Protein AF-0000000070389187 (afdb_homodimer)

Secondary structure (DSSP, 8-state):
----TTTTTS-PPPPP-S-----TT--------SSSEEEEE----TTHHHHHHHHHTT--TTS-S--HHHHHHHHHHHHHTT--EEE---SS--TTTTTS--BTBS-SS----HHHHHHHHTTPEE---TT-GGG--HHHHHHH--S-SSGGGHHHHHHHHHHHHHHHTTS-BEEE-S--BTTTBPPTT--HHHHHHHHHHHHHHHHHHHT-S-TTTTT-EEEEEE-THHHHHHHTTPPPPTTSEEEEEB-SSS-B-----GGGTT-TT-EEEEEESSB-SSS--B-SS----HHHHHHHHHHHHHTT--SEEEEE-TT-TT-HHHHHHHHHHHH-GGGS-TTTHHHHHHHHHHHHH-GGGHHHHHHHHHHHHHHHHHS-GGG--TTSS-SSSTTHHHHHHHHHHHHHHHHHHHHHHS-TTTHHHHIIIIIHHHHHHHHHHHHHHHHHHHHHHHHTT-THHHHHHHHHHHHHHHHHHHHHHHHTHHHHTTTTTT----SS-SSSSPPSS-BPPPB--B-TTS-B--PSSPPTTPPTT--BSEEEEETT----BSS--S-SSSSSSSPPPPBPPPB-TTS-SEEEEEEEE-SSS-EEEEEEESSTTEEEESSEEEE-TTSTT-EEEEEEE-GGGS---TTS--EEEEEEEEEEETTS-EEEEEEEEEEPPPPPTT--SEE-BTTEEEEETTS-SEEE-BTTBEEEEEET-SSSSEEEEEES-SS----TTTS-EEEEEEEE-SS-S-TT-EEEEEEEE-S----STT----EEEEETTSPPEEE--S-SSBGGGTT-SS-HHHH-S-BTTHHHHHHHT-EEEEEEEE-S-PPSEEEEEEEEE-STT--EEEEEEESSHHHHH---SS-SPPPPB-/----TTTTTS-PPPPP-S-----TT--------SSSEEEEE----TTHHHHHHHHHTT--TTS-S-SHHHHHHHHHHHHHTT--EEE---SS--TTTTTS--BTBS-SS----HHHHHHHHTTPEE---TT-GGG--HHHHHHH--S-SSGGGHHHHHHHHHHHHHHHTTS-BEEE-S--BTTTBPPTT--HHHHHHHHHHHHHHHHHHHT-S-TTTTT-EEEEEE-THHHHHHHTTPPPPTTSEEEEEB-SSS-B-----GGGTT-TT-EEEEEESSB-SSS--B-SS----HHHHHHHHHHHHHTT--SEEEEE-TT-TT-HHHHHHHHHHHH-GGGS-TTTHHHHHHHHHHHHH-GGGHHHHHHHHHHHHHHHHSS-GGG--TTSS-SSSTTHHHHHHHHHHHHHHHHHHHHHHS-TTTHHHHIIIIIHHHHHHHHHHHHHHHHHHHHHHHHTT-THHHHHHHHHHHHHHHHHHHHHHHHTHHHHTTTTTT----SS-SSSSPPSS-BPPPB--B-TTS-B--PSSPPTTPPTT--BSEEEEETT----BSS--S-SSSSSSSPPPPBPPPB-TTS-SEEEEEEEE-SSS-EEEEEEESSTTEEEESSEEEE-TTSTT-EEEEEEE-GGGS---TTS--EEEEEEEEEEETTS-EEEEEEEEEEPPPPPTT--SEE-BTTEEEEETTS-SEEE-BTTBEEEEEET-SSSSEEEEEES-SS----TTTS-EEEEEEEE-SS-S-TT-EEEEEEEE------STT----EEEEETTSPPEEE--S-SSBGGGTT-SS-HHHH-S-BTTHHHHHHHT-EEEEEEEE-S-PPSEEEEEEEEE-STT--EEEEEEESSHHHHH---SS-SPPPPB-

InterPro domains:
  IPR031924 Glycosyl hydrolase family 115 [PF15979] (30-383)
  IPR041437 Gylcosyl hydrolase 115 C-terminal domain [PF17829] (677-870)
  IPR042301 Glycosyl hydrolase 115 superfamily [G3DSA:3.20.20.520] (35-341)

Organism: Cryptococcus deneoformans (strain JEC21 / ATCC MYA-565) (NCBI:txid214684)

Nearest PDB structures (foldseek):
  4c90-assembly1_A  TM=7.035E-01  e=8.492E-58  Bacteroides ovatus
  4c90-assembly1_B  TM=7.030E-01  e=6.177E-56  Bacteroides ovatus
  4c91-assembly1_A  TM=6.990E-01  e=6.866E-56  Bacteroides ovatus
  7pug-assembly1_A  TM=6.966E-01  e=4.741E-56  uncultured bacterium
  7pxq-assembly1_A-2  TM=6.909E-01  e=7.239E-56  uncultured bacterium

Solvent-accessible surface area (backbone atoms only — not comparable to full-atom values): 90268 Å² total; per-residue (Å²): 127,75,63,57,59,36,33,79,85,45,40,31,62,72,68,86,67,97,70,88,82,72,64,87,89,53,80,90,67,90,74,77,54,60,25,76,36,30,26,45,25,38,35,73,35,66,48,13,40,45,46,21,37,19,58,75,68,68,43,55,76,89,46,71,42,72,41,55,76,54,45,53,58,50,51,49,30,33,48,60,50,65,33,38,27,38,23,60,47,49,76,73,42,39,57,58,52,39,86,52,81,50,90,86,41,76,65,82,74,54,64,62,13,57,37,46,52,50,32,42,74,69,62,32,32,38,38,35,50,79,64,14,35,36,58,36,52,57,37,48,43,69,72,70,53,70,78,64,73,43,76,92,38,44,69,56,48,51,52,55,35,45,46,27,48,48,23,40,60,94,43,61,48,41,31,20,44,50,79,50,16,65,86,83,35,67,40,83,88,68,44,60,66,56,47,46,48,51,34,50,50,53,50,52,45,48,25,59,72,67,68,42,92,48,47,60,84,70,66,49,43,38,31,37,54,34,52,41,53,44,34,45,39,44,76,70,63,45,77,73,58,56,63,34,16,43,26,26,26,34,73,59,77,50,28,45,45,46,54,46,48,80,92,47,67,75,42,70,43,38,19,18,38,41,40,35,80,28,39,83,39,78,76,54,32,44,72,59,63,66,38,61,38,65,44,47,50,50,54,43,50,46,53,27,53,63,41,61,19,30,41,30,40,35,34,28,41,26,53,42,57,58,37,56,63,66,50,50,53,52,35,48,41,37,37,40,43,82,77,52,50,92,65,34,62,59,58,48,35,22,52,50,28,22,63,63,73,32,68,90,39,7,67,63,49,17,50,47,51,53,50,46,23,26,60,29,36,34,42,48,72,59,71,62,42,50,76,51,47,24,82,44,37,81,51,37,39,58,51,55,52,49,55,31,47,51,46,28,52,54,38,49,57,51,52,73,68,44,56,77,71,42,32,64,19,45,39,64,75,44,36,49,57,32,45,50,53,33,41,54,52,51,21,24,53,21,25,32,44,0,45,52,27,32,71,44,31,24,27,39,3,42,54,24,30,50,48,21,53,51,31,54,54,45,52,54,49,54,46,48,54,56,21,50,39,83,87,38,72,40,39,43,43,70,57,54,46,62,40,63,64,87,60,33,53,68,36,45,29,45,33,50,67,57,34,22,36,49,59,49,81,45,56,18,37,43,58,81,68,71,45,86,88,52,59,68,74,52,57,31,39,49,31,39,32,44,56,62,46,75,22,30,34,74,48,52,68,43,48,58,35,93,84,23,52,64,53,72,68,56,63,49,74,60,36,32,93,47,28,65,71,58,49,47,36,39,41,30,6,8,6,68,41,68,36,45,36,39,52,46,62,79,46,91,25,55,46,62,45,65,40,58,53,55,27,30,25,74,21,84,36,46,44,72,26,40,35,36,65,44,71,87,59,40,82,69,65,86,76,70,47,72,40,75,51,71,42,42,38,42,34,42,32,75,73,69,50,69,48,50,36,37,40,37,36,42,43,62,53,76,76,60,88,83,55,64,36,32,33,47,25,57,35,23,35,32,41,52,45,85,73,51,70,44,77,42,64,36,98,84,25,31,72,43,75,36,58,50,19,60,70,81,66,29,23,32,30,42,32,71,68,60,88,64,69,38,55,88,87,64,35,18,35,39,31,34,38,32,35,40,75,35,70,50,42,42,98,75,22,46,32,38,40,31,41,31,25,51,57,57,52,50,29,47,85,96,46,76,47,35,34,27,46,24,52,62,88,46,80,64,40,82,41,63,84,62,61,84,54,36,37,37,72,67,75,43,99,44,54,34,65,77,69,17,72,40,35,52,60,43,62,59,21,63,59,53,45,36,37,82,44,72,46,78,45,74,45,89,79,58,67,56,38,82,43,34,43,33,42,31,42,24,31,37,73,55,33,38,30,33,38,36,38,28,24,46,31,49,74,70,66,50,81,41,74,84,55,72,72,65,37,47,70,88,127,75,62,58,56,38,34,79,84,46,38,31,61,72,69,86,70,98,71,86,82,72,65,85,88,53,79,91,69,90,74,76,54,61,24,77,35,30,27,47,24,37,35,74,36,66,50,13,41,45,46,21,37,19,59,75,70,68,42,53,77,91,46,72,43,73,41,55,76,52,45,53,56,50,49,49,30,34,48,61,50,65,33,39,26,37,24,62,47,51,76,72,43,39,59,57,52,39,87,50,82,50,89,87,42,76,65,82,75,54,61,61,13,58,38,46,51,49,31,42,76,69,62,34,32,38,38,36,50,79,66,13,36,37,57,35,53,58,38,47,42,68,72,71,53,71,80,67,72,44,76,91,37,45,71,56,49,51,52,55,36,44,46,27,47,48,24,40,60,94,43,62,47,41,30,20,44,50,79,50,16,64,86,83,34,67,41,82,90,68,45,59,67,56,48,47,49,51,33,48,51,52,51,53,44,48,25,59,71,68,69,42,92,46,46,63,85,69,67,49,43,37,32,37,54,33,53,43,56,44,34,46,39,44,76,70,63,44,76,74,58,55,64,35,17,43,27,26,26,33,73,58,78,53,30,46,46,47,53,46,48,80,91,48,69,74,43,70,42,37,18,17,37,42,41,35,78,29,40,84,41,79,74,52,31,44,73,59,62,64,38,62,36,63,44,47,51,49,54,44,50,47,54,28,54,62,41,62,19,32,41,30,40,36,35,29,40,26,54,41,58,58,37,58,63,67,50,50,54,54,36,48,41,38,37,40,44,81,76,52,48,93,64,34,62,60,58,48,34,22,52,52,28,21,64,64,72,32,69,92,40,7,64,61,49,19,50,46,53,51,52,46,24,26,60,29,37,33,42,49,72,59,70,62,42,50,76,50,49,23,82,45,38,82,52,36,40,59,51,56,51,48,54,32,46,51,44,28,52,54,39,48,56,52,50,72,69,45,56,77,71,40,33,63,19,44,38,65,75,45,35,48,58,33,45,50,54,33,40,54,51,50,22,23,53,21,24,33,45,1,43,52,27,32,69,43,31,25,26,38,1,42,53,25,27,52,48,20,54,51,31,54,54,46,52,55,47,54,46,49,52,57,22,49,39,85,86,38,72,41,37,43,43,69,58,55,47,65,38,63,65,86,61,32,53,69,37,45,28,45,31,48,65,59,34,22,36,48,60,49,80,44,57,18,36,43,56,83,68,72,45,87,88,52,59,67,76,52,59,34,38,50,29,40,32,46,56,63,46,76,20,30,33,75,50,52,68,45,47,57,36,92,84,24,52,65,55,73,69,56,63,49,73,61,35,32,93,48,29,65,71,60,48,46,37,39,39,30,6,8,6,69,40,67,38,45,36,40,51,46,62,81,44,89,26,56,45,61,46,65,42,57,53,55,27,32,24,74,21,82,36,46,45,71,28,40,34,36,66,42,72,89,59,39,82,70,65,85,78,71,47,71,41,77,51,71,43,44,37,42,34,42,34,75,71,69,50,68,48,51,36,36,41,37,34,42,42,62,54,77,78,62,86,84,56,65,37,33,33,48,25,58,35,24,36,31,40,52,46,85,71,50,71,44,78,41,65,36,96,83,26,32,71,43,76,37,59,52,19,59,71,81,65,28,22,33,30,42,32,73,70,60,89,65,70,39,54,88,88,64,36,18,36,39,31,35,38,32,35,40,74,34,70,50,42,40,97,76,21,46,34,37,39,32,41,31,26,49,57,57,52,52,28,46,86,97,45,77,48,35,35,27,46,26,53,64,89,50,79,64,42,82,41,64,85,61,62,86,55,36,34,40,70,66,77,42,100,46,54,36,67,75,65,18,72,39,35,53,60,43,61,59,21,63,60,53,45,36,38,80,44,72,47,78,45,76,45,91,78,58,67,57,38,82,43,35,44,35,42,30,43,26,32,38,71,57,33,38,30,34,37,36,39,29,23,45,30,50,73,71,64,50,83,40,75,82,55,73,72,66,37,48,70,86

Sequence (1748 aa):
MGISPFYFWSDVPIPHHSTIAILKNMSLSHGEPTVKYRGLFINDEHPALWGWAAEKWNRDPWEPAFQVEMYELWFEMMLRLKANYFWPAMWASKFSVDGLDITNGLPRPAIPGPNQILANKMGIVMGTSHHEPMSRNKPEWDVFGKGPWDWTNKDVLKDFWRYGAERAKGVETLFTMGMRGDGDEPLTDASNELVQNITKVQQDILKEVYDTDDLEGSGVSQMWCMYKEVAGYYKNGLEVPDDVTVLFADDNYGNIMSVLPPERQGHKAGAGIYYHVDYVGFPRDYKWINTVNPAKTWDQMNIARSFNTTQIWILNIGTLKPLEMPTEWFLDLAWDFDRWERNSWKRWLREWAGREFGDEWKEEVGDIMGKYSLYASRNKAELVNSKSWSLSNYREAERVLTEWQDLTTRAGMVYDQLPKETQPAFFQLVYMLCAAQENLNKLHIAVARSELYAFQAKTAANVFAHEAIEAFYQDANITETFHSLLNRKWDHMWDQTHINYYTNLEPIRDSLPPIHLVNPFQPSRPGIPLKERDLPGQIGYVRLTVENSLGAWPGDNVRNCERGYKCPDPTLLPMDPWGEQSRWIDIGAGGPKNVSWKMEVDVDWLTVEPRKGKTVWDGSGDERVWVSVDWDKVPASTKGERVEKEGHIEFSAADRTNVTVSVPIIIPPSPPSSFRGHVQGDGYVVIEAVHYTRNTSEEGYAFEELEGYGRTLSGLEMFPVTTQNFTLGKGPKLEYDFWTHGDSVDGNGKVEITVQVGPTLNFLIGEELAFGLQLDDLPPREIHPVPIKGLGESGSDRNSGEVGSVPKDWMEVVSSEIRNVTMEVTKDDWEAGRHTVTIWGLTTGVVVERIWVDMGGIRERGYSYLGPPESKRVMGISPFYFWSDVPIPHHSTIAILKNMSLSHGEPTVKYRGLFINDEHPALWGWAAEKWNRDPWEPAFQVEMYELWFEMMLRLKANYFWPAMWASKFSVDGLDITNGLPRPAIPGPNQILANKMGIVMGTSHHEPMSRNKPEWDVFGKGPWDWTNKDVLKDFWRYGAERAKGVETLFTMGMRGDGDEPLTDASNELVQNITKVQQDILKEVYDTDDLEGSGVSQMWCMYKEVAGYYKNGLEVPDDVTVLFADDNYGNIMSVLPPERQGHKAGAGIYYHVDYVGFPRDYKWINTVNPAKTWDQMNIARSFNTTQIWILNIGTLKPLEMPTEWFLDLAWDFDRWERNSWKRWLREWAGREFGDEWKEEVGDIMGKYSLYASRNKAELVNSKSWSLSNYREAERVLTEWQDLTTRAGMVYDQLPKETQPAFFQLVYMLCAAQENLNKLHIAVARSELYAFQAKTAANVFAHEAIEAFYQDANITETFHSLLNRKWDHMWDQTHINYYTNLEPIRDSLPPIHLVNPFQPSRPGIPLKERDLPGQIGYVRLTVENSLGAWPGDNVRNCERGYKCPDPTLLPMDPWGEQSRWIDIGAGGPKNVSWKMEVDVDWLTVEPRKGKTVWDGSGDERVWVSVDWDKVPASTKGERVEKEGHIEFSAADRTNVTVSVPIIIPPSPPSSFRGHVQGDGYVVIEAVHYTRNTSEEGYAFEELEGYGRTLSGLEMFPVTTQNFTLGKGPKLEYDFWTHGDSVDGNGKVEITVQVGPTLNFLIGEELAFGLQLDDLPPREIHPVPIKGLGESGSDRNSGEVGSVPKDWMEVVSSEIRNVTMEVTKDDWEAGRHTVTIWGLTTGVVVERIWVDMGGIRERGYSYLGPPESKRV

Structure (mmCIF, N/CA/C/O backbone):
data_AF-0000000070389187-model_v1
#
loop_
_entity.id
_entity.type
_entity.pdbx_description
1 polymer 'Gylcosyl hydrolase 115 C-terminal domain-containing protein'
#
loop_
_atom_site.group_PDB
_atom_site.id
_atom_site.type_symbol
_atom_site.label_atom_id
_atom_site.label_alt_id
_atom_site.label_comp_id
_atom_site.label_asym_id
_atom_site.label_entity_id
_atom_site.label_seq_id
_atom_site.pdbx_PDB_ins_code
_atom_site.Cartn_x
_atom_site.Cartn_y
_atom_site.Cartn_z
_atom_site.occupancy
_atom_site.B_iso_or_equiv
_atom_site.auth_seq_id
_atom_site.auth_comp_id
_atom_site.auth_asym_id
_atom_site.auth_atom_id
_atom_site.pdbx_PDB_model_num
ATOM 1 N N . MET A 1 1 ? 9.69 42.983 36.386 1 76.04 1 MET A N 1
ATOM 2 C CA . MET A 1 1 ? 9.305 41.928 37.319 1 76.04 1 MET A CA 1
ATOM 3 C C . MET A 1 1 ? 9.687 40.555 36.775 1 76.04 1 MET A C 1
ATOM 5 O O . MET A 1 1 ? 9.872 39.608 37.542 1 76.04 1 MET A O 1
ATOM 9 N N . GLY A 1 2 ? 9.878 40.396 35.612 1 80.5 2 GLY A N 1
ATOM 10 C CA . GLY A 1 2 ? 10.381 39.177 34.999 1 80.5 2 GLY A CA 1
ATOM 11 C C . GLY A 1 2 ? 9.407 38.018 35.091 1 80.5 2 GLY A C 1
ATOM 12 O O . GLY A 1 2 ? 9.817 36.856 35.111 1 80.5 2 GLY A O 1
ATOM 13 N N . ILE A 1 3 ? 8.161 38.243 35.275 1 90.29 3 ILE A N 1
ATOM 14 C CA . ILE A 1 3 ? 7.155 37.189 35.347 1 90.29 3 ILE A CA 1
ATOM 15 C C . ILE A 1 3 ? 6.8 36.717 33.939 1 90.29 3 ILE A C 1
ATOM 17 O O . ILE A 1 3 ? 6.46 37.527 33.073 1 90.29 3 ILE A O 1
ATOM 21 N N . SER A 1 4 ? 6.909 35.423 33.774 1 95.92 4 SER A N 1
ATOM 22 C CA . SER A 1 4 ? 6.582 34.831 32.481 1 95.92 4 SER A CA 1
ATOM 23 C C . SER A 1 4 ? 5.101 34.995 32.157 1 95.92 4 SER A C 1
ATOM 25 O O . SER A 1 4 ? 4.247 34.84 33.033 1 95.92 4 SER A O 1
ATOM 27 N N . PRO A 1 5 ? 4.827 35.307 30.865 1 96.87 5 PRO A N 1
ATOM 28 C CA . PRO A 1 5 ? 3.415 35.287 30.475 1 96.87 5 PRO A CA 1
ATOM 29 C C . PRO A 1 5 ? 2.775 33.911 30.647 1 96.87 5 PRO A C 1
ATOM 31 O O . PRO A 1 5 ? 1.547 33.797 30.68 1 96.87 5 PRO A O 1
ATOM 34 N N . PHE A 1 6 ? 3.631 32.905 30.879 1 97.71 6 PHE A N 1
ATOM 35 C CA . PHE A 1 6 ? 3.127 31.537 30.903 1 97.71 6 PHE A CA 1
ATOM 36 C C . PHE A 1 6 ? 3.205 30.956 32.309 1 97.71 6 PHE A C 1
ATOM 38 O O . PHE A 1 6 ? 3.25 29.736 32.481 1 97.71 6 PHE A O 1
ATOM 45 N N . TYR A 1 7 ? 3.237 31.774 33.32 1 96.75 7 TYR A N 1
ATOM 46 C CA . TYR A 1 7 ? 3.292 31.291 34.695 1 96.75 7 TYR A CA 1
ATOM 47 C C . TYR A 1 7 ? 2.158 30.31 34.974 1 96.75 7 TYR A C 1
ATOM 49 O O . TYR A 1 7 ? 2.355 29.301 35.655 1 96.75 7 TYR A O 1
ATOM 57 N N . PHE A 1 8 ? 0.972 30.543 34.427 1 97.15 8 PHE A N 1
ATOM 58 C CA . PHE A 1 8 ? -0.152 29.634 34.626 1 97.15 8 PHE A CA 1
ATOM 59 C C . PHE A 1 8 ? -0.17 28.553 33.553 1 97.15 8 PHE A C 1
ATOM 61 O O . PHE A 1 8 ? -0.335 27.37 33.859 1 97.15 8 PHE A O 1
ATOM 68 N N . TRP A 1 9 ? 0.008 28.922 32.334 1 97.71 9 TRP A N 1
ATOM 69 C CA . TRP A 1 9 ? -0.255 28.061 31.186 1 97.71 9 TRP A CA 1
ATOM 70 C C . TRP A 1 9 ? 0.901 27.094 30.955 1 97.71 9 TRP A C 1
ATOM 72 O O . TRP A 1 9 ? 0.749 26.092 30.252 1 97.71 9 TRP A O 1
ATOM 82 N N . SER A 1 10 ? 2.067 27.356 31.541 1 97.57 10 SER A N 1
ATOM 83 C CA . SER A 1 10 ? 3.17 26.405 31.45 1 97.57 10 SER A CA 1
ATOM 84 C C . SER A 1 10 ? 3.855 26.221 32.801 1 97.57 10 SER A C 1
ATOM 86 O O . SER A 1 10 ? 4.919 25.605 32.884 1 97.57 10 SER A O 1
ATOM 88 N N . ASP A 1 11 ? 3.283 26.868 33.816 1 97.82 11 ASP A N 1
ATOM 89 C CA . ASP A 1 11 ? 3.691 26.668 35.203 1 97.82 11 ASP A CA 1
ATOM 90 C C . ASP A 1 11 ? 5.11 27.18 35.437 1 97.82 11 ASP A C 1
ATOM 92 O O . ASP A 1 11 ? 5.882 26.568 36.179 1 97.82 11 ASP A O 1
ATOM 96 N N . VAL A 1 12 ? 5.499 28.15 34.693 1 97.52 12 VAL A N 1
ATOM 97 C CA . VAL A 1 12 ? 6.783 28.789 34.965 1 97.52 12 VAL A CA 1
ATOM 98 C C . VAL A 1 12 ? 6.756 29.435 36.348 1 97.52 12 VAL A C 1
ATOM 100 O O . VAL A 1 12 ? 5.856 30.22 36.656 1 97.52 12 VAL A O 1
ATOM 103 N N . PRO A 1 13 ? 7.744 29.178 37.134 1 95.43 13 PRO A N 1
ATOM 104 C CA . PRO A 1 13 ? 7.729 29.744 38.485 1 95.43 13 PRO A CA 1
ATOM 105 C C . PRO A 1 13 ? 7.862 31.265 38.489 1 95.43 13 PRO A C 1
ATOM 107 O O . PRO A 1 13 ? 8.59 31.827 37.667 1 95.43 13 PRO A O 1
ATOM 110 N N . ILE A 1 14 ? 7.254 31.915 39.446 1 93.74 14 ILE A N 1
ATOM 111 C CA . ILE A 1 14 ? 7.351 33.359 39.63 1 93.74 14 ILE A CA 1
ATOM 112 C C . ILE A 1 14 ? 8.568 33.69 40.49 1 93.74 14 ILE A C 1
ATOM 114 O O . ILE A 1 14 ? 8.625 33.317 41.665 1 93.74 14 ILE A O 1
ATOM 118 N N . PRO A 1 15 ? 9.414 34.374 39.883 1 87.86 15 PRO A N 1
ATOM 119 C CA . PRO A 1 15 ? 10.563 34.757 40.707 1 87.86 15 PRO A CA 1
ATOM 120 C C . PRO A 1 15 ? 10.197 35.756 41.802 1 87.86 15 PRO A C 1
ATOM 122 O O . PRO A 1 15 ? 9.368 36.643 41.581 1 87.86 15 PRO A O 1
ATOM 125 N N . HIS A 1 16 ? 10.791 35.537 42.914 1 86.45 16 HIS A N 1
ATOM 126 C CA . HIS A 1 16 ? 10.56 36.449 44.028 1 86.45 16 HIS A CA 1
ATOM 127 C C . HIS A 1 16 ? 11.603 37.561 44.057 1 86.45 16 HIS A C 1
ATOM 129 O O . HIS A 1 16 ? 12.802 37.296 43.942 1 86.45 16 HIS A O 1
ATOM 135 N N . HIS A 1 17 ? 11.073 38.774 44.024 1 86.96 17 HIS A N 1
ATOM 136 C CA . HIS A 1 17 ? 11.91 39.95 44.231 1 86.96 17 HIS A CA 1
ATOM 137 C C . HIS A 1 17 ? 11.485 40.718 45.478 1 86.96 17 HIS A C 1
ATOM 139 O O . HIS A 1 17 ? 10.326 41.122 45.598 1 86.96 17 HIS A O 1
ATOM 145 N N . SER A 1 18 ? 12.44 41.012 46.352 1 89.61 18 SER A N 1
ATOM 146 C CA . SER A 1 18 ? 12.123 41.747 47.572 1 89.61 18 SER A CA 1
ATOM 147 C C . SER A 1 18 ? 11.874 43.223 47.281 1 89.61 18 SER A C 1
ATOM 149 O O . SER A 1 18 ? 11.145 43.892 48.016 1 89.61 18 SER A O 1
ATOM 151 N N . THR A 1 19 ? 12.552 43.71 46.275 1 87.82 19 THR A N 1
ATOM 152 C CA . THR A 1 19 ? 12.419 45.106 45.871 1 87.82 19 THR A CA 1
ATOM 153 C C . THR A 1 19 ? 12.324 45.223 44.352 1 87.82 19 THR A C 1
ATOM 155 O O . THR A 1 19 ? 13.02 44.512 43.625 1 87.82 19 THR A O 1
ATOM 158 N N . ILE A 1 20 ? 11.281 45.835 43.957 1 83.09 20 ILE A N 1
ATOM 159 C CA . ILE A 1 20 ? 11.21 46.245 42.559 1 83.09 20 ILE A CA 1
ATOM 160 C C . ILE A 1 20 ? 11.478 47.744 42.446 1 83.09 20 ILE A C 1
ATOM 162 O O . ILE A 1 20 ? 10.868 48.545 43.158 1 83.09 20 ILE A O 1
ATOM 166 N N . ALA A 1 21 ? 12.543 48.14 41.813 1 81.28 21 ALA A N 1
ATOM 167 C CA . ALA A 1 21 ? 12.944 49.54 41.703 1 81.28 21 ALA A CA 1
ATOM 168 C C . ALA A 1 21 ? 12.846 50.027 40.261 1 81.28 21 ALA A C 1
ATOM 170 O O . ALA A 1 21 ? 13.079 49.261 39.323 1 81.28 21 ALA A O 1
ATOM 171 N N . ILE A 1 22 ? 12.195 51.058 40.094 1 78.78 22 ILE A N 1
ATOM 172 C CA . ILE A 1 22 ? 12.194 51.734 38.801 1 78.78 22 ILE A CA 1
ATOM 173 C C . ILE A 1 22 ? 13.027 53.01 38.885 1 78.78 22 ILE A C 1
ATOM 175 O O . ILE A 1 22 ? 13.058 53.672 39.926 1 78.78 22 ILE A O 1
ATOM 179 N N . LEU A 1 23 ? 13.77 53.158 37.835 1 79.19 23 LEU A N 1
ATOM 180 C CA . LEU A 1 23 ? 14.52 54.409 37.814 1 79.19 23 LEU A CA 1
ATOM 181 C C . LEU A 1 23 ? 13.577 55.607 37.764 1 79.19 23 LEU A C 1
ATOM 183 O O . LEU A 1 23 ? 12.629 55.623 36.976 1 79.19 23 LEU A O 1
ATOM 187 N N . LYS A 1 24 ? 13.743 56.592 38.623 1 78.71 24 LYS A N 1
ATOM 188 C CA . LYS A 1 24 ? 12.852 57.735 38.799 1 78.71 24 LYS A CA 1
ATOM 189 C C . LYS A 1 24 ? 12.689 58.512 37.496 1 78.71 24 LYS A C 1
ATOM 191 O O . LYS A 1 24 ? 11.599 58.997 37.188 1 78.71 24 LYS A O 1
ATOM 196 N N . ASN A 1 25 ? 13.81 58.671 36.751 1 78.6 25 ASN A N 1
ATOM 197 C CA . ASN A 1 25 ? 13.788 59.502 35.552 1 78.6 25 ASN A CA 1
ATOM 198 C C . ASN A 1 25 ? 13.412 58.692 34.315 1 78.6 25 ASN A C 1
ATOM 200 O O . ASN A 1 25 ? 13.419 59.215 33.199 1 78.6 25 ASN A O 1
ATOM 204 N N . MET A 1 26 ? 13.103 57.461 34.564 1 72.77 26 MET A N 1
ATOM 205 C CA . MET A 1 26 ? 12.805 56.649 33.389 1 72.77 26 MET A CA 1
ATOM 206 C C . MET A 1 26 ? 11.301 56.58 33.141 1 72.77 26 MET A C 1
ATOM 208 O O . MET A 1 26 ? 10.52 56.417 34.08 1 72.77 26 MET A O 1
ATOM 212 N N . SER A 1 27 ? 10.883 57.238 32.099 1 69.64 27 SER A N 1
ATOM 213 C CA . SER A 1 27 ? 9.535 56.925 31.636 1 69.64 27 SER A CA 1
ATOM 214 C C . SER A 1 27 ? 9.438 55.482 31.151 1 69.64 27 SER A C 1
ATOM 216 O O . SER A 1 27 ? 10.191 55.066 30.268 1 69.64 27 SER A O 1
ATOM 218 N N . LEU A 1 28 ? 8.693 54.726 31.925 1 71.19 28 LEU A N 1
ATOM 219 C CA . LEU A 1 28 ? 8.522 53.324 31.56 1 71.19 28 LEU A CA 1
ATOM 220 C C . LEU A 1 28 ? 7.413 53.163 30.526 1 71.19 28 LEU A C 1
ATOM 222 O O . LEU A 1 28 ? 6.232 53.314 30.846 1 71.19 28 LEU A O 1
ATOM 226 N N . SER A 1 29 ? 7.766 53.376 29.237 1 75.91 29 SER A N 1
ATOM 227 C CA . SER A 1 29 ? 6.833 53.116 28.146 1 75.91 29 SER A CA 1
ATOM 228 C C . SER A 1 29 ? 7.388 52.075 27.179 1 75.91 29 SER A C 1
ATOM 230 O O . SER A 1 29 ? 8.603 51.978 26.995 1 75.91 29 SER A O 1
ATOM 232 N N . HIS A 1 30 ? 6.504 51.151 26.742 1 78.8 30 HIS A N 1
ATOM 233 C CA . HIS A 1 30 ? 6.904 50.12 25.792 1 78.8 30 HIS A CA 1
ATOM 234 C C . HIS A 1 30 ? 6.862 50.644 24.36 1 78.8 30 HIS A C 1
ATOM 236 O O . HIS A 1 30 ? 7.2 49.921 23.42 1 78.8 30 HIS A O 1
ATOM 242 N N . GLY A 1 31 ? 6.656 51.881 24.145 1 81.18 31 GLY A N 1
ATOM 243 C CA . GLY A 1 31 ? 6.552 52.406 22.793 1 81.18 31 GLY A CA 1
ATOM 244 C C . GLY A 1 31 ? 5.286 51.97 22.079 1 81.18 31 GLY A C 1
ATOM 245 O O . GLY A 1 31 ? 4.374 51.421 22.701 1 81.18 31 GLY A O 1
ATOM 246 N N . GLU A 1 32 ? 5.303 52.238 20.718 1 89.36 32 GLU A N 1
ATOM 247 C CA . GLU A 1 32 ? 4.163 51.871 19.883 1 89.36 32 GLU A CA 1
ATOM 248 C C . GLU A 1 32 ? 4.414 50.554 19.154 1 89.36 32 GLU A C 1
ATOM 250 O O . GLU A 1 32 ? 5.528 50.296 18.694 1 89.36 32 GLU A O 1
ATOM 255 N N . PRO A 1 33 ? 3.487 49.737 19.043 1 95.52 33 PRO A N 1
ATOM 256 C CA . PRO A 1 33 ? 3.67 48.441 18.386 1 95.52 33 PRO A CA 1
ATOM 257 C C . PRO A 1 33 ? 3.808 48.562 16.87 1 95.52 33 PRO A C 1
ATOM 259 O O . PRO A 1 33 ? 3.323 49.53 16.277 1 95.52 33 PRO A O 1
ATOM 262 N N . THR A 1 34 ? 4.456 47.611 16.244 1 96.86 34 THR A N 1
ATOM 263 C CA . THR A 1 34 ? 4.544 47.511 14.792 1 96.86 34 THR A CA 1
ATOM 264 C C . THR A 1 34 ? 3.176 47.213 14.186 1 96.86 34 THR A C 1
ATOM 266 O O . THR A 1 34 ? 2.827 47.749 13.132 1 96.86 34 THR A O 1
ATOM 269 N N . VAL A 1 35 ? 2.414 46.431 14.821 1 98.18 35 VAL A N 1
ATOM 270 C CA . VAL A 1 35 ? 1.111 45.98 14.344 1 98.18 35 VAL A CA 1
ATOM 271 C C . VAL A 1 35 ? 0.015 46.487 15.278 1 98.18 35 VAL A C 1
ATOM 273 O O . VAL A 1 35 ? 0.112 46.336 16.499 1 98.18 35 VAL A O 1
ATOM 276 N N . LYS A 1 36 ? -0.992 47.034 14.759 1 96.89 36 LYS A N 1
ATOM 277 C CA . LYS A 1 36 ? -2.048 47.642 15.563 1 96.89 36 LYS A CA 1
ATOM 278 C C . LYS A 1 36 ? -2.864 46.579 16.293 1 96.89 36 LYS A C 1
ATOM 280 O O . LYS A 1 36 ? -2.977 46.611 17.52 1 96.89 36 LYS A O 1
ATOM 285 N N . TYR A 1 37 ? -3.425 45.656 15.543 1 98 37 TYR A N 1
ATOM 286 C CA . TYR A 1 37 ? -4.184 44.549 16.115 1 98 37 TYR A CA 1
ATOM 287 C C . TYR A 1 37 ? -3.36 43.268 16.119 1 98 37 TYR A C 1
ATOM 289 O O . TYR A 1 37 ? -3.09 42.692 15.062 1 98 37 TYR A O 1
ATOM 297 N N . ARG A 1 38 ? -2.89 42.825 17.206 1 98.5 38 ARG A N 1
ATOM 298 C CA . ARG A 1 38 ? -2.093 41.622 17.426 1 98.5 38 ARG A CA 1
ATOM 299 C C . ARG A 1 38 ? -2.916 40.539 18.117 1 98.5 38 ARG A C 1
ATOM 301 O O . ARG A 1 38 ? -3.232 40.654 19.303 1 98.5 38 ARG A O 1
ATOM 308 N N . GLY A 1 39 ? -3.271 39.514 17.346 1 97.72 39 GLY A N 1
ATOM 309 C CA . GLY A 1 39 ? -4.321 38.656 17.871 1 97.72 39 GLY A CA 1
ATOM 310 C C . GLY A 1 39 ? -3.942 37.187 17.879 1 97.72 39 GLY A C 1
ATOM 311 O O . GLY A 1 39 ? -2.936 36.797 17.283 1 97.72 39 GLY A O 1
ATOM 312 N N . LEU A 1 40 ? -4.663 36.367 18.637 1 98.29 40 LEU A N 1
ATOM 313 C CA . LEU A 1 40 ? -4.63 34.91 18.684 1 98.29 40 LEU A CA 1
ATOM 314 C C . LEU A 1 40 ? -5.985 34.322 18.304 1 98.29 40 LEU A C 1
ATOM 316 O O . LEU A 1 40 ? -7.027 34.918 18.59 1 98.29 40 LEU A O 1
ATOM 320 N N . PHE A 1 41 ? -5.924 33.237 17.643 1 97.61 41 PHE A N 1
ATOM 321 C CA . PHE A 1 41 ? -7.107 32.488 17.236 1 97.61 41 PHE A CA 1
ATOM 322 C C . PHE A 1 41 ? -7.1 31.091 17.847 1 97.61 41 PHE A C 1
ATOM 324 O O . PHE A 1 41 ? -6.207 30.289 17.564 1 97.61 41 PHE A O 1
ATOM 331 N N . ILE A 1 42 ? -8.02 30.774 18.761 1 96.25 42 ILE A N 1
ATOM 332 C CA . ILE A 1 42 ? -8.234 29.387 19.16 1 96.25 42 ILE A CA 1
ATOM 333 C C . ILE A 1 42 ? -8.968 28.639 18.05 1 96.25 42 ILE A C 1
ATOM 335 O O . ILE A 1 42 ? -10.124 28.944 17.745 1 96.25 42 ILE A O 1
ATOM 339 N N . ASN A 1 43 ? -8.27 27.786 17.485 1 91.06 43 ASN A N 1
ATOM 340 C CA . ASN A 1 43 ? -8.841 27.019 16.383 1 91.06 43 ASN A CA 1
ATOM 341 C C . ASN A 1 43 ? -8.726 25.517 16.626 1 91.06 43 ASN A C 1
ATOM 343 O O . ASN A 1 43 ? -7.785 25.06 17.277 1 91.06 43 ASN A O 1
ATOM 347 N N . ASP A 1 44 ? -9.698 24.747 16.324 1 85.97 44 ASP A N 1
ATOM 348 C CA . ASP A 1 44 ? -9.68 23.295 16.469 1 85.97 44 ASP A CA 1
ATOM 349 C C . ASP A 1 44 ? -9.448 22.892 17.924 1 85.97 44 ASP A C 1
ATOM 351 O O . ASP A 1 44 ? -8.559 22.09 18.217 1 85.97 44 ASP A O 1
ATOM 355 N N . GLU A 1 45 ? -10.229 23.436 18.802 1 88.88 45 GLU A N 1
ATOM 356 C CA . GLU A 1 45 ? -10.074 23.343 20.251 1 88.88 45 GLU A CA 1
ATOM 357 C C . GLU A 1 45 ? -10.292 21.913 20.738 1 88.88 45 GLU A C 1
ATOM 359 O O . GLU A 1 45 ? -9.955 21.582 21.877 1 88.88 45 GLU A O 1
ATOM 364 N N . HIS A 1 46 ? -10.876 21.091 19.907 1 86.15 46 HIS A N 1
ATOM 365 C CA . HIS A 1 46 ? -11.077 19.696 20.284 1 86.15 46 HIS A CA 1
ATOM 366 C C . HIS A 1 46 ? -9.953 18.814 19.752 1 86.15 46 HIS A C 1
ATOM 368 O O . HIS A 1 46 ? -9.503 18.99 18.617 1 86.15 46 HIS A O 1
ATOM 374 N N . PRO A 1 47 ? -9.631 17.863 20.56 1 87.91 47 PRO A N 1
ATOM 375 C CA . PRO A 1 47 ? -10.104 17.428 21.877 1 87.91 47 PRO A CA 1
ATOM 376 C C . PRO A 1 47 ? -9.358 18.105 23.025 1 87.91 47 PRO A C 1
ATOM 378 O O . PRO A 1 47 ? -9.861 18.149 24.151 1 87.91 47 PRO A O 1
ATOM 381 N N . ALA A 1 48 ? -8.221 18.678 22.88 1 91.47 48 ALA A N 1
ATOM 382 C CA . ALA A 1 48 ? -7.241 18.997 23.916 1 91.47 48 ALA A CA 1
ATOM 383 C C . ALA A 1 48 ? -7.728 20.144 24.796 1 91.47 48 ALA A C 1
ATOM 385 O O . ALA A 1 48 ? -8.257 19.917 25.887 1 91.47 48 ALA A O 1
ATOM 386 N N . LEU A 1 49 ? -7.775 21.357 24.265 1 94.51 49 LEU A N 1
ATOM 387 C CA . LEU A 1 49 ? -8.082 22.53 25.076 1 94.51 49 LEU A CA 1
ATOM 388 C C . LEU A 1 49 ? -9.495 22.445 25.643 1 94.51 49 LEU A C 1
ATOM 390 O O . LEU A 1 49 ? -9.722 22.777 26.809 1 94.51 49 LEU A O 1
ATOM 394 N N . TRP A 1 50 ? -10.445 22.031 24.843 1 91.78 50 TRP A N 1
ATOM 395 C CA . TRP A 1 50 ? -11.833 21.933 25.284 1 91.78 50 TRP A CA 1
ATOM 396 C C . TRP A 1 50 ? -11.981 20.89 26.387 1 91.78 50 TRP A C 1
ATOM 398 O O . TRP A 1 50 ? -12.616 21.148 27.413 1 91.78 50 TRP A O 1
ATOM 408 N N . GLY A 1 51 ? -11.387 19.665 26.112 1 90.7 51 GLY A N 1
ATOM 409 C CA . GLY A 1 51 ? -11.451 18.617 27.119 1 90.7 51 GLY A CA 1
ATOM 410 C C . GLY A 1 51 ? -10.795 19.008 28.429 1 90.7 51 GLY A C 1
ATOM 411 O O . GLY A 1 51 ? -11.307 18.692 29.505 1 90.7 51 GLY A O 1
ATOM 412 N N . TRP A 1 52 ? -9.669 19.655 28.376 1 95.04 52 TRP A N 1
ATOM 413 C CA . TRP A 1 52 ? -8.973 20.13 29.567 1 95.04 52 TRP A CA 1
ATOM 414 C C . TRP A 1 52 ? -9.839 21.111 30.349 1 95.04 52 TRP A C 1
ATOM 416 O O . TRP A 1 52 ? -9.999 20.975 31.565 1 95.04 52 TRP A O 1
ATOM 426 N N . ALA A 1 53 ? -10.398 22.154 29.664 1 95.57 53 ALA A N 1
ATOM 427 C CA . ALA A 1 53 ? -11.205 23.176 30.324 1 95.57 53 ALA A CA 1
ATOM 428 C C . ALA A 1 53 ? -12.446 22.565 30.968 1 95.57 53 ALA A C 1
ATOM 430 O O . ALA A 1 53 ? -12.826 22.94 32.08 1 95.57 53 ALA A O 1
ATOM 431 N N . ALA A 1 54 ? -13.085 21.675 30.235 1 93.21 54 ALA A N 1
ATOM 432 C CA . ALA A 1 54 ? -14.268 21.005 30.769 1 93.21 54 ALA A CA 1
ATOM 433 C C . ALA A 1 54 ? -13.946 20.28 32.073 1 93.21 54 ALA A C 1
ATOM 435 O O . ALA A 1 54 ? -14.717 20.343 33.033 1 93.21 54 ALA A O 1
ATOM 436 N N . GLU A 1 55 ? -12.825 19.618 32.065 1 92.95 55 GLU A N 1
ATOM 437 C CA . GLU A 1 55 ? -12.415 18.898 33.267 1 92.95 55 GLU A CA 1
ATOM 438 C C . GLU A 1 55 ? -11.982 19.863 34.367 1 92.95 55 GLU A C 1
ATOM 440 O O . GLU A 1 55 ? -12.381 19.714 35.524 1 92.95 55 GLU A O 1
ATOM 445 N N . LYS A 1 56 ? -11.16 20.8 34.051 1 95.58 56 LYS A N 1
ATOM 446 C CA . LYS A 1 56 ? -10.583 21.738 35.01 1 95.58 56 LYS A CA 1
ATOM 447 C C . LYS A 1 56 ? -11.673 22.462 35.795 1 95.58 56 LYS A C 1
ATOM 449 O O . LYS A 1 56 ? -11.542 22.668 37.004 1 95.58 56 LYS A O 1
ATOM 454 N N . TRP A 1 57 ? -12.751 22.85 35.126 1 95.68 57 TRP A N 1
ATOM 455 C CA . TRP A 1 57 ? -13.789 23.629 35.792 1 95.68 57 TRP A CA 1
ATOM 456 C C . TRP A 1 57 ? -15.048 22.794 35.998 1 95.68 57 TRP A C 1
ATOM 458 O O . TRP A 1 57 ? -16.135 23.339 36.209 1 95.68 57 TRP A O 1
ATOM 468 N N . ASN A 1 58 ? -14.92 21.438 35.885 1 93.85 58 ASN A N 1
ATOM 469 C CA . ASN A 1 58 ? -15.969 20.475 36.203 1 93.85 58 ASN A CA 1
ATOM 470 C C . ASN A 1 58 ? -17.271 20.805 35.479 1 93.85 58 ASN A C 1
ATOM 472 O O . ASN A 1 58 ? -18.321 20.941 36.111 1 93.85 58 ASN A O 1
ATOM 476 N N . ARG A 1 59 ? -17.165 21.016 34.156 1 92.96 59 ARG A N 1
ATOM 477 C CA . ARG A 1 59 ? -18.331 21.316 33.331 1 92.96 59 ARG A CA 1
ATOM 478 C C . ARG A 1 59 ? -19.078 20.04 32.954 1 92.96 59 ARG A C 1
ATOM 480 O O . ARG A 1 59 ? -18.458 19.019 32.651 1 92.96 59 ARG A O 1
ATOM 487 N N . ASP A 1 60 ? -20.401 20.098 33.028 1 88.58 60 ASP A N 1
ATOM 488 C CA . ASP A 1 60 ? -21.198 19.011 32.467 1 88.58 60 ASP A CA 1
ATOM 489 C C . ASP A 1 60 ? -21.072 18.967 30.946 1 88.58 60 ASP A C 1
ATOM 491 O O . ASP A 1 60 ? -20.759 19.978 30.314 1 88.58 60 ASP A O 1
ATOM 495 N N . PRO A 1 61 ? -21.331 17.813 30.34 1 80.74 61 PRO A N 1
ATOM 496 C CA . PRO A 1 61 ? -21.141 17.659 28.896 1 80.74 61 PRO A CA 1
ATOM 497 C C . PRO A 1 61 ? -21.949 18.668 28.083 1 80.74 61 PRO A C 1
ATOM 499 O O . PRO A 1 61 ? -21.571 19.004 26.957 1 80.74 61 PRO A O 1
ATOM 502 N N . TRP A 1 62 ? -23.073 19.303 28.619 1 82.5 62 TRP A N 1
ATOM 503 C CA . TRP A 1 62 ? -23.927 20.224 27.876 1 82.5 62 TRP A CA 1
ATOM 504 C C . TRP A 1 62 ? -23.543 21.672 28.159 1 82.5 62 TRP A C 1
ATOM 506 O O . TRP A 1 62 ? -24.074 22.595 27.537 1 82.5 62 TRP A O 1
ATOM 516 N N . GLU A 1 63 ? -22.629 21.855 29.05 1 88.6 63 GLU A N 1
ATOM 517 C CA . GLU A 1 63 ? -22.179 23.198 29.402 1 88.6 63 GLU A CA 1
ATOM 518 C C . GLU A 1 63 ? -20.964 23.608 28.574 1 88.6 63 GLU A C 1
ATOM 520 O O . GLU A 1 63 ? -20.103 22.778 28.273 1 88.6 63 GLU A O 1
ATOM 525 N N . PRO A 1 64 ? -20.957 24.897 28.252 1 91.41 64 PRO A N 1
ATOM 526 C CA . PRO A 1 64 ? -19.746 25.352 27.564 1 91.41 64 PRO A CA 1
ATOM 527 C C . PRO A 1 64 ? -18.5 25.264 28.443 1 91.41 64 PRO A C 1
ATOM 529 O O . PRO A 1 64 ? -18.538 25.647 29.615 1 91.41 64 PRO A O 1
ATOM 532 N N . ALA A 1 65 ? -17.459 24.798 27.879 1 92.55 65 ALA A N 1
ATOM 533 C CA . ALA A 1 65 ? -16.209 24.626 28.615 1 92.55 65 ALA A CA 1
ATOM 534 C C . ALA A 1 65 ? -15.471 25.954 28.762 1 92.55 65 ALA A C 1
ATOM 536 O O . ALA A 1 65 ? -14.75 26.165 29.74 1 92.55 65 ALA A O 1
ATOM 537 N N . PHE A 1 66 ? -15.65 26.867 27.823 1 95.53 66 PHE A N 1
ATOM 538 C CA . PHE A 1 66 ? -14.926 28.132 27.815 1 95.53 66 PHE A CA 1
ATOM 539 C C . PHE A 1 66 ? -15.801 29.26 28.351 1 95.53 66 PHE A C 1
ATOM 541 O O . PHE A 1 66 ? -16.633 29.806 27.623 1 95.53 66 PHE A O 1
ATOM 548 N N . GLN A 1 67 ? -15.612 29.63 29.585 1 95.39 67 GLN A N 1
ATOM 549 C CA . GLN A 1 67 ? -16.329 30.723 30.234 1 95.39 67 GLN A CA 1
ATOM 550 C C . GLN A 1 67 ? -15.361 31.696 30.901 1 95.39 67 GLN A C 1
ATOM 552 O O . GLN A 1 67 ? -14.151 31.631 30.672 1 95.39 67 GLN A O 1
ATOM 557 N N . VAL A 1 68 ? -15.842 32.621 31.594 1 96.78 68 VAL A N 1
ATOM 558 C CA . VAL A 1 68 ? -15.081 33.763 32.088 1 96.78 68 VAL A CA 1
ATOM 559 C C . VAL A 1 68 ? -13.885 33.275 32.901 1 96.78 68 VAL A C 1
ATOM 561 O O . VAL A 1 68 ? -12.851 33.946 32.961 1 96.78 68 VAL A O 1
ATOM 564 N N . GLU A 1 69 ? -14.041 32.112 33.533 1 96.5 69 GLU A N 1
ATOM 565 C CA . GLU A 1 69 ? -12.941 31.619 34.356 1 96.5 69 GLU A CA 1
ATOM 566 C C . GLU A 1 69 ? -11.735 31.245 33.498 1 96.5 69 GLU A C 1
ATOM 568 O O . GLU A 1 69 ? -10.595 31.552 33.853 1 96.5 69 GLU A O 1
ATOM 573 N N . MET A 1 70 ? -12.026 30.61 32.471 1 96.89 70 MET A N 1
ATOM 574 C CA . MET A 1 70 ? -10.956 30.23 31.553 1 96.89 70 MET A CA 1
ATOM 575 C C . MET A 1 70 ? -10.414 31.448 30.814 1 96.89 70 MET A C 1
ATOM 577 O O . MET A 1 70 ? -9.199 31.63 30.716 1 96.89 70 MET A O 1
ATOM 581 N N . TYR A 1 71 ? -11.275 32.33 30.367 1 97.47 71 TYR A N 1
ATOM 582 C CA . TYR A 1 71 ? -10.878 33.452 29.524 1 97.47 71 TYR A CA 1
ATOM 583 C C . TYR A 1 71 ? -10.13 34.505 30.333 1 97.47 71 TYR A C 1
ATOM 585 O O . TYR A 1 71 ? -9.286 35.226 29.796 1 97.47 71 TYR A O 1
ATOM 593 N N . GLU A 1 72 ? -10.429 34.615 31.595 1 98.17 72 GLU A N 1
ATOM 594 C CA . GLU A 1 72 ? -9.667 35.555 32.411 1 98.17 72 GLU A CA 1
ATOM 595 C C . GLU A 1 72 ? -8.176 35.23 32.38 1 98.17 72 GLU A C 1
ATOM 597 O O . GLU A 1 72 ? -7.344 36.125 32.215 1 98.17 72 GLU A O 1
ATOM 602 N N . LEU A 1 73 ? -7.912 33.976 32.551 1 97.82 73 LEU A N 1
ATOM 603 C CA . LEU A 1 73 ? -6.525 33.53 32.495 1 97.82 73 LEU A CA 1
ATOM 604 C C . LEU A 1 73 ? -5.964 33.671 31.084 1 97.82 73 LEU A C 1
ATOM 606 O O . LEU A 1 73 ? -4.795 34.024 30.909 1 97.82 73 LEU A O 1
ATOM 610 N N . TRP A 1 74 ? -6.787 33.395 30.145 1 97.9 74 TRP A N 1
ATOM 611 C CA . TRP A 1 74 ? -6.384 33.474 28.744 1 97.9 74 TRP A CA 1
ATOM 612 C C . TRP A 1 74 ? -6.064 34.912 28.35 1 97.9 74 TRP A C 1
ATOM 614 O O . TRP A 1 74 ? -5.023 35.179 27.743 1 97.9 74 TRP A O 1
ATOM 624 N N . PHE A 1 75 ? -6.892 35.869 28.723 1 98.37 75 PHE A N 1
ATOM 625 C CA . PHE A 1 75 ? -6.706 37.271 28.368 1 98.37 75 PHE A CA 1
ATOM 626 C C . PHE A 1 75 ? -5.523 37.868 29.122 1 98.37 75 PHE A C 1
ATOM 628 O O . PHE A 1 75 ? -4.813 38.726 28.594 1 98.37 75 PHE A O 1
ATOM 635 N N . GLU A 1 76 ? -5.373 37.419 30.285 1 98.07 76 GLU A N 1
ATOM 636 C CA . GLU A 1 76 ? -4.18 37.863 30.999 1 98.07 76 GLU A CA 1
ATOM 637 C C . GLU A 1 76 ? -2.91 37.469 30.25 1 98.07 76 GLU A C 1
ATOM 639 O O . GLU A 1 76 ? -1.999 38.283 30.091 1 98.07 76 GLU A O 1
ATOM 644 N N . MET A 1 77 ? -2.879 36.227 29.84 1 98.19 77 MET A N 1
ATOM 645 C CA . MET A 1 77 ? -1.738 35.757 29.059 1 98.19 77 MET A CA 1
ATOM 646 C C . MET A 1 77 ? -1.551 36.602 27.804 1 98.19 77 MET A C 1
ATOM 648 O O . MET A 1 77 ? -0.433 37.011 27.486 1 98.19 77 MET A O 1
ATOM 652 N N . MET A 1 78 ? -2.622 36.871 27.116 1 98.39 78 MET A N 1
ATOM 653 C CA . MET A 1 78 ? -2.555 37.659 25.888 1 98.39 78 MET A CA 1
ATOM 654 C C . MET A 1 78 ? -1.976 39.043 26.161 1 98.39 78 MET A C 1
ATOM 656 O O . MET A 1 78 ? -1.103 39.511 25.427 1 98.39 78 MET A O 1
ATOM 660 N N . LEU A 1 79 ? -2.436 39.653 27.2 1 97.18 79 LEU A N 1
ATOM 661 C CA . LEU A 1 79 ? -1.974 40.996 27.533 1 97.18 79 LEU A CA 1
ATOM 662 C C . LEU A 1 79 ? -0.496 40.985 27.909 1 97.18 79 LEU A C 1
ATOM 664 O O . LEU A 1 79 ? 0.25 41.895 27.538 1 97.18 79 LEU A O 1
ATOM 668 N N . ARG A 1 80 ? -0.151 39.957 28.556 1 96.43 80 ARG A N 1
ATOM 669 C CA . ARG A 1 80 ? 1.257 39.826 28.919 1 96.43 80 ARG A CA 1
ATOM 670 C C . ARG A 1 80 ? 2.116 39.551 27.689 1 96.43 80 ARG A C 1
ATOM 672 O O . ARG A 1 80 ? 3.294 39.914 27.655 1 96.43 80 ARG A O 1
ATOM 679 N N . LEU A 1 81 ? 1.569 39.006 26.717 1 97.52 81 LEU A N 1
ATOM 680 C CA . LEU A 1 81 ? 2.245 38.771 25.446 1 97.52 81 LEU A CA 1
ATOM 681 C C . LEU A 1 81 ? 2.096 39.973 24.52 1 97.52 81 LEU A C 1
ATOM 683 O O . LEU A 1 81 ? 2.509 39.923 23.359 1 97.52 81 LEU A O 1
ATOM 687 N N . LYS A 1 82 ? 1.42 41.035 25.014 1 96.39 82 LYS A N 1
ATOM 688 C CA . LYS A 1 82 ? 1.185 42.293 24.311 1 96.39 82 LYS A CA 1
ATOM 689 C C . LYS A 1 82 ? 0.235 42.096 23.134 1 96.39 82 LYS A C 1
ATOM 691 O O . LYS A 1 82 ? 0.373 42.754 22.101 1 96.39 82 LYS A O 1
ATOM 696 N N . ALA A 1 83 ? -0.644 41.176 23.221 1 97.95 83 ALA A N 1
ATOM 697 C CA . ALA A 1 83 ? -1.715 40.958 22.252 1 97.95 83 ALA A CA 1
ATOM 698 C C . ALA A 1 83 ? -2.996 41.668 22.682 1 97.95 83 ALA A C 1
ATOM 700 O O . ALA A 1 83 ? -3.285 41.772 23.876 1 97.95 83 ALA A O 1
ATOM 701 N N . ASN A 1 84 ? -3.787 42.153 21.706 1 98.08 84 ASN A N 1
ATOM 702 C CA . ASN A 1 84 ? -4.982 42.909 22.063 1 98.08 84 ASN A CA 1
ATOM 703 C C . ASN A 1 84 ? -6.171 42.525 21.187 1 98.08 84 ASN A C 1
ATOM 705 O O . ASN A 1 84 ? -7.201 43.201 21.199 1 98.08 84 ASN A O 1
ATOM 709 N N . TYR A 1 85 ? -6.074 41.492 20.368 1 98.36 85 TYR A N 1
ATOM 710 C CA . TYR A 1 85 ? -7.115 41.06 19.441 1 98.36 85 TYR A CA 1
ATOM 711 C C . TYR A 1 85 ? -7.339 39.556 19.535 1 98.36 85 TYR A C 1
ATOM 713 O O . TYR A 1 85 ? -6.384 38.787 19.669 1 98.36 85 TYR A O 1
ATOM 721 N N . PHE A 1 86 ? -8.643 39.103 19.459 1 98.02 86 PHE A N 1
ATOM 722 C CA . PHE A 1 86 ? -8.893 37.701 19.773 1 98.02 86 PHE A CA 1
ATOM 723 C C . PHE A 1 86 ? -9.993 37.135 18.884 1 98.02 86 PHE A C 1
ATOM 725 O O . PHE A 1 86 ? -11.057 37.741 18.74 1 98.02 86 PHE A O 1
ATOM 732 N N . TRP A 1 87 ? -9.677 36.003 18.165 1 97.49 87 TRP A N 1
ATOM 733 C CA . TRP A 1 87 ? -10.671 35.122 17.56 1 97.49 87 TRP A CA 1
ATOM 734 C C . TRP A 1 87 ? -10.941 33.914 18.451 1 97.49 87 TRP A C 1
ATOM 736 O O . TRP A 1 87 ? -10.102 33.017 18.562 1 97.49 87 TRP A O 1
ATOM 746 N N . PRO A 1 88 ? -12.117 33.829 19.085 1 95.62 88 PRO A N 1
ATOM 747 C CA . PRO A 1 88 ? -12.404 32.711 19.987 1 95.62 88 PRO A CA 1
ATOM 748 C C . PRO A 1 88 ? -12.671 31.405 19.241 1 95.62 88 PRO A C 1
ATOM 750 O O . PRO A 1 88 ? -12.771 31.401 18.012 1 95.62 88 PRO A O 1
ATOM 753 N N . ALA A 1 89 ? -12.759 30.32 20 1 91.57 89 ALA A N 1
ATOM 754 C CA . ALA A 1 89 ? -13.028 28.993 19.452 1 91.57 89 ALA A CA 1
ATOM 755 C C . ALA A 1 89 ? -14.356 28.969 18.701 1 91.57 89 ALA A C 1
ATOM 757 O O . ALA A 1 89 ? -15.312 29.641 19.096 1 91.57 89 ALA A O 1
ATOM 758 N N . MET A 1 90 ? -14.49 28.118 17.66 1 84.67 90 MET A N 1
ATOM 759 C CA . MET A 1 90 ? -15.628 28.303 16.764 1 84.67 90 MET A CA 1
ATOM 760 C C . MET A 1 90 ? -16.339 26.979 16.505 1 84.67 90 MET A C 1
ATOM 762 O O . MET A 1 90 ? -17.246 26.909 15.674 1 84.67 90 MET A O 1
ATOM 766 N N . TRP A 1 91 ? -15.92 25.91 17.138 1 81.89 91 TRP A N 1
ATOM 767 C CA . TRP A 1 91 ? -16.52 24.642 16.737 1 81.89 91 TRP A CA 1
ATOM 768 C C . TRP A 1 91 ? -17.6 24.214 17.725 1 81.89 91 TRP A C 1
ATOM 770 O O . TRP A 1 91 ? -18.601 23.608 17.336 1 81.89 91 TRP A O 1
ATOM 780 N N . ALA A 1 92 ? -17.331 24.461 18.974 1 82.14 92 ALA A N 1
ATOM 781 C CA . ALA A 1 92 ? -18.326 24.084 19.975 1 82.14 92 ALA A CA 1
ATOM 782 C C . ALA A 1 92 ? -18.748 25.289 20.811 1 82.14 92 ALA A C 1
ATOM 784 O O . ALA A 1 92 ? -19.888 25.362 21.275 1 82.14 92 ALA A O 1
ATOM 785 N N . SER A 1 93 ? -17.931 26.22 20.892 1 88.01 93 SER A N 1
ATOM 786 C CA . SER A 1 93 ? -18.12 27.353 21.791 1 88.01 93 SER A CA 1
ATOM 787 C C . SER A 1 93 ? -18.79 28.521 21.075 1 88.01 93 SER A C 1
ATOM 789 O O . SER A 1 93 ? -18.542 28.754 19.89 1 88.01 93 SER A O 1
ATOM 791 N N . LYS A 1 94 ? -19.661 29.123 21.855 1 92.21 94 LYS A N 1
ATOM 792 C CA . LYS A 1 94 ? -20.295 30.369 21.431 1 92.21 94 LYS A CA 1
ATOM 793 C C . LYS A 1 94 ? -19.872 31.532 22.324 1 92.21 94 LYS A C 1
ATOM 795 O O . LYS A 1 94 ? -20.642 31.978 23.178 1 92.21 94 LYS A O 1
ATOM 800 N N . PHE A 1 95 ? -18.762 32.049 22.026 1 94.85 95 PHE A N 1
ATOM 801 C CA . PHE A 1 95 ? -18.055 32.994 22.882 1 94.85 95 PHE A CA 1
ATOM 802 C C . PHE A 1 95 ? -19.002 34.072 23.396 1 94.85 95 PHE A C 1
ATOM 804 O O . PHE A 1 95 ? -19.031 34.361 24.594 1 94.85 95 PHE A O 1
ATOM 811 N N . SER A 1 96 ? -19.857 34.664 22.528 1 94.74 96 SER A N 1
ATOM 812 C CA . SER A 1 96 ? -20.678 35.824 22.859 1 94.74 96 SER A CA 1
ATOM 813 C C . SER A 1 96 ? -21.957 35.41 23.579 1 94.74 96 SER A C 1
ATOM 815 O O . SER A 1 96 ? -22.645 36.248 24.164 1 94.74 96 SER A O 1
ATOM 817 N N . VAL A 1 97 ? -22.287 34.111 23.523 1 94.34 97 VAL A N 1
ATOM 818 C CA . VAL A 1 97 ? -23.56 33.626 24.045 1 94.34 97 VAL A CA 1
ATOM 819 C C . VAL A 1 97 ? -23.321 32.8 25.307 1 94.34 97 VAL A C 1
ATOM 821 O O . VAL A 1 97 ? -24.183 32.734 26.187 1 94.34 97 VAL A O 1
ATOM 824 N N . ASP A 1 98 ? -22.176 32.171 25.42 1 94.08 98 ASP A N 1
ATOM 825 C CA . ASP A 1 98 ? -21.878 31.285 26.541 1 94.08 98 ASP A CA 1
ATOM 826 C C . ASP A 1 98 ? -21.956 32.035 27.869 1 94.08 98 ASP A C 1
ATOM 828 O O . ASP A 1 98 ? -21.388 33.12 28.01 1 94.08 98 ASP A O 1
ATOM 832 N N . GLY A 1 99 ? -22.687 31.496 28.803 1 91.31 99 GLY A N 1
ATOM 833 C CA . GLY A 1 99 ? -22.901 32.118 30.1 1 91.31 99 GLY A CA 1
ATOM 834 C C . GLY A 1 99 ? -24.204 32.889 30.184 1 91.31 99 GLY A C 1
ATOM 835 O O . GLY A 1 99 ? -24.638 33.269 31.273 1 91.31 99 GLY A O 1
ATOM 836 N N . LEU A 1 100 ? -24.841 33.13 28.988 1 93.89 100 LEU A N 1
ATOM 837 C CA . LEU A 1 100 ? -26.148 33.778 28.979 1 93.89 100 LEU A CA 1
ATOM 838 C C . LEU A 1 100 ? -27.262 32.758 29.19 1 93.89 100 LEU A C 1
ATOM 840 O O . LEU A 1 100 ? -27.12 31.591 28.816 1 93.89 100 LEU A O 1
ATOM 844 N N . ASP A 1 101 ? -28.327 33.125 29.791 1 91.23 101 ASP A N 1
ATOM 845 C CA . ASP A 1 101 ? -29.545 32.32 29.812 1 91.23 101 ASP A CA 1
ATOM 846 C C . ASP A 1 101 ? -30.263 32.376 28.465 1 91.23 101 ASP A C 1
ATOM 848 O O . ASP A 1 101 ? -30.846 33.401 28.108 1 91.23 101 ASP A O 1
ATOM 852 N N . ILE A 1 102 ? -30.181 31.41 27.67 1 91.18 102 ILE A N 1
ATOM 853 C CA . ILE A 1 102 ? -30.765 31.389 26.334 1 91.18 102 ILE A CA 1
ATOM 854 C C . ILE A 1 102 ? -31.959 30.437 26.307 1 91.18 102 ILE A C 1
ATOM 856 O O . ILE A 1 102 ? -32.338 29.937 25.246 1 91.18 102 ILE A O 1
ATOM 860 N N . THR A 1 103 ? -32.568 30.04 27.449 1 89.03 103 THR A N 1
ATOM 861 C CA . THR A 1 103 ? -33.678 29.101 27.573 1 89.03 103 THR A CA 1
ATOM 862 C C . THR A 1 103 ? -34.851 29.532 26.697 1 89.03 103 THR A C 1
ATOM 864 O O . THR A 1 103 ? -35.559 28.691 26.14 1 89.03 103 THR A O 1
ATOM 867 N N . ASN A 1 104 ? -35.035 30.86 26.668 1 90.53 104 ASN A N 1
ATOM 868 C CA . ASN A 1 104 ? -36.133 31.404 25.874 1 90.53 104 ASN A CA 1
ATOM 869 C C . ASN A 1 104 ? -35.625 32.075 24.601 1 90.53 104 ASN A C 1
ATOM 871 O O . ASN A 1 104 ? -36.239 33.023 24.107 1 90.53 104 ASN A O 1
ATOM 875 N N . GLY A 1 105 ? -34.487 31.618 24.155 1 90.89 105 GLY A N 1
ATOM 876 C CA . GLY A 1 105 ? -33.867 32.235 22.993 1 90.89 105 GLY A CA 1
ATOM 877 C C . GLY A 1 105 ? -32.873 33.323 23.354 1 90.89 105 GLY A C 1
ATOM 878 O O . GLY A 1 105 ? -32.599 33.554 24.534 1 90.89 105 GLY A O 1
ATOM 879 N N . LEU A 1 106 ? -32.41 33.987 22.376 1 94.5 106 LEU A N 1
ATOM 880 C CA . LEU A 1 106 ? -31.441 35.054 22.602 1 94.5 106 LEU A CA 1
ATOM 881 C C . LEU A 1 106 ? -32.112 36.273 23.227 1 94.5 106 LEU A C 1
ATOM 883 O O . LEU A 1 106 ? -33.245 36.611 22.877 1 94.5 106 LEU A O 1
ATOM 887 N N . PRO A 1 107 ? -31.405 36.953 24.106 1 93.42 107 PRO A N 1
ATOM 888 C CA . PRO A 1 107 ? -31.993 38.129 24.752 1 93.42 107 PRO A CA 1
ATOM 889 C C . PRO A 1 107 ? -32.402 39.209 23.754 1 93.42 107 PRO A C 1
ATOM 891 O O . PRO A 1 107 ? -31.699 39.441 22.767 1 93.42 107 PRO A O 1
ATOM 894 N N . ARG A 1 108 ? -33.511 39.924 24.064 1 93.18 108 ARG A N 1
ATOM 895 C CA . ARG A 1 108 ? -33.995 41.1 23.349 1 93.18 108 ARG A CA 1
ATOM 896 C C . ARG A 1 108 ? -34.386 42.209 24.32 1 93.18 108 ARG A C 1
ATOM 898 O O . ARG A 1 108 ? -35.308 42.043 25.122 1 93.18 108 ARG A O 1
ATOM 905 N N . PRO A 1 109 ? -33.788 43.322 24.246 1 92.49 109 PRO A N 1
ATOM 906 C CA . PRO A 1 109 ? -32.763 43.737 23.286 1 92.49 109 PRO A CA 1
ATOM 907 C C . PRO A 1 109 ? -31.475 42.925 23.41 1 92.49 109 PRO A C 1
ATOM 909 O O . PRO A 1 109 ? -31.229 42.307 24.449 1 92.49 109 PRO A O 1
ATOM 912 N N . ALA A 1 110 ? -30.658 42.974 22.353 1 95.62 110 ALA A N 1
ATOM 913 C CA . ALA A 1 110 ? -29.396 42.24 22.317 1 95.62 110 ALA A CA 1
ATOM 914 C C . ALA A 1 110 ? -28.428 42.761 23.376 1 95.62 110 ALA A C 1
ATOM 916 O O . ALA A 1 110 ? -28.292 43.973 23.559 1 95.62 110 ALA A O 1
ATOM 917 N N . ILE A 1 111 ? -27.738 41.887 24.155 1 95.18 111 ILE A N 1
ATOM 918 C CA . ILE A 1 111 ? -26.752 42.264 25.162 1 95.18 111 ILE A CA 1
ATOM 919 C C . ILE A 1 111 ? -25.491 41.42 24.992 1 95.18 111 ILE A C 1
ATOM 921 O O . ILE A 1 111 ? -25.565 40.255 24.596 1 95.18 111 ILE A O 1
ATOM 925 N N . PRO A 1 112 ? -24.408 41.929 25.255 1 95.55 112 PRO A N 1
ATOM 926 C CA . PRO A 1 112 ? -23.184 41.126 25.199 1 95.55 112 PRO A CA 1
ATOM 927 C C . PRO A 1 112 ? -23.119 40.073 26.303 1 95.55 112 PRO A C 1
ATOM 929 O O . PRO A 1 112 ? -23.556 40.325 27.429 1 95.55 112 PRO A O 1
ATOM 932 N N . GLY A 1 113 ? -22.603 38.944 26.002 1 95.35 113 GLY A N 1
ATOM 933 C CA . GLY A 1 113 ? -22.414 37.882 26.978 1 95.35 113 GLY A CA 1
ATOM 934 C C . GLY A 1 113 ? -21.277 38.155 27.945 1 95.35 113 GLY A C 1
ATOM 935 O O . GLY A 1 113 ? -20.521 39.112 27.767 1 95.35 113 GLY A O 1
ATOM 936 N N . PRO A 1 114 ? -21.145 37.33 28.996 1 96.76 114 PRO A N 1
ATOM 937 C CA . PRO A 1 114 ? -20.131 37.541 30.032 1 96.76 114 PRO A CA 1
ATOM 938 C C . PRO A 1 114 ? -18.709 37.528 29.477 1 96.76 114 PRO A C 1
ATOM 940 O O . PRO A 1 114 ? -17.852 38.282 29.946 1 96.76 114 PRO A O 1
ATOM 943 N N . ASN A 1 115 ? -18.456 36.668 28.58 1 97.01 115 ASN A N 1
ATOM 944 C CA . ASN A 1 115 ? -17.12 36.614 27.994 1 97.01 115 ASN A CA 1
ATOM 945 C C . ASN A 1 115 ? -16.773 37.913 27.272 1 97.01 115 ASN A C 1
ATOM 947 O O . ASN A 1 115 ? -15.639 38.389 27.353 1 97.01 115 ASN A O 1
ATOM 951 N N . GLN A 1 116 ? -17.704 38.489 26.552 1 96.49 116 GLN A N 1
ATOM 952 C CA . GLN A 1 116 ? -17.495 39.745 25.839 1 96.49 116 GLN A CA 1
ATOM 953 C C . GLN A 1 116 ? -17.261 40.897 26.811 1 96.49 116 GLN A C 1
ATOM 955 O O . GLN A 1 116 ? -16.429 41.771 26.558 1 96.49 116 GLN A O 1
ATOM 960 N N . ILE A 1 117 ? -18.04 40.865 27.855 1 97.26 117 ILE A N 1
ATOM 961 C CA . ILE A 1 117 ? -17.901 41.905 28.869 1 97.26 117 ILE A CA 1
ATOM 962 C C . ILE A 1 117 ? -16.506 41.839 29.487 1 97.26 117 ILE A C 1
ATOM 964 O O . ILE A 1 117 ? -15.857 42.87 29.681 1 97.26 117 ILE A O 1
ATOM 968 N N . LEU A 1 118 ? -16.136 40.615 29.707 1 98.15 118 LEU A N 1
ATOM 969 C CA . LEU A 1 118 ? -14.8 40.427 30.262 1 98.15 118 LEU A CA 1
ATOM 970 C C . LEU A 1 118 ? -13.733 40.918 29.289 1 98.15 118 LEU A C 1
ATOM 972 O O . LEU A 1 118 ? -12.785 41.596 29.692 1 98.15 118 LEU A O 1
ATOM 976 N N . ALA A 1 119 ? -13.831 40.568 28.042 1 97.97 119 ALA A N 1
ATOM 977 C CA . ALA A 1 119 ? -12.872 41.001 27.03 1 97.97 119 ALA A CA 1
ATOM 978 C C . ALA A 1 119 ? -12.787 42.524 26.971 1 97.97 119 ALA A C 1
ATOM 980 O O . ALA A 1 119 ? -11.692 43.091 26.953 1 97.97 119 ALA A O 1
ATOM 981 N N . ASN A 1 120 ? -13.907 43.162 26.957 1 97.36 120 ASN A N 1
ATOM 982 C CA . ASN A 1 120 ? -13.964 44.619 26.907 1 97.36 120 ASN A CA 1
ATOM 983 C C . ASN A 1 120 ? -13.318 45.248 28.138 1 97.36 120 ASN A C 1
ATOM 985 O O . ASN A 1 120 ? -12.575 46.225 28.024 1 97.36 120 ASN A O 1
ATOM 989 N N . LYS A 1 121 ? -13.662 44.668 29.233 1 97.9 121 LYS A N 1
ATOM 990 C CA . LYS A 1 121 ? -13.1 45.164 30.487 1 97.9 121 LYS A CA 1
ATOM 991 C C . LYS A 1 121 ? -11.578 45.057 30.487 1 97.9 121 LYS A C 1
ATOM 993 O O . LYS A 1 121 ? -10.89 45.915 31.043 1 97.9 121 LYS A O 1
ATOM 998 N N . MET A 1 122 ? -11.083 44.122 29.818 1 98.03 122 MET A N 1
ATOM 999 C CA . MET A 1 122 ? -9.648 43.855 29.865 1 98.03 122 MET A CA 1
ATOM 1000 C C . MET A 1 122 ? -8.942 44.463 28.657 1 98.03 122 MET A C 1
ATOM 1002 O O . MET A 1 122 ? -7.73 44.307 28.498 1 98.03 122 MET A O 1
ATOM 1006 N N . GLY A 1 123 ? -9.648 45.122 27.834 1 96.97 123 GLY A N 1
ATOM 1007 C CA . GLY A 1 123 ? -9.048 45.833 26.717 1 96.97 123 GLY A CA 1
ATOM 1008 C C . GLY A 1 123 ? -8.691 44.926 25.555 1 96.97 123 GLY A C 1
ATOM 1009 O O . GLY A 1 123 ? -7.755 45.209 24.804 1 96.97 123 GLY A O 1
ATOM 1010 N N . ILE A 1 124 ? -9.377 43.783 25.421 1 98.07 124 ILE A N 1
ATOM 1011 C CA . ILE A 1 124 ? -9.188 42.87 24.299 1 98.07 124 ILE A CA 1
ATOM 1012 C C . ILE A 1 124 ? -10.249 43.134 23.234 1 98.07 124 ILE A C 1
ATOM 1014 O O . ILE A 1 124 ? -11.447 43.017 23.5 1 98.07 124 ILE A O 1
ATOM 1018 N N . VAL A 1 125 ? -9.807 43.476 22.018 1 97.7 125 VAL A N 1
ATOM 1019 C CA . VAL A 1 125 ? -10.717 43.656 20.892 1 97.7 125 VAL A CA 1
ATOM 1020 C C . VAL A 1 125 ? -11.216 42.296 20.409 1 97.7 125 VAL A C 1
ATOM 1022 O O . VAL A 1 125 ? -10.419 41.392 20.147 1 97.7 125 VAL A O 1
ATOM 1025 N N . MET A 1 126 ? -12.508 42.226 20.309 1 96.57 126 MET A N 1
ATOM 1026 C CA . MET A 1 126 ? -13.068 40.933 19.925 1 96.57 126 MET A CA 1
ATOM 1027 C C . MET A 1 126 ? -13.327 40.876 18.424 1 96.57 126 MET A C 1
ATOM 1029 O O . MET A 1 126 ? -13.718 41.876 17.819 1 96.57 126 MET A O 1
ATOM 1033 N N . GLY A 1 127 ? -13.057 39.725 17.814 1 96.02 127 GLY A N 1
ATOM 1034 C CA . GLY A 1 127 ? -13.415 39.404 16.441 1 96.02 127 GLY A CA 1
ATOM 1035 C C . GLY A 1 127 ? -13.915 37.982 16.272 1 96.02 127 GLY A C 1
ATOM 1036 O O . GLY A 1 127 ? -14.091 37.259 17.255 1 96.02 127 GLY A O 1
ATOM 1037 N N . THR A 1 128 ? -14.297 37.638 15.087 1 95 128 THR A N 1
ATOM 1038 C CA . THR A 1 128 ? -14.649 36.277 14.695 1 95 128 THR A CA 1
ATOM 1039 C C . THR A 1 128 ? -13.799 35.818 13.514 1 95 128 THR A C 1
ATOM 1041 O O . THR A 1 128 ? -13.16 36.635 12.847 1 95 128 THR A O 1
ATOM 1044 N N . SER A 1 129 ? -13.789 34.586 13.322 1 93.25 129 SER A N 1
ATOM 1045 C CA . SER A 1 129 ? -12.882 33.985 12.35 1 93.25 129 SER A CA 1
ATOM 1046 C C . SER A 1 129 ? -13.277 34.354 10.924 1 93.25 129 SER A C 1
ATOM 1048 O O . SER A 1 129 ? -14.301 35.006 10.706 1 93.25 129 SER A O 1
ATOM 1050 N N . HIS A 1 130 ? -12.52 33.842 9.942 1 91.01 130 HIS A N 1
ATOM 1051 C CA . HIS A 1 130 ? -12.619 34.128 8.516 1 91.01 130 HIS A CA 1
ATOM 1052 C C . HIS A 1 130 ? -13.954 33.657 7.95 1 91.01 130 HIS A C 1
ATOM 1054 O O . HIS A 1 130 ? -14.389 34.129 6.897 1 91.01 130 HIS A O 1
ATOM 1060 N N . HIS A 1 131 ? -14.649 32.862 8.639 1 88.77 131 HIS A N 1
ATOM 1061 C CA . HIS A 1 131 ? -15.906 32.4 8.062 1 88.77 131 HIS A CA 1
ATOM 1062 C C . HIS A 1 131 ? -17.095 32.822 8.919 1 88.77 131 HIS A C 1
ATOM 1064 O O . HIS A 1 131 ? -18.222 32.38 8.685 1 88.77 131 HIS A O 1
ATOM 1070 N N . GLU A 1 132 ? -16.796 33.613 9.876 1 93.44 132 GLU A N 1
ATOM 1071 C CA . GLU A 1 132 ? -17.819 34.025 10.832 1 93.44 132 GLU A CA 1
ATOM 1072 C C . GLU A 1 132 ? -18.065 35.529 10.765 1 93.44 132 GLU A C 1
ATOM 1074 O O . GLU A 1 132 ? -17.537 36.287 11.581 1 93.44 132 GLU A O 1
ATOM 1079 N N . PRO A 1 133 ? -18.973 36.017 9.954 1 94.8 133 PRO A N 1
ATOM 1080 C CA . PRO A 1 133 ? -19.143 37.457 9.748 1 94.8 133 PRO A CA 1
ATOM 1081 C C . PRO A 1 133 ? -20.004 38.11 10.826 1 94.8 133 PRO A C 1
ATOM 1083 O O . PRO A 1 133 ? -20.847 37.445 11.435 1 94.8 133 PRO A O 1
ATOM 1086 N N . MET A 1 134 ? -19.784 39.367 11.032 1 97 134 MET A N 1
ATOM 1087 C CA . MET A 1 134 ? -20.647 40.289 11.765 1 97 134 MET A CA 1
ATOM 1088 C C . MET A 1 134 ? -20.76 39.882 13.23 1 97 134 MET A C 1
ATOM 1090 O O . MET A 1 134 ? -21.841 39.953 13.817 1 97 134 MET A O 1
ATOM 1094 N N . SER A 1 135 ? -19.652 39.295 13.751 1 95.71 135 SER A N 1
ATOM 1095 C CA . SER A 1 135 ? -19.511 38.951 15.162 1 95.71 135 SER A CA 1
ATOM 1096 C C . SER A 1 135 ? -20.445 37.809 15.549 1 95.71 135 SER A C 1
ATOM 1098 O O . SER A 1 135 ? -20.986 37.79 16.656 1 95.71 135 SER A O 1
ATOM 1100 N N . ARG A 1 136 ? -20.741 36.977 14.599 1 94.14 136 ARG A N 1
ATOM 1101 C CA . ARG A 1 136 ? -21.539 35.78 14.845 1 94.14 136 ARG A CA 1
ATOM 1102 C C . ARG A 1 136 ? -20.723 34.516 14.594 1 94.14 136 ARG A C 1
ATOM 1104 O O . ARG A 1 136 ? -20.094 34.376 13.543 1 94.14 136 ARG A O 1
ATOM 1111 N N . ASN A 1 137 ? -20.726 33.657 15.512 1 90.19 137 ASN A N 1
ATOM 1112 C CA . ASN A 1 137 ? -19.948 32.442 15.299 1 90.19 137 ASN A CA 1
ATOM 1113 C C . ASN A 1 137 ? -20.809 31.317 14.732 1 90.19 137 ASN A C 1
ATOM 1115 O O . ASN A 1 137 ? -22.037 31.362 14.826 1 90.19 137 ASN A O 1
ATOM 1119 N N . LYS A 1 138 ? -20.218 30.295 14.154 1 87.86 138 LYS A N 1
ATOM 1120 C CA . LYS A 1 138 ? -20.877 29.2 13.449 1 87.86 138 LYS A CA 1
ATOM 1121 C C . LYS A 1 138 ? -21.789 28.413 14.386 1 87.86 138 LYS A C 1
ATOM 1123 O O . LYS A 1 138 ? -22.917 28.074 14.022 1 87.86 138 LYS A O 1
ATOM 1128 N N . PRO A 1 139 ? -21.329 28.1 15.605 1 87.75 139 PRO A N 1
ATOM 1129 C CA . PRO A 1 139 ? -22.213 27.347 16.497 1 87.75 139 PRO A CA 1
ATOM 1130 C C . PRO A 1 139 ? -23.496 28.104 16.834 1 87.75 139 PRO A C 1
ATOM 1132 O O . PRO A 1 139 ? -24.532 27.487 17.093 1 87.75 139 PRO A O 1
ATOM 1135 N N . GLU A 1 140 ? -23.462 29.41 16.829 1 91.76 140 GLU A N 1
ATOM 1136 C CA . GLU A 1 140 ? -24.678 30.191 17.031 1 91.76 140 GLU A CA 1
ATOM 1137 C C . GLU A 1 140 ? -25.687 29.94 15.914 1 91.76 140 GLU A C 1
ATOM 1139 O O . GLU A 1 140 ? -26.889 29.831 16.169 1 91.76 140 GLU A O 1
ATOM 1144 N N . TRP A 1 141 ? -25.176 29.967 14.668 1 91.13 141 TRP A N 1
ATOM 1145 C CA . TRP A 1 141 ? -26.067 29.668 13.552 1 91.13 141 TRP A CA 1
ATOM 1146 C C . TRP A 1 141 ? -26.659 28.269 13.688 1 91.13 141 TRP A C 1
ATOM 1148 O O . TRP A 1 141 ? -27.839 28.057 13.396 1 91.13 141 TRP A O 1
ATOM 1158 N N . ASP A 1 142 ? -25.82 27.35 14.107 1 85.73 142 ASP A N 1
ATOM 1159 C CA . ASP A 1 142 ? -26.265 25.965 14.231 1 85.73 142 ASP A CA 1
ATOM 1160 C C . ASP A 1 142 ? -27.413 25.844 15.231 1 85.73 142 ASP A C 1
ATOM 1162 O O . ASP A 1 142 ? -28.279 24.978 15.087 1 85.73 142 ASP A O 1
ATOM 1166 N N . VAL A 1 143 ? -27.423 26.677 16.201 1 87.86 143 VAL A N 1
ATOM 1167 C CA . VAL A 1 143 ? -28.418 26.599 17.265 1 87.86 143 VAL A CA 1
ATOM 1168 C C . VAL A 1 143 ? -29.609 27.492 16.927 1 87.86 143 VAL A C 1
ATOM 1170 O O . VAL A 1 143 ? -30.762 27.099 17.12 1 87.86 143 VAL A O 1
ATOM 1173 N N . PHE A 1 144 ? -29.394 28.682 16.385 1 91.34 144 PHE A N 1
ATOM 1174 C CA . PHE A 1 144 ? -30.454 29.682 16.33 1 91.34 144 PHE A CA 1
ATOM 1175 C C . PHE A 1 144 ? -30.827 29.995 14.886 1 91.34 144 PHE A C 1
ATOM 1177 O O . PHE A 1 144 ? -31.862 30.613 14.627 1 91.34 144 PHE A O 1
ATOM 1184 N N . GLY A 1 145 ? -29.882 29.66 13.98 1 90.22 145 GLY A N 1
ATOM 1185 C CA . GLY A 1 145 ? -30.142 29.954 12.58 1 90.22 145 GLY A CA 1
ATOM 1186 C C . GLY A 1 145 ? -31.318 29.179 12.015 1 90.22 145 GLY A C 1
ATOM 1187 O O . GLY A 1 145 ? -31.656 28.104 12.514 1 90.22 145 GLY A O 1
ATOM 1188 N N . LYS A 1 146 ? -31.978 29.742 11.066 1 93.03 146 LYS A N 1
ATOM 1189 C CA . LYS A 1 146 ? -33.091 29.102 10.37 1 93.03 146 LYS A CA 1
ATOM 1190 C C . LYS A 1 146 ? -32.836 29.038 8.867 1 93.03 146 LYS A C 1
ATOM 1192 O O . LYS A 1 146 ? -32.468 30.04 8.251 1 93.03 146 LYS A O 1
ATOM 1197 N N . GLY A 1 147 ? -33.044 27.887 8.37 1 91.07 147 GLY A N 1
ATOM 1198 C CA . GLY A 1 147 ? -32.819 27.743 6.941 1 91.07 147 GLY A CA 1
ATOM 1199 C C . GLY A 1 147 ? -31.355 27.569 6.581 1 91.07 147 GLY A C 1
ATOM 1200 O O . GLY A 1 147 ? -30.51 27.401 7.463 1 91.07 147 GLY A O 1
ATOM 1201 N N . PRO A 1 148 ? -31.078 27.533 5.241 1 89.63 148 PRO A N 1
ATOM 1202 C CA . PRO A 1 148 ? -29.7 27.293 4.805 1 89.63 148 PRO A CA 1
ATOM 1203 C C . PRO A 1 148 ? -28.785 28.49 5.055 1 89.63 148 PRO A C 1
ATOM 1205 O O . PRO A 1 148 ? -29.214 29.639 4.922 1 89.63 148 PRO A O 1
ATOM 1208 N N . TRP A 1 149 ? -27.637 28.256 5.456 1 91.26 149 TRP A N 1
ATOM 1209 C CA . TRP A 1 149 ? -26.578 29.26 5.435 1 91.26 149 TRP A CA 1
ATOM 1210 C C . TRP A 1 149 ? -26.151 29.572 4.005 1 91.26 149 TRP A C 1
ATOM 1212 O O . TRP A 1 149 ? -25.106 29.105 3.547 1 91.26 149 TRP A O 1
ATOM 1222 N N . ASP A 1 150 ? -26.961 30.277 3.416 1 90.46 150 ASP A N 1
ATOM 1223 C CA . ASP A 1 150 ? -26.808 30.662 2.016 1 90.46 150 ASP A CA 1
ATOM 1224 C C . ASP A 1 150 ? -27.52 31.981 1.728 1 90.46 150 ASP A C 1
ATOM 1226 O O . ASP A 1 150 ? -28.522 32.305 2.369 1 90.46 150 ASP A O 1
ATOM 1230 N N . TRP A 1 151 ? -27.039 32.691 0.755 1 93.11 151 TRP A N 1
ATOM 1231 C CA . TRP A 1 151 ? -27.585 34.013 0.465 1 93.11 151 TRP A CA 1
ATOM 1232 C C . TRP A 1 151 ? -29.013 33.909 -0.059 1 93.11 151 TRP A C 1
ATOM 1234 O O . TRP A 1 151 ? -29.745 34.902 -0.085 1 93.11 151 TRP A O 1
ATOM 1244 N N . THR A 1 152 ? -29.4 32.709 -0.464 1 92.46 152 THR A N 1
ATOM 1245 C CA . THR A 1 152 ? -30.804 32.502 -0.802 1 92.46 152 THR A CA 1
ATOM 1246 C C . THR A 1 152 ? -31.695 32.749 0.411 1 92.46 152 THR A C 1
ATOM 1248 O O . THR A 1 152 ? -32.897 32.983 0.268 1 92.46 152 THR A O 1
ATOM 1251 N N . ASN A 1 153 ? -31.101 32.679 1.528 1 95.31 153 ASN A N 1
ATOM 1252 C CA . ASN A 1 153 ? -31.757 32.934 2.806 1 95.31 153 ASN A CA 1
ATOM 1253 C C . ASN A 1 153 ? -31.401 34.314 3.353 1 95.31 153 ASN A C 1
ATOM 1255 O O . ASN A 1 153 ? -31.192 34.474 4.557 1 95.31 153 ASN A O 1
ATOM 1259 N N . LYS A 1 154 ? -31.4 35.373 2.579 1 95.34 154 LYS A N 1
ATOM 1260 C CA . LYS A 1 154 ? -30.794 36.671 2.86 1 95.34 154 LYS A CA 1
ATOM 1261 C C . LYS A 1 154 ? -31.527 37.386 3.992 1 95.34 154 LYS A C 1
ATOM 1263 O O . LYS A 1 154 ? -30.9 38.042 4.827 1 95.34 154 LYS A O 1
ATOM 1268 N N . ASP A 1 155 ? -32.848 37.311 4.109 1 96.69 155 ASP A N 1
ATOM 1269 C CA . ASP A 1 155 ? -33.578 38.058 5.129 1 96.69 155 ASP A CA 1
ATOM 1270 C C . ASP A 1 155 ? -33.266 37.528 6.527 1 96.69 155 ASP A C 1
ATOM 1272 O O . ASP A 1 155 ? -33.086 38.307 7.465 1 96.69 155 ASP A O 1
ATOM 1276 N N . VAL A 1 156 ? -33.198 36.231 6.6 1 96.94 156 VAL A N 1
ATOM 1277 C CA . VAL A 1 156 ? -32.862 35.606 7.875 1 96.94 156 VAL A CA 1
ATOM 1278 C C . VAL A 1 156 ? -31.421 35.946 8.253 1 96.94 156 VAL A C 1
ATOM 1280 O O . VAL A 1 156 ? -31.126 36.218 9.419 1 96.94 156 VAL A O 1
ATOM 1283 N N . LEU A 1 157 ? -30.616 35.953 7.279 1 96.61 157 LEU A N 1
ATOM 1284 C CA . LEU A 1 157 ? -29.209 36.256 7.517 1 96.61 157 LEU A CA 1
ATOM 1285 C C . LEU A 1 157 ? -29.033 37.707 7.953 1 96.61 157 LEU A C 1
ATOM 1287 O O . LEU A 1 157 ? -28.23 37.999 8.843 1 96.61 157 LEU A O 1
ATOM 1291 N N . LYS A 1 158 ? -29.768 38.628 7.346 1 97.51 158 LYS A N 1
ATOM 1292 C CA . LYS A 1 158 ? -29.69 40.037 7.718 1 97.51 158 LYS A CA 1
ATOM 1293 C C . LYS A 1 158 ? -30.071 40.241 9.182 1 97.51 158 LYS A C 1
ATOM 1295 O O . LYS A 1 158 ? -29.392 40.968 9.91 1 97.51 158 LYS A O 1
ATOM 1300 N N . ASP A 1 159 ? -31.098 39.537 9.521 1 96.99 159 ASP A N 1
ATOM 1301 C CA . ASP A 1 159 ? -31.546 39.641 10.907 1 96.99 159 ASP A CA 1
ATOM 1302 C C . ASP A 1 159 ? -30.525 39.027 11.862 1 96.99 159 ASP A C 1
ATOM 1304 O O . ASP A 1 159 ? -30.298 39.549 12.955 1 96.99 159 ASP A O 1
ATOM 1308 N N . PHE A 1 160 ? -30.058 37.951 11.444 1 96.8 160 PHE A N 1
ATOM 1309 C CA . PHE A 1 160 ? -29.027 37.268 12.217 1 96.8 160 PHE A CA 1
ATOM 1310 C C . PHE A 1 160 ? -27.824 38.177 12.436 1 96.8 160 PHE A C 1
ATOM 1312 O O . PHE A 1 160 ? -27.337 38.311 13.561 1 96.8 160 PHE A O 1
ATOM 1319 N N . TRP A 1 161 ? -27.384 38.917 11.441 1 97.74 161 TRP A N 1
ATOM 1320 C CA . TRP A 1 161 ? -26.224 39.8 11.501 1 97.74 161 TRP A CA 1
ATOM 1321 C C . TRP A 1 161 ? -26.547 41.07 12.281 1 97.74 161 TRP A C 1
ATOM 1323 O O . TRP A 1 161 ? -25.695 41.597 13.001 1 97.74 161 TRP A O 1
ATOM 1333 N N . ARG A 1 162 ? -27.75 41.59 12.098 1 97.68 162 ARG A N 1
ATOM 1334 C CA . ARG A 1 162 ? -28.167 42.774 12.842 1 97.68 162 ARG A CA 1
ATOM 1335 C C . ARG A 1 162 ? -28.068 42.54 14.345 1 97.68 162 ARG A C 1
ATOM 1337 O O . ARG A 1 162 ? -27.601 43.408 15.085 1 97.68 162 ARG A O 1
ATOM 1344 N N . TYR A 1 163 ? -28.489 41.357 14.763 1 97.2 163 TYR A N 1
ATOM 1345 C CA . TYR A 1 163 ? -28.379 41.017 16.177 1 97.2 163 TYR A CA 1
ATOM 1346 C C . TYR A 1 163 ? -26.928 41.073 16.64 1 97.2 163 TYR A C 1
ATOM 1348 O O . TYR A 1 163 ? -26.636 41.569 17.731 1 97.2 163 TYR A O 1
ATOM 1356 N N . GLY A 1 164 ? -26.037 40.474 15.872 1 97.17 164 GLY A N 1
ATOM 1357 C CA . GLY A 1 164 ? -24.623 40.531 16.21 1 97.17 164 GLY A CA 1
ATOM 1358 C C . GLY A 1 164 ? -24.101 41.947 16.358 1 97.17 164 GLY A C 1
ATOM 1359 O O . GLY A 1 164 ? -23.337 42.24 17.281 1 97.17 164 GLY A O 1
ATOM 1360 N N . ALA A 1 165 ? -24.514 42.844 15.467 1 97.44 165 ALA A N 1
ATOM 1361 C CA . ALA A 1 165 ? -24.109 44.247 15.501 1 97.44 165 ALA A CA 1
ATOM 1362 C C . ALA A 1 165 ? -24.657 44.947 16.741 1 97.44 165 ALA A C 1
ATOM 1364 O O . ALA A 1 165 ? -23.944 45.709 17.398 1 97.44 165 ALA A O 1
ATOM 1365 N N . GLU A 1 166 ? -25.91 44.672 17.04 1 97.61 166 GLU A N 1
ATOM 1366 C CA . GLU A 1 166 ? -26.553 45.279 18.202 1 97.61 166 GLU A CA 1
ATOM 1367 C C . GLU A 1 166 ? -25.876 44.845 19.498 1 97.61 166 GLU A C 1
ATOM 1369 O O . GLU A 1 166 ? -25.629 45.668 20.382 1 97.61 166 GLU A O 1
ATOM 1374 N N . ARG A 1 167 ? -25.591 43.595 19.53 1 96.8 167 ARG A N 1
ATOM 1375 C CA . ARG A 1 167 ? -24.947 43.027 20.71 1 96.8 167 ARG A CA 1
ATOM 1376 C C . ARG A 1 167 ? -23.57 43.643 20.932 1 96.8 167 ARG A C 1
ATOM 1378 O O . ARG A 1 167 ? -23.15 43.845 22.073 1 96.8 167 ARG A O 1
ATOM 1385 N N . ALA A 1 168 ? -22.914 43.925 19.881 1 95.62 168 ALA A N 1
ATOM 1386 C CA . ALA A 1 168 ? -21.527 44.38 19.94 1 95.62 168 ALA A CA 1
ATOM 1387 C C . ALA A 1 168 ? -21.451 45.868 20.269 1 95.62 168 ALA A C 1
ATOM 1389 O O . ALA A 1 168 ? -20.383 46.38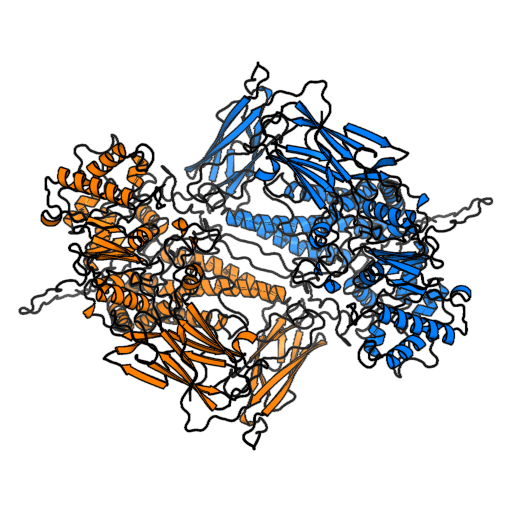 20.614 1 95.62 168 ALA A O 1
ATOM 1390 N N . LYS A 1 169 ? -22.561 46.56 20.157 1 93.94 169 LYS A N 1
ATOM 1391 C CA . LYS A 1 169 ? -22.559 47.995 20.428 1 93.94 169 LYS A CA 1
ATOM 1392 C C . LYS A 1 169 ? -22.155 48.281 21.872 1 93.94 169 LYS A C 1
ATOM 1394 O O . LYS A 1 169 ? -22.738 47.727 22.806 1 93.94 169 LYS A O 1
ATOM 1399 N N . GLY A 1 170 ? -21.144 49.025 22.057 1 91.73 170 GLY A N 1
ATOM 1400 C CA . GLY A 1 170 ? -20.67 49.372 23.387 1 91.73 170 GLY A CA 1
ATOM 1401 C C . GLY A 1 170 ? -19.452 48.574 23.813 1 91.73 170 GLY A C 1
ATOM 1402 O O . GLY A 1 170 ? -18.823 48.885 24.827 1 91.73 170 GLY A O 1
ATOM 1403 N N . VAL A 1 171 ? -19.188 47.505 23.119 1 94.69 171 VAL A N 1
ATOM 1404 C CA . VAL A 1 171 ? -17.953 46.764 23.354 1 94.69 171 VAL A CA 1
ATOM 1405 C C . VAL A 1 171 ? -17.062 46.838 22.116 1 94.69 171 VAL A C 1
ATOM 1407 O O . VAL A 1 171 ? -17.557 46.839 20.986 1 94.69 171 VAL A O 1
ATOM 1410 N N . GLU A 1 172 ? -15.818 46.97 22.295 1 95.15 172 GLU A N 1
ATOM 1411 C CA . GLU A 1 172 ? -14.899 47.104 21.169 1 95.15 172 GLU A CA 1
ATOM 1412 C C . GLU A 1 172 ? -14.86 45.828 20.333 1 95.15 172 GLU A C 1
ATOM 1414 O O . GLU A 1 172 ? -14.553 44.751 20.848 1 95.15 172 GLU A O 1
ATOM 1419 N N . THR A 1 173 ? -15.226 45.945 19.103 1 96.42 173 THR A N 1
ATOM 1420 C CA . THR A 1 173 ? -15.35 44.803 18.205 1 96.42 173 THR A CA 1
ATOM 1421 C C . THR A 1 173 ? -14.787 45.135 16.826 1 96.42 173 THR A C 1
ATOM 1423 O O . THR A 1 173 ? -14.984 46.242 16.32 1 96.42 173 THR A O 1
ATOM 1426 N N . LEU A 1 174 ? -13.927 44.27 16.335 1 97.39 174 LEU A N 1
ATOM 1427 C CA . LEU A 1 174 ? -13.52 44.295 14.934 1 97.39 174 LEU A CA 1
ATOM 1428 C C . LEU A 1 174 ? -14.35 43.317 14.11 1 97.39 174 LEU A C 1
ATOM 1430 O O . LEU A 1 174 ? -14.199 42.1 14.245 1 97.39 174 LEU A O 1
ATOM 1434 N N . PHE A 1 175 ? -15.227 43.837 13.212 1 97.92 175 PHE A N 1
ATOM 1435 C CA . PHE A 1 175 ? -16.215 43.019 12.519 1 97.92 175 PHE A CA 1
ATOM 1436 C C . PHE A 1 175 ? -15.588 42.31 11.325 1 97.92 175 PHE A C 1
ATOM 1438 O O . PHE A 1 175 ? -14.995 42.952 10.455 1 97.92 175 PHE A O 1
ATOM 1445 N N . THR A 1 176 ? -15.675 41.005 11.288 1 97.06 176 THR A N 1
ATOM 1446 C CA . THR A 1 176 ? -15.367 40.234 10.088 1 97.06 176 THR A CA 1
ATOM 1447 C C . THR A 1 176 ? -16.455 40.419 9.033 1 97.06 176 THR A C 1
ATOM 1449 O O . THR A 1 176 ? -17.644 40.283 9.329 1 97.06 176 THR A O 1
ATOM 1452 N N . MET A 1 177 ? -16.041 40.71 7.846 1 96.68 177 MET A N 1
ATOM 1453 C CA . MET A 1 177 ? -16.977 40.972 6.757 1 96.68 177 MET A CA 1
ATOM 1454 C C . MET A 1 177 ? -16.984 39.821 5.757 1 96.68 177 MET A C 1
ATOM 1456 O O . MET A 1 177 ? -16.113 38.95 5.8 1 96.68 177 MET A O 1
ATOM 1460 N N . GLY A 1 178 ? -18.005 39.909 4.894 1 93.37 178 GLY A N 1
ATOM 1461 C CA . GLY A 1 178 ? -18.114 38.904 3.849 1 93.37 178 GLY A CA 1
ATOM 1462 C C . GLY A 1 178 ? -18.909 37.684 4.275 1 93.37 178 GLY A C 1
ATOM 1463 O O . GLY A 1 178 ? -19.549 37.69 5.328 1 93.37 178 GLY A O 1
ATOM 1464 N N . MET A 1 179 ? -18.946 36.659 3.431 1 92.2 179 MET A N 1
ATOM 1465 C CA . MET A 1 179 ? -19.647 35.41 3.711 1 92.2 179 MET A CA 1
ATOM 1466 C C . MET A 1 179 ? -19.062 34.262 2.894 1 92.2 179 MET A C 1
ATOM 1468 O O . MET A 1 179 ? -18.82 34.409 1.695 1 92.2 179 MET A O 1
ATOM 1472 N N . ARG A 1 180 ? -18.675 33.228 3.589 1 89.83 180 ARG A N 1
ATOM 1473 C CA . ARG A 1 180 ? -18.317 31.962 2.958 1 89.83 180 ARG A CA 1
ATOM 1474 C C . ARG A 1 180 ? -19.436 30.938 3.11 1 89.83 180 ARG A C 1
ATOM 1476 O O . ARG A 1 180 ? -20.474 31.229 3.708 1 89.83 180 ARG A O 1
ATOM 1483 N N . GLY A 1 181 ? -19.237 29.768 2.474 1 83.43 181 GLY A N 1
ATOM 1484 C CA . GLY A 1 181 ? -20.248 28.727 2.565 1 83.43 181 GLY A CA 1
ATOM 1485 C C . GLY A 1 181 ? -20.309 28.072 3.932 1 83.43 181 GLY A C 1
ATOM 1486 O O . GLY A 1 181 ? -19.5 28.379 4.81 1 83.43 181 GLY A O 1
ATOM 1487 N N . ASP A 1 182 ? -21.253 27.263 4.06 1 79.51 182 ASP A N 1
ATOM 1488 C CA . ASP A 1 182 ? -21.473 26.586 5.334 1 79.51 182 ASP A CA 1
ATOM 1489 C C . ASP A 1 182 ? -20.31 25.656 5.67 1 79.51 182 ASP A C 1
ATOM 1491 O O . ASP A 1 182 ? -19.857 24.887 4.82 1 79.51 182 ASP A O 1
ATOM 1495 N N . GLY A 1 183 ? -19.889 25.701 6.829 1 70.3 183 GLY A N 1
ATOM 1496 C CA . GLY A 1 183 ? -18.85 24.798 7.302 1 70.3 183 GLY A CA 1
ATOM 1497 C C . GLY A 1 183 ? -17.482 25.109 6.725 1 70.3 183 GLY A C 1
ATOM 1498 O O . GLY A 1 183 ? -16.732 24.199 6.367 1 70.3 183 GLY A O 1
ATOM 1499 N N . ASP A 1 184 ? -17.174 26.295 6.57 1 74.27 184 ASP A N 1
ATOM 1500 C CA . ASP A 1 184 ? -15.863 26.724 6.092 1 74.27 184 ASP A CA 1
ATOM 1501 C C . ASP A 1 184 ? -15.613 26.238 4.666 1 74.27 184 ASP A C 1
ATOM 1503 O O . ASP A 1 184 ? -14.547 25.696 4.367 1 74.27 184 ASP A O 1
ATOM 1507 N N . GLU A 1 185 ? -16.674 26.216 3.866 1 76.69 185 GLU A N 1
ATOM 1508 C CA . GLU A 1 185 ? -16.653 25.825 2.46 1 76.69 185 GLU A CA 1
ATOM 1509 C C . GLU A 1 185 ? -16.937 27.017 1.551 1 76.69 185 GLU A C 1
ATOM 1511 O O . GLU A 1 185 ? -17.348 28.08 2.023 1 76.69 185 GLU A O 1
ATOM 1516 N N . PRO A 1 186 ? -16.677 26.864 0.301 1 77.45 186 PRO A N 1
ATOM 1517 C CA . PRO A 1 186 ? -16.995 27.959 -0.619 1 77.45 186 PRO A CA 1
ATOM 1518 C C . PRO A 1 186 ? -18.495 28.219 -0.73 1 77.45 186 PRO A C 1
ATOM 1520 O O . PRO A 1 186 ? -19.295 27.283 -0.66 1 77.45 186 PRO A O 1
ATOM 1523 N N . LEU A 1 187 ? -18.844 29.482 -0.907 1 81.56 187 LEU A N 1
ATOM 1524 C CA . LEU A 1 187 ? -20.231 29.879 -1.122 1 81.56 187 LEU A CA 1
ATOM 1525 C C . LEU A 1 187 ? -20.743 29.362 -2.463 1 81.56 187 LEU A C 1
ATOM 1527 O O . LEU A 1 187 ? -20.033 29.426 -3.469 1 81.56 187 LEU A O 1
ATOM 1531 N N . THR A 1 188 ? -21.912 28.811 -2.439 1 80.25 188 THR A N 1
ATOM 1532 C CA . THR A 1 188 ? -22.522 28.302 -3.662 1 80.25 188 THR A CA 1
ATOM 1533 C C . THR A 1 188 ? -22.674 29.415 -4.695 1 80.25 188 THR A C 1
ATOM 1535 O O . THR A 1 188 ? -23.154 30.504 -4.375 1 80.25 188 THR A O 1
ATOM 1538 N N . ASP A 1 189 ? -22.303 29.259 -5.907 1 79.64 189 ASP A N 1
ATOM 1539 C CA . ASP A 1 189 ? -22.436 30.164 -7.045 1 79.64 189 ASP A CA 1
ATOM 1540 C C . ASP A 1 189 ? -21.799 31.519 -6.745 1 79.64 189 ASP A C 1
ATOM 1542 O O . ASP A 1 189 ? -22.347 32.562 -7.109 1 79.64 189 ASP A O 1
ATOM 1546 N N . ALA A 1 190 ? -20.783 31.533 -6.005 1 83.14 190 ALA A N 1
ATOM 1547 C CA . ALA A 1 190 ? -20.105 32.752 -5.573 1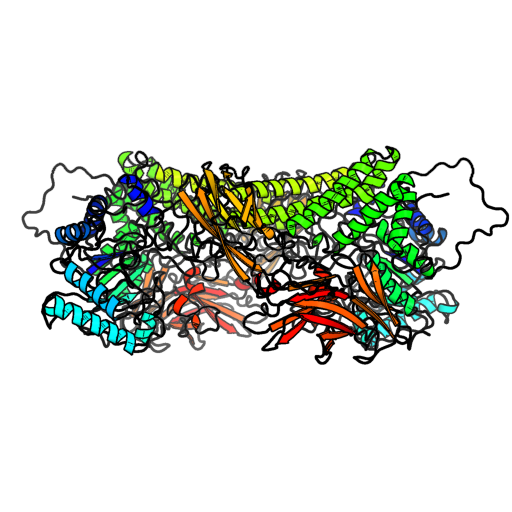 83.14 190 ALA A CA 1
ATOM 1548 C C . ALA A 1 190 ? -19.576 33.539 -6.768 1 83.14 190 ALA A C 1
ATOM 1550 O O . ALA A 1 190 ? -19.094 32.953 -7.741 1 83.14 190 ALA A O 1
ATOM 1551 N N . SER A 1 191 ? -19.772 34.813 -6.812 1 87.26 191 SER A N 1
ATOM 1552 C CA . SER A 1 191 ? -19.201 35.796 -7.726 1 87.26 191 SER A CA 1
ATOM 1553 C C . SER A 1 191 ? -18.728 37.038 -6.977 1 87.26 191 SER A C 1
ATOM 1555 O O . SER A 1 191 ? -19.156 37.289 -5.849 1 87.26 191 SER A O 1
ATOM 1557 N N . ASN A 1 192 ? -17.853 37.804 -7.544 1 91.15 192 ASN A N 1
ATOM 1558 C CA . ASN A 1 192 ? -17.399 39.052 -6.938 1 91.15 192 ASN A CA 1
ATOM 1559 C C . ASN A 1 192 ? -18.568 39.982 -6.627 1 91.15 192 ASN A C 1
ATOM 1561 O O . ASN A 1 192 ? -18.604 40.608 -5.566 1 91.15 192 ASN A O 1
ATOM 1565 N N . GLU A 1 193 ? -19.439 39.996 -7.58 1 92.39 193 GLU A N 1
ATOM 1566 C CA . GLU A 1 193 ? -20.599 40.865 -7.407 1 92.39 193 GLU A CA 1
ATOM 1567 C C . GLU A 1 193 ? -21.429 40.444 -6.198 1 92.39 193 GLU A C 1
ATOM 1569 O O . GLU A 1 193 ? -21.853 41.287 -5.405 1 92.39 193 GLU A O 1
ATOM 1574 N N . LEU A 1 194 ? -21.634 39.23 -6.093 1 93.19 194 LEU A N 1
ATOM 1575 C CA . LEU A 1 194 ? -22.448 38.714 -4.998 1 93.19 194 LEU A CA 1
ATOM 1576 C C . LEU A 1 194 ? -21.788 38.993 -3.652 1 93.19 194 LEU A C 1
ATOM 1578 O O . LEU A 1 194 ? -22.44 39.475 -2.723 1 93.19 194 LEU A O 1
ATOM 1582 N N . VAL A 1 195 ? -20.515 38.718 -3.525 1 93.15 195 VAL A N 1
ATOM 1583 C CA . VAL A 1 195 ? -19.836 38.86 -2.241 1 93.15 195 VAL A CA 1
ATOM 1584 C C . VAL A 1 195 ? -19.715 40.34 -1.881 1 93.15 195 VAL A C 1
ATOM 1586 O O . VAL A 1 195 ? -19.793 40.708 -0.707 1 93.15 195 VAL A O 1
ATOM 1589 N N . GLN A 1 196 ? -19.541 41.245 -2.848 1 94.8 196 GLN A N 1
ATOM 1590 C CA . GLN A 1 196 ? -19.511 42.685 -2.614 1 94.8 196 GLN A CA 1
ATOM 1591 C C . GLN A 1 196 ? -20.876 43.197 -2.163 1 94.8 196 GLN A C 1
ATOM 1593 O O . GLN A 1 196 ? -20.962 44.079 -1.306 1 94.8 196 GLN A O 1
ATOM 1598 N N . ASN A 1 197 ? -21.849 42.646 -2.821 1 95.42 197 ASN A N 1
ATOM 1599 C CA . ASN A 1 197 ? -23.198 43.007 -2.399 1 95.42 197 ASN A CA 1
ATOM 1600 C C . ASN A 1 197 ? -23.453 42.621 -0.945 1 95.42 197 ASN A C 1
ATOM 1602 O O . ASN A 1 197 ? -24.042 43.394 -0.187 1 95.42 197 ASN A O 1
ATOM 1606 N N . ILE A 1 198 ? -23.079 41.462 -0.591 1 96.23 198 ILE A N 1
ATOM 1607 C CA . ILE A 1 198 ? -23.249 40.979 0.775 1 96.23 198 ILE A CA 1
ATOM 1608 C C . ILE A 1 198 ? -22.522 41.908 1.744 1 96.23 198 ILE A C 1
ATOM 1610 O O . ILE A 1 198 ? -23.069 42.282 2.785 1 96.23 198 ILE A O 1
ATOM 1614 N N . THR A 1 199 ? -21.346 42.299 1.431 1 96.45 199 THR A N 1
ATOM 1615 C CA . THR A 1 199 ? -20.553 43.177 2.283 1 96.45 199 THR A CA 1
ATOM 1616 C C . THR A 1 199 ? -21.212 44.548 2.41 1 96.45 199 THR A C 1
ATOM 1618 O O . THR A 1 199 ? -21.194 45.155 3.482 1 96.45 199 THR A O 1
ATOM 1621 N N . LYS A 1 200 ? -21.786 45.033 1.313 1 96.76 200 LYS A N 1
ATOM 1622 C CA . LYS A 1 200 ? -22.503 46.304 1.353 1 96.76 200 LYS A CA 1
ATOM 1623 C C . LYS A 1 200 ? -23.697 46.232 2.3 1 96.76 200 LYS A C 1
ATOM 1625 O O . LYS A 1 200 ? -23.934 47.156 3.08 1 96.76 200 LYS A O 1
ATOM 1630 N N . VAL A 1 201 ? -24.339 45.146 2.182 1 97.85 201 VAL A N 1
ATOM 1631 C CA . VAL A 1 201 ? -25.479 44.932 3.068 1 97.85 201 VAL A CA 1
ATOM 1632 C C . VAL A 1 201 ? -25.01 44.917 4.521 1 97.85 201 VAL A C 1
ATOM 1634 O O . VAL A 1 201 ? -25.667 45.482 5.398 1 97.85 201 VAL A O 1
ATOM 1637 N N . GLN A 1 202 ? -24 44.289 4.81 1 98.26 202 GLN A N 1
ATOM 1638 C CA . GLN A 1 202 ? -23.436 44.222 6.154 1 98.26 202 GLN A CA 1
ATOM 1639 C C . GLN A 1 202 ? -23.03 45.607 6.649 1 98.26 202 GLN A C 1
ATOM 1641 O O . GLN A 1 202 ? -23.276 45.956 7.806 1 98.26 202 GLN A O 1
ATOM 1646 N N . GLN A 1 203 ? -22.432 46.425 5.827 1 97.96 203 GLN A N 1
ATOM 1647 C CA . GLN A 1 203 ? -22.075 47.791 6.195 1 97.96 203 GLN A CA 1
ATOM 1648 C C . GLN A 1 203 ? -23.321 48.629 6.471 1 97.96 203 GLN A C 1
ATOM 1650 O O . GLN A 1 203 ? -23.325 49.465 7.378 1 97.96 203 GLN A O 1
ATOM 1655 N N . ASP A 1 204 ? -24.351 48.398 5.64 1 98 204 ASP A N 1
ATOM 1656 C CA . ASP A 1 204 ? -25.6 49.12 5.865 1 98 204 ASP A CA 1
ATOM 1657 C C . ASP A 1 204 ? -26.192 48.781 7.231 1 98 204 ASP A C 1
ATOM 1659 O O . ASP A 1 204 ? -26.723 49.656 7.917 1 98 204 ASP A O 1
ATOM 1663 N N . ILE A 1 205 ? -26.094 47.549 7.594 1 98.34 205 ILE A N 1
ATOM 1664 C CA . ILE A 1 205 ? -26.565 47.124 8.908 1 98.34 205 ILE A CA 1
ATOM 1665 C C . ILE A 1 205 ? -25.772 47.84 9.998 1 98.34 205 ILE A C 1
ATOM 1667 O O . ILE A 1 205 ? -26.347 48.337 10.969 1 98.34 205 ILE A O 1
ATOM 1671 N N . LEU A 1 206 ? -24.482 47.881 9.888 1 98.27 206 LEU A N 1
ATOM 1672 C CA . LEU A 1 206 ? -23.635 48.545 10.873 1 98.27 206 LEU A CA 1
ATOM 1673 C C . LEU A 1 206 ? -23.967 50.031 10.961 1 98.27 206 LEU A C 1
ATOM 1675 O O . LEU A 1 206 ? -24.01 50.598 12.056 1 98.27 206 LEU A O 1
ATOM 1679 N N . LYS A 1 207 ? -24.2 50.704 9.831 1 97.88 207 LYS A N 1
ATOM 1680 C CA . LYS A 1 207 ? -24.553 52.121 9.802 1 97.88 207 LYS A CA 1
ATOM 1681 C C . LYS A 1 207 ? -25.865 52.376 10.539 1 97.88 207 LYS A C 1
ATOM 1683 O O . LYS A 1 207 ? -25.984 53.348 11.287 1 97.88 207 LYS A O 1
ATOM 1688 N N . GLU A 1 208 ? -26.725 51.468 10.292 1 97.76 208 GLU A N 1
ATOM 1689 C CA . GLU A 1 208 ? -28.027 51.599 10.94 1 97.76 208 GLU A CA 1
ATOM 1690 C C . GLU A 1 208 ? -27.912 51.415 12.45 1 97.76 208 GLU A C 1
ATOM 1692 O O . GLU A 1 208 ? -28.436 52.223 13.221 1 97.76 208 GLU A O 1
ATOM 1697 N N . VAL A 1 209 ? -27.303 50.376 12.832 1 97.42 209 VAL A N 1
ATOM 1698 C CA . VAL A 1 209 ? -27.227 50.011 14.243 1 97.42 209 VAL A CA 1
ATOM 1699 C C . VAL A 1 209 ? -26.403 51.049 15.002 1 97.42 209 VAL A C 1
ATOM 1701 O O . VAL A 1 209 ? -26.736 51.407 16.134 1 97.42 209 VAL A O 1
ATOM 1704 N N . TYR A 1 210 ? -25.352 51.545 14.446 1 96.28 210 TYR A N 1
ATOM 1705 C CA . TYR A 1 210 ? -24.471 52.493 15.118 1 96.28 210 TYR A CA 1
ATOM 1706 C C . TYR A 1 210 ? -24.866 53.929 14.796 1 96.28 210 TYR A C 1
ATOM 1708 O O . TYR A 1 210 ? -24.231 54.875 15.267 1 96.28 210 TYR A O 1
ATOM 1716 N N . ASP A 1 211 ? -25.813 54.12 13.995 1 94.98 211 ASP A N 1
ATOM 1717 C CA . ASP A 1 211 ? -26.4 55.41 13.645 1 94.98 211 ASP A CA 1
ATOM 1718 C C . ASP A 1 211 ? -25.34 56.368 13.106 1 94.98 211 ASP A C 1
ATOM 1720 O O . ASP A 1 211 ? -25.165 57.468 13.634 1 94.98 211 ASP A O 1
ATOM 1724 N N . THR A 1 212 ? -24.657 55.889 12.071 1 95.35 212 THR A N 1
ATOM 1725 C CA . THR A 1 212 ? -23.598 56.68 11.453 1 95.35 212 THR A CA 1
ATOM 1726 C C . THR A 1 212 ? -23.428 56.303 9.984 1 95.35 212 THR A C 1
ATOM 1728 O O . THR A 1 212 ? -23.665 55.156 9.601 1 95.35 212 THR A O 1
ATOM 1731 N N . ASP A 1 213 ? -22.967 57.304 9.226 1 92.69 213 ASP A N 1
ATOM 1732 C CA . ASP A 1 213 ? -22.605 57.028 7.839 1 92.69 213 ASP A CA 1
ATOM 1733 C C . ASP A 1 213 ? -21.096 56.845 7.692 1 92.69 213 ASP A C 1
ATOM 1735 O O . ASP A 1 213 ? -20.623 56.343 6.669 1 92.69 213 ASP A O 1
ATOM 1739 N N . ASP A 1 214 ? -20.423 57.195 8.746 1 92.91 214 ASP A N 1
ATOM 1740 C CA . ASP A 1 214 ? -18.968 57.085 8.766 1 92.91 214 ASP A CA 1
ATOM 1741 C C . ASP A 1 214 ? -18.51 56.039 9.779 1 92.91 214 ASP A C 1
ATOM 1743 O O . ASP A 1 214 ? -18.165 56.376 10.914 1 92.91 214 ASP A O 1
ATOM 1747 N N . LEU A 1 215 ? -18.43 54.834 9.316 1 93.09 215 LEU A N 1
ATOM 1748 C CA . LEU A 1 215 ? -18.106 53.722 10.204 1 93.09 215 LEU A CA 1
ATOM 1749 C C . LEU A 1 215 ? -16.688 53.857 10.748 1 93.09 215 LEU A C 1
ATOM 1751 O O . LEU A 1 215 ? -16.462 53.696 11.949 1 93.09 215 LEU A O 1
ATOM 1755 N N . GLU A 1 216 ? -15.779 54.169 9.924 1 86.74 216 GLU A N 1
ATOM 1756 C CA . GLU A 1 216 ? -14.388 54.31 10.344 1 86.74 216 GLU A CA 1
ATOM 1757 C C . GLU A 1 216 ? -14.232 55.433 11.366 1 86.74 216 GLU A C 1
ATOM 1759 O O . GLU A 1 216 ? -13.586 55.252 12.4 1 86.74 216 GLU A O 1
ATOM 1764 N N . GLY A 1 217 ? -14.874 56.572 11.083 1 85.55 217 GLY A N 1
ATOM 1765 C CA . GLY A 1 217 ? -14.771 57.728 11.96 1 85.55 217 GLY A CA 1
ATOM 1766 C C . GLY A 1 217 ? -15.465 57.528 13.294 1 85.55 217 GLY A C 1
ATOM 1767 O O . GLY A 1 217 ? -15.128 58.188 14.28 1 85.55 217 GLY A O 1
ATOM 1768 N N . SER A 1 218 ? -16.383 56.577 13.251 1 90.02 218 SER A N 1
ATOM 1769 C CA . SER A 1 218 ? -17.139 56.333 14.475 1 90.02 218 SER A CA 1
ATOM 1770 C C . SER A 1 218 ? -16.537 55.183 15.276 1 90.02 218 SER A C 1
ATOM 1772 O O . SER A 1 218 ? -17.13 54.724 16.254 1 90.02 218 SER A O 1
ATOM 1774 N N . GLY A 1 219 ? -15.434 54.666 14.799 1 88.29 219 GLY A N 1
ATOM 1775 C CA . GLY A 1 219 ? -14.716 53.654 15.558 1 88.29 219 GLY A CA 1
ATOM 1776 C C . GLY A 1 219 ? -15.194 52.243 15.271 1 88.29 219 GLY A C 1
ATOM 1777 O O . GLY A 1 219 ? -14.861 51.308 16.003 1 88.29 219 GLY A O 1
ATOM 1778 N N . VAL A 1 220 ? -16.015 52.059 14.281 1 94.32 220 VAL A N 1
ATOM 1779 C CA . VAL A 1 220 ? -16.46 50.726 13.888 1 94.32 220 VAL A CA 1
ATOM 1780 C C . VAL A 1 220 ? -15.44 50.099 12.94 1 94.32 220 VAL A C 1
ATOM 1782 O O . VAL A 1 220 ? -15.438 50.388 11.741 1 94.32 220 VAL A O 1
ATOM 1785 N N . SER A 1 221 ? -14.605 49.243 13.481 1 95.53 221 SER A N 1
ATOM 1786 C CA . SER A 1 221 ? -13.552 48.612 12.691 1 95.53 221 SER A CA 1
ATOM 1787 C C . SER A 1 221 ? -14.075 47.383 11.956 1 95.53 221 SER A C 1
ATOM 1789 O O . SER A 1 221 ? -14.896 46.635 12.491 1 95.53 221 SER A O 1
ATOM 1791 N N . GLN A 1 222 ? -13.599 47.196 10.684 1 97.63 222 GLN A N 1
ATOM 1792 C CA . GLN A 1 222 ? -14.023 46.102 9.817 1 97.63 222 GLN A CA 1
ATOM 1793 C C . GLN A 1 222 ? -12.824 45.436 9.147 1 97.63 222 GLN A C 1
ATOM 1795 O O . GLN A 1 222 ? -11.819 46.092 8.867 1 97.63 222 GLN A O 1
ATOM 1800 N N . MET A 1 223 ? -12.932 44.178 8.919 1 97.66 223 MET A N 1
ATOM 1801 C CA . MET A 1 223 ? -11.902 43.459 8.174 1 97.66 223 MET A CA 1
ATOM 1802 C C . MET A 1 223 ? -12.522 42.377 7.296 1 97.66 223 MET A C 1
ATOM 1804 O O . MET A 1 223 ? -13.556 41.805 7.645 1 97.66 223 MET A O 1
ATOM 1808 N N . TRP A 1 224 ? -11.987 42.104 6.157 1 96.92 224 TRP A N 1
ATOM 1809 C CA . TRP A 1 224 ? -12.382 41.047 5.231 1 96.92 224 TRP A CA 1
ATOM 1810 C C . TRP A 1 224 ? -11.211 40.116 4.936 1 96.92 224 TRP A C 1
ATOM 1812 O O . TRP A 1 224 ? -10.208 40.536 4.354 1 96.92 224 TRP A O 1
ATOM 1822 N N . CYS A 1 225 ? -11.334 38.822 5.328 1 95.42 225 CYS A N 1
ATOM 1823 C CA . CYS A 1 225 ? -10.249 37.852 5.229 1 95.42 225 CYS A CA 1
ATOM 1824 C C . CYS A 1 225 ? -10.184 37.246 3.833 1 95.42 225 CYS A C 1
ATOM 1826 O O . CYS A 1 225 ? -11.148 36.632 3.372 1 95.42 225 CYS A O 1
ATOM 1828 N N . MET A 1 226 ? -9.057 37.357 3.156 1 93.28 226 MET A N 1
ATOM 1829 C CA . MET A 1 226 ? -8.808 36.752 1.851 1 93.28 226 MET A CA 1
ATOM 1830 C C . MET A 1 226 ? -8.226 35.35 2.004 1 93.28 226 MET A C 1
ATOM 1832 O O . MET A 1 226 ? -7.067 35.114 1.659 1 93.28 226 MET A O 1
ATOM 1836 N N . TYR A 1 227 ? -9.046 34.466 2.469 1 90.93 227 TYR A N 1
ATOM 1837 C CA . TYR A 1 227 ? -8.635 33.108 2.806 1 90.93 227 TYR A CA 1
ATOM 1838 C C . TYR A 1 227 ? -9.247 32.098 1.843 1 90.93 227 TYR A C 1
ATOM 1840 O O . TYR A 1 227 ? -10.43 32.19 1.505 1 90.93 227 TYR A O 1
ATOM 1848 N N . LYS A 1 228 ? -8.417 31.133 1.266 1 87.64 228 LYS A N 1
ATOM 1849 C CA . LYS A 1 228 ? -8.812 30.028 0.397 1 87.64 228 LYS A CA 1
ATOM 1850 C C . LYS A 1 228 ? -9.481 30.541 -0.875 1 87.64 228 LYS A C 1
ATOM 1852 O O . LYS A 1 228 ? -8.901 31.347 -1.606 1 87.64 228 LYS A O 1
ATOM 1857 N N . GLU A 1 229 ? -10.741 30.227 -1.12 1 81.29 229 GLU A N 1
ATOM 1858 C CA . GLU A 1 229 ? -11.401 30.621 -2.361 1 81.29 229 GLU A CA 1
ATOM 1859 C C . GLU A 1 229 ? -11.555 32.137 -2.447 1 81.29 229 GLU A C 1
ATOM 1861 O O . GLU A 1 229 ? -11.526 32.708 -3.539 1 81.29 229 GLU A O 1
ATOM 1866 N N . VAL A 1 230 ? -11.613 32.832 -1.377 1 85.81 230 VAL A N 1
ATOM 1867 C CA . VAL A 1 230 ? -11.79 34.28 -1.366 1 85.81 230 VAL A CA 1
ATOM 1868 C C . VAL A 1 230 ? -10.518 34.961 -1.864 1 85.81 230 VAL A C 1
ATOM 1870 O O . VAL A 1 230 ? -10.578 36.021 -2.491 1 85.81 230 VAL A O 1
ATOM 1873 N N . ALA A 1 231 ? -9.398 34.355 -1.536 1 87.56 231 ALA A N 1
ATOM 1874 C CA . ALA A 1 231 ? -8.148 34.865 -2.093 1 87.56 231 ALA A CA 1
ATOM 1875 C C . ALA A 1 231 ? -8.186 34.863 -3.618 1 87.56 231 ALA A C 1
ATOM 1877 O O . ALA A 1 231 ? -7.634 35.76 -4.261 1 87.56 231 ALA A O 1
ATOM 1878 N N . GLY A 1 232 ? -8.775 33.849 -4.096 1 84.02 232 GLY A N 1
ATOM 1879 C CA . GLY A 1 232 ? -8.942 33.789 -5.54 1 84.02 232 GLY A CA 1
ATOM 1880 C C . GLY A 1 232 ? -9.807 34.909 -6.087 1 84.02 232 GLY A C 1
ATOM 1881 O O . GLY A 1 232 ? -9.517 35.46 -7.151 1 84.02 232 GLY A O 1
ATOM 1882 N N . TYR A 1 233 ? -10.837 35.295 -5.327 1 86.22 233 TYR A N 1
ATOM 1883 C CA . TYR A 1 233 ? -11.69 36.404 -5.737 1 86.22 233 TYR A CA 1
ATOM 1884 C C . TYR A 1 233 ? -10.908 37.712 -5.768 1 86.22 233 TYR A C 1
ATOM 1886 O O . TYR A 1 233 ? -11.081 38.525 -6.68 1 86.22 233 TYR A O 1
ATOM 1894 N N . TYR A 1 234 ? -10.158 37.863 -4.783 1 88.93 234 TYR A N 1
ATOM 1895 C CA . TYR A 1 234 ? -9.348 39.073 -4.704 1 88.93 234 TYR A CA 1
ATOM 1896 C C . TYR A 1 234 ? -8.401 39.175 -5.894 1 88.93 234 TYR A C 1
ATOM 1898 O O . TYR A 1 234 ? -8.277 40.237 -6.508 1 88.93 234 TYR A O 1
ATOM 1906 N N . LYS A 1 235 ? -7.762 38.102 -6.18 1 84.92 235 LYS A N 1
ATOM 1907 C CA . LYS A 1 235 ? -6.833 38.042 -7.305 1 84.92 235 LYS A CA 1
ATOM 1908 C C . LYS A 1 235 ? -7.547 38.333 -8.623 1 84.92 235 LYS A C 1
ATOM 1910 O O . LYS A 1 235 ? -6.942 38.859 -9.559 1 84.92 235 LYS A O 1
ATOM 1915 N N . ASN A 1 236 ? -8.821 38.037 -8.558 1 83.59 236 ASN A N 1
ATOM 1916 C CA . ASN A 1 236 ? -9.591 38.216 -9.785 1 83.59 236 ASN A CA 1
ATOM 1917 C C . ASN A 1 236 ? -10.375 39.525 -9.768 1 83.59 236 ASN A C 1
ATOM 1919 O O . ASN A 1 236 ? -11.391 39.654 -10.453 1 83.59 236 ASN A O 1
ATOM 1923 N N . GLY A 1 237 ? -10.063 40.385 -8.898 1 86.49 237 GLY A N 1
ATOM 1924 C CA . GLY A 1 237 ? -10.575 41.739 -9.032 1 86.49 237 GLY A CA 1
ATOM 1925 C C . GLY A 1 237 ? -11.598 42.099 -7.971 1 86.49 237 GLY A C 1
ATOM 1926 O O . GLY A 1 237 ? -12.284 43.117 -8.083 1 86.49 237 GLY A O 1
ATOM 1927 N N . LEU A 1 238 ? -11.724 41.286 -7.006 1 90.87 238 LEU A N 1
ATOM 1928 C CA . LEU A 1 238 ? -12.605 41.655 -5.904 1 90.87 238 LEU A CA 1
ATOM 1929 C C . LEU A 1 238 ? -12.178 42.982 -5.286 1 90.87 238 LEU A C 1
ATOM 1931 O O . LEU A 1 238 ? -11.002 43.174 -4.969 1 90.87 238 LEU A O 1
ATOM 1935 N N . GLU A 1 239 ? -13.096 43.893 -5.175 1 90.96 239 GLU A N 1
ATOM 1936 C CA . GLU A 1 239 ? -12.822 45.194 -4.573 1 90.96 239 GLU A CA 1
ATOM 1937 C C . GLU A 1 239 ? -13.211 45.213 -3.097 1 90.96 239 GLU A C 1
ATOM 1939 O O . GLU A 1 239 ? -14.349 44.893 -2.746 1 90.96 239 GLU A O 1
ATOM 1944 N N . VAL A 1 240 ? -12.273 45.62 -2.292 1 94.25 240 VAL A N 1
ATOM 1945 C CA . VAL A 1 240 ? -12.514 45.767 -0.86 1 94.25 240 VAL A CA 1
ATOM 1946 C C . VAL A 1 240 ? -12.709 47.242 -0.518 1 94.25 240 VAL A C 1
ATOM 1948 O O . VAL A 1 240 ? -11.874 48.081 -0.862 1 94.25 240 VAL A O 1
ATOM 1951 N N . PRO A 1 241 ? -13.777 47.567 0.193 1 94.24 241 PRO A N 1
ATOM 1952 C CA . PRO A 1 241 ? -14.004 48.967 0.56 1 94.24 241 PRO A CA 1
ATOM 1953 C C . PRO A 1 241 ? -12.829 49.576 1.321 1 94.24 241 PRO A C 1
ATOM 1955 O O . PRO A 1 241 ? -12.147 48.876 2.074 1 94.24 241 PRO A O 1
ATOM 1958 N N . ASP A 1 242 ? -12.627 50.914 1.218 1 92.14 242 ASP A N 1
ATOM 1959 C CA . ASP A 1 242 ? -11.465 51.618 1.753 1 92.14 242 ASP A CA 1
ATOM 1960 C C . ASP A 1 242 ? -11.447 51.567 3.279 1 92.14 242 ASP A C 1
ATOM 1962 O O . ASP A 1 242 ? -10.385 51.671 3.896 1 92.14 242 ASP A O 1
ATOM 1966 N N . ASP A 1 243 ? -12.61 51.441 3.837 1 95.08 243 ASP A N 1
ATOM 1967 C CA . ASP A 1 243 ? -12.686 51.468 5.294 1 95.08 243 ASP A CA 1
ATOM 1968 C C . ASP A 1 243 ? -12.715 50.053 5.869 1 95.08 243 ASP A C 1
ATOM 1970 O O . ASP A 1 243 ? -13.056 49.859 7.038 1 95.08 243 ASP A O 1
ATOM 1974 N N . VAL A 1 244 ? -12.456 49.056 5.039 1 96.72 244 VAL A N 1
ATOM 1975 C CA . VAL A 1 244 ? -12.357 47.664 5.463 1 96.72 244 VAL A CA 1
ATOM 1976 C C . VAL A 1 244 ? -10.915 47.182 5.321 1 96.72 244 VAL A C 1
ATOM 1978 O O . VAL A 1 244 ? -10.328 47.268 4.24 1 96.72 244 VAL A O 1
ATOM 1981 N N . THR A 1 245 ? -10.339 46.688 6.371 1 97.09 245 THR A N 1
ATOM 1982 C CA . THR A 1 245 ? -8.984 46.151 6.323 1 97.09 245 THR A CA 1
ATOM 1983 C C . THR A 1 245 ? -8.936 44.876 5.485 1 97.09 245 THR A C 1
ATOM 1985 O O . THR A 1 245 ? -9.779 43.991 5.643 1 97.09 245 THR A O 1
ATOM 1988 N N . VAL A 1 246 ? -7.979 44.701 4.6 1 96.7 246 VAL A N 1
ATOM 1989 C CA . VAL A 1 246 ? -7.765 43.478 3.833 1 96.7 246 VAL A CA 1
ATOM 1990 C C . VAL A 1 246 ? -6.882 42.518 4.627 1 96.7 246 VAL A C 1
ATOM 1992 O O . VAL A 1 246 ? -5.713 42.812 4.888 1 96.7 246 VAL A O 1
ATOM 1995 N N . LEU A 1 247 ? -7.391 41.43 5.009 1 97.59 247 LEU A N 1
ATOM 1996 C CA . LEU A 1 247 ? -6.609 40.447 5.751 1 97.59 247 LEU A CA 1
ATOM 1997 C C . LEU A 1 247 ? -6.167 39.305 4.841 1 97.59 247 LEU A C 1
ATOM 1999 O O . LEU A 1 247 ? -6.95 38.398 4.552 1 97.59 247 LEU A O 1
ATOM 2003 N N . PHE A 1 248 ? -4.945 39.287 4.459 1 96.39 248 PHE A N 1
ATOM 2004 C CA . PHE A 1 248 ? -4.396 38.189 3.672 1 96.39 248 PHE A CA 1
ATOM 2005 C C . PHE A 1 248 ? -4.064 36.997 4.562 1 96.39 248 PHE A C 1
ATOM 2007 O O . PHE A 1 248 ? -4.066 37.113 5.79 1 96.39 248 PHE A O 1
ATOM 2014 N N . ALA A 1 249 ? -3.846 35.882 3.958 1 95.29 249 ALA A N 1
ATOM 2015 C CA . ALA A 1 249 ? -3.525 34.678 4.719 1 95.29 249 ALA A CA 1
ATOM 2016 C C . ALA A 1 249 ? -2.274 33.999 4.169 1 95.29 249 ALA A C 1
ATOM 2018 O O . ALA A 1 249 ? -1.909 34.202 3.008 1 95.29 249 ALA A O 1
ATOM 2019 N N . ASP A 1 250 ? -1.633 33.225 5.016 1 96.19 250 ASP A N 1
ATOM 2020 C CA . ASP A 1 250 ? -0.619 32.299 4.522 1 96.19 250 ASP A CA 1
ATOM 2021 C C . ASP A 1 250 ? -1.262 31.068 3.887 1 96.19 250 ASP A C 1
ATOM 2023 O O . ASP A 1 250 ? -2.485 31.001 3.75 1 96.19 250 ASP A O 1
ATOM 2027 N N . ASP A 1 251 ? -0.52 30.138 3.399 1 94.89 251 ASP A N 1
ATOM 2028 C CA . ASP A 1 251 ? -1.019 28.95 2.715 1 94.89 251 ASP A CA 1
ATOM 2029 C C . ASP A 1 251 ? -1.361 27.845 3.712 1 94.89 251 ASP A C 1
ATOM 2031 O O . ASP A 1 251 ? -1.401 26.667 3.352 1 94.89 251 ASP A O 1
ATOM 2035 N N . ASN A 1 252 ? -1.421 28.203 5.016 1 94.76 252 ASN A N 1
ATOM 2036 C CA . ASN A 1 252 ? -1.711 27.292 6.117 1 94.76 252 ASN A CA 1
ATOM 2037 C C . ASN A 1 252 ? -0.449 26.592 6.614 1 94.76 252 ASN A C 1
ATOM 2039 O O . ASN A 1 252 ? -0.468 25.933 7.654 1 94.76 252 ASN A O 1
ATOM 2043 N N . TYR A 1 253 ? 0.647 26.705 5.886 1 95.91 253 TYR A N 1
ATOM 2044 C CA . TYR A 1 253 ? 1.914 26.084 6.257 1 95.91 253 TYR A CA 1
ATOM 2045 C C . TYR A 1 253 ? 2.997 27.136 6.461 1 95.91 253 TYR A C 1
ATOM 2047 O O . TYR A 1 253 ? 4.189 26.841 6.341 1 95.91 253 TYR A O 1
ATOM 2055 N N . GLY A 1 254 ? 2.559 28.36 6.634 1 96.32 254 GLY A N 1
ATOM 2056 C CA . GLY A 1 254 ? 3.47 29.416 7.046 1 96.32 254 GLY A CA 1
ATOM 2057 C C . GLY A 1 254 ? 4.085 30.163 5.879 1 96.32 254 GLY A C 1
ATOM 2058 O O . GLY A 1 254 ? 5.073 30.882 6.046 1 96.32 254 GLY A O 1
ATOM 2059 N N . ASN A 1 255 ? 3.519 30.047 4.65 1 96.97 255 ASN A N 1
ATOM 2060 C CA . ASN A 1 255 ? 4.005 30.8 3.499 1 96.97 255 ASN A CA 1
ATOM 2061 C C . ASN A 1 255 ? 2.993 31.851 3.049 1 96.97 255 ASN A C 1
ATOM 2063 O O . ASN A 1 255 ? 1.886 31.512 2.626 1 96.97 255 ASN A O 1
ATOM 2067 N N . ILE A 1 256 ? 3.411 33.048 3.083 1 96.17 256 ILE A N 1
ATOM 2068 C CA . ILE A 1 256 ? 2.52 34.152 2.746 1 96.17 256 ILE A CA 1
ATOM 2069 C C . ILE A 1 256 ? 2.138 34.074 1.269 1 96.17 256 ILE A C 1
ATOM 2071 O O . ILE A 1 256 ? 2.992 33.835 0.412 1 96.17 256 ILE A O 1
ATOM 2075 N N . MET A 1 257 ? 0.901 34.275 0.973 1 93.75 257 MET A N 1
ATOM 2076 C CA . MET A 1 257 ? 0.385 34.15 -0.387 1 93.75 257 MET A CA 1
ATOM 2077 C C . MET A 1 257 ? 0.255 35.519 -1.047 1 93.75 257 MET A C 1
ATOM 2079 O O . MET A 1 257 ? 0.311 35.629 -2.273 1 93.75 257 MET A O 1
ATOM 2083 N N . SER A 1 258 ? 0.002 36.543 -0.164 1 93.89 258 SER A N 1
ATOM 2084 C CA . SER A 1 258 ? -0.197 37.89 -0.688 1 93.89 258 SER A CA 1
ATOM 2085 C C . SER A 1 258 ? 0.072 38.944 0.381 1 93.89 258 SER A C 1
ATOM 2087 O O . SER A 1 258 ? -0.047 38.668 1.576 1 93.89 258 SER A O 1
ATOM 2089 N N . VAL A 1 259 ? 0.46 40.073 -0.063 1 95.3 259 VAL A N 1
ATOM 2090 C CA . VAL A 1 259 ? 0.613 41.27 0.757 1 95.3 259 VAL A CA 1
ATOM 2091 C C . VAL A 1 259 ? -0.05 42.459 0.064 1 95.3 259 VAL A C 1
ATOM 2093 O O . VAL A 1 259 ? -0.549 42.333 -1.057 1 95.3 259 VAL A O 1
ATOM 2096 N N . LEU A 1 260 ? -0.134 43.501 0.755 1 93.25 260 LEU A N 1
ATOM 2097 C CA . LEU A 1 260 ? -0.682 44.714 0.158 1 93.25 260 LEU A CA 1
ATOM 2098 C C . LEU A 1 260 ? 0.173 45.175 -1.018 1 93.25 260 LEU A C 1
ATOM 2100 O O . LEU A 1 260 ? 1.359 45.469 -0.852 1 93.25 260 LEU A O 1
ATOM 2104 N N . PRO A 1 261 ? -0.424 45.19 -2.184 1 88.1 261 PRO A N 1
ATOM 2105 C CA . PRO A 1 261 ? 0.369 45.613 -3.34 1 88.1 261 PRO A CA 1
ATOM 2106 C C . PRO A 1 261 ? 0.891 47.042 -3.207 1 88.1 261 PRO A C 1
ATOM 2108 O O . PRO A 1 261 ? 0.224 47.893 -2.613 1 88.1 261 PRO A O 1
ATOM 2111 N N . PRO A 1 262 ? 1.988 47.309 -3.842 1 86.68 262 PRO A N 1
ATOM 2112 C CA . PRO A 1 262 ? 2.585 48.643 -3.748 1 86.68 262 PRO A CA 1
ATOM 2113 C C . PRO A 1 262 ? 1.635 49.749 -4.203 1 86.68 262 PRO A C 1
ATOM 2115 O O . PRO A 1 262 ? 1.637 50.843 -3.634 1 86.68 262 PRO A O 1
ATOM 2118 N N . GLU A 1 263 ? 0.81 49.45 -5.148 1 84.03 263 GLU A N 1
ATOM 2119 C CA . GLU A 1 263 ? -0.095 50.457 -5.693 1 84.03 263 GLU A CA 1
ATOM 2120 C C . GLU A 1 263 ? -1.249 50.738 -4.736 1 84.03 263 GLU A C 1
ATOM 2122 O O . GLU A 1 263 ? -1.95 51.743 -4.878 1 84.03 263 GLU A O 1
ATOM 2127 N N . ARG A 1 264 ? -1.336 49.919 -3.762 1 85.46 264 ARG A N 1
ATOM 2128 C CA . ARG A 1 264 ? -2.453 50.053 -2.832 1 85.46 264 ARG A CA 1
ATOM 2129 C C . ARG A 1 264 ? -1.958 50.348 -1.42 1 85.46 264 ARG A C 1
ATOM 2131 O O . ARG A 1 264 ? -2.677 50.124 -0.445 1 85.46 264 ARG A O 1
ATOM 2138 N N . GLN A 1 265 ? -0.797 50.798 -1.351 1 82.51 265 GLN A N 1
ATOM 2139 C CA . GLN A 1 265 ? -0.212 51.067 -0.041 1 82.51 265 GLN A CA 1
ATOM 2140 C C . GLN A 1 265 ? -0.986 52.157 0.694 1 82.51 265 GLN A C 1
ATOM 2142 O O . GLN A 1 265 ? -0.897 52.271 1.918 1 82.51 265 GLN A O 1
ATOM 2147 N N . GLY A 1 266 ? -1.866 52.807 0.007 1 81.28 266 GLY A N 1
ATOM 2148 C CA . GLY A 1 266 ? -2.669 53.87 0.589 1 81.28 266 GLY A CA 1
ATOM 2149 C C . GLY A 1 266 ? -4.059 53.416 0.991 1 81.28 266 GLY A C 1
ATOM 2150 O O . GLY A 1 266 ? -4.901 54.235 1.367 1 81.28 266 GLY A O 1
ATOM 2151 N N . HIS A 1 267 ? -4.243 52.113 0.933 1 89.71 267 HIS A N 1
ATOM 2152 C CA . HIS A 1 267 ? -5.536 51.633 1.407 1 89.71 267 HIS A CA 1
ATOM 2153 C C . HIS A 1 267 ? -5.813 52.11 2.829 1 89.71 267 HIS A C 1
ATOM 2155 O O . HIS A 1 267 ? -5.069 51.779 3.755 1 89.71 267 HIS A O 1
ATOM 2161 N N . LYS A 1 268 ? -6.782 52.796 2.992 1 90.49 268 LYS A N 1
ATOM 2162 C CA . LYS A 1 268 ? -7.01 53.576 4.206 1 90.49 268 LYS A CA 1
ATOM 2163 C C . LYS A 1 268 ? -7.053 52.676 5.437 1 90.49 268 LYS A C 1
ATOM 2165 O O . LYS A 1 268 ? -6.43 52.98 6.457 1 90.49 268 LYS A O 1
ATOM 2170 N N . ALA A 1 269 ? -7.801 51.605 5.381 1 94.5 269 ALA A N 1
ATOM 2171 C CA . ALA A 1 269 ? -7.97 50.733 6.54 1 94.5 269 ALA A CA 1
ATOM 2172 C C . ALA A 1 269 ? -6.788 49.778 6.685 1 94.5 269 ALA A C 1
ATOM 2174 O O . ALA A 1 269 ? -6.709 49.02 7.654 1 94.5 269 ALA A O 1
ATOM 2175 N N . GLY A 1 270 ? -5.851 49.815 5.693 1 94.95 270 GLY A N 1
ATOM 2176 C CA . GLY A 1 270 ? -4.642 49.008 5.746 1 94.95 270 GLY A CA 1
ATOM 2177 C C . GLY A 1 270 ? -4.887 47.545 5.43 1 94.95 270 GLY A C 1
ATOM 2178 O O . GLY A 1 270 ? -5.909 47.196 4.834 1 94.95 270 GLY A O 1
ATOM 2179 N N . ALA A 1 271 ? -3.855 46.698 5.706 1 96.77 271 ALA A N 1
ATOM 2180 C CA . ALA A 1 271 ? -3.898 45.258 5.464 1 96.77 271 ALA A CA 1
ATOM 2181 C C . ALA A 1 271 ? -3.175 44.494 6.569 1 96.77 271 ALA A C 1
ATOM 2183 O O . ALA A 1 271 ? -2.425 45.083 7.351 1 96.77 271 ALA A O 1
ATOM 2184 N N . GLY A 1 272 ? -3.495 43.175 6.661 1 97.69 272 GLY A N 1
ATOM 2185 C CA . GLY A 1 272 ? -2.883 42.332 7.676 1 97.69 272 GLY A CA 1
ATOM 2186 C C . GLY A 1 272 ? -2.665 40.904 7.213 1 97.69 272 GLY A C 1
ATOM 2187 O O . GLY A 1 272 ? -2.817 40.599 6.029 1 97.69 272 GLY A O 1
ATOM 2188 N N . ILE A 1 273 ? -2.225 40.031 8.186 1 98.3 273 ILE A N 1
ATOM 2189 C CA . ILE A 1 273 ? -1.92 38.637 7.882 1 98.3 273 ILE A CA 1
ATOM 2190 C C . ILE A 1 273 ? -2.633 37.724 8.876 1 98.3 273 ILE A C 1
ATOM 2192 O O . ILE A 1 273 ? -2.56 37.939 10.088 1 98.3 273 ILE A O 1
ATOM 2196 N N . TYR A 1 274 ? -3.349 36.809 8.349 1 97.8 274 TYR A N 1
ATOM 2197 C CA . TYR A 1 274 ? -3.777 35.615 9.069 1 97.8 274 TYR A CA 1
ATOM 2198 C C . TYR A 1 274 ? -2.763 34.489 8.91 1 97.8 274 TYR A C 1
ATOM 2200 O O . TYR A 1 274 ? -2.601 33.941 7.817 1 97.8 274 TYR A O 1
ATOM 2208 N N . TYR A 1 275 ? -2.034 34.091 10.01 1 97.86 275 TYR A N 1
ATOM 2209 C CA . TYR A 1 275 ? -0.89 33.187 9.974 1 97.86 275 TYR A CA 1
ATOM 2210 C C . TYR A 1 275 ? -1.18 31.91 10.753 1 97.86 275 TYR A C 1
ATOM 2212 O O . TYR A 1 275 ? -2.042 31.895 11.635 1 97.86 275 TYR A O 1
ATOM 2220 N N . HIS A 1 276 ? -0.456 30.827 10.426 1 97.2 276 HIS A N 1
ATOM 2221 C CA . HIS A 1 276 ? -0.745 29.542 11.052 1 97.2 276 HIS A CA 1
ATOM 2222 C C . HIS A 1 276 ? 0.496 28.965 11.724 1 97.2 276 HIS A C 1
ATOM 2224 O O . HIS A 1 276 ? 1.571 28.924 11.122 1 97.2 276 HIS A O 1
ATOM 2230 N N . VAL A 1 277 ? 0.351 28.49 12.952 1 97.43 277 VAL A N 1
ATOM 2231 C CA . VAL A 1 277 ? 1.332 27.603 13.57 1 97.43 277 VAL A CA 1
ATOM 2232 C C . VAL A 1 277 ? 0.668 26.278 13.941 1 97.43 277 VAL A C 1
ATOM 2234 O O . VAL A 1 277 ? 1.317 25.384 14.49 1 97.43 277 VAL A O 1
ATOM 2237 N N . ASP A 1 278 ? -0.619 26.163 13.673 1 96.06 278 ASP A N 1
ATOM 2238 C CA . ASP A 1 278 ? -1.485 24.991 13.765 1 96.06 278 ASP A CA 1
ATOM 2239 C C . ASP A 1 278 ? -2.506 24.973 12.63 1 96.06 278 ASP A C 1
ATOM 2241 O O . ASP A 1 278 ? -2.977 26.026 12.194 1 96.06 278 ASP A O 1
ATOM 2245 N N . TYR A 1 279 ? -2.882 23.744 12.135 1 93.48 279 TYR A N 1
ATOM 2246 C CA . TYR A 1 279 ? -3.721 23.722 10.942 1 93.48 279 TYR A CA 1
ATOM 2247 C C . TYR A 1 279 ? -4.475 22.402 10.83 1 93.48 279 TYR A C 1
ATOM 2249 O O . TYR A 1 279 ? -3.946 21.346 11.182 1 93.48 279 TYR A O 1
ATOM 2257 N N . VAL A 1 280 ? -5.759 22.48 10.377 1 90.64 280 VAL A N 1
ATOM 2258 C CA . VAL A 1 280 ? -6.572 21.323 10.014 1 90.64 280 VAL A CA 1
ATOM 2259 C C . VAL A 1 280 ? -6.903 21.371 8.525 1 90.64 280 VAL A C 1
ATOM 2261 O O . VAL A 1 280 ? -7.531 22.321 8.052 1 90.64 280 VAL A O 1
ATOM 2264 N N . GLY A 1 281 ? -6.484 20.452 7.77 1 88.45 281 GLY A N 1
ATOM 2265 C CA . GLY A 1 281 ? -6.8 20.418 6.351 1 88.45 281 GLY A CA 1
ATOM 2266 C C . GLY A 1 281 ? -5.749 19.701 5.524 1 88.45 281 GLY A C 1
ATOM 2267 O O . GLY A 1 281 ? -5.023 18.847 6.037 1 88.45 281 GLY A O 1
ATOM 2268 N N . PHE A 1 282 ? -5.664 19.991 4.315 1 89.48 282 PHE A N 1
ATOM 2269 C CA . PHE A 1 282 ? -4.735 19.356 3.388 1 89.48 282 PHE A CA 1
ATOM 2270 C C . PHE A 1 282 ? -3.367 20.024 3.45 1 89.48 282 PHE A C 1
ATOM 2272 O O . PHE A 1 282 ? -3.265 21.218 3.738 1 89.48 282 PHE A O 1
ATOM 2279 N N . PRO A 1 283 ? -2.402 19.395 3.047 1 92.15 283 PRO A N 1
ATOM 2280 C CA . PRO A 1 283 ? -2.316 17.962 2.751 1 92.15 283 PRO A CA 1
ATOM 2281 C C . PRO A 1 283 ? -2.435 17.094 4.002 1 92.15 283 PRO A C 1
ATOM 2283 O O . PRO A 1 283 ? -2.722 15.898 3.902 1 92.15 283 PRO A O 1
ATOM 2286 N N . ARG A 1 284 ? -2.109 17.716 5.184 1 94.4 284 ARG A N 1
ATOM 2287 C CA . ARG A 1 284 ? -2.222 17.066 6.486 1 94.4 284 ARG A CA 1
ATOM 2288 C C . ARG A 1 284 ? -2.436 18.092 7.593 1 94.4 284 ARG A C 1
ATOM 2290 O O . ARG A 1 284 ? -1.813 19.156 7.591 1 94.4 284 ARG A O 1
ATOM 2297 N N . ASP A 1 285 ? -3.272 17.764 8.481 1 93.18 285 ASP A N 1
ATOM 2298 C CA . ASP A 1 285 ? -3.368 18.611 9.666 1 93.18 285 ASP A CA 1
ATOM 2299 C C . ASP A 1 285 ? -2.125 18.472 10.542 1 93.18 285 ASP A C 1
ATOM 2301 O O . ASP A 1 285 ? -1.485 17.419 10.559 1 93.18 285 ASP A O 1
ATOM 2305 N N . TYR A 1 286 ? -1.674 19.438 11.2 1 95.24 286 TYR A N 1
ATOM 2306 C CA . TYR A 1 286 ? -0.599 19.382 12.184 1 95.24 286 TYR A CA 1
ATOM 2307 C C . TYR A 1 286 ? -0.983 20.13 13.455 1 95.24 286 TYR A C 1
ATOM 2309 O O . TYR A 1 286 ? -0.764 21.339 13.561 1 95.24 286 TYR A O 1
ATOM 2317 N N . LYS A 1 287 ? -1.475 19.354 14.461 1 94.18 287 LYS A N 1
ATOM 2318 C CA . LYS A 1 287 ? -2.082 19.884 15.679 1 94.18 287 LYS A CA 1
ATOM 2319 C C . LYS A 1 287 ? -1.387 19.338 16.923 1 94.18 287 LYS A C 1
ATOM 2321 O O . LYS A 1 287 ? -1.625 19.816 18.034 1 94.18 287 LYS A O 1
ATOM 2326 N N . TRP A 1 288 ? -0.556 18.38 16.722 1 95.83 288 TRP A N 1
ATOM 2327 C CA . TRP A 1 288 ? -0.13 17.574 17.861 1 95.83 288 TRP A CA 1
ATOM 2328 C C . TRP A 1 288 ? 1.002 18.259 18.62 1 95.83 288 TRP A C 1
ATOM 2330 O O . TRP A 1 288 ? 0.949 18.384 19.846 1 95.83 288 TRP A O 1
ATOM 2340 N N . ILE A 1 289 ? 1.996 18.796 17.882 1 97.42 289 ILE A N 1
ATOM 2341 C CA . ILE A 1 289 ? 3.217 19.245 18.543 1 97.42 289 ILE A CA 1
ATOM 2342 C C . ILE A 1 289 ? 3.833 20.401 17.758 1 97.42 289 ILE A C 1
ATOM 2344 O O . ILE A 1 289 ? 3.502 20.612 16.589 1 97.42 289 ILE A O 1
ATOM 2348 N N . ASN A 1 290 ? 4.716 21.152 18.386 1 97.46 290 ASN A N 1
ATOM 2349 C CA . ASN A 1 290 ? 5.38 22.3 17.777 1 97.46 290 ASN A CA 1
ATOM 2350 C C . ASN A 1 290 ? 6.31 21.874 16.645 1 97.46 290 ASN A C 1
ATOM 2352 O O . ASN A 1 290 ? 7.268 21.133 16.868 1 97.46 290 ASN A O 1
ATOM 2356 N N . THR A 1 291 ? 6.075 22.335 15.44 1 97.59 291 THR A N 1
ATOM 2357 C CA . THR A 1 291 ? 6.934 22.053 14.295 1 97.59 291 THR A CA 1
ATOM 2358 C C . THR A 1 291 ? 7.277 23.337 13.546 1 97.59 291 THR A C 1
ATOM 2360 O O . THR A 1 291 ? 7.513 23.313 12.337 1 97.59 291 THR A O 1
ATOM 2363 N N . VAL A 1 292 ? 7.328 24.457 14.226 1 97.56 292 VAL A N 1
ATOM 2364 C CA . VAL A 1 292 ? 7.448 25.775 13.611 1 97.56 292 VAL A CA 1
ATOM 2365 C C . VAL A 1 292 ? 8.913 26.207 13.597 1 97.56 292 VAL A C 1
ATOM 2367 O O . VAL A 1 292 ? 9.616 26.071 14.601 1 97.56 292 VAL A O 1
ATOM 2370 N N . ASN A 1 293 ? 9.381 26.698 12.552 1 97.38 293 ASN A N 1
ATOM 2371 C CA . ASN A 1 293 ? 10.722 27.25 12.391 1 97.38 293 ASN A CA 1
ATOM 2372 C C . ASN A 1 293 ? 10.731 28.764 12.579 1 97.38 293 ASN A C 1
ATOM 2374 O O . ASN A 1 293 ? 10.172 29.499 11.762 1 97.38 293 ASN A O 1
ATOM 2378 N N . PRO A 1 294 ? 11.374 29.239 13.586 1 98.13 294 PRO A N 1
ATOM 2379 C CA . PRO A 1 294 ? 11.344 30.677 13.862 1 98.13 294 PRO A CA 1
ATOM 2380 C C . PRO A 1 294 ? 12.008 31.503 12.763 1 98.13 294 PRO A C 1
ATOM 2382 O O . PRO A 1 294 ? 11.627 32.655 12.537 1 98.13 294 PRO A O 1
ATOM 2385 N N . ALA A 1 295 ? 13.004 30.952 12.106 1 98.06 295 ALA A N 1
ATOM 2386 C CA . ALA A 1 295 ? 13.639 31.668 11.003 1 98.06 295 ALA A CA 1
ATOM 2387 C C . ALA A 1 295 ? 12.658 31.888 9.855 1 98.06 295 ALA A C 1
ATOM 2389 O O . ALA A 1 295 ? 12.632 32.962 9.25 1 98.06 295 ALA A O 1
ATOM 2390 N N . LYS A 1 296 ? 11.896 30.899 9.572 1 97.71 296 LYS A N 1
ATOM 2391 C CA . LYS A 1 296 ? 10.88 31.022 8.531 1 97.71 296 LYS A CA 1
ATOM 2392 C C . LYS A 1 296 ? 9.809 32.036 8.925 1 97.71 296 LYS A C 1
ATOM 2394 O O . LYS A 1 296 ? 9.377 32.843 8.099 1 97.71 296 LYS A O 1
ATOM 2399 N N . THR A 1 297 ? 9.397 31.961 10.158 1 98.33 297 THR A N 1
ATOM 2400 C CA . THR A 1 297 ? 8.412 32.921 10.642 1 98.33 297 THR A CA 1
ATOM 2401 C C . THR A 1 297 ? 8.917 34.35 10.468 1 98.33 297 THR A C 1
ATOM 2403 O O . THR A 1 297 ? 8.183 35.221 9.997 1 98.33 297 THR A O 1
ATOM 2406 N N . TRP A 1 298 ? 10.112 34.578 10.88 1 98.47 298 TRP A N 1
ATOM 2407 C CA . TRP A 1 298 ? 10.687 35.911 10.735 1 98.47 298 TRP A CA 1
ATOM 2408 C C . TRP A 1 298 ? 10.688 36.348 9.274 1 98.47 298 TRP A C 1
ATOM 2410 O O . TRP A 1 298 ? 10.302 37.475 8.957 1 98.47 298 TRP A O 1
ATOM 2420 N N . ASP A 1 299 ? 11.156 35.489 8.414 1 98.04 299 ASP A N 1
ATOM 2421 C CA . ASP A 1 299 ? 11.261 35.801 6.992 1 98.04 299 ASP A CA 1
ATOM 2422 C C . ASP A 1 299 ? 9.903 36.189 6.413 1 98.04 299 ASP A C 1
ATOM 2424 O O . ASP A 1 299 ? 9.78 37.212 5.736 1 98.04 299 ASP A O 1
ATOM 2428 N N . GLN A 1 300 ? 8.893 35.437 6.656 1 98.06 300 GLN A N 1
ATOM 2429 C CA . GLN A 1 300 ? 7.556 35.656 6.115 1 98.06 300 GLN A CA 1
ATOM 2430 C C . GLN A 1 300 ? 6.934 36.928 6.683 1 98.06 300 GLN A C 1
ATOM 2432 O O . GLN A 1 300 ? 6.316 37.704 5.951 1 98.06 300 GLN A O 1
ATOM 2437 N N . MET A 1 301 ? 7.163 37.13 7.938 1 98.34 301 MET A N 1
ATOM 2438 C CA . MET A 1 301 ? 6.584 38.325 8.546 1 98.34 301 MET A CA 1
ATOM 2439 C C . MET A 1 301 ? 7.378 39.57 8.164 1 98.34 301 MET A C 1
ATOM 2441 O O . MET A 1 301 ? 6.844 40.68 8.177 1 98.34 301 MET A O 1
ATOM 2445 N N . ASN A 1 302 ? 8.623 39.386 7.89 1 97.89 302 ASN A N 1
ATOM 2446 C CA . ASN A 1 302 ? 9.389 40.495 7.331 1 97.89 302 ASN A CA 1
ATOM 2447 C C . ASN A 1 302 ? 8.819 40.951 5.991 1 97.89 302 ASN A C 1
ATOM 2449 O O . ASN A 1 302 ? 8.791 42.148 5.699 1 97.89 302 ASN A O 1
ATOM 2453 N N . ILE A 1 303 ? 8.41 39.985 5.159 1 97.24 303 ILE A N 1
ATOM 2454 C CA . ILE A 1 303 ? 7.758 40.317 3.897 1 97.24 303 ILE A CA 1
ATOM 2455 C C . ILE A 1 303 ? 6.497 41.134 4.167 1 97.24 303 ILE A C 1
ATOM 2457 O O . ILE A 1 303 ? 6.288 42.185 3.558 1 97.24 303 ILE A O 1
ATOM 2461 N N . ALA A 1 304 ? 5.703 40.719 5.087 1 97.39 304 ALA A N 1
ATOM 2462 C CA . ALA A 1 304 ? 4.481 41.435 5.444 1 97.39 304 ALA A CA 1
ATOM 2463 C C . ALA A 1 304 ? 4.791 42.862 5.885 1 97.39 304 ALA A C 1
ATOM 2465 O O . ALA A 1 304 ? 4.147 43.812 5.432 1 97.39 304 ALA A O 1
ATOM 2466 N N . ARG A 1 305 ? 5.772 43.018 6.777 1 96.54 305 ARG A N 1
ATOM 2467 C CA . ARG A 1 305 ? 6.162 44.325 7.295 1 96.54 305 ARG A CA 1
ATOM 2468 C C . ARG A 1 305 ? 6.696 45.219 6.181 1 96.54 305 ARG A C 1
ATOM 2470 O O . ARG A 1 305 ? 6.403 46.416 6.144 1 96.54 305 ARG A O 1
ATOM 2477 N N . SER A 1 306 ? 7.438 44.634 5.279 1 95.42 306 SER A N 1
ATOM 2478 C CA . SER A 1 306 ? 8.084 45.386 4.208 1 95.42 306 SER A CA 1
ATOM 2479 C C . SER A 1 306 ? 7.055 45.98 3.252 1 95.42 306 SER A C 1
ATOM 2481 O O . SER A 1 306 ? 7.316 46.996 2.604 1 95.42 306 SER A O 1
ATOM 2483 N N . PHE A 1 307 ? 5.91 45.457 3.189 1 95.37 307 PHE A N 1
ATOM 2484 C CA . PHE A 1 307 ? 4.874 45.946 2.288 1 95.37 307 PHE A CA 1
ATOM 2485 C C . PHE A 1 307 ? 3.712 46.544 3.073 1 95.37 307 PHE A C 1
ATOM 2487 O O . PHE A 1 307 ? 2.564 46.497 2.625 1 95.37 307 PHE A O 1
ATOM 2494 N N . ASN A 1 308 ? 3.994 46.901 4.223 1 94.53 308 ASN A N 1
ATOM 2495 C CA . ASN A 1 308 ? 3.076 47.642 5.082 1 94.53 308 ASN A CA 1
ATOM 2496 C C . ASN A 1 308 ? 1.781 46.869 5.317 1 94.53 308 ASN A C 1
ATOM 2498 O O . ASN A 1 308 ? 0.692 47.443 5.264 1 94.53 308 ASN A O 1
ATOM 2502 N N . THR A 1 309 ? 1.866 45.653 5.408 1 97.17 309 THR A N 1
ATOM 2503 C CA . THR A 1 309 ? 0.752 44.777 5.755 1 97.17 309 THR A CA 1
ATOM 2504 C C . THR A 1 309 ? 0.74 44.483 7.252 1 97.17 309 THR A C 1
ATOM 2506 O O . THR A 1 309 ? 0.997 43.352 7.67 1 97.17 309 THR A O 1
ATOM 2509 N N . THR A 1 310 ? 0.448 45.551 8.072 1 97.28 310 THR A N 1
ATOM 2510 C CA . THR A 1 310 ? 0.73 45.474 9.502 1 97.28 310 THR A CA 1
ATOM 2511 C C . THR A 1 310 ? -0.457 45.984 10.315 1 97.28 310 THR A C 1
ATOM 2513 O O . THR A 1 310 ? -0.305 46.344 11.484 1 97.28 310 THR A O 1
ATOM 2516 N N . GLN A 1 311 ? -1.589 46.106 9.687 1 97.56 311 GLN A N 1
ATOM 2517 C CA . GLN A 1 311 ? -2.753 46.546 10.449 1 97.56 311 GLN A CA 1
ATOM 2518 C C . GLN A 1 311 ? -3.212 45.466 11.424 1 97.56 311 GLN A C 1
ATOM 2520 O O . GLN A 1 311 ? -3.591 45.766 12.558 1 97.56 311 GLN A O 1
ATOM 2525 N N . ILE A 1 312 ? -3.235 44.267 10.952 1 98.37 312 ILE A N 1
ATOM 2526 C CA . ILE A 1 312 ? -3.663 43.115 11.738 1 98.37 312 ILE A CA 1
ATOM 2527 C C . ILE A 1 312 ? -2.686 41.959 11.534 1 98.37 312 ILE A C 1
ATOM 2529 O O . ILE A 1 312 ? -2.358 41.609 10.397 1 98.37 312 ILE A O 1
ATOM 2533 N N . TRP A 1 313 ? -2.224 41.363 12.584 1 98.75 313 TRP A N 1
ATOM 2534 C CA . TRP A 1 313 ? -1.621 40.034 12.568 1 98.75 313 TRP A CA 1
ATOM 2535 C C . TRP A 1 313 ? -2.346 39.096 13.527 1 98.75 313 TRP A C 1
ATOM 2537 O O . TRP A 1 313 ? -2.339 39.311 14.741 1 98.75 313 TRP A O 1
ATOM 2547 N N . ILE A 1 314 ? -3.007 38.122 12.997 1 98.26 314 ILE A N 1
ATOM 2548 C CA . ILE A 1 314 ? -3.724 37.144 13.808 1 98.26 314 ILE A CA 1
ATOM 2549 C C . ILE A 1 314 ? -3.113 35.759 13.606 1 98.26 314 ILE A C 1
ATOM 2551 O O . ILE A 1 314 ? -2.836 35.355 12.474 1 98.26 314 ILE A O 1
ATOM 2555 N N . LEU A 1 315 ? -2.855 35.022 14.703 1 98.37 315 LEU A N 1
ATOM 2556 C CA . LEU A 1 315 ? -2.156 33.741 14.685 1 98.37 315 LEU A CA 1
ATOM 2557 C C . LEU A 1 315 ? -3.094 32.604 15.075 1 98.37 315 LEU A C 1
ATOM 2559 O O . LEU A 1 315 ? -3.699 32.633 16.149 1 98.37 315 LEU A O 1
ATOM 2563 N N . ASN A 1 316 ? -3.212 31.663 14.186 1 97.45 316 ASN A N 1
ATOM 2564 C CA . ASN A 1 316 ? -3.868 30.411 14.55 1 97.45 316 ASN A CA 1
ATOM 2565 C C . ASN A 1 316 ? -2.996 29.569 15.476 1 97.45 316 ASN A C 1
ATOM 2567 O O . ASN A 1 316 ? -1.928 29.102 15.076 1 97.45 316 ASN A O 1
ATOM 2571 N N . ILE A 1 317 ? -3.474 29.306 16.648 1 96.61 317 ILE A N 1
ATOM 2572 C CA . ILE A 1 317 ? -2.597 28.633 17.599 1 96.61 317 ILE A CA 1
ATOM 2573 C C . ILE A 1 317 ? -3.247 27.334 18.071 1 96.61 317 ILE A C 1
ATOM 2575 O O . ILE A 1 317 ? -2.888 26.799 19.122 1 96.61 317 ILE A O 1
ATOM 2579 N N . GLY A 1 318 ? -4.253 26.9 17.387 1 93.73 318 GLY A N 1
ATOM 2580 C CA . GLY A 1 318 ? -4.926 25.681 17.806 1 93.73 318 GLY A CA 1
ATOM 2581 C C . GLY A 1 318 ? -5.352 25.704 19.261 1 93.73 318 GLY A C 1
ATOM 2582 O O . GLY A 1 318 ? -6.151 26.551 19.666 1 93.73 318 GLY A O 1
ATOM 2583 N N . THR A 1 319 ? -4.617 24.877 20.14 1 92.51 319 THR A N 1
ATOM 2584 C CA . THR A 1 319 ? -4.961 24.748 21.552 1 92.51 319 THR A CA 1
ATOM 2585 C C . THR A 1 319 ? -3.891 25.392 22.43 1 92.51 319 THR A C 1
ATOM 2587 O O . THR A 1 319 ? -3.872 25.188 23.645 1 92.51 319 THR A O 1
ATOM 2590 N N . LEU A 1 320 ? -2.967 26.119 21.877 1 95.15 320 LEU A N 1
ATOM 2591 C CA . LEU A 1 320 ? -1.854 26.811 22.518 1 95.15 320 LEU A CA 1
ATOM 2592 C C . LEU A 1 320 ? -0.739 25.833 22.874 1 95.15 320 LEU A C 1
ATOM 2594 O O . LEU A 1 320 ? 0.415 26.035 22.49 1 95.15 320 LEU A O 1
ATOM 2598 N N . LYS A 1 321 ? -0.999 24.766 23.682 1 94.48 321 LYS A N 1
ATOM 2599 C CA . LYS A 1 321 ? 0.048 23.819 24.053 1 94.48 321 LYS A CA 1
ATOM 2600 C C . LYS A 1 321 ? 0.251 22.77 22.963 1 94.48 321 LYS A C 1
ATOM 2602 O O . LYS A 1 321 ? -0.715 22.188 22.466 1 94.48 321 LYS A O 1
ATOM 2607 N N . PRO A 1 322 ? 1.381 22.521 22.507 1 95.06 322 PRO A N 1
ATOM 2608 C CA . PRO A 1 322 ? 2.63 23.087 23.022 1 95.06 322 PRO A CA 1
ATOM 2609 C C . PRO A 1 322 ? 3.23 24.137 22.09 1 95.06 322 PRO A C 1
ATOM 2611 O O . PRO A 1 322 ? 4.438 24.126 21.837 1 95.06 322 PRO A O 1
ATOM 2614 N N . LEU A 1 323 ? 2.485 25.061 21.696 1 97.54 323 LEU A N 1
ATOM 2615 C CA . LEU A 1 323 ? 2.909 26.072 20.735 1 97.54 323 LEU A CA 1
ATOM 2616 C C . LEU A 1 323 ? 3.231 27.387 21.436 1 97.54 323 LEU A C 1
ATOM 2618 O O . LEU A 1 323 ? 3.203 28.451 20.813 1 97.54 323 LEU A O 1
ATOM 2622 N N . GLU A 1 324 ? 3.585 27.386 22.73 1 98.03 324 GLU A N 1
ATOM 2623 C CA . GLU A 1 324 ? 3.833 28.596 23.507 1 98.03 324 GLU A CA 1
ATOM 2624 C C . GLU A 1 324 ? 4.998 29.394 22.929 1 98.03 324 GLU A C 1
ATOM 2626 O O . GLU A 1 324 ? 4.902 30.611 22.761 1 98.03 324 GLU A O 1
ATOM 2631 N N . MET A 1 325 ? 5.959 28.67 22.558 1 98 325 MET A N 1
ATOM 2632 C CA . MET A 1 325 ? 7.177 29.326 22.092 1 98 325 MET A CA 1
ATOM 2633 C C . MET A 1 325 ? 6.942 30.025 20.757 1 98 325 MET A C 1
ATOM 2635 O O . MET A 1 325 ? 7.19 31.225 20.627 1 98 325 MET A O 1
ATOM 2639 N N . PRO A 1 326 ? 6.446 29.35 19.737 1 98.13 326 PRO A N 1
ATOM 2640 C CA . PRO A 1 326 ? 6.215 30.06 18.477 1 98.13 326 PRO A CA 1
ATOM 2641 C C . PRO A 1 326 ? 5.154 31.151 18.6 1 98.13 326 PRO A C 1
ATOM 2643 O O . PRO A 1 326 ? 5.199 32.146 17.872 1 98.13 326 PRO A O 1
ATOM 2646 N N . THR A 1 327 ? 4.256 30.995 19.515 1 98.6 327 THR A N 1
ATOM 2647 C CA . THR A 1 327 ? 3.254 32.027 19.759 1 98.6 327 THR A CA 1
ATOM 2648 C C . THR A 1 327 ? 3.908 33.302 20.286 1 98.6 327 THR A C 1
ATOM 2650 O O . THR A 1 327 ? 3.64 34.396 19.784 1 98.6 327 THR A O 1
ATOM 2653 N N . GLU A 1 328 ? 4.722 33.172 21.257 1 98.4 328 GLU A N 1
ATOM 2654 C CA . GLU A 1 328 ? 5.405 34.329 21.828 1 98.4 328 GLU A CA 1
ATOM 2655 C C . GLU A 1 328 ? 6.333 34.981 20.807 1 98.4 328 GLU A C 1
ATOM 2657 O O . GLU A 1 328 ? 6.414 36.209 20.728 1 98.4 328 GLU A O 1
ATOM 2662 N N . TRP A 1 329 ? 7.037 34.137 20.034 1 98.5 329 TRP A N 1
ATOM 2663 C CA . TRP A 1 329 ? 7.929 34.656 19.002 1 98.5 329 TRP A CA 1
ATOM 2664 C C . TRP A 1 329 ? 7.165 35.531 18.013 1 98.5 329 TRP A C 1
ATOM 2666 O O . TRP A 1 329 ? 7.584 36.652 17.715 1 98.5 329 TRP A O 1
ATOM 2676 N N . PHE A 1 330 ? 6.079 35.096 17.559 1 98.53 330 PHE A N 1
ATOM 2677 C CA . PHE A 1 330 ? 5.236 35.808 16.606 1 98.53 330 PHE A CA 1
ATOM 2678 C C . PHE A 1 330 ? 4.756 37.131 17.19 1 98.53 330 PHE A C 1
ATOM 2680 O O . PHE A 1 330 ? 4.805 38.166 16.522 1 98.53 330 PHE A O 1
ATOM 2687 N N . LEU A 1 331 ? 4.351 37.149 18.423 1 98.62 331 LEU A N 1
ATOM 2688 C CA . LEU A 1 331 ? 3.795 38.345 19.047 1 98.62 331 LEU A CA 1
ATOM 2689 C C . LEU A 1 331 ? 4.898 39.34 19.392 1 98.62 331 LEU A C 1
ATOM 2691 O O . LEU A 1 331 ? 4.676 40.553 19.368 1 98.62 331 LEU A O 1
ATOM 2695 N N . ASP A 1 332 ? 6.021 38.823 19.711 1 98.06 332 ASP A N 1
ATOM 2696 C CA . ASP A 1 332 ? 7.153 39.72 19.926 1 98.06 332 ASP A CA 1
ATOM 2697 C C . ASP A 1 332 ? 7.529 40.447 18.638 1 98.06 332 ASP A C 1
ATOM 2699 O O . ASP A 1 332 ? 7.879 41.629 18.665 1 98.06 332 ASP A O 1
ATOM 2703 N N . LEU A 1 333 ? 7.482 39.736 17.524 1 98.48 333 LEU A N 1
ATOM 2704 C CA . LEU A 1 333 ? 7.691 40.391 16.237 1 98.48 333 LEU A CA 1
ATOM 2705 C C . LEU A 1 333 ? 6.615 41.439 15.979 1 98.48 333 LEU A C 1
ATOM 2707 O O . LEU A 1 333 ? 6.913 42.539 15.508 1 98.48 333 LEU A O 1
ATOM 2711 N N . ALA A 1 334 ? 5.418 41.1 16.283 1 98.4 334 ALA A N 1
ATOM 2712 C CA . ALA A 1 334 ? 4.292 41.997 16.036 1 98.4 334 ALA A CA 1
ATOM 2713 C C . ALA A 1 334 ? 4.408 43.267 16.873 1 98.4 334 ALA A C 1
ATOM 2715 O O . ALA A 1 334 ? 4.001 44.346 16.436 1 98.4 334 ALA A O 1
ATOM 2716 N N . TRP A 1 335 ? 4.955 43.162 18.089 1 97.62 335 TRP A N 1
ATOM 2717 C CA . TRP A 1 335 ? 5.09 44.304 18.987 1 97.62 335 TRP A CA 1
ATOM 2718 C C . TRP A 1 335 ? 6.217 45.225 18.532 1 97.62 335 TRP A C 1
ATOM 2720 O O . TRP A 1 335 ? 6.029 46.439 18.42 1 97.62 335 TRP A O 1
ATOM 2730 N N . ASP A 1 336 ? 7.364 44.622 18.285 1 96.63 336 ASP A N 1
ATOM 2731 C CA . ASP A 1 336 ? 8.537 45.401 17.902 1 96.63 336 ASP A CA 1
ATOM 2732 C C . ASP A 1 336 ? 9.403 44.637 16.904 1 96.63 336 ASP A C 1
ATOM 2734 O O . ASP A 1 336 ? 10.397 44.015 17.285 1 96.63 336 ASP A O 1
ATOM 2738 N N . PHE A 1 337 ? 9.051 44.805 15.616 1 97.13 337 PHE A N 1
ATOM 2739 C CA . PHE A 1 337 ? 9.766 44.047 14.597 1 97.13 337 PHE A CA 1
ATOM 2740 C C . PHE A 1 337 ? 11.207 44.528 14.475 1 97.13 337 PHE A C 1
ATOM 2742 O O . PHE A 1 337 ? 12.112 43.734 14.212 1 97.13 337 PHE A O 1
ATOM 2749 N N . ASP A 1 338 ? 11.476 45.739 14.712 1 94.68 338 ASP A N 1
ATOM 2750 C CA . ASP A 1 338 ? 12.796 46.332 14.523 1 94.68 338 ASP A CA 1
ATOM 2751 C C . ASP A 1 338 ? 13.76 45.889 15.621 1 94.68 338 ASP A C 1
ATOM 2753 O O . ASP A 1 338 ? 14.977 45.882 15.422 1 94.68 338 ASP A O 1
ATOM 2757 N N . ARG A 1 339 ? 13.12 45.564 16.691 1 95.3 339 ARG A N 1
ATOM 2758 C CA . ARG A 1 339 ? 13.947 45.026 17.767 1 95.3 339 ARG A CA 1
ATOM 2759 C C . ARG A 1 339 ? 14.564 43.69 17.367 1 95.3 339 ARG A C 1
ATOM 2761 O O . ARG A 1 339 ? 15.649 43.337 17.834 1 95.3 339 ARG A O 1
ATOM 2768 N N . TRP A 1 340 ? 13.94 43.037 16.586 1 97.4 340 TRP A N 1
ATOM 2769 C CA . TRP A 1 340 ? 14.346 41.684 16.223 1 97.4 340 TRP A CA 1
ATOM 2770 C C . TRP A 1 340 ? 14.809 41.626 14.77 1 97.4 340 TRP A C 1
ATOM 2772 O O . TRP A 1 340 ? 14.019 41.322 13.873 1 97.4 340 TRP A O 1
ATOM 2782 N N . GLU A 1 341 ? 16.001 41.83 14.608 1 96.3 341 GLU A N 1
ATOM 2783 C CA . GLU A 1 341 ? 16.599 41.85 13.276 1 96.3 341 GLU A CA 1
ATOM 2784 C C . GLU A 1 341 ? 16.786 40.436 12.734 1 96.3 341 GLU A C 1
ATOM 2786 O O . GLU A 1 341 ? 16.461 39.458 13.41 1 96.3 341 GLU A O 1
ATOM 2791 N N . ARG A 1 342 ? 17.204 40.351 11.518 1 96.7 342 ARG A N 1
ATOM 2792 C CA . ARG A 1 342 ? 17.484 39.069 10.879 1 96.7 342 ARG A CA 1
ATOM 2793 C C . ARG A 1 342 ? 18.39 38.208 11.753 1 96.7 342 ARG A C 1
ATOM 2795 O O . ARG A 1 342 ? 19.399 38.688 12.273 1 96.7 342 ARG A O 1
ATOM 2802 N N . ASN A 1 343 ? 18.036 36.931 12.04 1 97.65 343 ASN A N 1
ATOM 2803 C CA . ASN A 1 343 ? 18.786 35.917 12.774 1 97.65 343 ASN A CA 1
ATOM 2804 C C . ASN A 1 343 ? 18.738 36.165 14.279 1 97.65 343 ASN A C 1
ATOM 2806 O O . ASN A 1 343 ? 19.484 35.545 15.038 1 97.65 343 ASN A O 1
ATOM 2810 N N . SER A 1 344 ? 17.856 37.025 14.658 1 97.89 344 SER A N 1
ATOM 2811 C CA . SER A 1 344 ? 17.773 37.355 16.077 1 97.89 344 SER A CA 1
ATOM 2812 C C . SER A 1 344 ? 17.036 36.269 16.855 1 97.89 344 SER A C 1
ATOM 2814 O O . SER A 1 344 ? 16.999 36.297 18.087 1 97.89 344 SER A O 1
ATOM 2816 N N . TRP A 1 345 ? 16.418 35.353 16.17 1 97.9 345 TRP A N 1
ATOM 2817 C CA . TRP A 1 345 ? 15.661 34.305 16.846 1 97.9 345 TRP A CA 1
ATOM 2818 C C . TRP A 1 345 ? 16.545 33.544 17.829 1 97.9 345 TRP A C 1
ATOM 2820 O O . TRP A 1 345 ? 16.07 33.08 18.869 1 97.9 345 TRP A O 1
ATOM 2830 N N . LYS A 1 346 ? 17.841 33.355 17.614 1 97.54 346 LYS A N 1
ATOM 2831 C CA . LYS A 1 346 ? 18.759 32.694 18.537 1 97.54 346 LYS A CA 1
ATOM 2832 C C . LYS A 1 346 ? 18.892 33.48 19.838 1 97.54 346 LYS A C 1
ATOM 2834 O O . LYS A 1 346 ? 18.855 32.901 20.926 1 97.54 346 LYS A O 1
ATOM 2839 N N . ARG A 1 347 ? 19.112 34.77 19.652 1 98.12 347 ARG A N 1
ATOM 2840 C CA . ARG A 1 347 ? 19.159 35.628 20.832 1 98.12 347 ARG A CA 1
ATOM 2841 C C . ARG A 1 347 ? 17.834 35.594 21.586 1 98.12 347 ARG A C 1
ATOM 2843 O O . ARG A 1 347 ? 17.815 35.542 22.817 1 98.12 347 ARG A O 1
ATOM 2850 N N . TRP A 1 348 ? 16.793 35.645 20.874 1 98.44 348 TRP A N 1
ATOM 2851 C CA . TRP A 1 348 ? 15.468 35.589 21.483 1 98.44 348 TRP A CA 1
ATOM 2852 C C . TRP A 1 348 ? 15.295 34.311 22.296 1 98.44 348 TRP A C 1
ATOM 2854 O O . TRP A 1 348 ? 14.797 34.347 23.423 1 98.44 348 TRP A O 1
ATOM 2864 N N . LEU A 1 349 ? 15.728 33.167 21.764 1 98.47 349 LEU A N 1
ATOM 2865 C CA . LEU A 1 349 ? 15.596 31.891 22.459 1 98.47 349 LEU A CA 1
ATOM 2866 C C . LEU A 1 349 ? 16.428 31.88 23.737 1 98.47 349 LEU A C 1
ATOM 2868 O O . LEU A 1 349 ? 16.012 31.312 24.749 1 98.47 349 LEU A O 1
ATOM 2872 N N . ARG A 1 350 ? 17.566 32.466 23.673 1 98.09 350 ARG A N 1
ATOM 2873 C CA . ARG A 1 350 ? 18.397 32.547 24.87 1 98.09 350 ARG A CA 1
ATOM 2874 C C . ARG A 1 350 ? 17.726 33.396 25.945 1 98.09 350 ARG A C 1
ATOM 2876 O O . ARG A 1 350 ? 17.712 33.022 27.119 1 98.09 350 ARG A O 1
ATOM 2883 N N . GLU A 1 351 ? 17.193 34.51 25.499 1 96.97 351 GLU A N 1
ATOM 2884 C CA . GLU A 1 351 ? 16.499 35.382 26.441 1 96.97 351 GLU A CA 1
ATOM 2885 C C . GLU A 1 351 ? 15.257 34.703 27.01 1 96.97 351 GLU A C 1
ATOM 2887 O O . GLU A 1 351 ? 14.98 34.804 28.207 1 96.97 351 GLU A O 1
ATOM 2892 N N . TRP A 1 352 ? 14.537 34.078 26.148 1 97.4 352 TRP A N 1
ATOM 2893 C CA . TRP A 1 352 ? 13.367 33.309 26.557 1 97.4 352 TRP A CA 1
ATOM 2894 C C . TRP A 1 352 ? 13.748 32.235 27.57 1 97.4 352 TRP A C 1
ATOM 2896 O O . TRP A 1 352 ? 13.116 32.113 28.622 1 97.4 352 TRP A O 1
ATOM 2906 N N . ALA A 1 353 ? 14.82 31.456 27.301 1 97.93 353 ALA A N 1
ATOM 2907 C CA . ALA A 1 353 ? 15.277 30.381 28.178 1 97.93 353 ALA A CA 1
ATOM 2908 C C . ALA A 1 353 ? 15.739 30.931 29.524 1 97.93 353 ALA A C 1
ATOM 2910 O O . ALA A 1 353 ? 15.466 30.339 30.57 1 97.93 353 ALA A O 1
ATOM 2911 N N . GLY A 1 354 ? 16.457 32.037 29.483 1 96.35 354 GLY A N 1
ATOM 2912 C CA . GLY A 1 354 ? 16.891 32.662 30.722 1 96.35 354 GLY A CA 1
ATOM 2913 C C . GLY A 1 354 ? 15.738 33.105 31.603 1 96.35 354 GLY A C 1
ATOM 2914 O O . GLY A 1 354 ? 15.78 32.934 32.823 1 96.35 354 GLY A O 1
ATOM 2915 N N . ARG A 1 355 ? 14.728 33.601 30.938 1 95.39 355 ARG A N 1
ATOM 2916 C CA . ARG A 1 355 ? 13.561 34.067 31.68 1 95.39 355 ARG A CA 1
ATOM 2917 C C . ARG A 1 355 ? 12.801 32.897 32.296 1 95.39 355 ARG A C 1
ATOM 2919 O O . ARG A 1 355 ? 12.369 32.968 33.448 1 95.39 355 ARG A O 1
ATOM 2926 N N . GLU A 1 356 ? 12.646 31.865 31.554 1 96.75 356 GLU A N 1
ATOM 2927 C CA . GLU A 1 356 ? 11.792 30.756 31.967 1 96.75 356 GLU A CA 1
ATOM 2928 C C . GLU A 1 356 ? 12.515 29.838 32.949 1 96.75 356 GLU A C 1
ATOM 2930 O O . GLU A 1 356 ? 11.89 29.255 33.837 1 96.75 356 GLU A O 1
ATOM 2935 N N . PHE A 1 357 ? 13.911 29.69 32.813 1 96.8 357 PHE A N 1
ATOM 2936 C CA . PHE A 1 357 ? 14.559 28.588 33.515 1 96.8 357 PHE A CA 1
ATOM 2937 C C . PHE A 1 357 ? 15.796 29.073 34.261 1 96.8 357 PHE A C 1
ATOM 2939 O O . PHE A 1 357 ? 16.431 28.306 34.987 1 96.8 357 PHE A O 1
ATOM 2946 N N . GLY A 1 358 ? 16.201 30.301 34.049 1 93.72 358 GLY A N 1
ATOM 2947 C CA . GLY A 1 358 ? 17.378 30.843 34.709 1 93.72 358 GLY A CA 1
ATOM 2948 C C . GLY A 1 358 ? 18.518 31.133 33.751 1 93.72 358 GLY A C 1
ATOM 2949 O O . GLY A 1 358 ? 18.724 30.399 32.782 1 93.72 358 GLY A O 1
ATOM 2950 N N . ASP A 1 359 ? 19.293 32.1 34.04 1 94.34 359 ASP A N 1
ATOM 2951 C CA . ASP A 1 359 ? 20.364 32.582 33.174 1 94.34 359 ASP A CA 1
ATOM 2952 C C . ASP A 1 359 ? 21.435 31.511 32.976 1 94.34 359 ASP A C 1
ATOM 2954 O O . ASP A 1 359 ? 22.098 31.472 31.938 1 94.34 359 ASP A O 1
ATOM 2958 N N . GLU A 1 360 ? 21.553 30.657 33.925 1 95.73 360 GLU A N 1
ATOM 2959 C CA . GLU A 1 360 ? 22.562 29.605 33.844 1 95.73 360 GLU A CA 1
ATOM 2960 C C . GLU A 1 360 ? 22.283 28.661 32.679 1 95.73 360 GLU A C 1
ATOM 2962 O O . GLU A 1 360 ? 23.196 28.008 32.169 1 95.73 360 GLU A O 1
ATOM 2967 N N . TRP A 1 361 ? 21.054 28.636 32.283 1 97.07 361 TRP A N 1
ATOM 2968 C CA . TRP A 1 361 ? 20.668 27.646 31.283 1 97.07 361 TRP A CA 1
ATOM 2969 C C . TRP A 1 361 ? 20.363 28.313 29.946 1 97.07 361 TRP A C 1
ATOM 2971 O O . TRP A 1 361 ? 20.017 27.638 28.974 1 97.07 361 TRP A O 1
ATOM 2981 N N . LYS A 1 362 ? 20.4 29.575 29.837 1 97.43 362 LYS A N 1
ATOM 2982 C CA . LYS A 1 362 ? 19.914 30.313 28.675 1 97.43 362 LYS A CA 1
ATOM 2983 C C . LYS A 1 362 ? 20.622 29.861 27.401 1 97.43 362 LYS A C 1
ATOM 2985 O O . LYS A 1 362 ? 19.99 29.714 26.353 1 97.43 362 LYS A O 1
ATOM 2990 N N . GLU A 1 363 ? 21.979 29.551 27.487 1 98.16 363 GLU A N 1
ATOM 2991 C CA . GLU A 1 363 ? 22.718 29.145 26.295 1 98.16 363 GLU A CA 1
ATOM 2992 C C . GLU A 1 363 ? 22.343 27.728 25.87 1 98.16 363 GLU A C 1
ATOM 2994 O O . GLU A 1 363 ? 22.022 27.489 24.704 1 98.16 363 GLU A O 1
ATOM 2999 N N . GLU A 1 364 ? 22.345 26.776 26.809 1 98.5 364 GLU A N 1
ATOM 3000 C CA . GLU A 1 364 ? 22.102 25.366 26.519 1 98.5 364 GLU A CA 1
ATOM 3001 C C . GLU A 1 364 ? 20.67 25.14 26.044 1 98.5 364 GLU A C 1
ATOM 3003 O O . GLU A 1 364 ? 20.444 24.482 25.026 1 98.5 364 GLU A O 1
ATOM 3008 N N . VAL A 1 365 ? 19.741 25.762 26.74 1 98.75 365 VAL A N 1
ATOM 3009 C CA . VAL A 1 365 ? 18.338 25.568 26.39 1 98.75 365 VAL A CA 1
ATOM 3010 C C . VAL A 1 365 ? 18.026 26.295 25.084 1 98.75 365 VAL A C 1
ATOM 3012 O O . VAL A 1 365 ? 17.252 25.801 24.26 1 98.75 365 VAL A O 1
ATOM 3015 N N . GLY A 1 366 ? 18.628 27.48 24.923 1 98.48 366 GLY A N 1
ATOM 3016 C CA . GLY A 1 366 ? 18.475 28.17 23.652 1 98.48 366 GLY A CA 1
ATOM 3017 C C . GLY A 1 366 ? 18.944 27.349 22.466 1 98.48 366 GLY A C 1
ATOM 3018 O O . GLY A 1 366 ? 18.282 27.315 21.427 1 98.48 366 GLY A O 1
ATOM 3019 N N . ASP A 1 367 ? 20.054 26.662 22.672 1 98.32 367 ASP A N 1
ATOM 3020 C CA . ASP A 1 367 ? 20.609 25.845 21.597 1 98.32 367 ASP A CA 1
ATOM 3021 C C . ASP A 1 367 ? 19.744 24.613 21.34 1 98.32 367 ASP A C 1
ATOM 3023 O O . ASP A 1 367 ? 19.513 24.239 20.188 1 98.32 367 ASP A O 1
ATOM 3027 N N . ILE A 1 368 ? 19.24 23.975 22.408 1 98.74 368 ILE A N 1
ATOM 3028 C CA . ILE A 1 368 ? 18.379 22.804 22.285 1 98.74 368 ILE A CA 1
ATOM 3029 C C . ILE A 1 368 ? 17.129 23.165 21.485 1 98.74 368 ILE A C 1
ATOM 3031 O O . ILE A 1 368 ? 16.787 22.485 20.515 1 98.74 368 ILE A O 1
ATOM 3035 N N . MET A 1 369 ? 16.555 24.274 21.788 1 98.66 369 MET A N 1
ATOM 3036 C CA . MET A 1 369 ? 15.289 24.631 21.154 1 98.66 369 MET A CA 1
ATOM 3037 C C . MET A 1 369 ? 15.517 25.148 19.737 1 98.66 369 MET A C 1
ATOM 3039 O O . MET A 1 369 ? 14.649 25.006 18.873 1 98.66 369 MET A O 1
ATOM 3043 N N . GLY A 1 370 ? 16.695 25.797 19.542 1 98.1 370 GLY A N 1
ATOM 3044 C CA . GLY A 1 370 ? 17.041 26.147 18.174 1 98.1 370 GLY A CA 1
ATOM 3045 C C . GLY A 1 370 ? 17.16 24.941 17.261 1 98.1 370 GLY A C 1
ATOM 3046 O O . GLY A 1 370 ? 16.582 24.92 16.173 1 98.1 370 GLY A O 1
ATOM 3047 N N . LYS A 1 371 ? 17.844 23.891 17.727 1 98.14 371 LYS A N 1
ATOM 3048 C CA . LYS A 1 371 ? 17.999 22.662 16.955 1 98.14 371 LYS A CA 1
ATOM 3049 C C . LYS A 1 371 ? 16.674 21.913 16.841 1 98.14 371 LYS A C 1
ATOM 3051 O O . LYS A 1 371 ? 16.352 21.367 15.784 1 98.14 371 LYS A O 1
ATOM 3056 N N . TYR A 1 372 ? 15.955 21.911 17.963 1 98.47 372 TYR A N 1
ATOM 3057 C CA . TYR A 1 372 ? 14.629 21.305 17.927 1 98.47 372 TYR A CA 1
ATOM 3058 C C . TYR A 1 372 ? 13.789 21.896 16.801 1 98.47 372 TYR A C 1
ATOM 3060 O O . TYR A 1 372 ? 13.175 21.161 16.024 1 98.47 372 TYR A O 1
ATOM 3068 N N . SER A 1 373 ? 13.739 23.21 16.726 1 97.83 373 SER A N 1
ATOM 3069 C CA . SER A 1 373 ? 12.899 23.892 15.747 1 97.83 373 SER A CA 1
ATOM 3070 C C . SER A 1 373 ? 13.318 23.546 14.322 1 97.83 373 SER A C 1
ATOM 3072 O O . SER A 1 373 ? 12.47 23.366 13.446 1 97.83 373 SER A O 1
ATOM 3074 N N . LEU A 1 374 ? 14.564 23.437 14.151 1 97.32 374 LEU A N 1
ATOM 3075 C CA . LEU A 1 374 ? 15.08 23.065 12.839 1 97.32 374 LEU A CA 1
ATOM 3076 C C . LEU A 1 374 ? 14.665 21.644 12.474 1 97.32 374 LEU A C 1
ATOM 3078 O O . LEU A 1 374 ? 14.15 21.404 11.38 1 97.32 374 LEU A O 1
ATOM 3082 N N . TYR A 1 375 ? 14.864 20.683 13.403 1 97.89 375 TYR A N 1
ATOM 3083 C CA . TYR A 1 375 ? 14.579 19.277 13.139 1 97.89 375 TYR A CA 1
ATOM 3084 C C . TYR A 1 375 ? 13.081 19.046 12.972 1 97.89 375 TYR A C 1
ATOM 3086 O O . TYR A 1 375 ? 12.656 18.313 12.076 1 97.89 375 TYR A O 1
ATOM 3094 N N . ALA A 1 376 ? 12.281 19.712 13.783 1 97.74 376 ALA A N 1
ATOM 3095 C CA . ALA A 1 376 ? 10.838 19.485 13.81 1 97.74 376 ALA A CA 1
ATOM 3096 C C . ALA A 1 376 ? 10.165 20.082 12.578 1 97.74 376 ALA A C 1
ATOM 3098 O O . ALA A 1 376 ? 9.1 19.623 12.161 1 97.74 376 ALA A O 1
ATOM 3099 N N . SER A 1 377 ? 10.811 21.041 11.978 1 96.45 377 SER A N 1
ATOM 3100 C CA . SER A 1 377 ? 10.193 21.736 10.853 1 96.45 377 SER A CA 1
ATOM 3101 C C . SER A 1 377 ? 10.538 21.061 9.53 1 96.45 377 SER A C 1
ATOM 3103 O O . SER A 1 377 ? 9.929 21.356 8.499 1 96.45 377 SER A O 1
ATOM 3105 N N . ARG A 1 378 ? 11.433 20.05 9.572 1 94.29 378 ARG A N 1
ATOM 3106 C CA . ARG A 1 378 ? 11.825 19.338 8.36 1 94.29 378 ARG A CA 1
ATOM 3107 C C . ARG A 1 378 ? 10.636 18.608 7.745 1 94.29 378 ARG A C 1
ATOM 3109 O O . ARG A 1 378 ? 10.513 18.531 6.52 1 94.29 378 ARG A O 1
ATOM 3116 N N . ASN A 1 379 ? 9.966 18.071 8.595 1 94.56 379 ASN A N 1
ATOM 3117 C CA . ASN A 1 379 ? 8.788 17.26 8.308 1 94.56 379 ASN A CA 1
ATOM 3118 C C . ASN A 1 379 ? 7.776 17.318 9.448 1 94.56 379 ASN A C 1
ATOM 3120 O O . ASN A 1 379 ? 8.086 16.937 10.579 1 94.56 379 ASN A O 1
ATOM 3124 N N . LYS A 1 380 ? 6.598 17.846 9.116 1 96.94 380 LYS A N 1
ATOM 3125 C CA . LYS A 1 380 ? 5.603 17.846 10.184 1 96.94 380 LYS A CA 1
ATOM 3126 C C . LYS A 1 380 ? 5.475 16.463 10.816 1 96.94 380 LYS A C 1
ATOM 3128 O O . LYS A 1 380 ? 5.522 15.448 10.118 1 96.94 380 LYS A O 1
ATOM 3133 N N . ALA A 1 381 ? 5.332 16.419 12.135 1 97.49 381 ALA A N 1
ATOM 3134 C CA . ALA A 1 381 ? 5.279 15.164 12.88 1 97.49 381 ALA A CA 1
ATOM 3135 C C . ALA A 1 381 ? 4.198 14.242 12.325 1 97.49 381 ALA A C 1
ATOM 3137 O O . ALA A 1 381 ? 4.39 13.026 12.248 1 97.49 381 ALA A O 1
ATOM 3138 N N . GLU A 1 382 ? 3.089 14.752 11.855 1 97.04 382 GLU A N 1
ATOM 3139 C CA . GLU A 1 382 ? 1.93 14.001 11.385 1 97.04 382 GLU A CA 1
ATOM 3140 C C . GLU A 1 382 ? 2.178 13.413 9.999 1 97.04 382 GLU A C 1
ATOM 3142 O O . GLU A 1 382 ? 1.417 12.562 9.535 1 97.04 382 GLU A O 1
ATOM 3147 N N . LEU A 1 383 ? 3.239 13.852 9.335 1 97.18 383 LEU A N 1
ATOM 3148 C CA . LEU A 1 383 ? 3.594 13.352 8.012 1 97.18 383 LEU A CA 1
ATOM 3149 C C . LEU A 1 383 ? 4.686 12.29 8.106 1 97.18 383 LEU A C 1
ATOM 3151 O O . LEU A 1 383 ? 4.949 11.576 7.136 1 97.18 383 LEU A O 1
ATOM 3155 N N . VAL A 1 384 ? 5.368 12.197 9.267 1 97.18 384 VAL A N 1
ATOM 3156 C CA . VAL A 1 384 ? 6.421 11.2 9.436 1 97.18 384 VAL A CA 1
ATOM 3157 C C . VAL A 1 384 ? 5.823 9.798 9.356 1 97.18 384 VAL A C 1
ATOM 3159 O O . VAL A 1 384 ? 4.791 9.52 9.972 1 97.18 384 VAL A O 1
ATOM 3162 N N . ASN A 1 385 ? 6.4 8.977 8.54 1 96.4 385 ASN A N 1
ATOM 3163 C CA . ASN A 1 385 ? 5.973 7.591 8.382 1 96.4 385 ASN A CA 1
ATOM 3164 C C . ASN A 1 385 ? 7.152 6.675 8.063 1 96.4 385 ASN A C 1
ATOM 3166 O O . ASN A 1 385 ? 8.309 7.085 8.169 1 96.4 385 ASN A O 1
ATOM 3170 N N . SER A 1 386 ? 6.9 5.496 7.77 1 96.07 386 SER A N 1
ATOM 3171 C CA . SER A 1 386 ? 7.932 4.477 7.609 1 96.07 386 SER A CA 1
ATOM 3172 C C . SER A 1 386 ? 8.752 4.716 6.346 1 96.07 386 SER A C 1
ATOM 3174 O O . SER A 1 386 ? 9.801 4.097 6.154 1 96.07 386 SER A O 1
ATOM 3176 N N . LYS A 1 387 ? 8.389 5.71 5.5 1 95.15 387 LYS A N 1
ATOM 3177 C CA . LYS A 1 387 ? 9.091 5.98 4.249 1 95.15 387 LYS A CA 1
ATOM 3178 C C . LYS A 1 387 ? 9.82 7.319 4.305 1 95.15 387 LYS A C 1
ATOM 3180 O O . LYS A 1 387 ? 10.479 7.715 3.341 1 95.15 387 LYS A O 1
ATOM 3185 N N . SER A 1 388 ? 9.692 7.916 5.42 1 96.42 388 SER A N 1
ATOM 3186 C CA . SER A 1 388 ? 10.2 9.281 5.511 1 96.42 388 SER A CA 1
ATOM 3187 C C . SER A 1 388 ? 11.723 9.311 5.436 1 96.42 388 SER A C 1
ATOM 3189 O O . SER A 1 388 ? 12.3 10.174 4.773 1 96.42 388 SER A O 1
ATOM 3191 N N . TRP A 1 389 ? 12.361 8.323 6.104 1 97.38 389 TRP A N 1
ATOM 3192 C CA . TRP A 1 389 ? 13.817 8.334 6.202 1 97.38 389 TRP A CA 1
ATOM 3193 C C . TRP A 1 389 ? 14.416 7.087 5.561 1 97.38 389 TRP A C 1
ATOM 3195 O O . TRP A 1 389 ? 14.026 5.964 5.889 1 97.38 389 TRP A O 1
ATOM 3205 N N . SER A 1 390 ? 15.384 7.271 4.709 1 97.08 390 SER A N 1
ATOM 3206 C CA . SER A 1 390 ? 15.987 6.15 3.995 1 97.08 390 SER A CA 1
ATOM 3207 C C . SER A 1 390 ? 16.8 5.268 4.936 1 97.08 390 SER A C 1
ATOM 3209 O O . SER A 1 390 ? 17.58 5.771 5.748 1 97.08 390 SER A O 1
ATOM 3211 N N . LEU A 1 391 ? 16.618 4.038 4.827 1 96.41 391 LEU A N 1
ATOM 3212 C CA . LEU A 1 391 ? 17.393 3.07 5.594 1 96.41 391 LEU A CA 1
ATOM 3213 C C . LEU A 1 391 ? 18.693 2.722 4.876 1 96.41 391 LEU A C 1
ATOM 3215 O O . LEU A 1 391 ? 19.647 2.256 5.503 1 96.41 391 LEU A O 1
ATOM 3219 N N . SER A 1 392 ? 18.764 2.969 3.57 1 93.96 392 SER A N 1
ATOM 3220 C CA . SER A 1 392 ? 19.855 2.435 2.761 1 93.96 392 SER A CA 1
ATOM 3221 C C . SER A 1 392 ? 20.765 3.55 2.256 1 93.96 392 SER A C 1
ATOM 3223 O O . SER A 1 392 ? 21.921 3.304 1.906 1 93.96 392 SER A O 1
ATOM 3225 N N . ASN A 1 393 ? 20.208 4.771 2.199 1 95.03 393 ASN A N 1
ATOM 3226 C CA . ASN A 1 393 ? 20.968 5.84 1.559 1 95.03 393 ASN A CA 1
ATOM 3227 C C . ASN A 1 393 ? 21.445 6.874 2.574 1 95.03 393 ASN A C 1
ATOM 3229 O O . ASN A 1 393 ? 20.648 7.398 3.355 1 95.03 393 ASN A O 1
ATOM 3233 N N . TYR A 1 394 ? 22.733 7.131 2.582 1 95.07 394 TYR A N 1
ATOM 3234 C CA . TYR A 1 394 ? 23.38 8.238 3.276 1 95.07 394 TYR A CA 1
ATOM 3235 C C . TYR A 1 394 ? 23.196 8.119 4.784 1 95.07 394 TYR A C 1
ATOM 3237 O O . TYR A 1 394 ? 23.17 9.127 5.495 1 95.07 394 TYR A O 1
ATOM 3245 N N . ARG A 1 395 ? 22.804 6.902 5.293 1 95.08 395 ARG A N 1
ATOM 3246 C CA . ARG A 1 395 ? 22.57 6.647 6.71 1 95.08 395 ARG A CA 1
ATOM 3247 C C . ARG A 1 395 ? 21.564 7.637 7.286 1 95.08 395 ARG A C 1
ATOM 3249 O O . ARG A 1 395 ? 21.72 8.102 8.417 1 95.08 395 ARG A O 1
ATOM 3256 N N . GLU A 1 396 ? 20.617 7.988 6.501 1 96.99 396 GLU A N 1
ATOM 3257 C CA . GLU A 1 396 ? 19.702 9.076 6.834 1 96.99 396 GLU A CA 1
ATOM 3258 C C . GLU A 1 396 ? 18.908 8.76 8.099 1 96.99 396 GLU A C 1
ATOM 3260 O O . GLU A 1 396 ? 18.841 9.581 9.016 1 96.99 396 GLU A O 1
ATOM 3265 N N . ALA A 1 397 ? 18.293 7.567 8.159 1 97.78 397 ALA A N 1
ATOM 3266 C CA . ALA A 1 397 ? 17.488 7.196 9.32 1 97.78 397 ALA A CA 1
ATOM 3267 C C . ALA A 1 397 ? 18.315 7.254 10.602 1 97.78 397 ALA A C 1
ATOM 3269 O O . ALA A 1 397 ? 17.843 7.746 11.63 1 97.78 397 ALA A O 1
ATOM 3270 N N . GLU A 1 398 ? 19.52 6.809 10.551 1 97.04 398 GLU A N 1
ATOM 3271 C CA . GLU A 1 398 ? 20.397 6.805 11.718 1 97.04 398 GLU A CA 1
ATOM 3272 C C . GLU A 1 398 ? 20.781 8.225 12.124 1 97.04 398 GLU A C 1
ATOM 3274 O O . GLU A 1 398 ? 20.809 8.55 13.313 1 97.04 398 GLU A O 1
ATOM 3279 N N . ARG A 1 399 ? 21.11 9.019 11.15 1 96.84 399 ARG A N 1
ATOM 3280 C CA . ARG A 1 399 ? 21.477 10.401 11.441 1 96.84 399 ARG A CA 1
ATOM 3281 C C . ARG A 1 399 ? 20.316 11.151 12.087 1 96.84 399 ARG A C 1
ATOM 3283 O O . ARG A 1 399 ? 20.501 11.848 13.087 1 96.84 399 ARG A O 1
ATOM 3290 N N . VAL A 1 400 ? 19.153 10.977 11.557 1 97.88 400 VAL A N 1
ATOM 3291 C CA . VAL A 1 400 ? 17.972 11.664 12.07 1 97.88 400 VAL A CA 1
ATOM 3292 C C . VAL A 1 400 ? 17.697 11.217 13.504 1 97.88 400 VAL A C 1
ATOM 3294 O O . VAL A 1 400 ? 17.487 12.049 14.39 1 97.88 400 VAL A O 1
ATOM 3297 N N . LEU A 1 401 ? 17.722 9.942 13.754 1 98.44 401 LEU A N 1
ATOM 3298 C CA . LEU A 1 401 ? 17.436 9.432 15.091 1 98.44 401 LEU A CA 1
ATOM 3299 C C . LEU A 1 401 ? 18.494 9.894 16.087 1 98.44 401 LEU A C 1
ATOM 3301 O O . LEU A 1 401 ? 18.169 10.262 17.219 1 98.44 401 LEU A O 1
ATOM 3305 N N . THR A 1 402 ? 19.734 9.873 15.671 1 98.36 402 THR A N 1
ATOM 3306 C CA . THR A 1 402 ? 20.827 10.306 16.535 1 98.36 402 THR A CA 1
ATOM 3307 C C . THR A 1 402 ? 20.674 11.779 16.902 1 98.36 402 THR A C 1
ATOM 3309 O O . THR A 1 402 ? 20.931 12.17 18.042 1 98.36 402 THR A O 1
ATOM 3312 N N . GLU A 1 403 ? 20.311 12.547 15.98 1 98.19 403 GLU A N 1
ATOM 3313 C CA . GLU A 1 403 ? 20.081 13.967 16.227 1 98.19 403 GLU A CA 1
ATOM 3314 C C . GLU A 1 403 ? 19.016 14.175 17.3 1 98.19 403 GLU A C 1
ATOM 3316 O O . GLU A 1 403 ? 19.208 14.962 18.229 1 98.19 403 GLU A O 1
ATOM 3321 N N . TRP A 1 404 ? 17.952 13.504 17.234 1 98.59 404 TRP A N 1
ATOM 3322 C CA . TRP A 1 404 ? 16.88 13.626 18.217 1 98.59 404 TRP A CA 1
ATOM 3323 C C . TRP A 1 404 ? 17.321 13.086 19.573 1 98.59 404 TRP A C 1
ATOM 3325 O O . TRP A 1 404 ? 17.007 13.671 20.613 1 98.59 404 TRP A O 1
ATOM 3335 N N . GLN A 1 405 ? 18.019 11.952 19.554 1 98.71 405 GLN A N 1
ATOM 3336 C CA . GLN A 1 405 ? 18.513 11.361 20.794 1 98.71 405 GLN A CA 1
ATOM 3337 C C . GLN A 1 405 ? 19.439 12.323 21.531 1 98.71 405 GLN A C 1
ATOM 3339 O O . GLN A 1 405 ? 19.384 12.429 22.758 1 98.71 405 GLN A O 1
ATOM 3344 N N . ASP A 1 406 ? 20.277 12.961 20.773 1 98.72 406 ASP A N 1
ATOM 3345 C CA . ASP A 1 406 ? 21.175 13.949 21.363 1 98.72 406 ASP A CA 1
ATOM 3346 C C . ASP A 1 406 ? 20.39 15.05 22.072 1 98.72 406 ASP A C 1
ATOM 3348 O O . ASP A 1 406 ? 20.706 15.413 23.207 1 98.72 406 ASP A O 1
ATOM 3352 N N . LEU A 1 407 ? 19.349 15.593 21.468 1 98.73 407 LEU A N 1
ATOM 3353 C CA . LEU A 1 407 ? 18.545 16.657 22.06 1 98.73 407 LEU A CA 1
ATOM 3354 C C . LEU A 1 407 ? 17.852 16.174 23.329 1 98.73 407 LEU A C 1
ATOM 3356 O O . LEU A 1 407 ? 17.814 16.891 24.332 1 98.73 407 LEU A O 1
ATOM 3360 N N . THR A 1 408 ? 17.275 14.953 23.238 1 98.82 408 THR A N 1
ATOM 3361 C CA . THR A 1 408 ? 16.567 14.411 24.393 1 98.82 408 THR A CA 1
ATOM 3362 C C . THR A 1 408 ? 17.521 14.203 25.565 1 98.82 408 THR A C 1
ATOM 3364 O O . THR A 1 408 ? 17.178 14.496 26.712 1 98.82 408 THR A O 1
ATOM 3367 N N . THR A 1 409 ? 18.705 13.706 25.255 1 98.83 409 THR A N 1
ATOM 3368 C CA . THR A 1 409 ? 19.714 13.488 26.286 1 98.83 409 THR A CA 1
ATOM 3369 C C . THR A 1 409 ? 20.117 14.809 26.937 1 98.83 409 THR A C 1
ATOM 3371 O O . THR A 1 409 ? 20.168 14.912 28.164 1 98.83 409 THR A O 1
ATOM 3374 N N . ARG A 1 410 ? 20.417 15.824 26.154 1 98.79 410 ARG A N 1
ATOM 3375 C CA . ARG A 1 410 ? 20.797 17.141 26.656 1 98.79 410 ARG A CA 1
ATOM 3376 C C . ARG A 1 410 ? 19.669 17.761 27.474 1 98.79 410 ARG A C 1
ATOM 3378 O O . ARG A 1 410 ? 19.905 18.303 28.556 1 98.79 410 ARG A O 1
ATOM 3385 N N . ALA A 1 411 ? 18.436 17.691 26.952 1 98.86 411 ALA A N 1
ATOM 3386 C CA . ALA A 1 411 ? 17.285 18.214 27.684 1 98.86 411 ALA A CA 1
ATOM 3387 C C . ALA A 1 411 ? 17.111 17.493 29.018 1 98.86 411 ALA A C 1
ATOM 3389 O O . ALA A 1 411 ? 16.778 18.117 30.029 1 98.86 411 ALA A O 1
ATOM 3390 N N . GLY A 1 412 ? 17.319 16.192 29.01 1 98.75 412 GLY A N 1
ATOM 3391 C CA . GLY A 1 412 ? 17.236 15.415 30.237 1 98.75 412 GLY A CA 1
ATOM 3392 C C . GLY A 1 412 ? 18.259 15.832 31.277 1 98.75 412 GLY A C 1
ATOM 3393 O O . GLY A 1 412 ? 17.951 15.892 32.469 1 98.75 412 GLY A O 1
ATOM 3394 N N . MET A 1 413 ? 19.42 16.148 30.856 1 98.59 413 MET A N 1
ATOM 3395 C CA . MET A 1 413 ? 20.471 16.588 31.77 1 98.59 413 MET A CA 1
ATOM 3396 C C . MET A 1 413 ? 20.098 17.911 32.431 1 98.59 413 MET A C 1
ATOM 3398 O O . MET A 1 413 ? 20.305 18.088 33.633 1 98.59 413 MET A O 1
ATOM 3402 N N . VAL A 1 414 ? 19.55 18.819 31.621 1 98.71 414 VAL A N 1
ATOM 3403 C CA . VAL A 1 414 ? 19.101 20.091 32.176 1 98.71 414 VAL A CA 1
ATOM 3404 C C . VAL A 1 414 ? 17.953 19.852 33.154 1 98.71 414 VAL A C 1
ATOM 3406 O O . VAL A 1 414 ? 17.953 20.389 34.264 1 98.71 414 VAL A O 1
ATOM 3409 N N . TYR A 1 415 ? 16.995 19.044 32.754 1 98.57 415 TYR A N 1
ATOM 3410 C CA . TYR A 1 415 ? 15.823 18.729 33.563 1 98.57 415 TYR A CA 1
ATOM 3411 C C . TYR A 1 415 ? 16.232 18.243 34.949 1 98.57 415 TYR A C 1
ATOM 3413 O O . TYR A 1 415 ? 15.686 18.694 35.958 1 98.57 415 TYR A O 1
ATOM 3421 N N . ASP A 1 416 ? 17.249 17.452 35.06 1 98.11 416 ASP A N 1
ATOM 3422 C CA . ASP A 1 416 ? 17.687 16.816 36.299 1 98.11 416 ASP A CA 1
ATOM 3423 C C . ASP A 1 416 ? 18.349 17.828 37.232 1 98.11 416 ASP A C 1
ATOM 3425 O O . ASP A 1 416 ? 18.405 17.618 38.445 1 98.11 416 ASP A O 1
ATOM 3429 N N . GLN A 1 417 ? 18.765 18.919 36.679 1 97.96 417 GLN A N 1
ATOM 3430 C CA . GLN A 1 417 ? 19.517 19.881 37.477 1 97.96 417 GLN A CA 1
ATOM 3431 C C . GLN A 1 417 ? 18.644 21.067 37.876 1 97.96 417 GLN A C 1
ATOM 3433 O O . GLN A 1 417 ? 19.039 21.88 38.715 1 97.96 417 GLN A O 1
ATOM 3438 N N . LEU A 1 418 ? 17.506 21.172 37.28 1 98.04 418 LEU A N 1
ATOM 3439 C CA . LEU A 1 418 ? 16.61 22.284 37.578 1 98.04 418 LEU A CA 1
ATOM 3440 C C . LEU A 1 418 ? 15.974 22.116 38.954 1 98.04 418 LEU A C 1
ATOM 3442 O O . LEU A 1 418 ? 15.758 20.991 39.409 1 98.04 418 LEU A O 1
ATOM 3446 N N . PRO A 1 419 ? 15.648 23.254 39.614 1 95.94 419 PRO A N 1
ATOM 3447 C CA . PRO A 1 419 ? 14.827 23.157 40.824 1 95.94 419 PRO A CA 1
ATOM 3448 C C . PRO A 1 419 ? 13.488 22.467 40.574 1 95.94 419 PRO A C 1
ATOM 3450 O O . PRO A 1 419 ? 12.899 22.624 39.501 1 95.94 419 PRO A O 1
ATOM 3453 N N . LYS A 1 420 ? 13.049 21.758 41.581 1 96.81 420 LYS A N 1
ATOM 3454 C CA . LYS A 1 420 ? 11.827 20.966 41.481 1 96.81 420 LYS A CA 1
ATOM 3455 C C . LYS A 1 420 ? 10.657 21.818 41.001 1 96.81 420 LYS A C 1
ATOM 3457 O O . LYS A 1 420 ? 9.805 21.344 40.246 1 96.81 420 LYS A O 1
ATOM 3462 N N . GLU A 1 421 ? 10.602 23.075 41.407 1 95.76 421 GLU A N 1
ATOM 3463 C CA . GLU A 1 421 ? 9.485 23.95 41.063 1 95.76 421 GLU A CA 1
ATOM 3464 C C . GLU A 1 421 ? 9.531 24.352 39.592 1 95.76 421 GLU A C 1
ATOM 3466 O O . GLU A 1 421 ? 8.519 24.77 39.025 1 95.76 421 GLU A O 1
ATOM 3471 N N . THR A 1 422 ? 10.716 24.208 38.909 1 97.26 422 THR A N 1
ATOM 3472 C CA . THR A 1 422 ? 10.892 24.628 37.523 1 97.26 422 THR A CA 1
ATOM 3473 C C . THR A 1 422 ? 10.726 23.445 36.574 1 97.26 422 THR A C 1
ATOM 3475 O O . THR A 1 422 ? 10.482 23.629 35.38 1 97.26 422 THR A O 1
ATOM 3478 N N . GLN A 1 423 ? 10.763 22.256 37.096 1 97.96 423 GLN A N 1
ATOM 3479 C CA . GLN A 1 423 ? 10.8 21.043 36.286 1 97.96 423 GLN A CA 1
ATOM 3480 C C . GLN A 1 423 ? 9.512 20.876 35.486 1 97.96 423 GLN A C 1
ATOM 3482 O O . GLN A 1 423 ? 9.549 20.51 34.309 1 97.96 423 GLN A O 1
ATOM 3487 N N . PRO A 1 424 ? 8.361 21.109 36.119 1 98.13 424 PRO A N 1
ATOM 3488 C CA . PRO A 1 424 ? 7.148 20.952 35.313 1 98.13 424 PRO A CA 1
ATOM 3489 C C . PRO A 1 424 ? 7.138 21.853 34.08 1 98.13 424 PRO A C 1
ATOM 3491 O O . PRO A 1 424 ? 6.76 21.411 32.992 1 98.13 424 PRO A O 1
ATOM 3494 N N . ALA A 1 425 ? 7.582 23.116 34.235 1 98.23 425 ALA A N 1
ATOM 3495 C CA . ALA A 1 425 ? 7.635 24.038 33.103 1 98.23 425 ALA A CA 1
ATOM 3496 C C . ALA A 1 425 ? 8.612 23.545 32.04 1 98.23 425 ALA A C 1
ATOM 3498 O O . ALA A 1 425 ? 8.311 23.587 30.844 1 98.23 425 ALA A O 1
ATOM 3499 N N . PHE A 1 426 ? 9.755 23.053 32.551 1 98.56 426 PHE A N 1
ATOM 3500 C CA . PHE A 1 426 ? 10.773 22.572 31.624 1 98.56 426 PHE A CA 1
ATOM 3501 C C . PHE A 1 426 ? 10.286 21.334 30.881 1 98.56 426 PHE A C 1
ATOM 3503 O O . PHE A 1 426 ? 10.542 21.181 29.685 1 98.56 426 PHE A O 1
ATOM 3510 N N . PHE A 1 427 ? 9.636 20.461 31.6 1 98.39 427 PHE A N 1
ATOM 3511 C CA . PHE A 1 427 ? 9.084 19.271 30.962 1 98.39 427 PHE A CA 1
ATOM 3512 C C . PHE A 1 427 ? 8.111 19.652 29.854 1 98.39 427 PHE A C 1
ATOM 3514 O O . PHE A 1 427 ? 8.185 19.119 28.745 1 98.39 427 PHE A O 1
ATOM 3521 N N . GLN A 1 428 ? 7.264 20.619 30.036 1 98.26 428 GLN A N 1
ATOM 3522 C CA . GLN A 1 428 ? 6.208 21.009 29.108 1 98.26 428 GLN A CA 1
ATOM 3523 C C . GLN A 1 428 ? 6.785 21.704 27.878 1 98.26 428 GLN A C 1
ATOM 3525 O O . GLN A 1 428 ? 6.329 21.471 26.756 1 98.26 428 GLN A O 1
ATOM 3530 N N . LEU A 1 429 ? 7.788 22.504 28.085 1 98.41 429 LEU A N 1
ATOM 3531 C CA . LEU A 1 429 ? 8.175 23.463 27.056 1 98.41 429 LEU A CA 1
ATOM 3532 C C . LEU A 1 429 ? 9.382 22.96 26.271 1 98.41 429 LEU A C 1
ATOM 3534 O O . LEU A 1 429 ? 9.673 23.463 25.183 1 98.41 429 LEU A O 1
ATOM 3538 N N . VAL A 1 430 ? 10.104 21.916 26.863 1 98.72 430 VAL A N 1
ATOM 3539 C CA . VAL A 1 430 ? 11.358 21.534 26.222 1 98.72 430 VAL A CA 1
ATOM 3540 C C . VAL A 1 430 ? 11.471 20.012 26.174 1 98.72 430 VAL A C 1
ATOM 3542 O O . VAL A 1 430 ? 11.434 19.415 25.095 1 98.72 430 VAL A O 1
ATOM 3545 N N . TYR A 1 431 ? 11.492 19.355 27.349 1 98.74 431 TYR A N 1
ATOM 3546 C CA . TYR A 1 431 ? 11.879 17.953 27.459 1 98.74 431 TYR A CA 1
ATOM 3547 C C . TYR A 1 431 ? 10.891 17.055 26.724 1 98.74 431 TYR A C 1
ATOM 3549 O O . TYR A 1 431 ? 11.293 16.172 25.962 1 98.74 431 TYR A O 1
ATOM 3557 N N . MET A 1 432 ? 9.628 17.245 27.003 1 98.21 432 MET A N 1
ATOM 3558 C CA . MET A 1 432 ? 8.61 16.392 26.394 1 98.21 432 MET A CA 1
ATOM 3559 C C . MET A 1 432 ? 8.618 16.535 24.876 1 98.21 432 MET A C 1
ATOM 3561 O O . MET A 1 432 ? 8.372 15.566 24.156 1 98.21 432 MET A O 1
ATOM 3565 N N . LEU A 1 433 ? 8.888 17.735 24.345 1 98.54 433 LEU A N 1
ATOM 3566 C CA . LEU A 1 433 ? 8.936 17.956 22.904 1 98.54 433 LEU A CA 1
ATOM 3567 C C . LEU A 1 433 ? 10.047 17.131 22.264 1 98.54 433 LEU A C 1
ATOM 3569 O O . LEU A 1 433 ? 9.825 16.463 21.251 1 98.54 433 LEU A O 1
ATOM 3573 N N . CYS A 1 434 ? 11.199 17.162 22.867 1 98.82 434 CYS A N 1
ATOM 3574 C CA . CYS A 1 434 ? 12.342 16.399 22.375 1 98.82 434 CYS A CA 1
ATOM 3575 C C . CYS A 1 434 ? 12.07 14.901 22.449 1 98.82 434 CYS A C 1
ATOM 3577 O O . CYS A 1 434 ? 12.275 14.18 21.47 1 98.82 434 CYS A O 1
ATOM 3579 N N . ALA A 1 435 ? 11.552 14.466 23.582 1 98.78 435 ALA A N 1
ATOM 3580 C CA . ALA A 1 435 ? 11.307 13.044 23.81 1 98.78 435 ALA A CA 1
ATOM 3581 C C . ALA A 1 435 ? 10.239 12.512 22.859 1 98.78 435 ALA A C 1
ATOM 3583 O O . ALA A 1 435 ? 10.36 11.399 22.34 1 98.78 435 ALA A O 1
ATOM 3584 N N . ALA A 1 436 ? 9.21 13.273 22.665 1 98.66 436 ALA A N 1
ATOM 3585 C CA . ALA A 1 436 ? 8.104 12.854 21.807 1 98.66 436 ALA A CA 1
ATOM 3586 C C . ALA A 1 436 ? 8.556 12.72 20.356 1 98.66 436 ALA A C 1
ATOM 3588 O O . ALA A 1 436 ? 8.205 11.752 19.677 1 98.66 436 ALA A O 1
ATOM 3589 N N . GLN A 1 437 ? 9.312 13.684 19.853 1 98.62 437 GLN A N 1
ATOM 3590 C CA . GLN A 1 437 ? 9.811 13.637 18.483 1 98.62 437 GLN A CA 1
ATOM 3591 C C . GLN A 1 437 ? 10.785 12.478 18.292 1 98.62 437 GLN A C 1
ATOM 3593 O O . GLN A 1 437 ? 10.755 11.797 17.264 1 98.62 437 GLN A O 1
ATOM 3598 N N . GLU A 1 438 ? 11.657 12.284 19.277 1 98.79 438 GLU A N 1
ATOM 3599 C CA . GLU A 1 438 ? 12.555 11.135 19.212 1 98.79 438 GLU A CA 1
ATOM 3600 C C . GLU A 1 438 ? 11.773 9.83 19.086 1 98.79 438 GLU A C 1
ATOM 3602 O O . GLU A 1 438 ? 12.066 9.006 18.217 1 98.79 438 GLU A O 1
ATOM 3607 N N . ASN A 1 439 ? 10.794 9.668 19.953 1 98.79 439 ASN A N 1
ATOM 3608 C CA . ASN A 1 439 ? 10.025 8.429 20.003 1 98.79 439 ASN A CA 1
ATOM 3609 C C . ASN A 1 439 ? 9.247 8.2 18.71 1 98.79 439 ASN A C 1
ATOM 3611 O O . ASN A 1 439 ? 9.172 7.073 18.217 1 98.79 439 ASN A O 1
ATOM 3615 N N . LEU A 1 440 ? 8.62 9.239 18.19 1 98.58 440 LEU A N 1
ATOM 3616 C CA . LEU A 1 440 ? 7.859 9.122 16.951 1 98.58 440 LEU A CA 1
ATOM 3617 C C . LEU A 1 440 ? 8.754 8.66 15.805 1 98.58 440 LEU A C 1
ATOM 3619 O O . LEU A 1 440 ? 8.368 7.789 15.022 1 98.58 440 LEU A O 1
ATOM 3623 N N . ASN A 1 441 ? 9.917 9.253 15.657 1 98.65 441 ASN A N 1
ATOM 3624 C CA . ASN A 1 441 ? 10.856 8.849 14.616 1 98.65 441 ASN A CA 1
ATOM 3625 C C . ASN A 1 441 ? 11.348 7.42 14.828 1 98.65 441 ASN A C 1
ATOM 3627 O O . ASN A 1 441 ? 11.436 6.642 13.876 1 98.65 441 ASN A O 1
ATOM 3631 N N . LYS A 1 442 ? 11.671 7.12 16.086 1 98.73 442 LYS A N 1
ATOM 3632 C CA . LYS A 1 442 ? 12.076 5.759 16.424 1 98.73 442 LYS A CA 1
ATOM 3633 C C . LYS A 1 442 ? 11.012 4.748 16.007 1 98.73 442 LYS A C 1
ATOM 3635 O O . LYS A 1 442 ? 11.33 3.701 15.439 1 98.73 442 LYS A O 1
ATOM 3640 N N . LEU A 1 443 ? 9.746 5.065 16.289 1 98.68 443 LEU A N 1
ATOM 3641 C CA . LEU A 1 443 ? 8.619 4.205 15.944 1 98.68 443 LEU A CA 1
ATOM 3642 C C . LEU A 1 443 ? 8.589 3.923 14.446 1 98.68 443 LEU A C 1
ATOM 3644 O O . LEU A 1 443 ? 8.58 2.762 14.028 1 98.68 443 LEU A O 1
ATOM 3648 N N . HIS A 1 444 ? 8.6 4.914 13.646 1 98.5 444 HIS A N 1
ATOM 3649 C CA . HIS A 1 444 ? 8.424 4.753 12.207 1 98.5 444 HIS A CA 1
ATOM 3650 C C . HIS A 1 444 ? 9.659 4.127 11.568 1 98.5 444 HIS A C 1
ATOM 3652 O O . HIS A 1 444 ? 9.546 3.374 10.598 1 98.5 444 HIS A O 1
ATOM 3658 N N . ILE A 1 445 ? 10.856 4.427 12.042 1 98.63 445 ILE A N 1
ATOM 3659 C CA . ILE A 1 445 ? 12.076 3.804 11.54 1 98.63 445 ILE A CA 1
ATOM 3660 C C . ILE A 1 445 ? 12.075 2.316 11.883 1 98.63 445 ILE A C 1
ATOM 3662 O O . ILE A 1 445 ? 12.495 1.486 11.074 1 98.63 445 ILE A O 1
ATOM 3666 N N . ALA A 1 446 ? 11.607 1.967 13.101 1 98.62 446 ALA A N 1
ATOM 3667 C CA . ALA A 1 446 ? 11.504 0.564 13.496 1 98.62 446 ALA A CA 1
ATOM 3668 C C . ALA A 1 446 ? 10.514 -0.184 12.608 1 98.62 446 ALA A C 1
ATOM 3670 O O . ALA A 1 446 ? 10.76 -1.328 12.219 1 98.62 446 ALA A O 1
ATOM 3671 N N . VAL A 1 447 ? 9.388 0.434 12.318 1 98.2 447 VAL A N 1
ATOM 3672 C CA . VAL A 1 447 ? 8.41 -0.143 11.401 1 98.2 447 VAL A CA 1
ATOM 3673 C C . VAL A 1 447 ? 9.063 -0.401 10.045 1 98.2 447 VAL A C 1
ATOM 3675 O O . VAL A 1 447 ? 8.935 -1.492 9.485 1 98.2 447 VAL A O 1
ATOM 3678 N N . ALA A 1 448 ? 9.74 0.58 9.515 1 97.91 448 ALA A N 1
ATOM 3679 C CA . ALA A 1 448 ? 10.416 0.452 8.226 1 97.91 448 ALA A CA 1
ATOM 3680 C C . ALA A 1 448 ? 11.424 -0.693 8.246 1 97.91 448 ALA A C 1
ATOM 3682 O O . ALA A 1 448 ? 11.534 -1.448 7.277 1 97.91 448 ALA A O 1
ATOM 3683 N N . ARG A 1 449 ? 12.168 -0.839 9.291 1 97.81 449 ARG A N 1
ATOM 3684 C CA . ARG A 1 449 ? 13.163 -1.899 9.412 1 97.81 449 ARG A CA 1
ATOM 3685 C C . ARG A 1 449 ? 12.497 -3.27 9.475 1 97.81 449 ARG A C 1
ATOM 3687 O O . ARG A 1 449 ? 12.991 -4.233 8.886 1 97.81 449 ARG A O 1
ATOM 3694 N N . SER A 1 450 ? 11.407 -3.345 10.264 1 97.72 450 SER A N 1
ATOM 3695 C CA . SER A 1 450 ? 10.702 -4.621 10.328 1 97.72 450 SER A CA 1
ATOM 3696 C C . SER A 1 450 ? 10.265 -5.081 8.941 1 97.72 450 SER A C 1
ATOM 3698 O O . SER A 1 450 ? 10.363 -6.265 8.615 1 97.72 450 SER A O 1
ATOM 3700 N N . GLU A 1 451 ? 9.806 -4.165 8.141 1 96.11 451 GLU A N 1
ATOM 3701 C CA . GLU A 1 451 ? 9.379 -4.468 6.779 1 96.11 451 GLU A CA 1
ATOM 3702 C C . GLU A 1 451 ? 10.562 -4.89 5.911 1 96.11 451 GLU A C 1
ATOM 3704 O O . GLU A 1 451 ? 10.513 -5.929 5.249 1 96.11 451 GLU A O 1
ATOM 3709 N N . LEU A 1 452 ? 11.607 -4.085 5.863 1 96.54 452 LEU A N 1
ATOM 3710 C CA . LEU A 1 452 ? 12.77 -4.346 5.022 1 96.54 452 LEU A CA 1
ATOM 3711 C C . LEU A 1 452 ? 13.423 -5.673 5.395 1 96.54 452 LEU A C 1
ATOM 3713 O O . LEU A 1 452 ? 13.78 -6.462 4.517 1 96.54 452 LEU A O 1
ATOM 3717 N N . TYR A 1 453 ? 13.6 -5.928 6.688 1 96.86 453 TYR A N 1
ATOM 3718 C CA . TYR A 1 453 ? 14.316 -7.12 7.129 1 96.86 453 TYR A CA 1
ATOM 3719 C C . TYR A 1 453 ? 13.481 -8.374 6.9 1 96.86 453 TYR A C 1
ATOM 3721 O O . TYR A 1 453 ? 14.023 -9.446 6.62 1 96.86 453 TYR A O 1
ATOM 3729 N N . ALA A 1 454 ? 12.142 -8.214 7.004 1 96.24 454 ALA A N 1
ATOM 3730 C CA . ALA A 1 454 ? 11.297 -9.335 6.6 1 96.24 454 ALA A CA 1
ATOM 3731 C C . ALA A 1 454 ? 11.463 -9.64 5.114 1 96.24 454 ALA A C 1
ATOM 3733 O O . ALA A 1 454 ? 11.59 -10.802 4.723 1 96.24 454 ALA A O 1
ATOM 3734 N N . PHE A 1 455 ? 11.498 -8.672 4.292 1 95.18 455 PHE A N 1
ATOM 3735 C CA . PHE A 1 455 ? 11.71 -8.81 2.856 1 95.18 455 PHE A CA 1
ATOM 3736 C C . PHE A 1 455 ? 13.052 -9.471 2.569 1 95.18 455 PHE A C 1
ATOM 3738 O O . PHE A 1 455 ? 13.161 -10.299 1.662 1 95.18 455 PHE A O 1
ATOM 3745 N N . GLN A 1 456 ? 14.04 -9.127 3.407 1 94.99 456 GLN A N 1
ATOM 3746 C CA . GLN A 1 456 ? 15.389 -9.661 3.254 1 94.99 456 GLN A CA 1
ATOM 3747 C C . GLN A 1 456 ? 15.522 -11.021 3.934 1 94.99 456 GLN A C 1
ATOM 3749 O O . GLN A 1 456 ? 16.62 -11.574 4.017 1 94.99 456 GLN A O 1
ATOM 3754 N N . ALA A 1 457 ? 14.504 -11.496 4.588 1 95.04 457 ALA A N 1
ATOM 3755 C CA . ALA A 1 457 ? 14.434 -12.802 5.238 1 95.04 457 ALA A CA 1
ATOM 3756 C C . ALA A 1 457 ? 15.342 -12.853 6.464 1 95.04 457 ALA A C 1
ATOM 3758 O O . ALA A 1 457 ? 15.978 -13.876 6.73 1 95.04 457 ALA A O 1
ATOM 3759 N N . LYS A 1 458 ? 15.441 -11.768 7.168 1 96.13 458 LYS A N 1
ATOM 3760 C CA . LYS A 1 458 ? 16.222 -11.678 8.399 1 96.13 458 LYS A CA 1
ATOM 3761 C C . LYS A 1 458 ? 15.326 -11.797 9.628 1 96.13 458 LYS A C 1
ATOM 3763 O O . LYS A 1 458 ? 14.238 -11.219 9.669 1 96.13 458 LYS A O 1
ATOM 3768 N N . THR A 1 459 ? 15.817 -12.469 10.673 1 97.57 459 THR A N 1
ATOM 3769 C CA . THR A 1 459 ? 15.064 -12.631 11.912 1 97.57 459 THR A CA 1
ATOM 3770 C C . THR A 1 459 ? 14.922 -11.296 12.636 1 97.57 459 THR A C 1
ATOM 3772 O O . THR A 1 459 ? 13.991 -11.107 13.423 1 97.57 459 THR A O 1
ATOM 3775 N N . ALA A 1 460 ? 15.786 -10.357 12.283 1 97.62 460 ALA A N 1
ATOM 3776 C CA . ALA A 1 460 ? 15.775 -9.039 12.913 1 97.62 460 ALA A CA 1
ATOM 3777 C C . ALA A 1 460 ? 14.458 -8.315 12.645 1 97.62 460 ALA A C 1
ATOM 3779 O O . ALA A 1 460 ? 14.136 -7.332 13.317 1 97.62 460 ALA A O 1
ATOM 3780 N N . ALA A 1 461 ? 13.697 -8.712 11.641 1 97.37 461 ALA A N 1
ATOM 3781 C CA . ALA A 1 461 ? 12.349 -8.183 11.449 1 97.37 461 ALA A CA 1
ATOM 3782 C C . ALA A 1 461 ? 11.553 -8.225 12.751 1 97.37 461 ALA A C 1
ATOM 3784 O O . ALA A 1 461 ? 10.834 -7.278 13.077 1 97.37 461 ALA A O 1
ATOM 3785 N N . ASN A 1 462 ? 11.727 -9.312 13.524 1 97.47 462 ASN A N 1
ATOM 3786 C CA . ASN A 1 462 ? 11.019 -9.487 14.787 1 97.47 462 ASN A CA 1
ATOM 3787 C C . ASN A 1 462 ? 11.507 -8.501 15.845 1 97.47 462 ASN A C 1
ATOM 3789 O O . ASN A 1 462 ? 10.711 -7.983 16.631 1 97.47 462 ASN A O 1
ATOM 3793 N N . VAL A 1 463 ? 12.816 -8.264 15.893 1 98.02 463 VAL A N 1
ATOM 3794 C CA . VAL A 1 463 ? 13.408 -7.334 16.85 1 98.02 463 VAL A CA 1
ATOM 3795 C C . VAL A 1 463 ? 12.815 -5.941 16.65 1 98.02 463 VAL A C 1
ATOM 3797 O O . VAL A 1 463 ? 12.363 -5.309 17.608 1 98.02 463 VAL A O 1
ATOM 3800 N N . PHE A 1 464 ? 12.779 -5.543 15.454 1 98.03 464 PHE A N 1
ATOM 3801 C CA . PHE A 1 464 ? 12.339 -4.179 15.182 1 98.03 464 PHE A CA 1
ATOM 3802 C C . PHE A 1 464 ? 10.819 -4.08 15.234 1 98.03 464 PHE A C 1
ATOM 3804 O O . PHE A 1 464 ? 10.271 -3.02 15.544 1 98.03 464 PHE A O 1
ATOM 3811 N N . ALA A 1 465 ? 10.08 -5.16 14.891 1 97.54 465 ALA A N 1
ATOM 3812 C CA . ALA A 1 465 ? 8.643 -5.18 15.156 1 97.54 465 ALA A CA 1
ATOM 3813 C C . ALA A 1 465 ? 8.354 -4.934 16.634 1 97.54 465 ALA A C 1
ATOM 3815 O O . ALA A 1 465 ? 7.483 -4.131 16.977 1 97.54 465 ALA A O 1
ATOM 3816 N N . HIS A 1 466 ? 9.101 -5.59 17.525 1 97.67 466 HIS A N 1
ATOM 3817 C CA . HIS A 1 466 ? 8.932 -5.404 18.961 1 97.67 466 HIS A CA 1
ATOM 3818 C C . HIS A 1 466 ? 9.293 -3.983 19.379 1 97.67 466 HIS A C 1
ATOM 3820 O O . HIS A 1 466 ? 8.618 -3.389 20.224 1 97.67 466 HIS A O 1
ATOM 3826 N N . GLU A 1 467 ? 10.363 -3.511 18.783 1 98.23 467 GLU A N 1
ATOM 3827 C CA . GLU A 1 467 ? 10.747 -2.131 19.064 1 98.23 467 GLU A CA 1
ATOM 3828 C C . GLU A 1 467 ? 9.635 -1.159 18.677 1 98.23 467 GLU A C 1
ATOM 3830 O O . GLU A 1 467 ? 9.374 -0.189 19.391 1 98.23 467 GLU A O 1
ATOM 3835 N N . ALA A 1 468 ? 9.006 -1.356 17.542 1 98.22 468 ALA A N 1
ATOM 3836 C CA . ALA A 1 468 ? 7.901 -0.513 17.092 1 98.22 468 ALA A CA 1
ATOM 3837 C C . ALA A 1 468 ? 6.73 -0.576 18.068 1 98.22 468 ALA A C 1
ATOM 3839 O O . ALA A 1 468 ? 6.137 0.452 18.403 1 98.22 468 ALA A O 1
ATOM 3840 N N . ILE A 1 469 ? 6.396 -1.772 18.566 1 97.61 469 ILE A N 1
ATOM 3841 C CA . ILE A 1 469 ? 5.317 -1.95 19.531 1 97.61 469 ILE A CA 1
ATOM 3842 C C . ILE A 1 469 ? 5.644 -1.194 20.817 1 97.61 469 ILE A C 1
ATOM 3844 O O . ILE A 1 469 ? 4.795 -0.482 21.359 1 97.61 469 ILE A O 1
ATOM 3848 N N . GLU A 1 470 ? 6.898 -1.325 21.279 1 98.26 470 GLU A N 1
ATOM 3849 C CA . GLU A 1 470 ? 7.325 -0.625 22.487 1 98.26 470 GLU A CA 1
ATOM 3850 C C . GLU A 1 470 ? 7.235 0.888 22.309 1 98.26 470 GLU A C 1
ATOM 3852 O O . GLU A 1 470 ? 6.759 1.596 23.199 1 98.26 470 GLU A O 1
ATOM 3857 N N . ALA A 1 471 ? 7.722 1.366 21.174 1 98.63 471 ALA A N 1
ATOM 3858 C CA . ALA A 1 471 ? 7.675 2.8 20.902 1 98.63 471 ALA A CA 1
ATOM 3859 C C . ALA A 1 471 ? 6.234 3.298 20.832 1 98.63 471 ALA A C 1
ATOM 3861 O O . ALA A 1 471 ? 5.938 4.422 21.244 1 98.63 471 ALA A O 1
ATOM 3862 N N . PHE A 1 472 ? 5.326 2.517 20.31 1 97.91 472 PHE A N 1
ATOM 3863 C CA . PHE A 1 472 ? 3.912 2.859 20.215 1 97.91 472 PHE A CA 1
ATOM 3864 C C . PHE A 1 472 ? 3.311 3.066 21.601 1 97.91 472 PHE A C 1
ATOM 3866 O O . PHE A 1 472 ? 2.635 4.068 21.847 1 97.91 472 PHE A O 1
ATOM 3873 N N . TYR A 1 473 ? 3.584 2.195 22.544 1 97.21 473 TYR A N 1
ATOM 3874 C CA . TYR A 1 473 ? 3.075 2.323 23.905 1 97.21 473 TYR A CA 1
ATOM 3875 C C . TYR A 1 473 ? 3.808 3.426 24.66 1 97.21 473 TYR A C 1
ATOM 3877 O O . TYR A 1 473 ? 3.22 4.104 25.506 1 97.21 473 TYR A O 1
ATOM 3885 N N . GLN A 1 474 ? 5.102 3.583 24.332 1 98.12 474 GLN A N 1
ATOM 3886 C CA . GLN A 1 474 ? 5.864 4.666 24.944 1 98.12 474 GLN A CA 1
ATOM 3887 C C . GLN A 1 474 ? 5.274 6.026 24.583 1 98.12 474 GLN A C 1
ATOM 3889 O O . GLN A 1 474 ? 5.307 6.957 25.39 1 98.12 474 GLN A O 1
ATOM 3894 N N . ASP A 1 475 ? 4.779 6.152 23.418 1 97.99 475 ASP A N 1
ATOM 3895 C CA . ASP A 1 475 ? 4.117 7.39 23.017 1 97.99 475 ASP A CA 1
ATOM 3896 C C . ASP A 1 475 ? 2.974 7.735 23.969 1 97.99 475 ASP A C 1
ATOM 3898 O O . ASP A 1 475 ? 2.86 8.875 24.423 1 97.99 475 ASP A O 1
ATOM 3902 N N . ALA A 1 476 ? 2.164 6.807 24.292 1 96.05 476 ALA A N 1
ATOM 3903 C CA . ALA A 1 476 ? 1.065 6.993 25.236 1 96.05 476 ALA A CA 1
ATOM 3904 C C . ALA A 1 476 ? 1.589 7.328 26.629 1 96.05 476 ALA A C 1
ATOM 3906 O O . ALA A 1 476 ? 0.977 8.113 27.357 1 96.05 476 ALA A O 1
ATOM 3907 N N . ASN A 1 477 ? 2.714 6.734 26.974 1 97.38 477 ASN A N 1
ATOM 3908 C CA . ASN A 1 477 ? 3.312 6.994 28.279 1 97.38 477 ASN A CA 1
ATOM 3909 C C . ASN A 1 477 ? 3.807 8.433 28.393 1 97.38 477 ASN A C 1
ATOM 3911 O O . ASN A 1 477 ? 3.697 9.05 29.454 1 97.38 477 ASN A O 1
ATOM 3915 N N . ILE A 1 478 ? 4.366 8.937 27.326 1 98.07 478 ILE A N 1
ATOM 3916 C CA . ILE A 1 478 ? 4.816 10.324 27.321 1 98.07 478 ILE A CA 1
ATOM 3917 C C . ILE A 1 478 ? 3.619 11.256 27.497 1 98.07 478 ILE A C 1
ATOM 3919 O O . ILE A 1 478 ? 3.668 12.195 28.295 1 98.07 478 ILE A O 1
ATOM 3923 N N . THR A 1 479 ? 2.558 10.994 26.825 1 96.86 479 THR A N 1
ATOM 3924 C CA . THR A 1 479 ? 1.334 11.777 26.951 1 96.86 479 THR A CA 1
ATOM 3925 C C . THR A 1 479 ? 0.792 11.71 28.376 1 96.86 479 THR A C 1
ATOM 3927 O O . THR A 1 479 ? 0.432 12.735 28.958 1 96.86 479 THR A O 1
ATOM 3930 N N . GLU A 1 480 ? 0.782 10.514 28.946 1 96.71 480 GLU A N 1
ATOM 3931 C CA . GLU A 1 480 ? 0.288 10.33 30.307 1 96.71 480 GLU A CA 1
ATOM 3932 C C . GLU A 1 480 ? 1.169 11.058 31.318 1 96.71 480 GLU A C 1
ATOM 3934 O O . GLU A 1 480 ? 0.671 11.597 32.309 1 96.71 480 GLU A O 1
ATOM 3939 N N . THR A 1 481 ? 2.425 11.035 31.088 1 97.74 481 THR A N 1
ATOM 3940 C CA . THR A 1 481 ? 3.335 11.763 31.965 1 97.74 481 THR A CA 1
ATOM 3941 C C . THR A 1 481 ? 3.012 13.255 31.961 1 97.74 481 THR A C 1
ATOM 3943 O O . THR A 1 481 ? 2.993 13.894 33.014 1 97.74 481 THR A O 1
ATOM 3946 N N . PHE A 1 482 ? 2.784 13.804 30.892 1 97.51 482 PHE A N 1
ATOM 3947 C CA . PHE A 1 482 ? 2.367 15.198 30.791 1 97.51 482 PHE A CA 1
ATOM 3948 C C . PHE A 1 482 ? 1.048 15.422 31.52 1 97.51 482 PHE A C 1
ATOM 3950 O O . PHE A 1 482 ? 0.923 16.356 32.315 1 97.51 482 PHE A O 1
ATOM 3957 N N . HIS A 1 483 ? 0.107 14.594 31.287 1 96.92 483 HIS A N 1
ATOM 3958 C CA . HIS A 1 483 ? -1.218 14.722 31.882 1 96.92 483 HIS A CA 1
ATOM 3959 C C . HIS A 1 483 ? -1.152 14.616 33.402 1 96.92 483 HIS A C 1
ATOM 3961 O O . HIS A 1 483 ? -1.937 15.253 34.108 1 96.92 483 HIS A O 1
ATOM 3967 N N . SER A 1 484 ? -0.209 13.944 33.886 1 96.73 484 SER A N 1
ATOM 3968 C CA . SER A 1 484 ? -0.13 13.65 35.313 1 96.73 484 SER A CA 1
ATOM 3969 C C . SER A 1 484 ? 0.599 14.758 36.066 1 96.73 484 SER A C 1
ATOM 3971 O O . SER A 1 484 ? 0.644 14.753 37.298 1 96.73 484 SER A O 1
ATOM 3973 N N . LEU A 1 485 ? 1.179 15.735 35.353 1 97.18 485 LEU A N 1
ATOM 3974 C CA . LEU A 1 485 ? 1.902 16.828 35.992 1 97.18 485 LEU A CA 1
ATOM 3975 C C . LEU A 1 485 ? 0.996 17.593 36.951 1 97.18 485 LEU A C 1
ATOM 3977 O O . LEU A 1 485 ? -0.178 17.824 36.651 1 97.18 485 LEU A O 1
ATOM 3981 N N . LEU A 1 486 ? 1.662 17.975 38.162 1 97.64 486 LEU A N 1
ATOM 3982 C CA . LEU A 1 486 ? 1.05 18.876 39.131 1 97.64 486 LEU A CA 1
ATOM 3983 C C . LEU A 1 486 ? -0.361 18.417 39.484 1 97.64 486 LEU A C 1
ATOM 3985 O O . LEU A 1 486 ? -1.313 19.196 39.392 1 97.64 486 LEU A O 1
ATOM 3989 N N . ASN A 1 487 ? -0.496 17.095 39.876 1 97.06 487 ASN A N 1
ATOM 3990 C CA . ASN A 1 487 ? -1.755 16.48 40.285 1 97.06 487 ASN A CA 1
ATOM 3991 C C . ASN A 1 487 ? -2.806 16.569 39.182 1 97.06 487 ASN A C 1
ATOM 3993 O O . ASN A 1 487 ? -3.924 17.031 39.42 1 97.06 487 ASN A O 1
ATOM 3997 N N . ARG A 1 488 ? -2.338 16.33 37.8 1 97.03 488 ARG A N 1
ATOM 3998 C CA . ARG A 1 488 ? -3.165 16.184 36.607 1 97.03 488 ARG A CA 1
ATOM 3999 C C . ARG A 1 488 ? -3.8 17.514 36.214 1 97.03 488 ARG A C 1
ATOM 4001 O O . ARG A 1 488 ? -4.925 17.546 35.712 1 97.03 488 ARG A O 1
ATOM 4008 N N . LYS A 1 489 ? -3.107 18.582 36.5 1 97.08 489 LYS A N 1
ATOM 4009 C CA . LYS A 1 489 ? -3.534 19.919 36.095 1 97.08 489 LYS A CA 1
ATOM 4010 C C . LYS A 1 489 ? -3.793 19.981 34.592 1 97.08 489 LYS A C 1
ATOM 4012 O O . LYS A 1 489 ? -4.654 20.736 34.136 1 97.08 489 LYS A O 1
ATOM 4017 N N . TRP A 1 490 ? -3.16 19.159 33.885 1 96.79 490 TRP A N 1
ATOM 4018 C CA . TRP A 1 490 ? -3.175 19.307 32.433 1 96.79 490 TRP A CA 1
ATOM 4019 C C . TRP A 1 490 ? -3.8 18.086 31.768 1 96.79 490 TRP A C 1
ATOM 4021 O O . TRP A 1 490 ? -3.539 17.808 30.595 1 96.79 490 TRP A O 1
ATOM 4031 N N . ASP A 1 491 ? -4.586 17.398 32.481 1 95.25 491 ASP A N 1
ATOM 4032 C CA . ASP A 1 491 ? -5.286 16.252 31.91 1 95.25 491 ASP A CA 1
ATOM 4033 C C . ASP A 1 491 ? -6.046 16.648 30.646 1 95.25 491 ASP A C 1
ATOM 4035 O O . ASP A 1 491 ? -6.716 17.682 30.616 1 95.25 491 ASP A O 1
ATOM 4039 N N . HIS A 1 492 ? -5.846 15.91 29.576 1 92.82 492 HIS A N 1
ATOM 4040 C CA . HIS A 1 492 ? -6.53 16.016 28.292 1 92.82 492 HIS A CA 1
ATOM 4041 C C . HIS A 1 492 ? -5.867 17.059 27.399 1 92.82 492 HIS A C 1
ATOM 4043 O O . HIS A 1 492 ? -6.13 17.109 26.195 1 92.82 492 HIS A O 1
ATOM 4049 N N . MET A 1 493 ? -4.987 17.895 27.838 1 95.63 493 MET A N 1
ATOM 4050 C CA . MET A 1 493 ? -4.431 19.014 27.082 1 95.63 493 MET A CA 1
ATOM 4051 C C . MET A 1 493 ? -3.584 18.517 25.916 1 95.63 493 MET A C 1
ATOM 4053 O O . MET A 1 493 ? -3.233 19.29 25.023 1 95.63 493 MET A O 1
ATOM 4057 N N . TRP A 1 494 ? -3.26 17.226 25.942 1 94.78 494 TRP A N 1
ATOM 4058 C CA . TRP A 1 494 ? -2.454 16.649 24.872 1 94.78 494 TRP A CA 1
ATOM 4059 C C . TRP A 1 494 ? -3.086 15.364 24.346 1 94.78 494 TRP A C 1
ATOM 4061 O O . TRP A 1 494 ? -2.39 14.374 24.109 1 94.78 494 TRP A O 1
ATOM 4071 N N . ASP A 1 495 ? -4.424 15.385 24.144 1 92.7 495 ASP A N 1
ATOM 4072 C CA . ASP A 1 495 ? -5.236 14.251 23.713 1 92.7 495 ASP A CA 1
ATOM 4073 C C . ASP A 1 495 ? -5.196 14.093 22.195 1 92.7 495 ASP A C 1
ATOM 4075 O O . ASP A 1 495 ? -5.755 13.139 21.65 1 92.7 495 ASP A O 1
ATOM 4079 N N . GLN A 1 496 ? -4.557 14.918 21.479 1 93.01 496 GLN A N 1
ATOM 4080 C CA . GLN A 1 496 ? -4.556 14.893 20.02 1 93.01 496 GLN A CA 1
ATOM 4081 C C . GLN A 1 496 ? -3.936 13.602 19.493 1 93.01 496 GLN A C 1
ATOM 4083 O O . GLN A 1 496 ? -2.771 13.308 19.771 1 93.01 496 GLN A O 1
ATOM 4088 N N . THR A 1 497 ? -4.737 12.789 18.758 1 92.94 497 THR A N 1
ATOM 4089 C CA . THR A 1 497 ? -4.199 11.606 18.095 1 92.94 497 THR A CA 1
ATOM 4090 C C . THR A 1 497 ? -3.258 12.004 16.96 1 92.94 497 THR A C 1
ATOM 4092 O O . THR A 1 497 ? -3.434 13.055 16.341 1 92.94 497 THR A O 1
ATOM 4095 N N . HIS A 1 498 ? -2.204 11.116 16.676 1 95.51 498 HIS A N 1
ATOM 4096 C CA . HIS A 1 498 ? -1.201 11.629 15.749 1 95.51 498 HIS A CA 1
ATOM 4097 C C . HIS A 1 498 ? -0.412 10.492 15.108 1 95.51 498 HIS A C 1
ATOM 4099 O O . HIS A 1 498 ? 0.594 10.731 14.437 1 95.51 498 HIS A O 1
ATOM 4105 N N . ILE A 1 499 ? -0.833 9.196 15.255 1 96.7 499 ILE A N 1
ATOM 4106 C CA . ILE A 1 499 ? -0.074 8.086 14.689 1 96.7 499 ILE A CA 1
ATOM 4107 C C . ILE A 1 499 ? -0.935 7.336 13.674 1 96.7 499 ILE A C 1
ATOM 4109 O O . ILE A 1 499 ? -2.034 6.88 14 1 96.7 499 ILE A O 1
ATOM 4113 N N . ASN A 1 500 ? -0.353 7.155 12.476 1 93.4 500 ASN A N 1
ATOM 4114 C CA . ASN A 1 500 ? -0.92 6.355 11.396 1 93.4 500 ASN A CA 1
ATOM 4115 C C . ASN A 1 500 ? -2.158 7.017 10.798 1 93.4 500 ASN A C 1
ATOM 4117 O O . ASN A 1 500 ? -3.276 6.529 10.978 1 93.4 500 ASN A O 1
ATOM 4121 N N . TYR A 1 501 ? -2.003 7.983 9.947 1 92.24 501 TYR A N 1
ATOM 4122 C CA . TYR A 1 501 ? -3.043 8.756 9.276 1 92.24 501 TYR A CA 1
ATOM 4123 C C . TYR A 1 501 ? -3.577 8.009 8.06 1 92.24 501 TYR A C 1
ATOM 4125 O O . TYR A 1 501 ? -2.815 7.37 7.331 1 92.24 501 TYR A O 1
ATOM 4133 N N . TYR A 1 502 ? -4.866 8.09 7.863 1 86.24 502 TYR A N 1
ATOM 4134 C CA . TYR A 1 502 ? -5.499 7.486 6.696 1 86.24 502 TYR A CA 1
ATOM 4135 C C . TYR A 1 502 ? -5.968 8.555 5.715 1 86.24 502 TYR A C 1
ATOM 4137 O O . TYR A 1 502 ? -6.294 8.251 4.566 1 86.24 502 TYR A O 1
ATOM 4145 N N . THR A 1 503 ? -6.041 9.833 6.157 1 87.62 503 THR A N 1
ATOM 4146 C CA . THR A 1 503 ? -6.447 10.983 5.357 1 87.62 503 THR A CA 1
ATOM 4147 C C . THR A 1 503 ? -5.72 12.244 5.816 1 87.62 503 THR A C 1
ATOM 4149 O O . THR A 1 503 ? -4.671 12.163 6.459 1 87.62 503 THR A O 1
ATOM 4152 N N . ASN A 1 504 ? -6.284 13.395 5.462 1 89.16 504 ASN A N 1
ATOM 4153 C CA . ASN A 1 504 ? -5.718 14.673 5.882 1 89.16 504 ASN A CA 1
ATOM 4154 C C . ASN A 1 504 ? -6.092 15.005 7.324 1 89.16 504 ASN A C 1
ATOM 4156 O O . ASN A 1 504 ? -5.459 15.854 7.954 1 89.16 504 ASN A O 1
ATOM 4160 N N . LEU A 1 505 ? -7.039 14.311 7.865 1 88.86 505 LEU A N 1
ATOM 4161 C CA . LEU A 1 505 ? -7.516 14.569 9.219 1 88.86 505 LEU A CA 1
ATOM 4162 C C . LEU A 1 505 ? -6.956 13.542 10.197 1 88.86 505 LEU A C 1
ATOM 4164 O O . LEU A 1 505 ? -6.573 12.441 9.796 1 88.86 505 LEU A O 1
ATOM 4168 N N . GLU A 1 506 ? -6.928 13.836 11.41 1 90 506 GLU A N 1
ATOM 4169 C CA . GLU A 1 506 ? -6.386 12.96 12.445 1 90 506 GLU A CA 1
ATOM 4170 C C . GLU A 1 506 ? -7.182 11.662 12.542 1 90 506 GLU A C 1
ATOM 4172 O O . GLU A 1 506 ? -8.393 11.651 12.311 1 90 506 GLU A O 1
ATOM 4177 N N . PRO A 1 507 ? -6.535 10.589 12.87 1 89.74 507 PRO A N 1
ATOM 4178 C CA . PRO A 1 507 ? -7.285 9.355 13.117 1 89.74 507 PRO A CA 1
ATOM 4179 C C . PRO A 1 507 ? -8.173 9.442 14.356 1 89.74 507 PRO A C 1
ATOM 4181 O O . PRO A 1 507 ? -7.866 10.188 15.29 1 89.74 507 PRO A O 1
ATOM 4184 N N . ILE A 1 508 ? -9.191 8.71 14.373 1 90.35 508 ILE A N 1
ATOM 4185 C CA . ILE A 1 508 ? -10.11 8.66 15.505 1 90.35 508 ILE A CA 1
ATOM 4186 C C . ILE A 1 508 ? -9.387 8.112 16.733 1 90.35 508 ILE A C 1
ATOM 4188 O O . ILE A 1 508 ? -9.68 8.51 17.863 1 90.35 508 ILE A O 1
ATOM 4192 N N . ARG A 1 509 ? -8.407 7.265 16.415 1 92.76 509 ARG A N 1
ATOM 4193 C CA . ARG A 1 509 ? -7.578 6.624 17.431 1 92.76 509 ARG A CA 1
ATOM 4194 C C . ARG A 1 509 ? -6.21 6.252 16.867 1 92.76 509 ARG A C 1
ATOM 4196 O O . ARG A 1 509 ? -6.102 5.835 15.712 1 92.76 509 ARG A O 1
ATOM 4203 N N . ASP A 1 510 ? -5.17 6.412 17.654 1 95.2 510 ASP A N 1
ATOM 4204 C CA . ASP A 1 510 ? -3.84 6.013 17.206 1 95.2 510 ASP A CA 1
ATOM 4205 C C . ASP A 1 510 ? -3.766 4.505 16.979 1 95.2 510 ASP A C 1
ATOM 4207 O O . ASP A 1 510 ? -4.319 3.726 17.758 1 95.2 510 ASP A O 1
ATOM 4211 N N . SER A 1 511 ? -3.175 4.162 15.957 1 96.15 511 SER A N 1
ATOM 4212 C CA . SER A 1 511 ? -2.927 2.756 15.656 1 96.15 511 SER A CA 1
ATOM 4213 C C . SER A 1 511 ? -1.488 2.531 15.205 1 96.15 511 SER A C 1
ATOM 4215 O O . SER A 1 511 ? -0.858 3.435 14.652 1 96.15 511 SER A O 1
ATOM 4217 N N . LEU A 1 512 ? -0.974 1.407 15.553 1 96.91 512 LEU A N 1
ATOM 4218 C CA . LEU A 1 512 ? 0.384 1.047 15.159 1 96.91 512 LEU A CA 1
ATOM 4219 C C . LEU A 1 512 ? 0.49 0.901 13.645 1 96.91 512 LEU A C 1
ATOM 4221 O O . LEU A 1 512 ? -0.292 0.172 13.031 1 96.91 512 LEU A O 1
ATOM 4225 N N . PRO A 1 513 ? 1.465 1.629 12.995 1 95.49 513 PRO A N 1
ATOM 4226 C CA . PRO A 1 513 ? 1.708 1.327 11.583 1 95.49 513 PRO A CA 1
ATOM 4227 C C . PRO A 1 513 ? 2.067 -0.138 11.346 1 95.49 513 PRO A C 1
ATOM 4229 O O . PRO A 1 513 ? 2.585 -0.804 12.246 1 95.49 513 PRO A O 1
ATOM 4232 N N . PRO A 1 514 ? 1.828 -0.625 10.16 1 92.59 514 PRO A N 1
ATOM 4233 C CA . PRO A 1 514 ? 1.938 -2.064 9.913 1 92.59 514 PRO A CA 1
ATOM 4234 C C . PRO A 1 514 ? 3.35 -2.597 10.148 1 92.59 514 PRO A C 1
ATOM 4236 O O . PRO A 1 514 ? 4.322 -2.023 9.65 1 92.59 514 PRO A O 1
ATOM 4239 N N . ILE A 1 515 ? 3.479 -3.66 10.883 1 96.25 515 ILE A N 1
ATOM 4240 C CA . ILE A 1 515 ? 4.753 -4.321 11.149 1 96.25 515 ILE A CA 1
ATOM 4241 C C . ILE A 1 515 ? 4.761 -5.704 10.503 1 96.25 515 ILE A C 1
ATOM 4243 O O . ILE A 1 515 ? 3.707 -6.238 10.15 1 96.25 515 ILE A O 1
ATOM 4247 N N . HIS A 1 516 ? 5.949 -6.3 10.366 1 95.29 516 HIS A N 1
ATOM 4248 C CA . HIS A 1 516 ? 6.171 -7.615 9.776 1 95.29 516 HIS A CA 1
ATOM 4249 C C . HIS A 1 516 ? 6.948 -8.521 10.725 1 95.29 516 HIS A C 1
ATOM 4251 O O . HIS A 1 516 ? 7.813 -8.052 11.468 1 95.29 516 HIS A O 1
ATOM 4257 N N . LEU A 1 517 ? 6.591 -9.779 10.703 1 96.58 517 LEU A N 1
ATOM 4258 C CA . LEU A 1 517 ? 7.278 -10.815 11.467 1 96.58 517 LEU A CA 1
ATOM 4259 C C . LEU A 1 517 ? 7.657 -11.99 10.572 1 96.58 517 LEU A C 1
ATOM 4261 O O . LEU A 1 517 ? 7.003 -12.239 9.557 1 96.58 517 LEU A O 1
ATOM 4265 N N . VAL A 1 518 ? 8.713 -12.637 10.901 1 96.37 518 VAL A N 1
ATOM 4266 C CA . VAL A 1 518 ? 9.064 -13.914 10.29 1 96.37 518 VAL A CA 1
ATOM 4267 C C . VAL A 1 518 ? 9.035 -15.018 11.345 1 96.37 518 VAL A C 1
ATOM 4269 O O . VAL A 1 518 ? 9.095 -14.739 12.545 1 96.37 518 VAL A O 1
ATOM 4272 N N . ASN A 1 519 ? 8.824 -16.25 10.994 1 94.22 519 ASN A N 1
ATOM 4273 C CA . ASN A 1 519 ? 8.986 -17.377 11.906 1 94.22 519 ASN A CA 1
ATOM 4274 C C . ASN A 1 519 ? 10.458 -17.7 12.143 1 94.22 519 ASN A C 1
ATOM 4276 O O . ASN A 1 519 ? 11.14 -18.201 11.247 1 94.22 519 ASN A O 1
ATOM 4280 N N . PRO A 1 520 ? 10.966 -17.486 13.337 1 93.23 520 PRO A N 1
ATOM 4281 C CA . PRO A 1 520 ? 12.397 -17.674 13.585 1 93.23 520 PRO A CA 1
ATOM 4282 C C . PRO A 1 520 ? 12.831 -19.133 13.464 1 93.23 520 PRO A C 1
ATOM 4284 O O . PRO A 1 520 ? 14.029 -19.423 13.413 1 93.23 520 PRO A O 1
ATOM 4287 N N . PHE A 1 521 ? 11.906 -20.063 13.344 1 91.07 521 PHE A N 1
ATOM 4288 C CA . PHE A 1 521 ? 12.22 -21.486 13.297 1 91.07 521 PHE A CA 1
ATOM 4289 C C . PHE A 1 521 ? 12.238 -21.989 11.858 1 91.07 521 PHE A C 1
ATOM 4291 O O . PHE A 1 521 ? 12.442 -23.18 11.614 1 91.07 521 PHE A O 1
ATOM 4298 N N . GLN A 1 522 ? 12.054 -21.109 10.94 1 91.41 522 GLN A N 1
ATOM 4299 C CA . GLN A 1 522 ? 12.141 -21.432 9.52 1 91.41 522 GLN A CA 1
ATOM 4300 C C . GLN A 1 522 ? 13.401 -20.838 8.897 1 91.41 522 GLN A C 1
ATOM 4302 O O . GLN A 1 522 ? 13.753 -19.689 9.171 1 91.41 522 GLN A O 1
ATOM 4307 N N . PRO A 1 523 ? 14.036 -21.583 8.123 1 91.46 523 PRO A N 1
ATOM 4308 C CA . PRO A 1 523 ? 15.225 -21.044 7.46 1 91.46 523 PRO A CA 1
ATOM 4309 C C . PRO A 1 523 ? 14.885 -20.182 6.247 1 91.46 523 PRO A C 1
ATOM 4311 O O . PRO A 1 523 ? 13.759 -20.233 5.744 1 91.46 523 PRO A O 1
ATOM 4314 N N . SER A 1 524 ? 15.85 -19.39 5.851 1 90.46 524 SER A N 1
ATOM 4315 C CA . SER A 1 524 ? 15.771 -18.703 4.566 1 90.46 524 SER A CA 1
ATOM 4316 C C . SER A 1 524 ? 16.158 -19.631 3.419 1 90.46 524 SER A C 1
ATOM 4318 O O . SER A 1 524 ? 17.208 -20.275 3.462 1 90.46 524 SER A O 1
ATOM 4320 N N . ARG A 1 525 ? 15.315 -19.724 2.472 1 87.03 525 ARG A N 1
ATOM 4321 C CA . ARG A 1 525 ? 15.55 -20.613 1.339 1 87.03 525 ARG A CA 1
ATOM 4322 C C . ARG A 1 525 ? 15.713 -19.821 0.047 1 87.03 525 ARG A C 1
ATOM 4324 O O . ARG A 1 525 ? 14.724 -19.443 -0.585 1 87.03 525 ARG A O 1
ATOM 4331 N N . PRO A 1 526 ? 16.965 -19.649 -0.275 1 74.1 526 PRO A N 1
ATOM 4332 C CA . PRO A 1 526 ? 17.147 -18.967 -1.558 1 74.1 526 PRO A CA 1
ATOM 4333 C C . PRO A 1 526 ? 16.466 -19.695 -2.715 1 74.1 526 PRO A C 1
ATOM 4335 O O . PRO A 1 526 ? 16.498 -20.927 -2.779 1 74.1 526 PRO A O 1
ATOM 4338 N N . GLY A 1 527 ? 15.402 -19.278 -3.243 1 64.24 527 GLY A N 1
ATOM 4339 C CA . GLY A 1 527 ? 14.59 -19.846 -4.307 1 64.24 527 GLY A CA 1
ATOM 4340 C C . GLY A 1 527 ? 15.359 -20.054 -5.598 1 64.24 527 GLY A C 1
ATOM 4341 O O . GLY A 1 527 ? 16.591 -20.013 -5.607 1 64.24 527 GLY A O 1
ATOM 4342 N N . ILE A 1 528 ? 14.777 -20.7 -6.564 1 65.48 528 ILE A N 1
ATOM 4343 C CA . ILE A 1 528 ? 15.24 -20.854 -7.939 1 65.48 528 ILE A CA 1
ATOM 4344 C C . ILE A 1 528 ? 14.966 -19.572 -8.722 1 65.48 528 ILE A C 1
ATOM 4346 O O . ILE A 1 528 ? 14.08 -18.794 -8.361 1 65.48 528 ILE A O 1
ATOM 4350 N N . PRO A 1 529 ? 15.807 -19.359 -9.754 1 67.48 529 PRO A N 1
ATOM 4351 C CA . PRO A 1 529 ? 16.858 -20.19 -10.346 1 67.48 529 PRO A CA 1
ATOM 4352 C C . PRO A 1 529 ? 18.182 -20.094 -9.59 1 67.48 529 PRO A C 1
ATOM 4354 O O . PRO A 1 529 ? 18.495 -19.048 -9.017 1 67.48 529 PRO A O 1
ATOM 4357 N N . LEU A 1 530 ? 18.905 -21.182 -9.583 1 71.13 530 LEU A N 1
ATOM 4358 C CA . LEU A 1 530 ? 20.238 -21.231 -8.992 1 71.13 530 LEU A CA 1
ATOM 4359 C C . LEU A 1 530 ? 21.266 -20.585 -9.914 1 71.13 530 LEU A C 1
ATOM 4361 O O . LEU A 1 530 ? 21.12 -20.624 -11.138 1 71.13 530 LEU A O 1
ATOM 4365 N N . LYS A 1 531 ? 22.303 -20.006 -9.288 1 69.53 531 LYS A N 1
ATOM 4366 C CA . LYS A 1 531 ? 23.465 -19.527 -10.031 1 69.53 531 LYS A CA 1
ATOM 4367 C C . LYS A 1 531 ? 24.372 -20.685 -10.439 1 69.53 531 LYS A C 1
ATOM 4369 O O . LYS A 1 531 ? 24.34 -21.752 -9.823 1 69.53 531 LYS A O 1
ATOM 4374 N N . GLU A 1 532 ? 25.091 -20.411 -11.553 1 63.87 532 GLU A N 1
ATOM 4375 C CA . GLU A 1 532 ? 26.063 -21.405 -12 1 63.87 532 GLU A CA 1
ATOM 4376 C C . GLU A 1 532 ? 26.984 -21.828 -10.86 1 63.87 532 GLU A C 1
ATOM 4378 O O . GLU A 1 532 ? 27.522 -20.982 -10.143 1 63.87 532 GLU A O 1
ATOM 4383 N N . ARG A 1 533 ? 27.078 -23.033 -10.442 1 63.03 533 ARG A N 1
ATOM 4384 C CA . ARG A 1 533 ? 27.997 -23.646 -9.489 1 63.03 533 ARG A CA 1
ATOM 4385 C C . ARG A 1 533 ? 27.483 -23.5 -8.061 1 63.03 533 ARG A C 1
ATOM 4387 O O . ARG A 1 533 ? 28.187 -23.832 -7.105 1 63.03 533 ARG A O 1
ATOM 4394 N N . ASP A 1 534 ? 26.313 -22.79 -7.943 1 73.13 534 ASP A N 1
ATOM 4395 C CA . ASP A 1 534 ? 25.714 -22.772 -6.612 1 73.13 534 ASP A CA 1
ATOM 4396 C C . ASP A 1 534 ? 25.368 -24.184 -6.147 1 73.13 534 ASP A C 1
ATOM 4398 O O . ASP A 1 534 ? 25.102 -25.066 -6.966 1 73.13 534 ASP A O 1
ATOM 4402 N N . LEU A 1 535 ? 25.471 -24.315 -4.878 1 73.54 535 LEU A N 1
ATOM 4403 C CA . LEU A 1 535 ? 25.019 -25.577 -4.302 1 73.54 535 LEU A CA 1
ATOM 4404 C C . LEU A 1 535 ? 23.496 -25.658 -4.299 1 73.54 535 LEU A C 1
ATOM 4406 O O . LEU A 1 535 ? 22.824 -24.775 -3.761 1 73.54 535 LEU A O 1
ATOM 4410 N N . PRO A 1 536 ? 23.014 -26.613 -5.026 1 72.69 536 PRO A N 1
ATOM 4411 C CA . PRO A 1 536 ? 21.554 -26.731 -5.049 1 72.69 536 PRO A CA 1
ATOM 4412 C C . PRO A 1 536 ? 20.952 -26.885 -3.654 1 72.69 536 PRO A C 1
ATOM 4414 O O . PRO A 1 536 ? 21.487 -27.626 -2.825 1 72.69 536 PRO A O 1
ATOM 4417 N N . GLY A 1 537 ? 19.921 -26.117 -3.346 1 69.45 537 GLY A N 1
ATOM 4418 C CA . GLY A 1 537 ? 19.161 -26.283 -2.117 1 69.45 537 GLY A CA 1
ATOM 4419 C C . GLY A 1 537 ? 19.839 -25.664 -0.909 1 69.45 537 GLY A C 1
ATOM 4420 O O . GLY A 1 537 ? 19.483 -25.968 0.232 1 69.45 537 GLY A O 1
ATOM 4421 N N . GLN A 1 538 ? 20.864 -24.971 -1.175 1 75.44 538 GLN A N 1
ATOM 4422 C CA . GLN A 1 538 ? 21.565 -24.379 -0.041 1 75.44 538 GLN A CA 1
ATOM 4423 C C . GLN A 1 538 ? 20.626 -23.518 0.799 1 75.44 538 GLN A C 1
ATOM 4425 O O . GLN A 1 538 ? 19.878 -22.699 0.26 1 75.44 538 GLN A O 1
ATOM 4430 N N . ILE A 1 539 ? 20.519 -23.851 2.083 1 84.3 539 ILE A N 1
ATOM 4431 C CA . ILE A 1 539 ? 19.767 -23.093 3.077 1 84.3 539 ILE A CA 1
ATOM 4432 C C . ILE A 1 539 ? 20.675 -22.051 3.726 1 84.3 539 ILE A C 1
ATOM 4434 O O . ILE A 1 539 ? 21.808 -22.356 4.105 1 84.3 539 ILE A O 1
ATOM 4438 N N . GLY A 1 540 ? 20.244 -20.828 3.728 1 85.56 540 GLY A N 1
ATOM 4439 C CA . GLY A 1 540 ? 21.014 -19.766 4.356 1 85.56 540 GLY A CA 1
ATOM 4440 C C . GLY A 1 540 ? 20.528 -19.421 5.751 1 85.56 540 GLY A C 1
ATOM 4441 O O . GLY A 1 540 ? 19.413 -18.924 5.92 1 85.56 540 GLY A O 1
ATOM 4442 N N . TYR A 1 541 ? 21.425 -19.745 6.761 1 93.98 541 TYR A N 1
ATOM 4443 C CA . TYR A 1 541 ? 21.105 -19.359 8.131 1 93.98 541 TYR A CA 1
ATOM 4444 C C . TYR A 1 541 ? 21.693 -17.993 8.464 1 93.98 541 TYR A C 1
ATOM 4446 O O . TYR A 1 541 ? 21.526 -17.494 9.579 1 93.98 541 TYR A O 1
ATOM 4454 N N . VAL A 1 542 ? 22.424 -17.438 7.525 1 94.66 542 VAL A N 1
ATOM 4455 C CA . VAL A 1 542 ? 22.969 -16.089 7.636 1 94.66 542 VAL A CA 1
ATOM 4456 C C . VAL A 1 542 ? 22.625 -15.287 6.383 1 94.66 542 VAL A C 1
ATOM 4458 O O . VAL A 1 542 ? 22.568 -15.839 5.282 1 94.66 542 VAL A O 1
ATOM 4461 N N . ARG A 1 543 ? 22.338 -14.004 6.589 1 94.9 543 ARG A N 1
ATOM 4462 C CA . ARG A 1 543 ? 22.014 -13.083 5.504 1 94.9 543 ARG A CA 1
ATOM 4463 C C . ARG A 1 543 ? 23.008 -11.928 5.451 1 94.9 543 ARG A C 1
ATOM 4465 O O . ARG A 1 543 ? 23.338 -11.337 6.481 1 94.9 543 ARG A O 1
ATOM 4472 N N . LEU A 1 544 ? 23.459 -11.603 4.28 1 96.21 544 LEU A N 1
ATOM 4473 C CA . LEU A 1 544 ? 24.377 -10.488 4.074 1 96.21 544 LEU A CA 1
ATOM 4474 C C . LEU A 1 544 ? 23.746 -9.423 3.182 1 96.21 544 LEU A C 1
ATOM 4476 O O . LEU A 1 544 ? 23.173 -9.743 2.138 1 96.21 544 LEU A O 1
ATOM 4480 N N . THR A 1 545 ? 23.805 -8.176 3.607 1 96.34 545 THR A N 1
ATOM 4481 C CA . THR A 1 545 ? 23.362 -7.04 2.806 1 96.34 545 THR A CA 1
ATOM 4482 C C . THR A 1 545 ? 24.438 -5.959 2.76 1 96.34 545 THR A C 1
ATOM 4484 O O . THR A 1 545 ? 25.305 -5.901 3.634 1 96.34 545 THR A O 1
ATOM 4487 N N . VAL A 1 546 ? 24.396 -5.206 1.74 1 96.83 546 VAL A N 1
ATOM 4488 C CA . VAL A 1 546 ? 25.387 -4.143 1.613 1 96.83 546 VAL A CA 1
ATOM 4489 C C . VAL A 1 546 ? 24.687 -2.788 1.551 1 96.83 546 VAL A C 1
ATOM 4491 O O . VAL A 1 546 ? 23.495 -2.711 1.245 1 96.83 546 VAL A O 1
ATOM 4494 N N . GLU A 1 547 ? 25.393 -1.79 1.833 1 95.44 547 GLU A N 1
ATOM 4495 C CA . GLU A 1 547 ? 24.879 -0.425 1.764 1 95.44 547 GLU A CA 1
ATOM 4496 C C . GLU A 1 547 ? 24.272 -0.132 0.395 1 95.44 547 GLU A C 1
ATOM 4498 O O . GLU A 1 547 ? 24.782 -0.596 -0.628 1 95.44 547 GLU A O 1
ATOM 4503 N N . ASN A 1 548 ? 23.153 0.64 0.383 1 93.14 548 ASN A N 1
ATOM 4504 C CA . ASN A 1 548 ? 22.464 1.117 -0.812 1 93.14 548 ASN A CA 1
ATOM 4505 C C . ASN A 1 548 ? 21.786 -0.026 -1.562 1 93.14 548 ASN A C 1
ATOM 4507 O O . ASN A 1 548 ? 21.491 0.096 -2.752 1 93.14 548 ASN A O 1
ATOM 4511 N N . SER A 1 549 ? 21.623 -1.17 -0.899 1 92.6 549 SER A N 1
ATOM 4512 C CA . SER A 1 549 ? 20.906 -2.288 -1.504 1 92.6 549 SER A CA 1
ATOM 4513 C C . SER A 1 549 ? 19.724 -2.718 -0.641 1 92.6 549 SER A C 1
ATOM 4515 O O . SER A 1 549 ? 19.817 -2.727 0.588 1 92.6 549 SER A O 1
ATOM 4517 N N . LEU A 1 550 ? 18.686 -3.055 -1.295 1 92.98 550 LEU A N 1
ATOM 4518 C CA . LEU A 1 550 ? 17.549 -3.65 -0.601 1 92.98 550 LEU A CA 1
ATOM 4519 C C . LEU A 1 550 ? 17.608 -5.173 -0.666 1 92.98 550 LEU A C 1
ATOM 4521 O O . LEU A 1 550 ? 16.77 -5.857 -0.074 1 92.98 550 LEU A O 1
ATOM 4525 N N . GLY A 1 551 ? 18.624 -5.694 -1.412 1 92.7 551 GLY A N 1
ATOM 4526 C CA . GLY A 1 551 ? 18.774 -7.128 -1.602 1 92.7 551 GLY A CA 1
ATOM 4527 C C . GLY A 1 551 ? 19.477 -7.812 -0.445 1 92.7 551 GLY A C 1
ATOM 4528 O O . GLY A 1 551 ? 19.913 -7.153 0.501 1 92.7 551 GLY A O 1
ATOM 4529 N N . ALA A 1 552 ? 19.534 -9.12 -0.435 1 93.02 552 ALA A N 1
ATOM 4530 C CA . ALA A 1 552 ? 20.221 -9.942 0.558 1 93.02 552 ALA A CA 1
ATOM 4531 C C . ALA A 1 552 ? 20.78 -11.213 -0.074 1 93.02 552 ALA A C 1
ATOM 4533 O O . ALA A 1 552 ? 20.174 -11.777 -0.989 1 93.02 552 ALA A O 1
ATOM 4534 N N . TRP A 1 553 ? 21.876 -11.67 0.364 1 91.37 553 TRP A N 1
ATOM 4535 C CA . TRP A 1 553 ? 22.57 -12.87 -0.09 1 91.37 553 TRP A CA 1
ATOM 4536 C C . TRP A 1 553 ? 22.717 -13.877 1.046 1 91.37 553 TRP A C 1
ATOM 4538 O O . TRP A 1 553 ? 22.906 -13.494 2.203 1 91.37 553 TRP A O 1
ATOM 4548 N N . PRO A 1 554 ? 22.796 -15.139 0.822 1 88.18 554 PRO A N 1
ATOM 4549 C CA . PRO A 1 554 ? 22.594 -15.755 -0.492 1 88.18 554 PRO A CA 1
ATOM 4550 C C . PRO A 1 554 ? 21.144 -15.677 -0.963 1 88.18 554 PRO A C 1
ATOM 4552 O O . PRO A 1 554 ? 20.251 -15.358 -0.174 1 88.18 554 PRO A O 1
ATOM 4555 N N . GLY A 1 555 ? 20.962 -15.988 -2.195 1 81.84 555 GLY A N 1
ATOM 4556 C CA . GLY A 1 555 ? 19.638 -15.965 -2.797 1 81.84 555 GLY A CA 1
ATOM 4557 C C . GLY A 1 555 ? 19.335 -14.668 -3.523 1 81.84 555 GLY A C 1
ATOM 4558 O O . GLY A 1 555 ? 20.11 -13.712 -3.447 1 81.84 555 GLY A O 1
ATOM 4559 N N . ASP A 1 556 ? 18.172 -14.678 -4.222 1 78.13 556 ASP A N 1
ATOM 4560 C CA . ASP A 1 556 ? 17.737 -13.531 -5.013 1 78.13 556 ASP A CA 1
ATOM 4561 C C . ASP A 1 556 ? 16.346 -13.067 -4.588 1 78.13 556 ASP A C 1
ATOM 4563 O O . ASP A 1 556 ? 15.344 -13.697 -4.932 1 78.13 556 ASP A O 1
ATOM 4567 N N . ASN A 1 557 ? 16.15 -11.939 -3.75 1 76.89 557 ASN A N 1
ATOM 4568 C CA . ASN A 1 557 ? 14.831 -11.444 -3.37 1 76.89 557 ASN A CA 1
ATOM 4569 C C . ASN A 1 557 ? 14.327 -10.385 -4.347 1 76.89 557 ASN A C 1
ATOM 4571 O O . ASN A 1 557 ? 13.466 -9.574 -4 1 76.89 557 ASN A O 1
ATOM 4575 N N . VAL A 1 558 ? 14.648 -10.371 -5.576 1 82.26 558 VAL A N 1
ATOM 4576 C CA . VAL A 1 558 ? 14.183 -9.564 -6.7 1 82.26 558 VAL A CA 1
ATOM 4577 C C . VAL A 1 558 ? 14.791 -8.165 -6.618 1 82.26 558 VAL A C 1
ATOM 4579 O O . VAL A 1 558 ? 14.76 -7.41 -7.593 1 82.26 558 VAL A O 1
ATOM 4582 N N . ARG A 1 559 ? 15.369 -7.796 -5.509 1 88.56 559 ARG A N 1
ATOM 4583 C CA . ARG A 1 559 ? 15.949 -6.462 -5.389 1 88.56 559 ARG A CA 1
ATOM 4584 C C . ARG A 1 559 ? 17.47 -6.533 -5.303 1 88.56 559 ARG A C 1
ATOM 4586 O O . ARG A 1 559 ? 18.122 -5.56 -4.917 1 88.56 559 ARG A O 1
ATOM 4593 N N . ASN A 1 560 ? 17.994 -7.658 -5.58 1 90.38 560 ASN A N 1
ATOM 4594 C CA . ASN A 1 560 ? 19.445 -7.81 -5.589 1 90.38 560 ASN A CA 1
ATOM 4595 C C . ASN A 1 560 ? 20.067 -7.18 -6.832 1 90.38 560 ASN A C 1
ATOM 4597 O O . ASN A 1 560 ? 21.216 -6.734 -6.799 1 90.38 560 ASN A O 1
ATOM 4601 N N . CYS A 1 561 ? 19.307 -7.201 -7.838 1 88.13 561 CYS A N 1
ATOM 4602 C CA . CYS A 1 561 ? 19.749 -6.619 -9.101 1 88.13 561 CYS A CA 1
ATOM 4603 C C . CYS A 1 561 ? 18.559 -6.259 -9.981 1 88.13 561 CYS A C 1
ATOM 4605 O O . CYS A 1 561 ? 17.41 -6.512 -9.614 1 88.13 561 CYS A O 1
ATOM 4607 N N . GLU A 1 562 ? 18.767 -5.698 -11.054 1 79.68 562 GLU A N 1
ATOM 4608 C CA . GLU A 1 562 ? 17.706 -5.201 -11.926 1 79.68 562 GLU A CA 1
ATOM 4609 C C . GLU A 1 562 ? 16.829 -6.341 -12.433 1 79.68 562 GLU A C 1
ATOM 4611 O O . GLU A 1 562 ? 15.603 -6.215 -12.478 1 79.68 562 GLU A O 1
ATOM 4616 N N . ARG A 1 563 ? 17.543 -7.507 -12.775 1 74.05 563 ARG A N 1
ATOM 4617 C CA . ARG A 1 563 ? 16.817 -8.638 -13.343 1 74.05 563 ARG A CA 1
ATOM 4618 C C . ARG A 1 563 ? 16.031 -9.38 -12.267 1 74.05 563 ARG A C 1
ATOM 4620 O O . ARG A 1 563 ? 15.093 -10.118 -12.574 1 74.05 563 ARG A O 1
ATOM 4627 N N . GLY A 1 564 ? 16.558 -9.289 -11.047 1 78.43 564 GLY A N 1
ATOM 4628 C CA . GLY A 1 564 ? 15.844 -9.848 -9.911 1 78.43 564 GLY A CA 1
ATOM 4629 C C . GLY A 1 564 ? 16.155 -11.313 -9.671 1 78.43 564 GLY A C 1
ATOM 4630 O O . GLY A 1 564 ? 15.657 -11.911 -8.715 1 78.43 564 GLY A O 1
ATOM 4631 N N . TYR A 1 565 ? 16.93 -12.048 -10.498 1 77.44 565 TYR A N 1
ATOM 4632 C CA . TYR A 1 565 ? 17.352 -13.431 -10.309 1 77.44 565 TYR A CA 1
ATOM 4633 C C . TYR A 1 565 ? 18.734 -13.666 -10.905 1 77.44 565 TYR A C 1
ATOM 4635 O O . TYR A 1 565 ? 19.194 -12.891 -11.747 1 77.44 565 TYR A O 1
ATOM 4643 N N . LYS A 1 566 ? 19.421 -14.699 -10.45 1 80.26 566 LYS A N 1
ATOM 4644 C CA . LYS A 1 566 ? 20.795 -15.011 -10.832 1 80.26 566 LYS A CA 1
ATOM 4645 C C . LYS A 1 566 ? 21.708 -13.804 -10.641 1 80.26 566 LYS A C 1
ATOM 4647 O O . LYS A 1 566 ? 22.47 -13.446 -11.541 1 80.26 566 LYS A O 1
ATOM 4652 N N . CYS A 1 567 ? 21.471 -13.151 -9.626 1 86.29 567 CYS A N 1
ATOM 4653 C CA . CYS A 1 567 ? 22.201 -11.917 -9.359 1 86.29 567 CYS A CA 1
ATOM 4654 C C . CYS A 1 567 ? 23.633 -12.213 -8.93 1 86.29 567 CYS A C 1
ATOM 4656 O O . CYS A 1 567 ? 23.88 -13.174 -8.199 1 86.29 567 CYS A O 1
ATOM 4658 N N . PRO A 1 568 ? 24.515 -11.421 -9.462 1 88.81 568 PRO A N 1
ATOM 4659 C CA . PRO A 1 568 ? 25.899 -11.582 -9.011 1 88.81 568 PRO A CA 1
ATOM 4660 C C . PRO A 1 568 ? 26.088 -11.209 -7.543 1 88.81 568 PRO A C 1
ATOM 4662 O O . PRO A 1 568 ? 25.163 -10.696 -6.908 1 88.81 568 PRO A O 1
ATOM 4665 N N . ASP A 1 569 ? 27.231 -11.567 -7.027 1 93.08 569 ASP A N 1
ATOM 4666 C CA . ASP A 1 569 ? 27.608 -11.092 -5.699 1 93.08 569 ASP A CA 1
ATOM 4667 C C . ASP A 1 569 ? 27.564 -9.567 -5.629 1 93.08 569 ASP A C 1
ATOM 4669 O O . ASP A 1 569 ? 27.674 -8.89 -6.653 1 93.08 569 ASP A O 1
ATOM 4673 N N . PRO A 1 570 ? 27.406 -9.051 -4.452 1 95.5 570 PRO A N 1
ATOM 4674 C CA . PRO A 1 570 ? 27.186 -7.608 -4.336 1 95.5 570 PRO A CA 1
ATOM 4675 C C . PRO A 1 570 ? 28.466 -6.799 -4.534 1 95.5 570 PRO A C 1
ATOM 4677 O O . PRO A 1 570 ? 29.566 -7.317 -4.327 1 95.5 570 PRO A O 1
ATOM 4680 N N . THR A 1 571 ? 28.275 -5.644 -4.979 1 96.56 571 THR A N 1
ATOM 4681 C CA . THR A 1 571 ? 29.321 -4.634 -5.103 1 96.56 571 THR A CA 1
ATOM 4682 C C . THR A 1 571 ? 28.957 -3.379 -4.315 1 96.56 571 THR A C 1
ATOM 4684 O O . THR A 1 571 ? 27.842 -2.866 -4.435 1 96.56 571 THR A O 1
ATOM 4687 N N . LEU A 1 572 ? 29.84 -2.921 -3.496 1 96.73 572 LEU A N 1
ATOM 4688 C CA . LEU A 1 572 ? 29.617 -1.646 -2.822 1 96.73 572 LEU A CA 1
ATOM 4689 C C . LEU A 1 572 ? 29.75 -0.484 -3.801 1 96.73 572 LEU A C 1
ATOM 4691 O O . LEU A 1 572 ? 30.368 -0.625 -4.858 1 96.73 572 LEU A O 1
ATOM 4695 N N . LEU A 1 573 ? 29.189 0.665 -3.412 1 94.13 573 LEU A N 1
ATOM 4696 C CA . LEU A 1 573 ? 29.446 1.879 -4.178 1 94.13 573 LEU A CA 1
ATOM 4697 C C . LEU A 1 573 ? 30.93 2.23 -4.16 1 94.13 573 LEU A C 1
ATOM 4699 O O . LEU A 1 573 ? 31.599 2.064 -3.138 1 94.13 573 LEU A O 1
ATOM 4703 N N . PRO A 1 574 ? 31.361 2.702 -5.293 1 94.22 574 PRO A N 1
ATOM 4704 C CA . PRO A 1 574 ? 32.781 3.061 -5.335 1 94.22 574 PRO A CA 1
ATOM 4705 C C . PRO A 1 574 ? 33.165 4.076 -4.261 1 94.22 574 PRO A C 1
ATOM 4707 O O . PRO A 1 574 ? 32.396 4.997 -3.973 1 94.22 574 PRO A O 1
ATOM 4710 N N . MET A 1 575 ? 34.328 3.869 -3.671 1 94.5 575 MET A N 1
ATOM 4711 C CA . MET A 1 575 ? 34.844 4.817 -2.688 1 94.5 575 MET A CA 1
ATOM 4712 C C . MET A 1 575 ? 35.974 5.653 -3.279 1 94.5 575 MET A C 1
ATOM 4714 O O . MET A 1 575 ? 36.758 5.159 -4.091 1 94.5 575 MET A O 1
ATOM 4718 N N . ASP A 1 576 ? 36.087 6.845 -2.941 1 92.86 576 ASP A N 1
ATOM 4719 C CA . ASP A 1 576 ? 37.141 7.779 -3.323 1 92.86 576 ASP A CA 1
ATOM 4720 C C . ASP A 1 576 ? 37.547 8.662 -2.145 1 92.86 576 ASP A C 1
ATOM 4722 O O . ASP A 1 576 ? 36.82 8.754 -1.153 1 92.86 576 ASP A O 1
ATOM 4726 N N . PRO A 1 577 ? 38.714 9.245 -2.191 1 92.39 577 PRO A N 1
ATOM 4727 C CA . PRO A 1 577 ? 39.221 9.99 -1.037 1 92.39 577 PRO A CA 1
ATOM 4728 C C . PRO A 1 577 ? 38.345 11.189 -0.678 1 92.39 577 PRO A C 1
ATOM 4730 O O . PRO A 1 577 ? 38.488 11.76 0.406 1 92.39 577 PRO A O 1
ATOM 4733 N N . TRP A 1 578 ? 37.472 11.615 -1.541 1 93.8 578 TRP A N 1
ATOM 4734 C CA . TRP A 1 578 ? 36.69 12.829 -1.332 1 93.8 578 TRP A CA 1
ATOM 4735 C C . TRP A 1 578 ? 35.244 12.492 -0.984 1 93.8 578 TRP A C 1
ATOM 4737 O O . TRP A 1 578 ? 34.459 13.379 -0.639 1 93.8 578 TRP A O 1
ATOM 4747 N N . GLY A 1 579 ? 34.831 11.268 -1.191 1 93.16 579 GLY A N 1
ATOM 4748 C CA . GLY A 1 579 ? 33.487 10.816 -0.872 1 93.16 579 GLY A CA 1
ATOM 4749 C C . GLY A 1 579 ? 33.363 10.257 0.533 1 93.16 579 GLY A C 1
ATOM 4750 O O . GLY A 1 579 ? 34.077 10.686 1.443 1 93.16 579 GLY A O 1
ATOM 4751 N N . GLU A 1 580 ? 32.435 9.366 0.766 1 91.62 580 GLU A N 1
ATOM 4752 C CA . GLU A 1 580 ? 32.233 8.712 2.055 1 91.62 580 GLU A CA 1
ATOM 4753 C C . GLU A 1 580 ? 33.462 7.905 2.463 1 91.62 580 GLU A C 1
ATOM 4755 O O . GLU A 1 580 ? 34.039 7.186 1.645 1 91.62 580 GLU A O 1
ATOM 4760 N N . GLN A 1 581 ? 33.701 7.995 3.71 1 91.38 581 GLN A N 1
ATOM 4761 C CA . GLN A 1 581 ? 34.964 7.433 4.178 1 91.38 581 GLN A CA 1
ATOM 4762 C C . GLN A 1 581 ? 34.805 5.963 4.555 1 91.38 581 GLN A C 1
ATOM 4764 O O . GLN A 1 581 ? 35.796 5.241 4.689 1 91.38 581 GLN A O 1
ATOM 4769 N N . SER A 1 582 ? 33.651 5.614 4.773 1 95.18 582 SER A N 1
ATOM 4770 C CA . SER A 1 582 ? 33.385 4.217 5.1 1 95.18 582 SER A CA 1
ATOM 4771 C C . SER A 1 582 ? 32.047 3.76 4.526 1 95.18 582 SER A C 1
ATOM 4773 O O . SER A 1 582 ? 31.141 4.572 4.328 1 95.18 582 SER A O 1
ATOM 4775 N N . ARG A 1 583 ? 31.98 2.576 4.139 1 96.81 583 ARG A N 1
ATOM 4776 C CA . ARG A 1 583 ? 30.756 1.883 3.751 1 96.81 583 ARG A CA 1
ATOM 4777 C C . ARG A 1 583 ? 30.473 0.708 4.681 1 96.81 583 ARG A C 1
ATOM 4779 O O . ARG A 1 583 ? 31.262 0.42 5.583 1 96.81 583 ARG A O 1
ATOM 4786 N N . TRP A 1 584 ? 29.279 0.061 4.495 1 97.15 584 TRP A N 1
ATOM 4787 C CA . TRP A 1 584 ? 28.999 -0.958 5.501 1 97.15 584 TRP A CA 1
ATOM 4788 C C . TRP A 1 584 ? 28.38 -2.197 4.863 1 97.15 584 TRP A C 1
ATOM 4790 O O . TRP A 1 584 ? 27.887 -2.141 3.734 1 97.15 584 TRP A O 1
ATOM 4800 N N . ILE A 1 585 ? 28.484 -3.327 5.454 1 97.77 585 ILE A N 1
ATOM 4801 C CA . ILE A 1 585 ? 27.875 -4.63 5.212 1 97.77 585 ILE A CA 1
ATOM 4802 C C . ILE A 1 585 ? 27.146 -5.1 6.469 1 97.77 585 ILE A C 1
ATOM 4804 O O . ILE A 1 585 ? 27.726 -5.124 7.558 1 97.77 585 ILE A O 1
ATOM 4808 N N . ASP A 1 586 ? 25.929 -5.454 6.322 1 97.29 586 ASP A N 1
ATOM 4809 C CA . ASP A 1 586 ? 25.167 -5.982 7.449 1 97.29 586 ASP A CA 1
ATOM 4810 C C . ASP A 1 586 ? 25.059 -7.504 7.375 1 97.29 586 ASP A C 1
ATOM 4812 O O . ASP A 1 586 ? 24.77 -8.06 6.313 1 97.29 586 ASP A O 1
ATOM 4816 N N . ILE A 1 587 ? 25.357 -8.145 8.47 1 97.8 587 ILE A N 1
ATOM 4817 C CA . ILE A 1 587 ? 25.223 -9.591 8.609 1 97.8 587 ILE A CA 1
ATOM 4818 C C . ILE A 1 587 ? 24.124 -9.911 9.62 1 97.8 587 ILE A C 1
ATOM 4820 O O . ILE A 1 587 ? 24.177 -9.462 10.767 1 97.8 587 ILE A O 1
ATOM 4824 N N . GLY A 1 588 ? 23.149 -10.648 9.193 1 96.63 588 GLY A N 1
ATOM 4825 C CA . GLY A 1 588 ? 22.018 -10.937 10.06 1 96.63 588 GLY A CA 1
ATOM 4826 C C . GLY A 1 588 ? 21.62 -12.401 10.052 1 96.63 588 GLY A C 1
ATOM 4827 O O . GLY A 1 588 ? 22.053 -13.163 9.185 1 96.63 588 GLY A O 1
ATOM 4828 N N . ALA A 1 589 ? 20.781 -12.818 11.001 1 96.98 589 ALA A N 1
ATOM 4829 C CA . ALA A 1 589 ? 20.3 -14.191 11.136 1 96.98 589 ALA A CA 1
ATOM 4830 C C . ALA A 1 589 ? 19.211 -14.493 10.109 1 96.98 589 ALA A C 1
ATOM 4832 O O . ALA A 1 589 ? 18.294 -13.692 9.913 1 96.98 589 ALA A O 1
ATOM 4833 N N . GLY A 1 590 ? 19.298 -15.671 9.405 1 94.84 590 GLY A N 1
ATOM 4834 C CA . GLY A 1 590 ? 18.327 -16.12 8.419 1 94.84 590 GLY A CA 1
ATOM 4835 C C . GLY A 1 590 ? 17.598 -17.384 8.832 1 94.84 590 GLY A C 1
ATOM 4836 O O . GLY A 1 590 ? 17.044 -18.091 7.987 1 94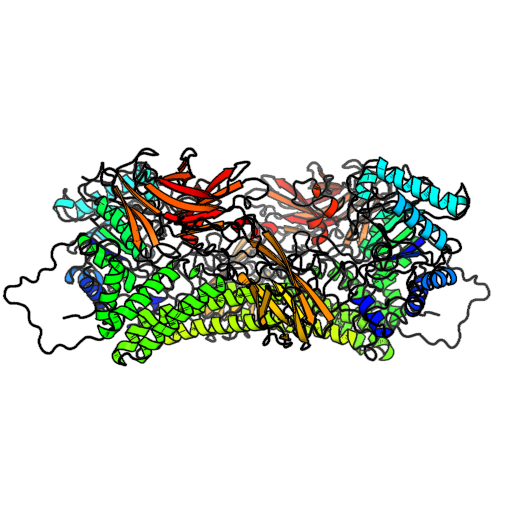.84 590 GLY A O 1
ATOM 4837 N N . GLY A 1 591 ? 17.611 -17.73 10.136 1 91.39 591 GLY A N 1
ATOM 4838 C CA . GLY A 1 591 ? 16.963 -18.963 10.555 1 91.39 591 GLY A CA 1
ATOM 4839 C C . GLY A 1 591 ? 17.415 -19.439 11.923 1 91.39 591 GLY A C 1
ATOM 4840 O O . GLY A 1 591 ? 18.027 -18.682 12.679 1 91.39 591 GLY A O 1
ATOM 4841 N N . PRO A 1 592 ? 17.075 -20.776 12.121 1 93.61 592 PRO A N 1
ATOM 4842 C CA . PRO A 1 592 ? 17.084 -21.179 13.53 1 93.61 592 PRO A CA 1
ATOM 4843 C C . PRO A 1 592 ? 18.436 -21.732 13.976 1 93.61 592 PRO A C 1
ATOM 4845 O O . PRO A 1 592 ? 18.49 -22.732 14.697 1 93.61 592 PRO A O 1
ATOM 4848 N N . LYS A 1 593 ? 19.579 -21.19 13.499 1 95.35 593 LYS A N 1
ATOM 4849 C CA . LYS A 1 593 ? 20.906 -21.611 13.938 1 95.35 593 LYS A CA 1
ATOM 4850 C C . LYS A 1 593 ? 21.822 -20.409 14.153 1 95.35 593 LYS A C 1
ATOM 4852 O O . LYS A 1 593 ? 21.735 -19.418 13.425 1 95.35 593 LYS A O 1
ATOM 4857 N N . ASN A 1 594 ? 22.636 -20.53 15.14 1 96.82 594 ASN A N 1
ATOM 4858 C CA . ASN A 1 594 ? 23.741 -19.588 15.283 1 96.82 594 ASN A CA 1
ATOM 4859 C C . ASN A 1 594 ? 24.853 -19.87 14.277 1 96.82 594 ASN A C 1
ATOM 4861 O O . ASN A 1 594 ? 25.175 -21.029 14.011 1 96.82 594 ASN A O 1
ATOM 4865 N N . VAL A 1 595 ? 25.387 -18.865 13.675 1 97.02 595 VAL A N 1
ATOM 4866 C CA . VAL A 1 595 ? 26.365 -19.085 12.615 1 97.02 595 VAL A CA 1
ATOM 4867 C C . VAL A 1 595 ? 27.568 -18.167 12.822 1 97.02 595 VAL A C 1
ATOM 4869 O O . VAL A 1 595 ? 27.415 -16.947 12.925 1 97.02 595 VAL A O 1
ATOM 4872 N N . SER A 1 596 ? 28.687 -18.725 12.934 1 97.8 596 SER A N 1
ATOM 4873 C CA . SER A 1 596 ? 29.921 -17.947 12.937 1 97.8 596 SER A CA 1
ATOM 4874 C C . SER A 1 596 ? 30.341 -17.572 11.52 1 97.8 596 SER A C 1
ATOM 4876 O O . SER A 1 596 ? 30.065 -18.307 10.57 1 97.8 596 SER A O 1
ATOM 4878 N N . TRP A 1 597 ? 30.966 -16.423 11.317 1 97.63 597 TRP A N 1
ATOM 4879 C CA . TRP A 1 597 ? 31.394 -15.969 9.997 1 97.63 597 TRP A CA 1
ATOM 4880 C C . TRP A 1 597 ? 32.728 -15.235 10.08 1 97.63 597 TRP A C 1
ATOM 4882 O O . TRP A 1 597 ? 33.161 -14.842 11.166 1 97.63 597 TRP A O 1
ATOM 4892 N N . LYS A 1 598 ? 33.421 -15.126 9.083 1 98.15 598 LYS A N 1
ATOM 4893 C CA . LYS A 1 598 ? 34.672 -14.384 8.955 1 98.15 598 LYS A CA 1
ATOM 4894 C C . LYS A 1 598 ? 34.741 -13.648 7.62 1 98.15 598 LYS A C 1
ATOM 4896 O O . LYS A 1 598 ? 34.038 -14.004 6.672 1 98.15 598 LYS A O 1
ATOM 4901 N N . MET A 1 599 ? 35.507 -12.58 7.585 1 97.71 599 MET A N 1
ATOM 4902 C CA . MET A 1 599 ? 35.761 -11.784 6.387 1 97.71 599 MET A CA 1
ATOM 4903 C C . MET A 1 599 ? 37.259 -11.651 6.131 1 97.71 599 MET A C 1
ATOM 4905 O O . MET A 1 599 ? 38.032 -11.401 7.057 1 97.71 599 MET A O 1
ATOM 4909 N N . GLU A 1 600 ? 37.621 -11.935 4.945 1 97.74 600 GLU A N 1
ATOM 4910 C CA . GLU A 1 600 ? 39.003 -11.769 4.505 1 97.74 600 GLU A CA 1
ATOM 4911 C C . GLU A 1 600 ? 39.096 -10.794 3.334 1 97.74 600 GLU A C 1
ATOM 4913 O O . GLU A 1 600 ? 38.222 -10.776 2.464 1 97.74 600 GLU A O 1
ATOM 4918 N N . VAL A 1 601 ? 40.12 -10.016 3.328 1 97.79 601 VAL A N 1
ATOM 4919 C CA . VAL A 1 601 ? 40.332 -9.05 2.255 1 97.79 601 VAL A CA 1
ATOM 4920 C C . VAL A 1 601 ? 41.531 -9.473 1.41 1 97.79 601 VAL A C 1
ATOM 4922 O O . VAL A 1 601 ? 42.456 -10.116 1.911 1 97.79 601 VAL A O 1
ATOM 4925 N N . ASP A 1 602 ? 41.602 -9.119 0.172 1 97.43 602 ASP A N 1
ATOM 4926 C CA . ASP A 1 602 ? 42.643 -9.604 -0.729 1 97.43 602 ASP A CA 1
ATOM 4927 C C . ASP A 1 602 ? 43.69 -8.523 -0.99 1 97.43 602 ASP A C 1
ATOM 4929 O O . ASP A 1 602 ? 44.656 -8.752 -1.721 1 97.43 602 ASP A O 1
ATOM 4933 N N . VAL A 1 603 ? 43.464 -7.359 -0.446 1 96.83 603 VAL A N 1
ATOM 4934 C CA . VAL A 1 603 ? 44.406 -6.263 -0.644 1 96.83 603 VAL A CA 1
ATOM 4935 C C . VAL A 1 603 ? 44.735 -5.615 0.699 1 96.83 603 VAL A C 1
ATOM 4937 O O . VAL A 1 603 ? 43.922 -5.647 1.626 1 96.83 603 VAL A O 1
ATOM 4940 N N . ASP A 1 604 ? 45.83 -4.949 0.874 1 94.92 604 ASP A N 1
ATOM 4941 C CA . ASP A 1 604 ? 46.311 -4.434 2.153 1 94.92 604 ASP A CA 1
ATOM 4942 C C . ASP A 1 604 ? 45.696 -3.071 2.462 1 94.92 604 ASP A C 1
ATOM 4944 O O . ASP A 1 604 ? 45.731 -2.614 3.607 1 94.92 604 ASP A O 1
ATOM 4948 N N . TRP A 1 605 ? 45.111 -2.354 1.464 1 95.62 605 TRP A N 1
ATOM 4949 C CA . TRP A 1 605 ? 44.577 -1.014 1.689 1 95.62 605 TRP A CA 1
ATOM 4950 C C . TRP A 1 605 ? 43.12 -1.077 2.136 1 95.62 605 TRP A C 1
ATOM 4952 O O . TRP A 1 605 ? 42.527 -0.054 2.485 1 95.62 605 TRP A O 1
ATOM 4962 N N . LEU A 1 606 ? 42.513 -2.209 2.042 1 96.77 606 LEU A N 1
ATOM 4963 C CA . LEU A 1 606 ? 41.117 -2.393 2.426 1 96.77 606 LEU A CA 1
ATOM 4964 C C . LEU A 1 606 ? 41.011 -2.913 3.856 1 96.77 606 LEU A C 1
ATOM 4966 O O . LEU A 1 606 ? 41.661 -3.898 4.213 1 96.77 606 LEU A O 1
ATOM 4970 N N . THR A 1 607 ? 40.207 -2.201 4.668 1 96.81 607 THR A N 1
ATOM 4971 C CA . THR A 1 607 ? 39.995 -2.604 6.054 1 96.81 607 THR A CA 1
ATOM 4972 C C . THR A 1 607 ? 38.529 -2.948 6.299 1 96.81 607 THR A C 1
ATOM 4974 O O . THR A 1 607 ? 37.633 -2.244 5.828 1 96.81 607 THR A O 1
ATOM 4977 N N . VAL A 1 608 ? 38.264 -4.022 6.973 1 97.39 608 VAL A N 1
ATOM 4978 C CA . VAL A 1 608 ? 36.939 -4.459 7.4 1 97.39 608 VAL A CA 1
ATOM 4979 C C . VAL A 1 608 ? 36.93 -4.683 8.911 1 97.39 608 VAL A C 1
ATOM 4981 O O . VAL A 1 608 ? 37.834 -5.322 9.455 1 97.39 608 VAL A O 1
ATOM 4984 N N . GLU A 1 609 ? 35.993 -4.068 9.614 1 97.11 609 GLU A N 1
ATOM 4985 C CA . GLU A 1 609 ? 35.895 -4.217 11.063 1 97.11 609 GLU A CA 1
ATOM 4986 C C . GLU A 1 609 ? 34.446 -4.418 11.501 1 97.11 609 GLU A C 1
ATOM 4988 O O . GLU A 1 609 ? 33.595 -3.56 11.258 1 97.11 609 GLU A O 1
ATOM 4993 N N . PRO A 1 610 ? 34.075 -5.457 12.234 1 96.87 610 PRO A N 1
ATOM 4994 C CA . PRO A 1 610 ? 34.948 -6.568 12.621 1 96.87 610 PRO A CA 1
ATOM 4995 C C . PRO A 1 610 ? 35.208 -7.54 11.473 1 96.87 610 PRO A C 1
ATOM 4997 O O . PRO A 1 610 ? 34.488 -7.527 10.472 1 96.87 610 PRO A O 1
ATOM 5000 N N . ARG A 1 611 ? 36.222 -8.407 11.598 1 96.7 611 ARG A N 1
ATOM 5001 C CA . ARG A 1 611 ? 36.589 -9.365 10.559 1 96.7 611 ARG A CA 1
ATOM 5002 C C . ARG A 1 611 ? 35.926 -10.716 10.801 1 96.7 611 ARG A C 1
ATOM 5004 O O . ARG A 1 611 ? 35.966 -11.596 9.939 1 96.7 611 ARG A O 1
ATOM 5011 N N . LYS A 1 612 ? 35.463 -10.883 11.987 1 97.65 612 LYS A N 1
ATOM 5012 C CA . LYS A 1 612 ? 34.733 -12.104 12.315 1 97.65 612 LYS A CA 1
ATOM 5013 C C . LYS A 1 612 ? 33.606 -11.821 13.304 1 97.65 612 LYS A C 1
ATOM 5015 O O . LYS A 1 612 ? 33.611 -10.792 13.982 1 97.65 612 LYS A O 1
ATOM 5020 N N . GLY A 1 613 ? 32.669 -12.608 13.33 1 97.02 613 GLY A N 1
ATOM 5021 C CA . GLY A 1 613 ? 31.535 -12.448 14.226 1 97.02 613 GLY A CA 1
ATOM 5022 C C . GLY A 1 613 ? 30.635 -13.668 14.273 1 97.02 613 GLY A C 1
ATOM 5023 O O . GLY A 1 613 ? 31.001 -14.736 13.777 1 97.02 613 GLY A O 1
ATOM 5024 N N . LYS A 1 614 ? 29.616 -13.606 15.045 1 96.9 614 LYS A N 1
ATOM 5025 C CA . LYS A 1 614 ? 28.63 -14.67 15.212 1 96.9 614 LYS A CA 1
ATOM 5026 C C . LYS A 1 614 ? 27.211 -14.109 15.206 1 96.9 614 LYS A C 1
ATOM 5028 O O . LYS A 1 614 ? 26.885 -13.221 15.996 1 96.9 614 LYS A O 1
ATOM 5033 N N . THR A 1 615 ? 26.441 -14.564 14.3 1 95.57 615 THR A N 1
ATOM 5034 C CA . THR A 1 615 ? 25.021 -14.233 14.288 1 95.57 615 THR A CA 1
ATOM 5035 C C . THR A 1 615 ? 24.236 -15.181 15.189 1 95.57 615 THR A C 1
ATOM 5037 O O . THR A 1 615 ? 24.523 -16.379 15.238 1 95.57 615 THR A O 1
ATOM 5040 N N . VAL A 1 616 ? 23.3 -14.631 15.944 1 96.61 616 VAL A N 1
ATOM 5041 C CA . VAL A 1 616 ? 22.429 -15.418 16.81 1 96.61 616 VAL A CA 1
ATOM 5042 C C . VAL A 1 616 ? 21.053 -15.563 16.164 1 96.61 616 VAL A C 1
ATOM 5044 O O . VAL A 1 616 ? 20.513 -14.6 15.615 1 96.61 616 VAL A O 1
ATOM 5047 N N . TRP A 1 617 ? 20.44 -16.71 16.251 1 95.24 617 TRP A N 1
ATOM 5048 C CA . TRP A 1 617 ? 19.274 -17.103 15.466 1 95.24 617 TRP A CA 1
ATOM 5049 C C . TRP A 1 617 ? 18.086 -16.194 15.762 1 95.24 617 TRP A C 1
ATOM 5051 O O . TRP A 1 617 ? 17.175 -16.066 14.941 1 95.24 617 TRP A O 1
ATOM 5061 N N . ASP A 1 618 ? 18.019 -15.479 16.885 1 94.68 618 ASP A N 1
ATOM 5062 C CA . ASP A 1 618 ? 16.861 -14.679 17.271 1 94.68 618 ASP A CA 1
ATOM 5063 C C . ASP A 1 618 ? 17.003 -13.238 16.787 1 94.68 618 ASP A C 1
ATOM 5065 O O . ASP A 1 618 ? 16.165 -12.388 17.096 1 94.68 618 ASP A O 1
ATOM 5069 N N . GLY A 1 619 ? 18.091 -12.921 16.029 1 94.64 619 GLY A N 1
ATOM 5070 C CA . GLY A 1 619 ? 18.283 -11.611 15.429 1 94.64 619 GLY A CA 1
ATOM 5071 C C . GLY A 1 619 ? 18.964 -10.623 16.358 1 94.64 619 GLY A C 1
ATOM 5072 O O . GLY A 1 619 ? 19.254 -9.492 15.964 1 94.64 619 GLY A O 1
ATOM 5073 N N . SER A 1 620 ? 19.305 -10.951 17.573 1 92.71 620 SER A N 1
ATOM 5074 C CA . SER A 1 620 ? 19.884 -10.042 18.557 1 92.71 620 SER A CA 1
ATOM 5075 C C . SER A 1 620 ? 21.372 -9.827 18.302 1 92.71 620 SER A C 1
ATOM 5077 O O . SER A 1 620 ? 21.968 -8.886 18.829 1 92.71 620 SER A O 1
ATOM 5079 N N . GLY A 1 621 ? 21.965 -10.706 17.551 1 92.25 621 GLY A N 1
ATOM 5080 C CA . GLY A 1 621 ? 23.4 -10.632 17.329 1 92.25 621 GLY A CA 1
ATOM 5081 C C . GLY A 1 621 ? 23.765 -10.154 15.936 1 92.25 621 GLY A C 1
ATOM 5082 O O . GLY A 1 621 ? 24.863 -10.428 15.448 1 92.25 621 GLY A O 1
ATOM 5083 N N . ASP A 1 622 ? 22.837 -9.539 15.206 1 95.36 622 ASP A N 1
ATOM 5084 C CA . ASP A 1 622 ? 23.166 -8.974 13.901 1 95.36 622 ASP A CA 1
ATOM 5085 C C . ASP A 1 622 ? 24.258 -7.913 14.022 1 95.36 622 ASP A C 1
ATOM 5087 O O . ASP A 1 622 ? 24.329 -7.199 15.025 1 95.36 622 ASP A O 1
ATOM 5091 N N . GLU A 1 623 ? 25.077 -7.857 13.09 1 96.27 623 GLU A N 1
ATOM 5092 C CA . GLU A 1 623 ? 26.223 -6.957 13.172 1 96.27 623 GLU A CA 1
ATOM 5093 C C . GLU A 1 623 ? 26.395 -6.165 11.879 1 96.27 623 GLU A C 1
ATOM 5095 O O . GLU A 1 623 ? 26.15 -6.685 10.788 1 96.27 623 GLU A O 1
ATOM 5100 N N . ARG A 1 624 ? 26.897 -4.984 12.044 1 96.98 624 ARG A N 1
ATOM 5101 C CA . ARG A 1 624 ? 27.338 -4.165 10.92 1 96.98 624 ARG A CA 1
ATOM 5102 C C . ARG A 1 624 ? 28.86 -4.121 10.838 1 96.98 624 ARG A C 1
ATOM 5104 O O . ARG A 1 624 ? 29.531 -3.802 11.822 1 96.98 624 ARG A O 1
ATOM 5111 N N . VAL A 1 625 ? 29.289 -4.389 9.667 1 97.75 625 VAL A N 1
ATOM 5112 C CA . VAL A 1 625 ? 30.72 -4.357 9.384 1 97.75 625 VAL A CA 1
ATOM 5113 C C . VAL A 1 625 ? 31.063 -3.093 8.598 1 97.75 625 VAL A C 1
ATOM 5115 O O . VAL A 1 625 ? 30.428 -2.793 7.585 1 97.75 625 VAL A O 1
ATOM 5118 N N . TRP A 1 626 ? 32.04 -2.41 9.035 1 97.94 626 TRP A N 1
ATOM 5119 C CA . TRP A 1 626 ? 32.461 -1.181 8.371 1 97.94 626 TRP A CA 1
ATOM 5120 C C . TRP A 1 626 ? 33.636 -1.442 7.434 1 97.94 626 TRP A C 1
ATOM 5122 O O . TRP A 1 626 ? 34.564 -2.176 7.783 1 97.94 626 TRP A O 1
ATOM 5132 N N . VAL A 1 627 ? 33.561 -0.949 6.298 1 98.27 627 VAL A N 1
ATOM 5133 C CA . VAL A 1 627 ? 34.58 -1.073 5.26 1 98.27 627 VAL A CA 1
ATOM 5134 C C . VAL A 1 627 ? 35.226 0.287 5.005 1 98.27 627 VAL A C 1
ATOM 5136 O O . VAL A 1 627 ? 34.532 1.271 4.738 1 98.27 627 VAL A O 1
ATOM 5139 N N . SER A 1 628 ? 36.48 0.381 5.122 1 97.67 628 SER A N 1
ATOM 5140 C CA . SER A 1 628 ? 37.186 1.633 4.873 1 97.67 628 SER A CA 1
ATOM 5141 C C . SER A 1 628 ? 38.464 1.398 4.074 1 97.67 628 SER A C 1
ATOM 5143 O O . SER A 1 628 ? 38.916 0.26 3.937 1 97.67 628 SER A O 1
ATOM 5145 N N . VAL A 1 629 ? 38.988 2.4 3.515 1 96.36 629 VAL A N 1
ATOM 5146 C CA . VAL A 1 629 ? 40.186 2.354 2.684 1 96.36 629 VAL A CA 1
ATOM 5147 C C . VAL A 1 629 ? 41.309 3.144 3.351 1 96.36 629 VAL A C 1
ATOM 5149 O O . VAL A 1 629 ? 41.099 4.272 3.803 1 96.36 629 VAL A O 1
ATOM 5152 N N . ASP A 1 630 ? 42.451 2.547 3.507 1 94.43 630 ASP A N 1
ATOM 5153 C CA . ASP A 1 630 ? 43.669 3.275 3.85 1 94.43 630 ASP A CA 1
ATOM 5154 C C . ASP A 1 630 ? 44.338 3.846 2.601 1 94.43 630 ASP A C 1
ATOM 5156 O O . ASP A 1 630 ? 45.186 3.192 1.991 1 94.43 630 ASP A O 1
ATOM 5160 N N . TRP A 1 631 ? 44.091 5.008 2.349 1 91.67 631 TRP A N 1
ATOM 5161 C CA . TRP A 1 631 ? 44.468 5.631 1.084 1 91.67 631 TRP A CA 1
ATOM 5162 C C . TRP A 1 631 ? 45.985 5.724 0.954 1 91.67 631 TRP A C 1
ATOM 5164 O O . TRP A 1 631 ? 46.517 5.779 -0.158 1 91.67 631 TRP A O 1
ATOM 5174 N N . ASP A 1 632 ? 46.682 5.707 1.999 1 90.01 632 ASP A N 1
ATOM 5175 C CA . ASP A 1 632 ? 48.14 5.772 1.976 1 90.01 632 ASP A CA 1
ATOM 5176 C C . ASP A 1 632 ? 48.74 4.468 1.454 1 90.01 632 ASP A C 1
ATOM 5178 O O . ASP A 1 632 ? 49.876 4.449 0.977 1 90.01 632 ASP A O 1
ATOM 5182 N N . LYS A 1 633 ? 47.985 3.439 1.554 1 91.93 633 LYS A N 1
ATOM 5183 C CA . LYS A 1 633 ? 48.482 2.121 1.169 1 91.93 633 LYS A CA 1
ATOM 5184 C C . LYS A 1 633 ? 48.054 1.766 -0.253 1 91.93 633 LYS A C 1
ATOM 5186 O O . LYS A 1 633 ? 48.477 0.744 -0.797 1 91.93 633 LYS A O 1
ATOM 5191 N N . VAL A 1 634 ? 47.192 2.64 -0.737 1 90.5 634 VAL A N 1
ATOM 5192 C CA . VAL A 1 634 ? 46.777 2.365 -2.109 1 90.5 634 VAL A CA 1
ATOM 5193 C C . VAL A 1 634 ? 47.926 2.667 -3.067 1 90.5 634 VAL A C 1
ATOM 5195 O O . VAL A 1 634 ? 48.515 3.749 -3.019 1 90.5 634 VAL A O 1
ATOM 5198 N N . PRO A 1 635 ? 48.292 1.696 -3.749 1 77.07 635 PRO A N 1
ATOM 5199 C CA . PRO A 1 635 ? 49.411 1.942 -4.66 1 77.07 635 PRO A CA 1
ATOM 5200 C C . PRO A 1 635 ? 49.176 3.144 -5.573 1 77.07 635 PRO A C 1
ATOM 5202 O O . PRO A 1 635 ? 48.099 3.277 -6.159 1 77.07 635 PRO A O 1
ATOM 5205 N N . ALA A 1 636 ? 49.725 4.248 -5.197 1 61.68 636 ALA A N 1
ATOM 5206 C CA . ALA A 1 636 ? 49.582 5.583 -5.772 1 61.68 636 ALA A CA 1
ATOM 5207 C C . ALA A 1 636 ? 49.819 5.558 -7.28 1 61.68 636 ALA A C 1
ATOM 5209 O O . ALA A 1 636 ? 50.557 4.709 -7.784 1 61.68 636 ALA A O 1
ATOM 5210 N N . SER A 1 637 ? 48.827 6.003 -8.083 1 55.44 637 SER A N 1
ATOM 5211 C CA . SER A 1 637 ? 49.3 6.359 -9.417 1 55.44 637 SER A CA 1
ATOM 5212 C C . SER A 1 637 ? 50.297 7.512 -9.361 1 55.44 637 SER A C 1
ATOM 5214 O O . SER A 1 637 ? 50.08 8.493 -8.647 1 55.44 637 SER A O 1
ATOM 5216 N N . THR A 1 638 ? 51.542 7.408 -9.429 1 50.56 638 THR A N 1
ATOM 5217 C CA . THR A 1 638 ? 52.584 8.426 -9.497 1 50.56 638 THR A CA 1
ATOM 5218 C C . THR A 1 638 ? 52.235 9.488 -10.537 1 50.56 638 THR A C 1
ATOM 5220 O O . THR A 1 638 ? 52.897 10.525 -10.619 1 50.56 638 THR A O 1
ATOM 5223 N N . LYS A 1 639 ? 51.457 9.338 -11.6 1 51.52 639 LYS A N 1
ATOM 5224 C CA . LYS A 1 639 ? 51.51 10.17 -12.798 1 51.52 639 LYS A CA 1
ATOM 5225 C C . LYS A 1 639 ? 50.332 11.139 -12.848 1 51.52 639 LYS A C 1
ATOM 5227 O O . LYS A 1 639 ? 49.958 11.616 -13.921 1 51.52 639 LYS A O 1
ATOM 5232 N N . GLY A 1 640 ? 49.629 11.493 -11.684 1 63.48 640 GLY A N 1
ATOM 5233 C CA . GLY A 1 640 ? 48.568 12.481 -11.791 1 63.48 640 GLY A CA 1
ATOM 5234 C C . GLY A 1 640 ? 47.347 11.969 -12.532 1 63.48 640 GLY A C 1
ATOM 5235 O O . GLY A 1 640 ? 46.558 12.757 -13.058 1 63.48 640 GLY A O 1
ATOM 5236 N N . GLU A 1 641 ? 47.136 10.744 -12.8 1 76.41 641 GLU A N 1
ATOM 5237 C CA . GLU A 1 641 ? 46.036 10.157 -13.559 1 76.41 641 GLU A CA 1
ATOM 5238 C C . GLU A 1 641 ? 45.043 9.454 -12.638 1 76.41 641 GLU A C 1
ATOM 5240 O O . GLU A 1 641 ? 45.383 9.097 -11.508 1 76.41 641 GLU A O 1
ATOM 5245 N N . ARG A 1 642 ? 43.811 9.387 -13.061 1 84.58 642 ARG A N 1
ATOM 5246 C CA . ARG A 1 642 ? 42.755 8.646 -12.378 1 84.58 642 ARG A CA 1
ATOM 5247 C C . ARG A 1 642 ? 43.109 7.167 -12.264 1 84.58 642 ARG A C 1
ATOM 5249 O O . ARG A 1 642 ? 43.55 6.552 -13.237 1 84.58 642 ARG A O 1
ATOM 5256 N N . VAL A 1 643 ? 43.057 6.609 -11.105 1 86.32 643 VAL A N 1
ATOM 5257 C CA . VAL A 1 643 ? 43.359 5.204 -10.854 1 86.32 643 VAL A CA 1
ATOM 5258 C C . VAL A 1 643 ? 42.105 4.485 -10.362 1 86.32 643 VAL A C 1
ATOM 5260 O O . VAL A 1 643 ? 41.388 4.995 -9.497 1 86.32 643 VAL A O 1
ATOM 5263 N N . GLU A 1 644 ? 41.773 3.463 -10.987 1 90.99 644 GLU A N 1
ATOM 5264 C CA . GLU A 1 644 ? 40.681 2.596 -10.553 1 90.99 644 GLU A CA 1
ATOM 5265 C C . GLU A 1 644 ? 41.203 1.235 -10.102 1 90.99 644 GLU A C 1
ATOM 5267 O O . GLU A 1 644 ? 42.061 0.644 -10.761 1 90.99 644 GLU A O 1
ATOM 5272 N N . LYS A 1 645 ? 40.865 0.86 -8.981 1 93.76 645 LYS A N 1
ATOM 5273 C CA . LYS A 1 645 ? 41.197 -0.45 -8.43 1 93.76 645 LYS A CA 1
ATOM 5274 C C . LYS A 1 645 ? 39.98 -1.093 -7.77 1 93.76 645 LYS A C 1
ATOM 5276 O O . LYS A 1 645 ? 38.95 -0.441 -7.586 1 93.76 645 LYS A O 1
ATOM 5281 N N . GLU A 1 646 ? 40.09 -2.289 -7.569 1 96.28 646 GLU A N 1
ATOM 5282 C CA . GLU A 1 646 ? 39.016 -3.036 -6.921 1 96.28 646 GLU A CA 1
ATOM 5283 C C . GLU A 1 646 ? 39.572 -4.042 -5.916 1 96.28 646 GLU A C 1
ATOM 5285 O O . GLU A 1 646 ? 40.567 -4.715 -6.19 1 96.28 646 GLU A O 1
ATOM 5290 N N . GLY A 1 647 ? 39.138 -3.928 -4.684 1 97.22 647 GLY A N 1
ATOM 5291 C CA . GLY A 1 647 ? 39.389 -4.955 -3.685 1 97.22 647 GLY A CA 1
ATOM 5292 C C . GLY A 1 647 ? 38.196 -5.861 -3.447 1 97.22 647 GLY A C 1
ATOM 5293 O O . GLY A 1 647 ? 37.092 -5.579 -3.918 1 97.22 647 GLY A O 1
ATOM 5294 N N . HIS A 1 648 ? 38.437 -6.992 -2.824 1 98.26 648 HIS A N 1
ATOM 5295 C CA . HIS A 1 648 ? 37.375 -7.957 -2.564 1 98.26 648 HIS A CA 1
ATOM 5296 C C . HIS A 1 648 ? 37.364 -8.385 -1.101 1 98.26 648 HIS A C 1
ATOM 5298 O O . HIS A 1 648 ? 38.422 -8.523 -0.482 1 98.26 648 HIS A O 1
ATOM 5304 N N . ILE A 1 649 ? 36.228 -8.48 -0.575 1 98.31 649 ILE A N 1
ATOM 5305 C CA . ILE A 1 649 ? 35.994 -9.04 0.752 1 98.31 649 ILE A CA 1
ATOM 5306 C C . ILE A 1 649 ? 35.33 -10.409 0.626 1 98.31 649 ILE A C 1
ATOM 5308 O O . ILE A 1 649 ? 34.194 -10.514 0.157 1 98.31 649 ILE A O 1
ATOM 5312 N N . GLU A 1 650 ? 35.997 -11.415 0.981 1 98.03 650 GLU A N 1
ATOM 5313 C CA . GLU A 1 650 ? 35.438 -12.764 0.969 1 98.03 650 GLU A CA 1
ATOM 5314 C C . GLU A 1 650 ? 34.75 -13.088 2.292 1 98.03 650 GLU A C 1
ATOM 5316 O O . GLU A 1 650 ? 35.407 -13.19 3.331 1 98.03 650 GLU A O 1
ATOM 5321 N N . PHE A 1 651 ? 33.56 -13.172 2.298 1 97.44 651 PHE A N 1
ATOM 5322 C CA . PHE A 1 651 ? 32.752 -13.572 3.444 1 97.44 651 PHE A CA 1
ATOM 5323 C C . PHE A 1 651 ? 32.507 -15.076 3.435 1 97.44 651 PHE A C 1
ATOM 5325 O O . PHE A 1 651 ? 32.047 -15.629 2.434 1 97.44 651 PHE A O 1
ATOM 5332 N N . SER A 1 652 ? 32.74 -15.766 4.478 1 96.82 652 SER A N 1
ATOM 5333 C CA . SER A 1 652 ? 32.466 -17.188 4.654 1 96.82 652 SER A CA 1
ATOM 5334 C C . SER A 1 652 ? 31.805 -17.462 6 1 96.82 652 SER A C 1
ATOM 5336 O O . SER A 1 652 ? 32.214 -16.908 7.023 1 96.82 652 SER A O 1
ATOM 5338 N N . ALA A 1 653 ? 30.835 -18.25 6.008 1 95.55 653 ALA A N 1
ATOM 5339 C CA . ALA A 1 653 ? 30.121 -18.596 7.235 1 95.55 653 ALA A CA 1
ATOM 5340 C C . ALA A 1 653 ? 30.114 -20.106 7.457 1 95.55 653 ALA A C 1
ATOM 5342 O O . ALA A 1 653 ? 30.343 -20.878 6.524 1 95.55 653 ALA A O 1
ATOM 5343 N N . ALA A 1 654 ? 29.855 -20.515 8.721 1 94.85 654 ALA A N 1
ATOM 5344 C CA . ALA A 1 654 ? 29.908 -21.919 9.119 1 94.85 654 ALA A CA 1
ATOM 5345 C C . ALA A 1 654 ? 28.777 -22.715 8.473 1 94.85 654 ALA A C 1
ATOM 5347 O O . ALA A 1 654 ? 28.807 -23.948 8.458 1 94.85 654 ALA A O 1
ATOM 5348 N N . ASP A 1 655 ? 27.745 -22.099 7.954 1 90.95 655 ASP A N 1
ATOM 5349 C CA . ASP A 1 655 ? 26.66 -22.796 7.269 1 90.95 655 ASP A CA 1
ATOM 5350 C C . ASP A 1 655 ? 26.97 -22.968 5.784 1 90.95 655 ASP A C 1
ATOM 5352 O O . ASP A 1 655 ? 26.078 -23.274 4.99 1 90.95 655 ASP A O 1
ATOM 5356 N N . ARG A 1 656 ? 28.187 -22.524 5.346 1 89.04 656 ARG A N 1
ATOM 5357 C CA . ARG A 1 656 ? 28.721 -22.679 3.996 1 89.04 656 ARG A CA 1
ATOM 5358 C C . ARG A 1 656 ? 28.301 -21.515 3.105 1 89.04 656 ARG A C 1
ATOM 5360 O O . ARG A 1 656 ? 28.509 -21.549 1.89 1 89.04 656 ARG A O 1
ATOM 5367 N N . THR A 1 657 ? 27.711 -20.535 3.687 1 90.6 657 THR A N 1
ATOM 5368 C CA . THR A 1 657 ? 27.447 -19.322 2.922 1 90.6 657 THR A CA 1
ATOM 5369 C C . THR A 1 657 ? 28.75 -18.611 2.567 1 90.6 657 THR A C 1
ATOM 5371 O O . THR A 1 657 ? 29.618 -18.43 3.425 1 90.6 657 THR A O 1
ATOM 5374 N N . ASN A 1 658 ? 28.892 -18.302 1.33 1 91.99 658 ASN A N 1
ATOM 5375 C CA . ASN A 1 658 ? 30.025 -17.526 0.838 1 91.99 658 ASN A CA 1
ATOM 5376 C C . ASN A 1 658 ? 29.575 -16.404 -0.093 1 91.99 658 ASN A C 1
ATOM 5378 O O . ASN A 1 658 ? 28.749 -16.622 -0.981 1 91.99 658 ASN A O 1
ATOM 5382 N N . VAL A 1 659 ? 30.014 -15.271 0.181 1 93.99 659 VAL A N 1
ATOM 5383 C CA . VAL A 1 659 ? 29.727 -14.095 -0.635 1 93.99 659 VAL A CA 1
ATOM 5384 C C . VAL A 1 659 ? 31.002 -13.277 -0.828 1 93.99 659 VAL A C 1
ATOM 5386 O O . VAL A 1 659 ? 31.758 -13.061 0.122 1 93.99 659 VAL A O 1
ATOM 5389 N N . THR A 1 660 ? 31.277 -12.911 -1.98 1 96.9 660 THR A N 1
ATOM 5390 C CA . THR A 1 660 ? 32.382 -11.997 -2.249 1 96.9 660 THR A CA 1
ATOM 5391 C C . THR A 1 660 ? 31.863 -10.592 -2.542 1 96.9 660 THR A C 1
ATOM 5393 O O . THR A 1 660 ? 31.117 -10.388 -3.501 1 96.9 660 THR A O 1
ATOM 5396 N N . VAL A 1 661 ? 32.224 -9.693 -1.737 1 97.92 661 VAL A N 1
ATOM 5397 C CA . VAL A 1 661 ? 31.81 -8.308 -1.938 1 97.92 661 VAL A CA 1
ATOM 5398 C C . VAL A 1 661 ? 32.915 -7.537 -2.656 1 97.92 661 VAL A C 1
ATOM 5400 O O . VAL A 1 661 ? 34.052 -7.484 -2.181 1 97.92 661 VAL A O 1
ATOM 5403 N N . SER A 1 662 ? 32.565 -6.991 -3.761 1 98.19 662 SER A N 1
ATOM 5404 C CA . SER A 1 662 ? 33.516 -6.165 -4.499 1 98.19 662 SER A CA 1
ATOM 5405 C C . SER A 1 662 ? 33.521 -4.731 -3.98 1 98.19 662 SER A C 1
ATOM 5407 O O . SER A 1 662 ? 32.467 -4.177 -3.661 1 98.19 662 SER A O 1
ATOM 5409 N N . VAL A 1 663 ? 34.702 -4.159 -3.832 1 97.68 663 VAL A N 1
ATOM 5410 C CA . VAL A 1 663 ? 34.873 -2.788 -3.361 1 97.68 663 VAL A CA 1
ATOM 5411 C C . VAL A 1 663 ? 35.679 -1.988 -4.381 1 97.68 663 VAL A C 1
ATOM 5413 O O . VAL A 1 663 ? 36.902 -1.879 -4.267 1 97.68 663 VAL A O 1
ATOM 5416 N N . PRO A 1 664 ? 35.012 -1.37 -5.292 1 96.55 664 PRO A N 1
ATOM 5417 C CA . PRO A 1 664 ? 35.734 -0.504 -6.228 1 96.55 664 PRO A CA 1
ATOM 5418 C C . PRO A 1 664 ? 36.196 0.802 -5.586 1 96.55 664 PRO A C 1
ATOM 5420 O O . PRO A 1 664 ? 35.48 1.377 -4.762 1 96.55 664 PRO A O 1
ATOM 5423 N N . ILE A 1 665 ? 37.357 1.235 -5.896 1 94.6 665 ILE A N 1
ATOM 5424 C CA . ILE A 1 665 ? 37.838 2.542 -5.461 1 94.6 665 ILE A CA 1
ATOM 5425 C C . ILE A 1 665 ? 38.277 3.36 -6.674 1 94.6 665 ILE A C 1
ATOM 5427 O O . ILE A 1 665 ? 38.665 2.799 -7.701 1 94.6 665 ILE A O 1
ATOM 5431 N N . ILE A 1 666 ? 38.136 4.579 -6.574 1 91.68 666 ILE A N 1
ATOM 5432 C CA . ILE A 1 666 ? 38.541 5.539 -7.595 1 91.68 666 ILE A CA 1
ATOM 5433 C C . ILE A 1 666 ? 39.403 6.63 -6.964 1 91.68 666 ILE A C 1
ATOM 5435 O O . ILE A 1 666 ? 38.996 7.264 -5.988 1 91.68 666 ILE A O 1
ATOM 5439 N N . ILE A 1 667 ? 40.574 6.845 -7.476 1 90.34 667 ILE A N 1
ATOM 5440 C CA . ILE A 1 667 ? 41.456 7.91 -7.012 1 90.34 667 ILE A CA 1
ATOM 5441 C C . ILE A 1 667 ? 41.655 8.937 -8.125 1 90.34 667 ILE A C 1
ATOM 5443 O O . ILE A 1 667 ? 42.514 8.764 -8.992 1 90.34 667 ILE A O 1
ATOM 5447 N N . PRO A 1 668 ? 40.941 9.967 -8.001 1 88.25 668 PRO A N 1
ATOM 5448 C CA . PRO A 1 668 ? 41.158 11.034 -8.981 1 88.25 668 PRO A CA 1
ATOM 5449 C C . PRO A 1 668 ? 42.371 11.901 -8.652 1 88.25 668 PRO A C 1
ATOM 5451 O O . PRO A 1 668 ? 42.867 11.872 -7.523 1 88.25 668 PRO A O 1
ATOM 5454 N N . PRO A 1 669 ? 42.85 12.576 -9.736 1 85.03 669 PRO A N 1
ATOM 5455 C CA . PRO A 1 669 ? 43.888 13.557 -9.409 1 85.03 669 PRO A CA 1
ATOM 5456 C C . PRO A 1 669 ? 43.429 14.577 -8.37 1 85.03 669 PRO A C 1
ATOM 5458 O O . PRO A 1 669 ? 42.278 15.02 -8.4 1 85.03 669 PRO A O 1
ATOM 5461 N N . SER A 1 670 ? 44.275 14.895 -7.422 1 86.14 670 SER A N 1
ATOM 5462 C CA . SER A 1 670 ? 43.927 15.876 -6.399 1 86.14 670 SER A CA 1
ATOM 5463 C C . SER A 1 670 ? 43.754 17.266 -7.002 1 86.14 670 SER A C 1
ATOM 5465 O O . SER A 1 670 ? 44.485 17.646 -7.919 1 86.14 670 SER A O 1
ATOM 5467 N N . PRO A 1 671 ? 42.807 17.957 -6.458 1 91.5 671 PRO A N 1
ATOM 5468 C CA . PRO A 1 671 ? 42.767 19.366 -6.858 1 91.5 671 PRO A CA 1
ATOM 5469 C C . PRO A 1 671 ? 44.034 20.125 -6.47 1 91.5 671 PRO A C 1
ATOM 5471 O O . PRO A 1 671 ? 44.703 19.762 -5.499 1 91.5 671 PRO A O 1
ATOM 5474 N N . PRO A 1 672 ? 44.392 21.157 -7.296 1 91.56 672 PRO A N 1
ATOM 5475 C CA . PRO A 1 672 ? 45.548 21.968 -6.908 1 91.56 672 PRO A CA 1
ATOM 5476 C C . PRO A 1 672 ? 45.396 22.585 -5.519 1 91.56 672 PRO A C 1
ATOM 5478 O O . PRO A 1 672 ? 44.28 22.9 -5.098 1 91.56 672 PRO A O 1
ATOM 5481 N N . SER A 1 673 ? 46.468 22.743 -4.887 1 93.38 673 SER A N 1
ATOM 5482 C CA . SER A 1 673 ? 46.467 23.287 -3.533 1 93.38 673 SER A CA 1
ATOM 5483 C C . SER A 1 673 ? 45.871 24.69 -3.501 1 93.38 673 SER A C 1
ATOM 5485 O O . SER A 1 673 ? 45.42 25.155 -2.452 1 93.38 673 SER A O 1
ATOM 5487 N N . SER A 1 674 ? 45.847 25.35 -4.601 1 95.13 674 SER A N 1
ATOM 5488 C CA . SER A 1 674 ? 45.331 26.712 -4.688 1 95.13 674 SER A CA 1
ATOM 5489 C C . SER A 1 674 ? 43.81 26.722 -4.793 1 95.13 674 SER A C 1
ATOM 5491 O O . SER A 1 674 ? 43.176 27.763 -4.606 1 95.13 674 SER A O 1
ATOM 5493 N N . PHE A 1 675 ? 43.277 25.61 -4.958 1 95.9 675 PHE A N 1
ATOM 5494 C CA . PHE A 1 675 ? 41.831 25.55 -5.136 1 95.9 675 PHE A CA 1
ATOM 5495 C C . PHE A 1 675 ? 41.115 25.697 -3.799 1 95.9 675 PHE A C 1
ATOM 5497 O O . PHE A 1 675 ? 41.556 25.146 -2.788 1 95.9 675 PHE A O 1
ATOM 5504 N N . ARG A 1 676 ? 40.066 26.482 -3.78 1 96.16 676 ARG A N 1
ATOM 5505 C CA . ARG A 1 676 ? 39.17 26.64 -2.639 1 96.16 676 ARG A CA 1
ATOM 5506 C C . ARG A 1 676 ? 37.718 26.413 -3.048 1 96.16 676 ARG A C 1
ATOM 5508 O O . ARG A 1 676 ? 37.23 27.035 -3.993 1 96.16 676 ARG A O 1
ATOM 5515 N N . GLY A 1 677 ? 37.08 25.498 -2.45 1 97.56 677 GLY A N 1
ATOM 5516 C CA . GLY A 1 677 ? 35.703 25.137 -2.747 1 97.56 677 GLY A CA 1
ATOM 5517 C C . GLY A 1 677 ? 35.374 23.699 -2.392 1 97.56 677 GLY A C 1
ATOM 5518 O O . GLY A 1 677 ? 36.045 23.091 -1.555 1 97.56 677 GLY A O 1
ATOM 5519 N N . HIS A 1 678 ? 34.313 23.191 -2.956 1 98.06 678 HIS A N 1
ATOM 5520 C CA . HIS A 1 678 ? 33.881 21.818 -2.718 1 98.06 678 HIS A CA 1
ATOM 5521 C C . HIS A 1 678 ? 34.411 20.88 -3.798 1 98.06 678 HIS A C 1
ATOM 5523 O O . HIS A 1 678 ? 34.583 21.286 -4.949 1 98.06 678 HIS A O 1
ATOM 5529 N N . VAL A 1 679 ? 34.636 19.711 -3.419 1 96.38 679 VAL A N 1
ATOM 5530 C CA . VAL A 1 679 ? 35.262 18.766 -4.338 1 96.38 679 VAL A CA 1
ATOM 5531 C C . VAL A 1 679 ? 34.308 17.607 -4.617 1 96.38 679 VAL A C 1
ATOM 5533 O O . VAL A 1 679 ? 33.633 17.118 -3.708 1 96.38 679 VAL A O 1
ATOM 5536 N N . GLN A 1 680 ? 34.269 17.247 -5.833 1 94.99 680 GLN A N 1
ATOM 5537 C CA . GLN A 1 680 ? 33.464 16.1 -6.24 1 94.99 680 GLN A CA 1
ATOM 5538 C C . GLN A 1 680 ? 33.871 14.843 -5.476 1 94.99 680 GLN A C 1
ATOM 5540 O O . GLN A 1 680 ? 35.058 14.529 -5.377 1 94.99 680 GLN A O 1
ATOM 5545 N N . GLY A 1 681 ? 32.91 14.227 -4.842 1 93.76 681 GLY A N 1
ATOM 5546 C CA . GLY A 1 681 ? 33.018 12.924 -4.204 1 93.76 681 GLY A CA 1
ATOM 5547 C C . GLY A 1 681 ? 31.769 12.077 -4.364 1 93.76 681 GLY A C 1
ATOM 5548 O O . GLY A 1 681 ? 30.651 12.581 -4.24 1 93.76 681 GLY A O 1
ATOM 5549 N N . ASP A 1 682 ? 31.94 10.749 -4.765 1 92.66 682 ASP A N 1
ATOM 5550 C CA . ASP A 1 682 ? 30.814 9.834 -4.928 1 92.66 682 ASP A CA 1
ATOM 5551 C C . ASP A 1 682 ? 29.955 10.229 -6.127 1 92.66 682 ASP A C 1
ATOM 5553 O O . ASP A 1 682 ? 28.748 9.976 -6.143 1 92.66 682 ASP A O 1
ATOM 5557 N N . GLY A 1 683 ? 30.514 10.978 -7.017 1 91.22 683 GLY A N 1
ATOM 5558 C CA . GLY A 1 683 ? 29.829 11.315 -8.254 1 91.22 683 GLY A CA 1
ATOM 5559 C C . GLY A 1 683 ? 28.921 12.524 -8.124 1 91.22 683 GLY A C 1
ATOM 5560 O O . GLY A 1 683 ? 28.002 12.706 -8.926 1 91.22 683 GLY A O 1
ATOM 5561 N N . TYR A 1 684 ? 29.122 13.336 -7.059 1 94.57 684 TYR A N 1
ATOM 5562 C CA . TYR A 1 684 ? 28.304 14.536 -6.932 1 94.57 684 TYR A CA 1
ATOM 5563 C C . TYR A 1 684 ? 29.028 15.607 -6.125 1 94.57 684 TYR A C 1
ATOM 5565 O O . TYR A 1 684 ? 30.087 15.348 -5.548 1 94.57 684 TYR A O 1
ATOM 5573 N N . VAL A 1 685 ? 28.546 16.801 -6.14 1 96.79 685 VAL A N 1
ATOM 5574 C CA . VAL A 1 685 ? 28.906 17.899 -5.249 1 96.79 685 VAL A CA 1
ATOM 5575 C C . VAL A 1 685 ? 27.644 18.505 -4.639 1 96.79 685 VAL A C 1
ATOM 5577 O O . VAL A 1 685 ? 26.737 18.925 -5.361 1 96.79 685 VAL A O 1
ATOM 5580 N N . VAL A 1 686 ? 27.578 18.462 -3.39 1 97.82 686 VAL A N 1
ATOM 5581 C CA . VAL A 1 686 ? 26.467 19.078 -2.672 1 97.82 686 VAL A CA 1
ATOM 5582 C C . VAL A 1 686 ? 26.988 20.201 -1.779 1 97.82 686 VAL A C 1
ATOM 5584 O O . VAL A 1 686 ? 27.957 20.015 -1.039 1 97.82 686 VAL A O 1
ATOM 5587 N N . ILE A 1 687 ? 26.332 21.308 -1.856 1 98.56 687 ILE A N 1
ATOM 5588 C CA . ILE A 1 687 ? 26.82 22.5 -1.171 1 98.56 687 ILE A CA 1
ATOM 5589 C C . ILE A 1 687 ? 25.689 23.127 -0.359 1 98.56 687 ILE A C 1
ATOM 5591 O O . ILE A 1 687 ? 24.619 23.423 -0.897 1 98.56 687 ILE A O 1
ATOM 5595 N N . GLU A 1 688 ? 25.883 23.305 0.936 1 98.45 688 GLU A N 1
ATOM 5596 C CA . GLU A 1 688 ? 25.007 24.204 1.682 1 98.45 688 GLU A CA 1
ATOM 5597 C C . GLU A 1 688 ? 25.12 25.636 1.168 1 98.45 688 GLU A C 1
ATOM 5599 O O . GLU A 1 688 ? 26.225 26.149 0.98 1 98.45 688 GLU A O 1
ATOM 5604 N N . ALA A 1 689 ? 24.091 26.292 0.953 1 98.04 689 ALA A N 1
ATOM 5605 C CA . ALA A 1 689 ? 24.078 27.571 0.248 1 98.04 689 ALA A CA 1
ATOM 5606 C C . ALA A 1 689 ? 24.965 28.594 0.951 1 98.04 689 ALA A C 1
ATOM 5608 O O . ALA A 1 689 ? 25.57 29.451 0.302 1 98.04 689 ALA A O 1
ATOM 5609 N N . VAL A 1 690 ? 25.052 28.554 2.244 1 98.2 690 VAL A N 1
ATOM 5610 C CA . VAL A 1 690 ? 25.79 29.545 3.021 1 98.2 690 VAL A CA 1
ATOM 5611 C C . VAL A 1 690 ? 27.287 29.394 2.761 1 98.2 690 VAL A C 1
ATOM 5613 O O . VAL A 1 690 ? 28.062 30.322 3.004 1 98.2 690 VAL A O 1
ATOM 5616 N N . HIS A 1 691 ? 27.705 28.326 2.25 1 98.31 691 HIS A N 1
ATOM 5617 C CA . HIS A 1 691 ? 29.121 28.085 2.001 1 98.31 691 HIS A CA 1
ATOM 5618 C C . HIS A 1 691 ? 29.509 28.492 0.583 1 98.31 691 HIS A C 1
ATOM 5620 O O . HIS A 1 691 ? 30.133 27.713 -0.142 1 98.31 691 HIS A O 1
ATOM 5626 N N . TYR A 1 692 ? 29.109 29.672 0.19 1 98.13 692 TYR A N 1
ATOM 5627 C CA . TYR A 1 692 ? 29.457 30.242 -1.107 1 98.13 692 TYR A CA 1
ATOM 5628 C C . TYR A 1 692 ? 30.935 30.606 -1.163 1 98.13 692 TYR A C 1
ATOM 5630 O O . TYR A 1 692 ? 31.571 30.81 -0.126 1 98.13 692 TYR A O 1
ATOM 5638 N N . THR A 1 693 ? 31.433 30.711 -2.362 1 97.94 693 THR A N 1
ATOM 5639 C CA . THR A 1 693 ? 32.799 31.169 -2.588 1 97.94 693 THR A CA 1
ATOM 5640 C C . THR A 1 693 ? 32.855 32.692 -2.656 1 97.94 693 THR A C 1
ATOM 5642 O O . THR A 1 693 ? 33.785 33.309 -2.131 1 97.94 693 THR A O 1
ATOM 5645 N N . ARG A 1 694 ? 31.936 33.266 -3.444 1 98.04 694 ARG A N 1
ATOM 5646 C CA . ARG A 1 694 ? 31.844 34.716 -3.586 1 98.04 694 ARG A CA 1
ATOM 5647 C C . ARG A 1 694 ? 30.398 35.187 -3.469 1 98.04 694 ARG A C 1
ATOM 5649 O O . ARG A 1 694 ? 29.482 34.524 -3.959 1 98.04 694 ARG A O 1
ATOM 5656 N N . ASN A 1 695 ? 30.196 36.25 -2.858 1 98.28 695 ASN A N 1
ATOM 5657 C CA . ASN A 1 695 ? 28.935 36.973 -2.733 1 98.28 695 ASN A CA 1
ATOM 5658 C C . ASN A 1 695 ? 29.072 38.421 -3.195 1 98.28 695 ASN A C 1
ATOM 5660 O O . ASN A 1 695 ? 29.772 39.215 -2.565 1 98.28 695 ASN A O 1
ATOM 5664 N N . THR A 1 696 ? 28.418 38.785 -4.278 1 98.21 696 THR A N 1
ATOM 5665 C CA . THR A 1 696 ? 28.557 40.116 -4.859 1 98.21 696 THR A CA 1
ATOM 5666 C C . THR A 1 696 ? 27.255 40.901 -4.732 1 98.21 696 THR A C 1
ATOM 5668 O O . THR A 1 696 ? 26.19 40.414 -5.117 1 98.21 696 THR A O 1
ATOM 5671 N N . SER A 1 697 ? 27.351 42.059 -4.244 1 98.06 697 SER A N 1
ATOM 5672 C CA . SER A 1 697 ? 26.196 42.94 -4.104 1 98.06 697 SER A CA 1
ATOM 5673 C C . SER A 1 697 ? 25.996 43.792 -5.353 1 98.06 697 SER A C 1
ATOM 5675 O O . SER A 1 697 ? 26.917 43.949 -6.158 1 98.06 697 SER A O 1
ATOM 5677 N N . GLU A 1 698 ? 24.834 44.244 -5.549 1 97.46 698 GLU A N 1
ATOM 5678 C CA . GLU A 1 698 ? 24.481 45.146 -6.64 1 97.46 698 GLU A CA 1
ATOM 5679 C C . GLU A 1 698 ? 23.394 46.129 -6.214 1 97.46 698 GLU A C 1
ATOM 5681 O O . GLU A 1 698 ? 22.315 45.72 -5.779 1 97.46 698 GLU A O 1
ATOM 5686 N N . GLU A 1 699 ? 23.636 47.486 -6.433 1 96.51 699 GLU A N 1
ATOM 5687 C CA . GLU A 1 699 ? 22.673 48.558 -6.2 1 96.51 699 GLU A CA 1
ATOM 5688 C C . GLU A 1 699 ? 22.068 48.462 -4.802 1 96.51 699 GLU A C 1
ATOM 5690 O O . GLU A 1 699 ? 20.852 48.577 -4.637 1 96.51 699 GLU A O 1
ATOM 5695 N N . GLY A 1 700 ? 22.893 48.038 -3.883 1 96.29 700 GLY A N 1
ATOM 5696 C CA . GLY A 1 700 ? 22.456 48.009 -2.496 1 96.29 700 GLY A CA 1
ATOM 5697 C C . GLY A 1 700 ? 21.807 46.696 -2.103 1 96.29 700 GLY A C 1
ATOM 5698 O O . GLY A 1 700 ? 21.414 46.513 -0.948 1 96.29 700 GLY A O 1
ATOM 5699 N N . TYR A 1 701 ? 21.699 45.78 -3.064 1 97.52 701 TYR A N 1
ATOM 5700 C CA . TYR A 1 701 ? 21.133 44.464 -2.789 1 97.52 701 TYR A CA 1
ATOM 5701 C C . TYR A 1 701 ? 22.23 43.413 -2.667 1 97.52 701 TYR A C 1
ATOM 5703 O O . TYR A 1 701 ? 23.231 43.465 -3.385 1 97.52 701 TYR A O 1
ATOM 5711 N N . ALA A 1 702 ? 22.008 42.474 -1.707 1 97.69 702 ALA A N 1
ATOM 5712 C CA . ALA A 1 702 ? 22.929 41.36 -1.503 1 97.69 702 ALA A CA 1
ATOM 5713 C C . ALA A 1 702 ? 22.203 40.143 -0.938 1 97.69 702 ALA A C 1
ATOM 5715 O O . ALA A 1 702 ? 21.127 40.273 -0.349 1 97.69 702 ALA A O 1
ATOM 5716 N N . PHE A 1 703 ? 22.802 39.016 -1.193 1 98.3 703 PHE A N 1
ATOM 5717 C CA . PHE A 1 703 ? 22.316 37.824 -0.509 1 98.3 703 PHE A CA 1
ATOM 5718 C C . PHE A 1 703 ? 22.785 37.802 0.941 1 98.3 703 PHE A C 1
ATOM 5720 O O . PHE A 1 703 ? 23.944 38.109 1.228 1 98.3 703 PHE A O 1
ATOM 5727 N N . GLU A 1 704 ? 21.879 37.522 1.823 1 98.14 704 GLU A N 1
ATOM 5728 C CA . GLU A 1 704 ? 22.181 37.408 3.247 1 98.14 704 GLU A CA 1
ATOM 5729 C C . GLU A 1 704 ? 21.639 36.104 3.824 1 98.14 704 GLU A C 1
ATOM 5731 O O . GLU A 1 704 ? 20.616 35.593 3.363 1 98.14 704 GLU A O 1
ATOM 5736 N N . GLU A 1 705 ? 22.3 35.609 4.84 1 98.36 705 GLU A N 1
ATOM 5737 C CA . GLU A 1 705 ? 21.964 34.313 5.421 1 98.36 705 GLU A CA 1
ATOM 5738 C C . GLU A 1 705 ? 20.762 34.422 6.354 1 98.36 705 GLU A C 1
ATOM 5740 O O . GLU A 1 705 ? 20.659 35.37 7.135 1 98.36 705 GLU A O 1
ATOM 5745 N N . LEU A 1 706 ? 19.863 33.595 6.241 1 98.21 706 LEU A N 1
ATOM 5746 C CA . LEU A 1 706 ? 18.853 33.256 7.238 1 98.21 706 LEU A CA 1
ATOM 5747 C C . LEU A 1 706 ? 19.26 32.013 8.022 1 98.21 706 LEU A C 1
ATOM 5749 O O . LEU A 1 706 ? 18.932 30.891 7.63 1 98.21 706 LEU A O 1
ATOM 5753 N N . GLU A 1 707 ? 19.85 32.219 9.164 1 97.95 707 GLU A N 1
ATOM 5754 C CA . GLU A 1 707 ? 20.373 31.111 9.957 1 97.95 707 GLU A CA 1
ATOM 5755 C C . GLU A 1 707 ? 19.247 30.204 10.448 1 97.95 707 GLU A C 1
ATOM 5757 O O . GLU A 1 707 ? 18.223 30.686 10.936 1 97.95 707 GLU A O 1
ATOM 5762 N N . GLY A 1 708 ? 19.434 28.944 10.286 1 96.89 708 GLY A N 1
ATOM 5763 C CA . GLY A 1 708 ? 18.491 27.973 10.819 1 96.89 708 GLY A CA 1
ATOM 5764 C C . GLY A 1 708 ? 17.259 27.8 9.95 1 96.89 708 GLY A C 1
ATOM 5765 O O . GLY A 1 708 ? 16.33 27.079 10.319 1 96.89 708 GLY A O 1
ATOM 5766 N N . TYR A 1 709 ? 17.281 28.466 8.787 1 96.75 709 TYR A N 1
ATOM 5767 C CA . TYR A 1 709 ? 16.18 28.296 7.846 1 96.75 709 TYR A CA 1
ATOM 5768 C C . TYR A 1 709 ? 16.348 27.017 7.035 1 96.75 709 TYR A C 1
ATOM 5770 O O . TYR A 1 709 ? 17.454 26.694 6.596 1 96.75 709 TYR A O 1
ATOM 5778 N N . GLY A 1 710 ? 15.276 26.301 6.876 1 93.84 710 GLY A N 1
ATOM 5779 C CA . GLY A 1 710 ? 15.292 25.172 5.959 1 93.84 710 GLY A CA 1
ATOM 5780 C C . GLY A 1 710 ? 15.427 23.835 6.663 1 93.84 710 GLY A C 1
ATOM 5781 O O . GLY A 1 710 ? 15.091 23.711 7.842 1 93.84 710 GLY A O 1
ATOM 5782 N N . ARG A 1 711 ? 15.888 22.761 5.975 1 94.88 711 ARG A N 1
ATOM 5783 C CA . ARG A 1 711 ? 15.864 21.389 6.471 1 94.88 711 ARG A CA 1
ATOM 5784 C C . ARG A 1 711 ? 17.201 21.011 7.098 1 94.88 711 ARG A C 1
ATOM 5786 O O . ARG A 1 711 ? 17.281 20.056 7.875 1 94.88 711 ARG A O 1
ATOM 5793 N N . THR A 1 712 ? 18.255 21.766 6.766 1 94.21 712 THR A N 1
ATOM 5794 C CA . THR A 1 712 ? 19.573 21.264 7.137 1 94.21 712 THR A CA 1
ATOM 5795 C C . THR A 1 712 ? 20.346 22.311 7.933 1 94.21 712 THR A C 1
ATOM 5797 O O . THR A 1 712 ? 20.384 22.26 9.164 1 94.21 712 THR A O 1
ATOM 5800 N N . LEU A 1 713 ? 20.843 23.398 7.226 1 96 713 LEU A N 1
ATOM 5801 C CA . LEU A 1 713 ? 21.728 24.332 7.913 1 96 713 LEU A CA 1
ATOM 5802 C C . LEU A 1 713 ? 21.126 25.733 7.939 1 96 713 LEU A C 1
ATOM 5804 O O . LEU A 1 713 ? 20.891 26.293 9.012 1 96 713 LEU A O 1
ATOM 5808 N N . SER A 1 714 ? 20.932 26.353 6.791 1 97.19 714 SER A N 1
ATOM 5809 C CA . SER A 1 714 ? 20.413 27.712 6.676 1 97.19 714 SER A CA 1
ATOM 5810 C C . SER A 1 714 ? 19.953 28.01 5.253 1 97.19 714 SER A C 1
ATOM 5812 O O . SER A 1 714 ? 19.826 27.099 4.433 1 97.19 714 SER A O 1
ATOM 5814 N N . GLY A 1 715 ? 19.496 29.227 4.977 1 97.47 715 GLY A N 1
ATOM 5815 C CA . GLY A 1 715 ? 19.114 29.718 3.662 1 97.47 715 GLY A CA 1
ATOM 5816 C C . GLY A 1 715 ? 19.669 31.096 3.356 1 97.47 715 GLY A C 1
ATOM 5817 O O . GLY A 1 715 ? 20.077 31.822 4.264 1 97.47 715 GLY A O 1
ATOM 5818 N N . LEU A 1 716 ? 19.819 31.39 2.05 1 98.45 716 LEU A N 1
ATOM 5819 C CA . LEU A 1 716 ? 20.223 32.715 1.591 1 98.45 716 LEU A CA 1
ATOM 5820 C C . LEU A 1 716 ? 19.098 33.386 0.809 1 98.45 716 LEU A C 1
ATOM 5822 O O . LEU A 1 716 ? 18.469 32.757 -0.045 1 98.45 716 LEU A O 1
ATOM 5826 N N . GLU A 1 717 ? 18.861 34.565 1.131 1 98.05 717 GLU A N 1
ATOM 5827 C CA . GLU A 1 717 ? 17.847 35.372 0.459 1 98.05 717 GLU A CA 1
ATOM 5828 C C . GLU A 1 717 ? 18.386 36.756 0.109 1 98.05 717 GLU A C 1
ATOM 5830 O O . GLU A 1 717 ? 19.275 37.272 0.789 1 98.05 717 GLU A O 1
ATOM 5835 N N . MET A 1 718 ? 17.869 37.338 -0.975 1 97.71 718 MET A N 1
ATOM 5836 C CA . MET A 1 718 ? 18.271 38.682 -1.384 1 97.71 718 MET A CA 1
ATOM 5837 C C . MET A 1 718 ? 17.565 39.74 -0.543 1 97.71 718 MET A C 1
ATOM 5839 O O . MET A 1 718 ? 16.346 39.691 -0.372 1 97.71 718 MET A O 1
ATOM 5843 N N . PHE A 1 719 ? 18.286 40.677 -0.043 1 97.15 719 PHE A N 1
ATOM 5844 C CA . PHE A 1 719 ? 17.756 41.78 0.75 1 97.15 719 PHE A CA 1
ATOM 5845 C C . PHE A 1 719 ? 18.206 43.121 0.182 1 97.15 719 PHE A C 1
ATOM 5847 O O . PHE A 1 719 ? 19.274 43.216 -0.426 1 97.15 719 PHE A O 1
ATOM 5854 N N . PRO A 1 720 ? 17.595 44.231 0.461 1 96.62 720 PRO A N 1
ATOM 5855 C CA . PRO A 1 720 ? 16.332 44.279 1.202 1 96.62 720 PRO A CA 1
ATOM 5856 C C . PRO A 1 720 ? 15.153 43.744 0.394 1 96.62 720 PRO A C 1
ATOM 5858 O O . PRO A 1 720 ? 15.266 43.554 -0.82 1 96.62 720 PRO A O 1
ATOM 5861 N N . VAL A 1 721 ? 14.021 43.491 1.098 1 95.28 721 VAL A N 1
ATOM 5862 C CA . VAL A 1 721 ? 12.809 43.007 0.445 1 95.28 721 VAL A CA 1
ATOM 5863 C C . VAL A 1 721 ? 12.022 44.186 -0.123 1 95.28 721 VAL A C 1
ATOM 5865 O O . VAL A 1 721 ? 11.453 44.98 0.629 1 95.28 721 VAL A O 1
ATOM 5868 N N . THR A 1 722 ? 11.965 44.26 -1.46 1 94.41 722 THR A N 1
ATOM 5869 C CA . THR A 1 722 ? 11.277 45.334 -2.167 1 94.41 722 THR A CA 1
ATOM 5870 C C . THR A 1 722 ? 10.686 44.827 -3.479 1 94.41 722 THR A C 1
ATOM 5872 O O . THR A 1 722 ? 10.643 43.618 -3.721 1 94.41 722 THR A O 1
ATOM 5875 N N . THR A 1 723 ? 10.238 45.756 -4.306 1 92.95 723 THR A N 1
ATOM 5876 C CA . THR A 1 723 ? 9.699 45.404 -5.615 1 92.95 723 THR A CA 1
ATOM 5877 C C . THR A 1 723 ? 10.789 45.455 -6.681 1 92.95 723 THR A C 1
ATOM 5879 O O . THR A 1 723 ? 10.503 45.347 -7.875 1 92.95 723 THR A O 1
ATOM 5882 N N . GLN A 1 724 ? 12.006 45.658 -6.219 1 91.86 724 GLN A N 1
ATOM 5883 C CA . GLN A 1 724 ? 13.11 45.736 -7.17 1 91.86 724 GLN A CA 1
ATOM 5884 C C . GLN A 1 724 ? 13.328 44.399 -7.872 1 91.86 724 GLN A C 1
ATOM 5886 O O . GLN A 1 724 ? 13.443 43.36 -7.217 1 91.86 724 GLN A O 1
ATOM 5891 N N . ASN A 1 725 ? 13.381 44.471 -9.199 1 94.22 725 ASN A N 1
ATOM 5892 C CA . ASN A 1 725 ? 13.723 43.323 -10.032 1 94.22 725 ASN A CA 1
ATOM 5893 C C . ASN A 1 725 ? 15 43.569 -10.83 1 94.22 725 ASN A C 1
ATOM 5895 O O . ASN A 1 725 ? 15.251 44.689 -11.278 1 94.22 725 ASN A O 1
ATOM 5899 N N . PHE A 1 726 ? 15.718 42.594 -10.941 1 97.11 726 PHE A N 1
ATOM 5900 C CA . PHE A 1 726 ? 16.921 42.668 -11.763 1 97.11 726 PHE A CA 1
ATOM 5901 C C . PHE A 1 726 ? 16.761 41.84 -13.032 1 97.11 726 PHE A C 1
ATOM 5903 O O . PHE A 1 726 ? 16.062 40.825 -13.033 1 97.11 726 PHE A O 1
ATOM 5910 N N . THR A 1 727 ? 17.375 42.297 -14.075 1 96.26 727 THR A N 1
ATOM 5911 C CA . THR A 1 727 ? 17.52 41.481 -15.275 1 96.26 727 THR A CA 1
ATOM 5912 C C . THR A 1 727 ? 18.609 40.429 -15.086 1 96.26 727 THR A C 1
ATOM 5914 O O . THR A 1 727 ? 19.578 40.654 -14.359 1 96.26 727 THR A O 1
ATOM 5917 N N . LEU A 1 728 ? 18.337 39.385 -15.729 1 97.19 728 LEU A N 1
ATOM 5918 C CA . LEU A 1 728 ? 19.285 38.28 -15.638 1 97.19 728 LEU A CA 1
ATOM 5919 C C . LEU A 1 728 ? 20.704 38.756 -15.929 1 97.19 728 LEU A C 1
ATOM 5921 O O . LEU A 1 728 ? 20.944 39.432 -16.932 1 97.19 728 LEU A O 1
ATOM 5925 N N . GLY A 1 729 ? 21.562 38.461 -15.052 1 94.55 729 GLY A N 1
ATOM 5926 C CA . GLY A 1 729 ? 22.97 38.781 -15.229 1 94.55 729 GLY A CA 1
ATOM 5927 C C . GLY A 1 729 ? 23.355 40.124 -14.638 1 94.55 729 GLY A C 1
ATOM 5928 O O . GLY A 1 729 ? 24.536 40.475 -14.598 1 94.55 729 GLY A O 1
ATOM 5929 N N . LYS A 1 730 ? 22.436 40.841 -14.064 1 95.74 730 LYS A N 1
ATOM 5930 C CA . LYS A 1 730 ? 22.736 42.205 -13.64 1 95.74 730 LYS A CA 1
ATOM 5931 C C . LYS A 1 730 ? 22.53 42.372 -12.137 1 95.74 730 LYS A C 1
ATOM 5933 O O . LYS A 1 730 ? 22.913 43.393 -11.562 1 95.74 730 LYS A O 1
ATOM 5938 N N . GLY A 1 731 ? 21.945 41.463 -11.526 1 96.55 731 GLY A N 1
ATOM 5939 C CA . GLY A 1 731 ? 21.665 41.569 -10.103 1 96.55 731 GLY A CA 1
ATOM 5940 C C . GLY A 1 731 ? 22.78 41.021 -9.233 1 96.55 731 GLY A C 1
ATOM 5941 O O . GLY A 1 731 ? 23.841 40.648 -9.737 1 96.55 731 GLY A O 1
ATOM 5942 N N . PRO A 1 732 ? 22.628 41.082 -7.885 1 98.13 732 PRO A N 1
ATOM 5943 C CA . PRO A 1 732 ? 23.571 40.401 -6.994 1 98.13 732 PRO A CA 1
ATOM 5944 C C . PRO A 1 732 ? 23.715 38.914 -7.313 1 98.13 732 PRO A C 1
ATOM 5946 O O . PRO A 1 732 ? 22.818 38.318 -7.914 1 98.13 732 PRO A O 1
ATOM 5949 N N . LYS A 1 733 ? 24.774 38.357 -6.982 1 98.17 733 LYS A N 1
ATOM 5950 C CA . LYS A 1 733 ? 24.956 36.953 -7.338 1 98.17 733 LYS A CA 1
ATOM 5951 C C . LYS A 1 733 ? 25.764 36.216 -6.273 1 98.17 733 LYS A C 1
ATOM 5953 O O . LYS A 1 733 ? 26.534 36.833 -5.534 1 98.17 733 LYS A O 1
ATOM 5958 N N . LEU A 1 734 ? 25.529 34.96 -6.107 1 98.5 734 LEU A N 1
ATOM 5959 C CA . LEU A 1 734 ? 26.31 33.972 -5.37 1 98.5 734 LEU A CA 1
ATOM 5960 C C . LEU A 1 734 ? 27.062 33.051 -6.325 1 98.5 734 LEU A C 1
ATOM 5962 O O . LEU A 1 734 ? 26.51 32.618 -7.339 1 98.5 734 LEU A O 1
ATOM 5966 N N . GLU A 1 735 ? 28.297 32.813 -6.009 1 98.63 735 GLU A N 1
ATOM 5967 C CA . GLU A 1 735 ? 29.096 31.889 -6.809 1 98.63 735 GLU A CA 1
ATOM 5968 C C . GLU A 1 735 ? 29.651 30.755 -5.952 1 98.63 735 GLU A C 1
ATOM 5970 O O . GLU A 1 735 ? 30.138 30.988 -4.844 1 98.63 735 GLU A O 1
ATOM 5975 N N . TYR A 1 736 ? 29.56 29.622 -6.409 1 98.68 736 TYR A N 1
ATOM 5976 C CA . TYR A 1 736 ? 30.04 28.407 -5.76 1 98.68 736 TYR A CA 1
ATOM 5977 C C . TYR A 1 736 ? 31.061 27.689 -6.633 1 98.68 736 TYR A C 1
ATOM 5979 O O . TYR A 1 736 ? 30.709 27.111 -7.664 1 98.68 736 TYR A O 1
ATOM 5987 N N . ASP A 1 737 ? 32.269 27.719 -6.212 1 98.07 737 ASP A N 1
ATOM 5988 C CA . ASP A 1 737 ? 33.306 26.986 -6.931 1 98.07 737 ASP A CA 1
ATOM 5989 C C . ASP A 1 737 ? 33.345 25.522 -6.499 1 98.07 737 ASP A C 1
ATOM 5991 O O . ASP A 1 737 ? 33.268 25.219 -5.306 1 98.07 737 ASP A O 1
ATOM 5995 N N . PHE A 1 738 ? 33.414 24.652 -7.398 1 97.13 738 PHE A N 1
ATOM 5996 C CA . PHE A 1 738 ? 33.561 23.231 -7.104 1 97.13 738 PHE A CA 1
ATOM 5997 C C . PHE A 1 738 ? 34.502 22.566 -8.102 1 97.13 738 PHE A C 1
ATOM 5999 O O . PHE A 1 738 ? 34.741 23.099 -9.188 1 97.13 738 PHE A O 1
ATOM 6006 N N . TRP A 1 739 ? 35.072 21.533 -7.663 1 95.46 739 TRP A N 1
ATOM 6007 C CA . TRP A 1 739 ? 36.041 20.802 -8.474 1 95.46 739 TRP A CA 1
ATOM 6008 C C . TRP A 1 739 ? 35.45 19.49 -8.977 1 95.46 739 TRP A C 1
ATOM 6010 O O . TRP A 1 739 ? 34.874 18.723 -8.201 1 95.46 739 TRP A O 1
ATOM 6020 N N . THR A 1 740 ? 35.514 19.286 -10.282 1 92.4 740 THR A N 1
ATOM 6021 C CA . THR A 1 740 ? 35.132 18.004 -10.862 1 92.4 740 THR A CA 1
ATOM 6022 C C . THR A 1 740 ? 36.362 17.242 -11.348 1 92.4 740 THR A C 1
ATOM 6024 O O . THR A 1 740 ? 37.368 17.849 -11.72 1 92.4 740 THR A O 1
ATOM 6027 N N . HIS A 1 741 ? 36.246 15.965 -11.341 1 86.49 741 HIS A N 1
ATOM 6028 C CA . HIS A 1 741 ? 37.357 15.136 -11.795 1 86.49 741 HIS A CA 1
ATOM 6029 C C . HIS A 1 741 ? 37.199 14.759 -13.264 1 86.49 741 HIS A C 1
ATOM 6031 O O . HIS A 1 741 ? 38.045 14.056 -13.823 1 86.49 741 HIS A O 1
ATOM 6037 N N . GLY A 1 742 ? 36.298 15.334 -14.01 1 70.34 742 GLY A N 1
ATOM 6038 C CA . GLY A 1 742 ? 36.093 15.156 -15.438 1 70.34 742 GLY A CA 1
ATOM 6039 C C . GLY A 1 742 ? 35.54 13.79 -15.797 1 70.34 742 GLY A C 1
ATOM 6040 O O . GLY A 1 742 ? 35.125 13.561 -16.935 1 70.34 742 GLY A O 1
ATOM 6041 N N . ASP A 1 743 ? 35.714 12.746 -15.066 1 58.51 743 ASP A N 1
ATOM 6042 C CA . ASP A 1 743 ? 35.412 11.369 -15.447 1 58.51 743 ASP A CA 1
ATOM 6043 C C . ASP A 1 743 ? 33.969 11.007 -15.101 1 58.51 743 ASP A C 1
ATOM 6045 O O . ASP A 1 743 ? 33.512 9.903 -15.402 1 58.51 743 ASP A O 1
ATOM 6049 N N . SER A 1 744 ? 33.438 11.764 -14.362 1 55.18 744 SER A N 1
ATOM 6050 C CA . SER A 1 744 ? 32.364 11.171 -13.571 1 55.18 744 SER A CA 1
ATOM 6051 C C . SER A 1 744 ? 31.007 11.383 -14.234 1 55.18 744 SER A C 1
ATOM 6053 O O . SER A 1 744 ? 29.969 11.075 -13.645 1 55.18 744 SER A O 1
ATOM 6055 N N . VAL A 1 745 ? 30.978 11.999 -15.349 1 57.45 745 VAL A N 1
ATOM 6056 C CA . VAL A 1 745 ? 29.629 12.185 -15.872 1 57.45 745 VAL A CA 1
ATOM 6057 C C . VAL A 1 745 ? 29.19 10.931 -16.626 1 57.45 745 VAL A C 1
ATOM 6059 O O . VAL A 1 745 ? 29.991 10.31 -17.33 1 57.45 745 VAL A O 1
ATOM 6062 N N . ASP A 1 746 ? 28.309 10.407 -16.092 1 55.78 746 ASP A N 1
ATOM 6063 C CA . ASP A 1 746 ? 27.749 9.191 -16.674 1 55.78 746 ASP A CA 1
ATOM 6064 C C . ASP A 1 746 ? 27.841 9.219 -18.198 1 55.78 746 ASP A C 1
ATOM 6066 O O . ASP A 1 746 ? 28.169 10.251 -18.787 1 55.78 746 ASP A O 1
ATOM 6070 N N . GLY A 1 747 ? 28.037 8.076 -18.837 1 57.08 747 GLY A N 1
ATOM 6071 C CA . GLY A 1 747 ? 28.175 7.868 -20.269 1 57.08 747 GLY A CA 1
ATOM 6072 C C . GLY A 1 747 ? 27.286 8.782 -21.092 1 57.08 747 GLY A C 1
ATOM 6073 O O . GLY A 1 747 ? 27.503 8.95 -22.294 1 57.08 747 GLY A O 1
ATOM 6074 N N . ASN A 1 748 ? 26.344 9.449 -20.453 1 62.71 748 ASN A N 1
ATOM 6075 C CA . ASN A 1 748 ? 25.444 10.232 -21.293 1 62.71 748 ASN A CA 1
ATOM 6076 C C . ASN A 1 748 ? 25.772 11.72 -21.231 1 62.71 748 ASN A C 1
ATOM 6078 O O . ASN A 1 748 ? 25.128 12.531 -21.899 1 62.71 748 ASN A O 1
ATOM 6082 N N . GLY A 1 749 ? 26.855 12.074 -20.442 1 74.5 749 GLY A N 1
ATOM 6083 C CA . GLY A 1 749 ? 27.31 13.453 -20.371 1 74.5 749 GLY A CA 1
ATOM 6084 C C . GLY A 1 749 ? 26.323 14.372 -19.676 1 74.5 749 GLY A C 1
ATOM 6085 O O . GLY A 1 749 ? 26.376 15.592 -19.848 1 74.5 749 GLY A O 1
ATOM 6086 N N . LYS A 1 750 ? 25.396 13.782 -18.979 1 86.04 750 LYS A N 1
ATOM 6087 C CA . LYS A 1 750 ? 24.316 14.558 -18.376 1 86.04 750 LYS A CA 1
ATOM 6088 C C . LYS A 1 750 ? 24.655 14.95 -16.941 1 86.04 750 LYS A C 1
ATOM 6090 O O . LYS A 1 750 ? 25.123 14.12 -16.159 1 86.04 750 LYS A O 1
ATOM 6095 N N . VAL A 1 751 ? 24.632 16.274 -16.585 1 90.78 751 VAL A N 1
ATOM 6096 C CA . VAL A 1 751 ? 24.764 16.81 -15.234 1 90.78 751 VAL A CA 1
ATOM 6097 C C . VAL A 1 751 ? 23.477 17.53 -14.836 1 90.78 751 VAL A C 1
ATOM 6099 O O . VAL A 1 751 ? 22.912 18.288 -15.628 1 90.78 751 VAL A O 1
ATOM 6102 N N . GLU A 1 752 ? 23.01 17.192 -13.678 1 93.92 752 GLU A N 1
ATOM 6103 C CA . GLU A 1 752 ? 21.816 17.857 -13.165 1 93.92 752 GLU A CA 1
ATOM 6104 C C . GLU A 1 752 ? 22.157 18.782 -12 1 93.92 752 GLU A C 1
ATOM 6106 O O . GLU A 1 752 ? 22.789 18.36 -11.03 1 93.92 752 GLU A O 1
ATOM 6111 N N . ILE A 1 753 ? 21.844 19.999 -12.12 1 96.68 753 ILE A N 1
ATOM 6112 C CA . ILE A 1 753 ? 21.998 20.965 -11.037 1 96.68 753 ILE A CA 1
ATOM 6113 C C . ILE A 1 753 ? 20.645 21.221 -10.378 1 96.68 753 ILE A C 1
ATOM 6115 O O . ILE A 1 753 ? 19.728 21.749 -11.013 1 96.68 753 ILE A O 1
ATOM 6119 N N . THR A 1 754 ? 20.55 20.786 -9.171 1 97.37 754 THR A N 1
ATOM 6120 C CA . THR A 1 754 ? 19.329 21.032 -8.411 1 97.37 754 THR A CA 1
ATOM 6121 C C . THR A 1 754 ? 19.553 22.118 -7.363 1 97.37 754 THR A C 1
ATOM 6123 O O . THR A 1 754 ? 20.451 22.004 -6.526 1 97.37 754 THR A O 1
ATOM 6126 N N . VAL A 1 755 ? 18.811 23.167 -7.446 1 98.18 755 VAL A N 1
ATOM 6127 C CA . VAL A 1 755 ? 18.768 24.182 -6.399 1 98.18 755 VAL A CA 1
ATOM 6128 C C . VAL A 1 755 ? 17.545 23.959 -5.513 1 98.18 755 VAL A C 1
ATOM 6130 O O . VAL A 1 755 ? 16.411 23.966 -5.997 1 98.18 755 VAL A O 1
ATOM 6133 N N . GLN A 1 756 ? 17.825 23.738 -4.283 1 97.71 756 GLN A N 1
ATOM 6134 C CA . GLN A 1 756 ? 16.729 23.596 -3.331 1 97.71 756 GLN A CA 1
ATOM 6135 C C . GLN A 1 756 ? 16.309 24.952 -2.768 1 97.71 756 GLN A C 1
ATOM 6137 O O . GLN A 1 756 ? 17.12 25.657 -2.165 1 97.71 756 GLN A O 1
ATOM 6142 N N . VAL A 1 757 ? 15.059 25.245 -2.966 1 97.93 757 VAL A N 1
ATOM 6143 C CA . VAL A 1 757 ? 14.541 26.536 -2.526 1 97.93 757 VAL A CA 1
ATOM 6144 C C . VAL A 1 757 ? 13.424 26.325 -1.506 1 97.93 757 VAL A C 1
ATOM 6146 O O . VAL A 1 757 ? 12.703 25.326 -1.564 1 97.93 757 VAL A O 1
ATOM 6149 N N . GLY A 1 758 ? 13.32 27.22 -0.556 1 97.08 758 GLY A N 1
ATOM 6150 C CA . GLY A 1 758 ? 12.243 27.143 0.418 1 97.08 758 GLY A CA 1
ATOM 6151 C C . GLY A 1 758 ? 10.864 27.189 -0.213 1 97.08 758 GLY A C 1
ATOM 6152 O O . GLY A 1 758 ? 10.723 27.545 -1.385 1 97.08 758 GLY A O 1
ATOM 6153 N N . PRO A 1 759 ? 9.787 26.836 0.487 1 96.43 759 PRO A N 1
ATOM 6154 C CA . PRO A 1 759 ? 8.428 26.75 -0.054 1 96.43 759 PRO A CA 1
ATOM 6155 C C . PRO A 1 759 ? 7.764 28.116 -0.204 1 96.43 759 PRO A C 1
ATOM 6157 O O . PRO A 1 759 ? 6.535 28.217 -0.171 1 96.43 759 PRO A O 1
ATOM 6160 N N . THR A 1 760 ? 8.437 29.154 -0.447 1 94.76 760 THR A N 1
ATOM 6161 C CA . THR A 1 760 ? 7.907 30.502 -0.615 1 94.76 760 THR A CA 1
ATOM 6162 C C . THR A 1 760 ? 6.967 30.568 -1.815 1 94.76 760 THR A C 1
ATOM 6164 O O . THR A 1 760 ? 7.041 29.73 -2.716 1 94.76 760 THR A O 1
ATOM 6167 N N . LEU A 1 761 ? 6.038 31.54 -1.842 1 96.21 761 LEU A N 1
ATOM 6168 C CA . LEU A 1 761 ? 5.033 31.683 -2.89 1 96.21 761 LEU A CA 1
ATOM 6169 C C . LEU A 1 761 ? 5.112 33.062 -3.535 1 96.21 761 LEU A C 1
ATOM 6171 O O . LEU A 1 761 ? 5.751 33.969 -2.996 1 96.21 761 LEU A O 1
ATOM 6175 N N . ASN A 1 762 ? 4.463 33.176 -4.758 1 95.68 762 ASN A N 1
ATOM 6176 C CA . ASN A 1 762 ? 4.339 34.475 -5.412 1 95.68 762 ASN A CA 1
ATOM 6177 C C . ASN A 1 762 ? 3.453 35.423 -4.609 1 95.68 762 ASN A C 1
ATOM 6179 O O . ASN A 1 762 ? 2.248 35.51 -4.853 1 95.68 762 ASN A O 1
ATOM 6183 N N . PHE A 1 763 ? 4.072 36.195 -3.739 1 94.64 763 PHE A N 1
ATOM 6184 C CA . PHE A 1 763 ? 3.27 36.927 -2.766 1 94.64 763 PHE A CA 1
ATOM 6185 C C . PHE A 1 763 ? 2.87 38.293 -3.311 1 94.64 763 PHE A C 1
ATOM 6187 O O . PHE A 1 763 ? 2.024 38.975 -2.73 1 94.64 763 PHE A O 1
ATOM 6194 N N . LEU A 1 764 ? 3.501 38.743 -4.393 1 92.26 764 LEU A N 1
ATOM 6195 C CA . LEU A 1 764 ? 3.06 39.953 -5.079 1 92.26 764 LEU A CA 1
ATOM 6196 C C . LEU A 1 764 ? 2.137 39.612 -6.244 1 92.26 764 LEU A C 1
ATOM 6198 O O . LEU A 1 764 ? 2.54 38.911 -7.175 1 92.26 764 LEU A O 1
ATOM 6202 N N . ILE A 1 765 ? 0.97 40.047 -6.194 1 86.08 765 ILE A N 1
ATOM 6203 C CA . ILE A 1 765 ? -0.028 39.732 -7.211 1 86.08 765 ILE A CA 1
ATOM 6204 C C . ILE A 1 765 ? 0.478 40.168 -8.584 1 86.08 765 ILE A C 1
ATOM 6206 O O . ILE A 1 765 ? 0.875 41.321 -8.768 1 86.08 765 ILE A O 1
ATOM 6210 N N . GLY A 1 766 ? 0.448 39.243 -9.496 1 84.73 766 GLY A N 1
ATOM 6211 C CA . GLY A 1 766 ? 0.837 39.523 -10.869 1 84.73 766 GLY A CA 1
ATOM 6212 C C . GLY A 1 766 ? 2.334 39.43 -11.096 1 84.73 766 GLY A C 1
ATOM 6213 O O . GLY A 1 766 ? 2.807 39.596 -12.223 1 84.73 766 GLY A O 1
ATOM 6214 N N . GLU A 1 767 ? 3.05 39.217 -10.043 1 91.98 767 GLU A N 1
ATOM 6215 C CA . GLU A 1 767 ? 4.501 39.099 -10.152 1 91.98 767 GLU A CA 1
ATOM 6216 C C . GLU A 1 767 ? 4.972 37.702 -9.759 1 91.98 767 GLU A C 1
ATOM 6218 O O . GLU A 1 767 ? 4.412 37.085 -8.849 1 91.98 767 GLU A O 1
ATOM 6223 N N . GLU A 1 768 ? 5.934 37.25 -10.457 1 95.04 768 GLU A N 1
ATOM 6224 C CA . GLU A 1 768 ? 6.507 35.936 -10.179 1 95.04 768 GLU A CA 1
ATOM 6225 C C . GLU A 1 768 ? 7.874 36.061 -9.512 1 95.04 768 GLU A C 1
ATOM 6227 O O . GLU A 1 768 ? 8.661 36.944 -9.858 1 95.04 768 GLU A O 1
ATOM 6232 N N . LEU A 1 769 ? 8.13 35.213 -8.577 1 96.9 769 LEU A N 1
ATOM 6233 C CA . LEU A 1 769 ? 9.487 35.087 -8.058 1 96.9 769 LEU A CA 1
ATOM 6234 C C . LEU A 1 769 ? 10.405 34.436 -9.088 1 96.9 769 LEU A C 1
ATOM 6236 O O . LEU A 1 769 ? 9.98 33.549 -9.831 1 96.9 769 LEU A O 1
ATOM 6240 N N . ALA A 1 770 ? 11.61 34.888 -9.072 1 97.76 770 ALA A N 1
ATOM 6241 C CA . ALA A 1 770 ? 12.546 34.357 -10.06 1 97.76 770 ALA A CA 1
ATOM 6242 C C . ALA A 1 770 ? 13.985 34.468 -9.565 1 97.76 770 ALA A C 1
ATOM 6244 O O . ALA A 1 770 ? 14.294 35.306 -8.715 1 97.76 770 ALA A O 1
ATOM 6245 N N . PHE A 1 771 ? 14.828 33.635 -10.029 1 98.09 771 PHE A N 1
ATOM 6246 C CA . PHE A 1 771 ? 16.277 33.711 -9.883 1 98.09 771 PHE A CA 1
ATOM 6247 C C . PHE A 1 771 ? 16.975 33.18 -11.129 1 98.09 771 PHE A C 1
ATOM 6249 O O . PHE A 1 771 ? 16.329 32.624 -12.02 1 98.09 771 PHE A O 1
ATOM 6256 N N . GLY A 1 772 ? 18.202 33.505 -11.286 1 98.12 772 GLY A N 1
ATOM 6257 C CA . GLY A 1 772 ? 18.992 32.978 -12.387 1 98.12 772 GLY A CA 1
ATOM 6258 C C . GLY A 1 772 ? 19.938 31.869 -11.966 1 98.12 772 GLY A C 1
ATOM 6259 O O . GLY A 1 772 ? 20.461 31.882 -10.85 1 98.12 772 GLY A O 1
ATOM 6260 N N . LEU A 1 773 ? 20.124 30.938 -12.756 1 98.03 773 LEU A N 1
ATOM 6261 C CA . LEU A 1 773 ? 21.04 29.82 -12.555 1 98.03 773 LEU A CA 1
ATOM 6262 C C . LEU A 1 773 ? 22.012 29.696 -13.724 1 98.03 773 LEU A C 1
ATOM 6264 O O . LEU A 1 773 ? 21.598 29.719 -14.885 1 98.03 773 LEU A O 1
ATOM 6268 N N . GLN A 1 774 ? 23.264 29.667 -13.399 1 96.7 774 GLN A N 1
ATOM 6269 C CA . GLN A 1 774 ? 24.299 29.605 -14.425 1 96.7 774 GLN A CA 1
ATOM 6270 C C . GLN A 1 774 ? 25.41 28.637 -14.028 1 96.7 774 GLN A C 1
ATOM 6272 O O . GLN A 1 774 ? 25.813 28.591 -12.864 1 96.7 774 GLN A O 1
ATOM 6277 N N . LEU A 1 775 ? 25.863 27.845 -14.87 1 95.71 775 LEU A N 1
ATOM 6278 C CA . LEU A 1 775 ? 27.046 27.006 -14.715 1 95.71 775 LEU A CA 1
ATOM 6279 C C . LEU A 1 775 ? 28.182 27.497 -15.606 1 95.71 775 LEU A C 1
ATOM 6281 O O . LEU A 1 775 ? 28.055 27.504 -16.832 1 95.71 775 LEU A O 1
ATOM 6285 N N . ASP A 1 776 ? 29.213 27.858 -14.959 1 94.83 776 ASP A N 1
ATOM 6286 C CA . ASP A 1 776 ? 30.397 28.349 -15.659 1 94.83 776 ASP A CA 1
ATOM 6287 C C . ASP A 1 776 ? 30.044 29.509 -16.588 1 94.83 776 ASP A C 1
ATOM 6289 O O . ASP A 1 776 ? 29.457 30.502 -16.154 1 94.83 776 ASP A O 1
ATOM 6293 N N . ASP A 1 777 ? 30.416 29.325 -17.933 1 92.02 777 ASP A N 1
ATOM 6294 C CA . ASP A 1 777 ? 30.192 30.416 -18.876 1 92.02 777 ASP A CA 1
ATOM 6295 C C . ASP A 1 777 ? 28.994 30.126 -19.777 1 92.02 777 ASP A C 1
ATOM 6297 O O . ASP A 1 777 ? 28.788 30.808 -20.783 1 92.02 777 ASP A O 1
ATOM 6301 N N . LEU A 1 778 ? 28.242 29.077 -19.412 1 91.86 778 LEU A N 1
ATOM 6302 C CA . LEU A 1 778 ? 27.018 28.815 -20.161 1 91.86 778 LEU A CA 1
ATOM 6303 C C . LEU A 1 778 ? 26 29.929 -19.943 1 91.86 778 LEU A C 1
ATOM 6305 O O . LEU A 1 778 ? 26.039 30.622 -18.924 1 91.86 778 LEU A O 1
ATOM 6309 N N . PRO A 1 779 ? 25.167 30.093 -20.935 1 92.31 779 PRO A N 1
ATOM 6310 C CA . PRO A 1 779 ? 24.161 31.14 -20.74 1 92.31 779 PRO A CA 1
ATOM 6311 C C . PRO A 1 779 ? 23.318 30.921 -19.485 1 92.31 779 PRO A C 1
ATOM 6313 O O . PRO A 1 779 ? 22.865 29.803 -19.229 1 92.31 779 PRO A O 1
ATOM 6316 N N . PRO A 1 780 ? 23.203 31.937 -18.684 1 95.4 780 PRO A N 1
ATOM 6317 C CA . PRO A 1 780 ? 22.342 31.793 -17.508 1 95.4 780 PRO A CA 1
ATOM 6318 C C . PRO A 1 780 ? 20.88 31.545 -17.873 1 95.4 780 PRO A C 1
ATOM 6320 O O . PRO A 1 780 ? 20.421 31.986 -18.929 1 95.4 780 PRO A O 1
ATOM 6323 N N . ARG A 1 781 ? 20.187 30.834 -17.11 1 95.81 781 ARG A N 1
ATOM 6324 C CA . ARG A 1 781 ? 18.771 30.532 -17.292 1 95.81 781 ARG A CA 1
ATOM 6325 C C . ARG A 1 781 ? 17.923 31.221 -16.229 1 95.81 781 ARG A C 1
ATOM 6327 O O . ARG A 1 781 ? 18.265 31.2 -15.044 1 95.81 781 ARG A O 1
ATOM 6334 N N . GLU A 1 782 ? 16.909 31.887 -16.656 1 97.49 782 GLU A N 1
ATOM 6335 C CA . GLU A 1 782 ? 15.923 32.462 -15.746 1 97.49 782 GLU A CA 1
ATOM 6336 C C . GLU A 1 782 ? 14.935 31.404 -15.263 1 97.49 782 GLU A C 1
ATOM 6338 O O . GLU A 1 782 ? 14.334 30.692 -16.072 1 97.49 782 GLU A O 1
ATOM 6343 N N . ILE A 1 783 ? 14.829 31.285 -13.971 1 97.45 783 ILE A N 1
ATOM 6344 C CA . ILE A 1 783 ? 14.001 30.242 -13.375 1 97.45 783 ILE A CA 1
ATOM 6345 C C . ILE A 1 783 ? 12.844 30.877 -12.607 1 97.45 783 ILE A C 1
ATOM 6347 O O . ILE A 1 783 ? 13.05 31.798 -11.813 1 97.45 783 ILE A O 1
ATOM 6351 N N . HIS A 1 784 ? 11.621 30.451 -12.9 1 97.26 784 HIS A N 1
ATOM 6352 C CA . HIS A 1 784 ? 10.42 30.772 -12.138 1 97.26 784 HIS A CA 1
ATOM 6353 C C . HIS A 1 784 ? 9.91 29.555 -11.374 1 97.26 784 HIS A C 1
ATOM 6355 O O . HIS A 1 784 ? 9.132 28.762 -11.908 1 97.26 784 HIS A O 1
ATOM 6361 N N . PRO A 1 785 ? 10.374 29.404 -10.164 1 96.93 785 PRO A N 1
ATOM 6362 C CA . PRO A 1 785 ? 10.198 28.118 -9.485 1 96.93 785 PRO A CA 1
ATOM 6363 C C . PRO A 1 785 ? 8.759 27.883 -9.03 1 96.93 785 PRO A C 1
ATOM 6365 O O . PRO A 1 785 ? 8.357 26.738 -8.808 1 96.93 785 PRO A O 1
ATOM 6368 N N . VAL A 1 786 ? 7.912 28.886 -8.841 1 96.77 786 VAL A N 1
ATOM 6369 C CA . VAL A 1 786 ? 6.564 28.746 -8.299 1 96.77 786 VAL A CA 1
ATOM 6370 C C . VAL A 1 786 ? 5.547 28.746 -9.438 1 96.77 786 VAL A C 1
ATOM 6372 O O . VAL A 1 786 ? 5.399 29.744 -10.147 1 96.77 786 VAL A O 1
ATOM 6375 N N . PRO A 1 787 ? 4.818 27.695 -9.579 1 94.41 787 PRO A N 1
ATOM 6376 C CA . PRO A 1 787 ? 3.826 27.652 -10.657 1 94.41 787 PRO A CA 1
ATOM 6377 C C . PRO A 1 787 ? 2.731 28.703 -10.493 1 94.41 787 PRO A C 1
ATOM 6379 O O . PRO A 1 787 ? 2.294 28.975 -9.371 1 94.41 787 PRO A O 1
ATOM 6382 N N . ILE A 1 788 ? 2.26 29.148 -11.592 1 91.05 788 ILE A N 1
ATOM 6383 C CA . ILE A 1 788 ? 1.178 30.126 -11.587 1 91.05 788 ILE A CA 1
ATOM 6384 C C . ILE A 1 788 ? -0.168 29.405 -11.601 1 91.05 788 ILE A C 1
ATOM 6386 O O . ILE A 1 788 ? -1.162 29.922 -11.084 1 91.05 788 ILE A O 1
ATOM 6390 N N . LYS A 1 789 ? -0.148 28.121 -12.207 1 88.06 789 LYS A N 1
ATOM 6391 C CA . LYS A 1 789 ? -1.377 27.333 -12.233 1 88.06 789 LYS A CA 1
ATOM 6392 C C . LYS A 1 789 ? -1.744 26.841 -10.836 1 88.06 789 LYS A C 1
ATOM 6394 O O . LYS A 1 789 ? -0.873 26.421 -10.071 1 88.06 789 LYS A O 1
ATOM 6399 N N . GLY A 1 790 ? -3.059 26.866 -10.598 1 86.48 790 GLY A N 1
ATOM 6400 C CA . GLY A 1 790 ? -3.539 26.434 -9.295 1 86.48 790 GLY A CA 1
ATOM 6401 C C . GLY A 1 790 ? -3.753 24.935 -9.205 1 86.48 790 GLY A C 1
ATOM 6402 O O . GLY A 1 790 ? -3.865 24.256 -10.228 1 86.48 790 GLY A O 1
ATOM 6403 N N . LEU A 1 791 ? -3.683 24.165 -8.101 1 82.34 791 LEU A N 1
ATOM 6404 C CA . LEU A 1 791 ? -3.907 22.748 -7.837 1 82.34 791 LEU A CA 1
ATOM 6405 C C . LEU A 1 791 ? -5.259 22.301 -8.383 1 82.34 791 LEU A C 1
ATOM 6407 O O . LEU A 1 791 ? -5.375 21.213 -8.952 1 82.34 791 LEU A O 1
ATOM 6411 N N . GLY A 1 792 ? -6.386 22.844 -8.412 1 69.43 792 GLY A N 1
ATOM 6412 C CA . GLY A 1 792 ? -7.682 22.456 -8.945 1 69.43 792 GLY A CA 1
ATOM 6413 C C . GLY A 1 792 ? -7.786 22.632 -10.448 1 69.43 792 GLY A C 1
ATOM 6414 O O . GLY A 1 792 ? -8.688 22.082 -11.082 1 69.43 792 GLY A O 1
ATOM 6415 N N . GLU A 1 793 ? -6.825 23.3 -10.973 1 67.38 793 GLU A N 1
ATOM 6416 C CA . GLU A 1 793 ? -6.819 23.564 -12.409 1 67.38 793 GLU A CA 1
ATOM 6417 C C . GLU A 1 793 ? -6.035 22.494 -13.163 1 67.38 793 GLU A C 1
ATOM 6419 O O . GLU A 1 793 ? -6.123 22.401 -14.389 1 67.38 793 GLU A O 1
ATOM 6424 N N . SER A 1 794 ? -5.317 21.704 -12.464 1 56.23 794 SER A N 1
ATOM 6425 C CA . SER A 1 794 ? -4.342 20.816 -13.09 1 56.23 794 SER A CA 1
ATOM 6426 C C . SER A 1 794 ? -4.908 19.41 -13.265 1 56.23 794 SER A C 1
ATOM 6428 O O . SER A 1 794 ? -4.155 18.437 -13.335 1 56.23 794 SER A O 1
ATOM 6430 N N . GLY A 1 795 ? -6.207 19.277 -13.46 1 58.93 795 GLY A N 1
ATOM 6431 C CA . GLY A 1 795 ? -6.763 17.952 -13.685 1 58.93 795 GLY A CA 1
ATOM 6432 C C . GLY A 1 795 ? -6.76 17.085 -12.44 1 58.93 795 GLY A C 1
ATOM 6433 O O . GLY A 1 795 ? -6.941 15.869 -12.524 1 58.93 795 GLY A O 1
ATOM 6434 N N . SER A 1 796 ? -6.277 17.717 -11.451 1 57.46 796 SER A N 1
ATOM 6435 C CA . SER A 1 796 ? -6.376 16.945 -10.217 1 57.46 796 SER A CA 1
ATOM 6436 C C . SER A 1 796 ? -7.831 16.668 -9.854 1 57.46 796 SER A C 1
ATOM 6438 O O . SER A 1 796 ? -8.735 17.378 -10.301 1 57.46 796 SER A O 1
ATOM 6440 N N . ASP A 1 797 ? -8.072 15.496 -9.286 1 60.36 797 ASP A N 1
ATOM 6441 C CA . ASP A 1 797 ? -9.414 15.116 -8.855 1 60.36 797 ASP A CA 1
ATOM 6442 C C . ASP A 1 797 ? -9.906 16.021 -7.728 1 60.36 797 ASP A C 1
ATOM 6444 O O . ASP A 1 797 ? -11.024 15.855 -7.235 1 60.36 797 ASP A O 1
ATOM 6448 N N . ARG A 1 798 ? -9.012 17.166 -7.457 1 63.21 798 ARG A N 1
ATOM 6449 C CA . ARG A 1 798 ? -9.416 18.035 -6.357 1 63.21 798 ARG A CA 1
ATOM 6450 C C . ARG A 1 798 ? -9.907 19.383 -6.877 1 63.21 798 ARG A C 1
ATOM 6452 O O . ARG A 1 798 ? -9.357 19.92 -7.84 1 63.21 798 ARG A O 1
ATOM 6459 N N . ASN A 1 799 ? -10.824 19.979 -6.091 1 64.36 799 ASN A N 1
ATOM 6460 C CA . ASN A 1 799 ? -11.348 21.282 -6.485 1 64.36 799 ASN A CA 1
ATOM 6461 C C . ASN A 1 799 ? -10.632 22.417 -5.757 1 64.36 799 ASN A C 1
ATOM 6463 O O . ASN A 1 799 ? -10.167 22.241 -4.629 1 64.36 799 ASN A O 1
ATOM 6467 N N . SER A 1 800 ? -10.362 23.541 -6.386 1 61.64 800 SER A N 1
ATOM 6468 C CA . SER A 1 800 ? -9.74 24.744 -5.843 1 61.64 800 SER A CA 1
ATOM 6469 C C . SER A 1 800 ? -10.37 25.138 -4.511 1 61.64 800 SER A C 1
ATOM 6471 O O . SER A 1 800 ? -9.677 25.607 -3.605 1 61.64 800 SER A O 1
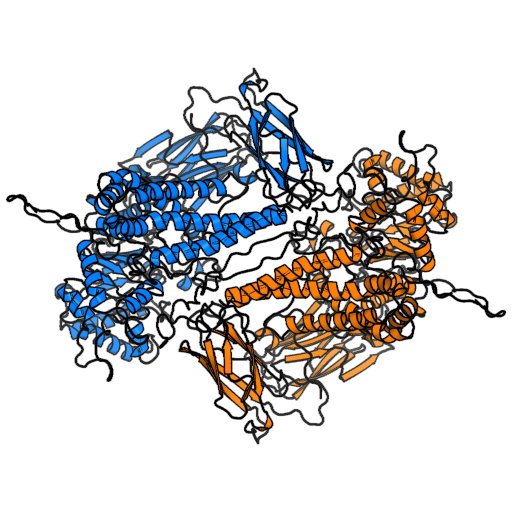ATOM 6473 N N . GLY A 1 801 ? -11.524 24.935 -4.503 1 61.24 801 GLY A N 1
ATOM 6474 C CA . GLY A 1 801 ? -12.209 25.259 -3.262 1 61.24 801 GLY A CA 1
ATOM 6475 C C . GLY A 1 801 ? -11.782 24.383 -2.099 1 61.24 801 GLY A C 1
ATOM 6476 O O . GLY A 1 801 ? -11.817 24.814 -0.945 1 61.24 801 GLY A O 1
ATOM 6477 N N . GLU A 1 802 ? -11.25 23.249 -2.5 1 63.87 802 GLU A N 1
ATOM 6478 C CA . GLU A 1 802 ? -10.859 22.281 -1.48 1 63.87 802 GLU A CA 1
ATOM 6479 C C . GLU A 1 802 ? -9.482 22.608 -0.907 1 63.87 802 GLU A C 1
ATOM 6481 O O . GLU A 1 802 ? -9.219 22.36 0.271 1 63.87 802 GLU A O 1
ATOM 6486 N N . VAL A 1 803 ? -8.75 23.271 -1.716 1 65.91 803 VAL A N 1
ATOM 6487 C CA . VAL A 1 803 ? -7.369 23.44 -1.277 1 65.91 803 VAL A CA 1
ATOM 6488 C C . VAL A 1 803 ? -7.007 24.924 -1.27 1 65.91 803 VAL A C 1
ATOM 6490 O O . VAL A 1 803 ? -5.924 25.303 -0.819 1 65.91 803 VAL A O 1
ATOM 6493 N N . GLY A 1 804 ? -7.845 25.687 -1.69 1 66.59 804 GLY A N 1
ATOM 6494 C CA . GLY A 1 804 ? -7.562 27.112 -1.752 1 66.59 804 GLY A CA 1
ATOM 6495 C C . GLY A 1 804 ? -6.821 27.52 -3.011 1 66.59 804 GLY A C 1
ATOM 6496 O O . GLY A 1 804 ? -6.769 26.759 -3.98 1 66.59 804 GLY A O 1
ATOM 6497 N N . SER A 1 805 ? -6.369 28.745 -3.179 1 81.75 805 SER A N 1
ATOM 6498 C CA . SER A 1 805 ? -5.701 29.309 -4.347 1 81.75 805 SER A CA 1
ATOM 6499 C C . SER A 1 805 ? -4.193 29.087 -4.282 1 81.75 805 SER A C 1
ATOM 6501 O O . SER A 1 805 ? -3.414 30.019 -4.494 1 81.75 805 SER A O 1
ATOM 6503 N N . VAL A 1 806 ? -3.863 27.816 -4.001 1 91.36 806 VAL A N 1
ATOM 6504 C CA . VAL A 1 806 ? -2.446 27.486 -3.892 1 91.36 806 VAL A CA 1
ATOM 6505 C C . VAL A 1 806 ? -1.937 26.942 -5.224 1 91.36 806 VAL A C 1
ATOM 6507 O O . VAL A 1 806 ? -2.726 26.495 -6.061 1 91.36 806 VAL A O 1
ATOM 6510 N N . PRO A 1 807 ? -0.64 27.007 -5.479 1 92.8 807 PRO A N 1
ATOM 6511 C CA . PRO A 1 807 ? -0.09 26.509 -6.742 1 92.8 807 PRO A CA 1
ATOM 6512 C C . PRO A 1 807 ? -0.22 24.995 -6.886 1 92.8 807 PRO A C 1
ATOM 6514 O O . PRO A 1 807 ? -0.428 24.292 -5.893 1 92.8 807 PRO A O 1
ATOM 6517 N N . LYS A 1 808 ? -0.098 24.47 -8.091 1 92.72 808 LYS A N 1
ATOM 6518 C CA . LYS A 1 808 ? -0.354 23.074 -8.432 1 92.72 808 LYS A CA 1
ATOM 6519 C C . LYS A 1 808 ? 0.585 22.141 -7.673 1 92.72 808 LYS A C 1
ATOM 6521 O O . LYS A 1 808 ? 0.239 20.989 -7.401 1 92.72 808 LYS A O 1
ATOM 6526 N N . ASP A 1 809 ? 1.8 22.602 -7.293 1 94.73 809 ASP A N 1
ATOM 6527 C CA . ASP A 1 809 ? 2.788 21.734 -6.658 1 94.73 809 ASP A CA 1
ATOM 6528 C C . ASP A 1 809 ? 2.751 21.88 -5.138 1 94.73 809 ASP A C 1
ATOM 6530 O O . ASP A 1 809 ? 3.633 21.376 -4.44 1 94.73 809 ASP A O 1
ATOM 6534 N N . TRP A 1 810 ? 1.784 22.596 -4.623 1 94.94 810 TRP A N 1
ATOM 6535 C CA . TRP A 1 810 ? 1.712 23.012 -3.226 1 94.94 810 TRP A CA 1
ATOM 6536 C C . TRP A 1 810 ? 1.75 21.804 -2.296 1 94.94 810 TRP A C 1
ATOM 6538 O O . TRP A 1 810 ? 2.507 21.787 -1.322 1 94.94 810 TRP A O 1
ATOM 6548 N N . MET A 1 811 ? 0.987 20.747 -2.604 1 94.15 811 MET A N 1
ATOM 6549 C CA . MET A 1 811 ? 0.9 19.587 -1.721 1 94.15 811 MET A CA 1
ATOM 6550 C C . MET A 1 811 ? 2.273 18.957 -1.513 1 94.15 811 MET A C 1
ATOM 6552 O O . MET A 1 811 ? 2.646 18.63 -0.385 1 94.15 811 MET A O 1
ATOM 6556 N N . GLU A 1 812 ? 2.962 18.892 -2.514 1 94.54 812 GLU A N 1
ATOM 6557 C CA . GLU A 1 812 ? 4.28 18.266 -2.453 1 94.54 812 GLU A CA 1
ATOM 6558 C C . GLU A 1 812 ? 5.288 19.169 -1.747 1 94.54 812 GLU A C 1
ATOM 6560 O O . GLU A 1 812 ? 6.034 18.714 -0.878 1 94.54 812 GLU A O 1
ATOM 6565 N N . VAL A 1 813 ? 5.278 20.43 -2.018 1 96.11 813 VAL A N 1
ATOM 6566 C CA . VAL A 1 813 ? 6.312 21.362 -1.578 1 96.11 813 VAL A CA 1
ATOM 6567 C C . VAL A 1 813 ? 6.169 21.622 -0.08 1 96.11 813 VAL A C 1
ATOM 6569 O O . VAL A 1 813 ? 7.167 21.706 0.64 1 96.11 813 VAL A O 1
ATOM 6572 N N . VAL A 1 814 ? 4.989 21.701 0.388 1 95.84 814 VAL A N 1
ATOM 6573 C CA . VAL A 1 814 ? 4.818 22.011 1.804 1 95.84 814 VAL A CA 1
ATOM 6574 C C . VAL A 1 814 ? 4.986 20.742 2.635 1 95.84 814 VAL A C 1
ATOM 6576 O O . VAL A 1 814 ? 5.426 20.799 3.786 1 95.84 814 VAL A O 1
ATOM 6579 N N . SER A 1 815 ? 4.65 19.564 2.019 1 95.98 815 SER A N 1
ATOM 6580 C CA . SER A 1 815 ? 4.876 18.307 2.726 1 95.98 815 SER A CA 1
ATOM 6581 C C . SER A 1 815 ? 6.365 18.042 2.92 1 95.98 815 SER A C 1
ATOM 6583 O O . SER A 1 815 ? 6.774 17.489 3.944 1 95.98 815 SER A O 1
ATOM 6585 N N . SER A 1 816 ? 7.16 18.507 1.991 1 94.76 816 SER A N 1
ATOM 6586 C CA . SER A 1 816 ? 8.596 18.258 2.048 1 94.76 816 SER A CA 1
ATOM 6587 C C . SER A 1 816 ? 9.35 19.481 2.559 1 94.76 816 SER A C 1
ATOM 6589 O O . SER A 1 816 ? 10.548 19.407 2.837 1 94.76 816 SER A O 1
ATOM 6591 N N . GLU A 1 817 ? 8.694 20.593 2.636 1 95.72 817 GLU A N 1
ATOM 6592 C CA . GLU A 1 817 ? 9.241 21.864 3.102 1 95.72 817 GLU A CA 1
ATOM 6593 C C . GLU A 1 817 ? 10.355 22.356 2.183 1 95.72 817 GLU A C 1
ATOM 6595 O O . GLU A 1 817 ? 11.279 23.039 2.629 1 95.72 817 GLU A O 1
ATOM 6600 N N . ILE A 1 818 ? 10.358 21.894 0.932 1 96.34 818 ILE A N 1
ATOM 6601 C CA . ILE A 1 818 ? 11.395 22.268 -0.023 1 96.34 818 ILE A CA 1
ATOM 6602 C C . ILE A 1 818 ? 10.842 22.188 -1.444 1 96.34 818 ILE A C 1
ATOM 6604 O O . ILE A 1 818 ? 9.877 21.465 -1.701 1 96.34 818 ILE A O 1
ATOM 6608 N N . ARG A 1 819 ? 11.323 22.996 -2.326 1 96.1 819 ARG A N 1
ATOM 6609 C CA . ARG A 1 819 ? 11.101 22.91 -3.766 1 96.1 819 ARG A CA 1
ATOM 6610 C C . ARG A 1 819 ? 12.404 22.62 -4.505 1 96.1 819 ARG A C 1
ATOM 6612 O O . ARG A 1 819 ? 13.351 23.406 -4.435 1 96.1 819 ARG A O 1
ATOM 6619 N N . ASN A 1 820 ? 12.491 21.505 -5.194 1 96.63 820 ASN A N 1
ATOM 6620 C CA . ASN A 1 820 ? 13.653 21.166 -6.008 1 96.63 820 ASN A CA 1
ATOM 6621 C C . ASN A 1 820 ? 13.524 21.715 -7.426 1 96.63 820 ASN A C 1
ATOM 6623 O O . ASN A 1 820 ? 12.588 21.368 -8.148 1 96.63 820 ASN A O 1
ATOM 6627 N N . VAL A 1 821 ? 14.441 22.561 -7.755 1 96.92 821 VAL A N 1
ATOM 6628 C CA . VAL A 1 821 ? 14.514 23.098 -9.109 1 96.92 821 VAL A CA 1
ATOM 6629 C C . VAL A 1 821 ? 15.724 22.511 -9.834 1 96.92 821 VAL A C 1
ATOM 6631 O O . VAL A 1 821 ? 16.869 22.8 -9.478 1 96.92 821 VAL A O 1
ATOM 6634 N N . THR A 1 822 ? 15.47 21.747 -10.796 1 95.75 822 THR A N 1
ATOM 6635 C CA . THR A 1 822 ? 16.565 21.02 -11.428 1 95.75 822 THR A CA 1
ATOM 6636 C C . THR A 1 822 ? 16.787 21.509 -12.856 1 95.75 822 THR A C 1
ATOM 6638 O O . THR A 1 822 ? 15.832 21.666 -13.619 1 95.75 822 THR A O 1
ATOM 6641 N N . MET A 1 823 ? 17.957 21.865 -13.187 1 94.4 823 MET A N 1
ATOM 6642 C CA . MET A 1 823 ? 18.418 22.18 -14.536 1 94.4 823 MET A CA 1
ATOM 6643 C C . MET A 1 823 ? 19.365 21.102 -15.052 1 94.4 823 MET A C 1
ATOM 6645 O O . MET A 1 823 ? 20.346 20.763 -14.389 1 94.4 823 MET A O 1
ATOM 6649 N N . GLU A 1 824 ? 19.061 20.632 -16.17 1 91.86 824 GLU A N 1
ATOM 6650 C CA . GLU A 1 824 ? 19.911 19.632 -16.809 1 91.86 824 GLU A CA 1
ATOM 6651 C C . GLU A 1 824 ? 20.881 20.279 -17.793 1 91.86 824 GLU A C 1
ATOM 6653 O O . GLU A 1 824 ? 20.505 21.19 -18.535 1 91.86 824 GLU A O 1
ATOM 6658 N N . VAL A 1 825 ? 22.059 19.911 -17.662 1 89.43 825 VAL A N 1
ATOM 6659 C CA . VAL A 1 825 ? 23.087 20.348 -18.601 1 89.43 825 VAL A CA 1
ATOM 6660 C C . VAL A 1 825 ? 23.739 19.133 -19.257 1 89.43 825 VAL A C 1
ATOM 6662 O O . VAL A 1 825 ? 24.203 18.222 -18.567 1 89.43 825 VAL A O 1
ATOM 6665 N N . THR A 1 826 ? 23.656 19.077 -20.554 1 85.64 826 THR A N 1
ATOM 6666 C CA . THR A 1 826 ? 24.288 17.985 -21.284 1 85.64 826 THR A CA 1
ATOM 6667 C C . THR A 1 826 ? 25.468 18.495 -22.107 1 85.64 826 THR A C 1
ATOM 6669 O O . THR A 1 826 ? 25.34 19.475 -22.844 1 85.64 826 THR A O 1
ATOM 6672 N N . LYS A 1 827 ? 26.555 17.991 -21.832 1 75.32 827 LYS A N 1
ATOM 6673 C CA . LYS A 1 827 ? 27.757 18.281 -22.608 1 75.32 827 LYS A CA 1
ATOM 6674 C C . LYS A 1 827 ? 28.563 17.012 -22.87 1 75.32 827 LYS A C 1
ATOM 6676 O O . LYS A 1 827 ? 28.63 16.126 -22.016 1 75.32 827 LYS A O 1
ATOM 6681 N N . ASP A 1 828 ? 29.042 16.784 -24.093 1 64.19 828 ASP A N 1
ATOM 6682 C CA . ASP A 1 828 ? 29.792 15.587 -24.46 1 64.19 828 ASP A CA 1
ATOM 6683 C C . ASP A 1 828 ? 31.012 15.406 -23.559 1 64.19 828 ASP A C 1
ATOM 6685 O O . ASP A 1 828 ? 31.301 14.293 -23.114 1 64.19 828 ASP A O 1
ATOM 6689 N N . ASP A 1 829 ? 31.936 16.53 -23.299 1 67.99 829 ASP A N 1
ATOM 6690 C CA . ASP A 1 829 ? 33.197 16.366 -22.584 1 67.99 829 ASP A CA 1
ATOM 6691 C C . ASP A 1 829 ? 33.276 17.31 -21.386 1 67.99 829 ASP A C 1
ATOM 6693 O O . ASP A 1 829 ? 33.596 18.491 -21.54 1 67.99 829 ASP A O 1
ATOM 6697 N N . TRP A 1 830 ? 32.864 16.695 -20.13 1 77.43 830 TRP A N 1
ATOM 6698 C CA . TRP A 1 830 ? 33.071 17.502 -18.932 1 77.43 830 TRP A CA 1
ATOM 6699 C C . TRP A 1 830 ? 34.547 17.543 -18.551 1 77.43 830 TRP A C 1
ATOM 6701 O O . TRP A 1 830 ? 35.205 16.503 -18.48 1 77.43 830 TRP A O 1
ATOM 6711 N N . GLU A 1 831 ? 35.15 18.653 -18.539 1 77.71 831 GLU A N 1
ATOM 6712 C CA . GLU A 1 831 ? 36.561 18.814 -18.202 1 77.71 831 GLU A CA 1
ATOM 6713 C C . GLU A 1 831 ? 36.779 18.741 -16.693 1 77.71 831 GLU A C 1
ATOM 6715 O O . GLU A 1 831 ? 35.966 19.249 -15.918 1 77.71 831 GLU A O 1
ATOM 6720 N N . ALA A 1 832 ? 37.862 17.999 -16.326 1 87.53 832 ALA A N 1
ATOM 6721 C CA . ALA A 1 832 ? 38.301 18.08 -14.935 1 87.53 832 ALA A CA 1
ATOM 6722 C C . ALA A 1 832 ? 38.752 19.495 -14.584 1 87.53 832 ALA A C 1
ATOM 6724 O O . ALA A 1 832 ? 39.385 20.172 -15.397 1 87.53 832 ALA A O 1
ATOM 6725 N N . GLY A 1 833 ? 38.359 19.901 -13.418 1 92.2 833 GLY A N 1
ATOM 6726 C CA . GLY A 1 833 ? 38.81 21.22 -13.003 1 92.2 833 GLY A CA 1
ATOM 6727 C C . GLY A 1 833 ? 37.758 21.997 -12.236 1 92.2 833 GLY A C 1
ATOM 6728 O O . GLY A 1 833 ? 36.814 21.412 -11.7 1 92.2 833 GLY A O 1
ATOM 6729 N N . ARG A 1 834 ? 38.086 23.253 -12.145 1 95.53 834 ARG A N 1
ATOM 6730 C CA . ARG A 1 834 ? 37.219 24.162 -11.402 1 95.53 834 ARG A CA 1
ATOM 6731 C C . ARG A 1 834 ? 35.981 24.525 -12.214 1 95.53 834 ARG A C 1
ATOM 6733 O O . ARG A 1 834 ? 36.079 24.82 -13.407 1 95.53 834 ARG A O 1
ATOM 6740 N N . HIS A 1 835 ? 34.881 24.428 -11.658 1 95.31 835 HIS A N 1
ATOM 6741 C CA . HIS A 1 835 ? 33.605 24.905 -12.18 1 95.31 835 HIS A CA 1
ATOM 6742 C C . HIS A 1 835 ? 32.915 25.832 -11.185 1 95.31 835 HIS A C 1
ATOM 6744 O O . HIS A 1 835 ? 33.262 25.849 -10.002 1 95.31 835 HIS A O 1
ATOM 6750 N N . THR A 1 836 ? 31.979 26.597 -11.659 1 97.39 836 THR A N 1
ATOM 6751 C CA . THR A 1 836 ? 31.273 27.537 -10.795 1 97.39 836 THR A CA 1
ATOM 6752 C C . THR A 1 836 ? 29.775 27.519 -11.086 1 97.39 836 THR A C 1
ATOM 6754 O O . THR A 1 836 ? 29.36 27.626 -12.242 1 97.39 836 THR A O 1
ATOM 6757 N N . VAL A 1 837 ? 28.988 27.303 -10.085 1 98.12 837 VAL A N 1
ATOM 6758 C CA . VAL A 1 837 ? 27.555 27.565 -10.169 1 98.12 837 VAL A CA 1
ATOM 6759 C C . VAL A 1 837 ? 27.258 28.98 -9.676 1 98.12 837 VAL A C 1
ATOM 6761 O O . VAL A 1 837 ? 27.725 29.382 -8.607 1 98.12 837 VAL A O 1
ATOM 6764 N N . THR A 1 838 ? 26.549 29.698 -10.49 1 98.45 838 THR A N 1
ATOM 6765 C CA . THR A 1 838 ? 26.177 31.06 -10.122 1 98.45 838 THR A CA 1
ATOM 6766 C C . THR A 1 838 ? 24.667 31.177 -9.938 1 98.45 838 THR A C 1
ATOM 6768 O O . THR A 1 838 ? 23.897 30.766 -10.809 1 98.45 838 THR A O 1
ATOM 6771 N N . ILE A 1 839 ? 24.256 31.721 -8.84 1 98.62 839 ILE A N 1
ATOM 6772 C CA . ILE A 1 839 ? 22.87 32.094 -8.581 1 98.62 839 ILE A CA 1
ATOM 6773 C C . ILE A 1 839 ? 22.711 33.608 -8.699 1 98.62 839 ILE A C 1
ATOM 6775 O O . ILE A 1 839 ? 23.309 34.363 -7.928 1 98.62 839 ILE A O 1
ATOM 6779 N N . TRP A 1 840 ? 21.902 34.044 -9.695 1 98.21 840 TRP A N 1
ATOM 6780 C CA . TRP A 1 840 ? 21.623 35.462 -9.9 1 98.21 840 TRP A CA 1
ATOM 6781 C C . TRP A 1 840 ? 20.342 35.873 -9.182 1 98.21 840 TRP A C 1
ATOM 6783 O O . TRP A 1 840 ? 19.297 35.239 -9.351 1 98.21 840 TRP A O 1
ATOM 6793 N N . GLY A 1 841 ? 20.47 36.898 -8.346 1 98.02 841 GLY A N 1
ATOM 6794 C CA . GLY A 1 841 ? 19.265 37.457 -7.756 1 98.02 841 GLY A CA 1
ATOM 6795 C C . GLY A 1 841 ? 18.442 38.27 -8.737 1 98.02 841 GLY A C 1
ATOM 6796 O O . GLY A 1 841 ? 18.953 39.203 -9.36 1 98.02 841 GLY A O 1
ATOM 6797 N N . LEU A 1 842 ? 17.216 37.887 -8.911 1 98.06 842 LEU A N 1
ATOM 6798 C CA . LEU A 1 842 ? 16.314 38.623 -9.792 1 98.06 842 LEU A CA 1
ATOM 6799 C C . LEU A 1 842 ? 15.197 39.286 -8.994 1 98.06 842 LEU A C 1
ATOM 6801 O O . LEU A 1 842 ? 14.89 40.462 -9.207 1 98.06 842 LEU A O 1
ATOM 6805 N N . THR A 1 843 ? 14.584 38.55 -8.127 1 97.05 843 THR A N 1
ATOM 6806 C CA . THR A 1 843 ? 13.552 39.074 -7.239 1 97.05 843 THR A CA 1
ATOM 6807 C C . THR A 1 843 ? 13.85 38.706 -5.788 1 97.05 843 THR A C 1
ATOM 6809 O O . THR A 1 843 ? 14.622 37.784 -5.522 1 97.05 843 THR A O 1
ATOM 6812 N N . THR A 1 844 ? 13.323 39.466 -4.843 1 94.76 844 THR A N 1
ATOM 6813 C CA . THR A 1 844 ? 13.407 39.082 -3.439 1 94.76 844 THR A CA 1
ATOM 6814 C C . THR A 1 844 ? 12.391 37.99 -3.115 1 94.76 844 THR A C 1
ATOM 6816 O O . THR A 1 844 ? 11.434 37.784 -3.864 1 94.76 844 THR A O 1
ATOM 6819 N N . GLY A 1 845 ? 12.616 37.276 -2.073 1 95.84 845 GLY A N 1
ATOM 6820 C CA . GLY A 1 845 ? 11.643 36.298 -1.612 1 95.84 845 GLY A CA 1
ATOM 6821 C C . GLY A 1 845 ? 12.084 34.865 -1.839 1 95.84 845 GLY A C 1
ATOM 6822 O O . GLY A 1 845 ? 11.584 33.945 -1.188 1 95.84 845 GLY A O 1
ATOM 6823 N N . VAL A 1 846 ? 13.023 34.617 -2.764 1 97.39 846 VAL A N 1
ATOM 6824 C CA . VAL A 1 846 ? 13.535 33.275 -3.019 1 97.39 846 VAL A CA 1
ATOM 6825 C C . VAL A 1 846 ? 14.604 32.924 -1.987 1 97.39 846 VAL A C 1
ATOM 6827 O O . VAL A 1 846 ? 15.599 33.64 -1.847 1 97.39 846 VAL A O 1
ATOM 6830 N N . VAL A 1 847 ? 14.428 31.848 -1.277 1 98.09 847 VAL A N 1
ATOM 6831 C CA . VAL A 1 847 ? 15.413 31.406 -0.296 1 98.09 847 VAL A CA 1
ATOM 6832 C C . VAL A 1 847 ? 16.15 30.176 -0.822 1 98.09 847 VAL A C 1
ATOM 6834 O O . VAL A 1 847 ? 15.565 29.096 -0.934 1 98.09 847 VAL A O 1
ATOM 6837 N N . VAL A 1 848 ? 17.393 30.236 -1.077 1 98.48 848 VAL A N 1
ATOM 6838 C CA . VAL A 1 848 ? 18.22 29.136 -1.56 1 98.48 848 VAL A CA 1
ATOM 6839 C C . VAL A 1 848 ? 18.831 28.389 -0.377 1 98.48 848 VAL A C 1
ATOM 6841 O O . VAL A 1 848 ? 19.507 28.989 0.462 1 98.48 848 VAL A O 1
ATOM 6844 N N . GLU A 1 849 ? 18.673 27.077 -0.333 1 98.07 849 GLU A N 1
ATOM 6845 C CA . GLU A 1 849 ? 19.137 26.312 0.82 1 98.07 849 GLU A CA 1
ATOM 6846 C C . GLU A 1 849 ? 20.357 25.466 0.466 1 98.07 849 GLU A C 1
ATOM 6848 O O . GLU A 1 849 ? 21.311 25.386 1.243 1 98.07 849 GLU A O 1
ATOM 6853 N N . ARG A 1 850 ? 20.218 24.743 -0.662 1 97.84 850 ARG A N 1
ATOM 6854 C CA . ARG A 1 850 ? 21.28 23.829 -1.069 1 97.84 850 ARG A CA 1
ATOM 6855 C C . ARG A 1 850 ? 21.409 23.779 -2.587 1 97.84 850 ARG A C 1
ATOM 6857 O O . ARG A 1 850 ? 20.463 24.108 -3.307 1 97.84 850 ARG A O 1
ATOM 6864 N N . ILE A 1 851 ? 22.58 23.371 -3.012 1 98.41 851 ILE A N 1
ATOM 6865 C CA . ILE A 1 851 ? 22.86 23.131 -4.423 1 98.41 851 ILE A CA 1
ATOM 6866 C C . ILE A 1 851 ? 23.427 21.724 -4.604 1 98.41 851 ILE A C 1
ATOM 6868 O O . ILE A 1 851 ? 24.411 21.357 -3.959 1 98.41 851 ILE A O 1
ATOM 6872 N N . TRP A 1 852 ? 22.757 20.92 -5.403 1 97.48 852 TRP A N 1
ATOM 6873 C CA . TRP A 1 852 ? 23.242 19.594 -5.771 1 97.48 852 TRP A CA 1
ATOM 6874 C C . TRP A 1 852 ? 23.741 19.577 -7.212 1 97.48 852 TRP A C 1
ATOM 6876 O O . TRP A 1 852 ? 22.986 19.877 -8.14 1 97.48 852 TRP A O 1
ATOM 6886 N N . VAL A 1 853 ? 24.898 19.275 -7.4 1 96.32 853 VAL A N 1
ATOM 6887 C CA . VAL A 1 853 ? 25.423 18.968 -8.726 1 96.32 853 VAL A CA 1
ATOM 6888 C C . VAL A 1 853 ? 25.604 17.459 -8.875 1 96.32 853 VAL A C 1
ATOM 6890 O O . VAL A 1 853 ? 26.59 16.896 -8.394 1 96.32 853 VAL A O 1
ATOM 6893 N N . ASP A 1 854 ? 24.686 16.865 -9.546 1 95.01 854 ASP A N 1
ATOM 6894 C CA . ASP A 1 854 ? 24.665 15.412 -9.687 1 95.01 854 ASP A CA 1
ATOM 6895 C C . ASP A 1 854 ? 25.337 14.976 -10.986 1 95.01 854 ASP A C 1
ATOM 6897 O O . ASP A 1 854 ? 24.796 15.191 -12.073 1 95.01 854 ASP A O 1
ATOM 6901 N N . MET A 1 855 ? 26.37 14.42 -10.916 1 91.36 855 MET A N 1
ATOM 6902 C CA . MET A 1 855 ? 27.078 13.888 -12.077 1 91.36 855 MET A CA 1
ATOM 6903 C C . MET A 1 855 ? 26.797 12.399 -12.249 1 91.36 855 MET A C 1
ATOM 6905 O O . MET A 1 855 ? 27.601 11.675 -12.839 1 91.36 855 MET A O 1
ATOM 6909 N N . GLY A 1 856 ? 25.676 11.976 -11.596 1 89.58 856 GLY A N 1
ATOM 6910 C CA . GLY A 1 856 ? 25.234 10.595 -11.704 1 89.58 856 GLY A CA 1
ATOM 6911 C C . GLY A 1 856 ? 25.168 9.883 -10.366 1 89.58 856 GLY A C 1
ATOM 6912 O O . GLY A 1 856 ? 24.433 8.905 -10.213 1 89.58 856 GLY A O 1
ATOM 6913 N N . GLY A 1 857 ? 25.936 10.322 -9.357 1 91.99 857 GLY A N 1
ATOM 6914 C CA . GLY A 1 857 ? 26.039 9.657 -8.068 1 91.99 857 GLY A CA 1
ATOM 6915 C C . GLY A 1 857 ? 24.741 9.673 -7.282 1 91.99 857 GLY A C 1
ATOM 6916 O O . GLY A 1 857 ? 24.404 8.697 -6.609 1 91.99 857 GLY A O 1
ATOM 6917 N N . ILE A 1 858 ? 24.038 10.8 -7.301 1 94.1 858 ILE A N 1
ATOM 6918 C CA . ILE A 1 858 ? 22.794 10.911 -6.546 1 94.1 858 ILE A CA 1
ATOM 6919 C C . ILE A 1 858 ? 21.711 10.063 -7.209 1 94.1 858 ILE A C 1
ATOM 6921 O O . ILE A 1 858 ? 21.004 9.31 -6.535 1 94.1 858 ILE A O 1
ATOM 6925 N N . ARG A 1 859 ? 21.55 10.106 -8.502 1 90.62 859 ARG A N 1
ATOM 6926 C CA . ARG A 1 859 ? 20.546 9.353 -9.247 1 90.62 859 ARG A CA 1
ATOM 6927 C C . ARG A 1 859 ? 20.743 7.852 -9.066 1 90.62 859 ARG A C 1
ATOM 6929 O O . ARG A 1 859 ? 19.771 7.1 -8.972 1 90.62 859 ARG A O 1
ATOM 6936 N N . GLU A 1 860 ? 21.931 7.456 -9.056 1 87.54 860 GLU A N 1
ATOM 6937 C CA . GLU A 1 860 ? 22.245 6.037 -8.916 1 87.54 860 GLU A CA 1
ATOM 6938 C C . GLU A 1 860 ? 21.902 5.531 -7.518 1 87.54 860 GLU A C 1
ATOM 6940 O O . GLU A 1 860 ? 21.441 4.4 -7.356 1 87.54 860 GLU A O 1
ATOM 6945 N N . ARG A 1 861 ? 22.165 6.294 -6.59 1 90.65 861 ARG A N 1
ATOM 6946 C CA . ARG A 1 861 ? 21.939 5.898 -5.204 1 90.65 861 ARG A CA 1
ATOM 6947 C C . ARG A 1 861 ? 20.45 5.886 -4.874 1 90.65 861 ARG A C 1
ATOM 6949 O O . ARG A 1 861 ? 19.988 5.046 -4.098 1 90.65 861 ARG A O 1
ATOM 6956 N N . GLY A 1 862 ? 19.748 6.865 -5.455 1 86.78 862 GLY A N 1
ATOM 6957 C CA . GLY A 1 862 ? 18.31 6.893 -5.237 1 86.78 862 GLY A CA 1
ATOM 6958 C C . GLY A 1 862 ? 17.877 7.96 -4.249 1 86.78 862 GLY A C 1
ATOM 6959 O O . GLY A 1 862 ? 18.685 8.793 -3.833 1 86.78 862 GLY A O 1
ATOM 6960 N N . TYR A 1 863 ? 16.642 7.805 -3.792 1 82.54 863 TYR A N 1
ATOM 6961 C CA . TYR A 1 863 ? 15.952 8.86 -3.059 1 82.54 863 TYR A CA 1
ATOM 6962 C C . TYR A 1 863 ? 16.325 8.83 -1.581 1 82.54 863 TYR A C 1
ATOM 6964 O O . TYR A 1 863 ? 16.493 7.756 -0.999 1 82.54 863 TYR A O 1
ATOM 6972 N N . SER A 1 864 ? 16.55 9.884 -0.916 1 94.17 864 SER A N 1
ATOM 6973 C CA . SER A 1 864 ? 16.555 10.171 0.515 1 94.17 864 SER A CA 1
ATOM 6974 C C . SER A 1 864 ? 15.918 11.525 0.809 1 94.17 864 SER A C 1
ATOM 6976 O O . SER A 1 864 ? 16.003 12.447 -0.005 1 94.17 864 SER A O 1
ATOM 6978 N N . TYR A 1 865 ? 15.244 11.625 1.885 1 95.93 865 TYR A N 1
ATOM 6979 C CA . TYR A 1 865 ? 14.45 12.806 2.205 1 95.93 865 TYR A CA 1
ATOM 6980 C C . TYR A 1 865 ? 15.336 14.039 2.335 1 95.93 865 TYR A C 1
ATOM 6982 O O . TYR A 1 865 ? 15.008 15.105 1.808 1 95.93 865 TYR A O 1
ATOM 6990 N N . LEU A 1 866 ? 16.511 13.964 2.961 1 96.37 866 LEU A N 1
ATOM 6991 C CA . LEU A 1 866 ? 17.388 15.103 3.21 1 96.37 866 LEU A CA 1
ATOM 6992 C C . LEU A 1 866 ? 18.452 15.217 2.124 1 96.37 866 LEU A C 1
ATOM 6994 O O . LEU A 1 866 ? 19.213 16.187 2.094 1 96.37 866 LEU A O 1
ATOM 6998 N N . GLY A 1 867 ? 18.565 14.202 1.207 1 94.22 867 GLY A N 1
ATOM 6999 C CA . GLY A 1 867 ? 19.62 14.185 0.207 1 94.22 867 GLY A CA 1
ATOM 7000 C C . GLY A 1 867 ? 20.984 13.857 0.784 1 94.22 867 GLY A C 1
ATOM 7001 O O . GLY A 1 867 ? 21.109 13.582 1.979 1 94.22 867 GLY A O 1
ATOM 7002 N N . PRO A 1 868 ? 22.008 13.926 -0.04 1 95.76 868 PRO A N 1
ATOM 7003 C CA . PRO A 1 868 ? 23.365 13.609 0.412 1 95.76 868 PRO A CA 1
ATOM 7004 C C . PRO A 1 868 ? 23.922 14.65 1.381 1 95.76 868 PRO A C 1
ATOM 7006 O O . PRO A 1 868 ? 23.511 15.813 1.347 1 95.76 868 PRO A O 1
ATOM 7009 N N . PRO A 1 869 ? 24.801 14.216 2.272 1 95.03 869 PRO A N 1
ATOM 7010 C CA . PRO A 1 869 ? 25.521 15.218 3.06 1 95.03 869 PRO A CA 1
ATOM 7011 C C . PRO A 1 869 ? 26.359 16.158 2.196 1 95.03 869 PRO A C 1
ATOM 7013 O O . PRO A 1 869 ? 26.639 15.85 1.035 1 95.03 869 PRO A O 1
ATOM 7016 N N . GLU A 1 870 ? 26.723 17.269 2.741 1 97.47 870 GLU A N 1
ATOM 7017 C CA . GLU A 1 870 ? 27.552 18.24 2.034 1 97.47 870 GLU A CA 1
ATOM 7018 C C . GLU A 1 870 ? 28.901 17.639 1.651 1 97.47 870 GLU A C 1
ATOM 7020 O O . GLU A 1 870 ? 29.507 16.907 2.437 1 97.47 870 GLU A O 1
ATOM 7025 N N . SER A 1 871 ? 29.408 17.953 0.477 1 97.72 871 SER A N 1
ATOM 7026 C CA . SER A 1 871 ? 30.698 17.474 -0.009 1 97.72 871 SER A CA 1
ATOM 7027 C C . SER A 1 871 ? 31.85 18.149 0.728 1 97.72 871 SER A C 1
ATOM 7029 O O . SER A 1 871 ? 31.677 19.219 1.316 1 97.72 871 SER A O 1
ATOM 7031 N N . LYS A 1 872 ? 32.952 17.543 0.689 1 96.55 872 LYS A N 1
ATOM 7032 C CA . LYS A 1 872 ? 34.146 18.05 1.359 1 96.55 872 LYS A CA 1
ATOM 7033 C C . LYS A 1 872 ? 34.568 19.399 0.785 1 96.55 872 LYS A C 1
ATOM 7035 O O . LYS A 1 872 ? 34.537 19.599 -0.431 1 96.55 872 LYS A O 1
ATOM 7040 N N . ARG A 1 873 ? 34.898 20.323 1.697 1 96.42 873 ARG A N 1
ATOM 7041 C CA . ARG A 1 873 ? 35.392 21.645 1.325 1 96.42 873 ARG A CA 1
ATOM 7042 C C . ARG A 1 873 ? 36.881 21.777 1.629 1 96.42 873 ARG A C 1
ATOM 7044 O O . ARG A 1 873 ? 37.353 21.303 2.664 1 96.42 873 ARG A O 1
ATOM 7051 N N . VAL A 1 874 ? 37.655 22.315 0.754 1 95.27 874 VAL A N 1
ATOM 7052 C CA . VAL A 1 874 ? 39.089 22.496 0.955 1 95.27 874 VAL A CA 1
ATOM 7053 C C . VAL A 1 874 ? 39.424 23.985 0.979 1 95.27 874 VAL A C 1
ATOM 7055 O O . VAL A 1 874 ? 38.721 24.796 0.372 1 95.27 874 VAL A O 1
ATOM 7058 N N . MET B 1 1 ? -5.256 -56.502 -8.197 1 75.68 1 MET B N 1
ATOM 7059 C CA . MET B 1 1 ? -4.526 -56.453 -6.934 1 75.68 1 MET B CA 1
ATOM 7060 C C . MET B 1 1 ? -4.868 -55.186 -6.157 1 75.68 1 MET B C 1
ATOM 7062 O O . MET B 1 1 ? -4.751 -55.154 -4.931 1 75.68 1 MET B O 1
ATOM 7066 N N . GLY B 1 2 ? -5.328 -54.243 -6.719 1 80.28 2 GLY B N 1
ATOM 7067 C CA . GLY B 1 2 ? -5.825 -53.04 -6.07 1 80.28 2 GLY B CA 1
ATOM 7068 C C . GLY B 1 2 ? -4.74 -52.255 -5.357 1 80.28 2 GLY B C 1
ATOM 7069 O O . GLY B 1 2 ? -5.011 -51.566 -4.372 1 80.28 2 GLY B O 1
ATOM 7070 N N . ILE B 1 3 ? -3.51 -52.418 -5.688 1 90.21 3 ILE B N 1
ATOM 7071 C CA . ILE B 1 3 ? -2.407 -51.685 -5.074 1 90.21 3 ILE B CA 1
ATOM 7072 C C . ILE B 1 3 ? -2.338 -50.275 -5.655 1 90.21 3 ILE B C 1
ATOM 7074 O O . ILE B 1 3 ? -2.293 -50.1 -6.875 1 90.21 3 ILE B O 1
ATOM 7078 N N . SER B 1 4 ? -2.354 -49.328 -4.758 1 95.9 4 SER B N 1
ATOM 7079 C CA . SER B 1 4 ? -2.276 -47.93 -5.171 1 95.9 4 SER B CA 1
ATOM 7080 C C . SER B 1 4 ? -0.935 -47.622 -5.827 1 95.9 4 SER B C 1
ATOM 7082 O O . SER B 1 4 ? 0.11 -48.087 -5.366 1 95.9 4 SER B O 1
ATOM 7084 N N . PRO B 1 5 ? -0.996 -46.812 -6.911 1 96.83 5 PRO B N 1
ATOM 7085 C CA . PRO B 1 5 ? 0.281 -46.34 -7.451 1 96.83 5 PRO B CA 1
ATOM 7086 C C . PRO B 1 5 ? 1.082 -45.52 -6.442 1 96.83 5 PRO B C 1
ATOM 7088 O O . PRO B 1 5 ? 2.289 -45.331 -6.614 1 96.83 5 PRO B O 1
ATOM 7091 N N . PHE B 1 6 ? 0.406 -45.148 -5.346 1 97.75 6 PHE B N 1
ATOM 7092 C CA . PHE B 1 6 ? 1.04 -44.233 -4.403 1 97.75 6 PHE B CA 1
ATOM 7093 C C . PHE B 1 6 ? 1.347 -44.939 -3.088 1 97.75 6 PHE B C 1
ATOM 7095 O O . PHE B 1 6 ? 1.456 -44.295 -2.043 1 97.75 6 PHE B O 1
ATOM 7102 N N . TYR B 1 7 ? 1.467 -46.235 -3.084 1 96.78 7 TYR B N 1
ATOM 7103 C CA . TYR B 1 7 ? 1.785 -46.976 -1.869 1 96.78 7 TYR B CA 1
ATOM 7104 C C . TYR B 1 7 ? 3.053 -46.437 -1.217 1 96.78 7 TYR B C 1
ATOM 7106 O O . TYR B 1 7 ? 3.131 -46.333 0.009 1 96.78 7 TYR B O 1
ATOM 7114 N N . PHE B 1 8 ? 4.052 -46.036 -2.002 1 97.2 8 PHE B N 1
ATOM 7115 C CA . PHE B 1 8 ? 5.281 -45.48 -1.45 1 97.2 8 PHE B CA 1
ATOM 7116 C C . PHE B 1 8 ? 5.166 -43.969 -1.287 1 97.2 8 PHE B C 1
ATOM 7118 O O . PHE B 1 8 ? 5.514 -43.425 -0.237 1 97.2 8 PHE B O 1
ATOM 7125 N N . TRP B 1 9 ? 4.681 -43.3 -2.273 1 97.76 9 TRP B N 1
ATOM 7126 C CA . TRP B 1 9 ? 4.764 -41.847 -2.381 1 97.76 9 TRP B CA 1
ATOM 7127 C C . TRP B 1 9 ? 3.698 -41.175 -1.522 1 97.76 9 TRP B C 1
ATOM 7129 O O . TRP B 1 9 ? 3.79 -39.98 -1.23 1 97.76 9 TRP B O 1
ATOM 7139 N N . SER B 1 10 ? 2.674 -41.922 -1.094 1 97.66 10 SER B N 1
ATOM 7140 C CA . SER B 1 10 ? 1.688 -41.359 -0.177 1 97.66 10 SER B CA 1
ATOM 7141 C C . SER B 1 10 ? 1.352 -42.339 0.942 1 97.66 10 SER B C 1
ATOM 7143 O O . SER B 1 10 ? 0.403 -42.123 1.699 1 97.66 10 SER B O 1
ATOM 7145 N N . ASP B 1 11 ? 2.066 -43.454 0.951 1 97.86 11 ASP B N 1
ATOM 7146 C CA . ASP B 1 11 ? 2.009 -44.422 2.041 1 97.86 11 ASP B CA 1
ATOM 7147 C C . ASP B 1 11 ? 0.635 -45.084 2.117 1 97.86 11 ASP B C 1
ATOM 7149 O O . ASP B 1 11 ? 0.124 -45.342 3.208 1 97.86 11 ASP B O 1
ATOM 7153 N N . VAL B 1 12 ? -0.017 -45.182 1.008 1 97.56 12 VAL B N 1
ATOM 7154 C CA . VAL B 1 12 ? -1.265 -45.939 0.978 1 97.56 12 VAL B CA 1
ATOM 7155 C C . VAL B 1 12 ? -0.991 -47.401 1.325 1 97.56 12 VAL B C 1
ATOM 7157 O O . VAL B 1 12 ? -0.133 -48.041 0.712 1 97.56 12 VAL B O 1
ATOM 7160 N N . PRO B 1 13 ? -1.739 -47.937 2.228 1 95.45 13 PRO B N 1
ATOM 7161 C CA . PRO B 1 13 ? -1.473 -49.323 2.621 1 95.45 13 PRO B CA 1
ATOM 7162 C C . PRO B 1 13 ? -1.763 -50.32 1.5 1 95.45 13 PRO B C 1
ATOM 7164 O O . PRO B 1 13 ? -2.71 -50.133 0.733 1 95.45 13 PRO B O 1
ATOM 7167 N N . ILE B 1 14 ? -1.024 -51.398 1.45 1 93.69 14 ILE B N 1
ATOM 7168 C CA . ILE B 1 14 ? -1.23 -52.479 0.492 1 93.69 14 ILE B CA 1
ATOM 7169 C C . ILE B 1 14 ? -2.245 -53.476 1.049 1 93.69 14 ILE B C 1
ATOM 7171 O O . ILE B 1 14 ? -1.99 -54.129 2.063 1 93.69 14 ILE B O 1
ATOM 7175 N N . PRO B 1 15 ? -3.273 -53.544 0.354 1 87.67 15 PRO B N 1
ATOM 7176 C CA . PRO B 1 15 ? -4.237 -54.537 0.834 1 87.67 15 PRO B CA 1
ATOM 7177 C C . PRO B 1 15 ? -3.743 -55.971 0.66 1 87.67 15 PRO B C 1
ATOM 7179 O O . PRO B 1 15 ? -3.087 -56.285 -0.337 1 87.67 15 PRO B O 1
ATOM 7182 N N . HIS B 1 16 ? -4.027 -56.75 1.639 1 85.8 16 HIS B N 1
ATOM 7183 C CA . HIS B 1 16 ? -3.652 -58.157 1.572 1 85.8 16 HIS B CA 1
ATOM 7184 C C . HIS B 1 16 ? -4.778 -59.001 0.985 1 85.8 16 HIS B C 1
ATOM 7186 O O . HIS B 1 16 ? -5.934 -58.874 1.396 1 85.8 16 HIS B O 1
ATOM 7192 N N . HIS B 1 17 ? -4.401 -59.685 -0.068 1 86.97 17 HIS B N 1
ATOM 7193 C CA . HIS B 1 17 ? -5.296 -60.684 -0.641 1 86.97 17 HIS B CA 1
ATOM 7194 C C . HIS B 1 17 ? -4.688 -62.08 -0.559 1 86.97 17 HIS B C 1
ATOM 7196 O O . HIS B 1 17 ? -3.582 -62.31 -1.054 1 86.97 17 HIS B O 1
ATOM 7202 N N . SER B 1 18 ? -5.454 -63.04 -0.042 1 89.6 18 SER B N 1
ATOM 7203 C CA . SER B 1 18 ? -4.952 -64.405 0.078 1 89.6 18 SER B CA 1
ATOM 7204 C C . SER B 1 18 ? -4.944 -65.112 -1.273 1 89.6 18 SER B C 1
ATOM 7206 O O . SER B 1 18 ? -4.15 -66.028 -1.496 1 89.6 18 SER B O 1
ATOM 7208 N N . THR B 1 19 ? -5.883 -64.728 -2.105 1 87.68 19 THR B N 1
ATOM 7209 C CA . THR B 1 19 ? -6.003 -65.313 -3.436 1 87.68 19 THR B CA 1
ATOM 7210 C C . THR B 1 19 ? -6.276 -64.233 -4.479 1 87.68 19 THR B C 1
ATOM 7212 O O . THR B 1 19 ? -7.033 -63.294 -4.225 1 87.68 19 THR B O 1
ATOM 7215 N N . ILE B 1 20 ? -5.424 -64.22 -5.412 1 83.12 20 ILE B N 1
ATOM 7216 C CA . ILE B 1 20 ? -5.722 -63.422 -6.596 1 83.12 20 ILE B CA 1
ATOM 7217 C C . ILE B 1 20 ? -6.171 -64.335 -7.734 1 83.12 20 ILE B C 1
ATOM 7219 O O . ILE B 1 20 ? -5.513 -65.335 -8.032 1 83.12 20 ILE B O 1
ATOM 7223 N N . ALA B 1 21 ? -7.383 -64.243 -8.195 1 81.09 21 ALA B N 1
ATOM 7224 C CA . ALA B 1 21 ? -7.943 -65.105 -9.232 1 81.09 21 ALA B CA 1
ATOM 7225 C C . ALA B 1 21 ? -8.241 -64.313 -10.502 1 81.09 21 ALA B C 1
ATOM 7227 O O . ALA B 1 21 ? -8.606 -63.137 -10.436 1 81.09 21 ALA B O 1
ATOM 7228 N N . ILE B 1 22 ? -7.758 -64.76 -11.531 1 78.68 22 ILE B N 1
ATOM 7229 C CA . ILE B 1 22 ? -8.137 -64.222 -12.833 1 78.68 22 ILE B CA 1
ATOM 7230 C C . ILE B 1 22 ? -9.055 -65.208 -13.551 1 78.68 22 ILE B C 1
ATOM 7232 O O . ILE B 1 22 ? -8.901 -66.423 -13.412 1 78.68 22 ILE B O 1
ATOM 7236 N N . LEU B 1 23 ? -10.054 -64.59 -14.127 1 79.39 23 LEU B N 1
ATOM 7237 C CA . LEU B 1 23 ? -10.91 -65.474 -14.911 1 79.39 23 LEU B CA 1
ATOM 7238 C C . LEU B 1 23 ? -10.133 -66.102 -16.063 1 79.39 23 LEU B C 1
ATOM 7240 O O . LEU B 1 23 ? -9.405 -65.41 -16.777 1 79.39 23 LEU B O 1
ATOM 7244 N N . LYS B 1 24 ? -10.177 -67.416 -16.248 1 79.02 24 LYS B N 1
ATOM 7245 C CA . LYS B 1 24 ? -9.389 -68.184 -17.208 1 79.02 24 LYS B CA 1
ATOM 7246 C C . LYS B 1 24 ? -9.614 -67.681 -18.631 1 79.02 24 LYS B C 1
ATOM 7248 O O . LYS B 1 24 ? -8.679 -67.634 -19.434 1 79.02 24 LYS B O 1
ATOM 7253 N N . ASN B 1 25 ? -10.898 -67.336 -18.945 1 78.67 25 ASN B N 1
ATOM 7254 C CA . ASN B 1 25 ? -11.241 -66.956 -20.311 1 78.67 25 ASN B CA 1
ATOM 7255 C C . ASN B 1 25 ? -11.069 -65.457 -20.536 1 78.67 25 ASN B C 1
ATOM 7257 O O . ASN B 1 25 ? -11.387 -64.946 -21.612 1 78.67 25 ASN B O 1
ATOM 7261 N N . MET B 1 26 ? -10.563 -64.826 -19.522 1 72.8 26 MET B N 1
ATOM 7262 C CA . MET B 1 26 ? -10.454 -63.379 -19.683 1 72.8 26 MET B CA 1
ATOM 7263 C C . MET B 1 26 ? -9.054 -62.986 -20.142 1 72.8 26 MET B C 1
ATOM 7265 O O . MET B 1 26 ? -8.06 -63.517 -19.643 1 72.8 26 MET B O 1
ATOM 7269 N N . SER B 1 27 ? -8.96 -62.565 -21.374 1 70.42 27 SER B N 1
ATOM 7270 C CA . SER B 1 27 ? -7.735 -61.861 -21.739 1 70.42 27 SER B CA 1
ATOM 7271 C C . SER B 1 27 ? -7.609 -60.542 -20.983 1 70.42 27 SER B C 1
ATOM 7273 O O . SER B 1 27 ? -8.503 -59.695 -21.049 1 70.42 27 SER B O 1
ATOM 7275 N N . LEU B 1 28 ? -6.628 -60.553 -20.094 1 71.25 28 LEU B N 1
ATOM 7276 C CA . LEU B 1 28 ? -6.401 -59.339 -19.317 1 71.25 28 LEU B CA 1
ATOM 7277 C C . LEU B 1 28 ? -5.544 -58.348 -20.097 1 71.25 28 LEU B C 1
ATOM 7279 O O . LEU B 1 28 ? -4.354 -58.588 -20.317 1 71.25 28 LEU B O 1
ATOM 7283 N N . SER B 1 29 ? -6.201 -57.534 -20.947 1 76.06 29 SER B N 1
ATOM 7284 C CA . SER B 1 29 ? -5.508 -56.448 -21.633 1 76.06 29 SER B CA 1
ATOM 7285 C C . SER B 1 29 ? -6.137 -55.098 -21.306 1 76.06 29 SER B C 1
ATOM 7287 O O . SER B 1 29 ? -7.342 -55.011 -21.063 1 76.06 29 SER B O 1
ATOM 7289 N N . HIS B 1 30 ? -5.279 -54.081 -21.071 1 78.85 30 HIS B N 1
ATOM 7290 C CA . HIS B 1 30 ? -5.757 -52.734 -20.779 1 78.85 30 HIS B CA 1
ATOM 7291 C C . HIS B 1 30 ? -6.104 -51.983 -22.06 1 78.85 30 HIS B C 1
ATOM 7293 O O . HIS B 1 30 ? -6.572 -50.843 -22.009 1 78.85 30 HIS B O 1
ATOM 7299 N N . GLY B 1 31 ? -6.11 -52.591 -23.169 1 80.95 31 GLY B N 1
ATOM 7300 C CA . GLY B 1 31 ? -6.374 -51.888 -24.415 1 80.95 31 GLY B CA 1
ATOM 7301 C C . GLY B 1 31 ? -5.263 -50.933 -24.808 1 80.95 31 GLY B C 1
ATOM 7302 O O . GLY B 1 31 ? -4.182 -50.952 -24.216 1 80.95 31 GLY B O 1
ATOM 7303 N N . GLU B 1 32 ? -5.611 -50.073 -25.842 1 89.36 32 GLU B N 1
ATOM 7304 C CA . GLU B 1 32 ? -4.658 -49.082 -26.331 1 89.36 32 GLU B CA 1
ATOM 7305 C C . GLU B 1 32 ? -4.923 -47.711 -25.716 1 89.36 32 GLU B C 1
ATOM 7307 O O . GLU B 1 32 ? -6.077 -47.315 -25.542 1 89.36 32 GLU B O 1
ATOM 7312 N N . PRO B 1 33 ? -3.964 -47.004 -25.368 1 95.5 33 PRO B N 1
ATOM 7313 C CA . PRO B 1 33 ? -4.149 -45.692 -24.743 1 95.5 33 PRO B CA 1
ATOM 7314 C C . PRO B 1 33 ? -4.647 -44.635 -25.726 1 95.5 33 PRO B C 1
ATOM 7316 O O . PRO B 1 33 ? -4.423 -44.755 -26.933 1 95.5 33 PRO B O 1
ATOM 7319 N N . THR B 1 34 ? -5.321 -43.617 -25.234 1 96.87 34 THR B N 1
ATOM 7320 C CA . THR B 1 34 ? -5.732 -42.462 -26.024 1 96.87 34 THR B CA 1
ATOM 7321 C C . THR B 1 34 ? -4.518 -41.658 -26.48 1 96.87 34 THR B C 1
ATOM 7323 O O . THR B 1 34 ? -4.481 -41.165 -27.609 1 96.87 34 THR B O 1
ATOM 7326 N N . VAL B 1 35 ? -3.549 -41.55 -25.68 1 98.18 35 VAL B N 1
ATOM 7327 C CA . VAL B 1 35 ? -2.35 -40.755 -25.928 1 98.18 35 VAL B CA 1
ATOM 7328 C C . VAL B 1 35 ? -1.129 -41.669 -25.993 1 98.18 35 VAL B C 1
ATOM 7330 O O . VAL B 1 35 ? -0.922 -42.504 -25.109 1 98.18 35 VAL B O 1
ATOM 7333 N N . LYS B 1 36 ? -0.331 -41.519 -26.954 1 96.88 36 LYS B N 1
ATOM 7334 C CA . LYS B 1 36 ? 0.811 -42.403 -27.168 1 96.88 36 LYS B CA 1
ATOM 7335 C C . LYS B 1 36 ? 1.883 -42.182 -26.104 1 96.88 36 LYS B C 1
ATOM 7337 O O . LYS B 1 36 ? 2.274 -43.12 -25.405 1 96.88 36 LYS B O 1
ATOM 7342 N N . TYR B 1 37 ? 2.347 -40.958 -25.993 1 98 37 TYR B N 1
ATOM 7343 C CA . TYR B 1 37 ? 3.332 -40.596 -24.98 1 98 37 TYR B CA 1
ATOM 7344 C C . TYR B 1 37 ? 2.674 -39.864 -23.817 1 98 37 TYR B C 1
ATOM 7346 O O . TYR B 1 37 ? 2.235 -38.721 -23.963 1 98 37 TYR B O 1
ATOM 7354 N N . ARG B 1 38 ? 2.515 -40.459 -22.71 1 98.5 38 ARG B N 1
ATOM 7355 C CA . ARG B 1 38 ? 1.924 -39.939 -21.481 1 98.5 38 ARG B CA 1
ATOM 7356 C C . ARG B 1 38 ? 2.995 -39.677 -20.427 1 98.5 38 ARG B C 1
ATOM 7358 O O . ARG B 1 38 ? 3.565 -40.616 -19.867 1 98.5 38 ARG B O 1
ATOM 7365 N N . GLY B 1 39 ? 3.273 -38.39 -20.199 1 97.72 39 GLY B N 1
ATOM 7366 C CA . GLY B 1 39 ? 4.502 -38.12 -19.47 1 97.72 39 GLY B CA 1
ATOM 7367 C C . GLY B 1 39 ? 4.296 -37.222 -18.265 1 97.72 39 GLY B C 1
ATOM 7368 O O . GLY B 1 39 ? 3.229 -36.626 -18.103 1 97.72 39 GLY B O 1
ATOM 7369 N N . LEU B 1 40 ? 5.249 -37.199 -17.341 1 98.31 40 LEU B N 1
ATOM 7370 C CA . LEU B 1 40 ? 5.383 -36.3 -16.2 1 98.31 40 LEU B CA 1
ATOM 7371 C C . LEU B 1 40 ? 6.667 -35.484 -16.299 1 98.31 40 LEU B C 1
ATOM 7373 O O . LEU B 1 40 ? 7.679 -35.97 -16.809 1 98.31 40 LEU B O 1
ATOM 7377 N N . PHE B 1 41 ? 6.574 -34.285 -15.865 1 97.68 41 PHE B N 1
ATOM 7378 C CA . PHE B 1 41 ? 7.703 -33.363 -15.816 1 97.68 41 PHE B CA 1
ATOM 7379 C C . PHE B 1 41 ? 7.987 -32.93 -14.383 1 97.68 41 PHE B C 1
ATOM 7381 O O . PHE B 1 41 ? 7.146 -32.298 -13.741 1 97.68 41 PHE B O 1
ATOM 7388 N N . ILE B 1 42 ? 9.119 -33.327 -13.795 1 96.34 42 ILE B N 1
ATOM 7389 C CA . ILE B 1 42 ? 9.568 -32.716 -12.548 1 96.34 42 ILE B CA 1
ATOM 7390 C C . ILE B 1 42 ? 10.102 -31.313 -12.824 1 96.34 42 ILE B C 1
ATOM 7392 O O . ILE B 1 42 ? 11.112 -31.15 -13.512 1 96.34 42 ILE B O 1
ATOM 7396 N N . ASN B 1 43 ? 9.4 -30.41 -12.355 1 91.32 43 ASN B N 1
ATOM 7397 C CA . ASN B 1 43 ? 9.778 -29.018 -12.577 1 91.32 43 ASN B CA 1
ATOM 7398 C C . ASN B 1 43 ? 9.883 -28.249 -11.263 1 91.32 43 ASN B C 1
ATOM 7400 O O . ASN B 1 43 ? 9.177 -28.557 -10.301 1 91.32 43 ASN B O 1
ATOM 7404 N N . ASP B 1 44 ? 10.832 -27.413 -11.093 1 86.14 44 ASP B N 1
ATOM 7405 C CA . ASP B 1 44 ? 11.006 -26.59 -9.9 1 86.14 44 ASP B CA 1
ATOM 7406 C C . ASP B 1 44 ? 11.163 -27.456 -8.653 1 86.14 44 ASP B C 1
ATOM 7408 O O . ASP B 1 44 ? 10.462 -27.256 -7.659 1 86.14 44 ASP B O 1
ATOM 7412 N N . GLU B 1 45 ? 12.061 -28.39 -8.715 1 88.93 45 GLU B N 1
ATOM 7413 C CA . GLU B 1 45 ? 12.251 -29.446 -7.725 1 88.93 45 GLU B CA 1
ATOM 7414 C C . GLU B 1 45 ? 12.733 -28.874 -6.395 1 88.93 45 GLU B C 1
ATOM 7416 O O . GLU B 1 45 ? 12.705 -29.561 -5.372 1 88.93 45 GLU B O 1
ATOM 7421 N N . HIS B 1 46 ? 13.188 -27.644 -6.407 1 86.35 46 HIS B N 1
ATOM 7422 C CA . HIS B 1 46 ? 13.622 -27.013 -5.166 1 86.35 46 HIS B CA 1
ATOM 7423 C C . HIS B 1 46 ? 12.511 -26.161 -4.563 1 86.35 46 HIS B C 1
ATOM 7425 O O . HIS B 1 46 ? 11.801 -25.458 -5.286 1 86.35 46 HIS B O 1
ATOM 7431 N N . PRO B 1 47 ? 12.493 -26.2 -3.274 1 88.14 47 PRO B N 1
ATOM 7432 C CA . PRO B 1 47 ? 13.3 -26.87 -2.251 1 88.14 47 PRO B CA 1
ATOM 7433 C C . PRO B 1 47 ? 12.77 -28.257 -1.897 1 88.14 47 PRO B C 1
ATOM 7435 O O . PRO B 1 47 ? 13.508 -29.084 -1.353 1 88.14 47 PRO B O 1
ATOM 7438 N N . ALA B 1 48 ? 11.579 -28.639 -2.165 1 91.72 48 ALA B N 1
ATOM 7439 C CA . ALA B 1 48 ? 10.833 -29.739 -1.558 1 91.72 48 ALA B CA 1
ATOM 7440 C C . ALA B 1 48 ? 11.383 -31.089 -2.008 1 91.72 48 ALA B C 1
ATOM 7442 O O . ALA B 1 48 ? 12.195 -31.7 -1.308 1 91.72 48 ALA B O 1
ATOM 7443 N N . LEU B 1 49 ? 11.16 -31.471 -3.257 1 94.65 49 LEU B N 1
ATOM 7444 C CA . LEU B 1 49 ? 11.517 -32.806 -3.724 1 94.65 49 LEU B CA 1
ATOM 7445 C C . LEU B 1 49 ? 13.023 -33.028 -3.639 1 94.65 49 LEU B C 1
ATOM 7447 O O . LEU B 1 49 ? 13.475 -34.101 -3.233 1 94.65 49 LEU B O 1
ATOM 7451 N N . TRP B 1 50 ? 13.804 -32.056 -4.031 1 91.91 50 TRP B N 1
ATOM 7452 C CA . TRP B 1 50 ? 15.258 -32.178 -4.007 1 91.91 50 TRP B CA 1
ATOM 7453 C C . TRP B 1 50 ? 15.769 -32.324 -2.578 1 91.91 50 TRP B C 1
ATOM 7455 O O . TRP B 1 50 ? 16.585 -33.202 -2.291 1 91.91 50 TRP B O 1
ATOM 7465 N N . GLY B 1 51 ? 15.269 -31.394 -1.677 1 90.9 51 GLY B N 1
ATOM 7466 C CA . GLY B 1 51 ? 15.675 -31.475 -0.283 1 90.9 51 GLY B CA 1
ATOM 7467 C C . GLY B 1 51 ? 15.299 -32.791 0.372 1 90.9 51 GLY B C 1
ATOM 7468 O O . GLY B 1 51 ? 16.076 -33.345 1.153 1 90.9 51 GLY B O 1
ATOM 7469 N N . TRP B 1 52 ? 14.12 -33.283 0.103 1 95.11 52 TRP B N 1
ATOM 7470 C CA . TRP B 1 52 ? 13.67 -34.567 0.631 1 95.11 52 TRP B CA 1
ATOM 7471 C C . TRP B 1 52 ? 14.584 -35.696 0.168 1 95.11 52 TRP B C 1
ATOM 7473 O O . TRP B 1 52 ? 15.031 -36.512 0.978 1 95.11 52 TRP B O 1
ATOM 7483 N N . ALA B 1 53 ? 14.862 -35.79 -1.168 1 95.64 53 ALA B N 1
ATOM 7484 C CA . ALA B 1 53 ? 15.686 -36.86 -1.724 1 95.64 53 ALA B CA 1
ATOM 7485 C C . ALA B 1 53 ? 17.098 -36.821 -1.147 1 95.64 53 ALA B C 1
ATOM 7487 O O . ALA B 1 53 ? 17.677 -37.864 -0.833 1 95.64 53 ALA B O 1
ATOM 7488 N N . ALA B 1 54 ? 17.642 -35.625 -1.068 1 93.33 54 ALA B N 1
ATOM 7489 C CA . ALA B 1 54 ? 18.978 -35.472 -0.497 1 93.33 54 ALA B CA 1
ATOM 7490 C C . ALA B 1 54 ? 19.034 -36.026 0.924 1 93.33 54 ALA B C 1
ATOM 7492 O O . ALA B 1 54 ? 19.989 -36.713 1.291 1 93.33 54 ALA B O 1
ATOM 7493 N N . GLU B 1 55 ? 18.009 -35.708 1.674 1 93.15 55 GLU B N 1
ATOM 7494 C CA . GLU B 1 55 ? 17.954 -36.197 3.049 1 93.15 55 GLU B CA 1
ATOM 7495 C C . GLU B 1 55 ? 17.689 -37.699 3.09 1 93.15 55 GLU B C 1
ATOM 7497 O O . GLU B 1 55 ? 18.354 -38.433 3.824 1 93.15 55 GLU B O 1
ATOM 7502 N N . LYS B 1 56 ? 16.733 -38.158 2.365 1 95.67 56 LYS B N 1
ATOM 7503 C CA . LYS B 1 56 ? 16.296 -39.55 2.371 1 95.67 56 LYS B CA 1
ATOM 7504 C C . LYS B 1 56 ? 17.455 -40.492 2.058 1 95.67 56 LYS B C 1
ATOM 7506 O O . LYS B 1 56 ? 17.58 -41.555 2.669 1 95.67 56 LYS B O 1
ATOM 7511 N N . TRP B 1 57 ? 18.307 -40.117 1.105 1 95.75 57 TRP B N 1
ATOM 7512 C CA . TRP B 1 57 ? 19.384 -41.009 0.688 1 95.75 57 TRP B CA 1
ATOM 7513 C C . TRP B 1 57 ? 20.737 -40.489 1.163 1 95.75 57 TRP B C 1
ATOM 7515 O O . TRP B 1 57 ? 21.779 -40.875 0.628 1 95.75 57 TRP B O 1
ATOM 7525 N N . ASN B 1 58 ? 20.728 -39.544 2.151 1 93.92 58 ASN B N 1
ATOM 7526 C CA . ASN B 1 58 ? 21.916 -39.048 2.838 1 93.92 58 ASN B CA 1
ATOM 7527 C C . ASN B 1 58 ? 22.976 -38.57 1.85 1 93.92 58 ASN B C 1
ATOM 7529 O O . ASN B 1 58 ? 24.122 -39.02 1.896 1 93.92 58 ASN B O 1
ATOM 7533 N N . ARG B 1 59 ? 22.545 -37.714 0.904 1 93.04 59 ARG B N 1
ATOM 7534 C CA . ARG B 1 59 ? 23.451 -37.154 -0.094 1 93.04 59 ARG B CA 1
ATOM 7535 C C . ARG B 1 59 ? 24.218 -35.963 0.471 1 93.04 59 ARG B C 1
ATOM 7537 O O . ARG B 1 59 ? 23.654 -35.143 1.198 1 93.04 59 ARG B O 1
ATOM 7544 N N . ASP B 1 60 ? 25.51 -35.902 0.18 1 88.64 60 ASP B N 1
ATOM 7545 C CA . ASP B 1 60 ? 26.266 -34.689 0.479 1 88.64 60 ASP B CA 1
ATOM 7546 C C . ASP B 1 60 ? 25.802 -33.525 -0.394 1 88.64 60 ASP B C 1
ATOM 7548 O O . ASP B 1 60 ? 25.247 -33.734 -1.474 1 88.64 60 ASP B O 1
ATOM 7552 N N . PRO B 1 61 ? 26.027 -32.289 0.075 1 80.77 61 PRO B N 1
ATOM 7553 C CA . PRO B 1 61 ? 25.53 -31.118 -0.652 1 80.77 61 PRO B CA 1
ATOM 7554 C C . PRO B 1 61 ? 26.016 -31.071 -2.098 1 80.77 61 PRO B C 1
ATOM 7556 O O . PRO B 1 61 ? 25.358 -30.477 -2.956 1 80.77 61 PRO B O 1
ATOM 7559 N N . TRP B 1 62 ? 27.18 -31.775 -2.539 1 82.76 62 TRP B N 1
ATOM 7560 C CA . TRP B 1 62 ? 27.734 -31.715 -3.887 1 82.76 62 TRP B CA 1
ATOM 7561 C C . TRP B 1 62 ? 27.271 -32.905 -4.72 1 82.76 62 TRP B C 1
ATOM 7563 O O . TRP B 1 62 ? 27.542 -32.974 -5.921 1 82.76 62 TRP B O 1
ATOM 7573 N N . GLU B 1 63 ? 26.574 -33.808 -4.103 1 88.65 63 GLU B N 1
ATOM 7574 C CA . GLU B 1 63 ? 26.075 -34.99 -4.799 1 88.65 63 GLU B CA 1
ATOM 7575 C C . GLU B 1 63 ? 24.668 -34.758 -5.342 1 88.65 63 GLU B C 1
ATOM 7577 O O . GLU B 1 63 ? 23.854 -34.087 -4.704 1 88.65 63 GLU B O 1
ATOM 7582 N N . PRO B 1 64 ? 24.458 -35.348 -6.514 1 91.5 64 PRO B N 1
ATOM 7583 C CA . PRO B 1 64 ? 23.082 -35.252 -7.007 1 91.5 64 PRO B CA 1
ATOM 7584 C C . PRO B 1 64 ? 22.084 -35.992 -6.119 1 91.5 64 PRO B C 1
ATOM 7586 O O . PRO B 1 64 ? 22.346 -37.122 -5.699 1 91.5 64 PRO B O 1
ATOM 7589 N N . ALA B 1 65 ? 20.995 -35.384 -5.875 1 92.58 65 ALA B N 1
ATOM 7590 C CA . ALA B 1 65 ? 19.972 -35.965 -5.01 1 92.58 65 ALA B CA 1
ATOM 7591 C C . ALA B 1 65 ? 19.148 -37.009 -5.758 1 92.58 65 ALA B C 1
ATOM 7593 O O . ALA B 1 65 ? 18.652 -37.964 -5.157 1 92.58 65 ALA B O 1
ATOM 7594 N N . PHE B 1 66 ? 19.007 -36.863 -7.065 1 95.61 66 PHE B N 1
ATOM 7595 C CA . PHE B 1 66 ? 18.169 -37.749 -7.864 1 95.61 66 PHE B CA 1
ATOM 7596 C C . PHE B 1 66 ? 19.018 -38.785 -8.593 1 95.61 66 PHE B C 1
ATOM 7598 O O . PHE B 1 66 ? 19.601 -38.492 -9.639 1 95.61 66 PHE B O 1
ATOM 7605 N N . GLN B 1 67 ? 19.086 -39.968 -8.077 1 95.45 67 GLN B N 1
ATOM 7606 C CA . GLN B 1 67 ? 19.812 -41.084 -8.674 1 95.45 67 GLN B CA 1
ATOM 7607 C C . GLN B 1 67 ? 18.927 -42.323 -8.778 1 95.45 67 GLN B C 1
ATOM 7609 O O . GLN B 1 67 ? 17.711 -42.241 -8.595 1 95.45 67 GLN B O 1
ATOM 7614 N N . VAL B 1 68 ? 19.449 -43.397 -9.167 1 96.81 68 VAL B N 1
ATOM 7615 C CA . VAL B 1 68 ? 18.706 -44.59 -9.556 1 96.81 68 VAL B CA 1
ATOM 7616 C C . VAL B 1 68 ? 17.788 -45.024 -8.415 1 96.81 68 VAL B C 1
ATOM 7618 O O . VAL B 1 68 ? 16.703 -45.558 -8.652 1 96.81 68 VAL B O 1
ATOM 7621 N N . GLU B 1 69 ? 18.209 -44.732 -7.176 1 96.57 69 GLU B N 1
ATOM 7622 C CA . GLU B 1 69 ? 17.385 -45.157 -6.048 1 96.57 69 GLU B CA 1
ATOM 7623 C C . GLU B 1 69 ? 16.062 -44.398 -6.014 1 96.57 69 GLU B C 1
ATOM 7625 O O . GLU B 1 69 ? 15.007 -44.988 -5.771 1 96.57 69 GLU B O 1
ATOM 7630 N N . MET B 1 70 ? 16.172 -43.177 -6.233 1 96.96 70 MET B N 1
ATOM 7631 C CA . MET B 1 70 ? 14.967 -42.352 -6.261 1 96.96 70 MET B CA 1
ATOM 7632 C C . MET B 1 70 ? 14.141 -42.639 -7.51 1 96.96 70 MET B C 1
ATOM 7634 O O . MET B 1 70 ? 12.923 -42.812 -7.428 1 96.96 70 MET B O 1
ATOM 7638 N N . TYR B 1 71 ? 14.778 -42.78 -8.645 1 97.53 71 TYR B N 1
ATOM 7639 C CA . TYR B 1 71 ? 14.079 -42.909 -9.919 1 97.53 71 TYR B CA 1
ATOM 7640 C C . TYR B 1 71 ? 13.429 -44.281 -10.048 1 97.53 71 TYR B C 1
ATOM 7642 O O . TYR B 1 71 ? 12.413 -44.432 -10.731 1 97.53 71 TYR B O 1
ATOM 7650 N N . GLU B 1 72 ? 13.994 -45.277 -9.43 1 98.18 72 GLU B N 1
ATOM 7651 C CA . GLU B 1 72 ? 13.342 -46.582 -9.463 1 98.18 72 GLU B CA 1
ATOM 7652 C C . GLU B 1 72 ? 11.929 -46.509 -8.893 1 98.18 72 GLU B C 1
ATOM 7654 O O . GLU B 1 72 ? 10.988 -47.048 -9.479 1 98.18 72 GLU B O 1
ATOM 7659 N N . LEU B 1 73 ? 11.854 -45.855 -7.78 1 97.83 73 LEU B N 1
ATOM 7660 C CA . LEU B 1 73 ? 10.548 -45.672 -7.155 1 97.83 73 LEU B CA 1
ATOM 7661 C C . LEU B 1 73 ? 9.666 -44.756 -7.998 1 97.83 73 LEU B C 1
ATOM 7663 O O . LEU B 1 73 ? 8.458 -44.976 -8.104 1 97.83 73 LEU B O 1
ATOM 7667 N N . TRP B 1 74 ? 10.28 -43.78 -8.55 1 97.94 74 TRP B N 1
ATOM 7668 C CA . TRP B 1 74 ? 9.56 -42.815 -9.373 1 97.94 74 TRP B CA 1
ATOM 7669 C C . TRP B 1 74 ? 9.002 -43.478 -10.628 1 97.94 74 TRP B C 1
ATOM 7671 O O . TRP B 1 74 ? 7.825 -43.309 -10.957 1 97.94 74 TRP B O 1
ATOM 7681 N N . PHE B 1 75 ? 9.778 -44.28 -11.315 1 98.39 75 PHE B N 1
ATOM 7682 C CA . PHE B 1 75 ? 9.363 -44.935 -12.55 1 98.39 75 PHE B CA 1
ATOM 7683 C C . PHE B 1 75 ? 8.329 -46.018 -12.267 1 98.39 75 PHE B C 1
ATOM 7685 O O . PHE B 1 75 ? 7.427 -46.249 -13.075 1 98.39 75 PHE B O 1
ATOM 7692 N N . GLU B 1 76 ? 8.503 -46.627 -11.186 1 98.07 76 GLU B N 1
ATOM 7693 C CA . GLU B 1 76 ? 7.465 -47.583 -10.812 1 98.07 76 GLU B CA 1
ATOM 7694 C C . GLU B 1 76 ? 6.107 -46.9 -10.681 1 98.07 76 GLU B C 1
ATOM 7696 O O . GLU B 1 76 ? 5.102 -47.402 -11.188 1 98.07 76 GLU B O 1
ATOM 7701 N N . MET B 1 77 ? 6.111 -45.794 -9.986 1 98.2 77 MET B N 1
ATOM 7702 C CA . MET B 1 77 ? 4.878 -45.024 -9.848 1 98.2 77 MET B CA 1
ATOM 7703 C C . MET B 1 77 ? 4.32 -44.641 -11.214 1 98.2 77 MET B C 1
ATOM 7705 O O . MET B 1 77 ? 3.121 -44.785 -11.462 1 98.2 77 MET B O 1
ATOM 7709 N N . MET B 1 78 ? 5.171 -44.174 -12.08 1 98.4 78 MET B N 1
ATOM 7710 C CA . MET B 1 78 ? 4.74 -43.76 -13.413 1 98.4 78 MET B CA 1
ATOM 7711 C C . MET B 1 78 ? 4.094 -44.921 -14.161 1 98.4 78 MET B C 1
ATOM 7713 O O . MET B 1 78 ? 3.032 -44.762 -14.764 1 98.4 78 MET B O 1
ATOM 7717 N N . LEU B 1 79 ? 4.712 -46.049 -14.093 1 97.16 79 LEU B N 1
ATOM 7718 C CA . LEU B 1 79 ? 4.197 -47.216 -14.8 1 97.16 79 LEU B CA 1
ATOM 7719 C C . LEU B 1 79 ? 2.855 -47.654 -14.223 1 97.16 79 LEU B C 1
ATOM 7721 O O . LEU B 1 79 ? 1.95 -48.039 -14.967 1 97.16 79 LEU B O 1
ATOM 7725 N N . ARG B 1 80 ? 2.78 -47.513 -12.968 1 96.39 80 ARG B N 1
ATOM 7726 C CA . ARG B 1 80 ? 1.515 -47.854 -12.325 1 96.39 80 ARG B CA 1
ATOM 7727 C C . ARG B 1 80 ? 0.432 -46.838 -12.674 1 96.39 80 ARG B C 1
ATOM 7729 O O . ARG B 1 80 ? -0.754 -47.171 -12.699 1 96.39 80 ARG B O 1
ATOM 7736 N N . LEU B 1 81 ? 0.798 -45.686 -12.984 1 97.52 81 LEU B N 1
ATOM 7737 C CA . LEU B 1 81 ? -0.122 -44.645 -13.429 1 97.52 81 LEU B CA 1
ATOM 7738 C C . LEU B 1 81 ? -0.317 -44.702 -14.941 1 97.52 81 LEU B C 1
ATOM 7740 O O . LEU B 1 81 ? -0.969 -43.831 -15.52 1 97.52 81 LEU B O 1
ATOM 7744 N N . LYS B 1 82 ? 0.344 -45.695 -15.591 1 96.38 82 LYS B N 1
ATOM 7745 C CA . LYS B 1 82 ? 0.275 -45.946 -17.027 1 96.38 82 LYS B CA 1
ATOM 7746 C C . LYS B 1 82 ? 0.946 -44.824 -17.815 1 96.38 82 LYS B C 1
ATOM 7748 O O . LYS B 1 82 ? 0.502 -44.478 -18.912 1 96.38 82 LYS B O 1
ATOM 7753 N N . ALA B 1 83 ? 1.911 -44.207 -17.272 1 97.96 83 ALA B N 1
ATOM 7754 C CA . ALA B 1 83 ? 2.747 -43.215 -17.944 1 97.96 83 ALA B CA 1
ATOM 7755 C C . ALA B 1 83 ? 4.009 -43.857 -18.514 1 97.96 83 ALA B C 1
ATOM 7757 O O . ALA B 1 83 ? 4.548 -44.803 -17.934 1 97.96 83 ALA B O 1
ATOM 7758 N N . ASN B 1 84 ? 4.501 -43.343 -19.655 1 98.09 84 ASN B N 1
ATOM 7759 C CA . ASN B 1 84 ? 5.659 -43.967 -20.286 1 98.09 84 ASN B CA 1
ATOM 7760 C C . ASN B 1 84 ? 6.647 -42.924 -20.8 1 98.09 84 ASN B C 1
ATOM 7762 O O . ASN B 1 84 ? 7.574 -43.254 -21.543 1 98.09 84 ASN B O 1
ATOM 7766 N N . TYR B 1 85 ? 6.467 -41.643 -20.496 1 98.37 85 TYR B N 1
ATOM 7767 C CA . TYR B 1 85 ? 7.304 -40.549 -20.975 1 98.37 85 TYR B CA 1
ATOM 7768 C C . TYR B 1 85 ? 7.704 -39.626 -19.83 1 98.37 85 TYR B C 1
ATOM 7770 O O . TYR B 1 85 ? 6.894 -39.337 -18.946 1 98.37 85 TYR B O 1
ATOM 7778 N N . PHE B 1 86 ? 9.002 -39.134 -19.829 1 98.07 86 PHE B N 1
ATOM 7779 C CA . PHE B 1 86 ? 9.465 -38.441 -18.633 1 98.07 86 PHE B CA 1
ATOM 7780 C C . PHE B 1 86 ? 10.384 -37.282 -19 1 98.07 86 PHE B C 1
ATOM 7782 O O . PHE B 1 86 ? 11.312 -37.446 -19.794 1 98.07 86 PHE B O 1
ATOM 7789 N N . TRP B 1 87 ? 10.028 -36.042 -18.511 1 97.56 87 TRP B N 1
ATOM 7790 C CA . TRP B 1 87 ? 10.943 -34.908 -18.441 1 97.56 87 TRP B CA 1
ATOM 7791 C C . TRP B 1 87 ? 11.539 -34.775 -17.043 1 97.56 87 TRP B C 1
ATOM 7793 O O . TRP B 1 87 ? 10.848 -34.374 -16.103 1 97.56 87 TRP B O 1
ATOM 7803 N N . PRO B 1 88 ? 12.827 -35.07 -16.861 1 95.72 88 PRO B N 1
ATOM 7804 C CA . PRO B 1 88 ? 13.433 -35.005 -15.529 1 95.72 88 PRO B CA 1
ATOM 7805 C C . PRO B 1 88 ? 13.665 -33.572 -15.055 1 95.72 88 PRO B C 1
ATOM 7807 O O . PRO B 1 88 ? 13.467 -32.625 -15.82 1 95.72 88 PRO B O 1
ATOM 7810 N N . ALA B 1 89 ? 14.049 -33.44 -13.785 1 91.73 89 ALA B N 1
ATOM 7811 C CA . ALA B 1 89 ? 14.328 -32.144 -13.173 1 91.73 89 ALA B CA 1
ATOM 7812 C C . ALA B 1 89 ? 15.445 -31.416 -13.915 1 91.73 89 ALA B C 1
ATOM 7814 O O . ALA B 1 89 ? 16.385 -32.045 -14.407 1 91.73 89 ALA B O 1
ATOM 7815 N N . MET B 1 90 ? 15.433 -30.058 -13.923 1 84.72 90 MET B N 1
ATOM 7816 C CA . MET B 1 90 ? 16.309 -29.374 -14.869 1 84.72 90 MET B CA 1
ATOM 7817 C C . MET B 1 90 ? 17.075 -28.247 -14.184 1 84.72 90 MET B C 1
ATOM 7819 O O . MET B 1 90 ? 17.762 -27.466 -14.845 1 84.72 90 MET B O 1
ATOM 7823 N N . TRP B 1 91 ? 16.932 -28.093 -12.9 1 81.75 91 TRP B N 1
ATOM 7824 C CA . TRP B 1 91 ? 17.553 -26.908 -12.319 1 81.75 91 TRP B CA 1
ATOM 7825 C C . TRP B 1 91 ? 18.878 -27.26 -11.652 1 81.75 91 TRP B C 1
ATOM 7827 O O . TRP B 1 91 ? 19.818 -26.461 -11.663 1 81.75 91 TRP B O 1
ATOM 7837 N N . ALA B 1 92 ? 18.889 -28.403 -11.03 1 82.16 92 ALA B N 1
ATOM 7838 C CA . ALA B 1 92 ? 20.129 -28.81 -10.376 1 82.16 92 ALA B CA 1
ATOM 7839 C C . ALA B 1 92 ? 20.588 -30.179 -10.871 1 82.16 92 ALA B C 1
ATOM 7841 O O . ALA B 1 92 ? 21.788 -30.457 -10.923 1 82.16 92 ALA B O 1
ATOM 7842 N N . SER B 1 93 ? 19.71 -30.936 -11.311 1 88.39 93 SER B N 1
ATOM 7843 C CA . SER B 1 93 ? 19.967 -32.328 -11.663 1 88.39 93 SER B CA 1
ATOM 7844 C C . SER B 1 93 ? 20.321 -32.469 -13.14 1 88.39 93 SER B C 1
ATOM 7846 O O . SER B 1 93 ? 19.787 -31.745 -13.983 1 88.39 93 SER B O 1
ATOM 7848 N N . LYS B 1 94 ? 21.278 -33.353 -13.32 1 92.35 94 LYS B N 1
ATOM 7849 C CA . LYS B 1 94 ? 21.659 -33.761 -14.669 1 92.35 94 LYS B CA 1
ATOM 7850 C C . LYS B 1 94 ? 21.332 -35.232 -14.911 1 92.35 94 LYS B C 1
ATOM 7852 O O . LYS B 1 94 ? 22.228 -36.078 -14.927 1 92.35 94 LYS B O 1
ATOM 7857 N N . PHE B 1 95 ? 20.133 -35.462 -15.227 1 95.04 95 PHE B N 1
ATOM 7858 C CA . PHE B 1 95 ? 19.544 -36.795 -15.26 1 95.04 95 PHE B CA 1
ATOM 7859 C C . PHE B 1 95 ? 20.462 -37.775 -15.983 1 95.04 95 PHE B C 1
ATOM 7861 O O . PHE B 1 95 ? 20.739 -38.864 -15.475 1 95.04 95 PHE B O 1
ATOM 7868 N N . SER B 1 96 ? 21.024 -37.405 -17.16 1 94.89 96 SER B N 1
ATOM 7869 C CA . SER B 1 96 ? 21.77 -38.312 -18.026 1 94.89 96 SER B CA 1
ATOM 7870 C C . SER B 1 96 ? 23.217 -38.451 -17.567 1 94.89 96 SER B C 1
ATOM 7872 O O . SER B 1 96 ? 23.928 -39.36 -18.001 1 94.89 96 SER B O 1
ATOM 7874 N N . VAL B 1 97 ? 23.659 -37.53 -16.695 1 94.37 97 VAL B N 1
ATOM 7875 C CA . VAL B 1 97 ? 25.062 -37.472 -16.301 1 94.37 97 VAL B CA 1
ATOM 7876 C C . VAL B 1 97 ? 25.211 -37.926 -14.85 1 94.37 97 VAL B C 1
ATOM 7878 O O . VAL B 1 97 ? 26.252 -38.463 -14.465 1 94.37 97 VAL B O 1
ATOM 7881 N N . ASP B 1 98 ? 24.195 -37.732 -14.047 1 94.21 98 ASP B N 1
ATOM 7882 C CA . ASP B 1 98 ? 24.263 -38.045 -12.623 1 94.21 98 ASP B CA 1
ATOM 7883 C C . ASP B 1 98 ? 24.561 -39.527 -12.401 1 94.21 98 ASP B C 1
ATOM 7885 O O . ASP B 1 98 ? 23.918 -40.391 -13.001 1 94.21 98 ASP B O 1
ATOM 7889 N N . GLY B 1 99 ? 25.538 -39.814 -11.594 1 91.39 99 GLY B N 1
ATOM 7890 C CA . GLY B 1 99 ? 25.976 -41.175 -11.327 1 91.39 99 GLY B CA 1
ATOM 7891 C C . GLY B 1 99 ? 27.177 -41.589 -12.156 1 91.39 99 GLY B C 1
ATOM 7892 O O . GLY B 1 99 ? 27.807 -42.611 -11.878 1 91.39 99 GLY B O 1
ATOM 7893 N N . LEU B 1 100 ? 27.491 -40.761 -13.212 1 93.96 100 LEU B N 1
ATOM 7894 C CA . LEU B 1 100 ? 28.688 -41.024 -14.004 1 93.96 100 LEU B CA 1
ATOM 7895 C C . LEU B 1 100 ? 29.918 -40.401 -13.352 1 93.96 100 LEU B C 1
ATOM 7897 O O . LEU B 1 100 ? 29.812 -39.384 -12.663 1 93.96 100 LEU B O 1
ATOM 7901 N N . ASP B 1 101 ? 31.051 -40.967 -13.502 1 91.23 101 ASP B N 1
ATOM 7902 C CA . ASP B 1 101 ? 32.316 -40.327 -13.153 1 91.23 101 ASP B CA 1
ATOM 7903 C C . ASP B 1 101 ? 32.695 -39.263 -14.18 1 91.23 101 ASP B C 1
ATOM 7905 O O . ASP B 1 101 ? 33.078 -39.587 -15.306 1 91.23 101 ASP B O 1
ATOM 7909 N N . ILE B 1 102 ? 32.536 -38.049 -13.924 1 91.12 102 ILE B N 1
ATOM 7910 C CA . ILE B 1 102 ? 32.794 -36.958 -14.858 1 91.12 102 ILE B CA 1
ATOM 7911 C C . ILE B 1 102 ? 34.04 -36.189 -14.423 1 91.12 102 ILE B C 1
ATOM 7913 O O . ILE B 1 102 ? 34.212 -35.021 -14.778 1 91.12 102 ILE B O 1
ATOM 7917 N N . THR B 1 103 ? 34.926 -36.734 -13.554 1 89.06 103 THR B N 1
ATOM 7918 C CA . THR B 1 103 ? 36.127 -36.1 -13.021 1 89.06 103 THR B CA 1
ATOM 7919 C C . THR B 1 103 ? 37.01 -35.578 -14.151 1 89.06 103 THR B C 1
ATOM 7921 O O . THR B 1 103 ? 37.646 -34.531 -14.016 1 89.06 103 THR B O 1
ATOM 7924 N N . ASN B 1 104 ? 37.053 -36.388 -15.221 1 90.31 104 ASN B N 1
ATOM 7925 C CA . ASN B 1 104 ? 37.872 -36.008 -16.367 1 90.31 104 ASN B CA 1
ATOM 7926 C C . ASN B 1 104 ? 37.014 -35.537 -17.538 1 90.31 104 ASN B C 1
ATOM 7928 O O . ASN B 1 104 ? 37.393 -35.704 -18.698 1 90.31 104 ASN B O 1
ATOM 7932 N N . GLY B 1 105 ? 35.866 -35.049 -17.211 1 90.87 105 GLY B N 1
ATOM 7933 C CA . GLY B 1 105 ? 34.93 -34.636 -18.244 1 90.87 105 GLY B CA 1
ATOM 7934 C C . GLY B 1 105 ? 33.936 -35.72 -18.617 1 90.87 105 GLY B C 1
ATOM 7935 O O . GLY B 1 105 ? 33.922 -36.792 -18.008 1 90.87 105 GLY B O 1
ATOM 7936 N N . LEU B 1 106 ? 33.186 -35.467 -19.603 1 94.46 106 LEU B N 1
ATOM 7937 C CA . LEU B 1 106 ? 32.188 -36.434 -20.049 1 94.46 106 LEU B CA 1
ATOM 7938 C C . LEU B 1 106 ? 32.852 -37.617 -20.746 1 94.46 106 LEU B C 1
ATOM 7940 O O . LEU B 1 106 ? 33.829 -37.444 -21.478 1 94.46 106 LEU B O 1
ATOM 7944 N N . PRO B 1 107 ? 32.297 -38.804 -20.58 1 93.33 107 PRO B N 1
ATOM 7945 C CA . PRO B 1 107 ? 32.891 -39.989 -21.205 1 93.33 107 PRO B CA 1
ATOM 7946 C C . PRO B 1 107 ? 32.939 -39.891 -22.728 1 93.33 107 PRO B C 1
ATOM 7948 O O . PRO B 1 107 ? 32.005 -39.375 -23.347 1 93.33 107 PRO B O 1
ATOM 7951 N N . ARG B 1 108 ? 33.963 -40.404 -23.316 1 92.88 108 ARG B N 1
ATOM 7952 C CA . ARG B 1 108 ? 34.143 -40.571 -24.754 1 92.88 108 ARG B CA 1
ATOM 7953 C C . ARG B 1 108 ? 34.641 -41.974 -25.085 1 92.88 108 ARG B C 1
ATOM 7955 O O . ARG B 1 108 ? 35.738 -42.361 -24.677 1 92.88 108 ARG B O 1
ATOM 7962 N N . PRO B 1 109 ? 33.936 -42.756 -25.852 1 92.61 109 PRO B N 1
ATOM 7963 C CA . PRO B 1 109 ? 32.682 -42.402 -26.52 1 92.61 109 PRO B CA 1
ATOM 7964 C C . PRO B 1 109 ? 31.55 -42.113 -25.537 1 92.61 109 PRO B C 1
ATOM 7966 O O . PRO B 1 109 ? 31.616 -42.524 -24.376 1 92.61 109 PRO B O 1
ATOM 7969 N N . ALA B 1 110 ? 30.514 -41.418 -26.032 1 95.7 110 ALA B N 1
ATOM 7970 C CA . ALA B 1 110 ? 29.363 -41.058 -25.209 1 95.7 110 ALA B CA 1
ATOM 7971 C C . ALA B 1 110 ? 28.614 -42.301 -24.738 1 95.7 110 ALA B C 1
ATOM 7973 O O . ALA B 1 110 ? 28.389 -43.23 -25.517 1 95.7 110 ALA B O 1
ATOM 7974 N N . ILE B 1 111 ? 28.225 -42.411 -23.446 1 95.23 111 ILE B N 1
ATOM 7975 C CA . ILE B 1 111 ? 27.463 -43.526 -22.894 1 95.23 111 ILE B CA 1
ATOM 7976 C C . ILE B 1 111 ? 26.294 -42.993 -22.069 1 95.23 111 ILE B C 1
ATOM 7978 O O . ILE B 1 111 ? 26.398 -41.935 -21.443 1 95.23 111 ILE B O 1
ATOM 7982 N N . PRO B 1 112 ? 25.257 -43.64 -22.058 1 95.57 112 PRO B N 1
ATOM 7983 C CA . PRO B 1 112 ? 24.149 -43.219 -21.198 1 95.57 112 PRO B CA 1
ATOM 7984 C C . PRO B 1 112 ? 24.457 -43.389 -19.712 1 95.57 112 PRO B C 1
ATOM 7986 O O . PRO B 1 112 ? 25.111 -44.359 -19.321 1 95.57 112 PRO B O 1
ATOM 7989 N N . GLY B 1 113 ? 24.025 -42.493 -18.907 1 95.41 113 GLY B N 1
ATOM 7990 C CA . GLY B 1 113 ? 24.184 -42.574 -17.464 1 95.41 113 GLY B CA 1
ATOM 7991 C C . GLY B 1 113 ? 23.277 -43.607 -16.821 1 95.41 113 GLY B C 1
ATOM 7992 O O . GLY B 1 113 ? 22.405 -44.173 -17.483 1 95.41 113 GLY B O 1
ATOM 7993 N N . PRO B 1 114 ? 23.473 -43.886 -15.523 1 96.85 114 PRO B N 1
ATOM 7994 C CA . PRO B 1 114 ? 22.706 -44.917 -14.82 1 96.85 114 PRO B CA 1
ATOM 7995 C C . PRO B 1 114 ? 21.204 -44.639 -14.822 1 96.85 114 PRO B C 1
ATOM 7997 O O . PRO B 1 114 ? 20.401 -45.571 -14.912 1 96.85 114 PRO B O 1
ATOM 8000 N N . ASN B 1 115 ? 20.845 -43.432 -14.668 1 97.08 115 ASN B N 1
ATOM 8001 C CA . ASN B 1 115 ? 19.425 -43.096 -14.678 1 97.08 115 ASN B CA 1
ATOM 8002 C C . ASN B 1 115 ? 18.782 -43.422 -16.023 1 97.08 115 ASN B C 1
ATOM 8004 O O . ASN B 1 115 ? 17.654 -43.916 -16.074 1 97.08 115 ASN B O 1
ATOM 8008 N N . GLN B 1 116 ? 19.453 -43.144 -17.115 1 96.58 116 GLN B N 1
ATOM 8009 C CA . GLN B 1 116 ? 18.95 -43.434 -18.454 1 96.58 116 GLN B CA 1
ATOM 8010 C C . GLN B 1 116 ? 18.821 -44.937 -18.679 1 96.58 116 GLN B C 1
ATOM 8012 O O . GLN B 1 116 ? 17.863 -45.396 -19.304 1 96.58 116 GLN B O 1
ATOM 8017 N N . ILE B 1 117 ? 19.819 -45.624 -18.194 1 97.32 117 ILE B N 1
ATOM 8018 C CA . ILE B 1 117 ? 19.803 -47.076 -18.33 1 97.32 117 ILE B CA 1
ATOM 8019 C C . ILE B 1 117 ? 18.602 -47.651 -17.584 1 97.32 117 ILE B C 1
ATOM 8021 O O . ILE B 1 117 ? 17.905 -48.53 -18.099 1 97.32 117 ILE B O 1
ATOM 8025 N N . LEU B 1 118 ? 18.43 -47.078 -16.439 1 98.18 118 LEU B N 1
ATOM 8026 C CA . LEU B 1 118 ? 17.285 -47.522 -15.652 1 98.18 118 LEU B CA 1
ATOM 8027 C C . LEU B 1 118 ? 15.977 -47.215 -16.373 1 98.18 118 LEU B C 1
ATOM 8029 O O . LEU B 1 118 ? 15.08 -48.059 -16.427 1 98.18 118 LEU B O 1
ATOM 8033 N N . ALA B 1 119 ? 15.826 -46.035 -16.892 1 98.02 119 ALA B N 1
ATOM 8034 C CA . ALA B 1 119 ? 14.619 -45.648 -17.619 1 98.02 119 ALA B CA 1
ATOM 8035 C C . ALA B 1 119 ? 14.358 -46.592 -18.79 1 98.02 119 ALA B C 1
ATOM 8037 O O . ALA B 1 119 ? 13.233 -47.062 -18.977 1 98.02 119 ALA B O 1
ATOM 8038 N N . ASN B 1 120 ? 15.371 -46.864 -19.544 1 97.42 120 ASN B N 1
ATOM 8039 C CA . ASN B 1 120 ? 15.255 -47.757 -20.692 1 97.42 120 ASN B CA 1
ATOM 8040 C C . ASN B 1 120 ? 14.842 -49.164 -20.269 1 97.42 120 ASN B C 1
ATOM 8042 O O . ASN B 1 120 ? 13.992 -49.785 -20.908 1 97.42 120 ASN B O 1
ATOM 8046 N N . LYS B 1 121 ? 15.489 -49.587 -19.227 1 97.94 121 LYS B N 1
ATOM 8047 C CA . LYS B 1 121 ? 15.177 -50.915 -18.708 1 97.94 121 LYS B CA 1
ATOM 8048 C C . LYS B 1 121 ? 13.716 -51.008 -18.277 1 97.94 121 LYS B C 1
ATOM 8050 O O . LYS B 1 121 ? 13.084 -52.056 -18.429 1 97.94 121 LYS B O 1
ATOM 8055 N N . MET B 1 122 ? 13.184 -49.952 -17.869 1 98.04 122 MET B N 1
ATOM 8056 C CA . MET B 1 122 ? 11.836 -49.969 -17.309 1 98.04 122 MET B CA 1
ATOM 8057 C C . MET B 1 122 ? 10.811 -49.515 -18.343 1 98.04 122 MET B C 1
ATOM 8059 O O . MET B 1 122 ? 9.62 -49.417 -18.041 1 98.04 122 MET B O 1
ATOM 8063 N N . GLY B 1 123 ? 11.23 -49.238 -19.509 1 97.02 123 GLY B N 1
ATOM 8064 C CA . GLY B 1 123 ? 10.315 -48.911 -20.59 1 97.02 123 GLY B CA 1
ATOM 8065 C C . GLY B 1 123 ? 9.802 -47.484 -20.527 1 97.02 123 GLY B C 1
ATOM 8066 O O . GLY B 1 123 ? 8.69 -47.199 -20.975 1 97.02 123 GLY B O 1
ATOM 8067 N N . ILE B 1 124 ? 10.565 -46.579 -19.907 1 98.11 124 ILE B N 1
ATOM 8068 C CA . ILE B 1 124 ? 10.227 -45.161 -19.854 1 98.11 124 ILE B CA 1
ATOM 8069 C C . ILE B 1 124 ? 10.981 -44.409 -20.948 1 98.11 124 ILE B C 1
ATOM 8071 O O . ILE B 1 124 ? 12.214 -44.405 -20.97 1 98.11 124 ILE B O 1
ATOM 8075 N N . VAL B 1 125 ? 10.243 -43.751 -21.85 1 97.76 125 VAL B N 1
ATOM 8076 C CA . VAL B 1 125 ? 10.844 -42.917 -22.884 1 97.76 125 VAL B CA 1
ATOM 8077 C C . VAL B 1 125 ? 11.362 -41.62 -22.266 1 97.76 125 VAL B C 1
ATOM 8079 O O . VAL B 1 125 ? 10.628 -40.924 -21.561 1 97.76 125 VAL B O 1
ATOM 8082 N N . MET B 1 126 ? 12.595 -41.365 -22.569 1 96.69 126 MET B N 1
ATOM 8083 C CA . MET B 1 126 ? 13.184 -40.18 -21.952 1 96.69 126 MET B CA 1
ATOM 8084 C C . MET B 1 126 ? 13.091 -38.977 -22.885 1 96.69 126 MET B C 1
ATOM 8086 O O . MET B 1 126 ? 13.222 -39.119 -24.102 1 96.69 126 MET B O 1
ATOM 8090 N N . GLY B 1 127 ? 12.819 -37.805 -22.329 1 96.12 127 GLY B N 1
ATOM 8091 C CA . GLY B 1 127 ? 12.879 -36.519 -23.005 1 96.12 127 GLY B CA 1
ATOM 8092 C C . GLY B 1 127 ? 13.473 -35.419 -22.145 1 96.12 127 GLY B C 1
ATOM 8093 O O . GLY B 1 127 ? 13.952 -35.679 -21.039 1 96.12 127 GLY B O 1
ATOM 8094 N N . THR B 1 128 ? 13.61 -34.26 -22.696 1 95.06 128 THR B N 1
ATOM 8095 C CA . THR B 1 128 ? 14.005 -33.048 -21.986 1 95.06 128 THR B CA 1
ATOM 8096 C C . THR B 1 128 ? 12.962 -31.95 -22.168 1 95.06 128 THR B C 1
ATOM 8098 O O . THR B 1 128 ? 12.106 -32.039 -23.051 1 95.06 128 THR B O 1
ATOM 8101 N N . SER B 1 129 ? 13.033 -31.006 -21.354 1 93.31 129 SER B N 1
ATOM 8102 C CA . SER B 1 129 ? 11.996 -29.982 -21.282 1 93.31 129 SER B CA 1
ATOM 8103 C C . SER B 1 129 ? 12.012 -29.09 -22.518 1 93.31 129 SER B C 1
ATOM 8105 O O . SER B 1 129 ? 12.877 -29.236 -23.384 1 93.31 129 SER B O 1
ATOM 8107 N N . HIS B 1 130 ? 11.111 -28.093 -22.552 1 91.02 130 HIS B N 1
ATOM 8108 C CA . HIS B 1 130 ? 10.836 -27.184 -23.659 1 91.02 130 HIS B CA 1
ATOM 8109 C C . HIS B 1 130 ? 12.043 -26.304 -23.962 1 91.02 130 HIS B C 1
ATOM 8111 O O . HIS B 1 130 ? 12.157 -25.755 -25.061 1 91.02 130 HIS B O 1
ATOM 8117 N N . HIS B 1 131 ? 12.97 -26.231 -23.103 1 88.92 131 HIS B N 1
ATOM 8118 C CA . HIS B 1 131 ? 14.099 -25.362 -23.417 1 88.92 131 HIS B CA 1
ATOM 8119 C C . HIS B 1 131 ? 15.406 -26.147 -23.451 1 88.92 131 HIS B C 1
ATOM 8121 O O . HIS B 1 131 ? 16.489 -25.558 -23.468 1 88.92 131 HIS B O 1
ATOM 8127 N N . GLU B 1 132 ? 15.25 -27.432 -23.406 1 93.65 132 GLU B N 1
ATOM 8128 C CA . GLU B 1 132 ? 16.414 -28.312 -23.363 1 93.65 132 GLU B CA 1
ATOM 8129 C C . GLU B 1 132 ? 16.479 -29.202 -24.601 1 93.65 132 GLU B C 1
ATOM 8131 O O . GLU B 1 132 ? 16.074 -30.366 -24.556 1 93.65 132 GLU B O 1
ATOM 8136 N N . PRO B 1 133 ? 17.118 -28.807 -25.676 1 94.89 133 PRO B N 1
ATOM 8137 C CA . PRO B 1 133 ? 17.082 -29.558 -26.933 1 94.89 133 PRO B CA 1
ATOM 8138 C C . PRO B 1 133 ? 18.093 -30.702 -26.966 1 94.89 133 PRO B C 1
ATOM 8140 O O . PRO B 1 133 ? 19.119 -30.644 -26.283 1 94.89 133 PRO B O 1
ATOM 8143 N N . MET B 1 134 ? 17.791 -31.695 -27.745 1 97.09 134 MET B N 1
ATOM 8144 C CA . MET B 1 134 ? 18.694 -32.75 -28.195 1 97.09 134 MET B CA 1
ATOM 8145 C C . MET B 1 134 ? 19.183 -33.586 -27.017 1 97.09 134 MET B C 1
ATOM 8147 O O . MET B 1 134 ? 20.357 -33.958 -26.959 1 97.09 134 MET B O 1
ATOM 8151 N N . SER B 1 135 ? 18.294 -33.725 -25.99 1 95.78 135 SER B N 1
ATOM 8152 C CA . SER B 1 135 ? 18.519 -34.584 -24.832 1 95.78 135 SER B CA 1
ATOM 8153 C C . SER B 1 135 ? 19.636 -34.039 -23.949 1 95.78 135 SER B C 1
ATOM 8155 O O . SER B 1 135 ? 20.413 -34.806 -23.377 1 95.78 135 SER B O 1
ATOM 8157 N N . ARG B 1 136 ? 19.809 -32.755 -23.976 1 94.26 136 ARG B N 1
ATOM 8158 C CA . ARG B 1 136 ? 20.764 -32.077 -23.106 1 94.26 136 ARG B CA 1
ATOM 8159 C C . ARG B 1 136 ? 20.052 -31.149 -22.128 1 94.26 136 ARG B C 1
ATOM 8161 O O . ARG B 1 136 ? 19.212 -30.341 -22.53 1 94.26 136 ARG B O 1
ATOM 8168 N N . ASN B 1 137 ? 20.357 -31.281 -20.904 1 90.31 137 ASN B N 1
ATOM 8169 C CA . ASN B 1 137 ? 19.672 -30.407 -19.957 1 90.31 137 ASN B CA 1
ATOM 8170 C C . ASN B 1 137 ? 20.509 -29.176 -19.623 1 90.31 137 ASN B C 1
ATOM 8172 O O . ASN B 1 137 ? 21.715 -29.153 -19.874 1 90.31 137 ASN B O 1
ATOM 8176 N N . LYS B 1 138 ? 19.919 -28.143 -19.059 1 87.9 138 LYS B N 1
ATOM 8177 C CA . LYS B 1 138 ? 20.517 -26.837 -18.798 1 87.9 138 LYS B CA 1
ATOM 8178 C C . LYS B 1 138 ? 21.696 -26.955 -17.837 1 87.9 138 LYS B C 1
ATOM 8180 O O . LYS B 1 138 ? 22.745 -26.345 -18.056 1 87.9 138 LYS B O 1
ATOM 8185 N N . PRO B 1 139 ? 21.565 -27.742 -16.755 1 87.82 139 PRO B N 1
ATOM 8186 C CA . PRO B 1 139 ? 22.704 -27.852 -15.842 1 87.82 139 PRO B CA 1
ATOM 8187 C C . PRO B 1 139 ? 23.939 -28.456 -16.508 1 87.82 139 PRO B C 1
ATOM 8189 O O . PRO B 1 139 ? 25.068 -28.142 -16.123 1 87.82 139 PRO B O 1
ATOM 8192 N N . GLU B 1 140 ? 23.759 -29.295 -17.493 1 91.8 140 GLU B N 1
ATOM 8193 C CA . GLU B 1 140 ? 24.897 -29.819 -18.242 1 91.8 140 GLU B CA 1
ATOM 8194 C C . GLU B 1 140 ? 25.643 -28.703 -18.967 1 91.8 140 GLU B C 1
ATOM 8196 O O . GLU B 1 140 ? 26.875 -28.695 -19.005 1 91.8 140 GLU B O 1
ATOM 8201 N N . TRP B 1 141 ? 24.867 -27.831 -19.63 1 91.12 141 TRP B N 1
ATOM 8202 C CA . TRP B 1 141 ? 25.504 -26.696 -20.289 1 91.12 141 TRP B CA 1
ATOM 8203 C C . TRP B 1 141 ? 26.258 -25.835 -19.281 1 91.12 141 TRP B C 1
ATOM 8205 O O . TRP B 1 141 ? 27.357 -25.353 -19.566 1 91.12 141 TRP B O 1
ATOM 8215 N N . ASP B 1 142 ? 25.64 -25.656 -18.139 1 85.85 142 ASP B N 1
ATOM 8216 C CA . ASP B 1 142 ? 26.246 -24.808 -17.117 1 85.85 142 ASP B CA 1
ATOM 8217 C C . ASP B 1 142 ? 27.598 -25.362 -16.675 1 85.85 142 ASP B C 1
ATOM 8219 O O . ASP B 1 142 ? 28.495 -24.602 -16.303 1 85.85 142 ASP B O 1
ATOM 8223 N N . VAL B 1 143 ? 27.742 -26.631 -16.713 1 87.87 143 VAL B N 1
ATOM 8224 C CA . VAL B 1 143 ? 28.957 -27.28 -16.232 1 87.87 143 VAL B CA 1
ATOM 8225 C C . VAL B 1 143 ? 29.934 -27.471 -17.39 1 87.87 143 VAL B C 1
ATOM 8227 O O . VAL B 1 143 ? 31.136 -27.238 -17.241 1 87.87 143 VAL B O 1
ATOM 8230 N N . PHE B 1 144 ? 29.475 -27.846 -18.575 1 91.27 144 PHE B N 1
ATOM 8231 C CA . PHE B 1 144 ? 30.379 -28.336 -19.609 1 91.27 144 PHE B CA 1
ATOM 8232 C C . PHE B 1 144 ? 30.373 -27.406 -20.817 1 91.27 144 PHE B C 1
ATOM 8234 O O . PHE B 1 144 ? 31.246 -27.499 -21.683 1 91.27 144 PHE B O 1
ATOM 8241 N N . GLY B 1 145 ? 29.29 -26.605 -20.9 1 90.35 145 GLY B N 1
ATOM 8242 C CA . GLY B 1 145 ? 29.186 -25.709 -22.04 1 90.35 145 GLY B CA 1
ATOM 8243 C C . GLY B 1 145 ? 30.277 -24.656 -22.073 1 90.35 145 GLY B C 1
ATOM 8244 O O . GLY B 1 145 ? 30.839 -24.304 -21.034 1 90.35 145 GLY B O 1
ATOM 8245 N N . LYS B 1 146 ? 30.646 -24.229 -23.225 1 93.02 146 LYS B N 1
ATOM 8246 C CA . LYS B 1 146 ? 31.634 -23.172 -23.425 1 93.02 146 LYS B CA 1
ATOM 8247 C C . LYS B 1 146 ? 31.049 -22.02 -24.237 1 93.02 146 LYS B C 1
ATOM 8249 O O . LYS B 1 146 ? 30.445 -22.239 -25.289 1 93.02 146 LYS B O 1
ATOM 8254 N N . GLY B 1 147 ? 31.254 -20.883 -23.72 1 91.12 147 GLY B N 1
ATOM 8255 C CA . GLY B 1 147 ? 30.725 -19.732 -24.434 1 91.12 147 GLY B CA 1
ATOM 8256 C C . GLY B 1 147 ? 29.246 -19.504 -24.186 1 91.12 147 GLY B C 1
ATOM 8257 O O . GLY B 1 147 ? 28.648 -20.154 -23.326 1 91.12 147 GLY B O 1
ATOM 8258 N N . PRO B 1 148 ? 28.678 -18.497 -24.924 1 89.69 148 PRO B N 1
ATOM 8259 C CA . PRO B 1 148 ? 27.272 -18.16 -24.692 1 89.69 148 PRO B CA 1
ATOM 8260 C C . PRO B 1 148 ? 26.314 -19.216 -25.238 1 89.69 148 PRO B C 1
ATOM 8262 O O . PRO B 1 148 ? 26.572 -19.804 -26.291 1 89.69 148 PRO B O 1
ATOM 8265 N N . TRP B 1 149 ? 25.315 -19.495 -24.554 1 91.4 149 TRP B N 1
ATOM 8266 C CA . TRP B 1 149 ? 24.178 -20.236 -25.09 1 91.4 149 TRP B CA 1
ATOM 8267 C C . TRP B 1 149 ? 23.405 -19.392 -26.098 1 91.4 149 TRP B C 1
ATOM 8269 O O . TRP B 1 149 ? 22.336 -18.863 -25.784 1 91.4 149 TRP B O 1
ATOM 8279 N N . ASP B 1 150 ? 23.984 -19.311 -27.175 1 90.48 150 ASP B N 1
ATOM 8280 C CA . ASP B 1 150 ? 23.476 -18.51 -28.285 1 90.48 150 ASP B CA 1
ATOM 8281 C C . ASP B 1 150 ? 23.954 -19.064 -29.626 1 90.48 150 ASP B C 1
ATOM 8283 O O . ASP B 1 150 ? 25.036 -19.648 -29.712 1 90.48 150 ASP B O 1
ATOM 8287 N N . TRP B 1 151 ? 23.19 -18.833 -30.648 1 93.18 151 TRP B N 1
ATOM 8288 C CA . TRP B 1 151 ? 23.506 -19.407 -31.952 1 93.18 151 TRP B CA 1
ATOM 8289 C C . TRP B 1 151 ? 24.779 -18.793 -32.524 1 93.18 151 TRP B C 1
ATOM 8291 O O . TRP B 1 151 ? 25.372 -19.334 -33.46 1 93.18 151 TRP B O 1
ATOM 8301 N N . THR B 1 152 ? 25.192 -17.674 -31.954 1 92.49 152 THR B N 1
ATOM 8302 C CA . THR B 1 152 ? 26.496 -17.136 -32.325 1 92.49 152 THR B CA 1
ATOM 8303 C C . THR B 1 152 ? 27.608 -18.119 -31.972 1 92.49 152 THR B C 1
ATOM 8305 O O . THR B 1 152 ? 28.713 -18.035 -32.512 1 92.49 152 THR B O 1
ATOM 8308 N N . ASN B 1 153 ? 27.293 -18.981 -31.1 1 95.33 153 ASN B N 1
ATOM 8309 C CA . ASN B 1 153 ? 28.19 -20.045 -30.659 1 95.33 153 ASN B CA 1
ATOM 8310 C C . ASN B 1 153 ? 27.82 -21.386 -31.287 1 95.33 153 ASN B C 1
ATOM 8312 O O . ASN B 1 153 ? 27.878 -22.423 -30.624 1 95.33 153 ASN B O 1
ATOM 8316 N N . LYS B 1 154 ? 27.53 -21.488 -32.557 1 95.38 154 LYS B N 1
ATOM 8317 C CA . LYS B 1 154 ? 26.866 -22.603 -33.227 1 95.38 154 LYS B CA 1
ATOM 8318 C C . LYS B 1 154 ? 27.755 -23.843 -33.243 1 95.38 154 LYS B C 1
ATOM 8320 O O . LYS B 1 154 ? 27.268 -24.964 -33.086 1 95.38 154 LYS B O 1
ATOM 8325 N N . ASP B 1 155 ? 29.073 -23.737 -33.416 1 96.7 155 ASP B N 1
ATOM 8326 C CA . ASP B 1 155 ? 29.929 -24.914 -33.525 1 96.7 155 ASP B CA 1
ATOM 8327 C C . ASP B 1 155 ? 30.003 -25.665 -32.198 1 96.7 155 ASP B C 1
ATOM 8329 O O . ASP B 1 155 ? 29.955 -26.897 -32.172 1 96.7 155 ASP B O 1
ATOM 8333 N N . VAL B 1 156 ? 30.105 -24.895 -31.153 1 96.93 156 VAL B N 1
ATOM 8334 C CA . VAL B 1 156 ? 30.137 -25.493 -29.822 1 96.93 156 VAL B CA 1
ATOM 8335 C C . VAL B 1 156 ? 28.792 -26.151 -29.519 1 96.93 156 VAL B C 1
ATOM 8337 O O . VAL B 1 156 ? 28.743 -27.243 -28.948 1 96.93 156 VAL B O 1
ATOM 8340 N N . LEU B 1 157 ? 27.775 -25.497 -29.935 1 96.61 157 LEU B N 1
ATOM 8341 C CA . LEU B 1 157 ? 26.435 -26.024 -29.696 1 96.61 157 LEU B CA 1
ATOM 8342 C C . LEU B 1 157 ? 26.206 -27.306 -30.489 1 96.61 157 LEU B C 1
ATOM 8344 O O . LEU B 1 157 ? 25.603 -28.255 -29.983 1 96.61 157 LEU B O 1
ATOM 8348 N N . LYS B 1 158 ? 26.687 -27.361 -31.732 1 97.53 158 LYS B N 1
ATOM 8349 C CA . LYS B 1 158 ? 26.543 -28.559 -32.553 1 97.53 158 LYS B CA 1
ATOM 8350 C C . LYS B 1 158 ? 27.224 -29.758 -31.901 1 97.53 158 LYS B C 1
ATOM 8352 O O . LYS B 1 158 ? 26.656 -30.851 -31.852 1 97.53 158 LYS B O 1
ATOM 8357 N N . ASP B 1 159 ? 28.375 -29.45 -31.396 1 97.01 159 ASP B N 1
ATOM 8358 C CA . ASP B 1 159 ? 29.114 -30.518 -30.73 1 97.01 159 ASP B CA 1
ATOM 8359 C C . ASP B 1 159 ? 28.411 -30.956 -29.447 1 97.01 159 ASP B C 1
ATOM 8361 O O . ASP B 1 159 ? 28.382 -32.145 -29.123 1 97.01 159 ASP B O 1
ATOM 8365 N N . PHE B 1 160 ? 27.981 -29.998 -28.786 1 96.75 160 PHE B N 1
ATOM 8366 C CA . PHE B 1 160 ? 27.235 -30.254 -27.559 1 96.75 160 PHE B CA 1
ATOM 8367 C C . PHE B 1 160 ? 26.023 -31.137 -27.836 1 96.75 160 PHE B C 1
ATOM 8369 O O . PHE B 1 160 ? 25.797 -32.127 -27.138 1 96.75 160 PHE B O 1
ATOM 8376 N N . TRP B 1 161 ? 25.283 -30.907 -28.905 1 97.76 161 TRP B N 1
ATOM 8377 C CA . TRP B 1 161 ? 24.08 -31.648 -29.27 1 97.76 161 TRP B CA 1
ATOM 8378 C C . TRP B 1 161 ? 24.434 -33.021 -29.831 1 97.76 161 TRP B C 1
ATOM 8380 O O . TRP B 1 161 ? 23.719 -33.998 -29.595 1 97.76 161 TRP B O 1
ATOM 8390 N N . ARG B 1 162 ? 25.503 -33.087 -30.612 1 97.69 162 ARG B N 1
ATOM 8391 C CA . ARG B 1 162 ? 25.95 -34.368 -31.148 1 97.69 162 ARG B CA 1
ATOM 8392 C C . ARG B 1 162 ? 26.224 -35.365 -30.027 1 97.69 162 ARG B C 1
ATOM 8394 O O . ARG B 1 162 ? 25.848 -36.535 -30.123 1 97.69 162 ARG B O 1
ATOM 8401 N N . TYR B 1 163 ? 26.857 -34.873 -28.969 1 97.2 163 TYR B N 1
ATOM 8402 C CA . TYR B 1 163 ? 27.112 -35.736 -27.821 1 97.2 163 TYR B CA 1
ATOM 8403 C C . TYR B 1 163 ? 25.809 -36.281 -27.249 1 97.2 163 TYR B C 1
ATOM 8405 O O . TYR B 1 163 ? 25.724 -37.459 -26.895 1 97.2 163 TYR B O 1
ATOM 8413 N N . GLY B 1 164 ? 24.832 -35.409 -27.061 1 97.19 164 GLY B N 1
ATOM 8414 C CA . GLY B 1 164 ? 23.537 -35.854 -26.572 1 97.19 164 GLY B CA 1
ATOM 8415 C C . GLY B 1 164 ? 22.913 -36.935 -27.435 1 97.19 164 GLY B C 1
ATOM 8416 O O . GLY B 1 164 ? 22.356 -37.906 -26.917 1 97.19 164 GLY B O 1
ATOM 8417 N N . ALA B 1 165 ? 23.013 -36.79 -28.758 1 97.48 165 ALA B N 1
ATOM 8418 C CA . ALA B 1 165 ? 22.478 -37.764 -29.706 1 97.48 165 ALA B CA 1
ATOM 8419 C C . ALA B 1 165 ? 23.217 -39.095 -29.6 1 97.48 165 ALA B C 1
ATOM 8421 O O . ALA B 1 165 ? 22.595 -40.16 -29.608 1 97.48 165 ALA B O 1
ATOM 8422 N N . GLU B 1 166 ? 24.531 -39.013 -29.497 1 97.66 166 GLU B N 1
ATOM 8423 C CA . GLU B 1 166 ? 25.354 -40.214 -29.393 1 97.66 166 GLU B CA 1
ATOM 8424 C C . GLU B 1 166 ? 25.043 -40.987 -28.115 1 97.66 166 GLU B C 1
ATOM 8426 O O . GLU B 1 166 ? 24.92 -42.213 -28.139 1 97.66 166 GLU B O 1
ATOM 8431 N N . ARG B 1 167 ? 24.913 -40.231 -27.08 1 96.84 167 ARG B N 1
ATOM 8432 C CA . ARG B 1 167 ? 24.621 -40.827 -25.781 1 96.84 167 ARG B CA 1
ATOM 8433 C C . ARG B 1 167 ? 23.274 -41.542 -25.797 1 96.84 167 ARG B C 1
ATOM 8435 O O . ARG B 1 167 ? 23.11 -42.582 -25.155 1 96.84 167 ARG B O 1
ATOM 8442 N N . ALA B 1 168 ? 22.36 -41.004 -26.507 1 95.72 168 ALA B N 1
ATOM 8443 C CA . ALA B 1 168 ? 20.984 -41.492 -26.498 1 95.72 168 ALA B CA 1
ATOM 8444 C C . ALA B 1 168 ? 20.828 -42.712 -27.402 1 95.72 168 ALA B C 1
ATOM 8446 O O . ALA B 1 168 ? 19.819 -43.418 -27.334 1 95.72 168 ALA B O 1
ATOM 8447 N N . LYS B 1 169 ? 21.816 -42.96 -28.252 1 94.05 169 LYS B N 1
ATOM 8448 C CA . LYS B 1 169 ? 21.725 -44.095 -29.166 1 94.05 169 LYS B CA 1
ATOM 8449 C C . LYS B 1 169 ? 21.64 -45.412 -28.4 1 94.05 169 LYS B C 1
ATOM 8451 O O . LYS B 1 169 ? 22.481 -45.693 -27.543 1 94.05 169 LYS B O 1
ATOM 8456 N N . GLY B 1 170 ? 20.62 -46.14 -28.614 1 91.97 170 GLY B N 1
ATOM 8457 C CA . GLY B 1 170 ? 20.436 -47.42 -27.949 1 91.97 170 GLY B CA 1
ATOM 8458 C C . GLY B 1 170 ? 19.44 -47.362 -26.807 1 91.97 170 GLY B C 1
ATOM 8459 O O . GLY B 1 170 ? 19.036 -48.398 -26.275 1 91.97 170 GLY B O 1
ATOM 8460 N N . VAL B 1 171 ? 19.138 -46.182 -26.367 1 94.86 171 VAL B N 1
ATOM 8461 C CA . VAL B 1 171 ? 18.074 -46.02 -25.381 1 94.86 171 VAL B CA 1
ATOM 8462 C C . VAL B 1 171 ? 16.921 -45.226 -25.99 1 94.86 171 VAL B C 1
ATOM 8464 O O . VAL B 1 171 ? 17.141 -44.32 -26.797 1 94.86 171 VAL B O 1
ATOM 8467 N N . GLU B 1 172 ? 15.743 -45.577 -25.697 1 95.29 172 GLU B N 1
ATOM 8468 C CA . GLU B 1 172 ? 14.582 -44.911 -26.279 1 95.29 172 GLU B CA 1
ATOM 8469 C C . GLU B 1 172 ? 14.49 -43.459 -25.818 1 95.29 172 GLU B C 1
ATOM 8471 O O . GLU B 1 172 ? 14.431 -43.186 -24.617 1 95.29 172 GLU B O 1
ATOM 8476 N N . THR B 1 173 ? 14.539 -42.561 -26.745 1 96.53 173 THR B N 1
ATOM 8477 C CA . THR B 1 173 ? 14.575 -41.131 -26.46 1 96.53 173 THR B CA 1
ATOM 8478 C C . THR B 1 173 ? 13.677 -40.363 -27.426 1 96.53 173 THR B C 1
ATOM 8480 O O . THR B 1 173 ? 13.633 -40.672 -28.618 1 96.53 173 THR B O 1
ATOM 8483 N N . LEU B 1 174 ? 12.825 -39.522 -26.878 1 97.47 174 LEU B N 1
ATOM 8484 C CA . LEU B 1 174 ? 12.108 -38.521 -27.66 1 97.47 174 LEU B CA 1
ATOM 8485 C C . LEU B 1 174 ? 12.827 -37.177 -27.612 1 97.47 174 LEU B C 1
ATOM 8487 O O . LEU B 1 174 ? 12.842 -36.513 -26.573 1 97.47 174 LEU B O 1
ATOM 8491 N N . PHE B 1 175 ? 13.418 -36.736 -28.748 1 97.96 175 PHE B N 1
ATOM 8492 C CA . PHE B 1 175 ? 14.301 -35.576 -28.778 1 97.96 175 PHE B CA 1
ATOM 8493 C C . PHE B 1 175 ? 13.496 -34.284 -28.823 1 97.96 175 PHE B C 1
ATOM 8495 O O . PHE B 1 175 ? 12.647 -34.105 -29.7 1 97.96 175 PHE B O 1
ATOM 8502 N N . THR B 1 176 ? 13.709 -33.405 -27.878 1 97.1 176 THR B N 1
ATOM 8503 C CA . THR B 1 176 ? 13.219 -32.034 -27.956 1 97.1 176 THR B CA 1
ATOM 8504 C C . THR B 1 176 ? 14.005 -31.237 -28.993 1 97.1 176 THR B C 1
ATOM 8506 O O . THR B 1 176 ? 15.238 -31.244 -28.985 1 97.1 176 THR B O 1
ATOM 8509 N N . MET B 1 177 ? 13.306 -30.575 -29.844 1 96.76 177 MET B N 1
ATOM 8510 C CA . MET B 1 177 ? 13.93 -29.818 -30.926 1 96.76 177 MET B CA 1
ATOM 8511 C C . MET B 1 177 ? 13.832 -28.318 -30.667 1 96.76 177 MET B C 1
ATOM 8513 O O . MET B 1 177 ? 13.092 -27.884 -29.782 1 96.76 177 MET B O 1
ATOM 8517 N N . GLY B 1 178 ? 14.602 -27.603 -31.494 1 93.47 178 GLY B N 1
ATOM 8518 C CA . GLY B 1 178 ? 14.575 -26.152 -31.399 1 93.47 178 GLY B CA 1
ATOM 8519 C C . GLY B 1 178 ? 15.576 -25.601 -30.401 1 93.47 178 GLY B C 1
ATOM 8520 O O . GLY B 1 178 ? 16.447 -26.329 -29.92 1 93.47 178 GLY B O 1
ATOM 8521 N N . MET B 1 179 ? 15.531 -24.301 -30.136 1 92.35 179 MET B N 1
ATOM 8522 C CA . MET B 1 179 ? 16.409 -23.628 -29.183 1 92.35 179 MET B CA 1
ATOM 8523 C C . MET B 1 179 ? 15.775 -22.337 -28.676 1 92.35 179 MET B C 1
ATOM 8525 O O . MET B 1 179 ? 15.233 -21.557 -29.46 1 92.35 179 MET B O 1
ATOM 8529 N N . ARG B 1 180 ? 15.673 -22.234 -27.379 1 89.99 180 ARG B N 1
ATOM 8530 C CA . ARG B 1 180 ? 15.316 -20.98 -26.723 1 89.99 180 ARG B CA 1
ATOM 8531 C C . ARG B 1 180 ? 16.544 -20.311 -26.115 1 89.99 180 ARG B C 1
ATOM 8533 O O . ARG B 1 180 ? 17.658 -20.827 -26.226 1 89.99 180 ARG B O 1
ATOM 8540 N N . GLY B 1 181 ? 16.34 -19.102 -25.559 1 83.6 181 GLY B N 1
ATOM 8541 C CA . GLY B 1 181 ? 17.453 -18.39 -24.951 1 83.6 181 GLY B CA 1
ATOM 8542 C C . GLY B 1 181 ? 17.908 -19.002 -23.64 1 83.6 181 GLY B C 1
ATOM 8543 O O . GLY B 1 181 ? 17.317 -19.974 -23.165 1 83.6 181 GLY B O 1
ATOM 8544 N N . ASP B 1 182 ? 18.931 -18.463 -23.165 1 79.5 182 ASP B N 1
ATOM 8545 C CA . ASP B 1 182 ? 19.514 -18.972 -21.927 1 79.5 182 ASP B CA 1
ATOM 8546 C C . ASP B 1 182 ? 18.568 -18.762 -20.747 1 79.5 182 ASP B C 1
ATOM 8548 O O . ASP B 1 182 ? 18.021 -17.671 -20.57 1 79.5 182 ASP B O 1
ATOM 8552 N N . GLY B 1 183 ? 18.413 -19.72 -19.986 1 70.23 183 GLY B N 1
ATOM 8553 C CA . GLY B 1 183 ? 17.617 -19.613 -18.774 1 70.23 183 GLY B CA 1
ATOM 8554 C C . GLY B 1 183 ? 16.127 -19.522 -19.045 1 70.23 183 GLY B C 1
ATOM 8555 O O . GLY B 1 183 ? 15.419 -18.747 -18.399 1 70.23 183 GLY B O 1
ATOM 8556 N N . ASP B 1 184 ? 15.644 -20.215 -19.955 1 74.27 184 ASP B N 1
ATOM 8557 C CA . ASP B 1 184 ? 14.22 -20.267 -20.268 1 74.27 184 ASP B CA 1
ATOM 8558 C C . ASP B 1 184 ? 13.705 -18.9 -20.712 1 74.27 184 ASP B C 1
ATOM 8560 O O . ASP B 1 184 ? 12.697 -18.412 -20.196 1 74.27 184 ASP B O 1
ATOM 8564 N N . GLU B 1 185 ? 14.545 -18.181 -21.441 1 76.93 185 GLU B N 1
ATOM 8565 C CA . GLU B 1 185 ? 14.247 -16.866 -21.999 1 76.93 185 GLU B CA 1
ATOM 8566 C C . GLU B 1 185 ? 14.185 -16.914 -23.523 1 76.93 185 GLU B C 1
ATOM 8568 O O . GLU B 1 185 ? 14.582 -17.908 -24.135 1 76.93 185 GLU B O 1
ATOM 8573 N N . PRO B 1 186 ? 13.662 -15.893 -24.119 1 77.86 186 PRO B N 1
ATOM 8574 C CA . PRO B 1 186 ? 13.641 -15.867 -25.583 1 77.86 186 PRO B CA 1
ATOM 8575 C C . PRO B 1 186 ? 15.039 -15.782 -26.192 1 77.86 186 PRO B C 1
ATOM 8577 O O . PRO B 1 186 ? 15.93 -15.152 -25.617 1 77.86 186 PRO B O 1
ATOM 8580 N N . LEU B 1 187 ? 15.205 -16.42 -27.338 1 82.03 187 LEU B N 1
ATOM 8581 C CA . LEU B 1 187 ? 16.454 -16.357 -28.089 1 82.03 187 LEU B CA 1
ATOM 8582 C C . LEU B 1 187 ? 16.694 -14.951 -28.627 1 82.03 187 LEU B C 1
ATOM 8584 O O . LEU B 1 187 ? 15.769 -14.307 -29.127 1 82.03 187 LEU B O 1
ATOM 8588 N N . THR B 1 188 ? 17.892 -14.481 -28.465 1 80.71 188 THR B N 1
ATOM 8589 C CA . THR B 1 188 ? 18.253 -13.159 -28.963 1 80.71 188 THR B CA 1
ATOM 8590 C C . THR B 1 188 ? 18.047 -13.073 -30.472 1 80.71 188 THR B C 1
ATOM 8592 O O . THR B 1 188 ? 18.467 -13.965 -31.213 1 80.71 188 THR B O 1
ATOM 8595 N N . ASP B 1 189 ? 17.43 -12.071 -31.009 1 79.68 189 ASP B N 1
ATOM 8596 C CA . ASP B 1 189 ? 17.198 -11.778 -32.42 1 79.68 189 ASP B CA 1
ATOM 8597 C C . ASP B 1 189 ? 16.509 -12.948 -33.118 1 79.68 189 ASP B C 1
ATOM 8599 O O . ASP B 1 189 ? 16.85 -13.288 -34.253 1 79.68 189 ASP B O 1
ATOM 8603 N N . ALA B 1 190 ? 15.69 -13.623 -32.45 1 84.01 190 ALA B N 1
ATOM 8604 C CA . ALA B 1 190 ? 15.004 -14.81 -32.957 1 84.01 190 ALA B CA 1
ATOM 8605 C C . ALA B 1 190 ? 14.135 -14.468 -34.164 1 84.01 190 ALA B C 1
ATOM 8607 O O . ALA B 1 190 ? 13.51 -13.406 -34.205 1 84.01 190 ALA B O 1
ATOM 8608 N N . SER B 1 191 ? 14.177 -15.258 -35.193 1 87.57 191 SER B N 1
ATOM 8609 C CA . SER B 1 191 ? 13.308 -15.262 -36.366 1 87.57 191 SER B CA 1
ATOM 8610 C C . SER B 1 191 ? 12.89 -16.679 -36.74 1 87.57 191 SER B C 1
ATOM 8612 O O . SER B 1 191 ? 13.535 -17.649 -36.337 1 87.57 191 SER B O 1
ATOM 8614 N N . ASN B 1 192 ? 11.82 -16.847 -37.474 1 91.34 192 ASN B N 1
ATOM 8615 C CA . ASN B 1 192 ? 11.386 -18.159 -37.942 1 91.34 192 ASN B CA 1
ATOM 8616 C C . ASN B 1 192 ? 12.486 -18.867 -38.727 1 91.34 192 ASN B C 1
ATOM 8618 O O . ASN B 1 192 ? 12.697 -20.069 -38.562 1 91.34 192 ASN B O 1
ATOM 8622 N N . GLU B 1 193 ? 13.112 -18.054 -39.519 1 92.46 193 GLU B N 1
ATOM 8623 C CA . GLU B 1 193 ? 14.18 -18.619 -40.339 1 92.46 193 GLU B CA 1
ATOM 8624 C C . GLU B 1 193 ? 15.306 -19.175 -39.472 1 92.46 193 GLU B C 1
ATOM 8626 O O . GLU B 1 193 ? 15.805 -20.274 -39.724 1 92.46 193 GLU B O 1
ATOM 8631 N N . LEU B 1 194 ? 15.654 -18.444 -38.536 1 93.23 194 LEU B N 1
ATOM 8632 C CA . LEU B 1 194 ? 16.749 -18.853 -37.664 1 93.23 194 LEU B CA 1
ATOM 8633 C C . LEU B 1 194 ? 16.39 -20.124 -36.9 1 93.23 194 LEU B C 1
ATOM 8635 O O . LEU B 1 194 ? 17.183 -21.068 -36.85 1 93.23 194 LEU B O 1
ATOM 8639 N N . VAL B 1 195 ? 15.223 -20.198 -36.322 1 93.38 195 VAL B N 1
ATOM 8640 C CA . VAL B 1 195 ? 14.848 -21.336 -35.489 1 93.38 195 VAL B CA 1
ATOM 8641 C C . VAL B 1 195 ? 14.654 -22.574 -36.362 1 93.38 195 VAL B C 1
ATOM 8643 O O . VAL B 1 195 ? 14.964 -23.692 -35.943 1 93.38 195 VAL B O 1
ATOM 8646 N N . GLN B 1 196 ? 14.162 -22.432 -37.598 1 94.87 196 GLN B N 1
ATOM 8647 C CA . GLN B 1 196 ? 14.031 -23.539 -38.538 1 94.87 196 GLN B CA 1
ATOM 8648 C C . GLN B 1 196 ? 15.399 -24.063 -38.966 1 94.87 196 GLN B C 1
ATOM 8650 O O . GLN B 1 196 ? 15.584 -25.271 -39.129 1 94.87 196 GLN B O 1
ATOM 8655 N N . ASN B 1 197 ? 16.247 -23.114 -39.179 1 95.46 197 ASN B N 1
ATOM 8656 C CA . ASN B 1 197 ? 17.61 -23.52 -39.506 1 95.46 197 ASN B CA 1
ATOM 8657 C C . ASN B 1 197 ? 18.234 -24.344 -38.383 1 95.46 197 ASN B C 1
ATOM 8659 O O . ASN B 1 197 ? 18.892 -25.354 -38.64 1 95.46 197 ASN B O 1
ATOM 8663 N N . ILE B 1 198 ? 18.08 -23.897 -37.196 1 96.26 198 ILE B N 1
ATOM 8664 C CA . ILE B 1 198 ? 18.614 -24.6 -36.034 1 96.26 198 ILE B CA 1
ATOM 8665 C C . ILE B 1 198 ? 18.033 -26.011 -35.974 1 96.26 198 ILE B C 1
ATOM 8667 O O . ILE B 1 198 ? 18.762 -26.98 -35.749 1 96.26 198 ILE B O 1
ATOM 8671 N N . THR B 1 199 ? 16.777 -26.155 -36.183 1 96.53 199 THR B N 1
ATOM 8672 C CA . THR B 1 199 ? 16.113 -27.453 -36.144 1 96.53 199 THR B CA 1
ATOM 8673 C C . THR B 1 199 ? 16.632 -28.36 -37.256 1 96.53 199 THR B C 1
ATOM 8675 O O . THR B 1 199 ? 16.795 -29.566 -37.055 1 96.53 199 THR B O 1
ATOM 8678 N N . LYS B 1 200 ? 16.891 -27.779 -38.431 1 96.82 200 LYS B N 1
ATOM 8679 C CA . LYS B 1 200 ? 17.457 -28.55 -39.534 1 96.82 200 LYS B CA 1
ATOM 8680 C C . LYS B 1 200 ? 18.838 -29.09 -39.176 1 96.82 200 LYS B C 1
ATOM 8682 O O . LYS B 1 200 ? 19.148 -30.25 -39.453 1 96.82 200 LYS B O 1
ATOM 8687 N N . VAL B 1 201 ? 19.544 -28.227 -38.583 1 97.88 201 VAL B N 1
ATOM 8688 C CA . VAL B 1 201 ? 20.874 -28.635 -38.142 1 97.88 201 VAL B CA 1
ATOM 8689 C C . VAL B 1 201 ? 20.757 -29.778 -37.137 1 97.88 201 VAL B C 1
ATOM 8691 O O . VAL B 1 201 ? 21.533 -30.736 -37.184 1 97.88 201 VAL B O 1
ATOM 8694 N N . GLN B 1 202 ? 19.918 -29.709 -36.248 1 98.29 202 GLN B N 1
ATOM 8695 C CA . GLN B 1 202 ? 19.691 -30.745 -35.247 1 98.29 202 GLN B CA 1
ATOM 8696 C C . GLN B 1 202 ? 19.261 -32.056 -35.9 1 98.29 202 GLN B C 1
ATOM 8698 O O . GLN B 1 202 ? 19.728 -33.13 -35.515 1 98.29 202 GLN B O 1
ATOM 8703 N N . GLN B 1 203 ? 18.402 -32.021 -36.879 1 98.01 203 GLN B N 1
ATOM 8704 C CA . GLN B 1 203 ? 17.995 -33.22 -37.605 1 98.01 203 GLN B CA 1
ATOM 8705 C C . GLN B 1 203 ? 19.173 -33.833 -38.358 1 98.01 203 GLN B C 1
ATOM 8707 O O . GLN B 1 203 ? 19.294 -35.057 -38.439 1 98.01 203 GLN B O 1
ATOM 8712 N N . ASP B 1 204 ? 20 -32.94 -38.934 1 98.04 204 ASP B N 1
ATOM 8713 C CA . ASP B 1 204 ? 21.182 -33.439 -39.629 1 98.04 204 ASP B CA 1
ATOM 8714 C C . ASP B 1 204 ? 22.104 -34.192 -38.673 1 98.04 204 ASP B C 1
ATOM 8716 O O . ASP B 1 204 ? 22.679 -35.22 -39.038 1 98.04 204 ASP B O 1
ATOM 8720 N N . ILE B 1 205 ? 22.232 -33.691 -37.49 1 98.37 205 ILE B N 1
ATOM 8721 C CA . ILE B 1 205 ? 23.036 -34.361 -36.474 1 98.37 205 ILE B CA 1
ATOM 8722 C C . ILE B 1 205 ? 22.441 -35.734 -36.168 1 98.37 205 ILE B C 1
ATOM 8724 O O . ILE B 1 205 ? 23.167 -36.728 -36.087 1 98.37 205 ILE B O 1
ATOM 8728 N N . LEU B 1 206 ? 21.166 -35.819 -35.971 1 98.31 206 LEU B N 1
ATOM 8729 C CA . LEU B 1 206 ? 20.502 -37.084 -35.677 1 98.31 206 LEU B CA 1
ATOM 8730 C C . LEU B 1 206 ? 20.681 -38.072 -36.825 1 98.31 206 LEU B C 1
ATOM 8732 O O . LEU B 1 206 ? 20.914 -39.261 -36.595 1 98.31 206 LEU B O 1
ATOM 8736 N N . LYS B 1 207 ? 20.576 -37.613 -38.079 1 97.94 207 LYS B N 1
ATOM 8737 C CA . LYS B 1 207 ? 20.759 -38.466 -39.251 1 97.94 207 LYS B CA 1
ATOM 8738 C C . LYS B 1 207 ? 22.169 -39.046 -39.294 1 97.94 207 LYS B C 1
ATOM 8740 O O . LYS B 1 207 ? 22.351 -40.227 -39.598 1 97.94 207 LYS B O 1
ATOM 8745 N N . GLU B 1 208 ? 23.043 -38.191 -38.965 1 97.81 208 GLU B N 1
ATOM 8746 C CA . GLU B 1 208 ? 24.436 -38.626 -38.968 1 97.81 208 GLU B CA 1
ATOM 8747 C C . GLU B 1 208 ? 24.694 -39.662 -37.878 1 97.81 208 GLU B C 1
ATOM 8749 O O . GLU B 1 208 ? 25.291 -40.709 -38.138 1 97.81 208 GLU B O 1
ATOM 8754 N N . VAL B 1 209 ? 24.306 -39.343 -36.71 1 97.46 209 VAL B N 1
ATOM 8755 C CA . VAL B 1 209 ? 24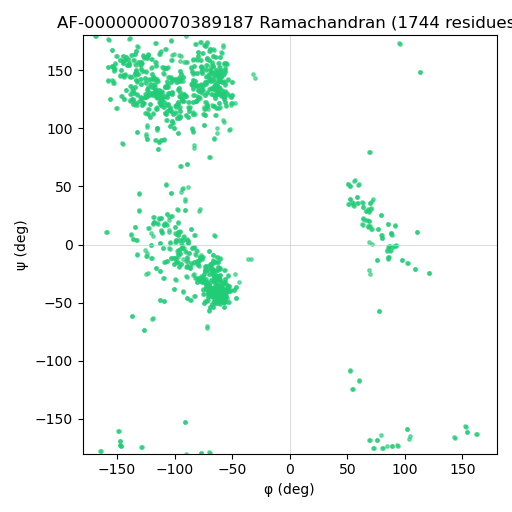.597 -40.184 -35.554 1 97.46 209 VAL B CA 1
ATOM 8756 C C . VAL B 1 209 ? 23.863 -41.516 -35.686 1 97.46 209 VAL B C 1
ATOM 8758 O O . VAL B 1 209 ? 24.406 -42.569 -35.342 1 97.46 209 VAL B O 1
ATOM 8761 N N . TYR B 1 210 ? 22.665 -41.531 -36.161 1 96.4 210 TYR B N 1
ATOM 8762 C CA . TYR B 1 210 ? 21.864 -42.746 -36.265 1 96.4 210 TYR B CA 1
ATOM 8763 C C . TYR B 1 210 ? 22.015 -43.382 -37.642 1 96.4 210 TYR B C 1
ATOM 8765 O O . TYR B 1 210 ? 21.404 -44.416 -37.925 1 96.4 210 TYR B O 1
ATOM 8773 N N . ASP B 1 211 ? 22.732 -42.798 -38.503 1 95.13 211 ASP B N 1
ATOM 8774 C CA . ASP B 1 211 ? 23.08 -43.298 -39.83 1 95.13 211 ASP B CA 1
ATOM 8775 C C . ASP B 1 211 ? 21.827 -43.623 -40.64 1 95.13 211 ASP B C 1
ATOM 8777 O O . ASP B 1 211 ? 21.661 -44.749 -41.113 1 95.13 211 ASP B O 1
ATOM 8781 N N . THR B 1 212 ? 20.971 -42.614 -40.743 1 95.55 212 THR B N 1
ATOM 8782 C CA . THR B 1 212 ? 19.719 -42.772 -41.475 1 95.55 212 THR B CA 1
ATOM 8783 C C . THR B 1 212 ? 19.255 -41.435 -42.048 1 95.55 212 THR B C 1
ATOM 8785 O O . THR B 1 212 ? 19.52 -40.38 -41.468 1 95.55 212 THR B O 1
ATOM 8788 N N . ASP B 1 213 ? 18.532 -41.545 -43.163 1 92.94 213 ASP B N 1
ATOM 8789 C CA . ASP B 1 213 ? 17.892 -40.357 -43.721 1 92.94 213 ASP B CA 1
ATOM 8790 C C . ASP B 1 213 ? 16.418 -40.293 -43.329 1 92.94 213 ASP B C 1
ATOM 8792 O O . ASP B 1 213 ? 15.777 -39.249 -43.471 1 92.94 213 ASP B O 1
ATOM 8796 N N . ASP B 1 214 ? 15.965 -41.384 -42.797 1 93.16 214 ASP B N 1
ATOM 8797 C CA . ASP B 1 214 ? 14.574 -41.49 -42.365 1 93.16 214 ASP B CA 1
ATOM 8798 C C . ASP B 1 214 ? 14.48 -41.636 -40.848 1 93.16 214 ASP B C 1
ATOM 8800 O O . ASP B 1 214 ? 14.372 -42.75 -40.332 1 93.16 214 ASP B O 1
ATOM 8804 N N . LEU B 1 215 ? 14.433 -40.525 -40.202 1 93.48 215 LEU B N 1
ATOM 8805 C CA . LEU B 1 215 ? 14.448 -40.519 -38.743 1 93.48 215 LEU B CA 1
ATOM 8806 C C . LEU B 1 215 ? 13.189 -41.173 -38.184 1 93.48 215 LEU B C 1
ATOM 8808 O O . LEU B 1 215 ? 13.268 -42.016 -37.288 1 93.48 215 LEU B O 1
ATOM 8812 N N . GLU B 1 216 ? 12.082 -40.845 -38.709 1 87.24 216 GLU B N 1
ATOM 8813 C CA . GLU B 1 216 ? 10.821 -41.409 -38.237 1 87.24 216 GLU B CA 1
ATOM 8814 C C . GLU B 1 216 ? 10.784 -42.921 -38.436 1 87.24 216 GLU B C 1
ATOM 8816 O O . GLU B 1 216 ? 10.423 -43.664 -37.52 1 87.24 216 GLU B O 1
ATOM 8821 N N . GLY B 1 217 ? 11.211 -43.366 -39.622 1 86.47 217 GLY B N 1
ATOM 8822 C CA . GLY B 1 217 ? 11.195 -44.784 -39.943 1 86.47 217 GLY B CA 1
ATOM 8823 C C . GLY B 1 217 ? 12.199 -45.589 -39.139 1 86.47 217 GLY B C 1
ATOM 8824 O O . GLY B 1 217 ? 12.033 -46.798 -38.961 1 86.47 217 GLY B O 1
ATOM 8825 N N . SER B 1 218 ? 13.177 -44.833 -38.658 1 90.71 218 SER B N 1
ATOM 8826 C CA . SER B 1 218 ? 14.219 -45.515 -37.898 1 90.71 218 SER B CA 1
ATOM 8827 C C . SER B 1 218 ? 13.942 -45.452 -36.4 1 90.71 218 SER B C 1
ATOM 8829 O O . SER B 1 218 ? 14.789 -45.835 -35.59 1 90.71 218 SER B O 1
ATOM 8831 N N . GLY B 1 219 ? 12.814 -44.889 -36.049 1 88.68 219 GLY B N 1
ATOM 8832 C CA . GLY B 1 219 ? 12.402 -44.894 -34.655 1 88.68 219 GLY B CA 1
ATOM 8833 C C . GLY B 1 219 ? 12.946 -43.717 -33.867 1 88.68 219 GLY B C 1
ATOM 8834 O O . GLY B 1 219 ? 12.891 -43.708 -32.636 1 88.68 219 GLY B O 1
ATOM 8835 N N . VAL B 1 220 ? 13.54 -42.749 -34.516 1 94.58 220 VAL B N 1
ATOM 8836 C CA . VAL B 1 220 ? 14.021 -41.546 -33.844 1 94.58 220 VAL B CA 1
ATOM 8837 C C . VAL B 1 220 ? 12.882 -40.537 -33.712 1 94.58 220 VAL B C 1
ATOM 8839 O O . VAL B 1 220 ? 12.568 -39.818 -34.663 1 94.58 220 VAL B O 1
ATOM 8842 N N . SER B 1 221 ? 12.293 -40.487 -32.544 1 95.63 221 SER B N 1
ATOM 8843 C CA . SER B 1 221 ? 11.162 -39.598 -32.304 1 95.63 221 SER B CA 1
ATOM 8844 C C . SER B 1 221 ? 11.631 -38.192 -31.943 1 95.63 221 SER B C 1
ATOM 8846 O O . SER B 1 221 ? 12.631 -38.027 -31.241 1 95.63 221 SER B O 1
ATOM 8848 N N . GLN B 1 222 ? 10.903 -37.157 -32.463 1 97.69 222 GLN B N 1
ATOM 8849 C CA . GLN B 1 222 ? 11.232 -35.75 -32.264 1 97.69 222 GLN B CA 1
ATOM 8850 C C . GLN B 1 222 ? 9.991 -34.943 -31.892 1 97.69 222 GLN B C 1
ATOM 8852 O O . GLN B 1 222 ? 8.883 -35.261 -32.33 1 97.69 222 GLN B O 1
ATOM 8857 N N . MET B 1 223 ? 10.17 -33.949 -31.1 1 97.74 223 MET B N 1
ATOM 8858 C CA . MET B 1 223 ? 9.081 -33.037 -30.765 1 97.74 223 MET B CA 1
ATOM 8859 C C . MET B 1 223 ? 9.592 -31.607 -30.622 1 97.74 223 MET B C 1
ATOM 8861 O O . MET B 1 223 ? 10.73 -31.39 -30.2 1 97.74 223 MET B O 1
ATOM 8865 N N . TRP B 1 224 ? 8.847 -30.625 -31.005 1 97 224 TRP B N 1
ATOM 8866 C CA . TRP B 1 224 ? 9.13 -29.201 -30.86 1 97 224 TRP B CA 1
ATOM 8867 C C . TRP B 1 224 ? 8.029 -28.505 -30.068 1 97 224 TRP B C 1
ATOM 8869 O O . TRP B 1 224 ? 6.88 -28.443 -30.512 1 97 224 TRP B O 1
ATOM 8879 N N . CYS B 1 225 ? 8.373 -27.949 -28.865 1 95.53 225 CYS B N 1
ATOM 8880 C CA . CYS B 1 225 ? 7.405 -27.37 -27.941 1 95.53 225 CYS B CA 1
ATOM 8881 C C . CYS B 1 225 ? 7.088 -25.927 -28.316 1 95.53 225 CYS B C 1
ATOM 8883 O O . CYS B 1 225 ? 7.981 -25.079 -28.349 1 95.53 225 CYS B O 1
ATOM 8885 N N . MET B 1 226 ? 5.836 -25.608 -28.558 1 93.46 226 MET B N 1
ATOM 8886 C CA . MET B 1 226 ? 5.362 -24.256 -28.839 1 93.46 226 MET B CA 1
ATOM 8887 C C . MET B 1 226 ? 4.989 -23.531 -27.55 1 93.46 226 MET B C 1
ATOM 8889 O O . MET B 1 226 ? 3.817 -23.233 -27.317 1 93.46 226 MET B O 1
ATOM 8893 N N . TYR B 1 227 ? 5.98 -23.235 -26.78 1 91.07 227 TYR B N 1
ATOM 8894 C CA . TYR B 1 227 ? 5.809 -22.662 -25.45 1 91.07 227 TYR B CA 1
ATOM 8895 C C . TYR B 1 227 ? 6.282 -21.214 -25.415 1 91.07 227 TYR B C 1
ATOM 8897 O O . TYR B 1 227 ? 7.335 -20.885 -25.966 1 91.07 227 TYR B O 1
ATOM 8905 N N . LYS B 1 228 ? 5.46 -20.241 -24.842 1 87.77 228 LYS B N 1
ATOM 8906 C CA . LYS B 1 228 ? 5.759 -18.828 -24.625 1 87.77 228 LYS B CA 1
ATOM 8907 C C . LYS B 1 228 ? 6.047 -18.118 -25.945 1 87.77 228 LYS B C 1
ATOM 8909 O O . LYS B 1 228 ? 5.225 -18.146 -26.863 1 87.77 228 LYS B O 1
ATOM 8914 N N . GLU B 1 229 ? 7.234 -17.602 -26.151 1 81.63 229 GLU B N 1
ATOM 8915 C CA . GLU B 1 229 ? 7.537 -16.843 -27.36 1 81.63 229 GLU B CA 1
ATOM 8916 C C . GLU B 1 229 ? 7.503 -17.738 -28.596 1 81.63 229 GLU B C 1
ATOM 8918 O O . GLU B 1 229 ? 7.158 -17.283 -29.689 1 81.63 229 GLU B O 1
ATOM 8923 N N . VAL B 1 230 ? 7.734 -18.99 -28.486 1 86.22 230 VAL B N 1
ATOM 8924 C CA . VAL B 1 230 ? 7.753 -19.912 -29.617 1 86.22 230 VAL B CA 1
ATOM 8925 C C . VAL B 1 230 ? 6.334 -20.112 -30.144 1 86.22 230 VAL B C 1
ATOM 8927 O O . VAL B 1 230 ? 6.133 -20.311 -31.345 1 86.22 230 VAL B O 1
ATOM 8930 N N . ALA B 1 231 ? 5.389 -20.093 -29.227 1 87.95 231 ALA B N 1
ATOM 8931 C CA . ALA B 1 231 ? 3.997 -20.137 -29.667 1 87.95 231 ALA B CA 1
ATOM 8932 C C . ALA B 1 231 ? 3.681 -18.976 -30.605 1 87.95 231 ALA B C 1
ATOM 8934 O O . ALA B 1 231 ? 2.905 -19.127 -31.552 1 87.95 231 ALA B O 1
ATOM 8935 N N . GLY B 1 232 ? 4.254 -17.884 -30.263 1 84.23 232 GLY B N 1
ATOM 8936 C CA . GLY B 1 232 ? 4.089 -16.735 -31.139 1 84.23 232 GLY B CA 1
ATOM 8937 C C . GLY B 1 232 ? 4.679 -16.948 -32.52 1 84.23 232 GLY B C 1
ATOM 8938 O O . GLY B 1 232 ? 4.098 -16.524 -33.521 1 84.23 232 GLY B O 1
ATOM 8939 N N . TYR B 1 233 ? 5.818 -17.663 -32.591 1 86.49 233 TYR B N 1
ATOM 8940 C CA . TYR B 1 233 ? 6.43 -17.975 -33.878 1 86.49 233 TYR B CA 1
ATOM 8941 C C . TYR B 1 233 ? 5.524 -18.876 -34.708 1 86.49 233 TYR B C 1
ATOM 8943 O O . TYR B 1 233 ? 5.394 -18.689 -35.92 1 86.49 233 TYR B O 1
ATOM 8951 N N . TYR B 1 234 ? 5.004 -19.806 -34.053 1 89.21 234 TYR B N 1
ATOM 8952 C CA . TYR B 1 234 ? 4.107 -20.731 -34.736 1 89.21 234 TYR B CA 1
ATOM 8953 C C . TYR B 1 234 ? 2.906 -19.997 -35.32 1 89.21 234 TYR B C 1
ATOM 8955 O O . TYR B 1 234 ? 2.53 -20.227 -36.471 1 89.21 234 TYR B O 1
ATOM 8963 N N . LYS B 1 235 ? 2.339 -19.156 -34.531 1 85.11 235 LYS B N 1
ATOM 8964 C CA . LYS B 1 235 ? 1.188 -18.365 -34.957 1 85.11 235 LYS B CA 1
ATOM 8965 C C . LYS B 1 235 ? 1.541 -17.478 -36.147 1 85.11 235 LYS B C 1
ATOM 8967 O O . LYS B 1 235 ? 0.683 -17.176 -36.98 1 85.11 235 LYS B O 1
ATOM 8972 N N . ASN B 1 236 ? 2.822 -17.191 -36.174 1 83.73 236 ASN B N 1
ATOM 8973 C CA . ASN B 1 236 ? 3.264 -16.294 -37.236 1 83.73 236 ASN B CA 1
ATOM 8974 C C . ASN B 1 236 ? 3.888 -17.065 -38.396 1 83.73 236 ASN B C 1
ATOM 8976 O O . ASN B 1 236 ? 4.715 -16.524 -39.133 1 83.73 236 ASN B O 1
ATOM 8980 N N . GLY B 1 237 ? 3.687 -18.326 -38.457 1 86.71 237 GLY B N 1
ATOM 8981 C CA . GLY B 1 237 ? 4.007 -19.039 -39.683 1 86.71 237 GLY B CA 1
ATOM 8982 C C . GLY B 1 237 ? 5.202 -19.963 -39.542 1 86.71 237 GLY B C 1
ATOM 8983 O O . GLY B 1 237 ? 5.733 -20.457 -40.538 1 86.71 237 GLY B O 1
ATOM 8984 N N . LEU B 1 238 ? 5.638 -20.163 -38.364 1 90.99 238 LEU B N 1
ATOM 8985 C CA . LEU B 1 238 ? 6.708 -21.137 -38.172 1 90.99 238 LEU B CA 1
ATOM 8986 C C . LEU B 1 238 ? 6.299 -22.505 -38.706 1 90.99 238 LEU B C 1
ATOM 8988 O O . LEU B 1 238 ? 5.216 -23.002 -38.389 1 90.99 238 LEU B O 1
ATOM 8992 N N . GLU B 1 239 ? 7.124 -23.072 -39.537 1 91.04 239 GLU B N 1
ATOM 8993 C CA . GLU B 1 239 ? 6.864 -24.396 -40.095 1 91.04 239 GLU B CA 1
ATOM 8994 C C . GLU B 1 239 ? 7.575 -25.482 -39.293 1 91.04 239 GLU B C 1
ATOM 8996 O O . GLU B 1 239 ? 8.789 -25.417 -39.09 1 91.04 239 GLU B O 1
ATOM 9001 N N . VAL B 1 240 ? 6.799 -26.461 -38.9 1 94.33 240 VAL B N 1
ATOM 9002 C CA . VAL B 1 240 ? 7.346 -27.613 -38.191 1 94.33 240 VAL B CA 1
ATOM 9003 C C . VAL B 1 240 ? 7.458 -28.801 -39.143 1 94.33 240 VAL B C 1
ATOM 9005 O O . VAL B 1 240 ? 6.483 -29.17 -39.803 1 94.33 240 VAL B O 1
ATOM 9008 N N . PRO B 1 241 ? 8.633 -29.436 -39.194 1 94.38 241 PRO B N 1
ATOM 9009 C CA . PRO B 1 241 ? 8.789 -30.591 -40.081 1 94.38 241 PRO B CA 1
ATOM 9010 C C . PRO B 1 241 ? 7.762 -31.688 -39.809 1 94.38 241 PRO B C 1
ATOM 9012 O O . PRO B 1 241 ? 7.351 -31.882 -38.662 1 94.38 241 PRO B O 1
ATOM 9015 N N . ASP B 1 242 ? 7.386 -32.489 -40.848 1 92.35 242 ASP B N 1
ATOM 9016 C CA . ASP B 1 242 ? 6.309 -33.473 -40.79 1 92.35 242 ASP B CA 1
ATOM 9017 C C . ASP B 1 242 ? 6.645 -34.598 -39.814 1 92.35 242 ASP B C 1
ATOM 9019 O O . ASP B 1 242 ? 5.747 -35.249 -39.275 1 92.35 242 ASP B O 1
ATOM 9023 N N . ASP B 1 243 ? 7.912 -34.817 -39.634 1 95.25 243 ASP B N 1
ATOM 9024 C CA . ASP B 1 243 ? 8.315 -35.93 -38.78 1 95.25 243 ASP B CA 1
ATOM 9025 C C . ASP B 1 243 ? 8.628 -35.45 -37.365 1 95.25 243 ASP B C 1
ATOM 9027 O O . ASP B 1 243 ? 9.244 -36.174 -36.58 1 95.25 243 ASP B O 1
ATOM 9031 N N . VAL B 1 244 ? 8.301 -34.207 -37.057 1 96.79 244 VAL B N 1
ATOM 9032 C CA . VAL B 1 244 ? 8.45 -33.642 -35.72 1 96.79 244 VAL B CA 1
ATOM 9033 C C . VAL B 1 244 ? 7.074 -33.381 -35.112 1 96.79 244 VAL B C 1
ATOM 9035 O O . VAL B 1 244 ? 6.246 -32.688 -35.709 1 96.79 244 VAL B O 1
ATOM 9038 N N . THR B 1 245 ? 6.817 -33.92 -33.967 1 97.14 245 THR B N 1
ATOM 9039 C CA . THR B 1 245 ? 5.553 -33.686 -33.277 1 97.14 245 THR B CA 1
ATOM 9040 C C . THR B 1 245 ? 5.452 -32.237 -32.81 1 97.14 245 THR B C 1
ATOM 9042 O O . THR B 1 245 ? 6.401 -31.695 -32.24 1 97.14 245 THR B O 1
ATOM 9045 N N . VAL B 1 246 ? 4.334 -31.55 -32.997 1 96.74 246 VAL B N 1
ATOM 9046 C CA . VAL B 1 246 ? 4.082 -30.207 -32.487 1 96.74 246 VAL B CA 1
ATOM 9047 C C . VAL B 1 246 ? 3.512 -30.289 -31.072 1 96.74 246 VAL B C 1
ATOM 9049 O O . VAL B 1 246 ? 2.415 -30.814 -30.869 1 96.74 246 VAL B O 1
ATOM 9052 N N . LEU B 1 247 ? 4.206 -29.819 -30.124 1 97.65 247 LEU B N 1
ATOM 9053 C CA . LEU B 1 247 ? 3.724 -29.834 -28.747 1 97.65 247 LEU B CA 1
ATOM 9054 C C . LEU B 1 247 ? 3.211 -28.458 -28.336 1 97.65 247 LEU B C 1
ATOM 9056 O O . LEU B 1 247 ? 4 -27.568 -28.01 1 97.65 247 LEU B O 1
ATOM 9060 N N . PHE B 1 248 ? 1.942 -28.293 -28.28 1 96.48 248 PHE B N 1
ATOM 9061 C CA . PHE B 1 248 ? 1.348 -27.05 -27.802 1 96.48 248 PHE B CA 1
ATOM 9062 C C . PHE B 1 248 ? 1.355 -26.997 -26.279 1 96.48 248 PHE B C 1
ATOM 9064 O O . PHE B 1 248 ? 1.618 -28.004 -25.618 1 96.48 248 PHE B O 1
ATOM 9071 N N . ALA B 1 249 ? 1.13 -25.842 -25.755 1 95.35 249 ALA B N 1
ATOM 9072 C CA . ALA B 1 249 ? 1.119 -25.681 -24.304 1 95.35 249 ALA B CA 1
ATOM 9073 C C . ALA B 1 249 ? -0.149 -24.969 -23.841 1 95.35 249 ALA B C 1
ATOM 9075 O O . ALA B 1 249 ? -0.795 -24.267 -24.623 1 95.35 249 ALA B O 1
ATOM 9076 N N . ASP B 1 250 ? -0.503 -25.185 -22.594 1 96.28 250 ASP B N 1
ATOM 9077 C CA . ASP B 1 250 ? -1.498 -24.323 -21.963 1 96.28 250 ASP B CA 1
ATOM 9078 C C . ASP B 1 250 ? -0.888 -22.98 -21.567 1 96.28 250 ASP B C 1
ATOM 9080 O O . ASP B 1 250 ? 0.272 -22.703 -21.879 1 96.28 250 ASP B O 1
ATOM 9084 N N . ASP B 1 251 ? -1.614 -22.083 -20.981 1 94.93 251 ASP B N 1
ATOM 9085 C CA . ASP B 1 251 ? -1.158 -20.747 -20.609 1 94.93 251 ASP B CA 1
ATOM 9086 C C . ASP B 1 251 ? -0.482 -20.759 -19.24 1 94.93 251 ASP B C 1
ATOM 9088 O O . ASP B 1 251 ? -0.402 -19.726 -18.572 1 94.93 251 ASP B O 1
ATOM 9092 N N . ASN B 1 252 ? -0.163 -21.97 -18.733 1 94.83 252 ASN B N 1
ATOM 9093 C CA . ASN B 1 252 ? 0.468 -22.195 -17.437 1 94.83 252 ASN B CA 1
ATOM 9094 C C . ASN B 1 252 ? -0.563 -22.249 -16.313 1 94.83 252 ASN B C 1
ATOM 9096 O O . ASN B 1 252 ? -0.235 -22.609 -15.181 1 94.83 252 ASN B O 1
ATOM 9100 N N . TYR B 1 253 ? -1.803 -21.887 -16.596 1 96.02 253 TYR B N 1
ATOM 9101 C CA . TYR B 1 253 ? -2.877 -21.908 -15.609 1 96.02 253 TYR B CA 1
ATOM 9102 C C . TYR B 1 253 ? -3.992 -22.856 -16.035 1 96.02 253 TYR B C 1
ATOM 9104 O O . TYR B 1 253 ? -5.141 -22.699 -15.617 1 96.02 253 TYR B O 1
ATOM 9112 N N . GLY B 1 254 ? -3.655 -23.731 -16.952 1 96.39 254 GLY B N 1
ATOM 9113 C CA . GLY B 1 254 ? -4.555 -24.822 -17.291 1 96.39 254 GLY B CA 1
ATOM 9114 C C . GLY B 1 254 ? -5.497 -24.485 -18.432 1 96.39 254 GLY B C 1
ATOM 9115 O O . GLY B 1 254 ? -6.49 -25.182 -18.65 1 96.39 254 GLY B O 1
ATOM 9116 N N . ASN B 1 255 ? -5.223 -23.414 -19.217 1 97.05 255 ASN B N 1
ATOM 9117 C CA . ASN B 1 255 ? -6.035 -23.081 -20.382 1 97.05 255 ASN B CA 1
ATOM 9118 C C . ASN B 1 255 ? -5.267 -23.305 -21.682 1 97.05 255 ASN B C 1
ATOM 9120 O O . ASN B 1 255 ? -4.257 -22.645 -21.933 1 97.05 255 ASN B O 1
ATOM 9124 N N . ILE B 1 256 ? -5.784 -24.151 -22.473 1 96.28 256 ILE B N 1
ATOM 9125 C CA . ILE B 1 256 ? -5.112 -24.509 -23.717 1 96.28 256 ILE B CA 1
ATOM 9126 C C . ILE B 1 256 ? -5.073 -23.299 -24.649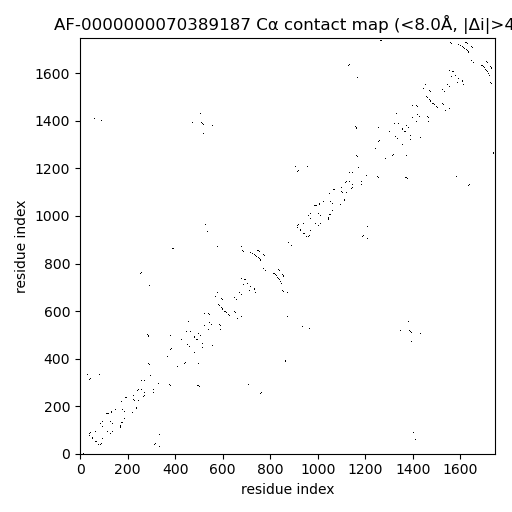 1 96.28 256 ILE B C 1
ATOM 9128 O O . ILE B 1 256 ? -6.073 -22.594 -24.803 1 96.28 256 ILE B O 1
ATOM 9132 N N . MET B 1 257 ? -3.968 -23.069 -25.26 1 93.82 257 MET B N 1
ATOM 9133 C CA . MET B 1 257 ? -3.769 -21.902 -26.115 1 93.82 257 MET B CA 1
ATOM 9134 C C . MET B 1 257 ? -3.948 -22.268 -27.584 1 93.82 257 MET B C 1
ATOM 9136 O O . MET B 1 257 ? -4.31 -21.418 -28.4 1 93.82 257 MET B O 1
ATOM 9140 N N . SER B 1 258 ? -3.604 -23.565 -27.889 1 94 258 SER B N 1
ATOM 9141 C CA . SER B 1 258 ? -3.685 -24.012 -29.275 1 94 258 SER B CA 1
ATOM 9142 C C . SER B 1 258 ? -3.809 -25.53 -29.36 1 94 258 SER B C 1
ATOM 9144 O O . SER B 1 258 ? -3.389 -26.244 -28.448 1 94 258 SER B O 1
ATOM 9146 N N . VAL B 1 259 ? -4.418 -25.965 -30.398 1 95.35 259 VAL B N 1
ATOM 9147 C CA . VAL B 1 259 ? -4.506 -27.373 -30.77 1 95.35 259 VAL B CA 1
ATOM 9148 C C . VAL B 1 259 ? -4.152 -27.541 -32.246 1 95.35 259 VAL B C 1
ATOM 9150 O O . VAL B 1 259 ? -3.923 -26.556 -32.951 1 95.35 259 VAL B O 1
ATOM 9153 N N . LEU B 1 260 ? -4.005 -28.72 -32.634 1 93.38 260 LEU B N 1
ATOM 9154 C CA . LEU B 1 260 ? -3.745 -28.989 -34.044 1 93.38 260 LEU B CA 1
ATOM 9155 C C . LEU B 1 260 ? -4.895 -28.491 -34.914 1 93.38 260 LEU B C 1
ATOM 9157 O O . LEU B 1 260 ? -6.034 -28.936 -34.759 1 93.38 260 LEU B O 1
ATOM 9161 N N . PRO B 1 261 ? -4.594 -27.559 -35.781 1 88.21 261 PRO B N 1
ATOM 9162 C CA . PRO B 1 261 ? -5.675 -27.04 -36.623 1 88.21 261 PRO B CA 1
ATOM 9163 C C . PRO B 1 261 ? -6.305 -28.117 -37.503 1 88.21 261 PRO B C 1
ATOM 9165 O O . PRO B 1 261 ? -5.619 -29.045 -37.936 1 88.21 261 PRO B O 1
ATOM 9168 N N . PRO B 1 262 ? -7.543 -27.917 -37.844 1 86.76 262 PRO B N 1
ATOM 9169 C CA . PRO B 1 262 ? -8.245 -28.908 -38.662 1 86.76 262 PRO B CA 1
ATOM 9170 C C . PRO B 1 262 ? -7.552 -29.169 -39.997 1 86.76 262 PRO B C 1
ATOM 9172 O O . PRO B 1 262 ? -7.546 -30.304 -40.482 1 86.76 262 PRO B O 1
ATOM 9175 N N . GLU B 1 263 ? -6.938 -28.178 -40.527 1 84.12 263 GLU B N 1
ATOM 9176 C CA . GLU B 1 263 ? -6.298 -28.314 -41.832 1 84.12 263 GLU B CA 1
ATOM 9177 C C . GLU B 1 263 ? -4.99 -29.094 -41.727 1 84.12 263 GLU B C 1
ATOM 9179 O O . GLU B 1 263 ? -4.453 -29.554 -42.737 1 84.12 263 GLU B O 1
ATOM 9184 N N . ARG B 1 264 ? -4.587 -29.296 -40.532 1 85.53 264 ARG B N 1
ATOM 9185 C CA . ARG B 1 264 ? -3.307 -29.964 -40.324 1 85.53 264 ARG B CA 1
ATOM 9186 C C . ARG B 1 264 ? -3.49 -31.277 -39.572 1 85.53 264 ARG B C 1
ATOM 9188 O O . ARG B 1 264 ? -2.546 -31.789 -38.966 1 85.53 264 ARG B O 1
ATOM 9195 N N . GLN B 1 265 ? -4.65 -31.744 -39.608 1 82.46 265 GLN B N 1
ATOM 9196 C CA . GLN B 1 265 ? -4.944 -32.97 -38.873 1 82.46 265 GLN B CA 1
ATOM 9197 C C . GLN B 1 265 ? -4.143 -34.147 -39.422 1 82.46 265 GLN B C 1
ATOM 9199 O O . GLN B 1 265 ? -3.964 -35.156 -38.738 1 82.46 265 GLN B O 1
ATOM 9204 N N . GLY B 1 266 ? -3.52 -33.947 -40.544 1 81.29 266 GLY B N 1
ATOM 9205 C CA . GLY B 1 266 ? -2.726 -34.989 -41.175 1 81.29 266 GLY B CA 1
ATOM 9206 C C . GLY B 1 266 ? -1.239 -34.85 -40.909 1 81.29 266 GLY B C 1
ATOM 9207 O O . GLY B 1 266 ? -0.427 -35.566 -41.499 1 81.29 266 GLY B O 1
ATOM 9208 N N . HIS B 1 267 ? -0.933 -33.952 -40 1 89.72 267 HIS B N 1
ATOM 9209 C CA . HIS B 1 267 ? 0.479 -33.862 -39.647 1 89.72 267 HIS B CA 1
ATOM 9210 C C . HIS B 1 267 ? 1.025 -35.216 -39.207 1 89.72 267 HIS B C 1
ATOM 9212 O O . HIS B 1 267 ? 0.553 -35.79 -38.223 1 89.72 267 HIS B O 1
ATOM 9218 N N . LYS B 1 268 ? 1.929 -35.673 -39.843 1 90.63 268 LYS B N 1
ATOM 9219 C CA . LYS B 1 268 ? 2.347 -37.068 -39.748 1 90.63 268 LYS B CA 1
ATOM 9220 C C . LYS B 1 268 ? 2.77 -37.42 -38.325 1 90.63 268 LYS B C 1
ATOM 9222 O O . LYS B 1 268 ? 2.366 -38.453 -37.789 1 90.63 268 LYS B O 1
ATOM 9227 N N . ALA B 1 269 ? 3.596 -36.613 -37.72 1 94.55 269 ALA B N 1
ATOM 9228 C CA . ALA B 1 269 ? 4.12 -36.911 -36.39 1 94.55 269 ALA B CA 1
ATOM 9229 C C . ALA B 1 269 ? 3.111 -36.54 -35.307 1 94.55 269 ALA B C 1
ATOM 9231 O O . ALA B 1 269 ? 3.337 -36.801 -34.123 1 94.55 269 ALA B O 1
ATOM 9232 N N . GLY B 1 270 ? 1.974 -35.903 -35.72 1 94.97 270 GLY B N 1
ATOM 9233 C CA . GLY B 1 270 ? 0.904 -35.555 -34.798 1 94.97 270 GLY B CA 1
ATOM 9234 C C . GLY B 1 270 ? 1.225 -34.348 -33.938 1 94.97 270 GLY B C 1
ATOM 9235 O O . GLY B 1 270 ? 2.107 -33.555 -34.277 1 94.97 270 GLY B O 1
ATOM 9236 N N . ALA B 1 271 ? 0.386 -34.12 -32.896 1 96.82 271 ALA B N 1
ATOM 9237 C CA . ALA B 1 271 ? 0.528 -33.007 -31.962 1 96.82 271 ALA B CA 1
ATOM 9238 C C . ALA B 1 271 ? 0.163 -33.431 -30.543 1 96.82 271 ALA B C 1
ATOM 9240 O O . ALA B 1 271 ? -0.44 -34.488 -30.34 1 96.82 271 ALA B O 1
ATOM 9241 N N . GLY B 1 272 ? 0.634 -32.618 -29.557 1 97.68 272 GLY B N 1
ATOM 9242 C CA . GLY B 1 272 ? 0.365 -32.912 -28.158 1 97.68 272 GLY B CA 1
ATOM 9243 C C . GLY B 1 272 ? 0.201 -31.667 -27.307 1 97.68 272 GLY B C 1
ATOM 9244 O O . GLY B 1 272 ? 0.108 -30.557 -27.834 1 97.68 272 GLY B O 1
ATOM 9245 N N . ILE B 1 273 ? 0.082 -31.892 -25.954 1 98.32 273 ILE B N 1
ATOM 9246 C CA . ILE B 1 273 ? -0.133 -30.798 -25.013 1 98.32 273 ILE B CA 1
ATOM 9247 C C . ILE B 1 273 ? 0.884 -30.888 -23.877 1 98.32 273 ILE B C 1
ATOM 9249 O O . ILE B 1 273 ? 1.07 -31.954 -23.285 1 98.32 273 ILE B O 1
ATOM 9253 N N . TYR B 1 274 ? 1.556 -29.828 -23.662 1 97.83 274 TYR B N 1
ATOM 9254 C CA . TYR B 1 274 ? 2.264 -29.56 -22.415 1 97.83 274 TYR B CA 1
ATOM 9255 C C . TYR B 1 274 ? 1.367 -28.827 -21.425 1 97.83 274 TYR B C 1
ATOM 9257 O O . TYR B 1 274 ? 1.019 -27.663 -21.638 1 97.83 274 TYR B O 1
ATOM 9265 N N . TYR B 1 275 ? 0.952 -29.482 -20.294 1 97.91 275 TYR B N 1
ATOM 9266 C CA . TYR B 1 275 ? -0.066 -28.999 -19.367 1 97.91 275 TYR B CA 1
ATOM 9267 C C . TYR B 1 275 ? 0.53 -28.737 -17.99 1 97.91 275 TYR B C 1
ATOM 9269 O O . TYR B 1 275 ? 1.568 -29.303 -17.638 1 97.91 275 TYR B O 1
ATOM 9277 N N . HIS B 1 276 ? -0.128 -27.868 -17.2 1 97.27 276 HIS B N 1
ATOM 9278 C CA . HIS B 1 276 ? 0.434 -27.484 -15.911 1 97.27 276 HIS B CA 1
ATOM 9279 C C . HIS B 1 276 ? -0.549 -27.757 -14.777 1 97.27 276 HIS B C 1
ATOM 9281 O O . HIS B 1 276 ? -1.723 -27.393 -14.867 1 97.27 276 HIS B O 1
ATOM 9287 N N . VAL B 1 277 ? -0.078 -28.371 -13.699 1 97.47 277 VAL B N 1
ATOM 9288 C CA . VAL B 1 277 ? -0.788 -28.374 -12.424 1 97.47 277 VAL B CA 1
ATOM 9289 C C . VAL B 1 277 ? 0.083 -27.732 -11.347 1 97.47 277 VAL B C 1
ATOM 9291 O O . VAL B 1 277 ? -0.317 -27.653 -10.183 1 97.47 277 VAL B O 1
ATOM 9294 N N . ASP B 1 278 ? 1.282 -27.308 -11.718 1 96.15 278 ASP B N 1
ATOM 9295 C CA . ASP B 1 278 ? 2.269 -26.532 -10.973 1 96.15 278 ASP B CA 1
ATOM 9296 C C . ASP B 1 278 ? 2.996 -25.547 -11.886 1 96.15 278 ASP B C 1
ATOM 9298 O O . ASP B 1 278 ? 3.243 -25.844 -13.057 1 96.15 278 ASP B O 1
ATOM 9302 N N . TYR B 1 279 ? 3.375 -24.341 -11.346 1 93.62 279 TYR B N 1
ATOM 9303 C CA . TYR B 1 279 ? 3.911 -23.331 -12.251 1 93.62 279 TYR B CA 1
ATOM 9304 C C . TYR B 1 279 ? 4.755 -22.313 -11.494 1 93.62 279 TYR B C 1
ATOM 9306 O O . TYR B 1 279 ? 4.436 -21.955 -10.358 1 93.62 279 TYR B O 1
ATOM 9314 N N . VAL B 1 280 ? 5.889 -21.888 -12.113 1 90.74 280 VAL B N 1
ATOM 9315 C CA . VAL B 1 280 ? 6.712 -20.777 -11.645 1 90.74 280 VAL B CA 1
ATOM 9316 C C . VAL B 1 280 ? 6.682 -19.644 -12.668 1 90.74 280 VAL B C 1
ATOM 9318 O O . VAL B 1 280 ? 7.08 -19.829 -13.82 1 90.74 280 VAL B O 1
ATOM 9321 N N . GLY B 1 281 ? 6.191 -18.533 -12.343 1 88.5 281 GLY B N 1
ATOM 9322 C CA . GLY B 1 281 ? 6.168 -17.402 -13.257 1 88.5 281 GLY B CA 1
ATOM 9323 C C . GLY B 1 281 ? 5.039 -16.429 -12.973 1 88.5 281 GLY B C 1
ATOM 9324 O O . GLY B 1 281 ? 4.542 -16.357 -11.847 1 88.5 281 GLY B O 1
ATOM 9325 N N . PHE B 1 282 ? 4.647 -15.695 -13.907 1 89.63 282 PHE B N 1
ATOM 9326 C CA . PHE B 1 282 ? 3.602 -14.686 -13.773 1 89.63 282 PHE B CA 1
ATOM 9327 C C . PHE B 1 282 ? 2.222 -15.314 -13.926 1 89.63 282 PHE B C 1
ATOM 9329 O O . PHE B 1 282 ? 2.062 -16.311 -14.634 1 89.63 282 PHE B O 1
ATOM 9336 N N . PRO B 1 283 ? 1.271 -14.715 -13.472 1 92.11 283 PRO B N 1
ATOM 9337 C CA . PRO B 1 283 ? 1.278 -13.579 -12.548 1 92.11 283 PRO B CA 1
ATOM 9338 C C . PRO B 1 283 ? 1.78 -13.954 -11.155 1 92.11 283 PRO B C 1
ATOM 9340 O O . PRO B 1 283 ? 2.17 -13.078 -10.379 1 92.11 283 PRO B O 1
ATOM 9343 N N . ARG B 1 284 ? 1.661 -15.292 -10.826 1 94.37 284 ARG B N 1
ATOM 9344 C CA . ARG B 1 284 ? 2.146 -15.848 -9.567 1 94.37 284 ARG B CA 1
ATOM 9345 C C . ARG B 1 284 ? 2.495 -17.324 -9.718 1 94.37 284 ARG B C 1
ATOM 9347 O O . ARG B 1 284 ? 1.774 -18.073 -10.382 1 94.37 284 ARG B O 1
ATOM 9354 N N . ASP B 1 285 ? 3.548 -17.681 -9.12 1 93.25 285 ASP B N 1
ATOM 9355 C CA . ASP B 1 285 ? 3.821 -19.114 -9.064 1 93.25 285 ASP B CA 1
ATOM 9356 C C . ASP B 1 285 ? 2.833 -19.825 -8.142 1 93.25 285 ASP B C 1
ATOM 9358 O O . ASP B 1 285 ? 2.331 -19.231 -7.185 1 93.25 285 ASP B O 1
ATOM 9362 N N . TYR B 1 286 ? 2.44 -21.002 -8.37 1 95.37 286 TYR B N 1
ATOM 9363 C CA . TYR B 1 286 ? 1.635 -21.833 -7.482 1 95.37 286 TYR B CA 1
ATOM 9364 C C . TYR B 1 286 ? 2.223 -23.233 -7.363 1 95.37 286 TYR B C 1
ATOM 9366 O O . TYR B 1 286 ? 1.911 -24.115 -8.167 1 95.37 286 TYR B O 1
ATOM 9374 N N . LYS B 1 287 ? 3.018 -23.43 -6.267 1 94.26 287 LYS B N 1
ATOM 9375 C CA . LYS B 1 287 ? 3.831 -24.625 -6.066 1 94.26 287 LYS B CA 1
ATOM 9376 C C . LYS B 1 287 ? 3.506 -25.294 -4.734 1 94.26 287 LYS B C 1
ATOM 9378 O O . LYS B 1 287 ? 3.943 -26.418 -4.474 1 94.26 287 LYS B O 1
ATOM 9383 N N . TRP B 1 288 ? 2.755 -24.629 -3.95 1 95.91 288 TRP B N 1
ATOM 9384 C CA . TRP B 1 288 ? 2.692 -25.023 -2.546 1 95.91 288 TRP B CA 1
ATOM 9385 C C . TRP B 1 288 ? 1.697 -26.16 -2.344 1 95.91 288 TRP B C 1
ATOM 9387 O O . TRP B 1 288 ? 2.016 -27.167 -1.707 1 95.91 288 TRP B O 1
ATOM 9397 N N . ILE B 1 289 ? 0.508 -26.052 -2.968 1 97.44 289 ILE B N 1
ATOM 9398 C CA . ILE B 1 289 ? -0.568 -26.975 -2.625 1 97.44 289 ILE B CA 1
ATOM 9399 C C . ILE B 1 289 ? -1.47 -27.19 -3.839 1 97.44 289 ILE B C 1
ATOM 9401 O O . ILE B 1 289 ? -1.447 -26.399 -4.785 1 97.44 289 ILE B O 1
ATOM 9405 N N . ASN B 1 290 ? -2.267 -28.24 -3.822 1 97.5 290 ASN B N 1
ATOM 9406 C CA . ASN B 1 290 ? -3.171 -28.589 -4.912 1 97.5 290 ASN B CA 1
ATOM 9407 C C . ASN B 1 290 ? -4.287 -27.559 -5.066 1 97.5 290 ASN B C 1
ATOM 9409 O O . ASN B 1 290 ? -5.082 -27.356 -4.147 1 97.5 290 ASN B O 1
ATOM 9413 N N . THR B 1 291 ? -4.388 -26.921 -6.207 1 97.6 291 THR B N 1
ATOM 9414 C CA . THR B 1 291 ? -5.452 -25.966 -6.496 1 97.6 291 THR B CA 1
ATOM 9415 C C . THR B 1 291 ? -6.096 -26.266 -7.846 1 97.6 291 THR B C 1
ATOM 9417 O O . THR B 1 291 ? -6.611 -25.362 -8.509 1 97.6 291 THR B O 1
ATOM 9420 N N . VAL B 1 292 ? -6.105 -27.504 -8.266 1 97.61 292 VAL B N 1
ATOM 9421 C CA . VAL B 1 292 ? -6.504 -27.899 -9.613 1 97.61 292 VAL B CA 1
ATOM 9422 C C . VAL B 1 292 ? -7.97 -28.327 -9.612 1 97.61 292 VAL B C 1
ATOM 9424 O O . VAL B 1 292 ? -8.404 -29.077 -8.735 1 97.61 292 VAL B O 1
ATOM 9427 N N . ASN B 1 293 ? -8.713 -27.902 -10.515 1 97.41 293 ASN B N 1
ATOM 9428 C CA . ASN B 1 293 ? -10.107 -28.282 -10.723 1 97.41 293 ASN B CA 1
ATOM 9429 C C . ASN B 1 293 ? -10.235 -29.4 -11.754 1 97.41 293 ASN B C 1
ATOM 9431 O O . ASN B 1 293 ? -9.964 -29.192 -12.938 1 97.41 293 ASN B O 1
ATOM 9435 N N . PRO B 1 294 ? -10.68 -30.532 -11.352 1 98.14 294 PRO B N 1
ATOM 9436 C CA . PRO B 1 294 ? -10.742 -31.664 -12.28 1 98.14 294 PRO B CA 1
ATOM 9437 C C . PRO B 1 294 ? -11.723 -31.434 -13.427 1 98.14 294 PRO B C 1
ATOM 9439 O O . PRO B 1 294 ? -11.529 -31.961 -14.525 1 98.14 294 PRO B O 1
ATOM 9442 N N . ALA B 1 295 ? -12.777 -30.696 -13.186 1 98.07 295 ALA B N 1
ATOM 9443 C CA . ALA B 1 295 ? -13.72 -30.389 -14.259 1 98.07 295 ALA B CA 1
ATOM 9444 C C . ALA B 1 295 ? -13.057 -29.554 -15.35 1 98.07 295 ALA B C 1
ATOM 9446 O O . ALA B 1 295 ? -13.281 -29.786 -16.54 1 98.07 295 ALA B O 1
ATOM 9447 N N . LYS B 1 296 ? -12.286 -28.618 -14.945 1 97.71 296 LYS B N 1
ATOM 9448 C CA . LYS B 1 296 ? -11.554 -27.797 -15.905 1 97.71 296 LYS B CA 1
ATOM 9449 C C . LYS B 1 296 ? -10.535 -28.63 -16.677 1 97.71 296 LYS B C 1
ATOM 9451 O O . LYS B 1 296 ? -10.39 -28.475 -17.891 1 97.71 296 LYS B O 1
ATOM 9456 N N . THR B 1 297 ? -9.844 -29.47 -15.958 1 98.32 297 THR B N 1
ATOM 9457 C CA . THR B 1 297 ? -8.882 -30.347 -16.616 1 98.32 297 THR B CA 1
ATOM 9458 C C . THR B 1 297 ? -9.563 -31.188 -17.691 1 98.32 297 THR B C 1
ATOM 9460 O O . THR B 1 297 ? -9.058 -31.302 -18.81 1 98.32 297 THR B O 1
ATOM 9463 N N . TRP B 1 298 ? -10.646 -31.774 -17.339 1 98.47 298 TRP B N 1
ATOM 9464 C CA . TRP B 1 298 ? -11.377 -32.584 -18.308 1 98.47 298 TRP B CA 1
ATOM 9465 C C . TRP B 1 298 ? -11.76 -31.758 -19.531 1 98.47 298 TRP B C 1
ATOM 9467 O O . TRP B 1 298 ? -11.572 -32.196 -20.668 1 98.47 298 TRP B O 1
ATOM 9477 N N . ASP B 1 299 ? -12.323 -30.608 -19.301 1 98.02 299 ASP B N 1
ATOM 9478 C CA . ASP B 1 299 ? -12.782 -29.74 -20.381 1 98.02 299 ASP B CA 1
ATOM 9479 C C . ASP B 1 299 ? -11.641 -29.406 -21.34 1 98.02 299 ASP B C 1
ATOM 9481 O O . ASP B 1 299 ? -11.785 -29.542 -22.556 1 98.02 299 ASP B O 1
ATOM 9485 N N . GLN B 1 300 ? -10.526 -28.993 -20.851 1 98.09 300 GLN B N 1
ATOM 9486 C CA . GLN B 1 300 ? -9.38 -28.577 -21.653 1 98.09 300 GLN B CA 1
ATOM 9487 C C . GLN B 1 300 ? -8.782 -29.759 -22.412 1 98.09 300 GLN B C 1
ATOM 9489 O O . GLN B 1 300 ? -8.438 -29.637 -23.59 1 98.09 300 GLN B O 1
ATOM 9494 N N . MET B 1 301 ? -8.735 -30.863 -21.744 1 98.35 301 MET B N 1
ATOM 9495 C CA . MET B 1 301 ? -8.163 -32.029 -22.411 1 98.35 301 MET B CA 1
ATOM 9496 C C . MET B 1 301 ? -9.15 -32.625 -23.408 1 98.35 301 MET B C 1
ATOM 9498 O O . MET B 1 301 ? -8.748 -33.291 -24.364 1 98.35 301 MET B O 1
ATOM 9502 N N . ASN B 1 302 ? -10.403 -32.438 -23.149 1 97.9 302 ASN B N 1
ATOM 9503 C CA . ASN B 1 302 ? -11.39 -32.81 -24.158 1 97.9 302 ASN B CA 1
ATOM 9504 C C . ASN B 1 302 ? -11.196 -32.022 -25.45 1 97.9 302 ASN B C 1
ATOM 9506 O O . ASN B 1 302 ? -11.366 -32.563 -26.544 1 97.9 302 ASN B O 1
ATOM 9510 N N . ILE B 1 303 ? -10.89 -30.729 -25.322 1 97.23 303 ILE B N 1
ATOM 9511 C CA . ILE B 1 303 ? -10.584 -29.912 -26.491 1 97.23 303 ILE B CA 1
ATOM 9512 C C . ILE B 1 303 ? -9.39 -30.505 -27.236 1 97.23 303 ILE B C 1
ATOM 9514 O O . ILE B 1 303 ? -9.444 -30.703 -28.452 1 97.23 303 ILE B O 1
ATOM 9518 N N . ALA B 1 304 ? -8.363 -30.851 -26.546 1 97.4 304 ALA B N 1
ATOM 9519 C CA . ALA B 1 304 ? -7.177 -31.449 -27.152 1 97.4 304 ALA B CA 1
ATOM 9520 C C . ALA B 1 304 ? -7.53 -32.734 -27.895 1 97.4 304 ALA B C 1
ATOM 9522 O O . ALA B 1 304 ? -7.122 -32.927 -29.043 1 97.4 304 ALA B O 1
ATOM 9523 N N . ARG B 1 305 ? -8.285 -33.616 -27.237 1 96.57 305 ARG B N 1
ATOM 9524 C CA . ARG B 1 305 ? -8.683 -34.892 -27.822 1 96.57 305 ARG B CA 1
ATOM 9525 C C . ARG B 1 305 ? -9.552 -34.681 -29.057 1 96.57 305 ARG B C 1
ATOM 9527 O O . ARG B 1 305 ? -9.405 -35.391 -30.055 1 96.57 305 ARG B O 1
ATOM 9534 N N . SER B 1 306 ? -10.411 -33.709 -29.001 1 95.41 306 SER B N 1
ATOM 9535 C CA . SER B 1 306 ? -11.364 -33.451 -30.075 1 95.41 306 SER B CA 1
ATOM 9536 C C . SER B 1 306 ? -10.654 -32.993 -31.345 1 95.41 306 SER B C 1
ATOM 9538 O O . SER B 1 306 ? -11.17 -33.172 -32.45 1 95.41 306 SER B O 1
ATOM 9540 N N . PHE B 1 307 ? -9.501 -32.489 -31.253 1 95.38 307 PHE B N 1
ATOM 9541 C CA . PHE B 1 307 ? -8.758 -32.009 -32.413 1 95.38 307 PHE B CA 1
ATOM 9542 C C . PHE B 1 307 ? -7.516 -32.859 -32.65 1 95.38 307 PHE B C 1
ATOM 9544 O O . PHE B 1 307 ? -6.499 -32.359 -33.136 1 95.38 307 PHE B O 1
ATOM 9551 N N . ASN B 1 308 ? -7.57 -33.995 -32.162 1 94.5 308 ASN B N 1
ATOM 9552 C CA . ASN B 1 308 ? -6.561 -35.019 -32.411 1 94.5 308 ASN B CA 1
ATOM 9553 C C . ASN B 1 308 ? -5.173 -34.556 -31.975 1 94.5 308 ASN B C 1
ATOM 9555 O O . ASN B 1 308 ? -4.192 -34.76 -32.693 1 94.5 308 ASN B O 1
ATOM 9559 N N . THR B 1 309 ? -5.107 -33.848 -30.974 1 97.19 309 THR B N 1
ATOM 9560 C CA . THR B 1 309 ? -3.858 -33.421 -30.354 1 97.19 309 THR B CA 1
ATOM 9561 C C . THR B 1 309 ? -3.469 -34.363 -29.217 1 97.19 309 THR B C 1
ATOM 9563 O O . THR B 1 309 ? -3.492 -33.975 -28.047 1 97.19 309 THR B O 1
ATOM 9566 N N . THR B 1 310 ? -3.113 -35.641 -29.59 1 97.29 310 THR B N 1
ATOM 9567 C CA . THR B 1 310 ? -3.049 -36.702 -28.592 1 97.29 310 THR B CA 1
ATOM 9568 C C . THR B 1 310 ? -1.769 -37.518 -28.75 1 97.29 310 THR B C 1
ATOM 9570 O O . THR B 1 310 ? -1.685 -38.65 -28.27 1 97.29 310 THR B O 1
ATOM 9573 N N . GLN B 1 311 ? -0.835 -36.998 -29.493 1 97.55 311 GLN B N 1
ATOM 9574 C CA . GLN B 1 311 ? 0.419 -37.733 -29.629 1 97.55 311 GLN B CA 1
ATOM 9575 C C . GLN B 1 311 ? 1.203 -37.729 -28.32 1 97.55 311 GLN B C 1
ATOM 9577 O O . GLN B 1 311 ? 1.805 -38.739 -27.948 1 97.55 311 GLN B O 1
ATOM 9582 N N . ILE B 1 312 ? 1.245 -36.598 -27.699 1 98.39 312 ILE B N 1
ATOM 9583 C CA . ILE B 1 312 ? 1.966 -36.408 -26.446 1 98.39 312 ILE B CA 1
ATOM 9584 C C . ILE B 1 312 ? 1.101 -35.615 -25.468 1 98.39 312 ILE B C 1
ATOM 9586 O O . ILE B 1 312 ? 0.559 -34.565 -25.82 1 98.39 312 ILE B O 1
ATOM 9590 N N . TRP B 1 313 ? 0.957 -36.084 -24.271 1 98.75 313 TRP B N 1
ATOM 9591 C CA . TRP B 1 313 ? 0.514 -35.283 -23.136 1 98.75 313 TRP B CA 1
ATOM 9592 C C . TRP B 1 313 ? 1.538 -35.324 -22.007 1 98.75 313 TRP B C 1
ATOM 9594 O O . TRP B 1 313 ? 1.792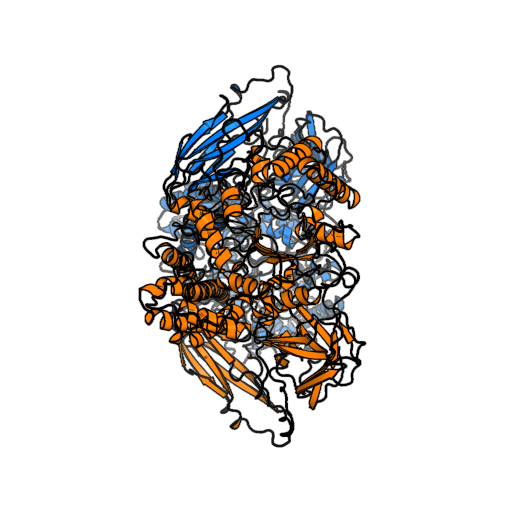 -36.384 -21.429 1 98.75 313 TRP B O 1
ATOM 9604 N N . ILE B 1 314 ? 2.169 -34.225 -21.738 1 98.28 314 ILE B N 1
ATOM 9605 C CA . ILE B 1 314 ? 3.156 -34.128 -20.669 1 98.28 314 ILE B CA 1
ATOM 9606 C C . ILE B 1 314 ? 2.665 -33.154 -19.6 1 98.28 314 ILE B C 1
ATOM 9608 O O . ILE B 1 314 ? 2.177 -32.067 -19.919 1 98.28 314 ILE B O 1
ATOM 9612 N N . LEU B 1 315 ? 2.741 -33.539 -18.313 1 98.39 315 LEU B N 1
ATOM 9613 C CA . LEU B 1 315 ? 2.196 -32.78 -17.193 1 98.39 315 LEU B CA 1
ATOM 9614 C C . LEU B 1 315 ? 3.313 -32.24 -16.308 1 98.39 315 LEU B C 1
ATOM 9616 O O . LEU B 1 315 ? 4.146 -33.005 -15.815 1 98.39 315 LEU B O 1
ATOM 9620 N N . ASN B 1 316 ? 3.323 -30.943 -16.164 1 97.51 316 ASN B N 1
ATOM 9621 C CA . ASN B 1 316 ? 4.175 -30.341 -15.143 1 97.51 316 ASN B CA 1
ATOM 9622 C C . ASN B 1 316 ? 3.634 -30.599 -13.74 1 97.51 316 ASN B C 1
ATOM 9624 O O . ASN B 1 316 ? 2.56 -30.11 -13.384 1 97.51 316 ASN B O 1
ATOM 9628 N N . ILE B 1 317 ? 4.392 -31.268 -12.941 1 96.73 317 ILE B N 1
ATOM 9629 C CA . ILE B 1 317 ? 3.838 -31.654 -11.648 1 96.73 317 ILE B CA 1
ATOM 9630 C C . ILE B 1 317 ? 4.712 -31.1 -10.525 1 96.73 317 ILE B C 1
ATOM 9632 O O . ILE B 1 317 ? 4.663 -31.587 -9.394 1 96.73 317 ILE B O 1
ATOM 9636 N N . GLY B 1 318 ? 5.568 -30.188 -10.847 1 94.01 318 GLY B N 1
ATOM 9637 C CA . GLY B 1 318 ? 6.447 -29.648 -9.822 1 94.01 318 GLY B CA 1
ATOM 9638 C C . GLY B 1 318 ? 7.193 -30.72 -9.05 1 94.01 318 GLY B C 1
ATOM 9639 O O . GLY B 1 318 ? 7.962 -31.488 -9.631 1 94.01 318 GLY B O 1
ATOM 9640 N N . THR B 1 319 ? 6.782 -30.919 -7.716 1 92.74 319 THR B N 1
ATOM 9641 C CA . THR B 1 319 ? 7.456 -31.87 -6.839 1 92.74 319 THR B CA 1
ATOM 9642 C C . THR B 1 319 ? 6.554 -33.064 -6.541 1 92.74 319 THR B C 1
ATOM 9644 O O . THR B 1 319 ? 6.836 -33.851 -5.635 1 92.74 319 THR B O 1
ATOM 9647 N N . LEU B 1 320 ? 5.45 -33.219 -7.212 1 95.32 320 LEU B N 1
ATOM 9648 C CA . LEU B 1 320 ? 4.446 -34.271 -7.089 1 95.32 320 LEU B CA 1
ATOM 9649 C C . LEU B 1 320 ? 3.557 -34.035 -5.873 1 95.32 320 LEU B C 1
ATOM 9651 O O . LEU B 1 320 ? 2.33 -34.003 -5.993 1 95.32 320 LEU B O 1
ATOM 9655 N N . LYS B 1 321 ? 4.107 -33.924 -4.64 1 94.71 321 LYS B N 1
ATOM 9656 C CA . LYS B 1 321 ? 3.28 -33.721 -3.454 1 94.71 321 LYS B CA 1
ATOM 9657 C C . LYS B 1 321 ? 2.943 -32.245 -3.265 1 94.71 321 LYS B C 1
ATOM 9659 O O . LYS B 1 321 ? 3.824 -31.386 -3.341 1 94.71 321 LYS B O 1
ATOM 9664 N N . PRO B 1 322 ? 1.771 -31.88 -3.093 1 95.29 322 PRO B N 1
ATOM 9665 C CA . PRO B 1 322 ? 0.625 -32.776 -2.928 1 95.29 322 PRO B CA 1
ATOM 9666 C C . PRO B 1 322 ? -0.284 -32.804 -4.155 1 95.29 322 PRO B C 1
ATOM 9668 O O . PRO B 1 322 ? -1.508 -32.726 -4.023 1 95.29 322 PRO B O 1
ATOM 9671 N N . LEU B 1 323 ? 0.251 -33.028 -5.265 1 97.61 323 LEU B N 1
ATOM 9672 C CA . LEU B 1 323 ? -0.493 -32.995 -6.52 1 97.61 323 LEU B CA 1
ATOM 9673 C C . LEU B 1 323 ? -0.784 -34.407 -7.016 1 97.61 323 LEU B C 1
ATOM 9675 O O . LEU B 1 323 ? -1.017 -34.615 -8.209 1 97.61 323 LEU B O 1
ATOM 9679 N N . GLU B 1 324 ? -0.826 -35.415 -6.146 1 98.08 324 GLU B N 1
ATOM 9680 C CA . GLU B 1 324 ? -1.017 -36.81 -6.531 1 98.08 324 GLU B CA 1
ATOM 9681 C C . GLU B 1 324 ? -2.363 -37.014 -7.22 1 98.08 324 GLU B C 1
ATOM 9683 O O . GLU B 1 324 ? -2.438 -37.661 -8.267 1 98.08 324 GLU B O 1
ATOM 9688 N N . MET B 1 325 ? -3.305 -36.38 -6.68 1 98.03 325 MET B N 1
ATOM 9689 C CA . MET B 1 325 ? -4.661 -36.583 -7.181 1 98.03 325 MET B CA 1
ATOM 9690 C C . MET B 1 325 ? -4.818 -35.995 -8.58 1 98.03 325 MET B C 1
ATOM 9692 O O . MET B 1 325 ? -5.212 -36.697 -9.512 1 98.03 325 MET B O 1
ATOM 9696 N N . PRO B 1 326 ? -4.502 -34.732 -8.807 1 98.14 326 PRO B N 1
ATOM 9697 C CA . PRO B 1 326 ? -4.647 -34.208 -10.167 1 98.14 326 PRO B CA 1
ATOM 9698 C C . PRO B 1 326 ? -3.709 -34.886 -11.163 1 98.14 326 PRO B C 1
ATOM 9700 O O . PRO B 1 326 ? -4.026 -34.977 -12.352 1 98.14 326 PRO B O 1
ATOM 9703 N N . THR B 1 327 ? -2.604 -35.376 -10.692 1 98.61 327 THR B N 1
ATOM 9704 C CA . THR B 1 327 ? -1.69 -36.113 -11.557 1 98.61 327 THR B CA 1
ATOM 9705 C C . THR B 1 327 ? -2.336 -37.405 -12.051 1 98.61 327 THR B C 1
ATOM 9707 O O . THR B 1 327 ? -2.314 -37.697 -13.248 1 98.61 327 THR B O 1
ATOM 9710 N N . GLU B 1 328 ? -2.886 -38.148 -11.17 1 98.42 328 GLU B N 1
ATOM 9711 C CA . GLU B 1 328 ? -3.538 -39.4 -11.542 1 98.42 328 GLU B CA 1
ATOM 9712 C C . GLU B 1 328 ? -4.742 -39.149 -12.446 1 98.42 328 GLU B C 1
ATOM 9714 O O . GLU B 1 328 ? -4.969 -39.888 -13.405 1 98.42 328 GLU B O 1
ATOM 9719 N N . TRP B 1 329 ? -5.514 -38.106 -12.121 1 98.52 329 TRP B N 1
ATOM 9720 C CA . TRP B 1 329 ? -6.67 -37.757 -12.941 1 98.52 329 TRP B CA 1
ATOM 9721 C C . TRP B 1 329 ? -6.253 -37.487 -14.383 1 98.52 329 TRP B C 1
ATOM 9723 O O . TRP B 1 329 ? -6.844 -38.031 -15.318 1 98.52 329 TRP B O 1
ATOM 9733 N N . PHE B 1 330 ? -5.259 -36.735 -14.58 1 98.53 330 PHE B N 1
ATOM 9734 C CA . PHE B 1 330 ? -4.739 -36.379 -15.895 1 98.53 330 PHE B CA 1
ATOM 9735 C C . PHE B 1 330 ? -4.282 -37.621 -16.651 1 98.53 330 PHE B C 1
ATOM 9737 O O . PHE B 1 330 ? -4.595 -37.786 -17.832 1 98.53 330 PHE B O 1
ATOM 9744 N N . LEU B 1 331 ? -3.606 -38.521 -16.002 1 98.62 331 LEU B N 1
ATOM 9745 C CA . LEU B 1 331 ? -3.052 -39.702 -16.656 1 98.62 331 LEU B CA 1
ATOM 9746 C C . LEU B 1 331 ? -4.144 -40.726 -16.946 1 98.62 331 LEU B C 1
ATOM 9748 O O . LEU B 1 331 ? -4.063 -41.464 -17.93 1 98.62 331 LEU B O 1
ATOM 9752 N N . ASP B 1 332 ? -5.105 -40.764 -16.106 1 98.05 332 ASP B N 1
ATOM 9753 C CA . ASP B 1 332 ? -6.244 -41.629 -16.396 1 98.05 332 ASP B CA 1
ATOM 9754 C C . ASP B 1 332 ? -6.985 -41.161 -17.646 1 98.05 332 ASP B C 1
ATOM 9756 O O . ASP B 1 332 ? -7.445 -41.98 -18.444 1 98.05 332 ASP B O 1
ATOM 9760 N N . LEU B 1 333 ? -7.119 -39.854 -17.792 1 98.49 333 LEU B N 1
ATOM 9761 C CA . LEU B 1 333 ? -7.688 -39.323 -19.026 1 98.49 333 LEU B CA 1
ATOM 9762 C C . LEU B 1 333 ? -6.818 -39.685 -20.225 1 98.49 333 LEU B C 1
ATOM 9764 O O . LEU B 1 333 ? -7.332 -40.073 -21.276 1 98.49 333 LEU B O 1
ATOM 9768 N N . ALA B 1 334 ? -5.553 -39.563 -20.06 1 98.41 334 ALA B N 1
ATOM 9769 C CA . ALA B 1 334 ? -4.617 -39.828 -21.149 1 98.41 334 ALA B CA 1
ATOM 9770 C C . ALA B 1 334 ? -4.671 -41.292 -21.574 1 98.41 334 ALA B C 1
ATOM 9772 O O . ALA B 1 334 ? -4.494 -41.61 -22.753 1 98.41 334 ALA B O 1
ATOM 9773 N N . TRP B 1 335 ? -4.913 -42.204 -20.627 1 97.63 335 TRP B N 1
ATOM 9774 C CA . TRP B 1 335 ? -4.957 -43.634 -20.915 1 97.63 335 TRP B CA 1
ATOM 9775 C C . TRP B 1 335 ? -6.249 -44.006 -21.635 1 97.63 335 TRP B C 1
ATOM 9777 O O . TRP B 1 335 ? -6.219 -44.67 -22.673 1 97.63 335 TRP B O 1
ATOM 9787 N N . ASP B 1 336 ? -7.348 -43.564 -21.063 1 96.63 336 ASP B N 1
ATOM 9788 C CA . ASP B 1 336 ? -8.653 -43.903 -21.622 1 96.63 336 ASP B CA 1
ATOM 9789 C C . ASP B 1 336 ? -9.639 -42.75 -21.452 1 96.63 336 ASP B C 1
ATOM 9791 O O . ASP B 1 336 ? -10.445 -42.748 -20.519 1 96.63 336 ASP B O 1
ATOM 9795 N N . PHE B 1 337 ? -9.608 -41.835 -22.443 1 97.13 337 PHE B N 1
ATOM 9796 C CA . PHE B 1 337 ? -10.454 -40.654 -22.326 1 97.13 337 PHE B CA 1
ATOM 9797 C C . PHE B 1 337 ? -11.927 -41.029 -22.44 1 97.13 337 PHE B C 1
ATOM 9799 O O . PHE B 1 337 ? -12.78 -40.42 -21.792 1 97.13 337 PHE B O 1
ATOM 9806 N N . ASP B 1 338 ? -12.268 -42.02 -23.15 1 94.69 338 ASP B N 1
ATOM 9807 C CA . ASP B 1 338 ? -13.651 -42.405 -23.413 1 94.69 338 ASP B CA 1
ATOM 9808 C C . ASP B 1 338 ? -14.283 -43.057 -22.185 1 94.69 338 ASP B C 1
ATOM 9810 O O . ASP B 1 338 ? -15.505 -43.035 -22.023 1 94.69 338 ASP B O 1
ATOM 9814 N N . ARG B 1 339 ? -13.381 -43.587 -21.437 1 95.32 339 ARG B N 1
ATOM 9815 C CA . ARG B 1 339 ? -13.874 -44.147 -20.183 1 95.32 339 ARG B CA 1
ATOM 9816 C C . ARG B 1 339 ? -14.419 -43.054 -19.271 1 95.32 339 ARG B C 1
ATOM 9818 O O . ARG B 1 339 ? -15.325 -43.299 -18.471 1 95.32 339 ARG B O 1
ATOM 9825 N N . TRP B 1 340 ? -13.918 -41.977 -19.393 1 97.44 340 TRP B N 1
ATOM 9826 C CA . TRP B 1 340 ? -14.251 -40.876 -18.496 1 97.44 340 TRP B CA 1
ATOM 9827 C C . TRP B 1 340 ? -15.022 -39.787 -19.233 1 97.44 340 TRP B C 1
ATOM 9829 O O . TRP B 1 340 ? -14.43 -38.824 -19.727 1 97.44 340 TRP B O 1
ATOM 9839 N N . GLU B 1 341 ? -16.234 -39.916 -19.216 1 96.31 341 GLU B N 1
ATOM 9840 C CA . GLU B 1 341 ? -17.116 -38.984 -19.911 1 96.31 341 GLU B CA 1
ATOM 9841 C C . GLU B 1 341 ? -17.276 -37.685 -19.126 1 96.31 341 GLU B C 1
ATOM 9843 O O . GLU B 1 341 ? -16.708 -37.535 -18.042 1 96.31 341 GLU B O 1
ATOM 9848 N N . ARG B 1 342 ? -17.95 -36.752 -19.703 1 96.67 342 ARG B N 1
ATOM 9849 C CA . ARG B 1 342 ? -18.235 -35.474 -19.058 1 96.67 342 ARG B CA 1
ATOM 9850 C C . ARG B 1 342 ? -18.82 -35.683 -17.665 1 96.67 342 ARG B C 1
ATOM 9852 O O . ARG B 1 342 ? -19.726 -36.498 -17.483 1 96.67 342 ARG B O 1
ATOM 9859 N N . ASN B 1 343 ? -18.276 -35.039 -16.605 1 97.63 343 ASN B N 1
ATOM 9860 C CA . ASN B 1 343 ? -18.727 -35.026 -15.218 1 97.63 343 ASN B CA 1
ATOM 9861 C C . ASN B 1 343 ? -18.359 -36.32 -14.497 1 97.63 343 ASN B C 1
ATOM 9863 O O . ASN B 1 343 ? -18.844 -36.581 -13.395 1 97.63 343 ASN B O 1
ATOM 9867 N N . SER B 1 344 ? -17.511 -37.062 -15.119 1 97.88 344 SER B N 1
ATOM 9868 C CA . SER B 1 344 ? -17.138 -38.341 -14.523 1 97.88 344 SER B CA 1
ATOM 9869 C C . SER B 1 344 ? -16.134 -38.151 -13.391 1 97.88 344 SER B C 1
ATOM 9871 O O . SER B 1 344 ? -15.816 -39.099 -12.671 1 97.88 344 SER B O 1
ATOM 9873 N N . TRP B 1 345 ? -15.601 -36.971 -13.25 1 97.93 345 TRP B N 1
ATOM 9874 C CA . TRP B 1 345 ? -14.605 -36.726 -12.212 1 97.93 345 TRP B CA 1
ATOM 9875 C C . TRP B 1 345 ? -15.155 -37.084 -10.835 1 97.93 345 TRP B C 1
ATOM 9877 O O . TRP B 1 345 ? -14.409 -37.522 -9.956 1 97.93 345 TRP B O 1
ATOM 9887 N N . LYS B 1 346 ? -16.429 -36.948 -10.533 1 97.58 346 LYS B N 1
ATOM 9888 C CA . LYS B 1 346 ? -17.039 -37.326 -9.262 1 97.58 346 LYS B CA 1
ATOM 9889 C C . LYS B 1 346 ? -16.946 -38.832 -9.034 1 97.58 346 LYS B C 1
ATOM 9891 O O . LYS B 1 346 ? -16.596 -39.279 -7.94 1 97.58 346 LYS B O 1
ATOM 9896 N N . ARG B 1 347 ? -17.346 -39.55 -10.082 1 98.13 347 ARG B N 1
ATOM 9897 C CA . ARG B 1 347 ? -17.209 -41.001 -10.001 1 98.13 347 ARG B CA 1
ATOM 9898 C C . ARG B 1 347 ? -15.75 -41.403 -9.817 1 98.13 347 ARG B C 1
ATOM 9900 O O . ARG B 1 347 ? -15.442 -42.3 -9.029 1 98.13 347 ARG B O 1
ATOM 9907 N N . TRP B 1 348 ? -14.911 -40.782 -10.527 1 98.45 348 TRP B N 1
ATOM 9908 C CA . TRP B 1 348 ? -13.484 -41.062 -10.416 1 98.45 348 TRP B CA 1
ATOM 9909 C C . TRP B 1 348 ? -12.994 -40.837 -8.989 1 98.45 348 TRP B C 1
ATOM 9911 O O . TRP B 1 348 ? -12.261 -41.663 -8.44 1 98.45 348 TRP B O 1
ATOM 9921 N N . LEU B 1 349 ? -13.407 -39.737 -8.342 1 98.49 349 LEU B N 1
ATOM 9922 C CA . LEU B 1 349 ? -12.984 -39.428 -6.981 1 98.49 349 LEU B CA 1
ATOM 9923 C C . LEU B 1 349 ? -13.494 -40.479 -6.001 1 98.49 349 LEU B C 1
ATOM 9925 O O . LEU B 1 349 ? -12.798 -40.834 -5.046 1 98.49 349 LEU B O 1
ATOM 9929 N N . ARG B 1 350 ? -14.671 -40.936 -6.228 1 98.09 350 ARG B N 1
ATOM 9930 C CA . ARG B 1 350 ? -15.206 -41.987 -5.369 1 98.09 350 ARG B CA 1
ATOM 9931 C C . ARG B 1 350 ? -14.401 -43.274 -5.51 1 98.09 350 ARG B C 1
ATOM 9933 O O . ARG B 1 350 ? -14.073 -43.92 -4.513 1 98.09 350 ARG B O 1
ATOM 9940 N N . GLU B 1 351 ? -14.108 -43.592 -6.75 1 96.97 351 GLU B N 1
ATOM 9941 C CA . GLU B 1 351 ? -13.313 -44.792 -6.995 1 96.97 351 GLU B CA 1
ATOM 9942 C C . GLU B 1 351 ? -11.908 -44.65 -6.417 1 96.97 351 GLU B C 1
ATOM 9944 O O . GLU B 1 351 ? -11.375 -45.592 -5.827 1 96.97 351 GLU B O 1
ATOM 9949 N N . TRP B 1 352 ? -11.348 -43.519 -6.634 1 97.4 352 TRP B N 1
ATOM 9950 C CA . TRP B 1 352 ? -10.039 -43.205 -6.071 1 97.4 352 TRP B CA 1
ATOM 9951 C C . TRP B 1 352 ? -10.057 -43.324 -4.551 1 97.4 352 TRP B C 1
ATOM 9953 O O . TRP B 1 352 ? -9.191 -43.976 -3.963 1 97.4 352 TRP B O 1
ATOM 9963 N N . ALA B 1 353 ? -11.073 -42.734 -3.883 1 97.91 353 ALA B N 1
ATOM 9964 C CA . ALA B 1 353 ? -11.196 -42.756 -2.427 1 97.91 353 ALA B CA 1
ATOM 9965 C C . ALA B 1 353 ? -11.393 -44.18 -1.915 1 97.91 353 ALA B C 1
ATOM 9967 O O . ALA B 1 353 ? -10.822 -44.562 -0.891 1 97.91 353 ALA B O 1
ATOM 9968 N N . GLY B 1 354 ? -12.221 -44.935 -2.609 1 96.32 354 GLY B N 1
ATOM 9969 C CA . GLY B 1 354 ? -12.421 -46.324 -2.227 1 96.32 354 GLY B CA 1
ATOM 9970 C C . GLY B 1 354 ? -11.15 -47.149 -2.288 1 96.32 354 GLY B C 1
ATOM 9971 O O . GLY B 1 354 ? -10.892 -47.967 -1.403 1 96.32 354 GLY B O 1
ATOM 9972 N N . ARG B 1 355 ? -10.381 -46.851 -3.305 1 95.36 355 ARG B N 1
ATOM 9973 C CA . ARG B 1 355 ? -9.131 -47.586 -3.473 1 95.36 355 ARG B CA 1
ATOM 9974 C C . ARG B 1 355 ? -8.129 -47.216 -2.385 1 95.36 355 ARG B C 1
ATOM 9976 O O . ARG B 1 355 ? -7.457 -48.088 -1.83 1 95.36 355 ARG B O 1
ATOM 9983 N N . GLU B 1 356 ? -8.039 -45.98 -2.086 1 96.75 356 GLU B N 1
ATOM 9984 C CA . GLU B 1 356 ? -6.997 -45.486 -1.19 1 96.75 356 GLU B CA 1
ATOM 9985 C C . GLU B 1 356 ? -7.371 -45.718 0.271 1 96.75 356 GLU B C 1
ATOM 9987 O O . GLU B 1 356 ? -6.499 -45.95 1.111 1 96.75 356 GLU B O 1
ATOM 9992 N N . PHE B 1 357 ? -8.734 -45.674 0.627 1 96.78 357 PHE B N 1
ATOM 9993 C CA . PHE B 1 357 ? -9.08 -45.566 2.04 1 96.78 357 PHE B CA 1
ATOM 9994 C C . PHE B 1 357 ? -10.154 -46.581 2.413 1 96.78 357 PHE B C 1
ATOM 9996 O O . PHE B 1 357 ? -10.513 -46.71 3.585 1 96.78 357 PHE B O 1
ATOM 10003 N N . GLY B 1 358 ? -10.738 -47.258 1.444 1 93.71 358 GLY B N 1
ATOM 10004 C CA . GLY B 1 358 ? -11.782 -48.237 1.706 1 93.71 358 GLY B CA 1
ATOM 10005 C C . GLY B 1 358 ? -13.137 -47.823 1.164 1 93.71 358 GLY B C 1
ATOM 10006 O O . GLY B 1 358 ? -13.48 -46.638 1.174 1 93.71 358 GLY B O 1
ATOM 10007 N N . ASP B 1 359 ? -13.917 -48.747 0.773 1 94.34 359 ASP B N 1
ATOM 10008 C CA . ASP B 1 359 ? -15.205 -48.518 0.125 1 94.34 359 ASP B CA 1
ATOM 10009 C C . ASP B 1 359 ? -16.171 -47.797 1.063 1 94.34 359 ASP B C 1
ATOM 10011 O O . ASP B 1 359 ? -17.046 -47.056 0.611 1 94.34 359 ASP B O 1
ATOM 10015 N N . GLU B 1 360 ? -15.975 -47.976 2.317 1 95.73 360 GLU B N 1
ATOM 10016 C CA . GLU B 1 360 ? -16.857 -47.35 3.298 1 95.73 360 GLU B CA 1
ATOM 10017 C C . GLU B 1 360 ? -16.755 -45.829 3.24 1 95.73 360 GLU B C 1
ATOM 10019 O O . GLU B 1 360 ? -17.685 -45.124 3.638 1 95.73 360 GLU B O 1
ATOM 10024 N N . TRP B 1 361 ? -15.656 -45.382 2.736 1 97.04 361 TRP B N 1
ATOM 10025 C CA . TRP B 1 361 ? -15.41 -43.944 2.791 1 97.04 361 TRP B CA 1
ATOM 10026 C C . TRP B 1 361 ? -15.493 -43.324 1.4 1 97.04 361 TRP B C 1
ATOM 10028 O O . TRP B 1 361 ? -15.311 -42.115 1.241 1 97.04 361 TRP B O 1
ATOM 10038 N N . LYS B 1 362 ? -15.687 -44.049 0.381 1 97.42 362 LYS B N 1
ATOM 10039 C CA . LYS B 1 362 ? -15.564 -43.59 -1 1 97.42 362 LYS B CA 1
ATOM 10040 C C . LYS B 1 362 ? -16.495 -42.412 -1.272 1 97.42 362 LYS B C 1
ATOM 10042 O O . LYS B 1 362 ? -16.11 -41.452 -1.943 1 97.42 362 LYS B O 1
ATOM 10047 N N . GLU B 1 363 ? -17.755 -42.435 -0.679 1 98.17 363 GLU B N 1
ATOM 10048 C CA . GLU B 1 363 ? -18.703 -41.353 -0.93 1 98.17 363 GLU B CA 1
ATOM 10049 C C . GLU B 1 363 ? -18.288 -40.077 -0.202 1 98.17 363 GLU B C 1
ATOM 10051 O O . GLU B 1 363 ? -18.223 -39.004 -0.807 1 98.17 363 GLU B O 1
ATOM 10056 N N . GLU B 1 364 ? -17.972 -40.176 1.094 1 98.48 364 GLU B N 1
ATOM 10057 C CA . GLU B 1 364 ? -17.653 -39.022 1.929 1 98.48 364 GLU B CA 1
ATOM 10058 C C . GLU B 1 364 ? -16.354 -38.359 1.482 1 98.48 364 GLU B C 1
ATOM 10060 O O . GLU B 1 364 ? -16.302 -37.14 1.305 1 98.48 364 GLU B O 1
ATOM 10065 N N . VAL B 1 365 ? -15.36 -39.185 1.231 1 98.74 365 VAL B N 1
ATOM 10066 C CA . VAL B 1 365 ? -14.064 -38.641 0.84 1 98.74 365 VAL B CA 1
ATOM 10067 C C . VAL B 1 365 ? -14.143 -38.085 -0.58 1 98.74 365 VAL B C 1
ATOM 10069 O O . VAL B 1 365 ? -13.533 -37.058 -0.887 1 98.74 365 VAL B O 1
ATOM 10072 N N . GLY B 1 366 ? -14.887 -38.79 -1.439 1 98.48 366 GLY B N 1
ATOM 10073 C CA . GLY B 1 366 ? -15.108 -38.257 -2.774 1 98.48 366 GLY B CA 1
ATOM 10074 C C . GLY B 1 366 ? -15.749 -36.882 -2.769 1 98.48 366 GLY B C 1
ATOM 10075 O O . GLY B 1 366 ? -15.344 -36 -3.529 1 98.48 366 GLY B O 1
ATOM 10076 N N . ASP B 1 367 ? -16.694 -36.719 -1.868 1 98.33 367 ASP B N 1
ATOM 10077 C CA . ASP B 1 367 ? -17.393 -35.441 -1.778 1 98.33 367 ASP B CA 1
ATOM 10078 C C . ASP B 1 367 ? -16.484 -34.358 -1.201 1 98.33 367 ASP B C 1
ATOM 10080 O O . ASP B 1 367 ? -16.489 -33.219 -1.674 1 98.33 367 ASP B O 1
ATOM 10084 N N . ILE B 1 368 ? -15.687 -34.702 -0.177 1 98.74 368 ILE B N 1
ATOM 10085 C CA . ILE B 1 368 ? -14.757 -33.76 0.436 1 98.74 368 ILE B CA 1
ATOM 10086 C C . ILE B 1 368 ? -13.772 -33.25 -0.613 1 98.74 368 ILE B C 1
ATOM 10088 O O . ILE B 1 368 ? -13.592 -32.04 -0.769 1 98.74 368 ILE B O 1
ATOM 10092 N N . MET B 1 369 ? -13.261 -34.13 -1.399 1 98.67 369 MET B N 1
ATOM 10093 C CA . MET B 1 369 ? -12.222 -33.743 -2.35 1 98.67 369 MET B CA 1
ATOM 10094 C C . MET B 1 369 ? -12.826 -33.024 -3.552 1 98.67 369 MET B C 1
ATOM 10096 O O . MET B 1 369 ? -12.17 -32.184 -4.172 1 98.67 369 MET B O 1
ATOM 10100 N N . GLY B 1 370 ? -14.081 -33.413 -3.893 1 98.12 370 GLY B N 1
ATOM 10101 C CA . GLY B 1 370 ? -14.771 -32.639 -4.913 1 98.12 370 GLY B CA 1
ATOM 10102 C C . GLY B 1 370 ? -14.964 -31.184 -4.528 1 98.12 370 GLY B C 1
ATOM 10103 O O . GLY B 1 370 ? -14.65 -30.283 -5.309 1 98.12 370 GLY B O 1
ATOM 10104 N N . LYS B 1 371 ? -15.407 -30.941 -3.288 1 98.14 371 LYS B N 1
ATOM 10105 C CA . LYS B 1 371 ? -15.604 -29.582 -2.791 1 98.14 371 LYS B CA 1
ATOM 10106 C C . LYS B 1 371 ? -14.269 -28.87 -2.592 1 98.14 371 LYS B C 1
ATOM 10108 O O . LYS B 1 371 ? -14.142 -27.683 -2.897 1 98.14 371 LYS B O 1
ATOM 10113 N N . TYR B 1 372 ? -13.319 -29.646 -2.077 1 98.4 372 TYR B N 1
ATOM 10114 C CA . TYR B 1 372 ? -11.98 -29.085 -1.939 1 98.4 372 TYR B CA 1
ATOM 10115 C C . TYR B 1 372 ? -11.487 -28.519 -3.266 1 98.4 372 TYR B C 1
ATOM 10117 O O . TYR B 1 372 ? -10.989 -27.392 -3.321 1 98.4 372 TYR B O 1
ATOM 10125 N N . SER B 1 373 ? -11.602 -29.296 -4.312 1 97.88 373 SER B N 1
ATOM 10126 C CA . SER B 1 373 ? -11.087 -28.902 -5.62 1 97.88 373 SER B CA 1
ATOM 10127 C C . SER B 1 373 ? -11.785 -27.646 -6.133 1 97.88 373 SER B C 1
ATOM 10129 O O . SER B 1 373 ? -11.147 -26.772 -6.723 1 97.88 373 SER B O 1
ATOM 10131 N N . LEU B 1 374 ? -13.015 -27.577 -5.878 1 97.34 374 LEU B N 1
ATOM 10132 C CA . LEU B 1 374 ? -13.777 -26.4 -6.28 1 97.34 374 LEU B CA 1
ATOM 10133 C C . LEU B 1 374 ? -13.308 -25.163 -5.521 1 97.34 374 LEU B C 1
ATOM 10135 O O . LEU B 1 374 ? -13.034 -24.124 -6.127 1 97.34 374 LEU B O 1
ATOM 10139 N N . TYR B 1 375 ? -13.183 -25.28 -4.18 1 97.87 375 TYR B N 1
ATOM 10140 C CA . TYR B 1 375 ? -12.817 -24.145 -3.34 1 97.87 375 TYR B CA 1
ATOM 10141 C C . TYR B 1 375 ? -11.383 -23.705 -3.612 1 97.87 375 TYR B C 1
ATOM 10143 O O . TYR B 1 375 ? -11.102 -22.508 -3.707 1 97.87 375 TYR B O 1
ATOM 10151 N N . ALA B 1 376 ? -10.487 -24.663 -3.803 1 97.74 376 ALA B N 1
ATOM 10152 C CA . ALA B 1 376 ? -9.062 -24.379 -3.944 1 97.74 376 ALA B CA 1
ATOM 10153 C C . ALA B 1 376 ? -8.759 -23.756 -5.304 1 97.74 376 ALA B C 1
ATOM 10155 O O . ALA B 1 376 ? -7.771 -23.035 -5.458 1 97.74 376 ALA B O 1
ATOM 10156 N N . SER B 1 377 ? -9.628 -23.981 -6.253 1 96.48 377 SER B N 1
ATOM 10157 C CA . SER B 1 377 ? -9.365 -23.508 -7.608 1 96.48 377 SER B CA 1
ATOM 10158 C C . SER B 1 377 ? -9.934 -22.109 -7.826 1 96.48 377 SER B C 1
ATOM 10160 O O . SER B 1 377 ? -9.631 -21.459 -8.829 1 96.48 377 SER B O 1
ATOM 10162 N N . ARG B 1 378 ? -10.675 -21.582 -6.826 1 94.4 378 ARG B N 1
ATOM 10163 C CA . ARG B 1 378 ? -11.254 -20.246 -6.929 1 94.4 378 ARG B CA 1
ATOM 10164 C C . ARG B 1 378 ? -10.165 -19.184 -7.036 1 94.4 378 ARG B C 1
ATOM 10166 O O . ARG B 1 378 ? -10.319 -18.202 -7.766 1 94.4 378 ARG B O 1
ATOM 10173 N N . ASN B 1 379 ? -9.265 -19.408 -6.267 1 94.56 379 ASN B N 1
ATOM 10174 C CA . ASN B 1 379 ? -8.102 -18.542 -6.101 1 94.56 379 ASN B CA 1
ATOM 10175 C C . ASN B 1 379 ? -6.869 -19.334 -5.679 1 94.56 379 ASN B C 1
ATOM 10177 O O . ASN B 1 379 ? -6.868 -19.976 -4.627 1 94.56 379 ASN B O 1
ATOM 10181 N N . LYS B 1 380 ? -5.87 -19.301 -6.551 1 96.94 380 LYS B N 1
ATOM 10182 C CA . LYS B 1 380 ? -4.663 -20.005 -6.126 1 96.94 380 LYS B CA 1
ATOM 10183 C C . LYS B 1 380 ? -4.244 -19.579 -4.722 1 96.94 380 LYS B C 1
ATOM 10185 O O . LYS B 1 380 ? -4.335 -18.401 -4.372 1 96.94 380 LYS B O 1
ATOM 10190 N N . ALA B 1 381 ? -3.801 -20.541 -3.922 1 97.5 381 ALA B N 1
ATOM 10191 C CA . ALA B 1 381 ? -3.445 -20.294 -2.527 1 97.5 381 ALA B CA 1
ATOM 10192 C C . ALA B 1 381 ? -2.425 -19.164 -2.413 1 97.5 381 ALA B C 1
ATOM 10194 O O . ALA B 1 381 ? -2.5 -18.342 -1.497 1 97.5 381 ALA B O 1
ATOM 10195 N N . GLU B 1 382 ? -1.515 -19.013 -3.336 1 97.06 382 GLU B N 1
ATOM 10196 C CA . GLU B 1 382 ? -0.418 -18.05 -3.319 1 97.06 382 GLU B CA 1
ATOM 10197 C C . GLU B 1 382 ? -0.909 -16.648 -3.667 1 97.06 382 GLU B C 1
ATOM 10199 O O . GLU B 1 382 ? -0.184 -15.667 -3.487 1 97.06 382 GLU B O 1
ATOM 10204 N N . LEU B 1 383 ? -2.143 -16.543 -4.163 1 97.17 383 LEU B N 1
ATOM 10205 C CA . LEU B 1 383 ? -2.736 -15.257 -4.512 1 97.17 383 LEU B CA 1
ATOM 10206 C C . LEU B 1 383 ? -3.658 -14.764 -3.402 1 97.17 383 LEU B C 1
ATOM 10208 O O . LEU B 1 383 ? -4.058 -13.598 -3.394 1 97.17 383 LEU B O 1
ATOM 10212 N N . VAL B 1 384 ? -4.033 -15.66 -2.467 1 97.2 384 VAL B N 1
ATOM 10213 C CA . VAL B 1 384 ? -4.906 -15.262 -1.368 1 97.2 384 VAL B CA 1
ATOM 10214 C C . VAL B 1 384 ? -4.196 -14.234 -0.49 1 97.2 384 VAL B C 1
ATOM 10216 O O . VAL B 1 384 ? -3.026 -14.409 -0.14 1 97.2 384 VAL B O 1
ATOM 10219 N N . ASN B 1 385 ? -4.852 -13.145 -0.238 1 96.44 385 ASN B N 1
ATOM 10220 C CA . ASN B 1 385 ? -4.328 -12.086 0.619 1 96.44 385 ASN B CA 1
ATOM 10221 C C . ASN B 1 385 ? -5.443 -11.383 1.387 1 96.44 385 ASN B C 1
ATOM 10223 O O . ASN B 1 385 ? -6.584 -11.849 1.4 1 96.44 385 ASN B O 1
ATOM 10227 N N . SER B 1 386 ? -5.136 -10.375 2.046 1 96.17 386 SER B N 1
ATOM 10228 C CA . SER B 1 386 ? -6.065 -9.711 2.955 1 96.17 386 SER B CA 1
ATOM 10229 C C . SER B 1 386 ? -7.175 -9 2.19 1 96.17 386 SER B C 1
ATOM 10231 O O . SER B 1 386 ? -8.169 -8.573 2.781 1 96.17 386 SER B O 1
ATOM 10233 N N . LYS B 1 387 ? -7.13 -8.963 0.846 1 95.24 387 LYS B N 1
ATOM 10234 C CA . LYS B 1 387 ? -8.126 -8.266 0.036 1 95.24 387 LYS B CA 1
ATOM 10235 C C . LYS B 1 387 ? -8.961 -9.251 -0.776 1 95.24 387 LYS B C 1
ATOM 10237 O O . LYS B 1 387 ? -9.858 -8.848 -1.52 1 95.24 387 LYS B O 1
ATOM 10242 N N . SER B 1 388 ? -8.643 -10.464 -0.576 1 96.49 388 SER B N 1
ATOM 10243 C CA . SER B 1 388 ? -9.255 -11.468 -1.439 1 96.49 388 SER B CA 1
ATOM 10244 C C . SER B 1 388 ? -10.748 -11.603 -1.157 1 96.49 388 SER B C 1
ATOM 10246 O O . SER B 1 388 ? -11.55 -11.745 -2.082 1 96.49 388 SER B O 1
ATOM 10248 N N . TRP B 1 389 ? -11.112 -11.535 0.142 1 97.45 389 TRP B N 1
ATOM 10249 C CA . TRP B 1 389 ? -12.498 -11.775 0.53 1 97.45 389 TRP B CA 1
ATOM 10250 C C . TRP B 1 389 ? -13.09 -10.55 1.219 1 97.45 389 TRP B C 1
ATOM 10252 O O . TRP B 1 389 ? -12.516 -10.033 2.181 1 97.45 389 TRP B O 1
ATOM 10262 N N . SER B 1 390 ? -14.25 -10.126 0.787 1 97.09 390 SER B N 1
ATOM 10263 C CA . SER B 1 390 ? -14.875 -8.926 1.334 1 97.09 390 SER B CA 1
ATOM 10264 C C . SER B 1 390 ? -15.353 -9.155 2.764 1 97.09 390 SER B C 1
ATOM 10266 O O . SER B 1 390 ? -15.984 -10.173 3.058 1 97.09 390 SER B O 1
ATOM 10268 N N . LEU B 1 391 ? -15.062 -8.256 3.586 1 96.48 391 LEU B N 1
ATOM 10269 C CA . LEU B 1 391 ? -15.537 -8.294 4.965 1 96.48 391 LEU B CA 1
ATOM 10270 C C . LEU B 1 391 ? -16.92 -7.662 5.08 1 96.48 391 LEU B C 1
ATOM 10272 O O . LEU B 1 391 ? -17.654 -7.935 6.033 1 96.48 391 LEU B O 1
ATOM 10276 N N . SER B 1 392 ? -17.311 -6.847 4.105 1 93.94 392 SER B N 1
ATOM 10277 C CA . SER B 1 392 ? -18.492 -6.004 4.258 1 93.94 392 SER B CA 1
ATOM 10278 C C . SER B 1 392 ? -19.608 -6.438 3.313 1 93.94 392 SER B C 1
ATOM 10280 O O . SER B 1 392 ? -20.778 -6.126 3.541 1 93.94 392 SER B O 1
ATOM 10282 N N . ASN B 1 393 ? -19.216 -7.132 2.239 1 95 393 ASN B N 1
ATOM 10283 C CA . ASN B 1 393 ? -20.212 -7.42 1.213 1 95 393 ASN B CA 1
ATOM 10284 C C . ASN B 1 393 ? -20.557 -8.906 1.168 1 95 393 ASN B C 1
ATOM 10286 O O . ASN B 1 393 ? -19.666 -9.752 1.07 1 95 393 ASN B O 1
ATOM 10290 N N . TYR B 1 394 ? -21.826 -9.205 1.269 1 95.04 394 TYR B N 1
ATOM 10291 C CA . TYR B 1 394 ? -22.414 -10.513 1.005 1 95.04 394 TYR B CA 1
ATOM 10292 C C . TYR B 1 394 ? -21.875 -11.559 1.973 1 95.04 394 TYR B C 1
ATOM 10294 O O . TYR B 1 394 ? -21.797 -12.743 1.638 1 95.04 394 TYR B O 1
ATOM 10302 N N . ARG B 1 395 ? -21.263 -11.13 3.11 1 95.1 395 ARG B N 1
ATOM 10303 C CA . ARG B 1 395 ? -20.686 -12.014 4.117 1 95.1 395 ARG B CA 1
ATOM 10304 C C . ARG B 1 395 ? -19.69 -12.983 3.489 1 95.1 395 ARG B C 1
ATOM 10306 O O . ARG B 1 395 ? -19.636 -14.156 3.865 1 95.1 395 ARG B O 1
ATOM 10313 N N . GLU B 1 396 ? -18.97 -12.5 2.526 1 97.02 396 GLU B N 1
ATOM 10314 C CA . GLU B 1 396 ? -18.127 -13.357 1.698 1 97.02 396 GLU B CA 1
ATOM 10315 C C . GLU B 1 396 ? -17.036 -14.025 2.53 1 97.02 396 GLU B C 1
ATOM 10317 O O . GLU B 1 396 ? -16.848 -15.241 2.455 1 97.02 396 GLU B O 1
ATOM 10322 N N . ALA B 1 397 ? -16.301 -13.236 3.329 1 97.85 397 ALA B N 1
ATOM 10323 C CA . ALA B 1 397 ? -15.215 -13.788 4.135 1 97.85 397 ALA B CA 1
ATOM 10324 C C . ALA B 1 397 ? -15.726 -14.885 5.065 1 97.85 397 ALA B C 1
ATOM 10326 O O . ALA B 1 397 ? -15.089 -15.931 5.209 1 97.85 397 ALA B O 1
ATOM 10327 N N . GLU B 1 398 ? -16.853 -14.692 5.649 1 97.02 398 GLU B N 1
ATOM 10328 C CA . GLU B 1 398 ? -17.432 -15.668 6.567 1 97.02 398 GLU B CA 1
ATOM 10329 C C . GLU B 1 398 ? -17.862 -16.932 5.829 1 97.02 398 GLU B C 1
ATOM 10331 O O . GLU B 1 398 ? -17.647 -18.045 6.316 1 97.02 398 GLU B O 1
ATOM 10336 N N . ARG B 1 399 ? -18.487 -16.742 4.711 1 96.86 399 ARG B N 1
ATOM 10337 C CA . ARG B 1 399 ? -18.923 -17.894 3.927 1 96.86 399 ARG B CA 1
ATOM 10338 C C . ARG B 1 399 ? -17.732 -18.739 3.488 1 96.86 399 ARG B C 1
ATOM 10340 O O . ARG B 1 399 ? -17.753 -19.965 3.615 1 96.86 399 ARG B O 1
ATOM 10347 N N . VAL B 1 400 ? -16.715 -18.102 3.027 1 97.91 400 VAL B N 1
ATOM 10348 C CA . VAL B 1 400 ? -15.529 -18.805 2.549 1 97.91 400 VAL B CA 1
ATOM 10349 C C . VAL B 1 400 ? -14.884 -19.573 3.701 1 97.91 400 VAL B C 1
ATOM 10351 O O . VAL B 1 400 ? -14.568 -20.757 3.565 1 97.91 400 VAL B O 1
ATOM 10354 N N . LEU B 1 401 ? -14.705 -18.936 4.823 1 98.45 401 LEU B N 1
ATOM 10355 C CA . LEU B 1 401 ? -14.065 -19.588 5.96 1 98.45 401 LEU B CA 1
ATOM 10356 C C . LEU B 1 401 ? -14.908 -20.756 6.461 1 98.45 401 LEU B C 1
ATOM 10358 O O . LEU B 1 401 ? -14.373 -21.816 6.792 1 98.45 401 LEU B O 1
ATOM 10362 N N . THR B 1 402 ? -16.204 -20.565 6.503 1 98.38 402 THR B N 1
ATOM 10363 C CA . THR B 1 402 ? -17.106 -21.619 6.953 1 98.38 402 THR B CA 1
ATOM 10364 C C . THR B 1 402 ? -17.033 -22.827 6.024 1 98.38 402 THR B C 1
ATOM 10366 O O . THR B 1 402 ? -17.057 -23.971 6.482 1 98.38 402 THR B O 1
ATOM 10369 N N . GLU B 1 403 ? -16.982 -22.586 4.798 1 98.2 403 GLU B N 1
ATOM 10370 C CA . GLU B 1 403 ? -16.853 -23.661 3.819 1 98.2 403 GLU B CA 1
ATOM 10371 C C . GLU B 1 403 ? -15.598 -24.492 4.073 1 98.2 403 GLU B C 1
ATOM 10373 O O . GLU B 1 403 ? -15.656 -25.723 4.093 1 98.2 403 GLU B O 1
ATOM 10378 N N . TRP B 1 404 ? -14.508 -23.89 4.299 1 98.61 404 TRP B N 1
ATOM 10379 C CA . TRP B 1 404 ? -13.259 -24.597 4.561 1 98.61 404 TRP B CA 1
ATOM 10380 C C . TRP B 1 404 ? -13.316 -25.325 5.9 1 98.61 404 TRP B C 1
ATOM 10382 O O . TRP B 1 404 ? -12.84 -26.456 6.02 1 98.61 404 TRP B O 1
ATOM 10392 N N . GLN B 1 405 ? -13.878 -24.659 6.912 1 98.72 405 GLN B N 1
ATOM 10393 C CA . GLN B 1 405 ? -14.007 -25.272 8.23 1 98.72 405 GLN B CA 1
ATOM 10394 C C . GLN B 1 405 ? -14.835 -26.552 8.163 1 98.72 405 GLN B C 1
ATOM 10396 O O . GLN B 1 405 ? -14.51 -27.543 8.819 1 98.72 405 GLN B O 1
ATOM 10401 N N . ASP B 1 406 ? -15.89 -26.478 7.406 1 98.73 406 ASP B N 1
ATOM 10402 C CA . ASP B 1 406 ? -16.728 -27.659 7.223 1 98.73 406 ASP B CA 1
ATOM 10403 C C . ASP B 1 406 ? -15.924 -28.819 6.64 1 98.73 406 ASP B C 1
ATOM 10405 O O . ASP B 1 406 ? -16.004 -29.946 7.132 1 98.73 406 ASP B O 1
ATOM 10409 N N . LEU B 1 407 ? -15.117 -28.602 5.622 1 98.74 407 LEU B N 1
ATOM 10410 C CA . LEU B 1 407 ? -14.319 -29.647 4.991 1 98.74 407 LEU B CA 1
ATOM 10411 C C . LEU B 1 407 ? -13.302 -30.221 5.972 1 98.74 407 LEU B C 1
ATOM 10413 O O . LEU B 1 407 ? -13.108 -31.437 6.031 1 98.74 407 LEU B O 1
ATOM 10417 N N . THR B 1 408 ? -12.628 -29.307 6.714 1 98.82 408 THR B N 1
ATOM 10418 C CA . THR B 1 408 ? -11.619 -29.755 7.667 1 98.82 408 THR B CA 1
ATOM 10419 C C . THR B 1 408 ? -12.251 -30.615 8.758 1 98.82 408 THR B C 1
ATOM 10421 O O . THR B 1 408 ? -11.688 -31.639 9.152 1 98.82 408 THR B O 1
ATOM 10424 N N . THR B 1 409 ? -13.418 -30.185 9.216 1 98.83 409 THR B N 1
ATOM 10425 C CA . THR B 1 409 ? -14.132 -30.938 10.242 1 98.83 409 THR B CA 1
ATOM 10426 C C . THR B 1 409 ? -14.513 -32.324 9.728 1 98.83 409 THR B C 1
ATOM 10428 O O . THR B 1 409 ? -14.288 -33.327 10.409 1 98.83 409 THR B O 1
ATOM 10431 N N . ARG B 1 410 ? -15.089 -32.419 8.546 1 98.79 410 ARG B N 1
ATOM 10432 C CA . ARG B 1 410 ? -15.483 -33.688 7.942 1 98.79 410 ARG B CA 1
ATOM 10433 C C . ARG B 1 410 ? -14.271 -34.584 7.712 1 98.79 410 ARG B C 1
ATOM 10435 O O . ARG B 1 410 ? -14.309 -35.778 8.016 1 98.79 410 ARG B O 1
ATOM 10442 N N . ALA B 1 411 ? -13.189 -34.01 7.167 1 98.86 411 ALA B N 1
ATOM 10443 C CA . ALA B 1 411 ? -11.965 -34.776 6.953 1 98.86 411 ALA B CA 1
ATOM 10444 C C . ALA B 1 411 ? -11.411 -35.304 8.273 1 98.86 411 ALA B C 1
ATOM 10446 O O . ALA B 1 411 ? -10.928 -36.437 8.343 1 98.86 411 ALA B O 1
ATOM 10447 N N . GLY B 1 412 ? -11.472 -34.478 9.304 1 98.76 412 GLY B N 1
ATOM 10448 C CA . GLY B 1 412 ? -11.027 -34.899 10.622 1 98.76 412 GLY B CA 1
ATOM 10449 C C . GLY B 1 412 ? -11.823 -36.066 11.176 1 98.76 412 GLY B C 1
ATOM 10450 O O . GLY B 1 412 ? -11.258 -36.978 11.783 1 98.76 412 GLY B O 1
ATOM 10451 N N . MET B 1 413 ? -13.08 -36.074 10.944 1 98.6 413 MET B N 1
ATOM 10452 C CA . MET B 1 413 ? -13.934 -37.163 11.409 1 98.6 413 MET B CA 1
ATOM 10453 C C . MET B 1 413 ? -13.562 -38.475 10.725 1 98.6 413 MET B C 1
ATOM 10455 O O . MET B 1 413 ? -13.508 -39.523 11.37 1 98.6 413 MET B O 1
ATOM 10459 N N . VAL B 1 414 ? -13.316 -38.392 9.417 1 98.71 414 VAL B N 1
ATOM 10460 C CA . VAL B 1 414 ? -12.89 -39.583 8.689 1 98.71 414 VAL B CA 1
ATOM 10461 C C . VAL B 1 414 ? -11.529 -40.044 9.205 1 98.71 414 VAL B C 1
ATOM 10463 O O . VAL B 1 414 ? -11.332 -41.229 9.483 1 98.71 414 VAL B O 1
ATOM 10466 N N . TYR B 1 415 ? -10.604 -39.118 9.36 1 98.58 415 TYR B N 1
ATOM 10467 C CA . TYR B 1 415 ? -9.251 -39.401 9.826 1 98.58 415 TYR B CA 1
ATOM 10468 C C . TYR B 1 415 ? -9.277 -40.18 11.135 1 98.58 415 TYR B C 1
ATOM 10470 O O . TYR B 1 415 ? -8.564 -41.176 11.286 1 98.58 415 TYR B O 1
ATOM 10478 N N . ASP B 1 416 ? -10.16 -39.857 12.029 1 98.11 416 ASP B N 1
ATOM 10479 C CA . ASP B 1 416 ? -10.232 -40.432 13.369 1 98.11 416 ASP B CA 1
ATOM 10480 C C . ASP B 1 416 ? -10.766 -41.862 13.325 1 98.11 416 ASP B C 1
ATOM 10482 O O . ASP B 1 416 ? -10.524 -42.649 14.243 1 98.11 416 ASP B O 1
ATOM 10486 N N . GLN B 1 417 ? -11.404 -42.192 12.246 1 97.96 417 GLN B N 1
ATOM 10487 C CA . GLN B 1 417 ? -12.051 -43.498 12.176 1 97.96 417 GLN B CA 1
ATOM 10488 C C . GLN B 1 417 ? -11.24 -44.468 11.321 1 97.96 417 GLN B C 1
ATOM 10490 O O . GLN B 1 417 ? -11.519 -45.669 11.302 1 97.96 417 GLN B O 1
ATOM 10495 N N . LEU B 1 418 ? -10.292 -43.97 10.624 1 98.05 418 LEU B N 1
ATOM 10496 C CA . LEU B 1 418 ? -9.475 -44.812 9.758 1 98.05 418 LEU B CA 1
ATOM 10497 C C . LEU B 1 418 ? -8.526 -45.677 10.579 1 98.05 418 LEU B C 1
ATOM 10499 O O . LEU B 1 418 ? -8.088 -45.273 11.659 1 98.05 418 LEU B O 1
ATOM 10503 N N . PRO B 1 419 ? -8.165 -46.868 10.038 1 95.93 419 PRO B N 1
ATOM 10504 C CA . PRO B 1 419 ? -7.083 -47.633 10.662 1 95.93 419 PRO B CA 1
ATOM 10505 C C . PRO B 1 419 ? -5.772 -46.854 10.729 1 95.93 419 PRO B C 1
ATOM 10507 O O . PRO B 1 419 ? -5.467 -46.071 9.826 1 95.93 419 PRO B O 1
ATOM 10510 N N . LYS B 1 420 ? -5.045 -47.109 11.791 1 96.83 420 LYS B N 1
ATOM 10511 C CA . LYS B 1 420 ? -3.801 -46.391 12.052 1 96.83 420 LYS B CA 1
ATOM 10512 C C . LYS B 1 420 ? -2.869 -46.447 10.845 1 96.83 420 LYS B C 1
ATOM 10514 O O . LYS B 1 420 ? -2.17 -45.476 10.549 1 96.83 420 LYS B O 1
ATOM 10519 N N . GLU B 1 421 ? -2.857 -47.562 10.133 1 95.77 421 GLU B N 1
ATOM 10520 C CA . GLU B 1 421 ? -1.949 -47.743 9.004 1 95.77 421 GLU B CA 1
ATOM 10521 C C . GLU B 1 421 ? -2.377 -46.893 7.811 1 95.77 421 GLU B C 1
ATOM 10523 O O . GLU B 1 421 ? -1.575 -46.626 6.913 1 95.77 421 GLU B O 1
ATOM 10528 N N . THR B 1 422 ? -3.664 -46.417 7.773 1 97.27 422 THR B N 1
ATOM 10529 C CA . THR B 1 422 ? -4.2 -45.657 6.649 1 97.27 422 THR B CA 1
ATOM 10530 C C . THR B 1 422 ? -4.131 -44.158 6.927 1 97.27 422 THR B C 1
ATOM 10532 O O . THR B 1 422 ? -4.192 -43.346 6.001 1 97.27 422 THR B O 1
ATOM 10535 N N . GLN B 1 423 ? -3.92 -43.787 8.155 1 97.98 423 GLN B N 1
ATOM 10536 C CA . GLN B 1 423 ? -4.011 -42.396 8.587 1 97.98 423 GLN B CA 1
ATOM 10537 C C . GLN B 1 423 ? -2.931 -41.543 7.929 1 97.98 423 GLN B C 1
ATOM 10539 O O . GLN B 1 423 ? -3.199 -40.422 7.491 1 97.98 423 GLN B O 1
ATOM 10544 N N . PRO B 1 424 ? -1.699 -42.05 7.875 1 98.15 424 PRO B N 1
ATOM 10545 C CA . PRO B 1 424 ? -0.693 -41.208 7.224 1 98.15 424 PRO B CA 1
ATOM 10546 C C . PRO B 1 424 ? -1.063 -40.853 5.785 1 98.15 424 PRO B C 1
ATOM 10548 O O . PRO B 1 424 ? -0.905 -39.702 5.369 1 98.15 424 PRO B O 1
ATOM 10551 N N . ALA B 1 425 ? -1.591 -41.829 5.024 1 98.24 425 ALA B N 1
ATOM 10552 C CA . ALA B 1 425 ? -2.001 -41.57 3.647 1 98.24 425 ALA B CA 1
ATOM 10553 C C . ALA B 1 425 ? -3.139 -40.554 3.594 1 98.24 425 ALA B C 1
ATOM 10555 O O . ALA B 1 425 ? -3.127 -39.643 2.764 1 98.24 425 ALA B O 1
ATOM 10556 N N . PHE B 1 426 ? -4.077 -40.753 4.537 1 98.58 426 PHE B N 1
ATOM 10557 C CA . PHE B 1 426 ? -5.223 -39.852 4.567 1 98.58 426 PHE B CA 1
ATOM 10558 C C . PHE B 1 426 ? -4.792 -38.439 4.941 1 98.58 426 PHE B C 1
ATOM 10560 O O . PHE B 1 426 ? -5.297 -37.462 4.383 1 98.58 426 PHE B O 1
ATOM 10567 N N . PHE B 1 427 ? -3.902 -38.352 5.895 1 98.42 427 PHE B N 1
ATOM 10568 C CA . PHE B 1 427 ? -3.39 -37.042 6.282 1 98.42 427 PHE B CA 1
ATOM 10569 C C . PHE B 1 427 ? -2.743 -36.342 5.093 1 98.42 427 PHE B C 1
ATOM 10571 O O . PHE B 1 427 ? -3.012 -35.166 4.837 1 98.42 427 PHE B O 1
ATOM 10578 N N . GLN B 1 428 ? -1.984 -37.011 4.276 1 98.28 428 GLN B N 1
ATOM 10579 C CA . GLN B 1 428 ? -1.216 -36.444 3.172 1 98.28 428 GLN B CA 1
ATOM 10580 C C . GLN B 1 428 ? -2.13 -36.025 2.024 1 98.28 428 GLN B C 1
ATOM 10582 O O . GLN B 1 428 ? -1.926 -34.974 1.413 1 98.28 428 GLN B O 1
ATOM 10587 N N . LEU B 1 429 ? -3.138 -36.806 1.776 1 98.43 429 LEU B N 1
ATOM 10588 C CA . LEU B 1 429 ? -3.852 -36.688 0.509 1 98.43 429 LEU B CA 1
ATOM 10589 C C . LEU B 1 429 ? -5.146 -35.902 0.685 1 98.43 429 LEU B C 1
ATOM 10591 O O . LEU B 1 429 ? -5.732 -35.436 -0.295 1 98.43 429 LEU B O 1
ATOM 10595 N N . VAL B 1 430 ? -5.602 -35.76 2.004 1 98.73 430 VAL B N 1
ATOM 10596 C CA . VAL B 1 430 ? -6.922 -35.165 2.186 1 98.73 430 VAL B CA 1
ATOM 10597 C C . VAL B 1 430 ? -6.883 -34.162 3.337 1 98.73 430 VAL B C 1
ATOM 10599 O O . VAL B 1 430 ? -7.02 -32.955 3.121 1 98.73 430 VAL B O 1
ATOM 10602 N N . TYR B 1 431 ? -6.563 -34.629 4.558 1 98.75 431 TYR B N 1
ATOM 10603 C CA . TYR B 1 431 ? -6.763 -33.852 5.777 1 98.75 431 TYR B CA 1
ATOM 10604 C C . TYR B 1 431 ? -5.884 -32.608 5.781 1 98.75 431 TYR B C 1
ATOM 10606 O O . TYR B 1 431 ? -6.356 -31.507 6.076 1 98.75 431 TYR B O 1
ATOM 10614 N N . MET B 1 432 ? -4.621 -32.8 5.512 1 98.26 432 MET B N 1
ATOM 10615 C CA . MET B 1 432 ? -3.686 -31.679 5.553 1 98.26 432 MET B CA 1
ATOM 10616 C C . MET B 1 432 ? -4.06 -30.621 4.521 1 98.26 432 MET B C 1
ATOM 10618 O O . MET B 1 432 ? -3.884 -29.425 4.76 1 98.26 432 MET B O 1
ATOM 10622 N N . LEU B 1 433 ? -4.577 -31.018 3.347 1 98.57 433 LEU B N 1
ATOM 10623 C CA . LEU B 1 433 ? -4.981 -30.073 2.311 1 98.57 433 LEU B CA 1
ATOM 10624 C C . LEU B 1 433 ? -6.112 -29.177 2.805 1 98.57 433 LEU B C 1
ATOM 10626 O O . LEU B 1 433 ? -6.055 -27.955 2.648 1 98.57 433 LEU B O 1
ATOM 10630 N N . CYS B 1 434 ? -7.082 -29.78 3.423 1 98.82 434 CYS B N 1
ATOM 10631 C CA . CYS B 1 434 ? -8.218 -29.043 3.965 1 98.82 434 CYS B CA 1
ATOM 10632 C C . CYS B 1 434 ? -7.776 -28.105 5.082 1 98.82 434 CYS B C 1
ATOM 10634 O O . CYS B 1 434 ? -8.117 -26.921 5.076 1 98.82 434 CYS B O 1
ATOM 10636 N N . ALA B 1 435 ? -6.97 -28.621 5.987 1 98.78 435 ALA B N 1
ATOM 10637 C CA . ALA B 1 435 ? -6.526 -27.853 7.148 1 98.78 435 ALA B CA 1
ATOM 10638 C C . ALA B 1 435 ? -5.653 -26.675 6.725 1 98.78 435 ALA B C 1
ATOM 10640 O O . ALA B 1 435 ? -5.765 -25.58 7.281 1 98.78 435 ALA B O 1
ATOM 10641 N N . ALA B 1 436 ? -4.785 -26.911 5.792 1 98.67 436 ALA B N 1
ATOM 10642 C CA . ALA B 1 436 ? -3.868 -25.872 5.33 1 98.67 436 ALA B CA 1
ATOM 10643 C C . ALA B 1 436 ? -4.625 -24.736 4.649 1 98.67 436 ALA B C 1
ATOM 10645 O O . ALA B 1 436 ? -4.341 -23.56 4.892 1 98.67 436 ALA B O 1
ATOM 10646 N N . GLN B 1 437 ? -5.58 -25.057 3.79 1 98.63 437 GLN B N 1
ATOM 10647 C CA . GLN B 1 437 ? -6.374 -24.043 3.104 1 98.63 437 GLN B CA 1
ATOM 10648 C C . GLN B 1 437 ? -7.238 -23.26 4.089 1 98.63 437 GLN B C 1
ATOM 10650 O O . GLN B 1 437 ? -7.372 -22.04 3.973 1 98.63 437 GLN B O 1
ATOM 10655 N N . GLU B 1 438 ? -7.831 -23.977 5.036 1 98.79 438 GLU B N 1
ATOM 10656 C CA . GLU B 1 438 ? -8.59 -23.287 6.075 1 98.79 438 GLU B CA 1
ATOM 10657 C C . GLU B 1 438 ? -7.723 -22.266 6.806 1 98.79 438 GLU B C 1
ATOM 10659 O O . GLU B 1 438 ? -8.116 -21.108 6.963 1 98.79 438 GLU B O 1
ATOM 10664 N N . ASN B 1 439 ? -6.562 -22.71 7.229 1 98.79 439 ASN B N 1
ATOM 10665 C CA . ASN B 1 439 ? -5.673 -21.867 8.022 1 98.79 439 ASN B CA 1
ATOM 10666 C C . ASN B 1 439 ? -5.192 -20.656 7.228 1 98.79 439 ASN B C 1
ATOM 10668 O O . ASN B 1 439 ? -5.114 -19.549 7.763 1 98.79 439 ASN B O 1
ATOM 10672 N N . LEU B 1 440 ? -4.817 -20.858 5.976 1 98.59 440 LEU B N 1
ATOM 10673 C CA . LEU B 1 440 ? -4.351 -19.762 5.134 1 98.59 440 LEU B CA 1
ATOM 10674 C C . LEU B 1 440 ? -5.428 -18.692 4.989 1 98.59 440 LEU B C 1
ATOM 10676 O O . LEU B 1 440 ? -5.139 -17.497 5.085 1 98.59 440 LEU B O 1
ATOM 10680 N N . ASN B 1 441 ? -6.65 -19.087 4.719 1 98.66 441 ASN B N 1
ATOM 10681 C CA . ASN B 1 441 ? -7.753 -18.139 4.604 1 98.66 441 ASN B CA 1
ATOM 10682 C C . ASN B 1 441 ? -8.026 -17.433 5.928 1 98.66 441 ASN B C 1
ATOM 10684 O O . ASN B 1 441 ? -8.244 -16.221 5.957 1 98.66 441 ASN B O 1
ATOM 10688 N N . LYS B 1 442 ? -8.017 -18.23 7.001 1 98.73 442 LYS B N 1
ATOM 10689 C CA . LYS B 1 442 ? -8.184 -17.655 8.332 1 98.73 442 LYS B CA 1
ATOM 10690 C C . LYS B 1 442 ? -7.141 -16.574 8.599 1 98.73 442 LYS B C 1
ATOM 10692 O O . LYS B 1 442 ? -7.466 -15.504 9.117 1 98.73 442 LYS B O 1
ATOM 10697 N N . LEU B 1 443 ? -5.889 -16.855 8.236 1 98.69 443 LEU B N 1
ATOM 10698 C CA . LEU B 1 443 ? -4.784 -15.92 8.417 1 98.69 443 LEU B CA 1
ATOM 10699 C C . LEU B 1 443 ? -5.067 -14.6 7.707 1 98.69 443 LEU B C 1
ATOM 10701 O O . LEU B 1 443 ? -5.028 -13.536 8.328 1 98.69 443 LEU B O 1
ATOM 10705 N N . HIS B 1 444 ? -5.372 -14.635 6.471 1 98.51 444 HIS B N 1
ATOM 10706 C CA . HIS B 1 444 ? -5.514 -13.423 5.672 1 98.51 444 HIS B CA 1
ATOM 10707 C C . HIS B 1 444 ? -6.788 -12.668 6.037 1 98.51 444 HIS B C 1
ATOM 10709 O O . HIS B 1 444 ? -6.82 -11.437 5.988 1 98.51 444 HIS B O 1
ATOM 10715 N N . ILE B 1 445 ? -7.867 -13.345 6.376 1 98.64 445 ILE B N 1
ATOM 10716 C CA . ILE B 1 445 ? -9.096 -12.696 6.82 1 98.64 445 ILE B CA 1
ATOM 10717 C C . ILE B 1 445 ? -8.856 -11.996 8.155 1 98.64 445 ILE B C 1
ATOM 10719 O O . ILE B 1 445 ? -9.36 -10.894 8.385 1 98.64 445 ILE B O 1
ATOM 10723 N N . ALA B 1 446 ? -8.087 -12.646 9.054 1 98.63 446 ALA B N 1
ATOM 10724 C CA . ALA B 1 446 ? -7.745 -12.032 10.335 1 98.63 446 ALA B CA 1
ATOM 10725 C C . ALA B 1 446 ? -6.91 -10.771 10.132 1 98.63 446 ALA B C 1
ATOM 10727 O O . ALA B 1 446 ? -7.114 -9.767 10.819 1 98.63 446 ALA B O 1
ATOM 10728 N N . VAL B 1 447 ? -5.956 -10.823 9.225 1 98.2 447 VAL B N 1
ATOM 10729 C CA . VAL B 1 447 ? -5.158 -9.653 8.875 1 98.2 447 VAL B CA 1
ATOM 10730 C C . VAL B 1 447 ? -6.072 -8.53 8.389 1 98.2 447 VAL B C 1
ATOM 10732 O O . VAL B 1 447 ? -5.96 -7.389 8.844 1 98.2 447 VAL B O 1
ATOM 10735 N N . ALA B 1 448 ? -6.957 -8.833 7.481 1 97.91 448 ALA B N 1
ATOM 10736 C CA . ALA B 1 448 ? -7.893 -7.849 6.943 1 97.91 448 ALA B CA 1
ATOM 10737 C C . ALA B 1 448 ? -8.74 -7.234 8.054 1 97.91 448 ALA B C 1
ATOM 10739 O O . ALA B 1 448 ? -8.986 -6.026 8.058 1 97.91 448 ALA B O 1
ATOM 10740 N N . ARG B 1 449 ? -9.197 -8.003 8.977 1 97.79 449 ARG B N 1
ATOM 10741 C CA . ARG B 1 449 ? -10.017 -7.519 10.082 1 97.79 449 ARG B CA 1
ATOM 10742 C C . ARG B 1 449 ? -9.212 -6.61 11.005 1 97.79 449 ARG B C 1
ATOM 10744 O O . ARG B 1 449 ? -9.72 -5.595 11.483 1 97.79 449 ARG B O 1
ATOM 10751 N N . SER B 1 450 ? -7.971 -7.039 11.289 1 97.73 450 SER B N 1
ATOM 10752 C CA . SER B 1 450 ? -7.136 -6.189 12.132 1 97.73 450 SER B CA 1
ATOM 10753 C C . SER B 1 450 ? -6.983 -4.796 11.531 1 97.73 450 SER B C 1
ATOM 10755 O O . SER B 1 450 ? -7.025 -3.796 12.251 1 97.73 450 SER B O 1
ATOM 10757 N N . GLU B 1 451 ? -6.825 -4.737 10.246 1 96.07 451 GLU B N 1
ATOM 10758 C CA . GLU B 1 451 ? -6.692 -3.464 9.544 1 96.07 451 GLU B CA 1
ATOM 10759 C C . GLU B 1 451 ? -7.99 -2.663 9.605 1 96.07 451 GLU B C 1
ATOM 10761 O O . GLU B 1 451 ? -7.982 -1.487 9.974 1 96.07 451 GLU B O 1
ATOM 10766 N N . LEU B 1 452 ? -9.09 -3.251 9.204 1 96.52 452 LEU B N 1
ATOM 10767 C CA . LEU B 1 452 ? -10.381 -2.572 9.155 1 96.52 452 LEU B CA 1
ATOM 10768 C C . LEU B 1 452 ? -10.786 -2.074 10.538 1 96.52 452 LEU B C 1
ATOM 10770 O O . LEU B 1 452 ? -11.248 -0.94 10.683 1 96.52 452 LEU B O 1
ATOM 10774 N N . TYR B 1 453 ? -10.635 -2.908 11.559 1 96.84 453 TYR B N 1
ATOM 10775 C CA . TYR B 1 453 ? -11.099 -2.555 12.896 1 96.84 453 TYR B CA 1
ATOM 10776 C C . TYR B 1 453 ? -10.21 -1.484 13.517 1 96.84 453 TYR B C 1
ATOM 10778 O O . TYR B 1 453 ? -10.685 -0.641 14.282 1 96.84 453 TYR B O 1
ATOM 10786 N N . ALA B 1 454 ? -8.909 -1.519 13.152 1 96.22 454 ALA B N 1
ATOM 10787 C CA . ALA B 1 454 ? -8.063 -0.401 13.561 1 96.22 454 ALA B CA 1
ATOM 10788 C C . ALA B 1 454 ? -8.531 0.904 12.924 1 96.22 454 ALA B C 1
ATOM 10790 O O . ALA B 1 454 ? -8.62 1.934 13.597 1 96.22 454 ALA B O 1
ATOM 10791 N N . PHE B 1 455 ? -8.86 0.896 11.695 1 95.01 455 PHE B N 1
ATOM 10792 C CA . PHE B 1 455 ? -9.381 2.05 10.973 1 95.01 455 PHE B CA 1
ATOM 10793 C C . PHE B 1 455 ? -10.674 2.548 11.607 1 95.01 455 PHE B C 1
ATOM 10795 O O . PHE B 1 455 ? -10.899 3.756 11.705 1 95.01 455 PHE B O 1
ATOM 10802 N N . GLN B 1 456 ? -11.463 1.592 12.089 1 94.92 456 GLN B N 1
ATOM 10803 C CA . GLN B 1 456 ? -12.747 1.904 12.709 1 94.92 456 GLN B CA 1
ATOM 10804 C C . GLN B 1 456 ? -12.576 2.248 14.186 1 94.92 456 GLN B C 1
ATOM 10806 O O . GLN B 1 456 ? -13.561 2.423 14.906 1 94.92 456 GLN B O 1
ATOM 10811 N N . ALA B 1 457 ? -11.39 2.168 14.712 1 94.95 457 ALA B N 1
ATOM 10812 C CA . ALA B 1 457 ? -11.034 2.52 16.084 1 94.95 457 ALA B CA 1
ATOM 10813 C C . ALA B 1 457 ? -11.626 1.524 17.077 1 94.95 457 ALA B C 1
ATOM 10815 O O . ALA B 1 457 ? -12.068 1.908 18.163 1 94.95 457 ALA B O 1
ATOM 10816 N N . LYS B 1 458 ? -11.675 0.281 16.704 1 96.12 458 LYS B N 1
ATOM 10817 C CA . LYS B 1 458 ? -12.158 -0.795 17.564 1 96.12 458 LYS B CA 1
ATOM 10818 C C . LYS B 1 458 ? -10.996 -1.553 18.2 1 96.12 458 LYS B C 1
ATOM 10820 O O . LYS B 1 458 ? -9.997 -1.839 17.537 1 96.12 458 LYS B O 1
ATOM 10825 N N . THR B 1 459 ? -11.162 -1.958 19.462 1 97.57 459 THR B N 1
ATOM 10826 C CA . THR B 1 459 ? -10.131 -2.709 20.17 1 97.57 459 THR B CA 1
ATOM 10827 C C . THR B 1 459 ? -9.969 -4.103 19.57 1 97.57 459 THR B C 1
ATOM 10829 O O . THR B 1 459 ? -8.908 -4.719 19.694 1 97.57 459 THR B O 1
ATOM 10832 N N . ALA B 1 460 ? -10.987 -4.537 18.845 1 97.64 460 ALA B N 1
ATOM 10833 C CA . ALA B 1 460 ? -10.973 -5.862 18.231 1 97.64 460 ALA B CA 1
ATOM 10834 C C . ALA B 1 460 ? -9.84 -5.984 17.215 1 97.64 460 ALA B C 1
ATOM 10836 O O . ALA B 1 460 ? -9.477 -7.092 16.811 1 97.64 460 ALA B O 1
ATOM 10837 N N . ALA B 1 461 ? -9.291 -4.891 16.723 1 97.36 461 ALA B N 1
ATOM 10838 C CA . ALA B 1 461 ? -8.09 -4.941 15.894 1 97.36 461 ALA B CA 1
ATOM 10839 C C . ALA B 1 461 ? -7.014 -5.811 16.539 1 97.36 461 ALA B C 1
ATOM 10841 O O . ALA B 1 461 ? -6.348 -6.593 15.857 1 97.36 461 ALA B O 1
ATOM 10842 N N . ASN B 1 462 ? -6.889 -5.705 17.873 1 97.48 462 ASN B N 1
ATOM 10843 C CA . ASN B 1 462 ? -5.892 -6.47 18.615 1 97.48 462 ASN B CA 1
ATOM 10844 C C . ASN B 1 462 ? -6.226 -7.959 18.63 1 97.48 462 ASN B C 1
ATOM 10846 O O . ASN B 1 462 ? -5.331 -8.801 18.537 1 97.48 462 ASN B O 1
ATOM 10850 N N . VAL B 1 463 ? -7.505 -8.293 18.784 1 98.03 463 VAL B N 1
ATOM 10851 C CA . VAL B 1 463 ? -7.955 -9.68 18.803 1 98.03 463 VAL B CA 1
ATOM 10852 C C . VAL B 1 463 ? -7.581 -10.364 17.49 1 98.03 463 VAL B C 1
ATOM 10854 O O . VAL B 1 463 ? -6.988 -11.445 17.492 1 98.03 463 VAL B O 1
ATOM 10857 N N . PHE B 1 464 ? -7.864 -9.712 16.446 1 98.05 464 PHE B N 1
ATOM 10858 C CA . PHE B 1 464 ? -7.649 -10.337 15.147 1 98.05 464 PHE B CA 1
ATOM 10859 C C . PHE B 1 464 ? -6.177 -10.276 14.754 1 98.05 464 PHE B C 1
ATOM 10861 O O . PHE B 1 464 ? -5.69 -11.137 14.018 1 98.05 464 PHE B O 1
ATOM 10868 N N . ALA B 1 465 ? -5.423 -9.242 15.187 1 97.55 465 ALA B N 1
ATOM 10869 C CA . ALA B 1 465 ? -3.971 -9.275 15.032 1 97.55 465 ALA B CA 1
ATOM 10870 C C . ALA B 1 465 ? -3.378 -10.52 15.686 1 97.55 465 ALA B C 1
ATOM 10872 O O . ALA B 1 465 ? -2.542 -11.203 15.089 1 97.55 465 ALA B O 1
ATOM 10873 N N . HIS B 1 466 ? -3.823 -10.845 16.899 1 97.67 466 HIS B N 1
ATOM 10874 C CA . HIS B 1 466 ? -3.349 -12.034 17.6 1 97.67 466 HIS B CA 1
ATOM 10875 C C . HIS B 1 466 ? -3.757 -13.306 16.865 1 97.67 466 HIS B C 1
ATOM 10877 O O . HIS B 1 466 ? -2.973 -14.254 16.774 1 97.67 466 HIS B O 1
ATOM 10883 N N . GLU B 1 467 ? -4.98 -13.279 16.389 1 98.24 467 GLU B N 1
ATOM 10884 C CA . GLU B 1 467 ? -5.435 -14.423 15.605 1 98.24 467 GLU B CA 1
ATOM 10885 C C . GLU B 1 467 ? -4.554 -14.637 14.377 1 98.24 467 GLU B C 1
ATOM 10887 O O . GLU B 1 467 ? -4.241 -15.775 14.022 1 98.24 467 GLU B O 1
ATOM 10892 N N . ALA B 1 468 ? -4.184 -13.582 13.684 1 98.23 468 ALA B N 1
ATOM 10893 C CA . ALA B 1 468 ? -3.31 -13.667 12.517 1 98.23 468 ALA B CA 1
ATOM 10894 C C . ALA B 1 468 ? -1.947 -14.24 12.893 1 98.23 468 ALA B C 1
ATOM 10896 O O . ALA B 1 468 ? -1.409 -15.095 12.185 1 98.23 468 ALA B O 1
ATOM 10897 N N . ILE B 1 469 ? -1.383 -13.806 14.026 1 97.62 469 ILE B N 1
ATOM 10898 C CA . ILE B 1 469 ? -0.098 -14.306 14.503 1 97.62 469 ILE B CA 1
ATOM 10899 C C . ILE B 1 469 ? -0.201 -15.802 14.793 1 97.62 469 ILE B C 1
ATOM 10901 O O . ILE B 1 469 ? 0.668 -16.579 14.392 1 97.62 469 ILE B O 1
ATOM 10905 N N . GLU B 1 470 ? -1.295 -16.204 15.467 1 98.26 470 GLU B N 1
ATOM 10906 C CA . GLU B 1 470 ? -1.505 -17.616 15.776 1 98.26 470 GLU B CA 1
ATOM 10907 C C . GLU B 1 470 ? -1.624 -18.447 14.501 1 98.26 470 GLU B C 1
ATOM 10909 O O . GLU B 1 470 ? -1.036 -19.526 14.401 1 98.26 470 GLU B O 1
ATOM 10914 N N . ALA B 1 471 ? -2.402 -17.955 13.559 1 98.65 471 ALA B N 1
ATOM 10915 C CA . ALA B 1 471 ? -2.575 -18.669 12.297 1 98.65 471 ALA B CA 1
ATOM 10916 C C . ALA B 1 471 ? -1.252 -18.784 11.545 1 98.65 471 ALA B C 1
ATOM 10918 O O . ALA B 1 471 ? -0.994 -19.79 10.88 1 98.65 471 ALA B O 1
ATOM 10919 N N . PHE B 1 472 ? -0.411 -17.78 11.611 1 97.93 472 PHE B N 1
ATOM 10920 C CA . PHE B 1 472 ? 0.898 -17.779 10.968 1 97.93 472 PHE B CA 1
ATOM 10921 C C . PHE B 1 472 ? 1.774 -18.896 11.522 1 97.93 472 PHE B C 1
ATOM 10923 O O . PHE B 1 472 ? 2.377 -19.655 10.761 1 97.93 472 PHE B O 1
ATOM 10930 N N . TYR B 1 473 ? 1.825 -19.074 12.819 1 97.26 473 TYR B N 1
ATOM 10931 C CA . TYR B 1 473 ? 2.615 -20.132 13.439 1 97.26 473 TYR B CA 1
ATOM 10932 C C . TYR B 1 473 ? 1.96 -21.493 13.234 1 97.26 473 TYR B C 1
ATOM 10934 O O . TYR B 1 473 ? 2.649 -22.507 13.105 1 97.26 473 TYR B O 1
ATOM 10942 N N . GLN B 1 474 ? 0.611 -21.485 13.213 1 98.16 474 GLN B N 1
ATOM 10943 C CA . GLN B 1 474 ? -0.103 -22.728 12.942 1 98.16 474 GLN B CA 1
ATOM 10944 C C . GLN B 1 474 ? 0.239 -23.267 11.555 1 98.16 474 GLN B C 1
ATOM 10946 O O . GLN B 1 474 ? 0.292 -24.481 11.351 1 98.16 474 GLN B O 1
ATOM 10951 N N . ASP B 1 475 ? 0.429 -22.42 10.628 1 97.99 475 ASP B N 1
ATOM 10952 C CA . ASP B 1 475 ? 0.843 -22.842 9.293 1 97.99 475 ASP B CA 1
ATOM 10953 C C . ASP B 1 475 ? 2.131 -23.659 9.351 1 97.99 475 ASP B C 1
ATOM 10955 O O . ASP B 1 475 ? 2.222 -24.727 8.741 1 97.99 475 ASP B O 1
ATOM 10959 N N . ALA B 1 476 ? 3.096 -23.203 10.058 1 96.15 476 ALA B N 1
ATOM 10960 C CA . ALA B 1 476 ? 4.357 -23.917 10.241 1 96.15 476 ALA B CA 1
ATOM 10961 C C . ALA B 1 476 ? 4.136 -25.247 10.956 1 96.15 476 ALA B C 1
ATOM 10963 O O . ALA B 1 476 ? 4.809 -26.237 10.661 1 96.15 476 ALA B O 1
ATOM 10964 N N . ASN B 1 477 ? 3.189 -25.253 11.881 1 97.47 477 ASN B N 1
ATOM 10965 C CA . ASN B 1 477 ? 2.886 -26.475 12.618 1 97.47 477 ASN B CA 1
ATOM 10966 C C . ASN B 1 477 ? 2.279 -27.542 11.711 1 97.47 477 ASN B C 1
ATOM 10968 O O . ASN B 1 477 ? 2.566 -28.73 11.865 1 97.47 477 ASN B O 1
ATOM 10972 N N . ILE B 1 478 ? 1.434 -27.125 10.807 1 98.11 478 ILE B N 1
ATOM 10973 C CA . ILE B 1 478 ? 0.849 -28.064 9.856 1 98.11 478 ILE B CA 1
ATOM 10974 C C . ILE B 1 478 ? 1.948 -28.668 8.984 1 98.11 478 ILE B C 1
ATOM 10976 O O . ILE B 1 478 ? 1.987 -29.883 8.776 1 98.11 478 ILE B O 1
ATOM 10980 N N . THR B 1 479 ? 2.853 -27.874 8.526 1 96.97 479 THR B N 1
ATOM 10981 C CA . THR B 1 479 ? 3.982 -28.342 7.729 1 96.97 479 THR B CA 1
ATOM 10982 C C . THR B 1 479 ? 4.841 -29.318 8.529 1 96.97 479 THR B C 1
ATOM 10984 O O . THR B 1 479 ? 5.21 -30.382 8.028 1 96.97 479 THR B O 1
ATOM 10987 N N . GLU B 1 480 ? 5.114 -28.977 9.785 1 96.8 480 GLU B N 1
ATOM 10988 C CA . GLU B 1 480 ? 5.925 -29.835 10.643 1 96.8 480 GLU B CA 1
ATOM 10989 C C . GLU B 1 480 ? 5.228 -31.166 10.91 1 96.8 480 GLU B C 1
ATOM 10991 O O . GLU B 1 480 ? 5.879 -32.21 10.986 1 96.8 480 GLU B O 1
ATOM 10996 N N . THR B 1 481 ? 3.956 -31.113 11.07 1 97.77 481 THR B N 1
ATOM 10997 C CA . THR B 1 481 ? 3.201 -32.347 11.261 1 97.77 481 THR B CA 1
ATOM 10998 C C . THR B 1 481 ? 3.356 -33.269 10.055 1 97.77 481 THR B C 1
ATOM 11000 O O . THR B 1 481 ? 3.553 -34.476 10.211 1 97.77 481 THR B O 1
ATOM 11003 N N . PHE B 1 482 ? 3.271 -32.795 8.935 1 97.52 482 PHE B N 1
ATOM 11004 C CA . PHE B 1 482 ? 3.503 -33.571 7.723 1 97.52 482 PHE B CA 1
ATOM 11005 C C . PHE B 1 482 ? 4.922 -34.125 7.698 1 97.52 482 PHE B C 1
ATOM 11007 O O . PHE B 1 482 ? 5.126 -35.315 7.448 1 97.52 482 PHE B O 1
ATOM 11014 N N . HIS B 1 483 ? 5.868 -33.302 7.966 1 97.03 483 HIS B N 1
ATOM 11015 C CA . HIS B 1 483 ? 7.273 -33.692 7.93 1 97.03 483 HIS B CA 1
ATOM 11016 C C . HIS B 1 483 ? 7.568 -34.782 8.954 1 97.03 483 HIS B C 1
ATOM 11018 O O . HIS B 1 483 ? 8.424 -35.64 8.725 1 97.03 483 HIS B O 1
ATOM 11024 N N . SER B 1 484 ? 6.843 -34.816 9.975 1 96.8 484 SER B N 1
ATOM 11025 C CA . SER B 1 484 ? 7.123 -35.719 11.087 1 96.8 484 SER B CA 1
ATOM 11026 C C . SER B 1 484 ? 6.474 -37.081 10.871 1 96.8 484 SER B C 1
ATOM 11028 O O . SER B 1 484 ? 6.71 -38.016 11.638 1 96.8 484 SER B O 1
ATOM 11030 N N . LEU B 1 485 ? 5.647 -37.24 9.829 1 97.22 485 LEU B N 1
ATOM 11031 C CA . LEU B 1 485 ? 4.978 -38.507 9.553 1 97.22 485 LEU B CA 1
ATOM 11032 C C . LEU B 1 485 ? 5.996 -39.625 9.35 1 97.22 485 LEU B C 1
ATOM 11034 O O . LEU B 1 485 ? 7.037 -39.417 8.723 1 97.22 485 LEU B O 1
ATOM 11038 N N . LEU B 1 486 ? 5.584 -40.855 9.956 1 97.69 486 LEU B N 1
ATOM 11039 C CA . LEU B 1 486 ? 6.306 -42.101 9.727 1 97.69 486 LEU B CA 1
ATOM 11040 C C . LEU B 1 486 ? 7.801 -41.916 9.967 1 97.69 486 LEU B C 1
ATOM 11042 O O . LEU B 1 486 ? 8.618 -42.241 9.102 1 97.69 486 LEU B O 1
ATOM 11046 N N . ASN B 1 487 ? 8.16 -41.347 11.17 1 97.13 487 ASN B N 1
ATOM 11047 C CA . ASN B 1 487 ? 9.536 -41.122 11.599 1 97.13 487 ASN B CA 1
ATOM 11048 C C . ASN B 1 487 ? 10.29 -40.23 10.617 1 97.13 487 ASN B C 1
ATOM 11050 O O . ASN B 1 487 ? 11.381 -40.581 10.165 1 97.13 487 ASN B O 1
ATOM 11054 N N . ARG B 1 488 ? 9.547 -39.091 10.065 1 97.11 488 ARG B N 1
ATOM 11055 C CA . ARG B 1 488 ? 10.088 -38.003 9.257 1 97.11 488 ARG B CA 1
ATOM 11056 C C . ARG B 1 488 ? 10.472 -38.493 7.865 1 97.11 488 ARG B C 1
ATOM 11058 O O . ARG B 1 488 ? 11.438 -38.005 7.274 1 97.11 488 ARG B O 1
ATOM 11065 N N . LYS B 1 489 ? 9.763 -39.473 7.389 1 97.16 489 LYS B N 1
ATOM 11066 C CA . LYS B 1 489 ? 9.942 -39.978 6.031 1 97.16 489 LYS B CA 1
ATOM 11067 C C . LYS B 1 489 ? 9.839 -38.851 5.008 1 97.16 489 LYS B C 1
ATOM 11069 O O . LYS B 1 489 ? 10.49 -38.893 3.961 1 97.16 489 LYS B O 1
ATOM 11074 N N . TRP B 1 490 ? 9.143 -37.861 5.343 1 96.86 490 TRP B N 1
ATOM 11075 C CA . TRP B 1 490 ? 8.808 -36.853 4.343 1 96.86 490 TRP B CA 1
ATOM 11076 C C . TRP B 1 490 ? 9.392 -35.496 4.72 1 96.86 490 TRP B C 1
ATOM 11078 O O . TRP B 1 490 ? 8.904 -34.456 4.27 1 96.86 490 TRP B O 1
ATOM 11088 N N . ASP B 1 491 ? 10.394 -35.502 5.499 1 95.36 491 ASP B N 1
ATOM 11089 C CA . ASP B 1 491 ? 11.063 -34.256 5.858 1 95.36 491 ASP B CA 1
ATOM 11090 C C . ASP B 1 491 ? 11.469 -33.472 4.612 1 95.36 491 ASP B C 1
ATOM 11092 O O . ASP B 1 491 ? 11.999 -34.043 3.657 1 95.36 491 ASP B O 1
ATOM 11096 N N . HIS B 1 492 ? 11.112 -32.205 4.567 1 92.94 492 HIS B N 1
ATOM 11097 C CA . HIS B 1 492 ? 11.47 -31.227 3.546 1 92.94 492 HIS B CA 1
ATOM 11098 C C . HIS B 1 492 ? 10.516 -31.296 2.358 1 92.94 492 HIS B C 1
ATOM 11100 O O . HIS B 1 492 ? 10.495 -30.392 1.52 1 92.94 492 HIS B O 1
ATOM 11106 N N . MET B 1 493 ? 9.669 -32.269 2.195 1 95.76 493 MET B N 1
ATOM 11107 C CA . MET B 1 493 ? 8.841 -32.479 1.011 1 95.76 493 MET B CA 1
ATOM 11108 C C . MET B 1 493 ? 7.809 -31.366 0.864 1 95.76 493 MET B C 1
ATOM 11110 O O . MET B 1 493 ? 7.182 -31.23 -0.188 1 95.76 493 MET B O 1
ATOM 11114 N N . TRP B 1 494 ? 7.631 -30.59 1.928 1 94.95 494 TRP B N 1
ATOM 11115 C CA . TRP B 1 494 ? 6.663 -29.499 1.892 1 94.95 494 TRP B CA 1
ATOM 11116 C C . TRP B 1 494 ? 7.285 -28.203 2.401 1 94.95 494 TRP B C 1
ATOM 11118 O O . TRP B 1 494 ? 6.662 -27.47 3.173 1 94.95 494 TRP B O 1
ATOM 11128 N N . ASP B 1 495 ? 8.531 -27.909 1.958 1 92.85 495 ASP B N 1
ATOM 11129 C CA . ASP B 1 495 ? 9.335 -26.762 2.371 1 92.85 495 ASP B CA 1
ATOM 11130 C C . ASP B 1 495 ? 8.964 -25.515 1.572 1 92.85 495 ASP B C 1
ATOM 11132 O O . ASP B 1 495 ? 9.486 -24.428 1.83 1 92.85 495 ASP B O 1
ATOM 11136 N N . GLN B 1 496 ? 8.088 -25.574 0.663 1 93.14 496 GLN B N 1
ATOM 11137 C CA . GLN B 1 496 ? 7.757 -24.454 -0.211 1 93.14 496 GLN B CA 1
ATOM 11138 C C . GLN B 1 496 ? 7.175 -23.289 0.584 1 93.14 496 GLN B C 1
ATOM 11140 O O . GLN B 1 496 ? 6.14 -23.432 1.238 1 93.14 496 GLN B O 1
ATOM 11145 N N . THR B 1 497 ? 7.867 -22.124 0.566 1 93.08 497 THR B N 1
ATOM 11146 C CA . THR B 1 497 ? 7.321 -20.919 1.179 1 93.08 497 THR B CA 1
ATOM 11147 C C . THR B 1 497 ? 6.106 -20.42 0.402 1 93.08 497 THR B C 1
ATOM 11149 O O . THR B 1 497 ? 6.019 -20.608 -0.813 1 93.08 497 THR B O 1
ATOM 11152 N N . HIS B 1 498 ? 5.116 -19.748 1.146 1 95.61 498 HIS B N 1
ATOM 11153 C CA . HIS B 1 498 ? 3.876 -19.485 0.424 1 95.61 498 HIS B CA 1
ATOM 11154 C C . HIS B 1 498 ? 3.089 -18.353 1.075 1 95.61 498 HIS B C 1
ATOM 11156 O O . HIS B 1 498 ? 1.934 -18.109 0.718 1 95.61 498 HIS B O 1
ATOM 11162 N N . ILE B 1 499 ? 3.673 -17.581 2.049 1 96.74 499 ILE B N 1
ATOM 11163 C CA . ILE B 1 499 ? 2.931 -16.518 2.718 1 96.74 499 ILE B CA 1
ATOM 11164 C C . ILE B 1 499 ? 3.615 -15.176 2.47 1 96.74 499 ILE B C 1
ATOM 11166 O O . ILE B 1 499 ? 4.802 -15.013 2.763 1 96.74 499 ILE B O 1
ATOM 11170 N N . ASN B 1 500 ? 2.798 -14.206 2.019 1 93.47 500 ASN B N 1
ATOM 11171 C CA . ASN B 1 500 ? 3.188 -12.813 1.836 1 93.47 500 ASN B CA 1
ATOM 11172 C C . ASN B 1 500 ? 4.178 -12.654 0.686 1 93.47 500 ASN B C 1
ATOM 11174 O O . ASN B 1 500 ? 5.355 -12.364 0.91 1 93.47 500 ASN B O 1
ATOM 11178 N N . TYR B 1 501 ? 3.725 -12.638 -0.536 1 92.33 501 TYR B N 1
ATOM 11179 C CA . TYR B 1 501 ? 4.494 -12.517 -1.77 1 92.33 501 TYR B CA 1
ATOM 11180 C C . TYR B 1 501 ? 4.817 -11.058 -2.069 1 92.33 501 TYR B C 1
ATOM 11182 O O . TYR B 1 501 ? 3.985 -10.174 -1.854 1 92.33 501 TYR B O 1
ATOM 11190 N N . TYR B 1 502 ? 6.004 -10.829 -2.544 1 86.26 502 TYR B N 1
ATOM 11191 C CA . TYR B 1 502 ? 6.419 -9.489 -2.944 1 86.26 502 TYR B CA 1
ATOM 11192 C C . TYR B 1 502 ? 6.529 -9.382 -4.46 1 86.26 502 TYR B C 1
ATOM 11194 O O . TYR B 1 502 ? 6.618 -8.279 -5.006 1 86.26 502 TYR B O 1
ATOM 11202 N N . THR B 1 503 ? 6.552 -10.528 -5.178 1 87.71 503 THR B N 1
ATOM 11203 C CA . THR B 1 503 ? 6.632 -10.616 -6.632 1 87.71 503 THR B CA 1
ATOM 11204 C C . THR B 1 503 ? 5.901 -11.855 -7.14 1 87.71 503 THR B C 1
ATOM 11206 O O . THR B 1 503 ? 5.038 -12.4 -6.448 1 87.71 503 THR B O 1
ATOM 11209 N N . ASN B 1 504 ? 6.238 -12.273 -8.364 1 89.22 504 ASN B N 1
ATOM 11210 C CA . ASN B 1 504 ? 5.652 -13.476 -8.947 1 89.22 504 ASN B CA 1
ATOM 11211 C C . ASN B 1 504 ? 6.311 -14.74 -8.404 1 89.22 504 ASN B C 1
ATOM 11213 O O . ASN B 1 504 ? 5.759 -15.835 -8.529 1 89.22 504 ASN B O 1
ATOM 11217 N N . LEU B 1 505 ? 7.422 -14.596 -7.756 1 88.92 505 LEU B N 1
ATOM 11218 C CA . LEU B 1 505 ? 8.168 -15.734 -7.232 1 88.92 505 LEU B CA 1
ATOM 11219 C C . LEU B 1 505 ? 7.964 -15.871 -5.727 1 88.92 505 LEU B C 1
ATOM 11221 O O . LEU B 1 505 ? 7.62 -14.898 -5.052 1 88.92 505 LEU B O 1
ATOM 11225 N N . GLU B 1 506 ? 8.185 -16.983 -5.201 1 90.02 506 GLU B N 1
ATOM 11226 C CA . GLU B 1 506 ? 7.995 -17.258 -3.78 1 90.02 506 GLU B CA 1
ATOM 11227 C C . GLU B 1 506 ? 8.931 -16.41 -2.923 1 90.02 506 GLU B C 1
ATOM 11229 O O . GLU B 1 506 ? 10.051 -16.102 -3.337 1 90.02 506 GLU B O 1
ATOM 11234 N N . PRO B 1 507 ? 8.502 -16.026 -1.769 1 89.98 507 PRO B N 1
ATOM 11235 C CA . PRO B 1 507 ? 9.423 -15.341 -0.859 1 89.98 507 PRO B CA 1
ATOM 11236 C C . PRO B 1 507 ? 10.551 -16.246 -0.369 1 89.98 507 PRO B C 1
ATOM 11238 O O . PRO B 1 507 ? 10.381 -17.465 -0.292 1 89.98 507 PRO B O 1
ATOM 11241 N N . ILE B 1 508 ? 11.616 -15.69 -0.044 1 90.66 508 ILE B N 1
ATOM 11242 C CA . ILE B 1 508 ? 12.766 -16.424 0.473 1 90.66 508 ILE B CA 1
ATOM 11243 C C . ILE B 1 508 ? 12.403 -17.079 1.804 1 90.66 508 ILE B C 1
ATOM 11245 O O . ILE B 1 508 ? 12.894 -18.165 2.122 1 90.66 508 ILE B O 1
ATOM 11249 N N . ARG B 1 509 ? 11.486 -16.398 2.483 1 92.91 509 ARG B N 1
ATOM 11250 C CA . ARG B 1 509 ? 10.989 -16.844 3.781 1 92.91 509 ARG B CA 1
ATOM 11251 C C . ARG B 1 509 ? 9.576 -16.327 4.033 1 92.91 509 ARG B C 1
ATOM 11253 O O . ARG B 1 509 ? 9.253 -15.192 3.679 1 92.91 509 ARG B O 1
ATOM 11260 N N . ASP B 1 510 ? 8.724 -17.139 4.627 1 95.32 510 ASP B N 1
ATOM 11261 C CA . ASP B 1 510 ? 7.376 -16.692 4.962 1 95.32 510 ASP B CA 1
ATOM 11262 C C . ASP B 1 510 ? 7.412 -15.557 5.984 1 95.32 510 ASP B C 1
ATOM 11264 O O . ASP B 1 510 ? 8.208 -15.587 6.925 1 95.32 510 ASP B O 1
ATOM 11268 N N . SER B 1 511 ? 6.641 -14.618 5.75 1 96.22 511 SER B N 1
ATOM 11269 C CA . SER B 1 511 ? 6.483 -13.513 6.69 1 96.22 511 SER B CA 1
ATOM 11270 C C . SER B 1 511 ? 5.011 -13.185 6.916 1 96.22 511 SER B C 1
ATOM 11272 O O . SER B 1 511 ? 4.176 -13.419 6.04 1 96.22 511 SER B O 1
ATOM 11274 N N . LEU B 1 512 ? 4.713 -12.78 8.096 1 96.93 512 LEU B N 1
ATOM 11275 C CA . LEU B 1 512 ? 3.348 -12.395 8.439 1 96.93 512 LEU B CA 1
ATOM 11276 C C . LEU B 1 512 ? 2.913 -11.167 7.646 1 96.93 512 LEU B C 1
ATOM 11278 O O . LEU B 1 512 ? 3.608 -10.148 7.64 1 96.93 512 LEU B O 1
ATOM 11282 N N . PRO B 1 513 ? 1.735 -11.251 6.923 1 95.51 513 PRO B N 1
ATOM 11283 C CA . PRO B 1 513 ? 1.209 -10.016 6.337 1 95.51 513 PRO B CA 1
ATOM 11284 C C . PRO B 1 513 ? 0.965 -8.927 7.378 1 95.51 513 PRO B C 1
ATOM 11286 O O . PRO B 1 513 ? 0.752 -9.229 8.555 1 95.51 513 PRO B O 1
ATOM 11289 N N . PRO B 1 514 ? 0.967 -7.687 6.966 1 92.61 514 PRO B N 1
ATOM 11290 C CA . PRO B 1 514 ? 0.956 -6.575 7.92 1 92.61 514 PRO B CA 1
ATOM 11291 C C . PRO B 1 514 ? -0.293 -6.562 8.798 1 92.61 514 PRO B C 1
ATOM 11293 O O . PRO B 1 514 ? -1.412 -6.65 8.287 1 92.61 514 PRO B O 1
ATOM 11296 N N . ILE B 1 515 ? -0.125 -6.462 10.081 1 96.28 515 ILE B N 1
ATOM 11297 C CA . ILE B 1 515 ? -1.223 -6.374 11.038 1 96.28 515 ILE B CA 1
ATOM 11298 C C . ILE B 1 515 ? -1.229 -4.992 11.689 1 96.28 515 ILE B C 1
ATOM 11300 O O . ILE B 1 515 ? -0.233 -4.268 11.633 1 96.28 515 ILE B O 1
ATOM 11304 N N . HIS B 1 516 ? -2.349 -4.632 12.33 1 95.26 516 HIS B N 1
ATOM 11305 C CA . HIS B 1 516 ? -2.558 -3.36 13.011 1 95.26 516 HIS B CA 1
ATOM 11306 C C . HIS B 1 516 ? -2.995 -3.573 14.457 1 95.26 516 HIS B C 1
ATOM 11308 O O . HIS B 1 516 ? -3.714 -4.529 14.757 1 95.26 516 HIS B O 1
ATOM 11314 N N . LEU B 1 517 ? -2.508 -2.706 15.313 1 96.64 517 LEU B N 1
ATOM 11315 C CA . LEU B 1 517 ? -2.884 -2.688 16.723 1 96.64 517 LEU B CA 1
ATOM 11316 C C . LEU B 1 517 ? -3.337 -1.295 17.147 1 96.64 517 LEU B C 1
ATOM 11318 O O . LEU B 1 517 ? -2.916 -0.295 16.561 1 96.64 517 LEU B O 1
ATOM 11322 N N . VAL B 1 518 ? -4.215 -1.244 18.08 1 96.37 518 VAL B N 1
ATOM 11323 C CA . VAL B 1 518 ? -4.562 0.003 18.755 1 96.37 518 VAL B CA 1
ATOM 11324 C C . VAL B 1 518 ? -4.175 -0.082 20.229 1 96.37 518 VAL B C 1
ATOM 11326 O O . VAL B 1 518 ? -3.991 -1.177 20.767 1 96.37 518 VAL B O 1
ATOM 11329 N N . ASN B 1 519 ? -3.907 0.998 20.896 1 94.27 519 ASN B N 1
ATOM 11330 C CA . ASN B 1 519 ? -3.733 1.012 22.344 1 94.27 519 ASN B CA 1
ATOM 11331 C C . ASN B 1 519 ? -5.07 0.882 23.07 1 94.27 519 ASN B C 1
ATOM 11333 O O . ASN B 1 519 ? -5.879 1.811 23.06 1 94.27 519 ASN B O 1
ATOM 11337 N N . PRO B 1 520 ? -5.314 -0.213 23.754 1 93.36 520 PRO B N 1
ATOM 11338 C CA . PRO B 1 520 ? -6.621 -0.434 24.376 1 93.36 520 PRO B CA 1
ATOM 11339 C C . PRO B 1 520 ? -6.909 0.548 25.509 1 93.36 520 PRO B C 1
ATOM 11341 O O . PRO B 1 520 ? -8.048 0.646 25.972 1 93.36 520 PRO B O 1
ATOM 11344 N N . PHE B 1 521 ? -5.935 1.332 25.925 1 91.16 521 PHE B N 1
ATOM 11345 C CA . PHE B 1 521 ? -6.097 2.25 27.047 1 91.16 521 PHE B CA 1
ATOM 11346 C C . PHE B 1 521 ? -6.385 3.662 26.553 1 91.16 521 PHE B C 1
ATOM 11348 O O . PHE B 1 521 ? -6.503 4.593 27.353 1 91.16 521 PHE B O 1
ATOM 11355 N N . GLN B 1 522 ? -6.522 3.813 25.286 1 91.2 522 GLN B N 1
ATOM 11356 C CA . GLN B 1 522 ? -6.895 5.089 24.683 1 91.2 522 GLN B CA 1
ATOM 11357 C C . GLN B 1 522 ? -8.324 5.048 24.148 1 91.2 522 GLN B C 1
ATOM 11359 O O . GLN B 1 522 ? -8.729 4.067 23.521 1 91.2 522 GLN B O 1
ATOM 11364 N N . PRO B 1 523 ? -9.029 6.048 24.406 1 91.2 523 PRO B N 1
ATOM 11365 C CA . PRO B 1 523 ? -10.391 6.082 23.869 1 91.2 523 PRO B CA 1
ATOM 11366 C C . PRO B 1 523 ? -10.436 6.491 22.398 1 91.2 523 PRO B C 1
ATOM 11368 O O . PRO B 1 523 ? -9.455 7.024 21.872 1 91.2 523 PRO B O 1
ATOM 11371 N N . SER B 1 524 ? -11.555 6.182 21.777 1 90.21 524 SER B N 1
ATOM 11372 C CA . SER B 1 524 ? -11.842 6.725 20.453 1 90.21 524 SER B CA 1
ATOM 11373 C C . SER B 1 524 ? -12.371 8.152 20.544 1 90.21 524 SER B C 1
ATOM 11375 O O . SER B 1 524 ? -13.288 8.432 21.319 1 90.21 524 SER B O 1
ATOM 11377 N N . ARG B 1 525 ? -11.76 9.014 19.826 1 86.67 525 ARG B N 1
ATOM 11378 C CA . ARG B 1 525 ? -12.151 10.419 19.849 1 86.67 525 ARG B CA 1
ATOM 11379 C C . ARG B 1 525 ? -12.679 10.862 18.488 1 86.67 525 ARG B C 1
ATOM 11381 O O . ARG B 1 525 ? -11.9 11.164 17.582 1 86.67 525 ARG B O 1
ATOM 11388 N N . PRO B 1 526 ? -13.986 10.898 18.456 1 73.63 526 PRO B N 1
ATOM 11389 C CA . PRO B 1 526 ? -14.518 11.407 17.189 1 73.63 526 PRO B CA 1
ATOM 11390 C C . PRO B 1 526 ? -14.012 12.809 16.857 1 73.63 526 PRO B C 1
ATOM 11392 O O . PRO B 1 526 ? -13.891 13.652 17.75 1 73.63 526 PRO B O 1
ATOM 11395 N N . GLY B 1 527 ? -13.171 13.017 15.948 1 63.95 527 GLY B N 1
ATOM 11396 C CA . GLY B 1 527 ? -12.551 14.262 15.524 1 63.95 527 GLY B CA 1
ATOM 11397 C C . GLY B 1 527 ? -13.557 15.313 15.093 1 63.95 527 GLY B C 1
ATOM 11398 O O . GLY B 1 527 ? -14.757 15.168 15.337 1 63.95 527 GLY B O 1
ATOM 11399 N N . ILE B 1 528 ? -13.125 16.522 14.881 1 65.11 528 ILE B N 1
ATOM 11400 C CA . ILE B 1 528 ? -13.864 17.623 14.271 1 65.11 528 ILE B CA 1
ATOM 11401 C C . ILE B 1 528 ? -13.937 17.42 12.759 1 65.11 528 ILE B C 1
ATOM 11403 O O . ILE B 1 528 ? -13.092 16.737 12.177 1 65.11 528 ILE B O 1
ATOM 11407 N N . PRO B 1 529 ? -15.031 17.967 12.175 1 66.62 529 PRO B N 1
ATOM 11408 C CA . PRO B 1 529 ? -16.091 18.837 12.689 1 66.62 529 PRO B CA 1
ATOM 11409 C C . PRO B 1 529 ? -17.204 18.062 13.39 1 66.62 529 PRO B C 1
ATOM 11411 O O . PRO B 1 529 ? -17.49 16.919 13.025 1 66.62 529 PRO B O 1
ATOM 11414 N N . LEU B 1 530 ? -17.752 18.682 14.385 1 70.54 530 LEU B N 1
ATOM 11415 C CA . LEU B 1 530 ? -18.898 18.125 15.095 1 70.54 530 LEU B CA 1
ATOM 11416 C C . LEU B 1 530 ? -20.176 18.292 14.28 1 70.54 530 LEU B C 1
ATOM 11418 O O . LEU B 1 530 ? -20.312 19.255 13.522 1 70.54 530 LEU B O 1
ATOM 11422 N N . LYS B 1 531 ? -21.087 17.333 14.477 1 68.67 531 LYS B N 1
ATOM 11423 C CA . LYS B 1 531 ? -22.431 17.456 13.921 1 68.67 531 LYS B CA 1
ATOM 11424 C C . LYS B 1 531 ? -23.279 18.424 14.741 1 68.67 531 LYS B C 1
ATOM 11426 O O . LYS B 1 531 ? -23.008 18.648 15.922 1 68.67 531 LYS B O 1
ATOM 11431 N N . GLU B 1 532 ? -24.211 19.009 14.062 1 63.63 532 GLU B N 1
ATOM 11432 C CA . GLU B 1 532 ? -25.142 19.88 14.773 1 63.63 532 GLU B CA 1
ATOM 11433 C C . GLU B 1 532 ? -25.725 19.181 15.998 1 63.63 532 GLU B C 1
ATOM 11435 O O . GLU B 1 532 ? -26.144 18.024 15.919 1 63.63 532 GLU B O 1
ATOM 11440 N N . ARG B 1 533 ? -25.603 19.624 17.104 1 62.39 533 ARG B N 1
ATOM 11441 C CA . ARG B 1 533 ? -26.21 19.195 18.36 1 62.39 533 ARG B CA 1
ATOM 11442 C C . ARG B 1 533 ? -25.397 18.079 19.008 1 62.39 533 ARG B C 1
ATOM 11444 O O . ARG B 1 533 ? -25.833 17.477 19.991 1 62.39 533 ARG B O 1
ATOM 11451 N N . ASP B 1 534 ? -24.304 17.687 18.269 1 71.73 534 ASP B N 1
ATOM 11452 C CA . ASP B 1 534 ? -23.43 16.729 18.94 1 71.73 534 ASP B CA 1
ATOM 11453 C C . ASP B 1 534 ? -22.852 17.319 20.224 1 71.73 534 ASP B C 1
ATOM 11455 O O . ASP B 1 534 ? -22.67 18.533 20.329 1 71.73 534 ASP B O 1
ATOM 11459 N N . LEU B 1 535 ? -22.713 16.417 21.124 1 73.2 535 LEU B N 1
ATOM 11460 C CA . LEU B 1 535 ? -22.019 16.842 22.335 1 73.2 535 LEU B CA 1
ATOM 11461 C C . LEU B 1 535 ? -20.536 17.068 22.061 1 73.2 535 LEU B C 1
ATOM 11463 O O . LEU B 1 535 ? -19.847 16.169 21.573 1 73.2 535 LEU B O 1
ATOM 11467 N N . PRO B 1 536 ? -20.144 18.285 22.232 1 72.1 536 PRO B N 1
ATOM 11468 C CA . PRO B 1 536 ? -18.726 18.55 21.979 1 72.1 536 PRO B CA 1
ATOM 11469 C C . PRO B 1 536 ? -17.802 17.659 22.807 1 72.1 536 PRO B C 1
ATOM 11471 O O . PRO B 1 536 ? -18.048 17.446 23.997 1 72.1 536 PRO B O 1
ATOM 11474 N N . GLY B 1 537 ? -16.828 17.055 22.167 1 69.01 537 GLY B N 1
ATOM 11475 C CA . GLY B 1 537 ? -15.793 16.308 22.863 1 69.01 537 GLY B CA 1
ATOM 11476 C C . GLY B 1 537 ? -16.238 14.921 23.284 1 69.01 537 GLY B C 1
ATOM 11477 O O . GLY B 1 537 ? -15.602 14.289 24.13 1 69.01 537 GLY B O 1
ATOM 11478 N N . GLN B 1 538 ? -17.361 14.562 22.829 1 75.15 538 GLN B N 1
ATOM 11479 C CA . GLN B 1 538 ? -17.844 13.246 23.234 1 75.15 538 GLN B CA 1
ATOM 11480 C C . GLN B 1 538 ? -16.835 12.157 22.883 1 75.15 538 GLN B C 1
ATOM 11482 O O . GLN B 1 538 ? -16.32 12.118 21.764 1 75.15 538 GLN B O 1
ATOM 11487 N N . ILE B 1 539 ? -16.41 11.407 23.9 1 83.9 539 ILE B N 1
ATOM 11488 C CA . ILE B 1 539 ? -15.537 10.245 23.772 1 83.9 539 ILE B CA 1
ATOM 11489 C C . ILE B 1 539 ? -16.38 8.984 23.591 1 83.9 539 ILE B C 1
ATOM 11491 O O . ILE B 1 539 ? -17.363 8.779 24.306 1 83.9 539 ILE B O 1
ATOM 11495 N N . GLY B 1 540 ? -16.087 8.228 22.568 1 85.44 540 GLY B N 1
ATOM 11496 C CA . GLY B 1 540 ? -16.805 6.986 22.328 1 85.44 540 GLY B CA 1
ATOM 11497 C C . GLY B 1 540 ? -16.054 5.76 22.812 1 85.44 540 GLY B C 1
ATOM 11498 O O . GLY B 1 540 ? -14.975 5.446 22.306 1 85.44 540 GLY B O 1
ATOM 11499 N N . TYR B 1 541 ? -16.677 5.101 23.862 1 93.85 541 TYR B N 1
ATOM 11500 C CA . TYR B 1 541 ? -16.095 3.85 24.336 1 93.85 541 TYR B CA 1
ATOM 11501 C C . TYR B 1 541 ? -16.739 2.653 23.646 1 93.85 541 TYR B C 1
ATOM 11503 O O . TYR B 1 541 ? -16.388 1.505 23.926 1 93.85 541 TYR B O 1
ATOM 11511 N N . VAL B 1 542 ? -17.707 2.919 22.815 1 94.66 542 VAL B N 1
ATOM 11512 C CA . VAL B 1 542 ? -18.361 1.907 21.991 1 94.66 542 VAL B CA 1
ATOM 11513 C C . VAL B 1 542 ? -18.409 2.375 20.539 1 94.66 542 VAL B C 1
ATOM 11515 O O . VAL B 1 542 ? -18.553 3.57 20.27 1 94.66 542 VAL B O 1
ATOM 11518 N N . ARG B 1 543 ? -18.227 1.421 19.626 1 94.86 543 ARG B N 1
ATOM 11519 C CA . ARG B 1 543 ? -18.264 1.684 18.192 1 94.86 543 ARG B CA 1
ATOM 11520 C C . ARG B 1 543 ? -19.367 0.876 17.515 1 94.86 543 ARG B C 1
ATOM 11522 O O . ARG B 1 543 ? -19.517 -0.319 17.777 1 94.86 543 ARG B O 1
ATOM 11529 N N . LEU B 1 544 ? -20.105 1.507 16.654 1 96.15 544 LEU B N 1
ATOM 11530 C CA . LEU B 1 544 ? -21.16 0.848 15.892 1 96.15 544 LEU B CA 1
ATOM 11531 C C . LEU B 1 544 ? -20.866 0.902 14.397 1 96.15 544 LEU B C 1
ATOM 11533 O O . LEU B 1 544 ? -20.516 1.959 13.867 1 96.15 544 LEU B O 1
ATOM 11537 N N . THR B 1 545 ? -20.968 -0.232 13.731 1 96.31 545 THR B N 1
ATOM 11538 C CA . THR B 1 545 ? -20.842 -0.315 12.28 1 96.31 545 THR B CA 1
ATOM 11539 C C . THR B 1 545 ? -22.009 -1.092 11.679 1 96.31 545 THR B C 1
ATOM 11541 O O . THR B 1 545 ? -22.663 -1.874 12.371 1 96.31 545 THR B O 1
ATOM 11544 N N . VAL B 1 546 ? -22.267 -0.806 10.475 1 96.84 546 VAL B N 1
ATOM 11545 C CA . VAL B 1 546 ? -23.373 -1.499 9.821 1 96.84 546 VAL B CA 1
ATOM 11546 C C . VAL B 1 546 ? -22.859 -2.25 8.595 1 96.84 546 VAL B C 1
ATOM 11548 O O . VAL B 1 546 ? -21.784 -1.942 8.075 1 96.84 546 VAL B O 1
ATOM 11551 N N . GLU B 1 547 ? -23.586 -3.186 8.161 1 95.44 547 GLU B N 1
ATOM 11552 C CA . GLU B 1 547 ? -23.256 -3.96 6.969 1 95.44 547 GLU B CA 1
ATOM 11553 C C . GLU B 1 547 ? -23.017 -3.049 5.768 1 95.44 547 GLU B C 1
ATOM 11555 O O . GLU B 1 547 ? -23.695 -2.032 5.609 1 95.44 547 GLU B O 1
ATOM 11560 N N . ASN B 1 548 ? -22.02 -3.412 4.94 1 93.23 548 ASN B N 1
ATOM 11561 C CA . ASN B 1 548 ? -21.681 -2.746 3.686 1 93.23 548 ASN B CA 1
ATOM 11562 C C . ASN B 1 548 ? -21.074 -1.367 3.93 1 93.23 548 ASN B C 1
ATOM 11564 O O . ASN B 1 548 ? -21.072 -0.518 3.037 1 93.23 548 ASN B O 1
ATOM 11568 N N . SER B 1 549 ? -20.642 -1.106 5.166 1 92.56 549 SER B N 1
ATOM 11569 C CA . SER B 1 549 ? -19.97 0.152 5.474 1 92.56 549 SER B CA 1
ATOM 11570 C C . SER B 1 549 ? -18.583 -0.091 6.058 1 92.56 549 SER B C 1
ATOM 11572 O O . SER B 1 549 ? -18.388 -1.024 6.84 1 92.56 549 SER B O 1
ATOM 11574 N N . LEU B 1 550 ? -17.696 0.741 5.678 1 92.98 550 LEU B N 1
ATOM 11575 C CA . LEU B 1 550 ? -16.373 0.726 6.292 1 92.98 550 LEU B CA 1
ATOM 11576 C C . LEU B 1 550 ? -16.285 1.754 7.416 1 92.98 550 LEU B C 1
ATOM 11578 O O . LEU B 1 550 ? -15.263 1.845 8.101 1 92.98 550 LEU B O 1
ATOM 11582 N N . GLY B 1 551 ? -17.384 2.547 7.579 1 92.6 551 GLY B N 1
ATOM 11583 C CA . GLY B 1 551 ? -17.423 3.601 8.58 1 92.6 551 GLY B CA 1
ATOM 11584 C C . GLY B 1 551 ? -17.751 3.09 9.971 1 92.6 551 GLY B C 1
ATOM 11585 O O . GLY B 1 551 ? -18.01 1.899 10.156 1 92.6 551 GLY B O 1
ATOM 11586 N N . ALA B 1 552 ? -17.668 3.915 10.977 1 92.91 552 ALA B N 1
ATOM 11587 C CA . ALA B 1 552 ? -18.005 3.617 12.366 1 92.91 552 ALA B CA 1
ATOM 11588 C C . ALA B 1 552 ? -18.563 4.849 13.073 1 92.91 552 ALA B C 1
ATOM 11590 O O . ALA B 1 552 ? -18.136 5.974 12.801 1 92.91 552 ALA B O 1
ATOM 11591 N N . TRP B 1 553 ? -19.461 4.697 13.946 1 91.24 553 TRP B N 1
ATOM 11592 C CA . TRP B 1 553 ? -20.117 5.733 14.738 1 91.24 553 TRP B CA 1
ATOM 11593 C C . TRP B 1 553 ? -19.897 5.5 16.229 1 91.24 553 TRP B C 1
ATOM 11595 O O . TRP B 1 553 ? -19.857 4.355 16.686 1 91.24 553 TRP B O 1
ATOM 11605 N N . PRO B 1 554 ? -19.89 6.472 17.071 1 87.83 554 PRO B N 1
ATOM 11606 C CA . PRO B 1 554 ? -19.931 7.885 16.688 1 87.83 554 PRO B CA 1
ATOM 11607 C C . PRO B 1 554 ? -18.643 8.351 16.012 1 87.83 554 PRO B C 1
ATOM 11609 O O . PRO B 1 554 ? -17.633 7.643 16.045 1 87.83 554 PRO B O 1
ATOM 11612 N N . GLY B 1 555 ? -18.714 9.504 15.45 1 81.37 555 GLY B N 1
ATOM 11613 C CA . GLY B 1 555 ? -17.576 10.09 14.76 1 81.37 555 GLY B CA 1
ATOM 11614 C C . GLY B 1 555 ? -17.582 9.826 13.266 1 81.37 555 GLY B C 1
ATOM 11615 O O . GLY B 1 555 ? -18.422 9.074 12.767 1 81.37 555 GLY B O 1
ATOM 11616 N N . ASP B 1 556 ? -16.619 10.483 12.58 1 77.61 556 ASP B N 1
ATOM 11617 C CA . ASP B 1 556 ? -16.497 10.374 11.129 1 77.61 556 ASP B CA 1
ATOM 11618 C C . ASP B 1 556 ? -15.104 9.894 10.73 1 77.61 556 ASP B C 1
ATOM 11620 O O . ASP B 1 556 ? -14.136 10.655 10.796 1 77.61 556 ASP B O 1
ATOM 11624 N N . ASN B 1 557 ? -14.866 8.562 10.335 1 76.71 557 ASN B N 1
ATOM 11625 C CA . ASN B 1 557 ? -13.56 8.095 9.883 1 76.71 557 ASN B CA 1
ATOM 11626 C C . ASN B 1 557 ? -13.41 8.227 8.37 1 76.71 557 ASN B C 1
ATOM 11628 O O . ASN B 1 557 ? -12.585 7.543 7.762 1 76.71 557 ASN B O 1
ATOM 11632 N N . VAL B 1 558 ? -13.981 9.107 7.685 1 82.14 558 VAL B N 1
ATOM 11633 C CA . VAL B 1 558 ? -13.878 9.508 6.286 1 82.14 558 VAL B CA 1
ATOM 11634 C C . VAL B 1 558 ? -14.597 8.491 5.403 1 82.14 558 VAL B C 1
ATOM 11636 O O . VAL B 1 558 ? -14.871 8.761 4.231 1 82.14 558 VAL B O 1
ATOM 11639 N N . ARG B 1 559 ? -14.945 7.346 5.928 1 88.55 559 ARG B N 1
ATOM 11640 C CA . ARG B 1 559 ? -15.626 6.345 5.113 1 88.55 559 ARG B CA 1
ATOM 11641 C C . ARG B 1 559 ? -17.071 6.161 5.566 1 88.55 559 ARG B C 1
ATOM 11643 O O . ARG B 1 559 ? -17.716 5.17 5.216 1 88.55 559 ARG B O 1
ATOM 11650 N N . ASN B 1 560 ? -17.517 7.035 6.367 1 90.3 560 ASN B N 1
ATOM 11651 C CA . ASN B 1 560 ? -18.907 6.983 6.809 1 90.3 560 ASN B CA 1
ATOM 11652 C C . ASN B 1 560 ? -19.861 7.453 5.714 1 90.3 560 ASN B C 1
ATOM 11654 O O . ASN B 1 560 ? -21.014 7.021 5.662 1 90.3 560 ASN B O 1
ATOM 11658 N N . CYS B 1 561 ? -19.35 8.32 4.944 1 88.02 561 CYS B N 1
ATOM 11659 C CA . CYS B 1 561 ? -20.131 8.853 3.833 1 88.02 561 CYS B CA 1
ATOM 11660 C C . CYS B 1 561 ? -19.222 9.413 2.746 1 88.02 561 CYS B C 1
ATOM 11662 O O . CYS B 1 561 ? -17.999 9.421 2.897 1 88.02 561 CYS B O 1
ATOM 11664 N N . GLU B 1 562 ? -19.73 9.832 1.707 1 79.47 562 GLU B N 1
ATOM 11665 C CA . GLU B 1 562 ? -18.961 10.282 0.551 1 79.47 562 GLU B CA 1
ATOM 11666 C C . GLU B 1 562 ? -18.099 11.493 0.898 1 79.47 562 GLU B C 1
ATOM 11668 O O . GLU B 1 562 ? -16.938 11.573 0.491 1 79.47 562 GLU B O 1
ATOM 11673 N N . ARG B 1 563 ? -18.734 12.43 1.742 1 73.96 563 ARG B N 1
ATOM 11674 C CA . ARG B 1 563 ? -18.035 13.666 2.081 1 73.96 563 ARG B CA 1
ATOM 11675 C C . ARG B 1 563 ? -16.946 13.412 3.118 1 73.96 563 ARG B C 1
ATOM 11677 O O . ARG B 1 563 ? -16.024 14.217 3.267 1 73.96 563 ARG B O 1
ATOM 11684 N N . GLY B 1 564 ? -17.194 12.377 3.921 1 78.27 564 GLY B N 1
ATOM 11685 C CA . GLY B 1 564 ? -16.183 11.954 4.876 1 78.27 564 GLY B CA 1
ATOM 11686 C C . GLY B 1 564 ? -16.268 12.69 6.2 1 78.27 564 GLY B C 1
ATOM 11687 O O . GLY B 1 564 ? -15.5 12.409 7.123 1 78.27 564 GLY B O 1
ATOM 11688 N N . TYR B 1 565 ? -17.133 13.706 6.416 1 76.92 565 TYR B N 1
ATOM 11689 C CA . TYR B 1 565 ? -17.345 14.412 7.675 1 76.92 565 TYR B CA 1
ATOM 11690 C C . TYR B 1 565 ? -18.795 14.864 7.808 1 76.92 565 TYR B C 1
ATOM 11692 O O . TYR B 1 565 ? -19.52 14.946 6.814 1 76.92 565 TYR B O 1
ATOM 11700 N N . LYS B 1 566 ? -19.237 15.112 9.033 1 79.89 566 LYS B N 1
ATOM 11701 C CA . LYS B 1 566 ? -20.62 15.455 9.351 1 79.89 566 LYS B CA 1
ATOM 11702 C C . LYS B 1 566 ? -21.589 14.429 8.769 1 79.89 566 LYS B C 1
ATOM 11704 O O . LYS B 1 566 ? -22.574 14.794 8.124 1 79.89 566 LYS B O 1
ATOM 11709 N N . CYS B 1 567 ? -21.194 13.262 8.839 1 86.08 567 CYS B N 1
ATOM 11710 C CA . CYS B 1 567 ? -21.976 12.184 8.243 1 86.08 567 CYS B CA 1
ATOM 11711 C C . CYS B 1 567 ? -23.225 11.896 9.067 1 86.08 567 CYS B C 1
ATOM 11713 O O . CYS B 1 567 ? -23.184 11.936 10.298 1 86.08 567 CYS B O 1
ATOM 11715 N N . PRO B 1 568 ? -24.289 11.686 8.348 1 88.68 568 PRO B N 1
ATOM 11716 C CA . PRO B 1 568 ? -25.504 11.303 9.071 1 88.68 568 PRO B CA 1
ATOM 11717 C C . PRO B 1 568 ? -25.391 9.93 9.729 1 88.68 568 PRO B C 1
ATOM 11719 O O . PRO B 1 568 ? -24.406 9.218 9.516 1 88.68 568 PRO B O 1
ATOM 11722 N N . ASP B 1 569 ? -26.343 9.643 10.573 1 93.03 569 ASP B N 1
ATOM 11723 C CA . ASP B 1 569 ? -26.456 8.293 11.115 1 93.03 569 ASP B CA 1
ATOM 11724 C C . ASP B 1 569 ? -26.566 7.259 9.997 1 93.03 569 ASP B C 1
ATOM 11726 O O . ASP B 1 569 ? -26.982 7.584 8.883 1 93.03 569 ASP B O 1
ATOM 11730 N N . PRO B 1 570 ? -26.202 6.05 10.294 1 95.46 570 PRO B N 1
ATOM 11731 C CA . PRO B 1 570 ? -26.119 5.054 9.224 1 95.46 570 PRO B CA 1
ATOM 11732 C C . PRO B 1 570 ? -27.49 4.547 8.782 1 95.46 570 PRO B C 1
ATOM 11734 O O . PRO B 1 570 ? -28.452 4.609 9.551 1 95.46 570 PRO B O 1
ATOM 11737 N N . THR B 1 571 ? -27.531 4.159 7.587 1 96.56 571 THR B N 1
ATOM 11738 C CA . THR B 1 571 ? -28.679 3.49 6.985 1 96.56 571 THR B CA 1
ATOM 11739 C C . THR B 1 571 ? -28.281 2.124 6.434 1 96.56 571 THR B C 1
ATOM 11741 O O . THR B 1 571 ? -27.283 2.004 5.72 1 96.56 571 THR B O 1
ATOM 11744 N N . LEU B 1 572 ? -29.005 1.113 6.792 1 96.7 572 LEU B N 1
ATOM 11745 C CA . LEU B 1 572 ? -28.772 -0.195 6.187 1 96.7 572 LEU B CA 1
ATOM 11746 C C . LEU B 1 572 ? -29.25 -0.217 4.739 1 96.7 572 LEU B C 1
ATOM 11748 O O . LEU B 1 572 ? -30.075 0.608 4.341 1 96.7 572 LEU B O 1
ATOM 11752 N N . LEU B 1 573 ? -28.732 -1.183 3.982 1 94.16 573 LEU B N 1
ATOM 11753 C CA . LEU B 1 573 ? -29.29 -1.416 2.655 1 94.16 573 LEU B CA 1
ATOM 11754 C C . LEU B 1 573 ? -30.758 -1.818 2.745 1 94.16 573 LEU B C 1
ATOM 11756 O O . LEU B 1 573 ? -31.15 -2.556 3.652 1 94.16 573 LEU B O 1
ATOM 11760 N N . PRO B 1 574 ? -31.501 -1.321 1.798 1 94.21 574 PRO B N 1
ATOM 11761 C CA . PRO B 1 574 ? -32.922 -1.674 1.83 1 94.21 574 PRO B CA 1
ATOM 11762 C C . PRO B 1 574 ? -33.156 -3.183 1.808 1 94.21 574 PRO B C 1
ATOM 11764 O O . PRO B 1 574 ? -32.444 -3.912 1.113 1 94.21 574 PRO B O 1
ATOM 11767 N N . MET B 1 575 ? -34.124 -3.626 2.579 1 94.55 575 MET B N 1
ATOM 11768 C CA . MET B 1 575 ? -34.501 -5.036 2.58 1 94.55 575 MET B CA 1
ATOM 11769 C C . MET B 1 575 ? -35.823 -5.247 1.848 1 94.55 575 MET B C 1
ATOM 11771 O O . MET B 1 575 ? -36.712 -4.396 1.908 1 94.55 575 MET B O 1
ATOM 11775 N N . ASP B 1 576 ? -35.989 -6.281 1.178 1 92.88 576 ASP B N 1
ATOM 11776 C CA . ASP B 1 576 ? -37.2 -6.704 0.482 1 92.88 576 ASP B CA 1
ATOM 11777 C C . ASP B 1 576 ? -37.419 -8.209 0.624 1 92.88 576 ASP B C 1
ATOM 11779 O O . ASP B 1 576 ? -36.5 -8.943 0.993 1 92.88 576 ASP B O 1
ATOM 11783 N N . PRO B 1 577 ? -38.625 -8.675 0.417 1 92.35 577 PRO B N 1
ATOM 11784 C CA . PRO B 1 577 ? -38.932 -10.084 0.672 1 92.35 577 PRO B CA 1
ATOM 11785 C C . PRO B 1 577 ? -38.132 -11.032 -0.219 1 92.35 577 PRO B C 1
ATOM 11787 O O . PRO B 1 577 ? -38.085 -12.237 0.042 1 92.35 577 PRO B O 1
ATOM 11790 N N . TRP B 1 578 ? -37.531 -10.558 -1.27 1 93.83 578 TRP B N 1
ATOM 11791 C CA . TRP B 1 578 ? -36.857 -11.413 -2.241 1 93.83 578 TRP B CA 1
ATOM 11792 C C . TRP B 1 578 ? -35.342 -11.302 -2.106 1 93.83 578 TRP B C 1
ATOM 11794 O O . TRP B 1 578 ? -34.599 -12.044 -2.753 1 93.83 578 TRP B O 1
ATOM 11804 N N . GLY B 1 579 ? -34.855 -10.311 -1.398 1 93.18 579 GLY B N 1
ATOM 11805 C CA . GLY B 1 579 ? -33.432 -10.115 -1.17 1 93.18 579 GLY B CA 1
ATOM 11806 C C . GLY B 1 579 ? -32.929 -10.8 0.086 1 93.18 579 GLY B C 1
ATOM 11807 O O . GLY B 1 579 ? -33.456 -11.84 0.486 1 93.18 579 GLY B O 1
ATOM 11808 N N . GLU B 1 580 ? -31.882 -10.3 0.683 1 91.59 580 GLU B N 1
ATOM 11809 C CA . GLU B 1 580 ? -31.319 -10.83 1.922 1 91.59 580 GLU B CA 1
ATOM 11810 C C . GLU B 1 580 ? -32.326 -10.748 3.065 1 91.59 580 GLU B C 1
ATOM 11812 O O . GLU B 1 580 ? -32.995 -9.727 3.239 1 91.59 580 GLU B O 1
ATOM 11817 N N . GLN B 1 581 ? -32.282 -11.781 3.82 1 91.31 581 GLN B N 1
ATOM 11818 C CA . GLN B 1 581 ? -33.335 -11.904 4.823 1 91.31 581 GLN B CA 1
ATOM 11819 C C . GLN B 1 581 ? -32.929 -11.23 6.131 1 91.31 581 GLN B C 1
ATOM 11821 O O . GLN B 1 581 ? -33.774 -10.974 6.991 1 91.31 581 GLN B O 1
ATOM 11826 N N . SER B 1 582 ? -31.726 -11.048 6.265 1 95.12 582 SER B N 1
ATOM 11827 C CA . SER B 1 582 ? -31.239 -10.371 7.462 1 95.12 582 SER B CA 1
ATOM 11828 C C . SER B 1 582 ? -30.028 -9.498 7.149 1 95.12 582 SER B C 1
ATOM 11830 O O . SER B 1 582 ? -29.288 -9.771 6.201 1 95.12 582 SER B O 1
ATOM 11832 N N . ARG B 1 583 ? -29.922 -8.429 7.79 1 96.8 583 ARG B N 1
ATOM 11833 C CA . ARG B 1 583 ? -28.752 -7.556 7.797 1 96.8 583 ARG B CA 1
ATOM 11834 C C . ARG B 1 583 ? -28.135 -7.478 9.19 1 96.8 583 ARG B C 1
ATOM 11836 O O . ARG B 1 583 ? -28.662 -8.059 10.141 1 96.8 583 ARG B O 1
ATOM 11843 N N . TRP B 1 584 ? -26.951 -6.793 9.294 1 97.13 584 TRP B N 1
ATOM 11844 C CA . TRP B 1 584 ? -26.341 -6.867 10.617 1 97.13 584 TRP B CA 1
ATOM 11845 C C . TRP B 1 584 ? -25.753 -5.519 11.022 1 97.13 584 TRP B C 1
ATOM 11847 O O . TRP B 1 584 ? -25.539 -4.649 10.176 1 97.13 584 TRP B O 1
ATOM 11857 N N . ILE B 1 585 ? -25.592 -5.254 12.266 1 97.77 585 ILE B N 1
ATOM 11858 C CA . ILE B 1 585 ? -24.918 -4.166 12.966 1 97.77 585 ILE B CA 1
ATOM 11859 C C . ILE B 1 585 ? -23.876 -4.738 13.925 1 97.77 585 ILE B C 1
ATOM 11861 O O . ILE B 1 585 ? -24.184 -5.612 14.738 1 97.77 585 ILE B O 1
ATOM 11865 N N . ASP B 1 586 ? -22.698 -4.264 13.829 1 97.29 586 ASP B N 1
ATOM 11866 C CA . ASP B 1 586 ? -21.647 -4.697 14.744 1 97.29 586 ASP B CA 1
ATOM 11867 C C . ASP B 1 586 ? -21.397 -3.651 15.828 1 97.29 586 ASP B C 1
ATOM 11869 O O . ASP B 1 586 ? -21.298 -2.458 15.535 1 97.29 586 ASP B O 1
ATOM 11873 N N . ILE B 1 587 ? -21.367 -4.099 17.049 1 97.81 587 ILE B N 1
ATOM 11874 C CA . ILE B 1 587 ? -21.047 -3.261 18.199 1 97.81 587 ILE B CA 1
ATOM 11875 C C . ILE B 1 587 ? -19.715 -3.701 18.803 1 97.81 587 ILE B C 1
ATOM 11877 O O . ILE B 1 587 ? -19.55 -4.865 19.176 1 97.81 587 ILE B O 1
ATOM 11881 N N . GLY B 1 588 ? -18.792 -2.799 18.87 1 96.65 588 GLY B N 1
ATOM 11882 C CA . GLY B 1 588 ? -17.466 -3.148 19.354 1 96.65 588 GLY B CA 1
ATOM 11883 C C . GLY B 1 588 ? -16.921 -2.159 20.367 1 96.65 588 GLY B C 1
ATOM 11884 O O . GLY B 1 588 ? -17.451 -1.056 20.513 1 96.65 588 GLY B O 1
ATOM 11885 N N . ALA B 1 589 ? -15.854 -2.522 21.072 1 96.99 589 ALA B N 1
ATOM 11886 C CA . ALA B 1 589 ? -15.205 -1.69 22.082 1 96.99 589 ALA B CA 1
ATOM 11887 C C . ALA B 1 589 ? -14.356 -0.602 21.432 1 96.99 589 ALA B C 1
ATOM 11889 O O . ALA B 1 589 ? -13.601 -0.871 20.495 1 96.99 589 ALA B O 1
ATOM 11890 N N . GLY B 1 590 ? -14.472 0.682 21.911 1 94.82 590 GLY B N 1
ATOM 11891 C CA . GLY B 1 590 ? -13.712 1.821 21.42 1 94.82 590 GLY B CA 1
ATOM 11892 C C . GLY B 1 590 ? -12.763 2.396 22.455 1 94.82 590 GLY B C 1
ATOM 11893 O O . GLY B 1 590 ? -12.326 3.542 22.335 1 94.82 590 GLY B O 1
ATOM 11894 N N . GLY B 1 591 ? -12.45 1.641 23.508 1 91.33 591 GLY B N 1
ATOM 11895 C CA . GLY B 1 591 ? -11.589 2.182 24.548 1 91.33 591 GLY B CA 1
ATOM 11896 C C . GLY B 1 591 ? -11.664 1.404 25.849 1 91.33 591 GLY B C 1
ATOM 11897 O O . GLY B 1 591 ? -12.177 0.283 25.879 1 91.33 591 GLY B O 1
ATOM 11898 N N . PRO B 1 592 ? -11.136 2.157 26.906 1 93.5 592 PRO B N 1
ATOM 11899 C CA . PRO B 1 592 ? -10.782 1.347 28.075 1 93.5 592 PRO B CA 1
ATOM 11900 C C . PRO B 1 592 ? -11.926 1.23 29.079 1 93.5 592 PRO B C 1
ATOM 11902 O O . PRO B 1 592 ? -11.706 1.347 30.288 1 93.5 592 PRO B O 1
ATOM 11905 N N . LYS B 1 593 ? -13.195 1.095 28.629 1 95.36 593 LYS B N 1
ATOM 11906 C CA . LYS B 1 593 ? -14.334 0.896 29.52 1 95.36 593 LYS B CA 1
ATOM 11907 C C . LYS B 1 593 ? -15.297 -0.145 28.957 1 95.36 593 LYS B C 1
ATOM 11909 O O . LYS B 1 593 ? -15.479 -0.237 27.742 1 95.36 593 LYS B O 1
ATOM 11914 N N . ASN B 1 594 ? -15.855 -0.9 29.855 1 96.82 594 ASN B N 1
ATOM 11915 C CA . ASN B 1 594 ? -16.996 -1.733 29.49 1 96.82 594 ASN B CA 1
ATOM 11916 C C . ASN B 1 594 ? -18.27 -0.905 29.345 1 96.82 594 ASN B C 1
ATOM 11918 O O . ASN B 1 594 ? -18.515 0.009 30.133 1 96.82 594 ASN B O 1
ATOM 11922 N N . VAL B 1 595 ? -19.033 -1.148 28.338 1 97.02 595 VAL B N 1
ATOM 11923 C CA . VAL B 1 595 ? -20.197 -0.306 28.079 1 97.02 595 VAL B CA 1
ATOM 11924 C C . VAL B 1 595 ? -21.414 -1.182 27.79 1 97.02 595 VAL B C 1
ATOM 11926 O O . VAL B 1 595 ? -21.378 -2.029 26.894 1 97.02 595 VAL B O 1
ATOM 11929 N N . SER B 1 596 ? -22.407 -1.026 28.541 1 97.8 596 SER B N 1
ATOM 11930 C CA . SER B 1 596 ? -23.686 -1.661 28.238 1 97.8 596 SER B CA 1
ATOM 11931 C C . SER B 1 596 ? -24.458 -0.873 27.185 1 97.8 596 SER B C 1
ATOM 11933 O O . SER B 1 596 ? -24.33 0.35 27.1 1 97.8 596 SER B O 1
ATOM 11935 N N . TRP B 1 597 ? -25.232 -1.526 26.336 1 97.61 597 TRP B N 1
ATOM 11936 C CA . TRP B 1 597 ? -25.998 -0.865 25.284 1 97.61 597 TRP B CA 1
ATOM 11937 C C . TRP B 1 597 ? -27.349 -1.543 25.085 1 97.61 597 TRP B C 1
ATOM 11939 O O . TRP B 1 597 ? -27.562 -2.665 25.552 1 97.61 597 TRP B O 1
ATOM 11949 N N . LYS B 1 598 ? -28.252 -0.926 24.551 1 98.14 598 LYS B N 1
ATOM 11950 C CA . LYS B 1 598 ? -29.572 -1.44 24.2 1 98.14 598 LYS B CA 1
ATOM 11951 C C . LYS B 1 598 ? -30.024 -0.912 22.841 1 98.14 598 LYS B C 1
ATOM 11953 O O . LYS B 1 598 ? -29.525 0.112 22.37 1 98.14 598 LYS B O 1
ATOM 11958 N N . MET B 1 599 ? -30.892 -1.667 22.187 1 97.7 599 MET B N 1
ATOM 11959 C CA . MET B 1 599 ? -31.5 -1.3 20.911 1 97.7 599 MET B CA 1
ATOM 11960 C C . MET B 1 599 ? -33.021 -1.352 20.997 1 97.7 599 MET B C 1
ATOM 11962 O O . MET B 1 599 ? -33.584 -2.299 21.551 1 97.7 599 MET B O 1
ATOM 11966 N N . GLU B 1 600 ? -33.609 -0.296 20.571 1 97.71 600 GLU B N 1
ATOM 11967 C CA . GLU B 1 600 ? -35.065 -0.217 20.495 1 97.71 600 GLU B CA 1
ATOM 11968 C C . GLU B 1 600 ? -35.53 0.034 19.063 1 97.71 600 GLU B C 1
ATOM 11970 O O . GLU B 1 600 ? -34.892 0.782 18.32 1 97.71 600 GLU B O 1
ATOM 11975 N N . VAL B 1 601 ? -36.616 -0.586 18.703 1 97.76 601 VAL B N 1
ATOM 11976 C CA . VAL B 1 601 ? -37.173 -0.42 17.365 1 97.76 601 VAL B CA 1
ATOM 11977 C C . VAL B 1 601 ? -38.481 0.364 17.444 1 97.76 601 VAL B C 1
ATOM 11979 O O . VAL B 1 601 ? -39.193 0.297 18.448 1 97.76 601 VAL B O 1
ATOM 11982 N N . ASP B 1 602 ? -38.857 1.071 16.434 1 97.37 602 ASP B N 1
ATOM 11983 C CA . ASP B 1 602 ? -40.019 1.953 16.488 1 97.37 602 ASP B CA 1
ATOM 11984 C C . ASP B 1 602 ? -41.209 1.341 15.753 1 97.37 602 ASP B C 1
ATOM 11986 O O . ASP B 1 602 ? -42.288 1.935 15.705 1 97.37 602 ASP B O 1
ATOM 11990 N N . VAL B 1 603 ? -40.991 0.207 15.146 1 96.75 603 VAL B N 1
ATOM 11991 C CA . VAL B 1 603 ? -42.066 -0.452 14.412 1 96.75 603 VAL B CA 1
ATOM 11992 C C . VAL B 1 603 ? -42.145 -1.921 14.821 1 96.75 603 VAL B C 1
ATOM 11994 O O . VAL B 1 603 ? -41.143 -2.514 15.226 1 96.75 603 VAL B O 1
ATOM 11997 N N . ASP B 1 604 ? -43.243 -2.603 14.679 1 94.87 604 ASP B N 1
ATOM 11998 C CA . ASP B 1 604 ? -43.468 -3.953 15.188 1 94.87 604 ASP B CA 1
ATOM 11999 C C . ASP B 1 604 ? -42.954 -5.003 14.206 1 94.87 604 ASP B C 1
ATOM 12001 O O . ASP B 1 604 ? -42.778 -6.167 14.57 1 94.87 604 ASP B O 1
ATOM 12005 N N . TRP B 1 605 ? -42.688 -4.651 12.917 1 95.55 605 TRP B N 1
ATOM 12006 C CA . TRP B 1 605 ? -42.265 -5.63 11.921 1 95.55 605 TRP B CA 1
ATOM 12007 C C . TRP B 1 605 ? -40.746 -5.77 11.906 1 95.55 605 TRP B C 1
ATOM 12009 O O . TRP B 1 605 ? -40.203 -6.633 11.212 1 95.55 605 TRP B O 1
ATOM 12019 N N . LEU B 1 606 ? -40.057 -4.897 12.56 1 96.71 606 LEU B N 1
ATOM 12020 C CA . LEU B 1 606 ? -38.6 -4.92 12.613 1 96.71 606 LEU B CA 1
ATOM 12021 C C . LEU B 1 606 ? -38.112 -5.653 13.858 1 96.71 606 LEU B C 1
ATOM 12023 O O . LEU B 1 606 ? -38.55 -5.355 14.971 1 96.71 606 LEU B O 1
ATOM 12027 N N . THR B 1 607 ? -37.223 -6.643 13.635 1 96.77 607 THR B N 1
ATOM 12028 C CA . THR B 1 607 ? -36.659 -7.41 14.741 1 96.77 607 THR B CA 1
ATOM 12029 C C . THR B 1 607 ? -35.147 -7.218 14.815 1 96.77 607 THR B C 1
ATOM 12031 O O . THR B 1 607 ? -34.464 -7.22 13.789 1 96.77 607 THR B O 1
ATOM 12034 N N . VAL B 1 608 ? -34.624 -7.012 15.983 1 97.41 608 VAL B N 1
ATOM 12035 C CA . VAL B 1 608 ? -33.197 -6.917 16.27 1 97.41 608 VAL B CA 1
ATOM 12036 C C . VAL B 1 608 ? -32.82 -7.922 17.357 1 97.41 608 VAL B C 1
ATOM 12038 O O . VAL B 1 608 ? -33.505 -8.028 18.377 1 97.41 608 VAL B O 1
ATOM 12041 N N . GLU B 1 609 ? -31.82 -8.747 17.105 1 97.13 609 GLU B N 1
ATOM 12042 C CA . GLU B 1 609 ? -31.374 -9.741 18.076 1 97.13 609 GLU B CA 1
ATOM 12043 C C . GLU B 1 609 ? -29.851 -9.782 18.163 1 97.13 609 GLU B C 1
ATOM 12045 O O . GLU B 1 609 ? -29.174 -10.055 17.169 1 97.13 609 GLU B O 1
ATOM 12050 N N . PRO B 1 610 ? -29.203 -9.619 19.309 1 96.9 610 PRO B N 1
ATOM 12051 C CA . PRO B 1 610 ? -29.836 -9.292 20.59 1 96.9 610 PRO B CA 1
ATOM 12052 C C . PRO B 1 610 ? -30.251 -7.826 20.686 1 96.9 610 PRO B C 1
ATOM 12054 O O . PRO B 1 610 ? -29.786 -6.996 19.9 1 96.9 610 PRO B O 1
ATOM 12057 N N . ARG B 1 611 ? -31.106 -7.472 21.652 1 96.73 611 ARG B N 1
ATOM 12058 C CA . ARG B 1 611 ? -31.6 -6.111 21.83 1 96.73 611 ARG B CA 1
ATOM 12059 C C . ARG B 1 611 ? -30.755 -5.349 22.845 1 96.73 611 ARG B C 1
ATOM 12061 O O . ARG B 1 611 ? -30.894 -4.133 22.988 1 96.73 611 ARG B O 1
ATOM 12068 N N . LYS B 1 612 ? -30.017 -6.089 23.592 1 97.65 612 LYS B N 1
ATOM 12069 C CA . LYS B 1 612 ? -29.104 -5.47 24.549 1 97.65 612 LYS B CA 1
ATOM 12070 C C . LYS B 1 612 ? -27.816 -6.279 24.682 1 97.65 612 LYS B C 1
ATOM 12072 O O . LYS B 1 612 ? -27.778 -7.458 24.323 1 97.65 612 LYS B O 1
ATOM 12077 N N . GLY B 1 613 ? -26.817 -5.692 25.068 1 97.03 613 GLY B N 1
ATOM 12078 C CA . GLY B 1 613 ? -25.532 -6.351 25.233 1 97.03 613 GLY B CA 1
ATOM 12079 C C . GLY B 1 613 ? -24.517 -5.505 25.978 1 97.03 613 GLY B C 1
ATOM 12080 O O . GLY B 1 613 ? -24.869 -4.48 26.566 1 97.03 613 GLY B O 1
ATOM 12081 N N . LYS B 1 614 ? -23.365 -6.024 26.166 1 96.91 614 LYS B N 1
ATOM 12082 C CA . LYS B 1 614 ? -22.259 -5.359 26.848 1 96.91 614 LYS B CA 1
ATOM 12083 C C . LYS B 1 614 ? -20.947 -5.56 26.094 1 96.91 614 LYS B C 1
ATOM 12085 O O . LYS B 1 614 ? -20.549 -6.694 25.822 1 96.91 614 LYS B O 1
ATOM 12090 N N . THR B 1 615 ? -20.364 -4.501 25.712 1 95.62 615 THR B N 1
ATOM 12091 C CA . THR B 1 615 ? -19.026 -4.552 25.132 1 95.62 615 THR B CA 1
ATOM 12092 C C . THR B 1 615 ? -17.962 -4.549 26.226 1 95.62 615 THR B C 1
ATOM 12094 O O . THR B 1 615 ? -18.104 -3.856 27.236 1 95.62 615 THR B O 1
ATOM 12097 N N . VAL B 1 616 ? -16.937 -5.36 26.055 1 96.67 616 VAL B N 1
ATOM 12098 C CA . VAL B 1 616 ? -15.812 -5.417 26.983 1 96.67 616 VAL B CA 1
ATOM 12099 C C . VAL B 1 616 ? -14.611 -4.688 26.385 1 96.67 616 VAL B C 1
ATOM 12101 O O . VAL B 1 616 ? -14.32 -4.831 25.195 1 96.67 616 VAL B O 1
ATOM 12104 N N . TRP B 1 617 ? -13.881 -3.956 27.16 1 95.29 617 TRP B N 1
ATOM 12105 C CA . TRP B 1 617 ? -12.889 -2.983 26.716 1 95.29 617 TRP B CA 1
ATOM 12106 C C . TRP B 1 617 ? -11.774 -3.662 25.928 1 95.29 617 TRP B C 1
ATOM 12108 O O . TRP B 1 617 ? -11.102 -3.023 25.115 1 95.29 617 TRP B O 1
ATOM 12118 N N . ASP B 1 618 ? -11.528 -4.958 26.062 1 94.72 618 ASP B N 1
ATOM 12119 C CA . ASP B 1 618 ? -10.405 -5.638 25.425 1 94.72 618 ASP B CA 1
ATOM 12120 C C . ASP B 1 618 ? -10.81 -6.216 24.071 1 94.72 618 ASP B C 1
ATOM 12122 O O . ASP B 1 618 ? -10.021 -6.909 23.424 1 94.72 618 ASP B O 1
ATOM 12126 N N . GLY B 1 619 ? -12.073 -5.961 23.617 1 94.68 619 GLY B N 1
ATOM 12127 C CA . GLY B 1 619 ? -12.537 -6.371 22.301 1 94.68 619 GLY B CA 1
ATOM 12128 C C . GLY B 1 619 ? -13.087 -7.785 22.276 1 94.68 619 GLY B C 1
ATOM 12129 O O . GLY B 1 619 ? -13.578 -8.247 21.244 1 94.68 619 GLY B O 1
ATOM 12130 N N . SER B 1 620 ? -13.107 -8.532 23.348 1 92.72 620 SER B N 1
ATOM 12131 C CA . SER B 1 620 ? -13.538 -9.926 23.393 1 92.72 620 SER B CA 1
ATOM 12132 C C . SER B 1 620 ? -15.059 -10.033 23.415 1 92.72 620 SER B C 1
ATOM 12134 O O . SER B 1 620 ? -15.614 -11.105 23.166 1 92.72 620 SER B O 1
ATOM 12136 N N . GLY B 1 621 ? -15.713 -8.962 23.749 1 92.27 621 GLY B N 1
ATOM 12137 C CA . GLY B 1 621 ? -17.16 -8.999 23.887 1 92.27 621 GLY B CA 1
ATOM 12138 C C . GLY B 1 621 ? -17.885 -8.291 22.758 1 92.27 621 GLY B C 1
ATOM 12139 O O . GLY B 1 621 ? -19.029 -7.862 22.922 1 92.27 621 GLY B O 1
ATOM 12140 N N . ASP B 1 622 ? -17.227 -8.035 21.636 1 95.44 622 ASP B N 1
ATOM 12141 C CA . ASP B 1 622 ? -17.908 -7.445 20.487 1 95.44 622 ASP B CA 1
ATOM 12142 C C . ASP B 1 622 ? -19.052 -8.337 20.01 1 95.44 622 ASP B C 1
ATOM 12144 O O . ASP B 1 622 ? -18.97 -9.564 20.103 1 95.44 622 ASP B O 1
ATOM 12148 N N . GLU B 1 623 ? -20.063 -7.754 19.582 1 96.31 623 GLU B N 1
ATOM 12149 C CA . GLU B 1 623 ? -21.25 -8.519 19.213 1 96.31 623 GLU B CA 1
ATOM 12150 C C . GLU B 1 623 ? -21.799 -8.07 17.862 1 96.31 623 GLU B C 1
ATOM 12152 O O . GLU B 1 623 ? -21.758 -6.883 17.533 1 96.31 623 GLU B O 1
ATOM 12157 N N . ARG B 1 624 ? -22.376 -9.016 17.182 1 97.01 624 ARG B N 1
ATOM 12158 C CA . ARG B 1 624 ? -23.148 -8.74 15.974 1 97.01 624 ARG B CA 1
ATOM 12159 C C . ARG B 1 624 ? -24.644 -8.866 16.24 1 97.01 624 ARG B C 1
ATOM 12161 O O . ARG B 1 624 ? -25.104 -9.886 16.758 1 97.01 624 ARG B O 1
ATOM 12168 N N . VAL B 1 625 ? -25.292 -7.843 15.829 1 97.76 625 VAL B N 1
ATOM 12169 C CA . VAL B 1 625 ? -26.745 -7.802 15.96 1 97.76 625 VAL B CA 1
ATOM 12170 C C . VAL B 1 625 ? -27.395 -8.059 14.602 1 97.76 625 VAL B C 1
ATOM 12172 O O . VAL B 1 625 ? -27.055 -7.407 13.612 1 97.76 625 VAL B O 1
ATOM 12175 N N . TRP B 1 626 ? -28.314 -8.949 14.57 1 97.93 626 TRP B N 1
ATOM 12176 C CA . TRP B 1 626 ? -29.009 -9.28 13.331 1 97.93 626 TRP B CA 1
ATOM 12177 C C . TRP B 1 626 ? -30.331 -8.527 13.23 1 97.93 626 TRP B C 1
ATOM 12179 O O . TRP B 1 626 ? -31.067 -8.418 14.214 1 97.93 626 TRP B O 1
ATOM 12189 N N . VAL B 1 627 ? -30.568 -7.976 12.149 1 98.26 627 VAL B N 1
ATOM 12190 C CA . VAL B 1 627 ? -31.778 -7.22 11.844 1 98.26 627 VAL B CA 1
ATOM 12191 C C . VAL B 1 627 ? -32.612 -7.974 10.81 1 98.26 627 VAL B C 1
ATOM 12193 O O . VAL B 1 627 ? -32.11 -8.336 9.744 1 98.26 627 VAL B O 1
ATOM 12196 N N . SER B 1 628 ? -33.806 -8.252 11.099 1 97.65 628 SER B N 1
ATOM 12197 C CA . SER B 1 628 ? -34.682 -8.947 10.162 1 97.65 628 SER B CA 1
ATOM 12198 C C . SER B 1 628 ? -36.076 -8.33 10.146 1 97.65 628 SER B C 1
ATOM 12200 O O . SER B 1 628 ? -36.422 -7.541 11.028 1 97.65 628 SER B O 1
ATOM 12202 N N . VAL B 1 629 ? -36.817 -8.613 9.16 1 96.33 629 VAL B N 1
ATOM 12203 C CA . VAL B 1 629 ? -38.163 -8.084 8.962 1 96.33 629 VAL B CA 1
ATOM 12204 C C . VAL B 1 629 ? -39.18 -9.221 9.031 1 96.33 629 VAL B C 1
ATOM 12206 O O . VAL B 1 629 ? -38.996 -10.266 8.403 1 96.33 629 VAL B O 1
ATOM 12209 N N . ASP B 1 630 ? -40.189 -9.074 9.849 1 94.34 630 ASP B N 1
ATOM 12210 C CA . ASP B 1 630 ? -41.366 -9.934 9.789 1 94.34 630 ASP B CA 1
ATOM 12211 C C . ASP B 1 630 ? -42.361 -9.43 8.746 1 94.34 630 ASP B C 1
ATOM 12213 O O . ASP B 1 630 ? -43.25 -8.636 9.061 1 94.34 630 ASP B O 1
ATOM 12217 N N . TRP B 1 631 ? -42.314 -9.971 7.652 1 91.56 631 TRP B N 1
ATOM 12218 C CA . TRP B 1 631 ? -43.036 -9.456 6.493 1 91.56 631 TRP B CA 1
ATOM 12219 C C . TRP B 1 631 ? -44.543 -9.584 6.69 1 91.56 631 TRP B C 1
ATOM 12221 O O . TRP B 1 631 ? -45.319 -8.835 6.092 1 91.56 631 TRP B O 1
ATOM 12231 N N . ASP B 1 632 ? -44.974 -10.428 7.505 1 89.84 632 ASP B N 1
ATOM 12232 C CA . ASP B 1 632 ? -46.396 -10.61 7.779 1 89.84 632 ASP B CA 1
ATOM 12233 C C . ASP B 1 632 ? -46.955 -9.436 8.579 1 89.84 632 ASP B C 1
ATOM 12235 O O . ASP B 1 632 ? -48.163 -9.188 8.566 1 89.84 632 ASP B O 1
ATOM 12239 N N . LYS B 1 633 ? -46.085 -8.77 9.234 1 91.75 633 LYS B N 1
ATOM 12240 C CA . LYS B 1 633 ? -46.512 -7.678 10.105 1 91.75 633 LYS B CA 1
ATOM 12241 C C . LYS B 1 633 ? -46.38 -6.33 9.4 1 91.75 633 LYS B C 1
ATOM 12243 O O . LYS B 1 633 ? -46.787 -5.3 9.94 1 91.75 633 LYS B O 1
ATOM 12248 N N . VAL B 1 634 ? -45.754 -6.45 8.253 1 90.27 634 VAL B N 1
ATOM 12249 C CA . VAL B 1 634 ? -45.635 -5.193 7.522 1 90.27 634 VAL B CA 1
ATOM 12250 C C . VAL B 1 634 ? -46.999 -4.784 6.972 1 90.27 634 VAL B C 1
ATOM 12252 O O . VAL B 1 634 ? -47.676 -5.581 6.318 1 90.27 634 VAL B O 1
ATOM 12255 N N . PRO B 1 635 ? -47.412 -3.675 7.384 1 76.48 635 PRO B N 1
ATOM 12256 C CA . PRO B 1 635 ? -48.733 -3.261 6.905 1 76.48 635 PRO B CA 1
ATOM 12257 C C . PRO B 1 635 ? -48.858 -3.329 5.385 1 76.48 635 PRO B C 1
ATOM 12259 O O . PRO B 1 635 ? -47.958 -2.884 4.667 1 76.48 635 PRO B O 1
ATOM 12262 N N . ALA B 1 636 ? -49.455 -4.381 4.922 1 61.71 636 ALA B N 1
ATOM 12263 C CA . ALA B 1 636 ? -49.628 -4.807 3.535 1 61.71 636 ALA B CA 1
ATOM 12264 C C . ALA B 1 636 ? -50.115 -3.652 2.664 1 61.71 636 ALA B C 1
ATOM 12266 O O . ALA B 1 636 ? -50.791 -2.742 3.15 1 61.71 636 ALA B O 1
ATOM 12267 N N . SER B 1 637 ? -49.375 -3.292 1.628 1 55.09 637 SER B N 1
ATOM 12268 C CA . SER B 1 637 ? -50.104 -2.534 0.616 1 55.09 637 SER B CA 1
ATOM 12269 C C . SER B 1 637 ? -51.218 -3.37 -0.005 1 55.09 637 SER B C 1
ATOM 12271 O O . SER B 1 637 ? -51.004 -4.53 -0.365 1 55.09 637 SER B O 1
ATOM 12273 N N . THR B 1 638 ? -52.386 -3.356 0.338 1 49.52 638 THR B N 1
ATOM 12274 C CA . THR B 1 638 ? -53.535 -4.045 -0.238 1 49.52 638 THR B CA 1
ATOM 12275 C C . THR B 1 638 ? -53.515 -3.951 -1.761 1 49.52 638 THR B C 1
ATOM 12277 O O . THR B 1 638 ? -54.291 -4.626 -2.441 1 49.52 638 THR B O 1
ATOM 12280 N N . LYS B 1 639 ? -53.053 -2.952 -2.517 1 51.31 639 LYS B N 1
ATOM 12281 C CA . LYS B 1 639 ? -53.501 -2.607 -3.863 1 51.31 639 LYS B CA 1
ATOM 12282 C C . LYS B 1 639 ? -52.485 -3.051 -4.912 1 51.31 639 LYS B C 1
ATOM 12284 O O . LYS B 1 639 ? -52.421 -2.48 -6.003 1 51.31 639 LYS B O 1
ATOM 12289 N N . GLY B 1 640 ? -51.579 -4.08 -4.65 1 63.21 640 GLY B N 1
ATOM 12290 C CA . GLY B 1 640 ? -50.701 -4.502 -5.73 1 63.21 640 GLY B CA 1
ATOM 12291 C C . GLY B 1 640 ? -49.632 -3.48 -6.065 1 63.21 640 GLY B C 1
ATOM 12292 O O . GLY B 1 640 ? -49.082 -3.487 -7.168 1 63.21 640 GLY B O 1
ATOM 12293 N N . GLU B 1 641 ? -49.332 -2.478 -5.326 1 75.96 641 GLU B N 1
ATOM 12294 C CA . GLU B 1 641 ? -48.376 -1.407 -5.59 1 75.96 641 GLU B CA 1
ATOM 12295 C C . GLU B 1 641 ? -47.132 -1.55 -4.718 1 75.96 641 GLU B C 1
ATOM 12297 O O . GLU B 1 641 ? -47.17 -2.209 -3.677 1 75.96 641 GLU B O 1
ATOM 12302 N N . ARG B 1 642 ? -46.026 -1.074 -5.197 1 84.13 642 ARG B N 1
ATOM 12303 C CA . ARG B 1 642 ? -44.77 -1.001 -4.458 1 84.13 642 ARG B CA 1
ATOM 12304 C C . ARG B 1 642 ? -44.925 -0.161 -3.195 1 84.13 642 ARG B C 1
ATOM 12306 O O . ARG B 1 642 ? -45.502 0.927 -3.234 1 84.13 642 ARG B O 1
ATOM 12313 N N . VAL B 1 643 ? -44.549 -0.67 -2.066 1 86.16 643 VAL B N 1
ATOM 12314 C CA . VAL B 1 643 ? -44.634 0.025 -0.786 1 86.16 643 VAL B CA 1
ATOM 12315 C C . VAL B 1 643 ? -43.232 0.237 -0.219 1 86.16 643 VAL B C 1
ATOM 12317 O O . VAL B 1 643 ? -42.406 -0.679 -0.23 1 86.16 643 VAL B O 1
ATOM 12320 N N . GLU B 1 644 ? -42.931 1.4 0.1 1 90.88 644 GLU B N 1
ATOM 12321 C CA . GLU B 1 644 ? -41.683 1.738 0.778 1 90.88 644 GLU B CA 1
ATOM 12322 C C . GLU B 1 644 ? -41.942 2.217 2.204 1 90.88 644 GLU B C 1
ATOM 12324 O O . GLU B 1 644 ? -42.856 3.008 2.443 1 90.88 644 GLU B O 1
ATOM 12329 N N . LYS B 1 645 ? -41.325 1.645 3.096 1 93.68 645 LYS B N 1
ATOM 12330 C CA . LYS B 1 645 ? -41.381 2.032 4.503 1 93.68 645 LYS B CA 1
ATOM 12331 C C . LYS B 1 645 ? -39.985 2.072 5.118 1 93.68 645 LYS B C 1
ATOM 12333 O O . LYS B 1 645 ? -39.016 1.627 4.5 1 93.68 645 LYS B O 1
ATOM 12338 N N . GLU B 1 646 ? -39.922 2.679 6.18 1 96.23 646 GLU B N 1
ATOM 12339 C CA . GLU B 1 646 ? -38.654 2.784 6.895 1 96.23 646 GLU B CA 1
ATOM 12340 C C . GLU B 1 646 ? -38.852 2.611 8.398 1 96.23 646 GLU B C 1
ATOM 12342 O O . GLU B 1 646 ? -39.81 3.138 8.968 1 96.23 646 GLU B O 1
ATOM 12347 N N . GLY B 1 647 ? -38.148 1.664 8.971 1 97.17 647 GLY B N 1
ATOM 12348 C CA . GLY B 1 647 ? -38.049 1.543 10.417 1 97.17 647 GLY B CA 1
ATOM 12349 C C . GLY B 1 647 ? -36.742 2.074 10.973 1 97.17 647 GLY B C 1
ATOM 12350 O O . GLY B 1 647 ? -35.812 2.365 10.217 1 97.17 647 GLY B O 1
ATOM 12351 N N . HIS B 1 648 ? -36.718 2.308 12.27 1 98.24 648 HIS B N 1
ATOM 12352 C CA . HIS B 1 648 ? -35.526 2.848 12.914 1 98.24 648 HIS B CA 1
ATOM 12353 C C . HIS B 1 648 ? -35.132 2.017 14.131 1 98.24 648 HIS B C 1
ATOM 12355 O O . HIS B 1 648 ? -35.998 1.523 14.857 1 98.24 648 HIS B O 1
ATOM 12361 N N . ILE B 1 649 ? -33.898 1.801 14.264 1 98.29 649 ILE B N 1
ATOM 12362 C CA . ILE B 1 649 ? -33.306 1.181 15.444 1 98.29 649 ILE B CA 1
ATOM 12363 C C . ILE B 1 649 ? -32.543 2.23 16.25 1 98.29 649 ILE B C 1
ATOM 12365 O O . ILE B 1 649 ? -31.539 2.772 15.783 1 98.29 649 ILE B O 1
ATOM 12369 N N . GLU B 1 650 ? -33.003 2.544 17.377 1 98 650 GLU B N 1
ATOM 12370 C CA . GLU B 1 650 ? -32.32 3.482 18.262 1 98 650 GLU B CA 1
ATOM 12371 C C . GLU B 1 650 ? -31.317 2.763 19.161 1 98 650 GLU B C 1
ATOM 12373 O O . GLU B 1 650 ? -31.704 1.968 20.02 1 98 650 GLU B O 1
ATOM 12378 N N . PHE B 1 651 ? -30.15 2.943 18.959 1 97.4 651 PHE B N 1
ATOM 12379 C CA . PHE B 1 651 ? -29.063 2.419 19.778 1 97.4 651 PHE B CA 1
ATOM 12380 C C . PHE B 1 651 ? -28.666 3.42 20.856 1 97.4 651 PHE B C 1
ATOM 12382 O O . PHE B 1 651 ? -28.39 4.584 20.559 1 97.4 651 PHE B O 1
ATOM 12389 N N . SER B 1 652 ? -28.58 3.046 22.077 1 96.77 652 SER B N 1
ATOM 12390 C CA . SER B 1 652 ? -28.123 3.858 23.2 1 96.77 652 SER B CA 1
ATOM 12391 C C . SER B 1 652 ? -27.144 3.086 24.078 1 96.77 652 SER B C 1
ATOM 12393 O O . SER B 1 652 ? -27.365 1.91 24.377 1 96.77 652 SER B O 1
ATOM 12395 N N . ALA B 1 653 ? -26.115 3.69 24.462 1 95.47 653 ALA B N 1
ATOM 12396 C CA . ALA B 1 653 ? -25.104 3.059 25.306 1 95.47 653 ALA B CA 1
ATOM 12397 C C . ALA B 1 653 ? -24.877 3.862 26.584 1 95.47 653 ALA B C 1
ATOM 12399 O O . ALA B 1 653 ? -25.225 5.043 26.652 1 95.47 653 ALA B O 1
ATOM 12400 N N . ALA B 1 654 ? -24.299 3.207 27.6 1 94.76 654 ALA B N 1
ATOM 12401 C CA . ALA B 1 654 ? -24.101 3.804 28.919 1 94.76 654 ALA B CA 1
ATOM 12402 C C . ALA B 1 654 ? -23.064 4.923 28.864 1 94.76 654 ALA B C 1
ATOM 12404 O O . ALA B 1 654 ? -22.957 5.724 29.796 1 94.76 654 ALA B O 1
ATOM 12405 N N . ASP B 1 655 ? -22.258 5.022 27.831 1 90.75 655 ASP B N 1
ATOM 12406 C CA . ASP B 1 655 ? -21.288 6.103 27.689 1 90.75 655 ASP B CA 1
ATOM 12407 C C . ASP B 1 655 ? -21.908 7.308 26.984 1 90.75 655 ASP B C 1
ATOM 12409 O O . ASP B 1 655 ? -21.192 8.2 26.525 1 90.75 655 ASP B O 1
ATOM 12413 N N . ARG B 1 656 ? -23.232 7.22 26.669 1 88.8 656 ARG B N 1
ATOM 12414 C CA . ARG B 1 656 ? -24.039 8.286 26.085 1 88.8 656 ARG B CA 1
ATOM 12415 C C . ARG B 1 656 ? -23.961 8.261 24.563 1 88.8 656 ARG B C 1
ATOM 12417 O O . ARG B 1 656 ? -24.425 9.189 23.897 1 88.8 656 ARG B O 1
ATOM 12424 N N . THR B 1 657 ? -23.382 7.245 24.043 1 90.4 657 THR B N 1
ATOM 12425 C CA . THR B 1 657 ? -23.43 7.076 22.595 1 90.4 657 THR B CA 1
ATOM 12426 C C . THR B 1 657 ? -24.848 6.747 22.136 1 90.4 657 THR B C 1
ATOM 12428 O O . THR B 1 657 ? -25.508 5.882 22.715 1 90.4 657 THR B O 1
ATOM 12431 N N . ASN B 1 658 ? -25.296 7.469 21.177 1 91.86 658 ASN B N 1
ATOM 12432 C CA . ASN B 1 658 ? -26.588 7.221 20.546 1 91.86 658 ASN B CA 1
ATOM 12433 C C . ASN B 1 658 ? -26.484 7.249 19.024 1 91.86 658 ASN B C 1
ATOM 12435 O O . ASN B 1 658 ? -25.856 8.145 18.456 1 91.86 658 ASN B O 1
ATOM 12439 N N . VAL B 1 659 ? -26.984 6.266 18.442 1 93.9 659 VAL B N 1
ATOM 12440 C CA . VAL B 1 659 ? -27.02 6.158 16.987 1 93.9 659 VAL B CA 1
ATOM 12441 C C . VAL B 1 659 ? -28.386 5.64 16.541 1 93.9 659 VAL B C 1
ATOM 12443 O O . VAL B 1 659 ? -28.923 4.699 17.13 1 93.9 659 VAL B O 1
ATOM 12446 N N . THR B 1 660 ? -28.954 6.249 15.617 1 96.88 660 THR B N 1
ATOM 12447 C CA . THR B 1 660 ? -30.183 5.745 15.014 1 96.88 660 THR B CA 1
ATOM 12448 C C . THR B 1 660 ? -29.899 5.118 13.652 1 96.88 660 THR B C 1
ATOM 12450 O O . THR B 1 660 ? -29.419 5.793 12.74 1 96.88 660 THR B O 1
ATOM 12453 N N . VAL B 1 661 ? -30.168 3.888 13.551 1 97.9 661 VAL B N 1
ATOM 12454 C CA . VAL B 1 661 ? -29.963 3.194 12.284 1 97.9 661 VAL B CA 1
ATOM 12455 C C . VAL B 1 661 ? -31.281 3.122 11.516 1 97.9 661 VAL B C 1
ATOM 12457 O O . VAL B 1 661 ? -32.278 2.607 12.028 1 97.9 661 VAL B O 1
ATOM 12460 N N . SER B 1 662 ? -31.251 3.647 10.344 1 98.17 662 SER B N 1
ATOM 12461 C CA . SER B 1 662 ? -32.429 3.571 9.486 1 98.17 662 SER B CA 1
ATOM 12462 C C . SER B 1 662 ? -32.47 2.255 8.718 1 98.17 662 SER B C 1
ATOM 12464 O O . SER B 1 662 ? -31.438 1.772 8.247 1 98.17 662 SER B O 1
ATOM 12466 N N . VAL B 1 663 ? -33.644 1.644 8.638 1 97.63 663 VAL B N 1
ATOM 12467 C CA . VAL B 1 663 ? -33.849 0.385 7.929 1 97.63 663 VAL B CA 1
ATOM 12468 C C . VAL B 1 663 ? -34.95 0.553 6.885 1 97.63 663 VAL B C 1
ATOM 12470 O O . VAL B 1 663 ? -36.119 0.268 7.155 1 97.63 663 VAL B O 1
ATOM 12473 N N . PRO B 1 664 ? -34.579 0.919 5.704 1 96.53 664 PRO B N 1
ATOM 12474 C CA . PRO B 1 664 ? -35.586 0.99 4.643 1 96.53 664 PRO B CA 1
ATOM 12475 C C . PRO B 1 664 ? -36.028 -0.388 4.156 1 96.53 664 PRO B C 1
ATOM 12477 O O . PRO B 1 664 ? -35.209 -1.306 4.062 1 96.53 664 PRO B O 1
ATOM 12480 N N . ILE B 1 665 ? -37.275 -0.56 3.908 1 94.56 665 ILE B N 1
ATOM 12481 C CA . ILE B 1 665 ? -37.784 -1.783 3.297 1 94.56 665 ILE B CA 1
ATOM 12482 C C . ILE B 1 665 ? -38.576 -1.44 2.038 1 94.56 665 ILE B C 1
ATOM 12484 O O . ILE B 1 665 ? -39.131 -0.344 1.926 1 94.56 665 ILE B O 1
ATOM 12488 N N . ILE B 1 666 ? -38.548 -2.283 1.142 1 91.59 666 ILE B N 1
ATOM 12489 C CA . ILE B 1 666 ? -39.277 -2.17 -0.117 1 91.59 666 ILE B CA 1
ATOM 12490 C C . ILE B 1 666 ? -40.094 -3.438 -0.355 1 91.59 666 ILE B C 1
ATOM 12492 O O . ILE B 1 666 ? -39.552 -4.546 -0.336 1 91.59 666 ILE B O 1
ATOM 12496 N N . ILE B 1 667 ? -41.356 -3.301 -0.571 1 90.16 667 ILE B N 1
ATOM 12497 C CA . ILE B 1 667 ? -42.229 -4.428 -0.885 1 90.16 667 ILE B CA 1
ATOM 12498 C C . ILE B 1 667 ? -42.784 -4.273 -2.299 1 90.16 667 ILE B C 1
ATOM 12500 O O . ILE B 1 667 ? -43.795 -3.597 -2.505 1 90.16 667 ILE B O 1
ATOM 12504 N N . PRO B 1 668 ? -42.195 -4.971 -3.163 1 88.06 668 PRO B N 1
ATOM 12505 C CA . PRO B 1 668 ? -42.742 -4.943 -4.522 1 88.06 668 PRO B CA 1
ATOM 12506 C C . PRO B 1 668 ? -43.933 -5.882 -4.697 1 88.06 668 PRO B C 1
ATOM 12508 O O . PRO B 1 668 ? -44.15 -6.772 -3.87 1 88.06 668 PRO B O 1
ATOM 12511 N N . PRO B 1 669 ? -44.713 -5.552 -5.772 1 84.64 669 PRO B N 1
ATOM 12512 C CA . PRO B 1 669 ? -45.744 -6.546 -6.077 1 84.64 669 PRO B CA 1
ATOM 12513 C C . PRO B 1 669 ? -45.168 -7.94 -6.318 1 84.64 669 PRO B C 1
ATOM 12515 O O . PRO B 1 669 ? -44.108 -8.075 -6.935 1 84.64 669 PRO B O 1
ATOM 12518 N N . SER B 1 670 ? -45.81 -8.956 -5.787 1 85.88 670 SER B N 1
ATOM 12519 C CA . SER B 1 670 ? -45.339 -10.323 -5.983 1 85.88 670 SER B CA 1
ATOM 12520 C C . SER B 1 670 ? -45.467 -10.747 -7.443 1 85.88 670 SER B C 1
ATOM 12522 O O . SER B 1 670 ? -46.432 -10.384 -8.118 1 85.88 670 SER B O 1
ATOM 12524 N N . PRO B 1 671 ? -44.494 -11.493 -7.868 1 91.43 671 PRO B N 1
ATOM 12525 C CA . PRO B 1 671 ? -44.707 -12.1 -9.183 1 91.43 671 PRO B CA 1
ATOM 12526 C C . PRO B 1 671 ? -45.928 -13.017 -9.219 1 91.43 671 PRO B C 1
ATOM 12528 O O . PRO B 1 671 ? -46.304 -13.591 -8.193 1 91.43 671 PRO B O 1
ATOM 12531 N N . PRO B 1 672 ? -46.614 -13.061 -10.464 1 91.4 672 PRO B N 1
ATOM 12532 C CA . PRO B 1 672 ? -47.738 -13.995 -10.563 1 91.4 672 PRO B CA 1
ATOM 12533 C C . PRO B 1 672 ? -47.343 -15.431 -10.227 1 91.4 672 PRO B C 1
ATOM 12535 O O . PRO B 1 672 ? -46.206 -15.839 -10.482 1 91.4 672 PRO B O 1
ATOM 12538 N N . SER B 1 673 ? -48.229 -16.153 -9.718 1 93.26 673 SER B N 1
ATOM 12539 C CA . SER B 1 673 ? -47.976 -17.529 -9.304 1 93.26 673 SER B CA 1
ATOM 12540 C C . SER B 1 673 ? -47.543 -18.391 -10.486 1 93.26 673 SER B C 1
ATOM 12542 O O . SER B 1 673 ? -46.916 -19.436 -10.302 1 93.26 673 SER B O 1
ATOM 12544 N N . SER B 1 674 ? -47.82 -17.995 -11.657 1 95.01 674 SER B N 1
ATOM 12545 C CA . SER B 1 674 ? -47.488 -18.746 -12.863 1 95.01 674 SER B CA 1
ATOM 12546 C C . SER B 1 674 ? -46.04 -18.51 -13.28 1 95.01 674 SER B C 1
ATOM 12548 O O . SER B 1 674 ? -45.497 -19.251 -14.103 1 95.01 674 SER B O 1
ATOM 12550 N N . PHE B 1 675 ? -45.434 -17.629 -12.645 1 95.82 675 PHE B N 1
ATOM 12551 C CA . PHE B 1 675 ? -44.07 -17.297 -13.039 1 95.82 675 PHE B CA 1
ATOM 12552 C C . PHE B 1 675 ? -43.085 -18.328 -12.499 1 95.82 675 PHE B C 1
ATOM 12554 O O . PHE B 1 675 ? -43.218 -18.785 -11.362 1 95.82 675 PHE B O 1
ATOM 12561 N N . ARG B 1 676 ? -42.132 -18.736 -13.315 1 96.08 676 ARG B N 1
ATOM 12562 C CA . ARG B 1 676 ? -41.019 -19.604 -12.944 1 96.08 676 ARG B CA 1
ATOM 12563 C C . ARG B 1 676 ? -39.685 -18.989 -13.351 1 96.08 676 ARG B C 1
ATOM 12565 O O . ARG B 1 676 ? -39.493 -18.623 -14.513 1 96.08 676 ARG B O 1
ATOM 12572 N N . GLY B 1 677 ? -38.831 -18.784 -12.441 1 97.53 677 GLY B N 1
ATOM 12573 C CA . GLY B 1 677 ? -37.53 -18.173 -12.661 1 97.53 677 GLY B CA 1
ATOM 12574 C C . GLY B 1 677 ? -36.981 -17.479 -11.428 1 97.53 677 GLY B C 1
ATOM 12575 O O . GLY B 1 677 ? -37.373 -17.798 -10.304 1 97.53 677 GLY B O 1
ATOM 12576 N N . HIS B 1 678 ? -36.033 -16.608 -11.628 1 98.05 678 HIS B N 1
ATOM 12577 C CA . HIS B 1 678 ? -35.419 -15.857 -10.539 1 98.05 678 HIS B CA 1
ATOM 12578 C C . HIS B 1 678 ? -36.084 -14.496 -10.365 1 98.05 678 HIS B C 1
ATOM 12580 O O . HIS B 1 678 ? -36.565 -13.906 -11.336 1 98.05 678 HIS B O 1
ATOM 12586 N N . VAL B 1 679 ? -36.087 -14.052 -9.199 1 96.35 679 VAL B N 1
ATOM 12587 C CA . VAL B 1 679 ? -36.804 -12.817 -8.898 1 96.35 679 VAL B CA 1
ATOM 12588 C C . VAL B 1 679 ? -35.822 -11.755 -8.409 1 96.35 679 VAL B C 1
ATOM 12590 O O . VAL B 1 679 ? -34.912 -12.053 -7.632 1 96.35 679 VAL B O 1
ATOM 12593 N N . GLN B 1 680 ? -36.029 -10.596 -8.886 1 94.96 680 GLN B N 1
ATOM 12594 C CA . GLN B 1 680 ? -35.222 -9.461 -8.451 1 94.96 680 GLN B CA 1
ATOM 12595 C C . GLN B 1 680 ? -35.306 -9.273 -6.939 1 94.96 680 GLN B C 1
ATOM 12597 O O . GLN B 1 680 ? -36.399 -9.271 -6.368 1 94.96 680 GLN B O 1
ATOM 12602 N N . GLY B 1 681 ? -34.164 -9.251 -6.304 1 93.8 681 GLY B N 1
ATOM 12603 C CA . GLY B 1 681 ? -33.981 -8.908 -4.903 1 93.8 681 GLY B CA 1
ATOM 12604 C C . GLY B 1 681 ? -32.72 -8.105 -4.645 1 93.8 681 GLY B C 1
ATOM 12605 O O . GLY B 1 681 ? -31.664 -8.401 -5.208 1 93.8 681 GLY B O 1
ATOM 12606 N N . ASP B 1 682 ? -32.836 -6.968 -3.847 1 92.71 682 ASP B N 1
ATOM 12607 C CA . ASP B 1 682 ? -31.687 -6.133 -3.512 1 92.71 682 ASP B CA 1
ATOM 12608 C C . ASP B 1 682 ? -31.175 -5.385 -4.741 1 92.71 682 ASP B C 1
ATOM 12610 O O . ASP B 1 682 ? -29.984 -5.082 -4.837 1 92.71 682 ASP B O 1
ATOM 12614 N N . GLY B 1 683 ? -31.992 -5.255 -5.716 1 91.25 683 GLY B N 1
ATOM 12615 C CA . GLY B 1 683 ? -31.65 -4.463 -6.887 1 91.25 683 GLY B CA 1
ATOM 12616 C C . GLY B 1 683 ? -30.873 -5.243 -7.93 1 91.25 683 GLY B C 1
ATOM 12617 O O . GLY B 1 683 ? -30.187 -4.656 -8.769 1 91.25 683 GLY B O 1
ATOM 12618 N N . TYR B 1 684 ? -30.909 -6.591 -7.846 1 94.61 684 TYR B N 1
ATOM 12619 C CA . TYR B 1 684 ? -30.218 -7.371 -8.866 1 94.61 684 TYR B CA 1
ATOM 12620 C C . TYR B 1 684 ? -30.847 -8.751 -9.016 1 94.61 684 TYR B C 1
ATOM 12622 O O . TYR B 1 684 ? -31.71 -9.136 -8.225 1 94.61 684 TYR B O 1
ATOM 12630 N N . VAL B 1 685 ? -30.509 -9.462 -10.046 1 96.84 685 VAL B N 1
ATOM 12631 C CA . VAL B 1 685 ? -30.771 -10.883 -10.251 1 96.84 685 VAL B CA 1
ATOM 12632 C C . VAL B 1 685 ? -29.475 -11.599 -10.626 1 96.84 685 VAL B C 1
ATOM 12634 O O . VAL B 1 685 ? -28.808 -11.222 -11.592 1 96.84 685 VAL B O 1
ATOM 12637 N N . VAL B 1 686 ? -29.124 -12.51 -9.847 1 97.85 686 VAL B N 1
ATOM 12638 C CA . VAL B 1 686 ? -27.95 -13.33 -10.129 1 97.85 686 VAL B CA 1
ATOM 12639 C C . VAL B 1 686 ? -28.37 -14.786 -10.319 1 97.85 686 VAL B C 1
ATOM 12641 O O . VAL B 1 686 ? -29.12 -15.333 -9.507 1 97.85 686 VAL B O 1
ATOM 12644 N N . ILE B 1 687 ? -27.864 -15.362 -11.353 1 98.58 687 ILE B N 1
ATOM 12645 C CA . ILE B 1 687 ? -28.304 -16.7 -11.731 1 98.58 687 ILE B CA 1
ATOM 12646 C C . ILE B 1 687 ? -27.089 -17.595 -11.968 1 98.58 687 ILE B C 1
ATOM 12648 O O . ILE B 1 687 ? -26.207 -17.258 -12.76 1 98.58 687 ILE B O 1
ATOM 12652 N N . GLU B 1 688 ? -27.003 -18.718 -11.266 1 98.45 688 GLU B N 1
ATOM 12653 C CA . GLU B 1 688 ? -26.079 -19.765 -11.691 1 98.45 688 GLU B CA 1
ATOM 12654 C C . GLU B 1 688 ? -26.456 -20.309 -13.066 1 98.45 688 GLU B C 1
ATOM 12656 O O . GLU B 1 688 ? -27.621 -20.626 -13.316 1 98.45 688 GLU B O 1
ATOM 12661 N N . ALA B 1 689 ? -25.576 -20.45 -13.935 1 98.05 689 ALA B N 1
ATOM 12662 C CA . ALA B 1 689 ? -25.862 -20.735 -15.339 1 98.05 689 ALA B CA 1
ATOM 12663 C C . ALA B 1 689 ? -26.668 -22.023 -15.484 1 98.05 689 ALA B C 1
ATOM 12665 O O . ALA B 1 689 ? -27.496 -22.146 -16.39 1 98.05 689 ALA B O 1
ATOM 12666 N N . VAL B 1 690 ? -26.452 -22.993 -14.639 1 98.2 690 VAL B N 1
ATOM 12667 C CA . VAL B 1 690 ? -27.091 -24.3 -14.749 1 98.2 690 VAL B CA 1
ATOM 12668 C C . VAL B 1 690 ? -28.583 -24.172 -14.448 1 98.2 690 VAL B C 1
ATOM 12670 O O . VAL B 1 690 ? -29.375 -25.04 -14.824 1 98.2 690 VAL B O 1
ATOM 12673 N N . HIS B 1 691 ? -28.995 -23.143 -13.858 1 98.3 691 HIS B N 1
ATOM 12674 C CA . HIS B 1 691 ? -30.397 -22.956 -13.502 1 98.3 691 HIS B CA 1
ATOM 12675 C C . HIS B 1 691 ? -31.143 -22.186 -14.588 1 98.3 691 HIS B C 1
ATOM 12677 O O . HIS B 1 691 ? -31.834 -21.207 -14.297 1 98.3 691 HIS B O 1
ATOM 12683 N N . TYR B 1 692 ? -30.964 -22.603 -15.818 1 98.14 692 TYR B N 1
ATOM 12684 C CA . TYR B 1 692 ? -31.66 -22.026 -16.962 1 98.14 692 TYR B CA 1
ATOM 12685 C C . TYR B 1 692 ? -33.142 -22.381 -16.935 1 98.14 692 TYR B C 1
ATOM 12687 O O . TYR B 1 692 ? -33.54 -23.366 -16.309 1 98.14 692 TYR B O 1
ATOM 12695 N N . THR B 1 693 ? -33.918 -21.588 -17.625 1 97.93 693 THR B N 1
ATOM 12696 C CA . THR B 1 693 ? -35.34 -21.86 -17.8 1 97.93 693 THR B CA 1
ATOM 12697 C C . THR B 1 693 ? -35.57 -22.795 -18.985 1 97.93 693 THR B C 1
ATOM 12699 O O . THR B 1 693 ? -36.408 -23.697 -18.917 1 97.93 693 THR B O 1
ATOM 12702 N N . ARG B 1 694 ? -34.923 -22.474 -20.112 1 98.04 694 ARG B N 1
ATOM 12703 C CA . ARG B 1 694 ? -35.018 -23.289 -21.319 1 98.04 694 ARG B CA 1
ATOM 12704 C C . ARG B 1 694 ? -33.641 -23.522 -21.932 1 98.04 694 ARG B C 1
ATOM 12706 O O . ARG B 1 694 ? -32.797 -22.624 -21.934 1 98.04 694 ARG B O 1
ATOM 12713 N N . ASN B 1 695 ? -33.419 -24.648 -22.411 1 98.29 695 ASN B N 1
ATOM 12714 C CA . ASN B 1 695 ? -32.246 -25.072 -23.169 1 98.29 695 ASN B CA 1
ATOM 12715 C C . ASN B 1 695 ? -32.637 -25.673 -24.517 1 98.29 695 ASN B C 1
ATOM 12717 O O . ASN B 1 695 ? -33.253 -26.738 -24.571 1 98.29 695 ASN B O 1
ATOM 12721 N N . THR B 1 696 ? -32.286 -25.018 -25.596 1 98.21 696 THR B N 1
ATOM 12722 C CA . THR B 1 696 ? -32.697 -25.452 -26.927 1 98.21 696 THR B CA 1
ATOM 12723 C C . THR B 1 696 ? -31.491 -25.912 -27.742 1 98.21 696 THR B C 1
ATOM 12725 O O . THR B 1 696 ? -30.496 -25.192 -27.847 1 98.21 696 THR B O 1
ATOM 12728 N N . SER B 1 697 ? -31.591 -27.046 -28.315 1 98.07 697 SER B N 1
ATOM 12729 C CA . SER B 1 697 ? -30.537 -27.593 -29.163 1 98.07 697 SER B CA 1
ATOM 12730 C C . SER B 1 697 ? -30.724 -27.172 -30.617 1 98.07 697 SER B C 1
ATOM 12732 O O . SER B 1 697 ? -31.817 -26.766 -31.016 1 98.07 697 SER B O 1
ATOM 12734 N N . GLU B 1 698 ? -29.694 -27.187 -31.339 1 97.42 698 GLU B N 1
ATOM 12735 C CA . GLU B 1 698 ? -29.701 -26.9 -32.77 1 97.42 698 GLU B CA 1
ATOM 12736 C C . GLU B 1 698 ? -28.653 -27.732 -33.505 1 97.42 698 GLU B C 1
ATOM 12738 O O . GLU B 1 698 ? -27.466 -27.676 -33.175 1 97.42 698 GLU B O 1
ATOM 12743 N N . GLU B 1 699 ? -29.078 -28.459 -34.599 1 96.53 699 GLU B N 1
ATOM 12744 C CA . GLU B 1 699 ? -28.202 -29.215 -35.489 1 96.53 699 GLU B CA 1
ATOM 12745 C C . GLU B 1 699 ? -27.289 -30.15 -34.702 1 96.53 699 GLU B C 1
ATOM 12747 O O . GLU B 1 699 ? -26.087 -30.221 -34.967 1 96.53 699 GLU B O 1
ATOM 12752 N N . GLY B 1 700 ? -27.835 -30.667 -33.634 1 96.31 700 GLY B N 1
ATOM 12753 C CA . GLY B 1 700 ? -27.091 -31.653 -32.866 1 96.31 700 GLY B CA 1
ATOM 12754 C C . GLY B 1 700 ? -26.231 -31.036 -31.779 1 96.31 700 GLY B C 1
ATOM 12755 O O . GLY B 1 700 ? -25.564 -31.75 -31.028 1 96.31 700 GLY B O 1
ATOM 12756 N N . TYR B 1 701 ? -26.243 -29.7 -31.706 1 97.53 701 TYR B N 1
ATOM 12757 C CA . TYR B 1 701 ? -25.493 -29 -30.669 1 97.53 701 TYR B CA 1
ATOM 12758 C C . TYR B 1 701 ? -26.414 -28.538 -29.546 1 97.53 701 TYR B C 1
ATOM 12760 O O . TYR B 1 701 ? -27.553 -28.135 -29.795 1 97.53 701 TYR B O 1
ATOM 12768 N N . ALA B 1 702 ? -25.882 -28.64 -28.297 1 97.66 702 ALA B N 1
ATOM 12769 C CA . ALA B 1 702 ? -26.61 -28.18 -27.117 1 97.66 702 ALA B CA 1
ATOM 12770 C C . ALA B 1 702 ? -25.648 -27.744 -26.015 1 97.66 702 ALA B C 1
ATOM 12772 O O . ALA B 1 702 ? -24.487 -28.157 -25.997 1 97.66 702 ALA B O 1
ATOM 12773 N N . PHE B 1 703 ? -26.169 -26.878 -25.184 1 98.29 703 PHE B N 1
ATOM 12774 C CA . PHE B 1 703 ? -25.418 -26.573 -23.972 1 98.29 703 PHE B CA 1
ATOM 12775 C C . PHE B 1 703 ? -25.535 -27.708 -22.962 1 98.29 703 PHE B C 1
ATOM 12777 O O . PHE B 1 703 ? -26.623 -28.25 -22.753 1 98.29 703 PHE B O 1
ATOM 12784 N N . GLU B 1 704 ? -24.428 -28.101 -22.42 1 98.13 704 GLU B N 1
ATOM 12785 C CA . GLU B 1 704 ? -24.382 -29.14 -21.395 1 98.13 704 GLU B CA 1
ATOM 12786 C C . GLU B 1 704 ? -23.583 -28.68 -20.179 1 98.13 704 GLU B C 1
ATOM 12788 O O . GLU B 1 704 ? -22.648 -27.887 -20.308 1 98.13 704 GLU B O 1
ATOM 12793 N N . GLU B 1 705 ? -23.933 -29.213 -19.029 1 98.36 705 GLU B N 1
ATOM 12794 C CA . GLU B 1 705 ? -23.337 -28.781 -17.768 1 98.36 705 GLU B CA 1
ATOM 12795 C C . GLU B 1 705 ? -21.97 -29.424 -17.555 1 98.36 705 GLU B C 1
ATOM 12797 O O . GLU B 1 705 ? -21.788 -30.613 -17.825 1 98.36 705 GLU B O 1
ATOM 12802 N N . LEU B 1 706 ? -21.033 -28.705 -17.204 1 98.21 706 LEU B N 1
ATOM 12803 C CA . LEU B 1 706 ? -19.791 -29.129 -16.567 1 98.21 706 LEU B CA 1
ATOM 12804 C C . LEU B 1 706 ? -19.874 -28.969 -15.052 1 98.21 706 LEU B C 1
ATOM 12806 O O . LEU B 1 706 ? -19.545 -27.909 -14.516 1 98.21 706 LEU B O 1
ATOM 12810 N N . GLU B 1 707 ? -20.207 -30.029 -14.379 1 97.95 707 GLU B N 1
ATOM 12811 C CA . GLU B 1 707 ? -20.413 -29.976 -12.935 1 97.95 707 GLU B CA 1
ATOM 12812 C C . GLU B 1 707 ? -19.116 -29.641 -12.204 1 97.95 707 GLU B C 1
ATOM 12814 O O . GLU B 1 707 ? -18.063 -30.207 -12.507 1 97.95 707 GLU B O 1
ATOM 12819 N N . GLY B 1 708 ? -19.196 -28.73 -11.303 1 96.87 708 GLY B N 1
ATOM 12820 C CA . GLY B 1 708 ? -18.058 -28.408 -10.457 1 96.87 708 GLY B CA 1
ATOM 12821 C C . GLY B 1 708 ? -17.049 -27.501 -11.135 1 96.87 708 GLY B C 1
ATOM 12822 O O . GLY B 1 708 ? -15.986 -27.219 -10.577 1 96.87 708 GLY B O 1
ATOM 12823 N N . TYR B 1 709 ? -17.419 -27.04 -12.345 1 96.79 709 TYR B N 1
ATOM 12824 C CA . TYR B 1 709 ? -16.552 -26.098 -13.043 1 96.79 709 TYR B CA 1
ATOM 12825 C C . TYR B 1 709 ? -16.764 -24.678 -12.53 1 96.79 709 TYR B C 1
ATOM 12827 O O . TYR B 1 709 ? -17.902 -24.255 -12.31 1 96.79 709 TYR B O 1
ATOM 12835 N N . GLY B 1 710 ? -15.687 -23.982 -12.321 1 93.85 710 GLY B N 1
ATOM 12836 C CA . GLY B 1 710 ? -15.791 -22.563 -12.022 1 93.85 710 GLY B CA 1
ATOM 12837 C C . GLY B 1 710 ? -15.622 -22.249 -10.548 1 93.85 710 GLY B C 1
ATOM 12838 O O . GLY B 1 710 ? -15.016 -23.027 -9.808 1 93.85 710 GLY B O 1
ATOM 12839 N N . ARG B 1 711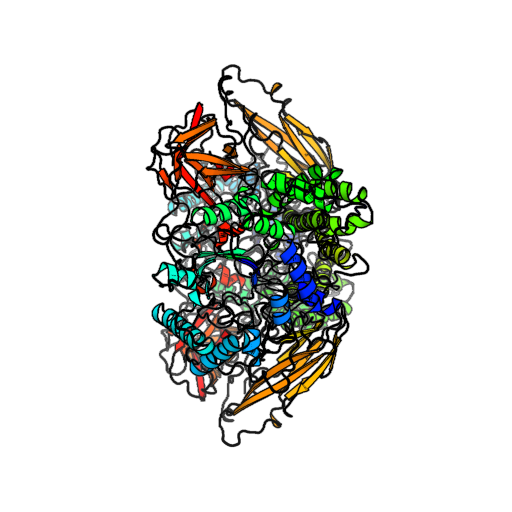 ? -16.11 -21.086 -10.051 1 94.85 711 ARG B N 1
ATOM 12840 C CA . ARG B 1 711 ? -15.829 -20.575 -8.713 1 94.85 711 ARG B CA 1
ATOM 12841 C C . ARG B 1 711 ? -16.941 -20.949 -7.739 1 94.85 711 ARG B C 1
ATOM 12843 O O . ARG B 1 711 ? -16.742 -20.924 -6.522 1 94.85 711 ARG B O 1
ATOM 12850 N N . THR B 1 712 ? -18.114 -21.299 -8.277 1 94.23 712 THR B N 1
ATOM 12851 C CA . THR B 1 712 ? -19.253 -21.399 -7.372 1 94.23 712 THR B CA 1
ATOM 12852 C C . THR B 1 712 ? -19.929 -22.761 -7.502 1 94.23 712 THR B C 1
ATOM 12854 O O . THR B 1 712 ? -19.683 -23.662 -6.697 1 94.23 712 THR B O 1
ATOM 12857 N N . LEU B 1 713 ? -20.68 -22.99 -8.643 1 95.99 713 LEU B N 1
ATOM 12858 C CA . LEU B 1 713 ? -21.479 -24.207 -8.731 1 95.99 713 LEU B CA 1
ATOM 12859 C C . LEU B 1 713 ? -21.039 -25.062 -9.916 1 95.99 713 LEU B C 1
ATOM 12861 O O . LEU B 1 713 ? -20.621 -26.208 -9.738 1 95.99 713 LEU B O 1
ATOM 12865 N N . SER B 1 714 ? -21.187 -24.569 -11.133 1 97.16 714 SER B N 1
ATOM 12866 C CA . SER B 1 714 ? -20.857 -25.301 -12.352 1 97.16 714 SER B CA 1
ATOM 12867 C C . SER B 1 714 ? -20.768 -24.364 -13.552 1 97.16 714 SER B C 1
ATOM 12869 O O . SER B 1 714 ? -20.737 -23.142 -13.391 1 97.16 714 SER B O 1
ATOM 12871 N N . GLY B 1 715 ? -20.513 -24.888 -14.75 1 97.46 715 GLY B N 1
ATOM 12872 C CA . GLY B 1 715 ? -20.495 -24.166 -16.013 1 97.46 715 GLY B CA 1
ATOM 12873 C C . GLY B 1 715 ? -21.249 -24.881 -17.119 1 97.46 715 GLY B C 1
ATOM 12874 O O . GLY B 1 715 ? -21.513 -26.081 -17.023 1 97.46 715 GLY B O 1
ATOM 12875 N N . LEU B 1 716 ? -21.727 -24.1 -18.102 1 98.43 716 LEU B N 1
ATOM 12876 C CA . LEU B 1 716 ? -22.364 -24.646 -19.296 1 98.43 716 LEU B CA 1
ATOM 12877 C C . LEU B 1 716 ? -21.524 -24.364 -20.537 1 98.43 716 LEU B C 1
ATOM 12879 O O . LEU B 1 716 ? -21.044 -23.244 -20.726 1 98.43 716 LEU B O 1
ATOM 12883 N N . GLU B 1 717 ? -21.349 -25.346 -21.289 1 98.05 717 GLU B N 1
ATOM 12884 C CA . GLU B 1 717 ? -20.607 -25.245 -22.542 1 98.05 717 GLU B CA 1
ATOM 12885 C C . GLU B 1 717 ? -21.354 -25.93 -23.682 1 98.05 717 GLU B C 1
ATOM 12887 O O . GLU B 1 717 ? -22.119 -26.869 -23.455 1 98.05 717 GLU B O 1
ATOM 12892 N N . MET B 1 718 ? -21.166 -25.424 -24.905 1 97.7 718 MET B N 1
ATOM 12893 C CA . MET B 1 718 ? -21.79 -26.023 -26.081 1 97.7 718 MET B CA 1
ATOM 12894 C C . MET B 1 718 ? -21.026 -27.264 -26.529 1 97.7 718 MET B C 1
ATOM 12896 O O . MET B 1 718 ? -19.802 -27.23 -26.663 1 97.7 718 MET B O 1
ATOM 12900 N N . PHE B 1 719 ? -21.705 -28.326 -26.774 1 97.13 719 PHE B N 1
ATOM 12901 C CA . PHE B 1 719 ? -21.128 -29.578 -27.246 1 97.13 719 PHE B CA 1
ATOM 12902 C C . PHE B 1 719 ? -21.837 -30.06 -28.506 1 97.13 719 PHE B C 1
ATOM 12904 O O . PHE B 1 719 ? -23.02 -29.777 -28.706 1 97.13 719 PHE B O 1
ATOM 12911 N N . PRO B 1 720 ? -21.302 -30.935 -29.313 1 96.59 720 PRO B N 1
ATOM 12912 C CA . PRO B 1 720 ? -19.915 -31.388 -29.187 1 96.59 720 PRO B CA 1
ATOM 12913 C C . PRO B 1 720 ? -18.904 -30.301 -29.544 1 96.59 720 PRO B C 1
ATOM 12915 O O . PRO B 1 720 ? -19.276 -29.267 -30.105 1 96.59 720 PRO B O 1
ATOM 12918 N N . VAL B 1 721 ? -17.621 -30.537 -29.19 1 95.24 721 VAL B N 1
ATOM 12919 C CA . VAL B 1 721 ? -16.549 -29.596 -29.498 1 95.24 721 VAL B CA 1
ATOM 12920 C C . VAL B 1 721 ? -16.046 -29.835 -30.92 1 95.24 721 VAL B C 1
ATOM 12922 O O . VAL B 1 721 ? -15.417 -30.858 -31.199 1 95.24 721 VAL B O 1
ATOM 12925 N N . THR B 1 722 ? -16.304 -28.864 -31.809 1 94.33 722 THR B N 1
ATOM 12926 C CA . THR B 1 722 ? -15.92 -28.941 -33.214 1 94.33 722 THR B CA 1
ATOM 12927 C C . THR B 1 722 ? -15.599 -27.554 -33.764 1 94.33 722 THR B C 1
ATOM 12929 O O . THR B 1 722 ? -15.487 -26.59 -33.004 1 94.33 722 THR B O 1
ATOM 12932 N N . THR B 1 723 ? -15.45 -27.477 -35.075 1 92.85 723 THR B N 1
ATOM 12933 C CA . THR B 1 723 ? -15.194 -26.2 -35.73 1 92.85 723 THR B CA 1
ATOM 12934 C C . THR B 1 723 ? -16.5 -25.545 -36.169 1 92.85 723 THR B C 1
ATOM 12936 O O . THR B 1 723 ? -16.488 -24.54 -36.883 1 92.85 723 THR B O 1
ATOM 12939 N N . GLN B 1 724 ? -17.588 -26.161 -35.752 1 91.86 724 GLN B N 1
ATOM 12940 C CA . GLN B 1 724 ? -18.884 -25.611 -36.135 1 91.86 724 GLN B CA 1
ATOM 12941 C C . GLN B 1 724 ? -19.112 -24.243 -35.498 1 91.86 724 GLN B C 1
ATOM 12943 O O . GLN B 1 724 ? -18.96 -24.085 -34.285 1 91.86 724 GLN B O 1
ATOM 12948 N N . ASN B 1 725 ? -19.479 -23.289 -36.353 1 94.19 725 ASN B N 1
ATOM 12949 C CA . ASN B 1 725 ? -19.88 -21.957 -35.911 1 94.19 725 ASN B CA 1
ATOM 12950 C C . ASN B 1 725 ? -21.325 -21.651 -36.296 1 94.19 725 ASN B C 1
ATOM 12952 O O . ASN B 1 725 ? -21.785 -22.053 -37.366 1 94.19 725 ASN B O 1
ATOM 12956 N N . PHE B 1 726 ? -21.938 -21.022 -35.452 1 97.06 726 PHE B N 1
ATOM 12957 C CA . PHE B 1 726 ? -23.299 -20.581 -35.737 1 97.06 726 PHE B CA 1
ATOM 12958 C C . PHE B 1 726 ? -23.351 -19.069 -35.921 1 97.06 726 PHE B C 1
ATOM 12960 O O . PHE B 1 726 ? -22.575 -18.337 -35.304 1 97.06 726 PHE B O 1
ATOM 12967 N N . THR B 1 727 ? -24.236 -18.636 -36.776 1 96.21 727 THR B N 1
ATOM 12968 C CA . THR B 1 727 ? -24.57 -17.218 -36.857 1 96.21 727 THR B CA 1
ATOM 12969 C C . THR B 1 727 ? -25.468 -16.805 -35.695 1 96.21 727 THR B C 1
ATOM 12971 O O . THR B 1 727 ? -26.259 -17.611 -35.198 1 96.21 727 THR B O 1
ATOM 12974 N N . LEU B 1 728 ? -25.243 -15.62 -35.362 1 97.15 728 LEU B N 1
ATOM 12975 C CA . LEU B 1 728 ? -26.022 -15.081 -34.253 1 97.15 728 LEU B CA 1
ATOM 12976 C C . LEU B 1 728 ? -27.512 -15.325 -34.465 1 97.15 728 LEU B C 1
ATOM 12978 O O . LEU B 1 728 ? -28.047 -15.028 -35.536 1 97.15 728 LEU B O 1
ATOM 12982 N N . GLY B 1 729 ? -28.104 -15.899 -33.503 1 94.53 729 GLY B N 1
ATOM 12983 C CA . GLY B 1 729 ? -29.54 -16.129 -33.532 1 94.53 729 GLY B CA 1
ATOM 12984 C C . GLY B 1 729 ? -29.916 -17.484 -34.101 1 94.53 729 GLY B C 1
ATOM 12985 O O . GLY B 1 729 ? -31.086 -17.87 -34.077 1 94.53 729 GLY B O 1
ATOM 12986 N N . LYS B 1 730 ? -28.972 -18.275 -34.512 1 95.7 730 LYS B N 1
ATOM 12987 C CA . LYS B 1 730 ? -29.307 -19.507 -35.221 1 95.7 730 LYS B CA 1
ATOM 12988 C C . LYS B 1 730 ? -28.782 -20.731 -34.476 1 95.7 730 LYS B C 1
ATOM 12990 O O . LYS B 1 730 ? -29.124 -21.865 -34.816 1 95.7 730 LYS B O 1
ATOM 12995 N N . GLY B 1 731 ? -27.981 -20.551 -33.547 1 96.52 731 GLY B N 1
ATOM 12996 C CA . GLY B 1 731 ? -27.397 -21.667 -32.819 1 96.52 731 GLY B CA 1
ATOM 12997 C C . GLY B 1 731 ? -28.22 -22.092 -31.617 1 96.52 731 GLY B C 1
ATOM 12998 O O . GLY B 1 731 ? -29.329 -21.595 -31.411 1 96.52 731 GLY B O 1
ATOM 12999 N N . PRO B 1 732 ? -27.76 -23.126 -30.866 1 98.13 732 PRO B N 1
ATOM 13000 C CA . PRO B 1 732 ? -28.396 -23.461 -29.59 1 98.13 732 PRO B CA 1
ATOM 13001 C C . PRO B 1 732 ? -28.454 -22.276 -28.63 1 98.13 732 PRO B C 1
ATOM 13003 O O . PRO B 1 732 ? -27.664 -21.337 -28.754 1 98.13 732 PRO B O 1
ATOM 13006 N N . LYS B 1 733 ? -29.342 -22.283 -27.764 1 98.17 733 LYS B N 1
ATOM 13007 C CA . LYS B 1 733 ? -29.454 -21.129 -26.876 1 98.17 733 LYS B CA 1
ATOM 13008 C C . LYS B 1 733 ? -29.913 -21.55 -25.483 1 98.17 733 LYS B C 1
ATOM 13010 O O . LYS B 1 733 ? -30.554 -22.591 -25.324 1 98.17 733 LYS B O 1
ATOM 13015 N N . LEU B 1 734 ? -29.523 -20.836 -24.485 1 98.49 734 LEU B N 1
ATOM 13016 C CA . LEU B 1 734 ? -30.003 -20.847 -23.107 1 98.49 734 LEU B CA 1
ATOM 13017 C C . LEU B 1 734 ? -30.852 -19.613 -22.818 1 98.49 734 LEU B C 1
ATOM 13019 O O . LEU B 1 734 ? -30.502 -18.504 -23.229 1 98.49 734 LEU B O 1
ATOM 13023 N N . GLU B 1 735 ? -31.945 -19.837 -22.164 1 98.63 735 GLU B N 1
ATOM 13024 C CA . GLU B 1 735 ? -32.803 -18.725 -21.769 1 98.63 735 GLU B CA 1
ATOM 13025 C C . GLU B 1 735 ? -33.021 -18.705 -20.259 1 98.63 735 GLU B C 1
ATOM 13027 O O . GLU B 1 735 ? -33.254 -19.749 -19.646 1 98.63 735 GLU B O 1
ATOM 13032 N N . TYR B 1 736 ? -32.927 -17.617 -19.695 1 98.68 736 TYR B N 1
ATOM 13033 C CA . TYR B 1 736 ? -33.109 -17.38 -18.267 1 98.68 736 TYR B CA 1
ATOM 13034 C C . TYR B 1 736 ? -34.22 -16.367 -18.02 1 98.68 736 TYR B C 1
ATOM 13036 O O . TYR B 1 736 ? -34.053 -15.175 -18.288 1 98.68 736 TYR B O 1
ATOM 13044 N N . ASP B 1 737 ? -35.288 -16.834 -17.512 1 98.05 737 ASP B N 1
ATOM 13045 C CA . ASP B 1 737 ? -36.38 -15.932 -17.158 1 98.05 737 ASP B CA 1
ATOM 13046 C C . ASP B 1 737 ? -36.163 -15.323 -15.775 1 98.05 737 ASP B C 1
ATOM 13048 O O . ASP B 1 737 ? -35.787 -16.025 -14.834 1 98.05 737 ASP B O 1
ATOM 13052 N N . PHE B 1 738 ? -36.352 -14.091 -15.651 1 97.07 738 PHE B N 1
ATOM 13053 C CA . PHE B 1 738 ? -36.276 -13.416 -14.361 1 97.07 738 PHE B CA 1
ATOM 13054 C C . PHE B 1 738 ? -37.345 -12.335 -14.251 1 97.07 738 PHE B C 1
ATOM 13056 O O . PHE B 1 738 ? -37.881 -11.88 -15.264 1 97.07 738 PHE B O 1
ATOM 13063 N N . TRP B 1 739 ? -37.687 -12.063 -13.067 1 95.37 739 TRP B N 1
ATOM 13064 C CA . TRP B 1 739 ? -38.734 -11.087 -12.785 1 95.37 739 TRP B CA 1
ATOM 13065 C C . TRP B 1 739 ? -38.139 -9.795 -12.233 1 95.37 739 TRP B C 1
ATOM 13067 O O . TRP B 1 739 ? -37.32 -9.826 -11.312 1 95.37 739 TRP B O 1
ATOM 13077 N N . THR B 1 740 ? -38.493 -8.691 -12.866 1 92.3 740 THR B N 1
ATOM 13078 C CA . THR B 1 740 ? -38.122 -7.384 -12.335 1 92.3 740 THR B CA 1
ATOM 13079 C C . THR B 1 740 ? -39.343 -6.661 -11.775 1 92.3 740 THR B C 1
ATOM 13081 O O . THR B 1 740 ? -40.467 -6.884 -12.231 1 92.3 740 THR B O 1
ATOM 13084 N N . HIS B 1 741 ? -39.09 -5.821 -10.822 1 86.31 741 HIS B N 1
ATOM 13085 C CA . HIS B 1 741 ? -40.183 -5.068 -10.217 1 86.31 741 HIS B CA 1
ATOM 13086 C C . HIS B 1 741 ? -40.333 -3.696 -10.865 1 86.31 741 HIS B C 1
ATOM 13088 O O . HIS B 1 741 ? -41.205 -2.915 -10.48 1 86.31 741 HIS B O 1
ATOM 13094 N N . GLY B 1 742 ? -39.705 -3.407 -11.959 1 70.48 742 GLY B N 1
ATOM 13095 C CA . GLY B 1 742 ? -39.817 -2.184 -12.738 1 70.48 742 GLY B CA 1
ATOM 13096 C C . GLY B 1 742 ? -39.231 -0.973 -12.035 1 70.48 742 GLY B C 1
ATOM 13097 O O . GLY B 1 742 ? -39.084 0.091 -12.64 1 70.48 742 GLY B O 1
ATOM 13098 N N . ASP B 1 743 ? -39.075 -0.924 -10.752 1 58.44 743 ASP B N 1
ATOM 13099 C CA . ASP B 1 743 ? -38.715 0.265 -9.987 1 58.44 743 ASP B CA 1
ATOM 13100 C C . ASP B 1 743 ? -37.199 0.441 -9.926 1 58.44 743 ASP B C 1
ATOM 13102 O O . ASP B 1 743 ? -36.706 1.452 -9.421 1 58.44 743 ASP B O 1
ATOM 13106 N N . SER B 1 744 ? -36.59 -0.537 -10.142 1 54.78 744 SER B N 1
ATOM 13107 C CA . SER B 1 744 ? -35.291 -0.632 -9.482 1 54.78 744 SER B CA 1
ATOM 13108 C C . SER B 1 744 ? -34.175 -0.111 -10.381 1 54.78 744 SER B C 1
ATOM 13110 O O . SER B 1 744 ? -32.995 -0.235 -10.049 1 54.78 744 SER B O 1
ATOM 13112 N N . VAL B 1 745 ? -34.486 0.322 -11.544 1 57.21 745 VAL B N 1
ATOM 13113 C CA . VAL B 1 745 ? -33.317 0.739 -12.312 1 57.21 745 VAL B CA 1
ATOM 13114 C C . VAL B 1 745 ? -32.909 2.153 -11.906 1 57.21 745 VAL B C 1
ATOM 13116 O O . VAL B 1 745 ? -33.765 3.008 -11.664 1 57.21 745 VAL B O 1
ATOM 13119 N N . ASP B 1 746 ? -31.892 2.155 -11.365 1 55.73 746 ASP B N 1
ATOM 13120 C CA . ASP B 1 746 ? -31.336 3.427 -10.913 1 55.73 746 ASP B CA 1
ATOM 13121 C C . ASP B 1 746 ? -31.768 4.571 -11.827 1 55.73 746 ASP B C 1
ATOM 13123 O O . ASP B 1 746 ? -32.326 4.338 -12.901 1 55.73 746 ASP B O 1
ATOM 13127 N N . GLY B 1 747 ? -32.024 5.761 -11.278 1 57.14 747 GLY B N 1
ATOM 13128 C CA . GLY B 1 747 ? -32.455 6.979 -11.946 1 57.14 747 GLY B CA 1
ATOM 13129 C C . GLY B 1 747 ? -31.878 7.13 -13.341 1 57.14 747 GLY B C 1
ATOM 13130 O O . GLY B 1 747 ? -32.374 7.926 -14.141 1 57.14 747 GLY B O 1
ATOM 13131 N N . ASN B 1 748 ? -30.891 6.315 -13.673 1 62.73 748 ASN B N 1
ATOM 13132 C CA . ASN B 1 748 ? -30.296 6.559 -14.983 1 62.73 748 ASN B CA 1
ATOM 13133 C C . ASN B 1 748 ? -30.762 5.531 -16.01 1 62.73 748 ASN B C 1
ATOM 13135 O O . ASN B 1 748 ? -30.371 5.592 -17.177 1 62.73 748 ASN B O 1
ATOM 13139 N N . GLY B 1 749 ? -31.67 4.589 -15.57 1 74.78 749 GLY B N 1
ATOM 13140 C CA . GLY B 1 749 ? -32.238 3.611 -16.484 1 74.78 749 GLY B CA 1
ATOM 13141 C C . GLY B 1 749 ? -31.222 2.603 -16.985 1 74.78 749 GLY B C 1
ATOM 13142 O O . GLY B 1 749 ? -31.439 1.951 -18.009 1 74.78 749 GLY B O 1
ATOM 13143 N N . LYS B 1 750 ? -30.104 2.548 -16.32 1 85.85 750 LYS B N 1
ATOM 13144 C CA . LYS B 1 750 ? -29.002 1.711 -16.785 1 85.85 750 LYS B CA 1
ATOM 13145 C C . LYS B 1 750 ? -29.044 0.333 -16.13 1 85.85 750 LYS B C 1
ATOM 13147 O O . LYS B 1 750 ? -29.24 0.222 -14.918 1 85.85 750 LYS B O 1
ATOM 13152 N N . VAL B 1 751 ? -29.083 -0.783 -16.933 1 90.68 751 VAL B N 1
ATOM 13153 C CA . VAL B 1 751 ? -28.957 -2.166 -16.485 1 90.68 751 VAL B CA 1
ATOM 13154 C C . VAL B 1 751 ? -27.695 -2.788 -17.078 1 90.68 751 VAL B C 1
ATOM 13156 O O . VAL B 1 751 ? -27.412 -2.619 -18.267 1 90.68 751 VAL B O 1
ATOM 13159 N N . GLU B 1 752 ? -26.937 -3.392 -16.22 1 93.94 752 GLU B N 1
ATOM 13160 C CA . GLU B 1 752 ? -25.732 -4.077 -16.679 1 93.94 752 GLU B CA 1
ATOM 13161 C C . GLU B 1 752 ? -25.891 -5.593 -16.59 1 93.94 752 GLU B C 1
ATOM 13163 O O . GLU B 1 752 ? -26.239 -6.124 -15.534 1 93.94 752 GLU B O 1
ATOM 13168 N N . ILE B 1 753 ? -25.741 -6.254 -17.655 1 96.69 753 ILE B N 1
ATOM 13169 C CA . ILE B 1 753 ? -25.742 -7.713 -17.688 1 96.69 753 ILE B CA 1
ATOM 13170 C C . ILE B 1 753 ? -24.308 -8.228 -17.786 1 96.69 753 ILE B C 1
ATOM 13172 O O . ILE B 1 753 ? -23.622 -7.987 -18.782 1 96.69 753 ILE B O 1
ATOM 13176 N N . THR B 1 754 ? -23.899 -8.852 -16.741 1 97.39 754 THR B N 1
ATOM 13177 C CA . THR B 1 754 ? -22.57 -9.453 -16.738 1 97.39 754 THR B CA 1
ATOM 13178 C C . THR B 1 754 ? -22.662 -10.97 -16.873 1 97.39 754 THR B C 1
ATOM 13180 O O . THR B 1 754 ? -23.332 -11.63 -16.077 1 97.39 754 THR B O 1
ATOM 13183 N N . VAL B 1 755 ? -22.07 -11.497 -17.887 1 98.2 755 VAL B N 1
ATOM 13184 C CA . VAL B 1 755 ? -21.894 -12.939 -18.03 1 98.2 755 VAL B CA 1
ATOM 13185 C C . VAL B 1 755 ? -20.483 -13.333 -17.6 1 98.2 755 VAL B C 1
ATOM 13187 O O . VAL B 1 755 ? -19.497 -12.844 -18.158 1 98.2 755 VAL B O 1
ATOM 13190 N N . GLN B 1 756 ? -20.445 -14.155 -16.625 1 97.71 756 GLN B N 1
ATOM 13191 C CA . GLN B 1 756 ? -19.149 -14.663 -16.187 1 97.71 756 GLN B CA 1
ATOM 13192 C C . GLN B 1 756 ? -18.758 -15.916 -16.966 1 97.71 756 GLN B C 1
ATOM 13194 O O . GLN B 1 756 ? -19.477 -16.917 -16.944 1 97.71 756 GLN B O 1
ATOM 13199 N N . VAL B 1 757 ? -17.626 -15.823 -17.594 1 97.9 757 VAL B N 1
ATOM 13200 C CA . VAL B 1 757 ? -17.162 -16.932 -18.421 1 97.9 757 VAL B CA 1
ATOM 13201 C C . VAL B 1 757 ? -15.824 -17.445 -17.895 1 97.9 757 VAL B C 1
ATOM 13203 O O . VAL B 1 757 ? -15.037 -16.68 -17.332 1 97.9 757 VAL B O 1
ATOM 13206 N N . GLY B 1 758 ? -15.595 -18.726 -18.03 1 97.06 758 GLY B N 1
ATOM 13207 C CA . GLY B 1 758 ? -14.322 -19.297 -17.623 1 97.06 758 GLY B CA 1
ATOM 13208 C C . GLY B 1 758 ? -13.137 -18.698 -18.357 1 97.06 758 GLY B C 1
ATOM 13209 O O . GLY B 1 758 ? -13.308 -18.016 -19.37 1 97.06 758 GLY B O 1
ATOM 13210 N N . PRO B 1 759 ? -11.907 -18.899 -17.924 1 96.43 759 PRO B N 1
ATOM 13211 C CA . PRO B 1 759 ? -10.706 -18.284 -18.493 1 96.43 759 PRO B CA 1
ATOM 13212 C C . PRO B 1 759 ? -10.243 -18.97 -19.776 1 96.43 759 PRO B C 1
ATOM 13214 O O . PRO B 1 759 ? -9.065 -18.886 -20.135 1 96.43 759 PRO B O 1
ATOM 13217 N N . THR B 1 760 ? -11.057 -19.55 -20.54 1 94.79 760 THR B N 1
ATOM 13218 C CA . THR B 1 760 ? -10.722 -20.23 -21.787 1 94.79 760 THR B CA 1
ATOM 13219 C C . THR B 1 760 ? -10.105 -19.255 -22.785 1 94.79 760 THR B C 1
ATOM 13221 O O . THR B 1 760 ? -10.312 -18.043 -22.687 1 94.79 760 THR B O 1
ATOM 13224 N N . LEU B 1 761 ? -9.314 -19.748 -23.747 1 96.21 761 LEU B N 1
ATOM 13225 C CA . LEU B 1 761 ? -8.6 -18.931 -24.722 1 96.21 761 LEU B CA 1
ATOM 13226 C C . LEU B 1 761 ? -8.973 -19.333 -26.145 1 96.21 761 LEU B C 1
ATOM 13228 O O . LEU B 1 761 ? -9.57 -20.39 -26.36 1 96.21 761 LEU B O 1
ATOM 13232 N N . ASN B 1 762 ? -8.632 -18.408 -27.123 1 95.66 762 ASN B N 1
ATOM 13233 C CA . ASN B 1 762 ? -8.8 -18.73 -28.536 1 95.66 762 ASN B CA 1
ATOM 13234 C C . ASN B 1 762 ? -7.861 -19.852 -28.971 1 95.66 762 ASN B C 1
ATOM 13236 O O . ASN B 1 762 ? -6.768 -19.592 -29.475 1 95.66 762 ASN B O 1
ATOM 13240 N N . PHE B 1 763 ? -8.335 -21.09 -28.872 1 94.68 763 PHE B N 1
ATOM 13241 C CA . PHE B 1 763 ? -7.416 -22.213 -29.017 1 94.68 763 PHE B CA 1
ATOM 13242 C C . PHE B 1 763 ? -7.3 -22.633 -30.477 1 94.68 763 PHE B C 1
ATOM 13244 O O . PHE B 1 763 ? -6.422 -23.422 -30.834 1 94.68 763 PHE B O 1
ATOM 13251 N N . LEU B 1 764 ? -8.198 -22.157 -31.336 1 92.24 764 LEU B N 1
ATOM 13252 C CA . LEU B 1 764 ? -8.061 -22.367 -32.773 1 92.24 764 LEU B CA 1
ATOM 13253 C C . LEU B 1 764 ? -7.404 -21.163 -33.438 1 92.24 764 LEU B C 1
ATOM 13255 O O . LEU B 1 764 ? -7.936 -20.051 -33.383 1 92.24 764 LEU B O 1
ATOM 13259 N N . ILE B 1 765 ? -6.306 -21.35 -33.995 1 86.13 765 ILE B N 1
ATOM 13260 C CA . ILE B 1 765 ? -5.545 -20.266 -34.608 1 86.13 765 ILE B CA 1
ATOM 13261 C C . ILE B 1 765 ? -6.401 -19.567 -35.662 1 86.13 765 ILE B C 1
ATOM 13263 O O . ILE B 1 765 ? -6.95 -20.216 -36.555 1 86.13 765 ILE B O 1
ATOM 13267 N N . GLY B 1 766 ? -6.49 -18.262 -35.53 1 84.8 766 GLY B N 1
ATOM 13268 C CA . GLY B 1 766 ? -7.218 -17.45 -36.492 1 84.8 766 GLY B CA 1
ATOM 13269 C C . GLY B 1 766 ? -8.708 -17.386 -36.213 1 84.8 766 GLY B C 1
ATOM 13270 O O . GLY B 1 766 ? -9.447 -16.693 -36.916 1 84.8 766 GLY B O 1
ATOM 13271 N N . GLU B 1 767 ? -9.131 -18.138 -35.25 1 91.8 767 GLU B N 1
ATOM 13272 C CA . GLU B 1 767 ? -10.546 -18.141 -34.892 1 91.8 767 GLU B CA 1
ATOM 13273 C C . GLU B 1 767 ? -10.76 -17.588 -33.486 1 91.8 767 GLU B C 1
ATOM 13275 O O . GLU B 1 767 ? -9.942 -17.814 -32.592 1 91.8 767 GLU B O 1
ATOM 13280 N N . GLU B 1 768 ? -11.811 -16.868 -33.352 1 94.94 768 GLU B N 1
ATOM 13281 C CA . GLU B 1 768 ? -12.161 -16.293 -32.057 1 94.94 768 GLU B CA 1
ATOM 13282 C C . GLU B 1 768 ? -13.343 -17.026 -31.429 1 94.94 768 GLU B C 1
ATOM 13284 O O . GLU B 1 768 ? -14.283 -17.411 -32.127 1 94.94 768 GLU B O 1
ATOM 13289 N N . LEU B 1 769 ? -13.275 -17.233 -30.151 1 96.8 769 LEU B N 1
ATOM 13290 C CA . LEU B 1 769 ? -14.455 -17.693 -29.426 1 96.8 769 LEU B CA 1
ATOM 13291 C C . LEU B 1 769 ? -15.509 -16.594 -29.35 1 96.8 769 LEU B C 1
ATOM 13293 O O . LEU B 1 769 ? -15.174 -15.413 -29.228 1 96.8 769 LEU B O 1
ATOM 13297 N N . ALA B 1 770 ? -16.714 -17.024 -29.414 1 97.74 770 ALA B N 1
ATOM 13298 C CA . ALA B 1 770 ? -17.789 -16.035 -29.4 1 97.74 770 ALA B CA 1
ATOM 13299 C C . ALA B 1 770 ? -19.081 -16.638 -28.856 1 97.74 770 ALA B C 1
ATOM 13301 O O . ALA B 1 770 ? -19.273 -17.855 -28.902 1 97.74 770 ALA B O 1
ATOM 13302 N N . PHE B 1 771 ? -19.915 -15.848 -28.306 1 98.08 771 PHE B N 1
ATOM 13303 C CA . PHE B 1 771 ? -21.292 -16.165 -27.945 1 98.08 771 PHE B CA 1
ATOM 13304 C C . PHE B 1 771 ? -22.197 -14.956 -28.147 1 98.08 771 PHE B C 1
ATOM 13306 O O . PHE B 1 771 ? -21.718 -13.853 -28.418 1 98.08 771 PHE B O 1
ATOM 13313 N N . GLY B 1 772 ? -23.452 -15.179 -28.207 1 98.12 772 GLY B N 1
ATOM 13314 C CA . GLY B 1 772 ? -24.413 -14.091 -28.303 1 98.12 772 GLY B CA 1
ATOM 13315 C C . GLY B 1 772 ? -25.116 -13.799 -26.99 1 98.12 772 GLY B C 1
ATOM 13316 O O . GLY B 1 772 ? -25.367 -14.71 -26.199 1 98.12 772 GLY B O 1
ATOM 13317 N N . LEU B 1 773 ? -25.376 -12.617 -26.729 1 97.99 773 LEU B N 1
ATOM 13318 C CA . LEU B 1 773 ? -26.099 -12.151 -25.551 1 97.99 773 LEU B CA 1
ATOM 13319 C C . LEU B 1 773 ? -27.294 -11.292 -25.95 1 97.99 773 LEU B C 1
ATOM 13321 O O . LEU B 1 773 ? -27.163 -10.384 -26.773 1 97.99 773 LEU B O 1
ATOM 13325 N N . GLN B 1 774 ? -28.433 -11.663 -25.445 1 96.63 774 GLN B N 1
ATOM 13326 C CA . GLN B 1 774 ? -29.666 -10.962 -25.788 1 96.63 774 GLN B CA 1
ATOM 13327 C C . GLN B 1 774 ? -30.545 -10.762 -24.557 1 96.63 774 GLN B C 1
ATOM 13329 O O . GLN B 1 774 ? -30.66 -11.657 -23.717 1 96.63 774 GLN B O 1
ATOM 13334 N N . LEU B 1 775 ? -31.097 -9.661 -24.373 1 95.6 775 LEU B N 1
ATOM 13335 C CA . LEU B 1 775 ? -32.114 -9.369 -23.369 1 95.6 775 LEU B CA 1
ATOM 13336 C C . LEU B 1 775 ? -33.471 -9.135 -24.023 1 95.6 775 LEU B C 1
ATOM 13338 O O . LEU B 1 775 ? -33.633 -8.198 -24.809 1 95.6 775 LEU B O 1
ATOM 13342 N N . ASP B 1 776 ? -34.365 -9.967 -23.664 1 94.72 776 ASP B N 1
ATOM 13343 C CA . ASP B 1 776 ? -35.724 -9.881 -24.189 1 94.72 776 ASP B CA 1
ATOM 13344 C C . ASP B 1 776 ? -35.724 -9.885 -25.716 1 94.72 776 ASP B C 1
ATOM 13346 O O . ASP B 1 776 ? -35.163 -10.788 -26.34 1 94.72 776 ASP B O 1
ATOM 13350 N N . ASP B 1 777 ? -36.376 -8.788 -26.314 1 91.87 777 ASP B N 1
ATOM 13351 C CA . ASP B 1 777 ? -36.495 -8.751 -27.768 1 91.87 777 ASP B CA 1
ATOM 13352 C C . ASP B 1 777 ? -35.52 -7.744 -28.373 1 91.87 777 ASP B C 1
ATOM 13354 O O . ASP B 1 777 ? -35.633 -7.392 -29.55 1 91.87 777 ASP B O 1
ATOM 13358 N N . LEU B 1 778 ? -34.582 -7.283 -27.526 1 91.78 778 LEU B N 1
ATOM 13359 C CA . LEU B 1 778 ? -33.549 -6.406 -28.066 1 91.78 778 LEU B CA 1
ATOM 13360 C C . LEU B 1 778 ? -32.628 -7.17 -29.012 1 91.78 778 LEU B C 1
ATOM 13362 O O . LEU B 1 778 ? -32.499 -8.392 -28.907 1 91.78 778 LEU B O 1
ATOM 13366 N N . PRO B 1 779 ? -32.053 -6.414 -29.931 1 92.52 779 PRO B N 1
ATOM 13367 C CA . PRO B 1 779 ? -31.146 -7.124 -30.835 1 92.52 779 PRO B CA 1
ATOM 13368 C C . PRO B 1 779 ? -30.022 -7.847 -30.095 1 92.52 779 PRO B C 1
ATOM 13370 O O . PRO B 1 779 ? -29.404 -7.275 -29.194 1 92.52 779 PRO B O 1
ATOM 13373 N N . PRO B 1 780 ? -29.836 -9.096 -30.411 1 95.3 780 PRO B N 1
ATOM 13374 C CA . PRO B 1 780 ? -28.717 -9.802 -29.782 1 95.3 780 PRO B CA 1
ATOM 13375 C C . PRO B 1 780 ? -27.36 -9.212 -30.158 1 95.3 780 PRO B C 1
ATOM 13377 O O . PRO B 1 780 ? -27.21 -8.643 -31.242 1 95.3 780 PRO B O 1
ATOM 13380 N N . ARG B 1 781 ? -26.432 -9.264 -29.322 1 96.02 781 ARG B N 1
ATOM 13381 C CA . ARG B 1 781 ? -25.073 -8.78 -29.537 1 96.02 781 ARG B CA 1
ATOM 13382 C C . ARG B 1 781 ? -24.082 -9.938 -29.596 1 96.02 781 ARG B C 1
ATOM 13384 O O . ARG B 1 781 ? -24.143 -10.856 -28.775 1 96.02 781 ARG B O 1
ATOM 13391 N N . GLU B 1 782 ? -23.267 -9.937 -30.583 1 97.46 782 GLU B N 1
ATOM 13392 C CA . GLU B 1 782 ? -22.164 -10.888 -30.685 1 97.46 782 GLU B CA 1
ATOM 13393 C C . GLU B 1 782 ? -20.985 -10.461 -29.815 1 97.46 782 GLU B C 1
ATOM 13395 O O . GLU B 1 782 ? -20.515 -9.325 -29.912 1 97.46 782 GLU B O 1
ATOM 13400 N N . ILE B 1 783 ? -20.575 -11.351 -28.954 1 97.38 783 ILE B N 1
ATOM 13401 C CA . ILE B 1 783 ? -19.527 -11.037 -27.989 1 97.38 783 ILE B CA 1
ATOM 13402 C C . ILE B 1 783 ? -18.297 -11.9 -28.264 1 97.38 783 ILE B C 1
ATOM 13404 O O . ILE B 1 783 ? -18.41 -13.117 -28.43 1 97.38 783 ILE B O 1
ATOM 13408 N N . HIS B 1 784 ? -17.133 -11.267 -28.4 1 97.16 784 HIS B N 1
ATOM 13409 C CA . HIS B 1 784 ? -15.83 -11.92 -28.453 1 97.16 784 HIS B CA 1
ATOM 13410 C C . HIS B 1 784 ? -15.029 -11.656 -27.183 1 97.16 784 HIS B C 1
ATOM 13412 O O . HIS B 1 784 ? -14.308 -10.66 -27.094 1 97.16 784 HIS B O 1
ATOM 13418 N N . PRO B 1 785 ? -15.183 -12.516 -26.221 1 96.82 785 PRO B N 1
ATOM 13419 C CA . PRO B 1 785 ? -14.719 -12.177 -24.873 1 96.82 785 PRO B CA 1
ATOM 13420 C C . PRO B 1 785 ? -13.198 -12.221 -24.744 1 96.82 785 PRO B C 1
ATOM 13422 O O . PRO B 1 785 ? -12.634 -11.61 -23.833 1 96.82 785 PRO B O 1
ATOM 13425 N N . VAL B 1 786 ? -12.435 -12.925 -25.584 1 96.69 786 VAL B N 1
ATOM 13426 C CA . VAL B 1 786 ? -10.992 -13.104 -25.452 1 96.69 786 VAL B CA 1
ATOM 13427 C C . VAL B 1 786 ? -10.264 -12.131 -26.377 1 96.69 786 VAL B C 1
ATOM 13429 O O . VAL B 1 786 ? -10.391 -12.215 -27.601 1 96.69 786 VAL B O 1
ATOM 13432 N N . PRO B 1 787 ? -9.478 -11.26 -25.828 1 94.34 787 PRO B N 1
ATOM 13433 C CA . PRO B 1 787 ? -8.758 -10.309 -26.678 1 94.34 787 PRO B CA 1
ATOM 13434 C C . PRO B 1 787 ? -7.779 -10.993 -27.63 1 94.34 787 PRO B C 1
ATOM 13436 O O . PRO B 1 787 ? -7.136 -11.977 -27.258 1 94.34 787 PRO B O 1
ATOM 13439 N N . ILE B 1 788 ? -7.617 -10.395 -28.749 1 90.85 788 ILE B N 1
ATOM 13440 C CA . ILE B 1 788 ? -6.682 -10.914 -29.741 1 90.85 788 ILE B CA 1
ATOM 13441 C C . ILE B 1 788 ? -5.298 -10.312 -29.511 1 90.85 788 ILE B C 1
ATOM 13443 O O . ILE B 1 788 ? -4.282 -10.942 -29.814 1 90.85 788 ILE B O 1
ATOM 13447 N N . LYS B 1 789 ? -5.307 -9.023 -28.91 1 88.01 789 LYS B N 1
ATOM 13448 C CA . LYS B 1 789 ? -4.03 -8.381 -28.611 1 88.01 789 LYS B CA 1
ATOM 13449 C C . LYS B 1 789 ? -3.315 -9.088 -27.463 1 88.01 789 LYS B C 1
ATOM 13451 O O . LYS B 1 789 ? -3.946 -9.485 -26.481 1 88.01 789 LYS B O 1
ATOM 13456 N N . GLY B 1 790 ? -1.991 -9.164 -27.629 1 86.46 790 GLY B N 1
ATOM 13457 C CA . GLY B 1 790 ? -1.193 -9.824 -26.608 1 86.46 790 GLY B CA 1
ATOM 13458 C C . GLY B 1 790 ? -0.796 -8.901 -25.471 1 86.46 790 GLY B C 1
ATOM 13459 O O . GLY B 1 790 ? -0.826 -7.677 -25.619 1 86.46 790 GLY B O 1
ATOM 13460 N N . LEU B 1 791 ? -0.553 -9.265 -24.195 1 81.55 791 LEU B N 1
ATOM 13461 C CA . LEU B 1 791 ? -0.117 -8.526 -23.015 1 81.55 791 LEU B CA 1
ATOM 13462 C C . LEU B 1 791 ? 1.145 -7.723 -23.312 1 81.55 791 LEU B C 1
ATOM 13464 O O . LEU B 1 791 ? 1.275 -6.578 -22.874 1 81.55 791 LEU B O 1
ATOM 13468 N N . GLY B 1 792 ? 2.171 -7.979 -23.973 1 68.29 792 GLY B N 1
ATOM 13469 C CA . GLY B 1 792 ? 3.372 -7.227 -24.295 1 68.29 792 GLY B CA 1
ATOM 13470 C C . GLY B 1 792 ? 3.155 -6.192 -25.384 1 68.29 792 GLY B C 1
ATOM 13471 O O . GLY B 1 792 ? 3.994 -5.313 -25.588 1 68.29 792 GLY B O 1
ATOM 13472 N N . GLU B 1 793 ? 2.008 -6.248 -25.986 1 66.01 793 GLU B N 1
ATOM 13473 C CA . GLU B 1 793 ? 1.676 -5.329 -27.071 1 66.01 793 GLU B CA 1
ATOM 13474 C C . GLU B 1 793 ? 0.858 -4.146 -26.561 1 66.01 793 GLU B C 1
ATOM 13476 O O . GLU B 1 793 ? 0.648 -3.171 -27.286 1 66.01 793 GLU B O 1
ATOM 13481 N N . SER B 1 794 ? 0.419 -4.225 -25.399 1 54.37 794 SER B N 1
ATOM 13482 C CA . SER B 1 794 ? -0.59 -3.295 -24.902 1 54.37 794 SER B CA 1
ATOM 13483 C C . SER B 1 794 ? 0.047 -2.157 -24.112 1 54.37 794 SER B C 1
ATOM 13485 O O . SER B 1 794 ? -0.608 -1.534 -23.273 1 54.37 794 SER B O 1
ATOM 13487 N N . GLY B 1 795 ? 1.261 -1.772 -24.435 1 58.88 795 GLY B N 1
ATOM 13488 C CA . GLY B 1 795 ? 1.868 -0.679 -23.692 1 58.88 795 GLY B CA 1
ATOM 13489 C C . GLY B 1 795 ? 2.198 -1.044 -22.257 1 58.88 795 GLY B C 1
ATOM 13490 O O . GLY B 1 795 ? 2.452 -0.165 -21.43 1 58.88 795 GLY B O 1
ATOM 13491 N N . SER B 1 796 ? 1.904 -2.259 -22.03 1 56.84 796 SER B N 1
ATOM 13492 C CA . SER B 1 796 ? 2.301 -2.686 -20.693 1 56.84 796 SER B CA 1
ATOM 13493 C C . SER B 1 796 ? 3.812 -2.591 -20.508 1 56.84 796 SER B C 1
ATOM 13495 O O . SER B 1 796 ? 4.564 -2.594 -21.486 1 56.84 796 SER B O 1
ATOM 13497 N N . ASP B 1 797 ? 4.229 -2.239 -19.301 1 60.53 797 ASP B N 1
ATOM 13498 C CA . ASP B 1 797 ? 5.646 -2.147 -18.96 1 60.53 797 ASP B CA 1
ATOM 13499 C C . ASP B 1 797 ? 6.314 -3.519 -19.012 1 60.53 797 ASP B C 1
ATOM 13501 O O . ASP B 1 797 ? 7.507 -3.645 -18.73 1 60.53 797 ASP B O 1
ATOM 13505 N N . ARG B 1 798 ? 5.439 -4.577 -19.571 1 62.75 798 ARG B N 1
ATOM 13506 C CA . ARG B 1 798 ? 6.027 -5.912 -19.61 1 62.75 798 ARG B CA 1
ATOM 13507 C C . ARG B 1 798 ? 6.388 -6.309 -21.038 1 62.75 798 ARG B C 1
ATOM 13509 O O . ARG B 1 798 ? 5.661 -5.987 -21.98 1 62.75 798 ARG B O 1
ATOM 13516 N N . ASN B 1 799 ? 7.431 -7.193 -21.092 1 63.92 799 ASN B N 1
ATOM 13517 C CA . ASN B 1 799 ? 7.847 -7.646 -22.415 1 63.92 799 ASN B CA 1
ATOM 13518 C C . ASN B 1 799 ? 7.209 -8.984 -22.777 1 63.92 799 ASN B C 1
ATOM 13520 O O . ASN B 1 799 ? 6.924 -9.798 -21.897 1 63.92 799 ASN B O 1
ATOM 13524 N N . SER B 1 800 ? 6.792 -9.214 -24.007 1 60.92 800 SER B N 1
ATOM 13525 C CA . SER B 1 800 ? 6.202 -10.436 -24.541 1 60.92 800 SER B CA 1
ATOM 13526 C C . SER B 1 800 ? 7.006 -11.665 -24.129 1 60.92 800 SER B C 1
ATOM 13528 O O . SER B 1 800 ? 6.435 -12.721 -23.847 1 60.92 800 SER B O 1
ATOM 13530 N N . GLY B 1 801 ? 8.156 -11.447 -24.111 1 60.74 801 GLY B N 1
ATOM 13531 C CA . GLY B 1 801 ? 9.01 -12.56 -23.727 1 60.74 801 GLY B CA 1
ATOM 13532 C C . GLY B 1 801 ? 8.827 -12.981 -22.281 1 60.74 801 GLY B C 1
ATOM 13533 O O . GLY B 1 801 ? 9.009 -14.152 -21.942 1 60.74 801 GLY B O 1
ATOM 13534 N N . GLU B 1 802 ? 8.297 -12.029 -21.548 1 64.05 802 GLU B N 1
ATOM 13535 C CA . GLU B 1 802 ? 8.126 -12.269 -20.119 1 64.05 802 GLU B CA 1
ATOM 13536 C C . GLU B 1 802 ? 6.83 -13.023 -19.836 1 64.05 802 GLU B C 1
ATOM 13538 O O . GLU B 1 802 ? 6.771 -13.845 -18.92 1 64.05 802 GLU B O 1
ATOM 13543 N N . VAL B 1 803 ? 5.937 -12.841 -20.729 1 66.27 803 VAL B N 1
ATOM 13544 C CA . VAL B 1 803 ? 4.618 -13.357 -20.38 1 66.27 803 VAL B CA 1
ATOM 13545 C C . VAL B 1 803 ? 4.141 -14.33 -21.456 1 66.27 803 VAL B C 1
ATOM 13547 O O . VAL B 1 803 ? 3.121 -15.002 -21.287 1 66.27 803 VAL B O 1
ATOM 13550 N N . GLY B 1 804 ? 4.818 -14.436 -22.478 1 68.8 804 GLY B N 1
ATOM 13551 C CA . GLY B 1 804 ? 4.416 -15.318 -23.563 1 68.8 804 GLY B CA 1
ATOM 13552 C C . GLY B 1 804 ? 3.342 -14.72 -24.451 1 68.8 804 GLY B C 1
ATOM 13553 O O . GLY B 1 804 ? 3.167 -13.5 -24.487 1 68.8 804 GLY B O 1
ATOM 13554 N N . SER B 1 805 ? 2.677 -15.548 -25.263 1 82.27 805 SER B N 1
ATOM 13555 C CA . SER B 1 805 ? 1.692 -15.111 -26.247 1 82.27 805 SER B CA 1
ATOM 13556 C C . SER B 1 805 ? 0.278 -15.17 -25.678 1 82.27 805 SER B C 1
ATOM 13558 O O . SER B 1 805 ? -0.65 -15.62 -26.353 1 82.27 805 SER B O 1
ATOM 13560 N N . VAL B 1 806 ? 0.174 -14.669 -24.471 1 91.36 806 VAL B N 1
ATOM 13561 C CA . VAL B 1 806 ? -1.133 -14.682 -23.823 1 91.36 806 VAL B CA 1
ATOM 13562 C C . VAL B 1 806 ? -1.869 -13.376 -24.117 1 91.36 806 VAL B C 1
ATOM 13564 O O . VAL B 1 806 ? -1.247 -12.374 -24.477 1 91.36 806 VAL B O 1
ATOM 13567 N N . PRO B 1 807 ? -3.188 -13.37 -24.026 1 92.78 807 PRO B N 1
ATOM 13568 C CA . PRO B 1 807 ? -3.954 -12.152 -24.304 1 92.78 807 PRO B CA 1
ATOM 13569 C C . PRO B 1 807 ? -3.702 -11.05 -23.279 1 92.78 807 PRO B C 1
ATOM 13571 O O . PRO B 1 807 ? -3.199 -11.322 -22.185 1 92.78 807 PRO B O 1
ATOM 13574 N N . LYS B 1 808 ? -4.034 -9.809 -23.594 1 92.8 808 LYS B N 1
ATOM 13575 C CA . LYS B 1 808 ? -3.714 -8.62 -22.808 1 92.8 808 LYS B CA 1
ATOM 13576 C C . LYS B 1 808 ? -4.352 -8.689 -21.423 1 92.8 808 LYS B C 1
ATOM 13578 O O . LYS B 1 808 ? -3.836 -8.109 -20.467 1 92.8 808 LYS B O 1
ATOM 13583 N N . ASP B 1 809 ? -5.492 -9.409 -21.265 1 94.65 809 ASP B N 1
ATOM 13584 C CA . ASP B 1 809 ? -6.21 -9.435 -19.995 1 94.65 809 ASP B CA 1
ATOM 13585 C C . ASP B 1 809 ? -5.844 -10.675 -19.182 1 94.65 809 ASP B C 1
ATOM 13587 O O . ASP B 1 809 ? -6.487 -10.975 -18.174 1 94.65 809 ASP B O 1
ATOM 13591 N N . TRP B 1 810 ? -4.862 -11.416 -19.628 1 94.94 810 TRP B N 1
ATOM 13592 C CA . TRP B 1 810 ? -4.515 -12.732 -19.102 1 94.94 810 TRP B CA 1
ATOM 13593 C C . TRP B 1 810 ? -4.21 -12.659 -17.609 1 94.94 810 TRP B C 1
ATOM 13595 O O . TRP B 1 810 ? -4.716 -13.467 -16.826 1 94.94 810 TRP B O 1
ATOM 13605 N N . MET B 1 811 ? -3.428 -11.654 -17.172 1 94.18 811 MET B N 1
ATOM 13606 C CA . MET B 1 811 ? -3.021 -11.562 -15.773 1 94.18 811 MET B CA 1
ATOM 13607 C C . MET B 1 811 ? -4.237 -11.466 -14.858 1 94.18 811 MET B C 1
ATOM 13609 O O . MET B 1 811 ? -4.303 -12.149 -13.834 1 94.18 811 MET B O 1
ATOM 13613 N N . GLU B 1 812 ? -5.133 -10.756 -15.27 1 94.39 812 GLU B N 1
ATOM 13614 C CA . GLU B 1 812 ? -6.328 -10.543 -14.459 1 94.39 812 GLU B CA 1
ATOM 13615 C C . GLU B 1 812 ? -7.235 -11.77 -14.481 1 94.39 812 GLU B C 1
ATOM 13617 O O . GLU B 1 812 ? -7.708 -12.218 -13.434 1 94.39 812 GLU B O 1
ATOM 13622 N N . VAL B 1 813 ? -7.426 -12.375 -15.604 1 96.06 813 VAL B N 1
ATOM 13623 C CA . VAL B 1 813 ? -8.425 -13.419 -15.803 1 96.06 813 VAL B CA 1
ATOM 13624 C C . VAL B 1 813 ? -7.971 -14.706 -15.118 1 96.06 813 VAL B C 1
ATOM 13626 O O . VAL B 1 813 ? -8.781 -15.415 -14.516 1 96.06 813 VAL B O 1
ATOM 13629 N N . VAL B 1 814 ? -6.73 -14.98 -15.167 1 95.83 814 VAL B N 1
ATOM 13630 C CA . VAL B 1 814 ? -6.272 -16.234 -14.577 1 95.83 814 VAL B CA 1
ATOM 13631 C C . VAL B 1 814 ? -6.111 -16.067 -13.068 1 95.83 814 VAL B C 1
ATOM 13633 O O . VAL B 1 814 ? -6.279 -17.025 -12.309 1 95.83 814 VAL B O 1
ATOM 13636 N N . SER B 1 815 ? -5.804 -14.808 -12.622 1 95.97 815 SER B N 1
ATOM 13637 C CA . SER B 1 815 ? -5.73 -14.561 -11.185 1 95.97 815 SER B CA 1
ATOM 13638 C C . SER B 1 815 ? -7.099 -14.701 -10.529 1 95.97 815 SER B C 1
ATOM 13640 O O . SER B 1 815 ? -7.204 -15.175 -9.396 1 95.97 815 SER B O 1
ATOM 13642 N N . SER B 1 816 ? -8.125 -14.368 -11.265 1 94.7 816 SER B N 1
ATOM 13643 C CA . SER B 1 816 ? -9.476 -14.408 -10.716 1 94.7 816 SER B CA 1
ATOM 13644 C C . SER B 1 816 ? -10.217 -15.665 -11.16 1 94.7 816 SER B C 1
ATOM 13646 O O . SER B 1 816 ? -11.306 -15.959 -10.663 1 94.7 816 SER B O 1
ATOM 13648 N N . GLU B 1 817 ? -9.682 -16.374 -12.101 1 95.62 817 GLU B N 1
ATOM 13649 C CA . GLU B 1 817 ? -10.237 -17.606 -12.653 1 95.62 817 GLU B CA 1
ATOM 13650 C C . GLU B 1 817 ? -11.576 -17.35 -13.338 1 95.62 817 GLU B C 1
ATOM 13652 O O . GLU B 1 817 ? -12.435 -18.233 -13.383 1 95.62 817 GLU B O 1
ATOM 13657 N N . ILE B 1 818 ? -11.818 -16.098 -13.747 1 96.32 818 ILE B N 1
ATOM 13658 C CA . ILE B 1 818 ? -13.079 -15.728 -14.381 1 96.32 818 ILE B CA 1
ATOM 13659 C C . ILE B 1 818 ? -12.858 -14.542 -15.317 1 96.32 818 ILE B C 1
ATOM 13661 O O . ILE B 1 818 ? -11.909 -13.773 -15.142 1 96.32 818 ILE B O 1
ATOM 13665 N N . ARG B 1 819 ? -13.601 -14.414 -16.345 1 96 819 ARG B N 1
ATOM 13666 C CA . ARG B 1 819 ? -13.708 -13.246 -17.214 1 96 819 ARG B CA 1
ATOM 13667 C C . ARG B 1 819 ? -15.107 -12.643 -17.152 1 96 819 ARG B C 1
ATOM 13669 O O . ARG B 1 819 ? -16.089 -13.303 -17.498 1 96 819 ARG B O 1
ATOM 13676 N N . ASN B 1 820 ? -15.249 -11.444 -16.693 1 96.55 820 ASN B N 1
ATOM 13677 C CA . ASN B 1 820 ? -16.524 -10.736 -16.668 1 96.55 820 ASN B CA 1
ATOM 13678 C C . ASN B 1 820 ? -16.783 -10.001 -17.979 1 96.55 820 ASN B C 1
ATOM 13680 O O . ASN B 1 820 ? -16.003 -9.132 -18.374 1 96.55 820 ASN B O 1
ATOM 13684 N N . VAL B 1 821 ? -17.837 -10.396 -18.611 1 96.9 821 VAL B N 1
ATOM 13685 C CA . VAL B 1 821 ? -18.282 -9.719 -19.825 1 96.9 821 VAL B CA 1
ATOM 13686 C C . VAL B 1 821 ? -19.554 -8.925 -19.538 1 96.9 821 VAL B C 1
ATOM 13688 O O . VAL B 1 821 ? -20.609 -9.506 -19.273 1 96.9 821 VAL B O 1
ATOM 13691 N N . THR B 1 822 ? -19.454 -7.678 -19.604 1 95.77 822 THR B N 1
ATOM 13692 C CA . THR B 1 822 ? -20.58 -6.851 -19.186 1 95.77 822 THR B CA 1
ATOM 13693 C C . THR B 1 822 ? -21.171 -6.099 -20.376 1 95.77 822 THR B C 1
ATOM 13695 O O . THR B 1 822 ? -20.437 -5.498 -21.163 1 95.77 822 THR B O 1
ATOM 13698 N N . MET B 1 823 ? -22.413 -6.224 -20.59 1 94.4 823 MET B N 1
ATOM 13699 C CA . MET B 1 823 ? -23.199 -5.451 -21.548 1 94.4 823 MET B CA 1
ATOM 13700 C C . MET B 1 823 ? -24.121 -4.471 -20.83 1 94.4 823 MET B C 1
ATOM 13702 O O . MET B 1 823 ? -24.879 -4.863 -19.941 1 94.4 823 MET B O 1
ATOM 13706 N N . GLU B 1 824 ? -24.03 -3.29 -21.232 1 91.73 824 GLU B N 1
ATOM 13707 C CA . GLU B 1 824 ? -24.897 -2.257 -20.673 1 91.73 824 GLU B CA 1
ATOM 13708 C C . GLU B 1 824 ? -26.129 -2.038 -21.546 1 91.73 824 GLU B C 1
ATOM 13710 O O . GLU B 1 824 ? -26.031 -2.019 -22.774 1 91.73 824 GLU B O 1
ATOM 13715 N N . VAL B 1 825 ? -27.212 -2.033 -20.922 1 89.23 825 VAL B N 1
ATOM 13716 C CA . VAL B 1 825 ? -28.468 -1.719 -21.593 1 89.23 825 VAL B CA 1
ATOM 13717 C C . VAL B 1 825 ? -29.124 -0.512 -20.925 1 89.23 825 VAL B C 1
ATOM 13719 O O . VAL B 1 825 ? -29.323 -0.501 -19.708 1 89.23 825 VAL B O 1
ATOM 13722 N N . THR B 1 826 ? -29.34 0.521 -21.704 1 85.48 826 THR B N 1
ATOM 13723 C CA . THR B 1 826 ? -30.004 1.708 -21.178 1 85.48 826 THR B CA 1
ATOM 13724 C C . THR B 1 826 ? -31.389 1.873 -21.798 1 85.48 826 THR B C 1
ATOM 13726 O O . THR B 1 826 ? -31.539 1.808 -23.019 1 85.48 826 THR B O 1
ATOM 13729 N N . LYS B 1 827 ? -32.336 1.86 -21.003 1 75.02 827 LYS B N 1
ATOM 13730 C CA . LYS B 1 827 ? -33.707 2.134 -21.423 1 75.02 827 LYS B CA 1
ATOM 13731 C C . LYS B 1 827 ? -34.412 3.056 -20.432 1 75.02 827 LYS B C 1
ATOM 13733 O O . LYS B 1 827 ? -34.206 2.949 -19.222 1 75.02 827 LYS B O 1
ATOM 13738 N N . ASP B 1 828 ? -35.102 4.115 -20.925 1 63.3 828 ASP B N 1
ATOM 13739 C CA . ASP B 1 828 ? -35.787 5.081 -20.072 1 63.3 828 ASP B CA 1
ATOM 13740 C C . ASP B 1 828 ? -36.763 4.384 -19.127 1 63.3 828 ASP B C 1
ATOM 13742 O O . ASP B 1 828 ? -36.844 4.727 -17.945 1 63.3 828 ASP B O 1
ATOM 13746 N N . ASP B 1 829 ? -37.709 3.327 -19.592 1 67.75 829 ASP B N 1
ATOM 13747 C CA . ASP B 1 829 ? -38.771 2.757 -18.767 1 67.75 829 ASP B CA 1
ATOM 13748 C C . ASP B 1 829 ? -38.657 1.236 -18.699 1 67.75 829 ASP B C 1
ATOM 13750 O O . ASP B 1 829 ? -39.111 0.533 -19.604 1 67.75 829 ASP B O 1
ATOM 13754 N N . TRP B 1 830 ? -37.911 0.716 -17.565 1 77 830 TRP B N 1
ATOM 13755 C CA . TRP B 1 830 ? -37.914 -0.73 -17.367 1 77 830 TRP B CA 1
ATOM 13756 C C . TRP B 1 830 ? -39.255 -1.2 -16.812 1 77 830 TRP B C 1
ATOM 13758 O O . TRP B 1 830 ? -39.747 -0.659 -15.819 1 77 830 TRP B O 1
ATOM 13768 N N . GLU B 1 831 ? -39.97 -1.981 -17.516 1 77.19 831 GLU B N 1
ATOM 13769 C CA . GLU B 1 831 ? -41.273 -2.484 -17.094 1 77.19 831 GLU B CA 1
ATOM 13770 C C . GLU B 1 831 ? -41.127 -3.607 -16.071 1 77.19 831 GLU B C 1
ATOM 13772 O O . GLU B 1 831 ? -40.221 -4.436 -16.178 1 77.19 831 GLU B O 1
ATOM 13777 N N . ALA B 1 832 ? -42.009 -3.525 -15.041 1 87.24 832 ALA B N 1
ATOM 13778 C CA . ALA B 1 832 ? -42.123 -4.679 -14.153 1 87.24 832 ALA B CA 1
ATOM 13779 C C . ALA B 1 832 ? -42.631 -5.904 -14.907 1 87.24 832 ALA B C 1
ATOM 13781 O O . ALA B 1 832 ? -43.507 -5.791 -15.768 1 87.24 832 ALA B O 1
ATOM 13782 N N . GLY B 1 833 ? -42.013 -7.002 -14.605 1 92.02 833 GLY B N 1
ATOM 13783 C CA . GLY B 1 833 ? -42.494 -8.213 -15.25 1 92.02 833 GLY B CA 1
ATOM 13784 C C . GLY B 1 833 ? -41.382 -9.18 -15.609 1 92.02 833 GLY B C 1
ATOM 13785 O O . GLY B 1 833 ? -40.283 -9.103 -15.056 1 92.02 833 GLY B O 1
ATOM 13786 N N . ARG B 1 834 ? -41.814 -10.101 -16.432 1 95.39 834 ARG B N 1
ATOM 13787 C CA . ARG B 1 834 ? -40.9 -11.154 -16.864 1 95.39 834 ARG B CA 1
ATOM 13788 C C . ARG B 1 834 ? -39.927 -10.637 -17.917 1 95.39 834 ARG B C 1
ATOM 13790 O O . ARG B 1 834 ? -40.326 -9.931 -18.846 1 95.39 834 ARG B O 1
ATOM 13797 N N . HIS B 1 835 ? -38.725 -10.875 -17.743 1 95.15 835 HIS B N 1
ATOM 13798 C CA . HIS B 1 835 ? -37.661 -10.647 -18.714 1 95.15 835 HIS B CA 1
ATOM 13799 C C . HIS B 1 835 ? -36.863 -11.922 -18.967 1 95.15 835 HIS B C 1
ATOM 13801 O O . HIS B 1 835 ? -36.93 -12.868 -18.179 1 95.15 835 HIS B O 1
ATOM 13807 N N . THR B 1 836 ? -36.146 -11.956 -20.061 1 97.33 836 THR B N 1
ATOM 13808 C CA . THR B 1 836 ? -35.365 -13.138 -20.408 1 97.33 836 THR B CA 1
ATOM 13809 C C . THR B 1 836 ? -33.982 -12.743 -20.915 1 97.33 836 THR B C 1
ATOM 13811 O O . THR B 1 836 ? -33.858 -11.891 -21.798 1 97.33 836 THR B O 1
ATOM 13814 N N . VAL B 1 837 ? -32.965 -13.275 -20.311 1 98.09 837 VAL B N 1
ATOM 13815 C CA . VAL B 1 837 ? -31.626 -13.223 -20.89 1 98.09 837 VAL B CA 1
ATOM 13816 C C . VAL B 1 837 ? -31.377 -14.474 -21.729 1 98.09 837 VAL B C 1
ATOM 13818 O O . VAL B 1 837 ? -31.625 -15.593 -21.274 1 98.09 837 VAL B O 1
ATOM 13821 N N . THR B 1 838 ? -30.951 -14.243 -22.94 1 98.43 838 THR B N 1
ATOM 13822 C CA . THR B 1 838 ? -30.651 -15.357 -23.833 1 98.43 838 THR B CA 1
ATOM 13823 C C . THR B 1 838 ? -29.16 -15.405 -24.155 1 98.43 838 THR B C 1
ATOM 13825 O O . THR B 1 838 ? -28.571 -14.396 -24.549 1 98.43 838 THR B O 1
ATOM 13828 N N . ILE B 1 839 ? -28.571 -16.544 -23.98 1 98.61 839 ILE B N 1
ATOM 13829 C CA . ILE B 1 839 ? -27.211 -16.829 -24.423 1 98.61 839 ILE B CA 1
ATOM 13830 C C . ILE B 1 839 ? -27.247 -17.693 -25.681 1 98.61 839 ILE B C 1
ATOM 13832 O O . ILE B 1 839 ? -27.73 -18.828 -25.648 1 98.61 839 ILE B O 1
ATOM 13836 N N . TRP B 1 840 ? -26.736 -17.132 -26.811 1 98.2 840 TRP B N 1
ATOM 13837 C CA . TRP B 1 840 ? -26.663 -17.857 -28.075 1 98.2 840 TRP B CA 1
ATOM 13838 C C . TRP B 1 840 ? -25.303 -18.524 -28.243 1 98.2 840 TRP B C 1
ATOM 13840 O O . TRP B 1 840 ? -24.264 -17.874 -28.107 1 98.2 840 TRP B O 1
ATOM 13850 N N . GLY B 1 841 ? -25.345 -19.841 -28.475 1 98.02 841 GLY B N 1
ATOM 13851 C CA . GLY B 1 841 ? -24.103 -20.517 -28.812 1 98.02 841 GLY B CA 1
ATOM 13852 C C . GLY B 1 841 ? -23.616 -20.207 -30.215 1 98.02 841 GLY B C 1
ATOM 13853 O O . GLY B 1 841 ? -24.35 -20.393 -31.187 1 98.02 841 GLY B O 1
ATOM 13854 N N . LEU B 1 842 ? -22.427 -19.696 -30.314 1 98.03 842 LEU B N 1
ATOM 13855 C CA . LEU B 1 842 ? -21.833 -19.404 -31.614 1 98.03 842 LEU B CA 1
ATOM 13856 C C . LEU B 1 842 ? -20.64 -20.314 -31.884 1 98.03 842 LEU B C 1
ATOM 13858 O O . LEU B 1 842 ? -20.516 -20.876 -32.974 1 98.03 842 LEU B O 1
ATOM 13862 N N . THR B 1 843 ? -19.773 -20.432 -30.935 1 97.01 843 THR B N 1
ATOM 13863 C CA . THR B 1 843 ? -18.624 -21.327 -31.026 1 97.01 843 THR B CA 1
ATOM 13864 C C . THR B 1 843 ? -18.538 -22.223 -29.794 1 97.01 843 THR B C 1
ATOM 13866 O O . THR B 1 843 ? -19.128 -21.918 -28.756 1 97.01 843 THR B O 1
ATOM 13869 N N . THR B 1 844 ? -17.881 -23.366 -29.912 1 94.67 844 THR B N 1
ATOM 13870 C CA . THR B 1 844 ? -17.598 -24.193 -28.744 1 94.67 844 THR B CA 1
ATOM 13871 C C . THR B 1 844 ? -16.426 -23.623 -27.949 1 94.67 844 THR B C 1
ATOM 13873 O O . THR B 1 844 ? -15.65 -22.818 -28.468 1 94.67 844 THR B O 1
ATOM 13876 N N . GLY B 1 845 ? -16.336 -23.976 -26.723 1 95.81 845 GLY B N 1
ATOM 13877 C CA . GLY B 1 845 ? -15.185 -23.59 -25.923 1 95.81 845 GLY B CA 1
ATOM 13878 C C . GLY B 1 845 ? -15.512 -22.545 -24.872 1 95.81 845 GLY B C 1
ATOM 13879 O O . GLY B 1 845 ? -14.782 -22.396 -23.89 1 95.81 845 GLY B O 1
ATOM 13880 N N . VAL B 1 846 ? -16.605 -21.783 -25.039 1 97.34 846 VAL B N 1
ATOM 13881 C CA . VAL B 1 846 ? -17.015 -20.782 -24.06 1 97.34 846 VAL B CA 1
ATOM 13882 C C . VAL B 1 846 ? -17.775 -21.455 -22.919 1 97.34 846 VAL B C 1
ATOM 13884 O O . VAL B 1 846 ? -18.78 -22.132 -23.148 1 97.34 846 VAL B O 1
ATOM 13887 N N . VAL B 1 847 ? -17.33 -21.284 -21.704 1 98.09 847 VAL B N 1
ATOM 13888 C CA . VAL B 1 847 ? -18.011 -21.849 -20.544 1 98.09 847 VAL B CA 1
ATOM 13889 C C . VAL B 1 847 ? -18.716 -20.74 -19.767 1 98.09 847 VAL B C 1
ATOM 13891 O O . VAL B 1 847 ? -18.063 -19.893 -19.152 1 98.09 847 VAL B O 1
ATOM 13894 N N . VAL B 1 848 ? -19.981 -20.722 -19.685 1 98.46 848 VAL B N 1
ATOM 13895 C CA . VAL B 1 848 ? -20.776 -19.738 -18.959 1 98.46 848 VAL B CA 1
ATOM 13896 C C . VAL B 1 848 ? -21.019 -20.22 -17.53 1 98.46 848 VAL B C 1
ATOM 13898 O O . VAL B 1 848 ? -21.547 -21.314 -17.319 1 98.46 848 VAL B O 1
ATOM 13901 N N . GLU B 1 849 ? -20.721 -19.397 -16.547 1 98.06 849 GLU B N 1
ATOM 13902 C CA . GLU B 1 849 ? -20.824 -19.828 -15.156 1 98.06 849 GLU B CA 1
ATOM 13903 C C . GLU B 1 849 ? -21.994 -19.147 -14.452 1 98.06 849 GLU B C 1
ATOM 13905 O O . GLU B 1 849 ? -22.734 -19.788 -13.703 1 98.06 849 GLU B O 1
ATOM 13910 N N . ARG B 1 850 ? -22.04 -17.805 -14.625 1 97.86 850 ARG B N 1
ATOM 13911 C CA . ARG B 1 850 ? -23.061 -17.023 -13.935 1 97.86 850 ARG B CA 1
ATOM 13912 C C . ARG B 1 850 ? -23.53 -15.854 -14.794 1 97.86 850 ARG B C 1
ATOM 13914 O O . ARG B 1 850 ? -22.817 -15.418 -15.701 1 97.86 850 ARG B O 1
ATOM 13921 N N . ILE B 1 851 ? -24.711 -15.393 -14.473 1 98.42 851 ILE B N 1
ATOM 13922 C CA . ILE B 1 851 ? -25.28 -14.2 -15.089 1 98.42 851 ILE B CA 1
ATOM 13923 C C . ILE B 1 851 ? -25.724 -13.221 -14.005 1 98.42 851 ILE B C 1
ATOM 13925 O O . ILE B 1 851 ? -26.49 -13.583 -13.109 1 98.42 851 ILE B O 1
ATOM 13929 N N . TRP B 1 852 ? -25.191 -12.027 -14.037 1 97.54 852 TRP B N 1
ATOM 13930 C CA . TRP B 1 852 ? -25.607 -10.947 -13.149 1 97.54 852 TRP B CA 1
ATOM 13931 C C . TRP B 1 852 ? -26.42 -9.902 -13.905 1 97.54 852 TRP B C 1
ATOM 13933 O O . TRP B 1 852 ? -25.936 -9.311 -14.874 1 97.54 852 TRP B O 1
ATOM 13943 N N . VAL B 1 853 ? -27.544 -9.695 -13.532 1 96.37 853 VAL B N 1
ATOM 13944 C CA . VAL B 1 853 ? -28.326 -8.552 -13.991 1 96.37 853 VAL B CA 1
ATOM 13945 C C . VAL B 1 853 ? -28.377 -7.488 -12.897 1 96.37 853 VAL B C 1
ATOM 13947 O O . VAL B 1 853 ? -29.148 -7.607 -11.942 1 96.37 853 VAL B O 1
ATOM 13950 N N . ASP B 1 854 ? -27.586 -6.501 -13.069 1 95 854 ASP B N 1
ATOM 13951 C CA . ASP B 1 854 ? -27.439 -5.461 -12.056 1 95 854 ASP B CA 1
ATOM 13952 C C . ASP B 1 854 ? -28.339 -4.266 -12.361 1 95 854 ASP B C 1
ATOM 13954 O O . ASP B 1 854 ? -28.089 -3.52 -13.311 1 95 854 ASP B O 1
ATOM 13958 N N . MET B 1 855 ? -29.265 -4.072 -11.662 1 91.36 855 MET B N 1
ATOM 13959 C CA . MET B 1 855 ? -30.157 -2.924 -11.8 1 91.36 855 MET B CA 1
ATOM 13960 C C . MET B 1 855 ? -29.759 -1.807 -10.842 1 91.36 855 MET B C 1
ATOM 13962 O O . MET B 1 855 ? -30.589 -0.975 -10.473 1 91.36 855 MET B O 1
ATOM 13966 N N . GLY B 1 856 ? -28.484 -1.909 -10.372 1 89.64 856 GLY B N 1
ATOM 13967 C CA . GLY B 1 856 ? -27.928 -0.89 -9.496 1 89.64 856 GLY B CA 1
ATOM 13968 C C . GLY B 1 856 ? -27.477 -1.437 -8.155 1 89.64 856 GLY B C 1
ATOM 13969 O O . GLY B 1 856 ? -26.624 -0.843 -7.492 1 89.64 856 GLY B O 1
ATOM 13970 N N . GLY B 1 857 ? -28.027 -2.566 -7.698 1 91.99 857 GLY B N 1
ATOM 13971 C CA . GLY B 1 857 ? -27.756 -3.124 -6.383 1 91.99 857 GLY B CA 1
ATOM 13972 C C . GLY B 1 857 ? -26.322 -3.59 -6.216 1 91.99 857 GLY B C 1
ATOM 13973 O O . GLY B 1 857 ? -25.735 -3.437 -5.143 1 91.99 857 GLY B O 1
ATOM 13974 N N . ILE B 1 858 ? -25.77 -4.226 -7.242 1 94.11 858 ILE B N 1
ATOM 13975 C CA . ILE B 1 858 ? -24.406 -4.735 -7.154 1 94.11 858 ILE B CA 1
ATOM 13976 C C . ILE B 1 858 ? -23.419 -3.57 -7.172 1 94.11 858 ILE B C 1
ATOM 13978 O O . ILE B 1 858 ? -22.497 -3.517 -6.354 1 94.11 858 ILE B O 1
ATOM 13982 N N . ARG B 1 859 ? -23.561 -2.601 -8.026 1 90.6 859 ARG B N 1
ATOM 13983 C CA . ARG B 1 859 ? -22.678 -1.446 -8.15 1 90.6 859 ARG B CA 1
ATOM 13984 C C . ARG B 1 859 ? -22.653 -0.634 -6.86 1 90.6 859 ARG B C 1
ATOM 13986 O O . ARG B 1 859 ? -21.606 -0.115 -6.467 1 90.6 859 ARG B O 1
ATOM 13993 N N . GLU B 1 860 ? -23.758 -0.508 -6.285 1 87.48 860 GLU B N 1
ATOM 13994 C CA . GLU B 1 860 ? -23.864 0.269 -5.053 1 87.48 860 GLU B CA 1
ATOM 13995 C C . GLU B 1 860 ? -23.155 -0.43 -3.897 1 87.48 860 GLU B C 1
ATOM 13997 O O . GLU B 1 860 ? -22.539 0.225 -3.053 1 87.48 860 GLU B O 1
ATOM 14002 N N . ARG B 1 861 ? -23.299 -1.652 -3.847 1 90.81 861 ARG B N 1
ATOM 14003 C CA . ARG B 1 861 ? -22.72 -2.425 -2.753 1 90.81 861 ARG B CA 1
ATOM 14004 C C . ARG B 1 861 ? -21.205 -2.523 -2.893 1 90.81 861 ARG B C 1
ATOM 14006 O O . ARG B 1 861 ? -20.482 -2.524 -1.895 1 90.81 861 ARG B O 1
ATOM 14013 N N . GLY B 1 862 ? -20.763 -2.644 -4.155 1 87.65 862 GLY B N 1
ATOM 14014 C CA . GLY B 1 862 ? -19.33 -2.694 -4.397 1 87.65 862 GLY B CA 1
ATOM 14015 C C . GLY B 1 862 ? -18.824 -4.092 -4.697 1 87.65 862 GLY B C 1
ATOM 14016 O O . GLY B 1 862 ? -19.614 -5.027 -4.837 1 87.65 862 GLY B O 1
ATOM 14017 N N . TYR B 1 863 ? -17.499 -4.202 -4.652 1 84.83 863 TYR B N 1
ATOM 14018 C CA . TYR B 1 863 ? -16.829 -5.392 -5.165 1 84.83 863 TYR B CA 1
ATOM 14019 C C . TYR B 1 863 ? -16.771 -6.485 -4.105 1 84.83 863 TYR B C 1
ATOM 14021 O O . TYR B 1 863 ? -16.605 -6.199 -2.917 1 84.83 863 TYR B O 1
ATOM 14029 N N . SER B 1 864 ? -16.993 -7.698 -4.401 1 94.37 864 SER B N 1
ATOM 14030 C CA . SER B 1 864 ? -16.662 -8.946 -3.72 1 94.37 864 SER B CA 1
ATOM 14031 C C . SER B 1 864 ? -16.132 -9.987 -4.7 1 94.37 864 SER B C 1
ATOM 14033 O O . SER B 1 864 ? -16.514 -9.995 -5.872 1 94.37 864 SER B O 1
ATOM 14035 N N . TYR B 1 865 ? -15.233 -10.781 -4.295 1 95.96 865 TYR B N 1
ATOM 14036 C CA . TYR B 1 865 ? -14.524 -11.705 -5.173 1 95.96 865 TYR B CA 1
ATOM 14037 C C . TYR B 1 865 ? -15.487 -12.697 -5.814 1 95.96 865 TYR B C 1
ATOM 14039 O O . TYR B 1 865 ? -15.413 -12.955 -7.017 1 95.96 865 TYR B O 1
ATOM 14047 N N . LEU B 1 866 ? -16.472 -13.24 -5.097 1 96.39 866 LEU B N 1
ATOM 14048 C CA . LEU B 1 866 ? -17.392 -14.255 -5.599 1 96.39 866 LEU B CA 1
ATOM 14049 C C . LEU B 1 866 ? -18.683 -13.617 -6.102 1 96.39 866 LEU B C 1
ATOM 14051 O O . LEU B 1 866 ? -19.542 -14.302 -6.661 1 96.39 866 LEU B O 1
ATOM 14055 N N . GLY B 1 867 ? -18.877 -12.285 -5.886 1 94.27 867 GLY B N 1
ATOM 14056 C CA . GLY B 1 867 ? -20.123 -11.624 -6.242 1 94.27 867 GLY B CA 1
ATOM 14057 C C . GLY B 1 867 ? -21.276 -11.993 -5.328 1 94.27 867 GLY B C 1
ATOM 14058 O O . GLY B 1 867 ? -21.096 -12.736 -4.361 1 94.27 867 GLY B O 1
ATOM 14059 N N . PRO B 1 868 ? -22.466 -11.513 -5.64 1 95.82 868 PRO B N 1
ATOM 14060 C CA . PRO B 1 868 ? -23.642 -11.797 -4.815 1 95.82 868 PRO B CA 1
ATOM 14061 C C . PRO B 1 868 ? -24.074 -13.259 -4.887 1 95.82 868 PRO B C 1
ATOM 14063 O O . PRO B 1 868 ? -23.804 -13.938 -5.881 1 95.82 868 PRO B O 1
ATOM 14066 N N . PRO B 1 869 ? -24.669 -13.757 -3.817 1 95.1 869 PRO B N 1
ATOM 14067 C CA . PRO B 1 869 ? -25.293 -15.079 -3.928 1 95.1 869 PRO B CA 1
ATOM 14068 C C . PRO B 1 869 ? -26.403 -15.122 -4.976 1 95.1 869 PRO B C 1
ATOM 14070 O O . PRO B 1 869 ? -26.903 -14.074 -5.394 1 95.1 869 PRO B O 1
ATOM 14073 N N . GLU B 1 870 ? -26.752 -16.292 -5.4 1 97.52 870 GLU B N 1
ATOM 14074 C CA . GLU B 1 870 ? -27.822 -16.475 -6.376 1 97.52 870 GLU B CA 1
ATOM 14075 C C . GLU B 1 870 ? -29.15 -15.944 -5.845 1 97.52 870 GLU B C 1
ATOM 14077 O O . GLU B 1 870 ? -29.476 -16.135 -4.672 1 97.52 870 GLU B O 1
ATOM 14082 N N . SER B 1 871 ? -29.941 -15.308 -6.688 1 97.75 871 SER B N 1
ATOM 14083 C CA . SER B 1 871 ? -31.249 -14.77 -6.325 1 97.75 871 SER B CA 1
ATOM 14084 C C . SER B 1 871 ? -32.268 -15.886 -6.124 1 97.75 871 SER B C 1
ATOM 14086 O O . SER B 1 871 ? -32.081 -17.002 -6.614 1 97.75 871 SER B O 1
ATOM 14088 N N . LYS B 1 872 ? -33.284 -15.586 -5.435 1 96.56 872 LYS B N 1
ATOM 14089 C CA . LYS B 1 872 ? -34.339 -16.55 -5.14 1 96.56 872 LYS B CA 1
ATOM 14090 C C . LYS B 1 872 ? -35.022 -17.026 -6.418 1 96.56 872 LYS B C 1
ATOM 14092 O O . LYS B 1 872 ? -35.287 -16.23 -7.321 1 96.56 872 LYS B O 1
ATOM 14097 N N . ARG B 1 873 ? -35.22 -18.348 -6.485 1 96.39 873 ARG B N 1
ATOM 14098 C CA . ARG B 1 873 ? -35.922 -18.97 -7.602 1 96.39 873 ARG B CA 1
ATOM 14099 C C . ARG B 1 873 ? -37.306 -19.452 -7.18 1 96.39 873 ARG B C 1
ATOM 14101 O O . ARG B 1 873 ? -37.475 -19.983 -6.08 1 96.39 873 ARG B O 1
ATOM 14108 N N . VAL B 1 874 ? -38.316 -19.218 -7.95 1 95.28 874 VAL B N 1
ATOM 14109 C CA . VAL B 1 874 ? -39.675 -19.648 -7.64 1 95.28 874 VAL B CA 1
ATOM 14110 C C . VAL B 1 874 ? -40.146 -20.665 -8.678 1 95.28 874 VAL B C 1
ATOM 14112 O O . VAL B 1 874 ? -39.685 -20.652 -9.822 1 95.28 874 VAL B O 1
#

pLDDT: mean 92.82, std 8.23, range [49.52, 98.86]

Radius of gyration: 39.32 Å; Cα contacts (8 Å, |Δi|>4): 3903; chains: 2; bounding box: 106×128×91 Å

Foldseek 3Di:
DLDALCCPVLVQDDDDDPDDDDDPPDDDDLDFWLFAAEEEEAEQQPPAQQVLQCVLVVNDPPAGSDDPVNVVSVLSSCVVLVHAEYAYYFDADWQQCHQPDQVVHADPVAAGHRNQVSSQVSRHAYEHDQAAFLQGGQVNCVVPNDDAQACVCVVSVLVVNLSSLLHCPPGHYATEAWHAHRPLFHHPPDDLVVRVVRRVSSVVSNCVNQVHPDCLVSNHHYEHECFFVSVVNVLVPRDDDLRYEYEFEALQLLFGQAEQFLVCLPSPNAAAYEYEQFDFAPPAGFQFAGQAQLLSNLLRVLLRSQSRRRHHYYYHCHSVFPCVVVSSSNSVCRGPVPVQDFQCLLVVQLVVCCSRFNNVCSNLQSVLVLLLNLLSNQFPLLLDALPAFDVFPQNGLVVSLVSLVVSLVSLVVSLVPGPPSSNSSSLRHGNLSSVLSNLSSLLRPLQNCLVLCVLQLFLCVVVSLVSNVVSQVVNVVSVVVNCPPPNRSRHSNNVFARADDPGNGHDPHHDRDDGDHDDLADFDWQDDDDAVPDDPRQTDQKWKDWGLFSYIDDHFSQGLDVNRHNHAFAEYQAFEPFADFKTKMKMGGNHQDKKKKAKDKDADQKDKPPGIAIYHSNGPGIDMIIIGGNPVRPPDPPPQAKDKDKMWIWMAMPSGGIGIYIHIYIYHRDADPPDWAFEDTLQKAKDFQVPFPDKFADPPKTWDWNASPHNDGTWIWIDDADAAFDDPPHGIKTKGKYWYRQPRQPQQQKKKKKWKWFLHYPHHSPDFAWKWKDKAPPDIDIDRQADCDACCRPPPPDHSSSSGRGGNCNSVCSSSRIGIDMDMDGDNTRDTTMMMMMMGGGHTGIITTMIMIGSPSQVVSDDGSVGHDHTDTD/DLDALCCPVLVQDDDDDPDDDDDPPDDDDLDFWLFAAEEEEAEQQPPAQQVLQCVLVVNDPPAGSDDPVNVVSVLSSCVVLVHAEYAYYFDADWQQCHQPDQVVHADPVAAGHRNLVSSQVSRHAYEHDQAAFLQGGQVNCVVPNDDAQACVCVVSVLVVNLSSLLHCPPGHYATEAWHAHRPLFHHPPDDLVVRVVRRVSSVVSNCVNLVHPDCLVSNHHYEHECDFASVVNVLVPRDDDLRYEYEFEALQLLFGQAEQFLVCLPSPNAAAYEYEQFDFAPPAGFQFAGQAQLLSNLLRVLLRSVSRRRHHYYYHCHSVFPCVVVSSSNSVCRGPVPVQDFQCLLVVQLVVCCSRFNNVCSNLQSVLVLLLNLLCNQFPLLLDALPAFDVFPQNGLVVSLVSLVVSLVSLVVSLVPGPPSSNSSSLRHGNLSSVLSNLSSLLRPLQNCLVLCVLQLFLCVVVSLVSNVVSQVVNVVSVVVNCPPPNRSRHSNNVFARADDPGNGHDPHHDRDDGHHDDLADFDWQDDDDAVPDDPRQTDQKWKDWGLFSYIDDHFSQGLDVNRHNHAFAEYQAFEPFADFKTKMKMGGNHQDKKKKAKDKDADQKDKPPGIAIYHSNGPGIDMIIIGGNPVRPPDPPPQAKDKDKMWIWMAMPSGTIGIYIHIYIYHRDAPPPDWAFEDTLQKAKDFQVPFPDKFADPPKTWDWNASPDNDGTWIWIDDADAAFDDPPHGIKTKGKYWYRQPRQPQQQKKKKKWKWFLHYPHHSPDFAWKWKDKAPPDIDIDRQAAQDACCRPPPPDHSSSSGRGGNCNSVCSSSRIGIDMDMDGDNTRDTTMMMMMMGGGHTGIITTMIMIGSPSQVVSDDGSVGHDHTDTD